Protein 3NO5 (pdb70)

Foldseek 3Di:
DAAFAEEAAQAAQPDDCVNPVQRQAALVSLLVQLLLQLVLQHQEYEDWHADPVSHGALDVVRVLSNQVSNCVSRPFAYEYELFDDPPDACRSQCCLSQGLYEAACQWFAFPPGIRDDDNVRSLVNLQNVVSNHQYEYEDLDQVCVSQLVCVVVSHPDAYEYEHECTPRSHDDLVVVVVSVVVNCVSGVLHAYEYAYAEQCRVCLLSQLVVVHHHYDYVNRYQAPHPPGGQNGSSSGSNSNCVSCVVSVHHRDHSVRVCVSPTD/DAAFAEEAAQAAQPDDCVNPVQRQAALVSLLVQLLLQLVLQHQEYEDWHADPVSHGALDVVRVLSNVVSNCVSRPFAYEYELFDDPPDACSSQCLLSQGLYEAACQWFAFPPGIRDDDNVRSLVNLQNVVSNHQYEYEDLDQVCVSQLVVVVVSGDDAYEYEHECTPRSHDDLVVVVVSLVVNCVSGVLHAYEYAYAEPCQVCLLSQLVVVHHHYDYVNRYQAPDPVGGQNGSSSRSNSNCVSCVVSPHHRAHSVRVCVSPD/DAAFAEEAAQAAAPDDCVNPVQRQAALVSLLVQLLLQLVLQHQEYEDWHADPVSHGALDVVRVLSNVVSNCVSRPFAYEYELFDDPPDACSSQCCLSLGLYEAALQWFAFPPGIRDDDNVRSLVNLQNVVSNHQYEYEDLDQVCVSQLVVVVVSGDDAYEYEHECTPRSHDDLVVVVVSVVVNCVSGVLHAYEYAYAEQCQVCLLSQLVVVHHHYDYVNRYQAPHPVGGQNGSSSRSNSNCVSCVVSVHHRDHSVRVCVSPRD/DAAFAEEAAQAAAPDDVVNPVQRQAALVSLLVQLLLQLVLQHQEYEDWHADPVSHGALDVVRVLSNQVSNCVSRPFAYEYELFDDPPDACRSQCCLSQGLYEAALQWFAFPPGIRDDDNVRSLVNLQNVVSNHQYEYEDLDQVCVSQLVVVVVSGDDAYEYEHECTPRSHDDLVVVVVSVVVNCVSGVLHAYEYAYAEQCRVCLLSCLVVVHHHYDYVNRYQAPHPPGGQNGSSSRSNSNCVSCVVSVHHRAHSVRVCVSPD/DLAAFAEEAAQAAQPDDCVNPVQRQAALVSLLVLLLLQLVLQHQEYEDWHADPVSHGALDVVRVLSNQVSNCVSRPFAYEYELFDDPPDACSSQCCLSLGLYEAACQWFAFPPGIRDDDNVRSLVNLQNVVSNHQYEYEDLDQVCVSQLVVVVVSGDDAYEYEHECTPRSHDDLVVVVVSLVVNCVSGVLHAYEYAYAEPCQVCLLSQLQSVHHHYDYVNRYQAPDPPGGQNGSSSRSNSNCVSSVVSSHHSDHSVSVCVSPHD/DAAFAEEAAQAAAPDDCVNPVQRQAALVSLLVQLLLQLVLQHQEYEDWHADPVSHGALDVVRVLSNLVSNCVSRPFAYEYELFDDPPDACRSQCCLSQGLYEAALQWFAFPPGIRDDDNVRSLVNLQNCVSNHQYEYEDLDQVCVSQLVVVVVSGDDAYEYEHECTPRSHDDLVVVVVSVVVNCVSGVLHAYEYAYAEQCRVCLLSQLVVVHHHYDYVNRYQAPHPPGGDNGSSSRSNSNCVSCVVSVHHRAHSVRVCVSPGD

Solvent-accessible surface area: 59565 Å² total

Organism: Cupriavidus pinatubonensis (strain JMP 134 / LMG 1197) (NCBI:txid264198)

Nearest PDB structures (foldseek):
  3no5-assembly2_C  TM=1.004E+00  e=1.027E-53  Cupriavidus pinatubonensis JMP134
  3chv-assembly1_A-2  TM=9.826E-01  e=7.396E-39  Ruegeria pomeroyi DSS-3
  3fa5-assembly1_B  TM=9.804E-01  e=6.164E-39  Paracoccus denitrificans PD1222
  2y7d-assembly1_D  TM=9.607E-01  e=1.458E-27  Candidatus Cloacimonas acidaminovorans
  2y7d-assembly1_C  TM=9.419E-01  e=6.661E-27  Candidatus Cloacimonas acidaminovorans

Structure (mmCIF, N/CA/C/O backbone):
data_3NO5
#
_entry.id   3NO5
#
_cell.length_a   83.181
_cell.length_b   81.221
_cell.length_c   140.429
_cell.angle_alpha   90.000
_cell.angle_beta   103.680
_cell.angle_gamma   90.000
#
_symmetry.space_group_name_H-M   'P 1 21 1'
#
loop_
_entity.id
_entity.type
_entity.pdbx_description
1 polymer 'Uncharacterized protein'
2 non-polymer 'ZINC ION'
3 non-polymer 1,2-ETHANEDIOL
4 non-polymer 'ACETATE ION'
5 water water
#
loop_
_atom_site.group_PDB
_atom_site.id
_atom_site.type_symbol
_atom_site.label_atom_id
_atom_site.label_alt_id
_atom_site.label_comp_id
_atom_site.label_asym_id
_atom_site.label_entity_id
_atom_site.label_seq_id
_atom_site.pdbx_PDB_ins_code
_atom_site.Cartn_x
_atom_site.Cartn_y
_atom_site.Cartn_z
_atom_site.occupancy
_atom_site.B_iso_or_equiv
_atom_site.auth_seq_id
_atom_site.auth_comp_id
_atom_site.auth_asym_id
_atom_site.auth_atom_id
_atom_site.pdbx_PDB_model_num
ATOM 1 N N . ASN A 1 3 ? 34.018 -12.557 46.001 1.00 37.46 2 ASN A N 1
ATOM 2 C CA . ASN A 1 3 ? 34.837 -11.880 44.999 1.00 38.11 2 ASN A CA 1
ATOM 3 C C . ASN A 1 3 ? 35.028 -10.399 45.330 1.00 40.66 2 ASN A C 1
ATOM 4 O O . ASN A 1 3 ? 36.070 -9.832 45.007 1.00 41.21 2 ASN A O 1
ATOM 6 N N . LYS A 1 4 ? 34.011 -9.766 45.961 1.00 34.96 3 LYS A N 1
ATOM 7 C CA . LYS A 1 4 ? 34.048 -8.347 46.329 1.00 33.40 3 LYS A CA 1
ATOM 8 C C . LYS A 1 4 ? 35.027 -8.115 47.510 1.00 35.18 3 LYS A C 1
ATOM 9 O O . LYS A 1 4 ? 34.967 -8.842 48.502 1.00 34.60 3 LYS A O 1
ATOM 15 N N . PRO A 1 5 ? 35.935 -7.099 47.427 1.00 30.22 4 PRO A N 1
ATOM 16 C CA . PRO A 1 5 ? 36.897 -6.886 48.533 1.00 29.47 4 PRO A CA 1
ATOM 17 C C . PRO A 1 5 ? 36.232 -6.555 49.873 1.00 30.87 4 PRO A C 1
ATOM 18 O O . PRO A 1 5 ? 35.151 -5.959 49.903 1.00 29.88 4 PRO A O 1
ATOM 22 N N . CYS A 1 6 ? 36.883 -6.944 50.986 1.00 26.31 5 CYS A N 1
ATOM 23 C CA . CYS A 1 6 ? 36.362 -6.691 52.331 1.00 24.78 5 CYS A CA 1
ATOM 24 C C . CYS A 1 6 ? 37.286 -5.770 53.117 1.00 28.51 5 CYS A C 1
ATOM 25 O O . CYS A 1 6 ? 38.484 -6.051 53.247 1.00 29.06 5 CYS A O 1
ATOM 28 N N . ILE A 1 7 ? 36.730 -4.678 53.661 1.00 24.22 6 ILE A N 1
ATOM 29 C CA . ILE A 1 7 ? 37.483 -3.732 54.483 1.00 23.49 6 ILE A CA 1
ATOM 30 C C . ILE A 1 7 ? 37.561 -4.247 55.913 1.00 27.42 6 ILE A C 1
ATOM 31 O O . ILE A 1 7 ? 36.534 -4.615 56.492 1.00 27.27 6 ILE A O 1
ATOM 36 N N . ILE A 1 8 ? 38.770 -4.267 56.493 1.00 23.47 7 ILE A N 1
ATOM 37 C CA . ILE A 1 8 ? 38.932 -4.656 57.887 1.00 22.75 7 ILE A CA 1
ATOM 38 C C . ILE A 1 8 ? 39.177 -3.423 58.747 1.00 25.74 7 ILE A C 1
ATOM 39 O O . ILE A 1 8 ? 40.204 -2.757 58.597 1.00 25.69 7 ILE A O 1
ATOM 44 N N . SER A 1 9 ? 38.219 -3.097 59.621 1.00 21.85 8 SER A N 1
ATOM 45 C CA . SER A 1 9 ? 38.370 -1.993 60.565 1.00 21.10 8 SER A CA 1
ATOM 46 C C . SER A 1 9 ? 38.974 -2.521 61.849 1.00 25.76 8 SER A C 1
ATOM 47 O O . SER A 1 9 ? 38.645 -3.634 62.269 1.00 25.37 8 SER A O 1
ATOM 50 N N . VAL A 1 10 ? 39.889 -1.758 62.458 1.00 23.32 9 VAL A N 1
ATOM 51 C CA . VAL A 1 10 ? 40.495 -2.166 63.719 1.00 23.62 9 VAL A CA 1
ATOM 52 C C . VAL A 1 10 ? 40.267 -1.122 64.832 1.00 26.64 9 VAL A C 1
ATOM 53 O O . VAL A 1 10 ? 40.736 0.012 64.727 1.00 25.60 9 VAL A O 1
ATOM 57 N N . ALA A 1 11 ? 39.466 -1.492 65.849 1.00 23.13 10 ALA A N 1
ATOM 58 C CA . ALA A 1 11 ? 39.217 -0.644 67.010 1.00 22.81 10 ALA A CA 1
ATOM 59 C C . ALA A 1 11 ? 40.252 -0.996 68.072 1.00 26.87 10 ALA A C 1
ATOM 60 O O . ALA A 1 11 ? 40.125 -2.017 68.754 1.00 25.84 10 ALA A O 1
ATOM 62 N N . ILE A 1 12 ? 41.348 -0.222 68.112 1.00 23.57 11 ILE A N 1
ATOM 63 C CA . ILE A 1 12 ? 42.553 -0.556 68.878 1.00 23.84 11 ILE A CA 1
ATOM 64 C C . ILE A 1 12 ? 42.454 -0.476 70.410 1.00 28.47 11 ILE A C 1
ATOM 65 O O . ILE A 1 12 ? 43.098 -1.277 71.094 1.00 28.31 11 ILE A O 1
ATOM 70 N N . THR A 1 13 ? 41.747 0.534 70.953 1.00 25.90 12 THR A N 1
ATOM 71 C CA . THR A 1 13 ? 41.791 0.786 72.399 1.00 27.16 12 THR A CA 1
ATOM 72 C C . THR A 1 13 ? 40.423 0.829 73.085 1.00 31.63 12 THR A C 1
ATOM 73 O O . THR A 1 13 ? 40.231 0.170 74.108 1.00 32.90 12 THR A O 1
ATOM 77 N N . GLY A 1 14 ? 39.539 1.691 72.600 1.00 27.27 13 GLY A N 1
ATOM 78 C CA . GLY A 1 14 ? 38.249 1.915 73.241 1.00 26.65 13 GLY A CA 1
ATOM 79 C C . GLY A 1 14 ? 38.369 2.769 74.489 1.00 31.04 13 GLY A C 1
ATOM 80 O O . GLY A 1 14 ? 39.416 3.380 74.730 1.00 30.30 13 GLY A O 1
ATOM 81 N N . SER A 1 15 ? 37.314 2.801 75.307 1.00 29.03 14 SER A N 1
ATOM 82 C CA . SER A 1 15 ? 37.322 3.596 76.540 1.00 30.52 14 SER A CA 1
ATOM 83 C C . SER A 1 15 ? 37.335 2.724 77.808 1.00 36.33 14 SER A C 1
ATOM 84 O O . SER A 1 15 ? 37.693 3.217 78.880 1.00 37.17 14 SER A O 1
ATOM 87 N N . LEU A 1 16 ? 36.957 1.423 77.682 1.00 33.53 15 LEU A N 1
ATOM 88 C CA A LEU A 1 16 ? 36.859 0.518 78.836 0.50 34.59 15 LEU A CA 1
ATOM 89 C CA B LEU A 1 16 ? 36.859 0.515 78.834 0.50 34.42 15 LEU A CA 1
ATOM 90 C C . LEU A 1 16 ? 38.097 -0.404 79.033 1.00 38.25 15 LEU A C 1
ATOM 91 O O . LEU A 1 16 ? 38.548 -0.569 80.168 1.00 38.74 15 LEU A O 1
ATOM 100 N N . PRO A 1 17 ? 38.632 -1.088 77.952 1.00 32.98 16 PRO A N 1
ATOM 101 C CA . PRO A 1 17 ? 39.761 -2.027 78.174 1.00 33.39 16 PRO A CA 1
ATOM 102 C C . PRO A 1 17 ? 40.976 -1.423 78.880 1.00 37.30 16 PRO A C 1
ATOM 103 O O . PRO A 1 17 ? 41.414 -0.326 78.540 1.00 36.60 16 PRO A O 1
ATOM 107 N N . ARG A 1 18 ? 41.518 -2.151 79.873 1.00 34.63 17 ARG A N 1
ATOM 108 C CA . ARG A 1 18 ? 42.694 -1.717 80.639 1.00 35.42 17 ARG A CA 1
ATOM 109 C C . ARG A 1 18 ? 43.850 -2.715 80.462 1.00 39.44 17 ARG A C 1
ATOM 110 O O . ARG A 1 18 ? 43.643 -3.805 79.921 1.00 38.81 17 ARG A O 1
ATOM 118 N N . LYS A 1 19 ? 45.063 -2.360 80.961 1.00 36.92 18 LYS A N 1
ATOM 119 C CA . LYS A 1 19 ? 46.231 -3.259 80.928 1.00 37.55 18 LYS A CA 1
ATOM 120 C C . LYS A 1 19 ? 45.974 -4.518 81.764 1.00 42.90 18 LYS A C 1
ATOM 121 O O . LYS A 1 19 ? 46.484 -5.588 81.431 1.00 42.83 18 LYS A O 1
ATOM 127 N N . LYS A 1 20 ? 45.173 -4.389 82.853 1.00 40.17 19 LYS A N 1
ATOM 128 C CA . LYS A 1 20 ? 44.820 -5.521 83.722 1.00 40.91 19 LYS A CA 1
ATOM 129 C C . LYS A 1 20 ? 43.936 -6.551 82.988 1.00 43.55 19 LYS A C 1
ATOM 130 O O . LYS A 1 20 ? 43.999 -7.741 83.297 1.00 44.38 19 LYS A O 1
ATOM 133 N N . ASP A 1 21 ? 43.137 -6.092 82.000 1.00 38.33 20 ASP A N 1
ATOM 134 C CA . ASP A 1 21 ? 42.301 -6.982 81.183 1.00 37.14 20 ASP A CA 1
ATOM 135 C C . ASP A 1 21 ? 43.174 -7.728 80.168 1.00 41.07 20 ASP A C 1
ATOM 136 O O . ASP A 1 21 ? 43.016 -8.936 79.984 1.00 40.66 20 ASP A O 1
ATOM 141 N N . ASN A 1 22 ? 44.120 -7.002 79.536 1.00 37.67 21 ASN A N 1
ATOM 142 C CA . ASN A 1 22 ? 45.059 -7.549 78.553 1.00 37.58 21 ASN A CA 1
ATOM 143 C C . ASN A 1 22 ? 46.216 -6.546 78.360 1.00 41.50 21 ASN A C 1
ATOM 144 O O . ASN A 1 22 ? 45.972 -5.394 77.991 1.00 39.69 21 ASN A O 1
ATOM 149 N N . PRO A 1 23 ? 47.489 -6.959 78.616 1.00 39.80 22 PRO A N 1
ATOM 150 C CA . PRO A 1 23 ? 48.612 -6.005 78.463 1.00 40.11 22 PRO A CA 1
ATOM 151 C C . PRO A 1 23 ? 48.846 -5.550 77.013 1.00 42.73 22 PRO A C 1
ATOM 152 O O . PRO A 1 23 ? 49.587 -4.592 76.784 1.00 42.58 22 PRO A O 1
ATOM 156 N N . ALA A 1 24 ? 48.190 -6.220 76.037 1.00 38.27 23 ALA A N 1
ATOM 157 C CA . ALA A 1 24 ? 48.298 -5.869 74.615 1.00 37.40 23 ALA A CA 1
ATOM 158 C C . ALA A 1 24 ? 47.551 -4.571 74.289 1.00 40.56 23 ALA A C 1
ATOM 159 O O . ALA A 1 24 ? 47.786 -3.981 73.229 1.00 40.19 23 ALA A O 1
ATOM 161 N N . VAL A 1 25 ? 46.615 -4.147 75.179 1.00 36.33 24 VAL A N 1
ATOM 162 C CA . VAL A 1 25 ? 45.823 -2.926 74.981 1.00 34.60 24 VAL A CA 1
ATOM 163 C C . VAL A 1 25 ? 46.735 -1.683 74.923 1.00 38.41 24 VAL A C 1
ATOM 164 O O . VAL A 1 25 ? 47.430 -1.378 75.897 1.00 39.42 24 VAL A O 1
ATOM 168 N N . PRO A 1 26 ? 46.782 -0.980 73.763 1.00 32.93 25 PRO A N 1
ATOM 169 C CA . PRO A 1 26 ? 47.669 0.188 73.661 1.00 32.82 25 PRO A CA 1
ATOM 170 C C . PRO A 1 26 ? 47.103 1.425 74.367 1.00 34.91 25 PRO A C 1
ATOM 171 O O . PRO A 1 26 ? 45.961 1.814 74.116 1.00 32.24 25 PRO A O 1
ATOM 175 N N . ILE A 1 27 ? 47.894 2.019 75.285 1.00 32.69 26 ILE A N 1
ATOM 176 C CA . ILE A 1 27 ? 47.467 3.185 76.074 1.00 32.65 26 ILE A CA 1
ATOM 177 C C . ILE A 1 27 ? 48.242 4.450 75.666 1.00 36.85 26 ILE A C 1
ATOM 178 O O . ILE A 1 27 ? 47.630 5.488 75.411 1.00 35.39 26 ILE A O 1
ATOM 183 N N . THR A 1 28 ? 49.588 4.366 75.630 1.00 34.76 27 THR A N 1
ATOM 184 C CA . THR A 1 28 ? 50.434 5.510 75.272 1.00 34.89 27 THR A CA 1
ATOM 185 C C . THR A 1 28 ? 50.373 5.798 73.766 1.00 37.61 27 THR A C 1
ATOM 186 O O . THR A 1 28 ? 49.890 4.961 72.993 1.00 36.83 27 THR A O 1
ATOM 190 N N . VAL A 1 29 ? 50.873 6.985 73.348 1.00 33.64 28 VAL A N 1
ATOM 191 C CA . VAL A 1 29 ? 50.919 7.384 71.935 1.00 32.27 28 VAL A CA 1
ATOM 192 C C . VAL A 1 29 ? 51.759 6.375 71.122 1.00 35.42 28 VAL A C 1
ATOM 193 O O . VAL A 1 29 ? 51.304 5.895 70.082 1.00 32.92 28 VAL A O 1
ATOM 197 N N . SER A 1 30 ? 52.968 6.024 71.632 1.00 33.83 29 SER A N 1
ATOM 198 C CA . SER A 1 30 ? 53.864 5.069 70.971 1.00 34.47 29 SER A CA 1
ATOM 199 C C . SER A 1 30 ? 53.217 3.686 70.840 1.00 37.24 29 SER A C 1
ATOM 200 O O . SER A 1 30 ? 53.336 3.056 69.790 1.00 36.25 29 SER A O 1
ATOM 203 N N . GLU A 1 31 ? 52.510 3.225 71.902 1.00 33.52 30 GLU A N 1
ATOM 204 C CA . GLU A 1 31 ? 51.824 1.924 71.888 1.00 32.67 30 GLU A CA 1
ATOM 205 C C . GLU A 1 31 ? 50.720 1.891 70.838 1.00 33.97 30 GLU A C 1
ATOM 206 O O . GLU A 1 31 ? 50.602 0.909 70.110 1.00 32.91 30 GLU A O 1
ATOM 212 N N . GLN A 1 32 ? 49.914 2.975 70.751 1.00 29.34 31 GLN A N 1
ATOM 213 C CA . GLN A 1 32 ? 48.800 3.061 69.794 1.00 27.60 31 GLN A CA 1
ATOM 214 C C . GLN A 1 32 ? 49.278 3.124 68.348 1.00 31.27 31 GLN A C 1
ATOM 215 O O . GLN A 1 32 ? 48.673 2.499 67.481 1.00 30.26 31 GLN A O 1
ATOM 221 N N . VAL A 1 33 ? 50.379 3.859 68.088 1.00 28.35 32 VAL A N 1
ATOM 222 C CA . VAL A 1 33 ? 50.956 3.967 66.743 1.00 27.97 32 VAL A CA 1
ATOM 223 C C . VAL A 1 33 ? 51.544 2.607 66.290 1.00 33.31 32 VAL A C 1
ATOM 224 O O . VAL A 1 33 ? 51.276 2.165 65.170 1.00 32.42 32 VAL A O 1
ATOM 228 N N . GLU A 1 34 ? 52.295 1.925 67.189 1.00 31.85 33 GLU A N 1
ATOM 229 C CA . GLU A 1 34 ? 52.900 0.617 66.897 1.00 32.63 33 GLU A CA 1
ATOM 230 C C . GLU A 1 34 ? 51.842 -0.478 66.721 1.00 35.72 33 GLU A C 1
ATOM 231 O O . GLU A 1 34 ? 51.973 -1.315 65.827 1.00 35.99 33 GLU A O 1
ATOM 233 N N . SER A 1 35 ? 50.783 -0.463 67.566 1.00 31.03 34 SER A N 1
ATOM 234 C CA . SER A 1 35 ? 49.690 -1.440 67.477 1.00 30.00 34 SER A CA 1
ATOM 235 C C . SER A 1 35 ? 48.895 -1.257 66.174 1.00 31.25 34 SER A C 1
ATOM 236 O O . SER A 1 35 ? 48.496 -2.244 65.555 1.00 29.45 34 SER A O 1
ATOM 239 N N . THR A 1 36 ? 48.684 0.013 65.752 1.00 27.37 35 THR A N 1
ATOM 240 C CA . THR A 1 36 ? 47.975 0.338 64.507 1.00 25.87 35 THR A CA 1
ATOM 241 C C . THR A 1 36 ? 48.792 -0.105 63.290 1.00 30.35 35 THR A C 1
ATOM 242 O O . THR A 1 36 ? 48.237 -0.702 62.367 1.00 28.83 35 THR A O 1
ATOM 246 N N . GLN A 1 37 ? 50.120 0.183 63.294 1.00 28.60 36 GLN A N 1
ATOM 247 C CA . GLN A 1 37 ? 51.020 -0.195 62.198 1.00 29.30 36 GLN A CA 1
ATOM 248 C C . GLN A 1 37 ? 51.027 -1.717 61.994 1.00 33.43 36 GLN A C 1
ATOM 249 O O . GLN A 1 37 ? 50.922 -2.182 60.858 1.00 32.19 36 GLN A O 1
ATOM 255 N N . ALA A 1 38 ? 51.116 -2.493 63.103 1.00 31.10 37 ALA A N 1
ATOM 256 C CA . ALA A 1 38 ? 51.097 -3.961 63.046 1.00 31.68 37 ALA A CA 1
ATOM 257 C C . ALA A 1 38 ? 49.760 -4.472 62.492 1.00 34.05 37 ALA A C 1
ATOM 258 O O . ALA A 1 38 ? 49.748 -5.378 61.659 1.00 33.39 37 ALA A O 1
ATOM 260 N N . ALA A 1 39 ? 48.635 -3.852 62.919 1.00 29.77 38 ALA A N 1
ATOM 261 C CA . ALA A 1 39 ? 47.301 -4.204 62.419 1.00 28.40 38 ALA A CA 1
ATOM 262 C C . ALA A 1 39 ? 47.170 -3.846 60.931 1.00 31.52 38 ALA A C 1
ATOM 263 O O . ALA A 1 39 ? 46.584 -4.612 60.164 1.00 30.32 38 ALA A O 1
ATOM 265 N N . PHE A 1 40 ? 47.767 -2.698 60.517 1.00 28.53 39 PHE A N 1
ATOM 266 C CA . PHE A 1 40 ? 47.776 -2.252 59.116 1.00 28.32 39 PHE A CA 1
ATOM 267 C C . PHE A 1 40 ? 48.545 -3.253 58.232 1.00 32.26 39 PHE A C 1
ATOM 268 O O . PHE A 1 40 ? 48.077 -3.602 57.146 1.00 30.68 39 PHE A O 1
ATOM 276 N N . GLU A 1 41 ? 49.687 -3.763 58.733 1.00 29.93 40 GLU A N 1
ATOM 277 C CA . GLU A 1 41 ? 50.493 -4.755 58.014 1.00 31.22 40 GLU A CA 1
ATOM 278 C C . GLU A 1 41 ? 49.782 -6.120 57.972 1.00 34.49 40 GLU A C 1
ATOM 279 O O . GLU A 1 41 ? 50.049 -6.927 57.080 1.00 35.10 40 GLU A O 1
ATOM 285 N N . ALA A 1 42 ? 48.841 -6.350 58.917 1.00 30.19 41 ALA A N 1
ATOM 286 C CA . ALA A 1 42 ? 48.066 -7.587 58.998 1.00 30.08 41 ALA A CA 1
ATOM 287 C C . ALA A 1 42 ? 46.840 -7.574 58.057 1.00 32.69 41 ALA A C 1
ATOM 288 O O . ALA A 1 42 ? 46.235 -8.620 57.831 1.00 31.86 41 ALA A O 1
ATOM 290 N N . GLY A 1 43 ? 46.490 -6.394 57.524 1.00 28.69 42 GLY A N 1
ATOM 291 C CA . GLY A 1 43 ? 45.392 -6.271 56.565 1.00 27.70 42 GLY A CA 1
ATOM 292 C C . GLY A 1 43 ? 44.340 -5.223 56.890 1.00 30.35 42 GLY A C 1
ATOM 293 O O . GLY A 1 43 ? 43.428 -4.999 56.088 1.00 29.37 42 GLY A O 1
ATOM 294 N N . ALA A 1 44 ? 44.441 -4.574 58.064 1.00 26.47 43 ALA A N 1
ATOM 295 C CA . ALA A 1 44 ? 43.468 -3.547 58.442 1.00 25.42 43 ALA A CA 1
ATOM 296 C C . ALA A 1 44 ? 43.706 -2.251 57.655 1.00 28.06 43 ALA A C 1
ATOM 297 O O . ALA A 1 44 ? 44.853 -1.833 57.494 1.00 28.54 43 ALA A O 1
ATOM 299 N N . THR A 1 45 ? 42.628 -1.650 57.110 1.00 23.26 44 THR A N 1
ATOM 300 C CA . THR A 1 45 ? 42.744 -0.417 56.312 1.00 22.53 44 THR A CA 1
ATOM 301 C C . THR A 1 45 ? 42.005 0.773 56.930 1.00 24.76 44 THR A C 1
ATOM 302 O O . THR A 1 45 ? 42.099 1.884 56.415 1.00 22.93 44 THR A O 1
ATOM 306 N N . LEU A 1 46 ? 41.291 0.544 58.045 1.00 21.65 45 LEU A N 1
ATOM 307 C CA . LEU A 1 46 ? 40.585 1.598 58.767 1.00 20.46 45 LEU A CA 1
ATOM 308 C C . LEU A 1 46 ? 40.852 1.451 60.258 1.00 24.93 45 LEU A C 1
ATOM 309 O O . LEU A 1 46 ? 40.640 0.372 60.820 1.00 24.52 45 LEU A O 1
ATOM 314 N N . VAL A 1 47 ? 41.315 2.526 60.904 1.00 21.43 46 VAL A N 1
ATOM 315 C CA . VAL A 1 47 ? 41.582 2.493 62.336 1.00 21.29 46 VAL A CA 1
ATOM 316 C C . VAL A 1 47 ? 40.548 3.305 63.111 1.00 24.61 46 VAL A C 1
ATOM 317 O O . VAL A 1 47 ? 40.380 4.498 62.855 1.00 24.49 46 VAL A O 1
ATOM 321 N N . HIS A 1 48 ? 39.801 2.636 64.004 1.00 20.88 47 HIS A N 1
ATOM 322 C CA . HIS A 1 48 ? 38.846 3.302 64.882 1.00 20.54 47 HIS A CA 1
ATOM 323 C C . HIS A 1 48 ? 39.591 3.703 66.149 1.00 25.61 47 HIS A C 1
ATOM 324 O O . HIS A 1 48 ? 40.071 2.833 66.886 1.00 26.09 47 HIS A O 1
ATOM 331 N N . LEU A 1 49 ? 39.785 5.014 66.347 1.00 21.99 48 LEU A N 1
ATOM 332 C CA . LEU A 1 49 ? 40.669 5.521 67.385 1.00 22.47 48 LEU A CA 1
ATOM 333 C C . LEU A 1 49 ? 39.983 6.174 68.579 1.00 25.86 48 LEU A C 1
ATOM 334 O O . LEU A 1 49 ? 39.300 7.191 68.434 1.00 24.41 48 LEU A O 1
ATOM 339 N N . HIS A 1 50 ? 40.264 5.633 69.780 1.00 23.54 49 HIS A N 1
ATOM 340 C CA . HIS A 1 50 ? 39.975 6.244 71.077 1.00 23.45 49 HIS A CA 1
ATOM 341 C C . HIS A 1 50 ? 41.332 6.573 71.689 1.00 27.79 49 HIS A C 1
ATOM 342 O O . HIS A 1 50 ? 42.270 5.793 71.518 1.00 27.84 49 HIS A O 1
ATOM 349 N N . VAL A 1 51 ? 41.447 7.689 72.425 1.00 24.83 50 VAL A N 1
ATOM 350 C CA . VAL A 1 51 ? 42.712 8.011 73.118 1.00 25.57 50 VAL A CA 1
ATOM 351 C C . VAL A 1 51 ? 42.547 7.922 74.632 1.00 29.95 50 VAL A C 1
ATOM 352 O O . VAL A 1 51 ? 41.424 7.997 75.136 1.00 29.38 50 VAL A O 1
ATOM 356 N N . ARG A 1 52 ? 43.662 7.745 75.358 1.00 27.42 51 ARG A N 1
ATOM 357 C CA . ARG A 1 52 ? 43.632 7.603 76.814 1.00 28.50 51 ARG A CA 1
ATOM 358 C C . ARG A 1 52 ? 44.638 8.512 77.473 1.00 34.03 51 ARG A C 1
ATOM 359 O O . ARG A 1 52 ? 45.648 8.861 76.862 1.00 33.38 51 ARG A O 1
ATOM 367 N N . ASN A 1 53 ? 44.423 8.813 78.762 1.00 32.36 52 ASN A N 1
ATOM 368 C CA . ASN A 1 53 ? 45.408 9.504 79.577 1.00 34.08 52 ASN A CA 1
ATOM 369 C C . ASN A 1 53 ? 46.464 8.481 80.008 1.00 39.88 52 ASN A C 1
ATOM 370 O O . ASN A 1 53 ? 46.252 7.274 79.837 1.00 38.53 52 ASN A O 1
ATOM 375 N N . ASP A 1 54 ? 47.598 8.950 80.564 1.00 38.79 53 ASP A N 1
ATOM 376 C CA . ASP A 1 54 ? 48.682 8.061 81.005 1.00 41.05 53 ASP A CA 1
ATOM 377 C C . ASP A 1 54 ? 48.220 7.048 82.069 1.00 46.36 53 ASP A C 1
ATOM 378 O O . ASP A 1 54 ? 48.699 5.910 82.079 1.00 47.43 53 ASP A O 1
ATOM 383 N N . ASP A 1 55 ? 47.242 7.443 82.924 1.00 42.38 54 ASP A N 1
ATOM 384 C CA . ASP A 1 55 ? 46.696 6.560 83.968 1.00 42.47 54 ASP A CA 1
ATOM 385 C C . ASP A 1 55 ? 45.600 5.610 83.412 1.00 43.37 54 ASP A C 1
ATOM 386 O O . ASP A 1 55 ? 44.871 4.990 84.190 1.00 43.18 54 ASP A O 1
ATOM 391 N N . GLU A 1 56 ? 45.483 5.524 82.055 1.00 37.93 55 GLU A N 1
ATOM 392 C CA . GLU A 1 56 ? 44.535 4.634 81.337 1.00 36.19 55 GLU A CA 1
ATOM 393 C C . GLU A 1 56 ? 43.073 5.131 81.314 1.00 39.44 55 GLU A C 1
ATOM 394 O O . GLU A 1 56 ? 42.217 4.480 80.699 1.00 38.96 55 GLU A O 1
ATOM 400 N N . THR A 1 57 ? 42.788 6.286 81.953 1.00 35.94 56 THR A N 1
ATOM 401 C CA . THR A 1 57 ? 41.428 6.850 81.960 1.00 34.68 56 THR A CA 1
ATOM 402 C C . THR A 1 57 ? 41.053 7.394 80.571 1.00 36.69 56 THR A C 1
ATOM 403 O O . THR A 1 57 ? 41.914 7.932 79.868 1.00 36.05 56 THR A O 1
ATOM 407 N N . PRO A 1 58 ? 39.770 7.252 80.139 1.00 32.26 57 PRO A N 1
ATOM 408 C CA . PRO A 1 58 ? 39.391 7.763 78.806 1.00 30.69 57 PRO A CA 1
ATOM 409 C C . PRO A 1 58 ? 39.443 9.292 78.716 1.00 34.67 57 PRO A C 1
ATOM 410 O O . PRO A 1 58 ? 39.248 9.984 79.721 1.00 34.65 57 PRO A O 1
ATOM 414 N N . THR A 1 59 ? 39.746 9.815 77.515 1.00 30.50 58 THR A N 1
ATOM 415 C CA . THR A 1 59 ? 39.813 11.260 77.265 1.00 30.03 58 THR A CA 1
ATOM 416 C C . THR A 1 59 ? 39.483 11.584 75.808 1.00 33.05 58 THR A C 1
ATOM 417 O O . THR A 1 59 ? 39.644 10.734 74.928 1.00 31.64 58 THR A O 1
ATOM 421 N N . SER A 1 60 ? 39.029 12.814 75.554 1.00 30.00 59 SER A N 1
ATOM 422 C CA . SER A 1 60 ? 38.754 13.288 74.204 1.00 29.51 59 SER A CA 1
ATOM 423 C C . SER A 1 60 ? 39.822 14.324 73.803 1.00 33.51 59 SER A C 1
ATOM 424 O O . SER A 1 60 ? 39.726 14.931 72.740 1.00 32.92 59 SER A O 1
ATOM 427 N N . ASN A 1 61 ? 40.882 14.461 74.650 1.00 30.21 60 ASN A N 1
ATOM 428 C CA . ASN A 1 61 ? 42.005 15.400 74.471 1.00 29.98 60 ASN A CA 1
ATOM 429 C C . ASN A 1 61 ? 42.473 15.497 73.004 1.00 31.07 60 ASN A C 1
ATOM 430 O O . ASN A 1 61 ? 43.025 14.535 72.458 1.00 30.49 60 ASN A O 1
ATOM 435 N N . PRO A 1 62 ? 42.264 16.677 72.353 1.00 26.10 61 PRO A N 1
ATOM 436 C CA . PRO A 1 62 ? 42.658 16.816 70.936 1.00 24.97 61 PRO A CA 1
ATOM 437 C C . PRO A 1 62 ? 44.169 16.747 70.718 1.00 29.98 61 PRO A C 1
ATOM 438 O O . PRO A 1 62 ? 44.610 16.293 69.662 1.00 29.85 61 PRO A O 1
ATOM 442 N N . ASP A 1 63 ? 44.970 17.192 71.719 1.00 26.53 62 ASP A N 1
ATOM 443 C CA . ASP A 1 63 ? 46.436 17.136 71.641 1.00 27.33 62 ASP A CA 1
ATOM 444 C C . ASP A 1 63 ? 46.927 15.685 71.602 1.00 32.45 62 ASP A C 1
ATOM 445 O O . ASP A 1 63 ? 47.843 15.365 70.843 1.00 32.70 62 ASP A O 1
ATOM 450 N N . ARG A 1 64 ? 46.290 14.801 72.396 1.00 28.84 63 ARG A N 1
ATOM 451 C CA . ARG A 1 64 ? 46.606 13.374 72.402 1.00 28.43 63 ARG A CA 1
ATOM 452 C C . ARG A 1 64 ? 46.213 12.753 71.052 1.00 30.70 63 ARG A C 1
ATOM 453 O O . ARG A 1 64 ? 46.992 11.995 70.477 1.00 31.18 63 ARG A O 1
ATOM 461 N N . PHE A 1 65 ? 45.020 13.125 70.525 1.00 25.63 64 PHE A N 1
ATOM 462 C CA . PHE A 1 65 ? 44.550 12.666 69.213 1.00 24.24 64 PHE A CA 1
ATOM 463 C C . PHE A 1 65 ? 45.511 13.095 68.096 1.00 28.28 64 PHE A C 1
ATOM 464 O O . PHE A 1 65 ? 45.830 12.290 67.222 1.00 27.25 64 PHE A O 1
ATOM 472 N N . ALA A 1 66 ? 45.988 14.366 68.140 1.00 25.86 65 ALA A N 1
ATOM 473 C CA . ALA A 1 66 ? 46.904 14.921 67.132 1.00 25.88 65 ALA A CA 1
ATOM 474 C C . ALA A 1 66 ? 48.205 14.110 67.028 1.00 30.32 65 ALA A C 1
ATOM 475 O O . ALA A 1 66 ? 48.659 13.821 65.921 1.00 29.27 65 ALA A O 1
ATOM 477 N N . LEU A 1 67 ? 48.796 13.737 68.187 1.00 29.29 66 LEU A N 1
ATOM 478 C CA . LEU A 1 67 ? 50.051 12.972 68.238 1.00 30.68 66 LEU A CA 1
ATOM 479 C C . LEU A 1 67 ? 49.888 11.570 67.641 1.00 34.67 66 LEU A C 1
ATOM 480 O O . LEU A 1 67 ? 50.754 11.119 66.888 1.00 34.82 66 LEU A O 1
ATOM 485 N N . VAL A 1 68 ? 48.778 10.883 67.975 1.00 30.95 67 VAL A N 1
ATOM 486 C CA . VAL A 1 68 ? 48.512 9.525 67.482 1.00 30.34 67 VAL A CA 1
ATOM 487 C C . VAL A 1 68 ? 48.197 9.539 65.978 1.00 33.51 67 VAL A C 1
ATOM 488 O O . VAL A 1 68 ? 48.759 8.733 65.231 1.00 33.41 67 VAL A O 1
ATOM 492 N N . LEU A 1 69 ? 47.344 10.499 65.524 1.00 29.16 68 LEU A N 1
ATOM 493 C CA . LEU A 1 69 ? 46.978 10.627 64.102 1.00 28.11 68 LEU A CA 1
ATOM 494 C C . LEU A 1 69 ? 48.203 10.904 63.227 1.00 33.28 68 LEU A C 1
ATOM 495 O O . LEU A 1 69 ? 48.294 10.373 62.116 1.00 32.30 68 LEU A O 1
ATOM 500 N N . GLU A 1 70 ? 49.163 11.726 63.741 1.00 31.77 69 GLU A N 1
ATOM 501 C CA A GLU A 1 70 ? 50.399 12.047 63.019 0.50 32.79 69 GLU A CA 1
ATOM 502 C CA B GLU A 1 70 ? 50.398 12.047 63.017 0.50 32.79 69 GLU A CA 1
ATOM 503 C C . GLU A 1 70 ? 51.263 10.788 62.843 1.00 37.46 69 GLU A C 1
ATOM 504 O O . GLU A 1 70 ? 51.804 10.555 61.759 1.00 37.74 69 GLU A O 1
ATOM 513 N N . GLY A 1 71 ? 51.366 9.986 63.909 1.00 34.27 70 GLY A N 1
ATOM 514 C CA . GLY A 1 71 ? 52.128 8.740 63.894 1.00 34.56 70 GLY A CA 1
ATOM 515 C C . GLY A 1 71 ? 51.531 7.701 62.965 1.00 37.20 70 GLY A C 1
ATOM 516 O O . GLY A 1 71 ? 52.265 6.986 62.274 1.00 37.52 70 GLY A O 1
ATOM 517 N N . ILE A 1 72 ? 50.180 7.632 62.915 1.00 31.88 71 ILE A N 1
ATOM 518 C CA . ILE A 1 72 ? 49.459 6.699 62.037 1.00 30.73 71 ILE A CA 1
ATOM 519 C C . ILE A 1 72 ? 49.667 7.066 60.555 1.00 34.12 71 ILE A C 1
ATOM 520 O O . ILE A 1 72 ? 49.927 6.185 59.742 1.00 33.77 71 ILE A O 1
ATOM 525 N N . ARG A 1 73 ? 49.598 8.373 60.220 1.00 30.90 72 ARG A N 1
ATOM 526 C CA . ARG A 1 73 ? 49.806 8.840 58.840 1.00 31.06 72 ARG A CA 1
ATOM 527 C C . ARG A 1 73 ? 51.221 8.520 58.336 1.00 35.82 72 ARG A C 1
ATOM 528 O O . ARG A 1 73 ? 51.396 8.206 57.159 1.00 35.52 72 ARG A O 1
ATOM 536 N N . LYS A 1 74 ? 52.224 8.570 59.236 1.00 33.57 73 LYS A N 1
ATOM 537 C CA . LYS A 1 74 ? 53.620 8.294 58.883 1.00 35.00 73 LYS A CA 1
ATOM 538 C C . LYS A 1 74 ? 53.917 6.779 58.814 1.00 39.14 73 LYS A C 1
ATOM 539 O O . LYS A 1 74 ? 54.575 6.329 57.874 1.00 39.45 73 LYS A O 1
ATOM 543 N N . HIS A 1 75 ? 53.460 6.005 59.825 1.00 35.02 74 HIS A N 1
ATOM 544 C CA . HIS A 1 75 ? 53.781 4.573 59.930 1.00 35.67 74 HIS A CA 1
ATOM 545 C C . HIS A 1 75 ? 52.792 3.651 59.203 1.00 38.67 74 HIS A C 1
ATOM 546 O O . HIS A 1 75 ? 53.145 2.518 58.874 1.00 39.03 74 HIS A O 1
ATOM 553 N N . ALA A 1 76 ? 51.569 4.137 58.937 1.00 34.04 75 ALA A N 1
ATOM 554 C CA . ALA A 1 76 ? 50.571 3.379 58.178 1.00 32.82 75 ALA A CA 1
ATOM 555 C C . ALA A 1 76 ? 50.006 4.272 57.043 1.00 35.80 75 ALA A C 1
ATOM 556 O O . ALA A 1 76 ? 48.881 4.774 57.146 1.00 34.10 75 ALA A O 1
ATOM 558 N N . PRO A 1 77 ? 50.819 4.555 55.981 1.00 33.18 76 PRO A N 1
ATOM 559 C CA . PRO A 1 77 ? 50.348 5.476 54.930 1.00 32.23 76 PRO A CA 1
ATOM 560 C C . PRO A 1 77 ? 49.179 4.926 54.123 1.00 33.50 76 PRO A C 1
ATOM 561 O O . PRO A 1 77 ? 49.184 3.756 53.734 1.00 33.36 76 PRO A O 1
ATOM 565 N N . GLY A 1 78 ? 48.169 5.770 53.911 1.00 27.22 77 GLY A N 1
ATOM 566 C CA . GLY A 1 78 ? 46.970 5.400 53.167 1.00 25.42 77 GLY A CA 1
ATOM 567 C C . GLY A 1 78 ? 45.849 4.866 54.039 1.00 26.18 77 GLY A C 1
ATOM 568 O O . GLY A 1 78 ? 44.700 4.792 53.595 1.00 24.91 77 GLY A O 1
ATOM 577 N N . ILE A 1 80 ? 42.846 4.608 56.574 1.00 20.91 79 ILE A N 1
ATOM 578 C CA . ILE A 1 80 ? 41.746 5.510 56.913 1.00 19.53 79 ILE A CA 1
ATOM 579 C C . ILE A 1 80 ? 41.704 5.753 58.418 1.00 22.61 79 ILE A C 1
ATOM 580 O O . ILE A 1 80 ? 41.659 4.800 59.197 1.00 22.58 79 ILE A O 1
ATOM 585 N N . THR A 1 81 ? 41.756 7.025 58.828 1.00 19.23 80 THR A N 1
ATOM 586 C CA . THR A 1 81 ? 41.690 7.379 60.240 1.00 18.80 80 THR A CA 1
ATOM 587 C C . THR A 1 81 ? 40.250 7.675 60.635 1.00 22.45 80 THR A C 1
ATOM 588 O O . THR A 1 81 ? 39.557 8.426 59.937 1.00 21.49 80 THR A O 1
ATOM 592 N N . GLN A 1 82 ? 39.778 7.048 61.725 1.00 18.34 81 GLN A N 1
ATOM 593 C CA . GLN A 1 82 ? 38.419 7.253 62.211 1.00 17.43 81 GLN A CA 1
ATOM 594 C C . GLN A 1 82 ? 38.423 7.542 63.712 1.00 22.37 81 GLN A C 1
ATOM 595 O O . GLN A 1 82 ? 38.628 6.630 64.513 1.00 22.69 81 GLN A O 1
ATOM 601 N N . VAL A 1 83 ? 38.211 8.812 64.094 1.00 19.61 82 VAL A N 1
ATOM 602 C CA . VAL A 1 83 ? 38.193 9.189 65.507 1.00 19.78 82 VAL A CA 1
ATOM 603 C C . VAL A 1 83 ? 36.851 8.847 66.145 1.00 23.14 82 VAL A C 1
ATOM 604 O O . VAL A 1 83 ? 35.815 8.856 65.469 1.00 21.50 82 VAL A O 1
ATOM 608 N N . SER A 1 84 ? 36.868 8.511 67.429 1.00 20.84 83 SER A N 1
ATOM 609 C CA . SER A 1 84 ? 35.645 8.237 68.158 1.00 20.31 83 SER A CA 1
ATOM 610 C C . SER A 1 84 ? 35.098 9.518 68.764 1.00 23.47 83 SER A C 1
ATOM 611 O O . SER A 1 84 ? 35.864 10.317 69.307 1.00 22.40 83 SER A O 1
ATOM 614 N N . THR A 1 85 ? 33.773 9.711 68.691 1.00 20.14 84 THR A N 1
ATOM 615 C CA . THR A 1 85 ? 33.117 10.855 69.319 1.00 20.35 84 THR A CA 1
ATOM 616 C C . THR A 1 85 ? 32.288 10.393 70.530 1.00 27.09 84 THR A C 1
ATOM 617 O O . THR A 1 85 ? 31.384 11.102 70.973 1.00 26.94 84 THR A O 1
ATOM 621 N N . GLY A 1 86 ? 32.619 9.213 71.053 1.00 26.26 85 GLY A N 1
ATOM 622 C CA . GLY A 1 86 ? 31.964 8.659 72.233 1.00 27.86 85 GLY A CA 1
ATOM 623 C C . GLY A 1 86 ? 32.328 9.402 73.500 1.00 35.77 85 GLY A C 1
ATOM 624 O O . GLY A 1 86 ? 33.294 10.174 73.521 1.00 36.26 85 GLY A O 1
ATOM 625 N N . GLY A 1 87 ? 31.545 9.192 74.549 1.00 34.37 86 GLY A N 1
ATOM 626 C CA . GLY A 1 87 ? 31.779 9.857 75.821 1.00 35.55 86 GLY A CA 1
ATOM 627 C C . GLY A 1 87 ? 30.775 9.515 76.895 1.00 41.44 86 GLY A C 1
ATOM 628 O O . GLY A 1 87 ? 29.774 8.841 76.634 1.00 40.35 86 GLY A O 1
ATOM 629 N N . ARG A 1 88 ? 31.032 10.003 78.115 1.00 40.73 87 ARG A N 1
ATOM 630 C CA . ARG A 1 88 ? 30.176 9.778 79.281 1.00 41.95 87 ARG A CA 1
ATOM 631 C C . ARG A 1 88 ? 28.862 10.570 79.174 1.00 46.20 87 ARG A C 1
ATOM 632 O O . ARG A 1 88 ? 28.768 11.512 78.381 1.00 44.61 87 ARG A O 1
ATOM 640 N N . SER A 1 89 ? 27.859 10.201 79.994 1.00 44.66 88 SER A N 1
ATOM 641 C CA . SER A 1 89 ? 26.580 10.909 80.040 1.00 45.14 88 SER A CA 1
ATOM 642 C C . SER A 1 89 ? 26.776 12.297 80.650 1.00 50.44 88 SER A C 1
ATOM 643 O O . SER A 1 89 ? 27.464 12.437 81.665 1.00 51.21 88 SER A O 1
ATOM 645 N N . GLY A 1 90 ? 26.224 13.312 79.995 1.00 46.63 89 GLY A N 1
ATOM 646 C CA . GLY A 1 90 ? 26.356 14.694 80.440 1.00 47.09 89 GLY A CA 1
ATOM 647 C C . GLY A 1 90 ? 27.374 15.480 79.642 1.00 49.71 89 GLY A C 1
ATOM 648 O O . GLY A 1 90 ? 27.310 16.713 79.596 1.00 49.41 89 GLY A O 1
ATOM 649 N N . ALA A 1 91 ? 28.340 14.768 79.003 1.00 44.95 90 ALA A N 1
ATOM 650 C CA . ALA A 1 91 ? 29.361 15.397 78.160 1.00 43.70 90 ALA A CA 1
ATOM 651 C C . ALA A 1 91 ? 28.730 15.927 76.874 1.00 45.59 90 ALA A C 1
ATOM 652 O O . ALA A 1 91 ? 27.933 15.232 76.242 1.00 44.44 90 ALA A O 1
ATOM 654 N N . GLY A 1 92 ? 29.039 17.172 76.538 1.00 41.42 91 GLY A N 1
ATOM 655 C CA . GLY A 1 92 ? 28.476 17.827 75.366 1.00 40.06 91 GLY A CA 1
ATOM 656 C C . GLY A 1 92 ? 29.442 17.929 74.209 1.00 41.52 91 GLY A C 1
ATOM 657 O O . GLY A 1 92 ? 29.951 16.912 73.727 1.00 39.65 91 GLY A O 1
ATOM 658 N N . ASN A 1 93 ? 29.742 19.182 73.791 1.00 37.61 92 ASN A N 1
ATOM 659 C CA . ASN A 1 93 ? 30.626 19.513 72.656 1.00 36.26 92 ASN A CA 1
ATOM 660 C C . ASN A 1 93 ? 32.047 18.955 72.800 1.00 37.76 92 ASN A C 1
ATOM 661 O O . ASN A 1 93 ? 32.746 18.798 71.791 1.00 36.67 92 ASN A O 1
ATOM 666 N N . GLU A 1 94 ? 32.475 18.666 74.067 1.00 33.86 93 GLU A N 1
ATOM 667 C CA A GLU A 1 94 ? 33.803 18.117 74.366 0.25 33.64 93 GLU A CA 1
ATOM 668 C CA B GLU A 1 94 ? 33.807 18.125 74.352 0.25 33.69 93 GLU A CA 1
ATOM 669 C CA C GLU A 1 94 ? 33.809 18.116 74.351 0.50 33.78 93 GLU A CA 1
ATOM 670 C C . GLU A 1 94 ? 34.048 16.831 73.563 1.00 35.63 93 GLU A C 1
ATOM 671 O O . GLU A 1 94 ? 35.190 16.519 73.224 1.00 35.38 93 GLU A O 1
ATOM 684 N N . ARG A 1 95 ? 32.967 16.083 73.267 1.00 29.12 94 ARG A N 1
ATOM 685 C CA . ARG A 1 95 ? 33.031 14.811 72.535 1.00 27.68 94 ARG A CA 1
ATOM 686 C C . ARG A 1 95 ? 33.478 14.968 71.067 1.00 30.10 94 ARG A C 1
ATOM 687 O O . ARG A 1 95 ? 33.883 13.986 70.440 1.00 29.19 94 ARG A O 1
ATOM 695 N N . GLY A 1 96 ? 33.399 16.190 70.543 1.00 25.98 95 GLY A N 1
ATOM 696 C CA . GLY A 1 96 ? 33.809 16.483 69.173 1.00 25.25 95 GLY A CA 1
ATOM 697 C C . GLY A 1 96 ? 34.890 17.542 69.079 1.00 28.75 95 GLY A C 1
ATOM 698 O O . GLY A 1 96 ? 35.016 18.212 68.052 1.00 28.08 95 GLY A O 1
ATOM 699 N N . ALA A 1 97 ? 35.702 17.684 70.146 1.00 25.61 96 ALA A N 1
ATOM 700 C CA . ALA A 1 97 ? 36.760 18.702 70.201 1.00 25.74 96 ALA A CA 1
ATOM 701 C C . ALA A 1 97 ? 37.975 18.351 69.317 1.00 26.21 96 ALA A C 1
ATOM 702 O O . ALA A 1 97 ? 38.790 19.230 69.025 1.00 27.00 96 ALA A O 1
ATOM 712 N N . LEU A 1 99 ? 37.676 16.958 66.174 1.00 19.00 98 LEU A N 1
ATOM 713 C CA . LEU A 1 99 ? 37.246 16.950 64.775 1.00 18.81 98 LEU A CA 1
ATOM 714 C C . LEU A 1 99 ? 37.995 17.957 63.877 1.00 23.55 98 LEU A C 1
ATOM 715 O O . LEU A 1 99 ? 38.219 17.666 62.701 1.00 23.04 98 LEU A O 1
ATOM 720 N N . SER A 1 100 ? 38.463 19.095 64.451 1.00 20.90 99 SER A N 1
ATOM 721 C CA . SER A 1 100 ? 39.201 20.111 63.680 1.00 21.04 99 SER A CA 1
ATOM 722 C C . SER A 1 100 ? 40.582 19.610 63.194 1.00 25.60 99 SER A C 1
ATOM 723 O O . SER A 1 100 ? 41.190 20.241 62.321 1.00 25.53 99 SER A O 1
ATOM 726 N N . LEU A 1 101 ? 41.033 18.429 63.700 1.00 21.77 100 LEU A N 1
ATOM 727 C CA . LEU A 1 101 ? 42.292 17.803 63.261 1.00 21.53 100 LEU A CA 1
ATOM 728 C C . LEU A 1 101 ? 42.129 17.199 61.865 1.00 24.81 100 LEU A C 1
ATOM 729 O O . LEU A 1 101 ? 43.108 16.748 61.259 1.00 24.62 100 LEU A O 1
ATOM 734 N N . ARG A 1 102 ? 40.881 17.194 61.359 1.00 20.01 101 ARG A N 1
ATOM 735 C CA . ARG A 1 102 ? 40.519 16.693 60.036 1.00 19.07 101 ARG A CA 1
ATOM 736 C C . ARG A 1 102 ? 40.939 15.222 59.770 1.00 23.12 101 ARG A C 1
ATOM 737 O O . ARG A 1 102 ? 41.610 14.942 58.773 1.00 23.41 101 ARG A O 1
ATOM 745 N N . PRO A 1 103 ? 40.465 14.249 60.593 1.00 18.90 102 PRO A N 1
ATOM 746 C CA . PRO A 1 103 ? 40.690 12.835 60.240 1.00 18.52 102 PRO A CA 1
ATOM 747 C C . PRO A 1 103 ? 39.821 12.456 59.031 1.00 21.82 102 PRO A C 1
ATOM 748 O O . PRO A 1 103 ? 38.958 13.245 58.628 1.00 21.61 102 PRO A O 1
ATOM 752 N N . ASP A 1 104 ? 40.043 11.271 58.448 1.00 18.36 103 ASP A N 1
ATOM 753 C CA . ASP A 1 104 ? 39.245 10.827 57.299 1.00 17.93 103 ASP A CA 1
ATOM 754 C C . ASP A 1 104 ? 37.791 10.647 57.694 1.00 18.26 103 ASP A C 1
ATOM 755 O O . ASP A 1 104 ? 36.893 11.062 56.957 1.00 17.24 103 ASP A O 1
ATOM 768 N N . ALA A 1 106 ? 34.812 9.864 61.321 1.00 14.73 105 ALA A N 1
ATOM 769 C CA . ALA A 1 106 ? 34.492 9.996 62.744 1.00 15.43 105 ALA A CA 1
ATOM 770 C C . ALA A 1 106 ? 33.221 9.226 63.055 1.00 20.32 105 ALA A C 1
ATOM 771 O O . ALA A 1 106 ? 32.263 9.277 62.271 1.00 19.87 105 ALA A O 1
ATOM 773 N N . SER A 1 107 ? 33.201 8.500 64.191 1.00 18.38 106 SER A N 1
ATOM 774 C CA A SER A 1 107 ? 32.019 7.743 64.601 0.50 18.26 106 SER A CA 1
ATOM 775 C CA B SER A 1 107 ? 32.022 7.738 64.595 0.50 18.00 106 SER A CA 1
ATOM 776 C C . SER A 1 107 ? 30.884 8.679 64.973 1.00 22.07 106 SER A C 1
ATOM 777 O O . SER A 1 107 ? 31.130 9.764 65.497 1.00 21.53 106 SER A O 1
ATOM 782 N N . LEU A 1 108 ? 29.646 8.281 64.678 1.00 19.32 107 LEU A N 1
ATOM 783 C CA . LEU A 1 108 ? 28.484 9.101 64.974 1.00 19.27 107 LEU A CA 1
ATOM 784 C C . LEU A 1 108 ? 27.303 8.238 65.416 1.00 23.90 107 LEU A C 1
ATOM 785 O O . LEU A 1 108 ? 26.639 7.617 64.581 1.00 22.60 107 LEU A O 1
ATOM 790 N N . ALA A 1 109 ? 27.047 8.187 66.735 1.00 20.88 108 ALA A N 1
ATOM 791 C CA . ALA A 1 109 ? 25.877 7.497 67.261 1.00 20.72 108 ALA A CA 1
ATOM 792 C C . ALA A 1 109 ? 24.664 8.405 67.047 1.00 24.09 108 ALA A C 1
ATOM 793 O O . ALA A 1 109 ? 24.671 9.552 67.501 1.00 23.88 108 ALA A O 1
ATOM 795 N N . THR A 1 110 ? 23.689 7.947 66.240 1.00 18.81 109 THR A N 1
ATOM 796 C CA . THR A 1 110 ? 22.532 8.779 65.862 1.00 18.49 109 THR A CA 1
ATOM 797 C C . THR A 1 110 ? 21.334 8.616 66.812 1.00 22.48 109 THR A C 1
ATOM 798 O O . THR A 1 110 ? 20.248 9.136 66.543 1.00 22.92 109 THR A O 1
ATOM 802 N N . GLY A 1 111 ? 21.550 7.922 67.916 1.00 18.06 110 GLY A N 1
ATOM 803 C CA . GLY A 1 111 ? 20.521 7.722 68.921 1.00 17.73 110 GLY A CA 1
ATOM 804 C C . GLY A 1 111 ? 21.081 7.320 70.261 1.00 20.91 110 GLY A C 1
ATOM 805 O O . GLY A 1 111 ? 22.295 7.136 70.404 1.00 20.24 110 GLY A O 1
ATOM 806 N N . SER A 1 112 ? 20.201 7.167 71.256 1.00 17.45 111 SER A N 1
ATOM 807 C CA . SER A 1 112 ? 20.605 6.717 72.580 1.00 17.45 111 SER A CA 1
ATOM 808 C C . SER A 1 112 ? 20.210 5.262 72.784 1.00 21.23 111 SER A C 1
ATOM 809 O O . SER A 1 112 ? 19.235 4.795 72.188 1.00 20.01 111 SER A O 1
ATOM 812 N N . VAL A 1 113 ? 20.991 4.534 73.584 1.00 19.42 112 VAL A N 1
ATOM 813 C CA . VAL A 1 113 ? 20.764 3.109 73.850 1.00 20.39 112 VAL A CA 1
ATOM 814 C C . VAL A 1 113 ? 21.297 2.755 75.241 1.00 25.71 112 VAL A C 1
ATOM 815 O O . VAL A 1 113 ? 22.200 3.430 75.739 1.00 25.53 112 VAL A O 1
ATOM 819 N N . ASN A 1 114 ? 20.744 1.707 75.869 1.00 23.43 113 ASN A N 1
ATOM 820 C CA . ASN A 1 114 ? 21.237 1.247 77.158 1.00 24.44 113 ASN A CA 1
ATOM 821 C C . ASN A 1 114 ? 22.512 0.442 76.995 1.00 28.67 113 ASN A C 1
ATOM 822 O O . ASN A 1 114 ? 22.627 -0.362 76.066 1.00 27.85 113 ASN A O 1
ATOM 827 N N . PHE A 1 115 ? 23.492 0.706 77.853 1.00 26.08 114 PHE A N 1
ATOM 828 C CA . PHE A 1 115 ? 24.761 -0.010 77.874 1.00 25.81 114 PHE A CA 1
ATOM 829 C C . PHE A 1 115 ? 24.790 -0.945 79.114 1.00 31.55 114 PHE A C 1
ATOM 830 O O . PHE A 1 115 ? 23.815 -0.969 79.872 1.00 31.59 114 PHE A O 1
ATOM 838 N N . PRO A 1 116 ? 25.861 -1.768 79.317 1.00 29.33 115 PRO A N 1
ATOM 839 C CA . PRO A 1 116 ? 25.834 -2.734 80.433 1.00 30.45 115 PRO A CA 1
ATOM 840 C C . PRO A 1 116 ? 25.577 -2.132 81.821 1.00 34.94 115 PRO A C 1
ATOM 841 O O . PRO A 1 116 ? 24.874 -2.749 82.624 1.00 34.53 115 PRO A O 1
ATOM 845 N N . THR A 1 117 ? 26.141 -0.936 82.112 1.00 32.09 116 THR A N 1
ATOM 846 C CA . THR A 1 117 ? 26.021 -0.334 83.457 1.00 33.73 116 THR A CA 1
ATOM 847 C C . THR A 1 117 ? 25.362 1.059 83.453 1.00 37.87 116 THR A C 1
ATOM 848 O O . THR A 1 117 ? 25.049 1.590 84.522 1.00 39.49 116 THR A O 1
ATOM 852 N N . ARG A 1 118 ? 25.179 1.661 82.268 1.00 32.49 117 ARG A N 1
ATOM 853 C CA . ARG A 1 118 ? 24.624 3.017 82.171 1.00 31.64 117 ARG A CA 1
ATOM 854 C C . ARG A 1 118 ? 23.859 3.216 80.862 1.00 32.68 117 ARG A C 1
ATOM 855 O O . ARG A 1 118 ? 23.770 2.298 80.056 1.00 29.89 117 ARG A O 1
ATOM 863 N N . VAL A 1 119 ? 23.346 4.438 80.637 1.00 29.56 118 VAL A N 1
ATOM 864 C CA . VAL A 1 119 ? 22.724 4.804 79.374 1.00 28.24 118 VAL A CA 1
ATOM 865 C C . VAL A 1 119 ? 23.786 5.437 78.488 1.00 32.43 118 VAL A C 1
ATOM 866 O O . VAL A 1 119 ? 24.486 6.352 78.934 1.00 32.80 118 VAL A O 1
ATOM 870 N N . TYR A 1 120 ? 23.910 4.974 77.236 1.00 27.83 119 TYR A N 1
ATOM 871 C CA . TYR A 1 120 ? 24.793 5.635 76.288 1.00 26.64 119 TYR A CA 1
ATOM 872 C C . TYR A 1 120 ? 24.045 6.823 75.689 1.00 29.00 119 TYR A C 1
ATOM 873 O O . TYR A 1 120 ? 23.296 6.669 74.716 1.00 26.64 119 TYR A O 1
ATOM 882 N N . ASP A 1 121 ? 24.146 7.978 76.358 1.00 26.06 120 ASP A N 1
ATOM 883 C CA . ASP A 1 121 ? 23.409 9.179 75.999 1.00 26.03 120 ASP A CA 1
ATOM 884 C C . ASP A 1 121 ? 23.960 9.875 74.784 1.00 28.76 120 ASP A C 1
ATOM 885 O O . ASP A 1 121 ? 25.151 10.198 74.731 1.00 28.32 120 ASP A O 1
ATOM 890 N N . ASN A 1 122 ? 23.086 10.140 73.810 1.00 23.68 121 ASN A N 1
ATOM 891 C CA . ASN A 1 122 ? 23.423 10.899 72.615 1.00 22.49 121 ASN A CA 1
ATOM 892 C C . ASN A 1 122 ? 22.278 11.859 72.302 1.00 25.99 121 ASN A C 1
ATOM 893 O O . ASN A 1 122 ? 21.418 11.553 71.462 1.00 24.87 121 ASN A O 1
ATOM 898 N N . PRO A 1 123 ? 22.173 12.985 73.066 1.00 23.35 122 PRO A N 1
ATOM 899 C CA . PRO A 1 123 ? 21.042 13.907 72.859 1.00 23.40 122 PRO A CA 1
ATOM 900 C C . PRO A 1 123 ? 20.892 14.349 71.405 1.00 23.93 122 PRO A C 1
ATOM 901 O O . PRO A 1 123 ? 21.893 14.477 70.695 1.00 21.47 122 PRO A O 1
ATOM 905 N N . PRO A 1 124 ? 19.636 14.563 70.923 1.00 21.14 123 PRO A N 1
ATOM 906 C CA . PRO A 1 124 ? 19.449 14.978 69.513 1.00 20.73 123 PRO A CA 1
ATOM 907 C C . PRO A 1 124 ? 20.270 16.216 69.137 1.00 24.43 123 PRO A C 1
ATOM 908 O O . PRO A 1 124 ? 20.806 16.276 68.027 1.00 23.46 123 PRO A O 1
ATOM 912 N N . GLU A 1 125 ? 20.397 17.194 70.083 1.00 22.05 124 GLU A N 1
ATOM 913 C CA A GLU A 1 125 ? 21.178 18.413 69.852 0.50 22.26 124 GLU A CA 1
ATOM 914 C CA B GLU A 1 125 ? 21.177 18.423 69.863 0.50 22.25 124 GLU A CA 1
ATOM 915 C C . GLU A 1 125 ? 22.662 18.094 69.649 1.00 26.05 124 GLU A C 1
ATOM 916 O O . GLU A 1 125 ? 23.319 18.723 68.814 1.00 24.83 124 GLU A O 1
ATOM 927 N N . LEU A 1 126 ? 23.182 17.080 70.381 1.00 23.92 125 LEU A N 1
ATOM 928 C CA . LEU A 1 126 ? 24.574 16.650 70.257 1.00 23.25 125 LEU A CA 1
ATOM 929 C C . LEU A 1 126 ? 24.802 15.917 68.926 1.00 24.52 125 LEU A C 1
ATOM 930 O O . LEU A 1 126 ? 25.806 16.168 68.255 1.00 22.36 125 LEU A O 1
ATOM 935 N N . VAL A 1 127 ? 23.855 15.025 68.534 1.00 20.34 126 VAL A N 1
ATOM 936 C CA . VAL A 1 127 ? 23.919 14.300 67.252 1.00 18.97 126 VAL A CA 1
ATOM 937 C C . VAL A 1 127 ? 23.992 15.308 66.080 1.00 22.05 126 VAL A C 1
ATOM 938 O O . VAL A 1 127 ? 24.855 15.174 65.206 1.00 20.87 126 VAL A O 1
ATOM 942 N N . ASP A 1 128 ? 23.107 16.339 66.096 1.00 19.07 127 ASP A N 1
ATOM 943 C CA . ASP A 1 128 ? 23.081 17.393 65.072 1.00 18.51 127 ASP A CA 1
ATOM 944 C C . ASP A 1 128 ? 24.402 18.165 65.032 1.00 22.32 127 ASP A C 1
ATOM 945 O O . ASP A 1 128 ? 24.939 18.410 63.949 1.00 21.86 127 ASP A O 1
ATOM 950 N N . TRP A 1 129 ? 24.918 18.566 66.217 1.00 19.63 128 TRP A N 1
ATOM 951 C CA . TRP A 1 129 ? 26.159 19.342 66.310 1.00 20.18 128 TRP A CA 1
ATOM 952 C C . TRP A 1 129 ? 27.363 18.556 65.793 1.00 21.32 128 TRP A C 1
ATOM 953 O O . TRP A 1 129 ? 28.136 19.083 65.000 1.00 20.50 128 TRP A O 1
ATOM 964 N N . LEU A 1 130 ? 27.512 17.282 66.231 1.00 17.60 129 LEU A N 1
ATOM 965 C CA . LEU A 1 130 ? 28.621 16.419 65.790 1.00 16.52 129 LEU A CA 1
ATOM 966 C C . LEU A 1 130 ? 28.612 16.224 64.272 1.00 20.53 129 LEU A C 1
ATOM 967 O O . LEU A 1 130 ? 29.664 16.324 63.636 1.00 19.84 129 LEU A O 1
ATOM 972 N N . ALA A 1 131 ? 27.416 15.976 63.686 1.00 17.75 130 ALA A N 1
ATOM 973 C CA . ALA A 1 131 ? 27.264 15.799 62.235 1.00 17.60 130 ALA A CA 1
ATOM 974 C C . ALA A 1 131 ? 27.645 17.073 61.478 1.00 19.91 130 ALA A C 1
ATOM 975 O O . ALA A 1 131 ? 28.318 16.996 60.448 1.00 19.06 130 ALA A O 1
ATOM 977 N N . ALA A 1 132 ? 27.224 18.252 61.996 1.00 16.66 131 ALA A N 1
ATOM 978 C CA . ALA A 1 132 ? 27.539 19.541 61.377 1.00 16.10 131 ALA A CA 1
ATOM 979 C C . ALA A 1 132 ? 29.049 19.831 61.426 1.00 19.11 131 ALA A C 1
ATOM 980 O O . ALA A 1 132 ? 29.614 20.316 60.440 1.00 18.99 131 ALA A O 1
ATOM 982 N N . GLU A 1 133 ? 29.714 19.471 62.551 1.00 15.61 132 GLU A N 1
ATOM 983 C CA . GLU A 1 133 ? 31.166 19.652 62.701 1.00 15.40 132 GLU A CA 1
ATOM 984 C C . GLU A 1 133 ? 31.936 18.784 61.713 1.00 17.62 132 GLU A C 1
ATOM 985 O O . GLU A 1 133 ? 32.901 19.257 61.102 1.00 17.24 132 GLU A O 1
ATOM 999 N N . LYS A 1 135 ? 30.844 17.650 58.798 1.00 16.17 134 LYS A N 1
ATOM 1000 C CA . LYS A 1 135 ? 30.626 18.268 57.484 1.00 16.38 134 LYS A CA 1
ATOM 1001 C C . LYS A 1 135 ? 31.557 19.441 57.292 1.00 20.37 134 LYS A C 1
ATOM 1002 O O . LYS A 1 135 ? 32.183 19.563 56.241 1.00 20.76 134 LYS A O 1
ATOM 1008 N N . THR A 1 136 ? 31.651 20.318 58.315 1.00 16.67 135 THR A N 1
ATOM 1009 C CA . THR A 1 136 ? 32.505 21.502 58.275 1.00 16.81 135 THR A CA 1
ATOM 1010 C C . THR A 1 136 ? 33.973 21.125 57.984 1.00 19.92 135 THR A C 1
ATOM 1011 O O . THR A 1 136 ? 34.607 21.746 57.130 1.00 19.37 135 THR A O 1
ATOM 1015 N N . TYR A 1 137 ? 34.487 20.064 58.648 1.00 16.16 136 TYR A N 1
ATOM 1016 C CA . TYR A 1 137 ? 35.887 19.669 58.489 1.00 16.11 136 TYR A CA 1
ATOM 1017 C C . TYR A 1 137 ? 36.125 18.564 57.436 1.00 20.07 136 TYR A C 1
ATOM 1018 O O . TYR A 1 137 ? 37.211 17.976 57.391 1.00 18.57 136 TYR A O 1
ATOM 1027 N N . GLY A 1 138 ? 35.141 18.360 56.555 1.00 17.65 137 GLY A N 1
ATOM 1028 C CA . GLY A 1 138 ? 35.225 17.387 55.470 1.00 17.29 137 GLY A CA 1
ATOM 1029 C C . GLY A 1 138 ? 35.415 15.958 55.936 1.00 20.15 137 GLY A C 1
ATOM 1030 O O . GLY A 1 138 ? 36.086 15.170 55.266 1.00 20.10 137 GLY A O 1
ATOM 1031 N N . ILE A 1 139 ? 34.821 15.615 57.093 1.00 15.24 138 ILE A N 1
ATOM 1032 C CA . ILE A 1 139 ? 34.914 14.279 57.692 1.00 13.89 138 ILE A CA 1
ATOM 1033 C C . ILE A 1 139 ? 33.705 13.427 57.282 1.00 18.08 138 ILE A C 1
ATOM 1034 O O . ILE A 1 139 ? 32.560 13.864 57.445 1.00 17.16 138 ILE A O 1
ATOM 1039 N N . LYS A 1 140 ? 33.953 12.193 56.820 1.00 15.61 139 LYS A N 1
ATOM 1040 C CA . LYS A 1 140 ? 32.872 11.269 56.485 1.00 15.60 139 LYS A CA 1
ATOM 1041 C C . LYS A 1 140 ? 32.408 10.555 57.755 1.00 20.75 139 LYS A C 1
ATOM 1042 O O . LYS A 1 140 ? 33.217 9.907 58.423 1.00 20.71 139 LYS A O 1
ATOM 1048 N N . PRO A 1 141 ? 31.117 10.663 58.138 1.00 17.79 140 PRO A N 1
ATOM 1049 C CA . PRO A 1 141 ? 30.685 9.993 59.373 1.00 17.43 140 PRO A CA 1
ATOM 1050 C C . PRO A 1 141 ? 30.523 8.488 59.203 1.00 21.38 140 PRO A C 1
ATOM 1051 O O . PRO A 1 141 ? 30.176 8.017 58.116 1.00 20.76 140 PRO A O 1
ATOM 1055 N N . GLU A 1 142 ? 30.802 7.730 60.269 1.00 17.62 141 GLU A N 1
ATOM 1056 C CA . GLU A 1 142 ? 30.434 6.334 60.336 1.00 17.59 141 GLU A CA 1
ATOM 1057 C C . GLU A 1 142 ? 29.326 6.228 61.346 1.00 21.00 141 GLU A C 1
ATOM 1058 O O . GLU A 1 142 ? 29.557 6.456 62.538 1.00 20.44 141 GLU A O 1
ATOM 1064 N N . VAL A 1 143 ? 28.096 6.019 60.874 1.00 17.22 142 VAL A N 1
ATOM 1065 C CA . VAL A 1 143 ? 26.952 5.928 61.763 1.00 17.00 142 VAL A CA 1
ATOM 1066 C C . VAL A 1 143 ? 27.047 4.673 62.615 1.00 21.21 142 VAL A C 1
ATOM 1067 O O . VAL A 1 143 ? 27.206 3.572 62.079 1.00 21.16 142 VAL A O 1
ATOM 1071 N N . GLU A 1 144 ? 27.020 4.840 63.941 1.00 18.07 143 GLU A N 1
ATOM 1072 C CA . GLU A 1 144 ? 27.033 3.711 64.855 1.00 18.08 143 GLU A CA 1
ATOM 1073 C C . GLU A 1 144 ? 25.601 3.347 65.204 1.00 21.68 143 GLU A C 1
ATOM 1074 O O . GLU A 1 144 ? 24.931 4.094 65.924 1.00 21.42 143 GLU A O 1
ATOM 1080 N N . ALA A 1 145 ? 25.088 2.270 64.601 1.00 17.78 144 ALA A N 1
ATOM 1081 C CA . ALA A 1 145 ? 23.714 1.845 64.826 1.00 17.29 144 ALA A CA 1
ATOM 1082 C C . ALA A 1 145 ? 23.646 0.776 65.907 1.00 20.24 144 ALA A C 1
ATOM 1083 O O . ALA A 1 145 ? 23.912 -0.402 65.642 1.00 19.25 144 ALA A O 1
ATOM 1085 N N . PHE A 1 146 ? 23.353 1.199 67.149 1.00 16.47 145 PHE A N 1
ATOM 1086 C CA . PHE A 1 146 ? 23.246 0.292 68.296 1.00 16.62 145 PHE A CA 1
ATOM 1087 C C . PHE A 1 146 ? 21.818 -0.252 68.432 1.00 19.45 145 PHE A C 1
ATOM 1088 O O . PHE A 1 146 ? 21.564 -1.131 69.261 1.00 18.69 145 PHE A O 1
ATOM 1096 N N . ASP A 1 147 ? 20.884 0.292 67.634 1.00 16.03 146 ASP A N 1
ATOM 1097 C CA . ASP A 1 147 ? 19.484 -0.117 67.635 1.00 15.47 146 ASP A CA 1
ATOM 1098 C C . ASP A 1 147 ? 18.843 0.254 66.295 1.00 18.66 146 ASP A C 1
ATOM 1099 O O . ASP A 1 147 ? 19.397 1.072 65.553 1.00 17.86 146 ASP A O 1
ATOM 1104 N N . LEU A 1 148 ? 17.678 -0.346 65.982 1.00 15.36 147 LEU A N 1
ATOM 1105 C CA . LEU A 1 148 ? 16.996 -0.172 64.690 1.00 14.75 147 LEU A CA 1
ATOM 1106 C C . LEU A 1 148 ? 16.694 1.297 64.313 1.00 17.98 147 LEU A C 1
ATOM 1107 O O . LEU A 1 148 ? 16.952 1.693 63.173 1.00 16.59 147 LEU A O 1
ATOM 1112 N N . SER A 1 149 ? 16.158 2.102 65.267 1.00 14.88 148 SER A N 1
ATOM 1113 C CA . SER A 1 149 ? 15.770 3.502 64.991 1.00 14.51 148 SER A CA 1
ATOM 1114 C C . SER A 1 149 ? 16.934 4.365 64.501 1.00 16.06 148 SER A C 1
ATOM 1115 O O . SER A 1 149 ? 16.712 5.344 63.790 1.00 14.86 148 SER A O 1
ATOM 1126 N N . ILE A 1 151 ? 19.165 3.585 62.305 1.00 14.79 150 ILE A N 1
ATOM 1127 C CA . ILE A 1 151 ? 19.263 3.454 60.849 1.00 14.89 150 ILE A CA 1
ATOM 1128 C C . ILE A 1 151 ? 18.309 4.455 60.202 1.00 19.19 150 ILE A C 1
ATOM 1129 O O . ILE A 1 151 ? 18.699 5.171 59.276 1.00 17.80 150 ILE A O 1
ATOM 1134 N N . PHE A 1 152 ? 17.067 4.543 60.730 1.00 15.83 151 PHE A N 1
ATOM 1135 C CA . PHE A 1 152 ? 16.067 5.503 60.243 1.00 15.84 151 PHE A CA 1
ATOM 1136 C C . PHE A 1 152 ? 16.527 6.935 60.445 1.00 18.99 151 PHE A C 1
ATOM 1137 O O . PHE A 1 152 ? 16.351 7.761 59.552 1.00 17.73 151 PHE A O 1
ATOM 1145 N N . GLN A 1 153 ? 17.164 7.225 61.602 1.00 16.30 152 GLN A N 1
ATOM 1146 C CA . GLN A 1 153 ? 17.681 8.563 61.895 1.00 15.89 152 GLN A CA 1
ATOM 1147 C C . GLN A 1 153 ? 18.797 8.932 60.915 1.00 20.14 152 GLN A C 1
ATOM 1148 O O . GLN A 1 153 ? 18.803 10.037 60.390 1.00 19.90 152 GLN A O 1
ATOM 1154 N N . ALA A 1 154 ? 19.725 7.982 60.644 1.00 16.89 153 ALA A N 1
ATOM 1155 C CA . ALA A 1 154 ? 20.829 8.197 59.699 1.00 16.06 153 ALA A CA 1
ATOM 1156 C C . ALA A 1 154 ? 20.300 8.523 58.301 1.00 19.08 153 ALA A C 1
ATOM 1157 O O . ALA A 1 154 ? 20.791 9.455 57.663 1.00 17.49 153 ALA A O 1
ATOM 1159 N N . ALA A 1 155 ? 19.279 7.761 57.834 1.00 15.78 154 ALA A N 1
ATOM 1160 C CA . ALA A 1 155 ? 18.666 7.961 56.519 1.00 15.89 154 ALA A CA 1
ATOM 1161 C C . ALA A 1 155 ? 17.939 9.302 56.434 1.00 18.83 154 ALA A C 1
ATOM 1162 O O . ALA A 1 155 ? 18.018 9.972 55.407 1.00 18.38 154 ALA A O 1
ATOM 1164 N N . ALA A 1 156 ? 17.237 9.702 57.523 1.00 15.53 155 ALA A N 1
ATOM 1165 C CA . ALA A 1 156 ? 16.519 10.986 57.573 1.00 15.12 155 ALA A CA 1
ATOM 1166 C C . ALA A 1 156 ? 17.506 12.165 57.557 1.00 16.12 155 ALA A C 1
ATOM 1167 O O . ALA A 1 156 ? 17.229 13.188 56.938 1.00 16.28 155 ALA A O 1
ATOM 1177 N N . GLN A 1 158 ? 20.629 12.017 56.166 1.00 13.58 157 GLN A N 1
ATOM 1178 C CA . GLN A 1 158 ? 21.206 12.030 54.816 1.00 13.88 157 GLN A CA 1
ATOM 1179 C C . GLN A 1 158 ? 20.243 12.711 53.834 1.00 19.52 157 GLN A C 1
ATOM 1180 O O . GLN A 1 158 ? 20.675 13.505 52.993 1.00 18.86 157 GLN A O 1
ATOM 1186 N N . ALA A 1 159 ? 18.930 12.427 53.971 1.00 17.95 158 ALA A N 1
ATOM 1187 C CA . ALA A 1 159 ? 17.891 13.008 53.116 1.00 18.80 158 ALA A CA 1
ATOM 1188 C C . ALA A 1 159 ? 17.791 14.526 53.294 1.00 23.72 158 ALA A C 1
ATOM 1189 O O . ALA A 1 159 ? 17.551 15.242 52.322 1.00 24.35 158 ALA A O 1
ATOM 1191 N N . ALA A 1 160 ? 17.998 15.015 54.532 1.00 21.22 159 ALA A N 1
ATOM 1192 C CA . ALA A 1 160 ? 17.928 16.445 54.846 1.00 21.96 159 ALA A CA 1
ATOM 1193 C C . ALA A 1 160 ? 19.235 17.184 54.484 1.00 24.88 159 ALA A C 1
ATOM 1194 O O . ALA A 1 160 ? 19.261 18.413 54.460 1.00 24.39 159 ALA A O 1
ATOM 1196 N N . GLY A 1 161 ? 20.291 16.427 54.199 1.00 20.29 160 GLY A N 1
ATOM 1197 C CA . GLY A 1 161 ? 21.593 16.994 53.860 1.00 20.08 160 GLY A CA 1
ATOM 1198 C C . GLY A 1 161 ? 22.516 17.153 55.054 1.00 22.95 160 GLY A C 1
ATOM 1199 O O . GLY A 1 161 ? 23.611 17.706 54.920 1.00 22.43 160 GLY A O 1
ATOM 1200 N N . ALA A 1 162 ? 22.088 16.651 56.236 1.00 18.63 161 ALA A N 1
ATOM 1201 C CA . ALA A 1 162 ? 22.897 16.701 57.465 1.00 18.45 161 ALA A CA 1
ATOM 1202 C C . ALA A 1 162 ? 24.122 15.764 57.358 1.00 21.95 161 ALA A C 1
ATOM 1203 O O . ALA A 1 162 ? 25.152 16.018 57.986 1.00 22.30 161 ALA A O 1
ATOM 1205 N N . ILE A 1 163 ? 23.984 14.663 56.594 1.00 16.83 162 ILE A N 1
ATOM 1206 C CA . ILE A 1 163 ? 25.091 13.759 56.265 1.00 15.80 162 ILE A CA 1
ATOM 1207 C C . ILE A 1 163 ? 25.276 13.782 54.739 1.00 20.32 162 ILE A C 1
ATOM 1208 O O . ILE A 1 163 ? 24.308 13.575 54.010 1.00 19.52 162 ILE A O 1
ATOM 1213 N N . VAL A 1 164 ? 26.492 14.076 54.259 1.00 18.74 163 VAL A N 1
ATOM 1214 C CA A VAL A 1 164 ? 26.759 14.208 52.820 0.50 19.42 163 VAL A CA 1
ATOM 1215 C CA B VAL A 1 164 ? 26.725 14.167 52.815 0.50 19.13 163 VAL A CA 1
ATOM 1216 C C . VAL A 1 164 ? 27.374 12.921 52.226 1.00 23.50 163 VAL A C 1
ATOM 1217 O O . VAL A 1 164 ? 28.182 12.262 52.885 1.00 23.16 163 VAL A O 1
ATOM 1224 N N . GLY A 1 165 ? 26.969 12.585 50.998 1.00 20.88 164 GLY A N 1
ATOM 1225 C CA . GLY A 1 165 ? 27.474 11.424 50.275 1.00 21.26 164 GLY A CA 1
ATOM 1226 C C . GLY A 1 165 ? 26.859 10.112 50.722 1.00 24.97 164 GLY A C 1
ATOM 1227 O O . GLY A 1 165 ? 25.961 10.100 51.568 1.00 23.23 164 GLY A O 1
ATOM 1228 N N . PRO A 1 166 ? 27.322 8.962 50.161 1.00 22.94 165 PRO A N 1
ATOM 1229 C CA . PRO A 1 166 ? 26.755 7.664 50.581 1.00 22.44 165 PRO A CA 1
ATOM 1230 C C . PRO A 1 166 ? 27.024 7.360 52.053 1.00 25.95 165 PRO A C 1
ATOM 1231 O O . PRO A 1 166 ? 28.099 7.681 52.566 1.00 25.45 165 PRO A O 1
ATOM 1235 N N . LEU A 1 167 ? 26.045 6.750 52.738 1.00 22.24 166 LEU A N 1
ATOM 1236 C CA . LEU A 1 167 ? 26.175 6.421 54.160 1.00 21.41 166 LEU A CA 1
ATOM 1237 C C . LEU A 1 167 ? 27.075 5.234 54.381 1.00 22.93 166 LEU A C 1
ATOM 1238 O O . LEU A 1 167 ? 26.966 4.238 53.665 1.00 22.46 166 LEU A O 1
ATOM 1243 N N . HIS A 1 168 ? 27.898 5.284 55.435 1.00 18.03 167 HIS A N 1
ATOM 1244 C CA . HIS A 1 168 ? 28.558 4.093 55.941 1.00 17.84 167 HIS A CA 1
ATOM 1245 C C . HIS A 1 168 ? 28.099 3.853 57.355 1.00 22.30 167 HIS A C 1
ATOM 1246 O O . HIS A 1 168 ? 28.299 4.703 58.227 1.00 21.17 167 HIS A O 1
ATOM 1253 N N . ILE A 1 169 ? 27.386 2.760 57.566 1.00 19.84 168 ILE A N 1
ATOM 1254 C CA . ILE A 1 169 ? 26.787 2.467 58.850 1.00 19.64 168 ILE A CA 1
ATOM 1255 C C . ILE A 1 169 ? 27.381 1.217 59.470 1.00 23.16 168 ILE A C 1
ATOM 1256 O O . ILE A 1 169 ? 27.699 0.253 58.762 1.00 22.18 168 ILE A O 1
ATOM 1261 N N . GLN A 1 170 ? 27.555 1.235 60.782 1.00 19.68 169 GLN A N 1
ATOM 1262 C CA . GLN A 1 170 ? 28.069 0.091 61.489 1.00 19.45 169 GLN A CA 1
ATOM 1263 C C . GLN A 1 170 ? 26.995 -0.496 62.393 1.00 23.56 169 GLN A C 1
ATOM 1264 O O . GLN A 1 170 ? 26.478 0.201 63.268 1.00 22.56 169 GLN A O 1
ATOM 1270 N N . PHE A 1 171 ? 26.617 -1.763 62.147 1.00 20.49 170 PHE A N 1
ATOM 1271 C CA . PHE A 1 171 ? 25.629 -2.453 62.971 1.00 20.13 170 PHE A CA 1
ATOM 1272 C C . PHE A 1 171 ? 26.325 -3.108 64.155 1.00 23.62 170 PHE A C 1
ATOM 1273 O O . PHE A 1 171 ? 27.116 -4.038 63.971 1.00 23.76 170 PHE A O 1
ATOM 1281 N N . VAL A 1 172 ? 26.095 -2.577 65.363 1.00 19.30 171 VAL A N 1
ATOM 1282 C CA . VAL A 1 172 ? 26.771 -3.050 66.575 1.00 19.11 171 VAL A CA 1
ATOM 1283 C C . VAL A 1 172 ? 25.908 -4.050 67.349 1.00 21.41 171 VAL A C 1
ATOM 1284 O O . VAL A 1 172 ? 24.777 -3.735 67.721 1.00 20.79 171 VAL A O 1
ATOM 1296 N N . GLY A 1 174 ? 25.956 -7.443 70.452 1.00 22.11 173 GLY A N 1
ATOM 1297 C CA . GLY A 1 174 ? 26.645 -8.169 71.517 1.00 23.06 173 GLY A CA 1
ATOM 1298 C C . GLY A 1 174 ? 26.834 -7.394 72.806 1.00 27.33 173 GLY A C 1
ATOM 1299 O O . GLY A 1 174 ? 27.397 -7.924 73.766 1.00 27.26 173 GLY A O 1
ATOM 1300 N N . ILE A 1 175 ? 26.378 -6.129 72.843 1.00 23.58 174 ILE A N 1
ATOM 1301 C CA . ILE A 1 175 ? 26.490 -5.310 74.054 1.00 24.20 174 ILE A CA 1
ATOM 1302 C C . ILE A 1 175 ? 25.311 -5.577 74.987 1.00 28.50 174 ILE A C 1
ATOM 1303 O O . ILE A 1 175 ? 24.154 -5.514 74.555 1.00 27.13 174 ILE A O 1
ATOM 1308 N N . LYS A 1 176 ? 25.603 -5.896 76.269 1.00 26.21 175 LYS A N 1
ATOM 1309 C CA . LYS A 1 176 ? 24.571 -6.159 77.277 1.00 26.80 175 LYS A CA 1
ATOM 1310 C C . LYS A 1 176 ? 23.642 -4.948 77.416 1.00 30.10 175 LYS A C 1
ATOM 1311 O O . LYS A 1 176 ? 24.119 -3.811 77.487 1.00 29.37 175 LYS A O 1
ATOM 1317 N N . A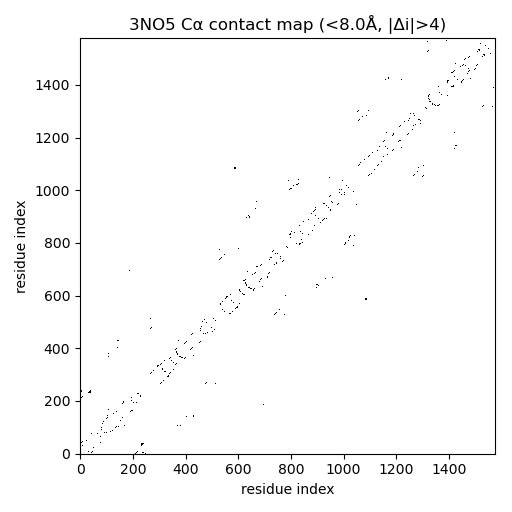SN A 1 177 ? 22.304 -5.197 77.390 1.00 26.57 176 ASN A N 1
ATOM 1318 C CA . ASN A 1 177 ? 21.247 -4.163 77.501 1.00 26.15 176 ASN A CA 1
ATOM 1319 C C . ASN A 1 177 ? 20.971 -3.418 76.191 1.00 28.31 176 ASN A C 1
ATOM 1320 O O . ASN A 1 177 ? 19.976 -2.692 76.098 1.00 27.98 176 ASN A O 1
ATOM 1325 N N . ALA A 1 178 ? 21.827 -3.617 75.170 1.00 23.36 177 ALA A N 1
ATOM 1326 C CA . ALA A 1 178 ? 21.621 -3.018 73.849 1.00 21.90 177 ALA A CA 1
ATOM 1327 C C . ALA A 1 178 ? 21.057 -4.088 72.890 1.00 22.83 177 ALA A C 1
ATOM 1328 O O . ALA A 1 178 ? 20.168 -4.849 73.286 1.00 21.59 177 ALA A O 1
ATOM 1338 N N . PRO A 1 180 ? 21.326 -7.606 71.109 1.00 20.48 179 PRO A N 1
ATOM 1339 C CA . PRO A 1 180 ? 22.106 -8.851 71.144 1.00 21.02 179 PRO A CA 1
ATOM 1340 C C . PRO A 1 180 ? 22.463 -9.324 69.736 1.00 25.03 179 PRO A C 1
ATOM 1341 O O . PRO A 1 180 ? 21.882 -8.845 68.754 1.00 23.93 179 PRO A O 1
ATOM 1345 N N . VAL A 1 181 ? 23.440 -10.229 69.626 1.00 22.26 180 VAL A N 1
ATOM 1346 C CA . VAL A 1 181 ? 23.820 -10.791 68.330 1.00 21.82 180 VAL A CA 1
ATOM 1347 C C . VAL A 1 181 ? 22.683 -11.689 67.816 1.00 24.79 180 VAL A C 1
ATOM 1348 O O . VAL A 1 181 ? 22.286 -12.636 68.499 1.00 25.32 180 VAL A O 1
ATOM 1352 N N . ASP A 1 182 ? 22.069 -11.298 66.688 1.00 19.59 181 ASP A N 1
ATOM 1353 C CA . ASP A 1 182 ? 20.926 -12.012 66.123 1.00 19.08 181 ASP A CA 1
ATOM 1354 C C . ASP A 1 182 ? 20.977 -11.948 64.597 1.00 22.56 181 ASP A C 1
ATOM 1355 O O . ASP A 1 182 ? 21.044 -10.855 64.032 1.00 21.47 181 ASP A O 1
ATOM 1360 N N . ARG A 1 183 ? 20.977 -13.122 63.930 1.00 19.18 182 ARG A N 1
ATOM 1361 C CA . ARG A 1 183 ? 21.080 -13.211 62.468 1.00 18.23 182 ARG A CA 1
ATOM 1362 C C . ARG A 1 183 ? 19.899 -12.539 61.753 1.00 21.94 182 ARG A C 1
ATOM 1363 O O . ARG A 1 183 ? 20.108 -11.788 60.800 1.00 21.19 182 ARG A O 1
ATOM 1371 N N . GLU A 1 184 ? 18.660 -12.821 62.206 1.00 18.54 183 GLU A N 1
ATOM 1372 C CA . GLU A 1 184 ? 17.445 -12.278 61.585 1.00 18.02 183 GLU A CA 1
ATOM 1373 C C . GLU A 1 184 ? 17.386 -10.749 61.682 1.00 18.78 183 GLU A C 1
ATOM 1374 O O . GLU A 1 184 ? 16.979 -10.094 60.725 1.00 17.88 183 GLU A O 1
ATOM 1380 N N . VAL A 1 185 ? 17.824 -10.182 62.820 1.00 15.43 184 VAL A N 1
ATOM 1381 C CA . VAL A 1 185 ? 17.863 -8.718 62.994 1.00 14.96 184 VAL A CA 1
ATOM 1382 C C . VAL A 1 185 ? 18.907 -8.088 62.060 1.00 19.62 184 VAL A C 1
ATOM 1383 O O . VAL A 1 185 ? 18.620 -7.075 61.420 1.00 19.74 184 VAL A O 1
ATOM 1387 N N . LEU A 1 186 ? 20.102 -8.718 61.942 1.00 17.02 185 LEU A N 1
ATOM 1388 C CA . LEU A 1 186 ? 21.146 -8.224 61.037 1.00 17.33 185 LEU A CA 1
ATOM 1389 C C . LEU A 1 186 ? 20.655 -8.232 59.595 1.00 21.14 185 LEU A C 1
ATOM 1390 O O . LEU A 1 186 ? 20.858 -7.259 58.879 1.00 20.41 185 LEU A O 1
ATOM 1395 N N . GLU A 1 187 ? 19.960 -9.314 59.184 1.00 18.19 186 GLU A N 1
ATOM 1396 C CA . GLU A 1 187 ? 19.380 -9.408 57.844 1.00 17.54 186 GLU A CA 1
ATOM 1397 C C . GLU A 1 187 ? 18.337 -8.313 57.630 1.00 20.74 186 GLU A C 1
ATOM 1398 O O . GLU A 1 187 ? 18.314 -7.688 56.568 1.00 19.76 186 GLU A O 1
ATOM 1404 N N . PHE A 1 188 ? 17.511 -8.032 58.666 1.00 16.06 187 PHE A N 1
ATOM 1405 C CA . PHE A 1 188 ? 16.513 -6.967 58.591 1.00 15.31 187 PHE A CA 1
ATOM 1406 C C . PHE A 1 188 ? 17.188 -5.592 58.540 1.00 18.34 187 PHE A C 1
ATOM 1407 O O . PHE A 1 188 ? 16.727 -4.719 57.819 1.00 17.76 187 PHE A O 1
ATOM 1415 N N . TYR A 1 189 ? 18.316 -5.424 59.281 1.00 14.60 188 TYR A N 1
ATOM 1416 C CA . TYR A 1 189 ? 19.129 -4.197 59.267 1.00 13.72 188 TYR A CA 1
ATOM 1417 C C . TYR A 1 189 ? 19.573 -3.888 57.821 1.00 18.33 188 TYR A C 1
ATOM 1418 O O . TYR A 1 189 ? 19.426 -2.756 57.354 1.00 17.89 188 TYR A O 1
ATOM 1427 N N . VAL A 1 190 ? 20.140 -4.905 57.128 1.00 15.02 189 VAL A N 1
ATOM 1428 C CA . VAL A 1 190 ? 20.643 -4.776 55.750 1.00 15.10 189 VAL A CA 1
ATOM 1429 C C . VAL A 1 190 ? 19.496 -4.468 54.771 1.00 19.81 189 VAL A C 1
ATOM 1430 O O . VAL A 1 190 ? 19.627 -3.572 53.935 1.00 18.26 189 VAL A O 1
ATOM 1434 N N . GLN A 1 191 ? 18.359 -5.192 54.903 1.00 17.35 190 GLN A N 1
ATOM 1435 C CA . GLN A 1 191 ? 17.167 -4.974 54.068 1.00 17.28 190 GLN A CA 1
ATOM 1436 C C . GLN A 1 191 ? 16.606 -3.558 54.273 1.00 20.08 190 GLN A C 1
ATOM 1437 O O . GLN A 1 191 ? 16.222 -2.904 53.306 1.00 19.22 190 GLN A O 1
ATOM 1443 N N . THR A 1 192 ? 16.574 -3.086 55.537 1.00 17.00 191 THR A N 1
ATOM 1444 C CA . THR A 1 192 ? 16.084 -1.745 55.875 1.00 16.56 191 THR A CA 1
ATOM 1445 C C . THR A 1 192 ? 17.018 -0.665 55.311 1.00 20.41 191 THR A C 1
ATOM 1446 O O . THR A 1 192 ? 16.544 0.310 54.723 1.00 18.63 191 THR A O 1
ATOM 1450 N N . LEU A 1 193 ? 18.347 -0.850 55.476 1.00 17.45 192 LEU A N 1
ATOM 1451 C CA . LEU A 1 193 ? 19.338 0.087 54.945 1.00 17.41 192 LEU A CA 1
ATOM 1452 C C . LEU A 1 193 ? 19.228 0.184 53.424 1.00 20.56 192 LEU A C 1
ATOM 1453 O O . LEU A 1 193 ? 19.282 1.281 52.880 1.00 20.52 192 LEU A O 1
ATOM 1458 N N . LYS A 1 194 ? 19.038 -0.965 52.744 1.00 16.89 193 LYS A N 1
ATOM 1459 C CA . LYS A 1 194 ? 18.893 -1.020 51.280 1.00 17.27 193 LYS A CA 1
ATOM 1460 C C . LYS A 1 194 ? 17.630 -0.265 50.823 1.00 20.06 193 LYS A C 1
ATOM 1461 O O . LYS A 1 194 ? 17.660 0.428 49.806 1.00 18.93 193 LYS A O 1
ATOM 1467 N N . ARG A 1 195 ? 16.542 -0.372 51.598 1.00 16.78 194 ARG A N 1
ATOM 1468 C CA . ARG A 1 195 ? 15.270 0.294 51.291 1.00 16.94 194 ARG A CA 1
ATOM 1469 C C . ARG A 1 195 ? 15.381 1.828 51.464 1.00 20.45 194 ARG A C 1
ATOM 1470 O O . ARG A 1 195 ? 14.898 2.580 50.617 1.00 19.54 194 ARG A O 1
ATOM 1478 N N . LEU A 1 196 ? 16.028 2.278 52.552 1.00 17.46 195 LEU A N 1
ATOM 1479 C CA . LEU A 1 196 ? 16.147 3.707 52.873 1.00 17.25 195 LEU A CA 1
ATOM 1480 C C . LEU A 1 196 ? 17.301 4.396 52.131 1.00 22.66 195 LEU A C 1
ATOM 1481 O O . LEU A 1 196 ? 17.172 5.556 51.747 1.00 23.40 195 LEU A O 1
ATOM 1486 N N . SER A 1 197 ? 18.458 3.715 52.019 1.00 19.60 196 SER A N 1
ATOM 1487 C CA . SER A 1 197 ? 19.675 4.289 51.423 1.00 19.18 196 SER A CA 1
ATOM 1488 C C . SER A 1 197 ? 20.349 3.230 50.509 1.00 22.44 196 SER A C 1
ATOM 1489 O O . SER A 1 197 ? 21.229 2.494 50.959 1.00 21.60 196 SER A O 1
ATOM 1492 N N . PRO A 1 198 ? 19.897 3.111 49.225 1.00 19.22 197 PRO A N 1
ATOM 1493 C CA . PRO A 1 198 ? 20.370 1.990 48.376 1.00 19.33 197 PRO A CA 1
ATOM 1494 C C . PRO A 1 198 ? 21.872 1.942 48.091 1.00 22.02 197 PRO A C 1
ATOM 1495 O O . PRO A 1 198 ? 22.398 0.861 47.828 1.00 21.18 197 PRO A O 1
ATOM 1499 N N . ASP A 1 199 ? 22.555 3.102 48.094 1.00 17.91 198 ASP A N 1
ATOM 1500 C CA . ASP A 1 199 ? 23.992 3.158 47.783 1.00 17.53 198 ASP A CA 1
ATOM 1501 C C . ASP A 1 199 ? 24.876 3.105 49.038 1.00 21.69 198 ASP A C 1
ATOM 1502 O O . ASP A 1 199 ? 26.099 3.261 48.938 1.00 21.23 198 ASP A O 1
ATOM 1507 N N . ALA A 1 200 ? 24.270 2.856 50.210 1.00 18.57 199 ALA A N 1
ATOM 1508 C CA . ALA A 1 200 ? 25.010 2.818 51.470 1.00 18.46 199 ALA A CA 1
ATOM 1509 C C . ALA A 1 200 ? 25.888 1.580 51.598 1.00 23.50 199 ALA A C 1
ATOM 1510 O O . ALA A 1 200 ? 25.554 0.521 51.058 1.00 23.37 199 ALA A O 1
ATOM 1512 N N . THR A 1 201 ? 27.020 1.715 52.312 1.00 20.14 200 THR A N 1
ATOM 1513 C CA . THR A 1 201 ? 27.897 0.587 52.646 1.00 19.29 200 THR A CA 1
ATOM 1514 C C . THR A 1 201 ? 27.766 0.322 54.140 1.00 21.64 200 THR A C 1
ATOM 1515 O O . THR A 1 201 ? 27.324 1.209 54.879 1.00 20.87 200 THR A O 1
ATOM 1519 N N . TRP A 1 202 ? 28.096 -0.900 54.596 1.00 17.35 201 TRP A N 1
ATOM 1520 C CA . TRP A 1 202 ? 27.936 -1.216 56.009 1.00 16.70 201 TRP A CA 1
ATOM 1521 C C . TRP A 1 202 ? 29.001 -2.158 56.571 1.00 20.30 201 TRP A C 1
ATOM 1522 O O . TRP A 1 202 ? 29.614 -2.934 55.829 1.00 19.64 201 TRP A O 1
ATOM 1533 N N . THR A 1 203 ? 29.202 -2.093 57.901 1.00 15.92 202 THR A N 1
ATOM 1534 C CA . THR A 1 203 ? 30.112 -2.957 58.640 1.00 15.98 202 THR A CA 1
ATOM 1535 C C . THR A 1 203 ? 29.354 -3.596 59.806 1.00 21.44 202 THR A C 1
ATOM 1536 O O . THR A 1 203 ? 28.594 -2.919 60.493 1.00 20.74 202 THR A O 1
ATOM 1540 N N . GLY A 1 204 ? 29.542 -4.894 59.993 1.00 20.00 203 GLY A N 1
ATOM 1541 C CA . GLY A 1 204 ? 28.988 -5.603 61.135 1.00 20.72 203 GLY A CA 1
ATOM 1542 C C . GLY A 1 204 ? 30.002 -5.683 62.252 1.00 26.87 203 GLY A C 1
ATOM 1543 O O . GLY A 1 204 ? 31.160 -6.023 62.009 1.00 28.70 203 GLY A O 1
ATOM 1544 N N . ALA A 1 205 ? 29.608 -5.288 63.467 1.00 22.78 204 ALA A N 1
ATOM 1545 C CA . ALA A 1 205 ? 30.532 -5.277 64.604 1.00 22.83 204 ALA A CA 1
ATOM 1546 C C . ALA A 1 205 ? 29.989 -6.084 65.778 1.00 25.93 204 ALA A C 1
ATOM 1547 O O . ALA A 1 205 ? 28.843 -5.880 66.198 1.00 24.64 204 ALA A O 1
ATOM 1549 N N . GLY A 1 206 ? 30.810 -7.010 66.282 1.00 22.95 205 GLY A N 1
ATOM 1550 C CA . GLY A 1 206 ? 30.455 -7.863 67.413 1.00 22.72 205 GLY A CA 1
ATOM 1551 C C . GLY A 1 206 ? 31.356 -7.670 68.613 1.00 27.35 205 GLY A C 1
ATOM 1552 O O . GLY A 1 206 ? 32.580 -7.594 68.470 1.00 26.63 205 GLY A O 1
ATOM 1553 N N . ILE A 1 207 ? 30.755 -7.582 69.811 1.00 25.64 206 ILE A N 1
ATOM 1554 C CA . ILE A 1 207 ? 31.496 -7.400 71.064 1.00 27.09 206 ILE A CA 1
ATOM 1555 C C . ILE A 1 207 ? 31.664 -8.736 71.812 1.00 33.49 206 ILE A C 1
ATOM 1556 O O . ILE A 1 207 ? 30.752 -9.573 71.811 1.00 33.14 206 ILE A O 1
ATOM 1561 N N . GLY A 1 208 ? 32.854 -8.941 72.381 1.00 31.54 207 GLY A N 1
ATOM 1562 C CA . GLY A 1 208 ? 33.169 -10.129 73.162 1.00 32.62 207 GLY A CA 1
ATOM 1563 C C . GLY A 1 208 ? 33.346 -11.381 72.332 1.00 36.87 207 GLY A C 1
ATOM 1564 O O . GLY A 1 208 ? 34.004 -11.354 71.289 1.00 36.15 207 GLY A O 1
ATOM 1565 N N . ARG A 1 209 ? 32.743 -12.494 72.792 1.00 33.92 208 ARG A N 1
ATOM 1566 C CA . ARG A 1 209 ? 32.846 -13.810 72.140 1.00 33.89 208 ARG A CA 1
ATOM 1567 C C . ARG A 1 209 ? 32.146 -13.862 70.762 1.00 36.34 208 ARG A C 1
ATOM 1568 O O . ARG A 1 209 ? 32.335 -14.828 70.017 1.00 36.13 208 ARG A O 1
ATOM 1573 N N . HIS A 1 210 ? 31.336 -12.834 70.435 1.00 31.32 209 HIS A N 1
ATOM 1574 C CA . HIS A 1 210 ? 30.602 -12.790 69.168 1.00 30.22 209 HIS A CA 1
ATOM 1575 C C . HIS A 1 210 ? 31.313 -11.940 68.111 1.00 30.87 209 HIS A C 1
ATOM 1576 O O . HIS A 1 210 ? 30.740 -11.674 67.049 1.00 29.43 209 HIS A O 1
ATOM 1583 N N . GLN A 1 211 ? 32.582 -11.553 68.381 1.00 26.08 210 GLN A N 1
ATOM 1584 C CA . GLN A 1 211 ? 33.387 -10.732 67.469 1.00 24.93 210 GLN A CA 1
ATOM 1585 C C . GLN A 1 211 ? 33.568 -11.411 66.093 1.00 27.63 210 GLN A C 1
ATOM 1586 O O . GLN A 1 211 ? 33.359 -10.773 65.061 1.00 26.55 210 GLN A O 1
ATOM 1592 N N . LEU A 1 212 ? 33.953 -12.694 66.087 1.00 24.37 211 LEU A N 1
ATOM 1593 C CA . LEU A 1 212 ? 34.160 -13.433 64.840 1.00 23.91 211 LEU A CA 1
ATOM 1594 C C . LEU A 1 212 ? 32.841 -13.827 64.183 1.00 26.85 211 LEU A C 1
ATOM 1595 O O . LEU A 1 212 ? 32.775 -13.908 62.958 1.00 26.29 211 LEU A O 1
ATOM 1600 N N . THR A 1 213 ? 31.776 -14.050 64.996 1.00 22.84 212 THR A N 1
ATOM 1601 C CA . THR A 1 213 ? 30.444 -14.392 64.478 1.00 21.57 212 THR A CA 1
ATOM 1602 C C . THR A 1 213 ? 29.925 -13.254 63.580 1.00 21.83 212 THR A C 1
ATOM 1603 O O . THR A 1 213 ? 29.489 -13.505 62.453 1.00 20.53 212 THR A O 1
ATOM 1615 N N . ALA A 1 215 ? 31.765 -10.973 62.110 1.00 18.46 214 ALA A N 1
ATOM 1616 C CA . ALA A 1 215 ? 32.672 -10.875 60.959 1.00 19.19 214 ALA A CA 1
ATOM 1617 C C . ALA A 1 215 ? 32.275 -11.883 59.872 1.00 22.90 214 ALA A C 1
ATOM 1618 O O . ALA A 1 215 ? 32.240 -11.529 58.690 1.00 21.70 214 ALA A O 1
ATOM 1620 N N . ARG A 1 216 ? 31.919 -13.131 60.284 1.00 20.28 215 ARG A N 1
ATOM 1621 C CA . ARG A 1 216 ? 31.469 -14.179 59.360 1.00 20.59 215 ARG A CA 1
ATOM 1622 C C . ARG A 1 216 ? 30.180 -13.761 58.654 1.00 24.96 215 ARG A C 1
ATOM 1623 O O . ARG A 1 216 ? 30.078 -13.898 57.436 1.00 25.21 215 ARG A O 1
ATOM 1631 N N . TRP A 1 217 ? 29.193 -13.240 59.423 1.00 21.26 216 TRP A N 1
ATOM 1632 C CA . TRP A 1 217 ? 27.900 -12.810 58.876 1.00 21.41 216 TRP A CA 1
ATOM 1633 C C . TRP A 1 217 ? 28.052 -11.625 57.921 1.00 24.47 216 TRP A C 1
ATOM 1634 O O . TRP A 1 217 ? 27.374 -11.580 56.891 1.00 23.98 216 TRP A O 1
ATOM 1645 N N . SER A 1 218 ? 28.957 -10.670 58.253 1.00 19.82 217 SER A N 1
ATOM 1646 C CA . SER A 1 218 ? 29.231 -9.507 57.405 1.00 19.08 217 SER A CA 1
ATOM 1647 C C . SER A 1 218 ? 29.791 -9.948 56.056 1.00 23.19 217 SER A C 1
ATOM 1648 O O . SER A 1 218 ? 29.352 -9.456 55.014 1.00 21.49 217 SER A O 1
ATOM 1651 N N . LEU A 1 219 ? 30.744 -10.903 56.073 1.00 21.78 218 LEU A N 1
ATOM 1652 C CA . LEU A 1 219 ? 31.334 -11.444 54.847 1.00 22.65 218 LEU A CA 1
ATOM 1653 C C . LEU A 1 219 ? 30.264 -12.104 53.966 1.00 27.03 218 LEU A C 1
ATOM 1654 O O . LEU A 1 219 ? 30.226 -11.850 52.763 1.00 26.49 218 LEU A O 1
ATOM 1659 N N . GLU A 1 220 ? 29.346 -12.894 54.589 1.00 25.02 219 GLU A N 1
ATOM 1660 C CA . GLU A 1 220 ? 28.263 -13.607 53.885 1.00 25.64 219 GLU A CA 1
ATOM 1661 C C . GLU A 1 220 ? 27.241 -12.653 53.273 1.00 29.66 219 GLU A C 1
ATOM 1662 O O . GLU A 1 220 ? 26.731 -12.922 52.186 1.00 29.99 219 GLU A O 1
ATOM 1668 N N . LEU A 1 221 ? 26.874 -11.585 54.012 1.00 25.84 220 LEU A N 1
ATOM 1669 C CA . LEU A 1 221 ? 25.805 -10.667 53.603 1.00 25.28 220 LEU A CA 1
ATOM 1670 C C . LEU A 1 221 ? 26.280 -9.489 52.720 1.00 28.85 220 LEU A C 1
ATOM 1671 O O . LEU A 1 221 ? 25.463 -8.652 52.319 1.00 28.44 220 LEU A O 1
ATOM 1676 N N . GLY A 1 222 ? 27.573 -9.469 52.389 1.00 25.13 221 GLY A N 1
ATOM 1677 C CA . GLY A 1 222 ? 28.147 -8.447 51.516 1.00 24.81 221 GLY A CA 1
ATOM 1678 C C . GLY A 1 222 ? 28.546 -7.166 52.229 1.00 27.63 221 GLY A C 1
ATOM 1679 O O . GLY A 1 222 ? 28.615 -6.098 51.609 1.00 27.66 221 GLY A O 1
ATOM 1680 N N . GLY A 1 223 ? 28.821 -7.277 53.522 1.00 22.33 222 GLY A N 1
ATOM 1681 C CA . GLY A 1 223 ? 29.260 -6.150 54.329 1.00 21.23 222 GLY A CA 1
ATOM 1682 C C . GLY A 1 223 ? 30.745 -6.178 54.616 1.00 24.27 222 GLY A C 1
ATOM 1683 O O . GLY A 1 223 ? 31.482 -6.998 54.049 1.00 23.73 222 GLY A O 1
ATOM 1684 N N . HIS A 1 224 ? 31.199 -5.286 55.500 1.00 19.65 223 HIS A N 1
ATOM 1685 C CA . HIS A 1 224 ? 32.610 -5.200 55.868 1.00 19.61 223 HIS A CA 1
ATOM 1686 C C . HIS A 1 224 ? 32.822 -5.565 57.343 1.00 23.19 223 HIS A C 1
ATOM 1687 O O . HIS A 1 224 ? 31.848 -5.726 58.078 1.00 20.85 223 HIS A O 1
ATOM 1694 N N . CYS A 1 225 ? 34.084 -5.800 57.748 1.00 20.38 224 CYS A N 1
ATOM 1695 C CA . CYS A 1 225 ? 34.370 -6.333 59.078 1.00 20.56 224 CYS A CA 1
ATOM 1696 C C . CYS A 1 225 ? 35.024 -5.353 60.019 1.00 22.84 224 CYS A C 1
ATOM 1697 O O . CYS A 1 225 ? 35.753 -4.461 59.587 1.00 22.36 224 CYS A O 1
ATOM 1700 N N . ARG A 1 226 ? 34.825 -5.576 61.335 1.00 19.03 225 ARG A N 1
ATOM 1701 C CA . ARG A 1 226 ? 35.486 -4.829 62.391 1.00 18.42 225 ARG A CA 1
ATOM 1702 C C . ARG A 1 226 ? 35.984 -5.778 63.483 1.00 23.13 225 ARG A C 1
ATOM 1703 O O . ARG A 1 226 ? 35.263 -6.694 63.892 1.00 22.97 225 ARG A O 1
ATOM 1711 N N . THR A 1 227 ? 37.211 -5.558 63.953 1.00 19.80 226 THR A N 1
ATOM 1712 C CA . THR A 1 227 ? 37.788 -6.308 65.065 1.00 20.54 226 THR A CA 1
ATOM 1713 C C . THR A 1 227 ? 38.643 -5.361 65.924 1.00 26.03 226 THR A C 1
ATOM 1714 O O . THR A 1 227 ? 38.641 -4.150 65.688 1.00 25.65 226 THR A O 1
ATOM 1718 N N . GLY A 1 228 ? 39.321 -5.907 66.930 1.00 23.78 227 GLY A N 1
ATOM 1719 C CA . GLY A 1 228 ? 40.178 -5.117 67.802 1.00 24.54 227 GLY A CA 1
ATOM 1720 C C . GLY A 1 228 ? 39.905 -5.304 69.277 1.00 28.13 227 GLY A C 1
ATOM 1721 O O . GLY A 1 228 ? 38.819 -5.749 69.664 1.00 27.15 227 GLY A O 1
ATOM 1722 N N . LEU A 1 229 ? 40.891 -4.924 70.119 1.00 25.78 228 LEU A N 1
ATOM 1723 C CA . LEU A 1 229 ? 40.835 -5.081 71.579 1.00 26.68 228 LEU A CA 1
ATOM 1724 C C . LEU A 1 229 ? 39.737 -4.241 72.244 1.00 30.69 228 LEU A C 1
ATOM 1725 O O . LEU A 1 229 ? 39.289 -4.582 73.340 1.00 31.41 228 LEU A O 1
ATOM 1730 N N . GLU A 1 230 ? 39.287 -3.155 71.573 1.00 26.50 229 GLU A N 1
ATOM 1731 C CA . GLU A 1 230 ? 38.190 -2.310 72.063 1.00 25.35 229 GLU A CA 1
ATOM 1732 C C . GLU A 1 230 ? 36.912 -3.138 72.269 1.00 29.11 229 GLU A C 1
ATOM 1733 O O . GLU A 1 230 ? 36.194 -2.935 73.251 1.00 29.30 229 GLU A O 1
ATOM 1739 N N . ASP A 1 231 ? 36.641 -4.075 71.343 1.00 25.16 230 ASP A N 1
ATOM 1740 C CA . ASP A 1 231 ? 35.432 -4.898 71.371 1.00 24.18 230 ASP A CA 1
ATOM 1741 C C . ASP A 1 231 ? 35.643 -6.237 72.065 1.00 27.54 230 ASP A C 1
ATOM 1742 O O . ASP A 1 231 ? 34.687 -6.799 72.603 1.00 26.63 230 ASP A O 1
ATOM 1747 N N . ASN A 1 232 ? 36.880 -6.786 72.002 1.00 24.67 231 ASN A N 1
ATOM 1748 C CA . ASN A 1 232 ? 37.182 -8.110 72.560 1.00 25.39 231 ASN A CA 1
ATOM 1749 C C . ASN A 1 232 ? 38.683 -8.282 72.823 1.00 30.55 231 ASN A C 1
ATOM 1750 O O . ASN A 1 232 ? 39.492 -8.107 71.911 1.00 30.62 231 ASN A O 1
ATOM 1755 N N . VAL A 1 233 ? 39.048 -8.674 74.055 1.00 28.30 232 VAL A N 1
ATOM 1756 C CA . VAL A 1 233 ? 40.461 -8.854 74.440 1.00 29.73 232 VAL A CA 1
ATOM 1757 C C . VAL A 1 233 ? 40.942 -10.304 74.258 1.00 35.60 232 VAL A C 1
ATOM 1758 O O . VAL A 1 233 ? 42.143 -10.571 74.366 1.00 36.41 232 VAL A O 1
ATOM 1762 N N . ARG A 1 234 ? 40.008 -11.237 73.990 1.00 32.41 233 ARG A N 1
ATOM 1763 C CA . ARG A 1 234 ? 40.326 -12.663 73.869 1.00 33.36 233 ARG A CA 1
ATOM 1764 C C . ARG A 1 234 ? 40.465 -13.112 72.408 1.00 36.93 233 ARG A C 1
ATOM 1765 O O . ARG A 1 234 ? 39.619 -12.779 71.571 1.00 35.17 233 ARG A O 1
ATOM 1773 N N . LEU A 1 235 ? 41.514 -13.906 72.114 1.00 34.48 234 LEU A N 1
ATOM 1774 C CA . LEU A 1 235 ? 41.711 -14.511 70.789 1.00 34.26 234 LEU A CA 1
ATOM 1775 C C . LEU A 1 235 ? 40.754 -15.704 70.657 1.00 37.45 234 LEU A C 1
ATOM 1776 O O . LEU A 1 235 ? 40.246 -15.984 69.572 1.00 36.18 234 LEU A O 1
ATOM 1781 N N . ASP A 1 236 ? 40.510 -16.391 71.783 1.00 35.04 235 ASP A N 1
ATOM 1782 C CA . ASP A 1 236 ? 39.544 -17.485 71.923 1.00 35.02 235 ASP A CA 1
ATOM 1783 C C . ASP A 1 236 ? 39.110 -17.552 73.402 1.00 39.65 235 ASP A C 1
ATOM 1784 O O . ASP A 1 236 ? 39.556 -16.728 74.201 1.00 39.32 235 ASP A O 1
ATOM 1789 N N . LYS A 1 237 ? 38.265 -18.531 73.770 1.00 37.04 236 LYS A N 1
ATOM 1790 C CA . LYS A 1 237 ? 37.769 -18.653 75.148 1.00 37.32 236 LYS A CA 1
ATOM 1791 C C . LYS A 1 237 ? 38.911 -18.781 76.195 1.00 41.81 236 LYS A C 1
ATOM 1792 O O . LYS A 1 237 ? 38.812 -18.203 77.279 1.00 41.21 236 LYS A O 1
ATOM 1798 N N . ASN A 1 238 ? 39.993 -19.513 75.852 1.00 39.04 237 ASN A N 1
ATOM 1799 C CA . ASN A 1 238 ? 41.094 -19.787 76.789 1.00 40.35 237 ASN A CA 1
ATOM 1800 C C . ASN A 1 238 ? 42.317 -18.853 76.626 1.00 44.29 237 ASN A C 1
ATOM 1801 O O . ASN A 1 238 ? 43.194 -18.843 77.502 1.00 44.63 237 ASN A O 1
ATOM 1806 N N . THR A 1 239 ? 42.404 -18.108 75.502 1.00 39.72 238 THR A N 1
ATOM 1807 C CA . THR A 1 239 ? 43.597 -17.299 75.216 1.00 39.67 238 THR A CA 1
ATOM 1808 C C . THR A 1 239 ? 43.299 -15.809 75.029 1.00 41.50 238 THR A C 1
ATOM 1809 O O . THR A 1 239 ? 42.381 -15.446 74.291 1.00 39.77 238 THR A O 1
ATOM 1813 N N . LEU A 1 240 ? 44.124 -14.944 75.656 1.00 37.77 239 LEU A N 1
ATOM 1814 C CA . LEU A 1 240 ? 44.054 -13.498 75.450 1.00 36.34 239 LEU A CA 1
ATOM 1815 C C . LEU A 1 240 ? 44.746 -13.153 74.139 1.00 40.00 239 LEU A C 1
ATOM 1816 O O . LEU A 1 240 ? 45.722 -13.815 73.768 1.00 40.39 239 LEU A O 1
ATOM 1821 N N . ALA A 1 241 ? 44.264 -12.112 73.437 1.00 35.41 240 ALA A N 1
ATOM 1822 C CA . ALA A 1 241 ? 44.878 -11.685 72.180 1.00 34.43 240 ALA A CA 1
ATOM 1823 C C . ALA A 1 241 ? 46.236 -11.013 72.453 1.00 38.73 240 ALA A C 1
ATOM 1824 O O . ALA A 1 241 ? 46.318 -10.101 73.283 1.00 38.93 240 ALA A O 1
ATOM 1826 N N . PRO A 1 242 ? 47.336 -11.489 71.808 1.00 35.42 241 PRO A N 1
ATOM 1827 C CA . PRO A 1 242 ? 48.658 -10.883 72.077 1.00 35.94 241 PRO A CA 1
ATOM 1828 C C . PRO A 1 242 ? 48.816 -9.487 71.465 1.00 37.26 241 PRO A C 1
ATOM 1829 O O . PRO A 1 242 ? 49.735 -8.755 71.840 1.00 36.49 241 PRO A O 1
ATOM 1833 N N . SER A 1 243 ? 47.927 -9.122 70.512 1.00 32.21 242 SER A N 1
ATOM 1834 C CA . SER A 1 243 ? 47.963 -7.819 69.836 1.00 30.97 242 SER A CA 1
ATOM 1835 C C . SER A 1 243 ? 46.686 -7.593 69.033 1.00 33.16 242 SER A C 1
ATOM 1836 O O . SER A 1 243 ? 45.914 -8.532 68.821 1.00 31.74 242 SER A O 1
ATOM 1839 N N . ASN A 1 244 ? 46.492 -6.355 68.526 1.00 29.29 243 A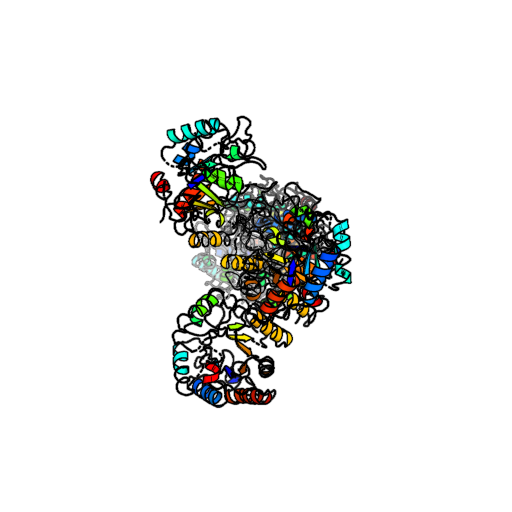SN A N 1
ATOM 1840 C CA . ASN A 1 244 ? 45.381 -6.042 67.630 1.00 27.68 243 ASN A CA 1
ATOM 1841 C C . ASN A 1 244 ? 45.600 -6.720 66.273 1.00 32.30 243 ASN A C 1
ATOM 1842 O O . ASN A 1 244 ? 44.635 -7.160 65.641 1.00 31.13 243 ASN A O 1
ATOM 1847 N N . ALA A 1 245 ? 46.887 -6.846 65.846 1.00 29.87 244 ALA A N 1
ATOM 1848 C CA . ALA A 1 245 ? 47.261 -7.502 64.585 1.00 30.09 244 ALA A CA 1
ATOM 1849 C C . ALA A 1 245 ? 46.824 -8.971 64.563 1.00 34.84 244 ALA A C 1
ATOM 1850 O O . ALA A 1 245 ? 46.417 -9.471 63.513 1.00 34.24 244 ALA A O 1
ATOM 1852 N N . ALA A 1 246 ? 46.894 -9.662 65.735 1.00 32.69 245 ALA A N 1
ATOM 1853 C CA . ALA A 1 246 ? 46.473 -11.068 65.858 1.00 33.09 245 ALA A CA 1
ATOM 1854 C C . ALA A 1 246 ? 44.967 -11.212 65.605 1.00 35.87 245 ALA A C 1
ATOM 1855 O O . ALA A 1 246 ? 44.537 -12.187 64.983 1.00 35.60 245 ALA A O 1
ATOM 1857 N N . LEU A 1 247 ? 44.168 -10.225 66.065 1.00 31.36 246 LEU A N 1
ATOM 1858 C CA . LEU A 1 247 ? 42.721 -10.220 65.844 1.00 30.11 246 LEU A CA 1
ATOM 1859 C C . LEU A 1 247 ? 42.394 -9.900 64.376 1.00 31.65 246 LEU A C 1
ATOM 1860 O O . LEU A 1 247 ? 41.474 -10.493 63.808 1.00 30.61 246 LEU A O 1
ATOM 1865 N N . VAL A 1 248 ? 43.188 -9.000 63.747 1.00 27.20 247 VAL A N 1
ATOM 1866 C CA . VAL A 1 248 ? 43.033 -8.660 62.325 1.00 26.04 247 VAL A CA 1
ATOM 1867 C C . VAL A 1 248 ? 43.323 -9.894 61.458 1.00 29.61 247 VAL A C 1
ATOM 1868 O O . VAL A 1 248 ? 42.591 -10.156 60.498 1.00 28.59 247 VAL A O 1
ATOM 1872 N N . ARG A 1 249 ? 44.350 -10.694 61.846 1.00 26.39 248 ARG A N 1
ATOM 1873 C CA . ARG A 1 249 ? 44.709 -11.927 61.137 1.00 26.87 248 ARG A CA 1
ATOM 1874 C C . ARG A 1 249 ? 43.535 -12.920 61.124 1.00 30.71 248 ARG A C 1
ATOM 1875 O O . ARG A 1 249 ? 43.298 -13.569 60.105 1.00 30.63 248 ARG A O 1
ATOM 1883 N N . GLN A 1 250 ? 42.797 -13.032 62.263 1.00 27.18 249 GLN A N 1
ATOM 1884 C CA . GLN A 1 250 ? 41.624 -13.911 62.360 1.00 26.46 249 GLN A CA 1
ATOM 1885 C C . GLN A 1 250 ? 40.594 -13.539 61.288 1.00 28.63 249 GLN A C 1
ATOM 1886 O O . GLN A 1 250 ? 40.091 -14.417 60.584 1.00 27.86 249 GLN A O 1
ATOM 1892 N N . VAL A 1 251 ? 40.309 -12.225 61.147 1.00 24.97 250 VAL A N 1
ATOM 1893 C CA . VAL A 1 251 ? 39.354 -11.711 60.159 1.00 23.54 250 VAL A CA 1
ATOM 1894 C C . VAL A 1 251 ? 39.897 -11.890 58.730 1.00 26.71 250 VAL A C 1
ATOM 1895 O O . VAL A 1 251 ? 39.149 -12.286 57.834 1.00 25.04 250 VAL A O 1
ATOM 1899 N N . ALA A 1 252 ? 41.214 -11.650 58.535 1.00 24.78 251 ALA A N 1
ATOM 1900 C CA . ALA A 1 252 ? 41.867 -11.827 57.235 1.00 26.02 251 ALA A CA 1
ATOM 1901 C C . ALA A 1 252 ? 41.784 -13.290 56.779 1.00 30.73 251 ALA A C 1
ATOM 1902 O O . ALA A 1 252 ? 41.606 -13.551 55.589 1.00 30.58 251 ALA A O 1
ATOM 1904 N N . GLU A 1 253 ? 41.873 -14.248 57.744 1.00 27.62 252 GLU A N 1
ATOM 1905 C CA . GLU A 1 253 ? 41.735 -15.686 57.465 1.00 28.04 252 GLU A CA 1
ATOM 1906 C C . GLU A 1 253 ? 40.303 -16.013 57.049 1.00 30.99 252 GLU A C 1
ATOM 1907 O O . GLU A 1 253 ? 40.099 -16.791 56.119 1.00 31.01 252 GLU A O 1
ATOM 1913 N N . LEU A 1 254 ? 39.305 -15.381 57.716 1.00 27.40 253 LEU A N 1
ATOM 1914 C CA . LEU A 1 254 ? 37.888 -15.548 57.368 1.00 26.81 253 LEU A CA 1
ATOM 1915 C C . LEU A 1 254 ? 37.600 -15.001 55.965 1.00 31.33 253 LEU A C 1
ATOM 1916 O O . LEU A 1 254 ? 36.754 -15.547 55.260 1.00 31.81 253 LEU A O 1
ATOM 1921 N N . CYS A 1 255 ? 38.323 -13.927 55.553 1.00 27.20 254 CYS A N 1
ATOM 1922 C CA . CYS A 1 255 ? 38.172 -13.335 54.217 1.00 26.99 254 CYS A CA 1
ATOM 1923 C C . CYS A 1 255 ? 38.502 -14.356 53.113 1.00 32.06 254 CYS A C 1
ATOM 1924 O O . CYS A 1 255 ? 37.720 -14.517 52.173 1.00 31.03 254 CYS A O 1
ATOM 1927 N N . GLU A 1 256 ? 39.648 -15.075 53.254 1.00 30.39 255 GLU A N 1
ATOM 1928 C CA . GLU A 1 256 ? 40.068 -16.112 52.299 1.00 31.93 255 GLU A CA 1
ATOM 1929 C C . GLU A 1 256 ? 39.073 -17.284 52.285 1.00 36.29 255 GLU A C 1
ATOM 1930 O O . GLU A 1 256 ? 38.817 -17.864 51.223 1.00 37.44 255 GLU A O 1
ATOM 1932 N N . GLU A 1 257 ? 38.505 -17.619 53.476 1.00 31.68 256 GLU A N 1
ATOM 1933 C CA A GLU A 1 257 ? 37.529 -18.704 53.614 0.33 31.69 256 GLU A CA 1
ATOM 1934 C CA B GLU A 1 257 ? 37.532 -18.702 53.630 0.67 31.63 256 GLU A CA 1
ATOM 1935 C C . GLU A 1 257 ? 36.248 -18.402 52.840 1.00 35.53 256 GLU A C 1
ATOM 1936 O O . GLU A 1 257 ? 35.679 -19.302 52.221 1.00 34.73 256 GLU A O 1
ATOM 1947 N N . TYR A 1 258 ? 35.797 -17.131 52.856 1.00 33.41 257 TYR A N 1
ATOM 1948 C CA . TYR A 1 258 ? 34.574 -16.730 52.146 1.00 33.68 257 TYR A CA 1
ATOM 1949 C C . TYR A 1 258 ? 34.846 -16.233 50.703 1.00 38.53 257 TYR A C 1
ATOM 1950 O O . TYR A 1 258 ? 33.921 -15.794 50.014 1.00 38.34 257 TYR A O 1
ATOM 1959 N N . GLY A 1 259 ? 36.099 -16.362 50.256 1.00 35.48 258 GLY A N 1
ATOM 1960 C CA . GLY A 1 259 ? 36.505 -16.005 48.898 1.00 35.63 258 GLY A CA 1
ATOM 1961 C C . GLY A 1 259 ? 36.592 -14.514 48.629 1.00 38.11 258 GLY A C 1
ATOM 1962 O O . GLY A 1 259 ? 36.770 -14.102 47.478 1.00 38.27 258 GLY A O 1
ATOM 1963 N N . ARG A 1 260 ? 36.483 -13.689 49.685 1.00 32.61 259 ARG A N 1
ATOM 1964 C CA . ARG A 1 260 ? 36.551 -12.237 49.541 1.00 31.06 259 ARG A CA 1
ATOM 1965 C C . ARG A 1 260 ? 37.953 -11.720 49.859 1.00 35.09 259 ARG A C 1
ATOM 1966 O O . ARG A 1 260 ? 38.472 -11.977 50.943 1.00 34.79 259 ARG A O 1
ATOM 1974 N N . PRO A 1 261 ? 38.611 -11.006 48.916 1.00 31.85 260 PRO A N 1
ATOM 1975 C CA . PRO A 1 261 ? 39.975 -10.530 49.195 1.00 31.98 260 PRO A CA 1
ATOM 1976 C C . PRO A 1 261 ? 40.002 -9.402 50.216 1.00 33.85 260 PRO A C 1
ATOM 1977 O O . PRO A 1 261 ? 39.054 -8.623 50.300 1.00 33.01 260 PRO A O 1
ATOM 1981 N N . VAL A 1 262 ? 41.077 -9.329 51.015 1.00 29.78 261 VAL A N 1
ATOM 1982 C CA . VAL A 1 262 ? 41.248 -8.248 51.982 1.00 28.63 261 VAL A CA 1
ATOM 1983 C C . VAL A 1 262 ? 41.535 -6.954 51.216 1.00 31.09 261 VAL A C 1
ATOM 1984 O O . VAL A 1 262 ? 42.481 -6.905 50.429 1.00 31.15 261 VAL A O 1
ATOM 1988 N N . ALA A 1 263 ? 40.664 -5.941 51.372 1.00 26.58 262 ALA A N 1
ATOM 1989 C CA . ALA A 1 263 ? 40.792 -4.678 50.644 1.00 25.88 262 ALA A CA 1
ATOM 1990 C C . ALA A 1 263 ? 42.076 -3.946 50.991 1.00 29.81 262 ALA A C 1
ATOM 1991 O O . ALA A 1 263 ? 42.488 -3.937 52.154 1.00 29.01 262 ALA A O 1
ATOM 1993 N N . THR A 1 264 ? 42.722 -3.338 49.979 1.00 27.31 263 THR A N 1
ATOM 1994 C CA . THR A 1 264 ? 43.911 -2.506 50.193 1.00 27.69 263 THR A CA 1
ATOM 1995 C C . THR A 1 264 ? 43.463 -1.122 50.675 1.00 30.36 263 THR A C 1
ATOM 1996 O O . THR A 1 264 ? 42.258 -0.845 50.704 1.00 29.15 263 THR A O 1
ATOM 2000 N N . ALA A 1 265 ? 44.421 -0.251 51.055 1.00 27.10 264 ALA A N 1
ATOM 2001 C CA . ALA A 1 265 ? 44.099 1.104 51.509 1.00 25.93 264 ALA A CA 1
ATOM 2002 C C . ALA A 1 265 ? 43.382 1.906 50.400 1.00 28.53 264 ALA A C 1
ATOM 2003 O O . ALA A 1 265 ? 42.379 2.564 50.675 1.00 27.11 264 ALA A O 1
ATOM 2005 N N . ALA A 1 266 ? 43.857 1.779 49.130 1.00 25.52 265 ALA A N 1
ATOM 2006 C CA . ALA A 1 266 ? 43.263 2.464 47.969 1.00 25.05 265 ALA A CA 1
ATOM 2007 C C . ALA A 1 266 ? 41.855 1.932 47.645 1.00 27.45 265 ALA A C 1
ATOM 2008 O O . ALA A 1 266 ? 40.971 2.712 47.276 1.00 25.96 265 ALA A O 1
ATOM 2010 N N . GLN A 1 267 ? 41.647 0.605 47.783 1.00 23.84 266 GLN A N 1
ATOM 2011 C CA . GLN A 1 267 ? 40.342 -0.008 47.541 1.00 23.33 266 GLN A CA 1
ATOM 2012 C C . GLN A 1 267 ? 39.341 0.399 48.618 1.00 26.77 266 GLN A C 1
ATOM 2013 O O . GLN A 1 267 ? 38.192 0.714 48.300 1.00 25.93 266 GLN A O 1
ATOM 2019 N N . ALA A 1 268 ? 39.786 0.431 49.895 1.00 22.91 267 ALA A N 1
ATOM 2020 C CA . ALA A 1 268 ? 38.931 0.808 51.032 1.00 21.46 267 ALA A CA 1
ATOM 2021 C C . ALA A 1 268 ? 38.402 2.248 50.894 1.00 24.90 267 ALA A C 1
ATOM 2022 O O . ALA A 1 268 ? 37.222 2.500 51.162 1.00 23.57 267 ALA A O 1
ATOM 2024 N N . ARG A 1 269 ? 39.267 3.182 50.439 1.00 21.87 268 ARG A N 1
ATOM 2025 C CA . ARG A 1 269 ? 38.877 4.583 50.216 1.00 21.46 268 ARG A CA 1
ATOM 2026 C C . ARG A 1 269 ? 37.891 4.702 49.052 1.00 24.73 268 ARG A C 1
ATOM 2027 O O . ARG A 1 269 ? 36.968 5.510 49.111 1.00 23.29 268 ARG A O 1
ATOM 2035 N N . GLU A 1 270 ? 38.053 3.848 48.022 1.00 23.11 269 GLU A N 1
ATOM 2036 C CA . GLU A 1 270 ? 37.154 3.807 46.863 1.00 23.40 269 GLU A CA 1
ATOM 2037 C C . GLU A 1 270 ? 35.750 3.293 47.271 1.00 26.30 269 GLU A C 1
ATOM 2038 O O . GLU A 1 270 ? 34.744 3.901 46.905 1.00 25.81 269 GLU A O 1
ATOM 2044 N N . ILE A 1 271 ? 35.698 2.180 48.041 1.00 22.28 270 ILE A N 1
ATOM 2045 C CA . ILE A 1 271 ? 34.437 1.580 48.501 1.00 21.02 270 ILE A CA 1
ATOM 2046 C C . ILE A 1 271 ? 33.603 2.576 49.329 1.00 23.88 270 ILE A C 1
ATOM 2047 O O . ILE A 1 271 ? 32.388 2.680 49.127 1.00 22.89 270 ILE A O 1
ATOM 2065 N N . SER A 1 273 ? 33.847 5.833 49.207 1.00 23.10 272 SER A N 1
ATOM 2066 C CA . SER A 1 273 ? 33.806 7.122 48.479 1.00 23.49 272 SER A CA 1
ATOM 2067 C C . SER A 1 273 ? 34.601 8.246 49.196 1.00 28.91 272 SER A C 1
ATOM 2068 O O . SER A 1 273 ? 34.095 9.362 49.355 1.00 26.82 272 SER A O 1
ATOM 2071 N N . LEU A 1 274 ? 35.847 7.949 49.603 1.00 28.00 273 LEU A N 1
ATOM 2072 C CA . LEU A 1 274 ? 36.711 8.927 50.276 1.00 28.75 273 LEU A CA 1
ATOM 2073 C C . LEU A 1 274 ? 37.745 9.512 49.309 1.00 36.01 273 LEU A C 1
ATOM 2074 O O . LEU A 1 274 ? 37.972 8.957 48.232 1.00 37.01 273 LEU A O 1
ATOM 2079 N N . GLY A 1 275 ? 38.374 10.616 49.715 1.00 33.91 274 GLY A N 1
ATOM 2080 C CA . GLY A 1 275 ? 39.419 11.263 48.929 1.00 38.16 274 GLY A CA 1
ATOM 2081 C C . GLY A 1 275 ? 40.711 10.466 48.892 1.00 51.83 274 GLY A C 1
ATOM 2082 O O . GLY A 1 275 ? 40.974 9.704 49.851 1.00 48.05 274 GLY A O 1
ATOM 2084 N N . ASN B 1 3 ? -12.465 -13.629 63.733 1.00 40.16 2 ASN B N 1
ATOM 2085 C CA . ASN B 1 3 ? -13.251 -12.656 64.492 1.00 39.83 2 ASN B CA 1
ATOM 2086 C C . ASN B 1 3 ? -12.771 -12.576 65.956 1.00 41.82 2 ASN B C 1
ATOM 2087 O O . ASN B 1 3 ? -13.588 -12.614 66.883 1.00 42.78 2 ASN B O 1
ATOM 2089 N N . LYS B 1 4 ? -11.438 -12.469 66.157 1.00 35.42 3 LYS B N 1
ATOM 2090 C CA . LYS B 1 4 ? -10.844 -12.381 67.498 1.00 33.91 3 LYS B CA 1
ATOM 2091 C C . LYS B 1 4 ? -11.137 -11.013 68.137 1.00 35.98 3 LYS B C 1
ATOM 2092 O O . LYS B 1 4 ? -10.982 -9.987 67.476 1.00 33.46 3 LYS B O 1
ATOM 2095 N N . PRO B 1 5 ? -11.557 -10.973 69.434 1.00 33.55 4 PRO B N 1
ATOM 2096 C CA . PRO B 1 5 ? -11.871 -9.669 70.063 1.00 33.12 4 PRO B CA 1
ATOM 2097 C C . PRO B 1 5 ? -10.677 -8.720 70.135 1.00 36.08 4 PRO B C 1
ATOM 2098 O O . PRO B 1 5 ? -9.528 -9.165 70.234 1.00 35.07 4 PRO B O 1
ATOM 2102 N N . CYS B 1 6 ? -10.949 -7.403 70.092 1.00 32.19 5 CYS B N 1
ATOM 2103 C CA . CYS B 1 6 ? -9.906 -6.387 70.150 1.00 30.62 5 CYS B CA 1
ATOM 2104 C C . CYS B 1 6 ? -10.037 -5.509 71.395 1.00 32.37 5 CYS B C 1
ATOM 2105 O O . CYS B 1 6 ? -11.098 -4.923 71.634 1.00 32.86 5 CYS B O 1
ATOM 2108 N N . ILE B 1 7 ? -8.951 -5.406 72.181 1.00 26.13 6 ILE B N 1
ATOM 2109 C CA . ILE B 1 7 ? -8.915 -4.573 73.380 1.00 25.33 6 ILE B CA 1
ATOM 2110 C C . ILE B 1 7 ? -8.619 -3.129 72.994 1.00 28.00 6 ILE B C 1
ATOM 2111 O O . ILE B 1 7 ? -7.663 -2.868 72.253 1.00 26.49 6 ILE B O 1
ATOM 2116 N N . ILE B 1 8 ? -9.419 -2.189 73.497 1.00 25.24 7 ILE B N 1
ATOM 2117 C CA . ILE B 1 8 ? -9.161 -0.773 73.264 1.00 24.05 7 ILE B CA 1
ATOM 2118 C C . ILE B 1 8 ? -8.571 -0.134 74.522 1.00 29.20 7 ILE B C 1
ATOM 2119 O O . ILE B 1 8 ? -9.246 -0.056 75.558 1.00 29.84 7 ILE B O 1
ATOM 2124 N N . SER B 1 9 ? -7.295 0.269 74.453 1.00 24.87 8 SER B N 1
ATOM 2125 C CA . SER B 1 9 ? -6.646 0.979 75.549 1.00 24.47 8 SER B CA 1
ATOM 2126 C C . SER B 1 9 ? -6.860 2.469 75.364 1.00 28.13 8 SER B C 1
ATOM 2127 O O . SER B 1 9 ? -6.837 2.955 74.231 1.00 26.57 8 SER B O 1
ATOM 2130 N N . VAL B 1 10 ? -7.099 3.196 76.459 1.00 25.78 9 VAL B N 1
ATOM 2131 C CA . VAL B 1 10 ? -7.279 4.641 76.386 1.00 25.82 9 VAL B CA 1
ATOM 2132 C C . VAL B 1 10 ? -6.264 5.394 77.270 1.00 30.53 9 VAL B C 1
ATOM 2133 O O . VAL B 1 10 ? -6.267 5.240 78.495 1.00 31.12 9 VAL B O 1
ATOM 2137 N N . ALA B 1 11 ? -5.338 6.129 76.628 1.00 25.97 10 ALA B N 1
ATOM 2138 C CA . ALA B 1 11 ? -4.358 6.952 77.325 1.00 25.14 10 ALA B CA 1
ATOM 2139 C C . ALA B 1 11 ? -4.958 8.352 77.476 1.00 29.32 10 ALA B C 1
ATOM 2140 O O . ALA B 1 11 ? -4.984 9.127 76.517 1.00 28.28 10 ALA B O 1
ATOM 2142 N N . ILE B 1 12 ? -5.571 8.611 78.634 1.00 25.53 11 ILE B N 1
ATOM 2143 C CA . ILE B 1 12 ? -6.420 9.784 78.858 1.00 26.06 11 ILE B CA 1
ATOM 2144 C C . ILE B 1 12 ? -5.723 11.148 78.928 1.00 30.30 11 ILE B C 1
ATOM 2145 O O . ILE B 1 12 ? -6.308 12.140 78.488 1.00 30.22 11 ILE B O 1
ATOM 2150 N N . THR B 1 13 ? -4.532 11.228 79.555 1.00 27.64 12 THR B N 1
ATOM 2151 C CA . THR B 1 13 ? -3.921 12.536 79.842 1.00 28.24 12 THR B CA 1
ATOM 2152 C C . THR B 1 13 ? -2.489 12.705 79.320 1.00 31.88 12 THR B C 1
ATOM 2153 O O . THR B 1 13 ? -2.187 13.712 78.682 1.00 30.36 12 THR B O 1
ATOM 2157 N N . GLY B 1 14 ? -1.601 11.803 79.715 1.00 29.67 13 GLY B N 1
ATOM 2158 C CA . GLY B 1 14 ? -0.184 11.920 79.395 1.00 29.45 13 GLY B CA 1
ATOM 2159 C C . GLY B 1 14 ? 0.516 12.954 80.255 1.00 34.58 13 GLY B C 1
ATOM 2160 O O . GLY B 1 14 ? -0.042 13.416 81.254 1.00 34.65 13 GLY B O 1
ATOM 2161 N N . SER B 1 15 ? 1.734 13.348 79.864 1.00 31.85 14 SER B N 1
ATOM 2162 C CA . SER B 1 15 ? 2.506 14.337 80.623 1.00 32.89 14 SER B CA 1
ATOM 2163 C C . SER B 1 15 ? 2.637 15.677 79.875 1.00 37.57 14 SER B C 1
ATOM 2164 O O . SER B 1 15 ? 2.930 16.698 80.501 1.00 38.27 14 SER B O 1
ATOM 2167 N N . LEU B 1 16 ? 2.404 15.674 78.541 1.00 34.26 15 LEU B N 1
ATOM 2168 C CA . LEU B 1 16 ? 2.566 16.876 77.708 1.00 34.29 15 LEU B CA 1
ATOM 2169 C C . LEU B 1 16 ? 1.245 17.642 77.403 1.00 36.42 15 LEU B C 1
ATOM 2170 O O . LEU B 1 16 ? 1.241 18.872 77.476 1.00 35.84 15 LEU B O 1
ATOM 2175 N N . PRO B 1 17 ? 0.131 16.953 76.982 1.00 31.61 16 PRO B N 1
ATOM 2176 C CA . PRO B 1 17 ? -1.088 17.703 76.595 1.00 31.68 16 PRO B CA 1
ATOM 2177 C C . PRO B 1 17 ? -1.625 18.647 77.677 1.00 36.77 16 PRO B C 1
ATOM 2178 O O . PRO B 1 17 ? -1.695 18.282 78.849 1.00 37.22 16 PRO B O 1
ATOM 2182 N N . ARG B 1 18 ? -2.004 19.870 77.271 1.00 33.42 17 ARG B N 1
ATOM 2183 C CA . ARG B 1 18 ? -2.526 20.888 78.185 1.00 33.92 17 ARG B CA 1
ATOM 2184 C C . ARG B 1 18 ? -3.923 21.350 77.746 1.00 38.24 17 ARG B C 1
ATOM 2185 O O . ARG B 1 18 ? -4.347 21.049 76.628 1.00 36.95 17 ARG B O 1
ATOM 2193 N N . LYS B 1 19 ? -4.628 22.107 78.619 1.00 36.60 18 LYS B N 1
ATOM 2194 C CA . LYS B 1 19 ? -5.959 22.652 78.305 1.00 37.09 18 LYS B CA 1
ATOM 2195 C C . LYS B 1 19 ? -5.907 23.576 77.082 1.00 40.89 18 LYS B C 1
ATOM 2196 O O . LYS B 1 19 ? -6.876 23.640 76.322 1.00 40.84 18 LYS B O 1
ATOM 2202 N N . LYS B 1 20 ? -4.753 24.271 76.878 1.00 37.01 19 LYS B N 1
ATOM 2203 C CA . LYS B 1 20 ? -4.537 25.171 75.730 1.00 36.86 19 LYS B CA 1
ATOM 2204 C C . LYS B 1 20 ? -4.507 24.379 74.405 1.00 39.11 19 LYS B C 1
ATOM 2205 O O . LYS B 1 20 ? -4.911 24.905 73.370 1.00 39.01 19 LYS B O 1
ATOM 2211 N N . ASP B 1 21 ? -4.028 23.113 74.448 1.00 33.90 20 ASP B N 1
ATOM 2212 C CA . ASP B 1 21 ? -3.997 22.234 73.272 1.00 31.99 20 ASP B CA 1
ATOM 2213 C C . ASP B 1 21 ? -5.407 21.734 72.951 1.00 34.34 20 ASP B C 1
ATOM 2214 O O . ASP B 1 21 ? -5.806 21.718 71.787 1.00 34.31 20 ASP B O 1
ATOM 2219 N N . ASN B 1 22 ? -6.162 21.339 73.993 1.00 29.84 21 ASN B N 1
ATOM 2220 C CA . ASN B 1 22 ? -7.538 20.854 73.873 1.00 29.43 21 ASN B CA 1
ATOM 2221 C C . ASN B 1 22 ? -8.194 20.879 75.269 1.00 34.19 21 ASN B C 1
ATOM 2222 O O . ASN B 1 22 ? -7.687 20.235 76.194 1.00 33.95 21 ASN B O 1
ATOM 2227 N N . PRO B 1 23 ? -9.327 21.615 75.451 1.00 32.21 22 PRO B N 1
ATOM 2228 C CA . PRO B 1 23 ? -9.957 21.674 76.791 1.00 33.08 22 PRO B CA 1
ATOM 2229 C C . PRO B 1 23 ? -10.534 20.328 77.263 1.00 37.23 22 PRO B C 1
ATOM 2230 O O . PRO B 1 23 ? -10.875 20.186 78.440 1.00 37.15 22 PRO B O 1
ATOM 2234 N N . ALA B 1 24 ? -10.621 19.336 76.348 1.00 33.38 23 ALA B N 1
ATOM 2235 C CA . ALA B 1 24 ? -11.115 17.992 76.666 1.00 33.13 23 ALA B CA 1
ATOM 2236 C C . ALA B 1 24 ? -10.103 17.192 77.498 1.00 35.90 23 ALA B C 1
ATOM 2237 O O . ALA B 1 24 ? -10.470 16.179 78.089 1.00 35.50 23 ALA B O 1
ATOM 2239 N N . VAL B 1 25 ? -8.821 17.632 77.517 1.00 32.39 24 VAL B N 1
ATOM 2240 C CA . VAL B 1 25 ? -7.758 16.954 78.272 1.00 32.08 24 VAL B CA 1
ATOM 2241 C C . VAL B 1 25 ? -8.067 16.972 79.783 1.00 36.40 24 VAL B C 1
ATOM 2242 O O . VAL B 1 25 ? -8.160 18.045 80.384 1.00 37.01 24 VAL B O 1
ATOM 2246 N N . PRO B 1 26 ? -8.277 15.787 80.404 1.00 32.35 25 PRO B N 1
ATOM 2247 C CA . PRO B 1 26 ? -8.613 15.771 81.838 1.00 33.09 25 PRO B CA 1
ATOM 2248 C C . PRO B 1 26 ? -7.395 16.000 82.736 1.00 37.37 25 PRO B C 1
ATOM 2249 O O . PRO B 1 26 ? -6.384 15.313 82.594 1.00 35.50 25 PRO B O 1
ATOM 2253 N N . ILE B 1 27 ? -7.479 17.002 83.637 1.00 35.75 26 ILE B N 1
ATOM 2254 C CA . ILE B 1 27 ? -6.371 17.369 84.532 1.00 36.52 26 ILE B CA 1
ATOM 2255 C C . ILE B 1 27 ? -6.696 17.019 85.995 1.00 42.31 26 ILE B C 1
ATOM 2256 O O . ILE B 1 27 ? -5.882 16.384 86.670 1.00 41.46 26 ILE B O 1
ATOM 2261 N N . THR B 1 28 ? -7.875 17.452 86.487 1.00 40.81 27 THR B N 1
ATOM 2262 C CA . THR B 1 28 ? -8.284 17.192 87.873 1.00 41.93 27 THR B CA 1
ATOM 2263 C C . THR B 1 28 ? -8.704 15.730 88.064 1.00 45.17 27 THR B C 1
ATOM 2264 O O . THR B 1 28 ? -8.913 15.011 87.079 1.00 43.24 27 THR B O 1
ATOM 2268 N N . VAL B 1 29 ? -8.830 15.291 89.338 1.00 42.45 28 VAL B N 1
ATOM 2269 C CA . VAL B 1 29 ? -9.262 13.928 89.677 1.00 42.07 28 VAL B CA 1
ATOM 2270 C C . VAL B 1 29 ? -10.669 13.655 89.099 1.00 45.07 28 VAL B C 1
ATOM 2271 O O . VAL B 1 29 ? -10.875 12.628 88.444 1.00 43.23 28 VAL B O 1
ATOM 2275 N N A SER B 1 30 ? -11.619 14.599 89.314 0.50 42.66 29 SER B N 1
ATOM 2276 N N B SER B 1 30 ? -11.619 14.602 89.310 0.50 42.70 29 SER B N 1
ATOM 2277 C CA A SER B 1 30 ? -12.995 14.483 88.819 0.50 42.60 29 SER B CA 1
ATOM 2278 C CA B SER B 1 30 ? -12.998 14.485 88.814 0.50 42.66 29 SER B CA 1
ATOM 2279 C C A SER B 1 30 ? -13.043 14.404 87.290 0.50 44.51 29 SER B C 1
ATOM 2280 C C B SER B 1 30 ? -13.054 14.418 87.285 0.50 44.55 29 SER B C 1
ATOM 2281 O O A SER B 1 30 ? -13.815 13.615 86.746 0.50 43.93 29 SER B O 1
ATOM 2282 O O B SER B 1 30 ? -13.849 13.654 86.735 0.50 44.00 29 SER B O 1
ATOM 2287 N N . GLU B 1 31 ? -12.200 15.210 86.597 1.00 39.42 30 GLU B N 1
ATOM 2288 C CA . GLU B 1 31 ? -12.129 15.214 85.124 1.00 37.34 30 GLU B CA 1
ATOM 2289 C C . GLU B 1 31 ? -11.615 13.878 84.590 1.00 38.79 30 GLU B C 1
ATOM 2290 O O . GLU B 1 31 ? -12.167 13.354 83.623 1.00 37.91 30 GLU B O 1
ATOM 2296 N N . GLN B 1 32 ? -10.552 13.324 85.223 1.00 34.09 31 GLN B N 1
ATOM 2297 C CA . GLN B 1 32 ? -9.952 12.052 84.800 1.00 32.40 31 GLN B CA 1
ATOM 2298 C C . GLN B 1 32 ? -10.888 10.871 85.018 1.00 36.94 31 GLN B C 1
ATOM 2299 O O . GLN B 1 32 ? -10.954 9.984 84.170 1.00 35.64 31 GLN B O 1
ATOM 2305 N N . VAL B 1 33 ? -11.638 10.870 86.142 1.00 34.69 32 VAL B N 1
ATOM 2306 C CA . VAL B 1 33 ? -12.597 9.802 86.444 1.00 35.03 32 VAL B CA 1
ATOM 2307 C C . VAL B 1 33 ? -13.778 9.828 85.445 1.00 38.39 32 VAL B C 1
ATOM 2308 O O . VAL B 1 33 ? -14.150 8.775 84.913 1.00 37.15 32 VAL B O 1
ATOM 2312 N N . GLU B 1 34 ? -14.341 11.045 85.165 1.00 35.21 33 GLU B N 1
ATOM 2313 C CA A GLU B 1 34 ? -15.464 11.158 84.232 0.50 35.32 33 GLU B CA 1
ATOM 2314 C CA B GLU B 1 34 ? -15.465 11.206 84.225 0.50 35.15 33 GLU B CA 1
ATOM 2315 C C . GLU B 1 34 ? -15.049 10.897 82.781 1.00 37.61 33 GLU B C 1
ATOM 2316 O O . GLU B 1 34 ? -15.813 10.281 82.039 1.00 36.77 33 GLU B O 1
ATOM 2327 N N . SER B 1 35 ? -13.816 11.313 82.387 1.00 32.96 34 SER B N 1
ATOM 2328 C CA . SER B 1 35 ? -13.301 11.055 81.033 1.00 30.97 34 SER B CA 1
ATOM 2329 C C . SER B 1 35 ? -13.061 9.546 80.827 1.00 34.68 34 SER B C 1
ATOM 2330 O O . SER B 1 35 ? -13.329 9.021 79.742 1.00 33.35 34 SER B O 1
ATOM 2333 N N . THR B 1 36 ? -12.574 8.850 81.882 1.00 32.17 35 THR B N 1
ATOM 2334 C CA . THR B 1 36 ? -12.331 7.402 81.838 1.00 31.69 35 THR B CA 1
ATOM 2335 C C . THR B 1 36 ? -13.654 6.637 81.741 1.00 36.81 35 THR B C 1
ATOM 2336 O O . THR B 1 36 ? -13.770 5.716 80.931 1.00 36.35 35 THR B O 1
ATOM 2340 N N . GLN B 1 37 ? -14.659 7.033 82.559 1.00 34.50 36 GLN B N 1
ATOM 2341 C CA . GLN B 1 37 ? -15.984 6.401 82.559 1.00 35.20 36 GLN B CA 1
ATOM 2342 C C . GLN B 1 37 ? -16.641 6.504 81.174 1.00 38.83 36 GLN B C 1
ATOM 2343 O O . GLN B 1 37 ? -17.170 5.509 80.673 1.00 37.83 36 GLN B O 1
ATOM 2349 N N . ALA B 1 38 ? -16.579 7.703 80.544 1.00 35.61 37 ALA B N 1
ATOM 2350 C CA . ALA B 1 38 ? -17.140 7.925 79.204 1.00 35.61 37 ALA B CA 1
ATOM 2351 C C . ALA B 1 38 ? -16.427 7.060 78.162 1.00 38.68 37 ALA B C 1
ATOM 2352 O O . ALA B 1 38 ? -17.085 6.468 77.304 1.00 38.77 37 ALA B O 1
ATOM 2354 N N . ALA B 1 39 ? -15.079 6.951 78.263 1.00 34.17 38 ALA B N 1
ATOM 2355 C CA . ALA B 1 39 ? -14.286 6.109 77.364 1.00 32.87 38 ALA B CA 1
ATOM 2356 C C . ALA B 1 39 ? -14.617 4.628 77.581 1.00 37.08 38 ALA B C 1
ATOM 2357 O O . ALA B 1 39 ? -14.709 3.870 76.615 1.00 36.22 38 ALA B O 1
ATOM 2359 N N . PHE B 1 40 ? -14.846 4.229 78.857 1.00 34.70 39 PHE B N 1
ATOM 2360 C CA . PHE B 1 40 ? -15.228 2.856 79.218 1.00 34.91 39 PHE B CA 1
ATOM 2361 C C . PHE B 1 40 ? -16.591 2.492 78.605 1.00 39.80 39 PHE B C 1
ATOM 2362 O O . PHE B 1 40 ? -16.747 1.400 78.052 1.00 39.39 39 PHE B O 1
ATOM 2370 N N . GLU B 1 41 ? -17.554 3.436 78.647 1.00 36.86 40 GLU B N 1
ATOM 2371 C CA . GLU B 1 41 ? -18.884 3.238 78.061 1.00 37.53 40 GLU B CA 1
ATOM 2372 C C . GLU B 1 41 ? -18.813 3.222 76.523 1.00 40.28 40 GLU B C 1
ATOM 2373 O O . GLU B 1 41 ? -19.689 2.650 75.873 1.00 41.02 40 GLU B O 1
ATOM 2379 N N . ALA B 1 42 ? -17.738 3.815 75.950 1.00 34.36 41 ALA B N 1
ATOM 2380 C CA . ALA B 1 42 ? -17.528 3.868 74.501 1.00 32.73 41 ALA B CA 1
ATOM 2381 C C . ALA B 1 42 ? -16.859 2.583 73.956 1.00 35.12 41 ALA B C 1
ATOM 2382 O O . ALA B 1 42 ? -16.839 2.369 72.741 1.00 33.37 41 ALA B O 1
ATOM 2384 N N . GLY B 1 43 ? -16.321 1.750 74.856 1.00 31.86 42 GLY B N 1
ATOM 2385 C CA . GLY B 1 43 ? -15.723 0.472 74.469 1.00 30.59 42 GLY B CA 1
ATOM 2386 C C . GLY B 1 43 ? -14.315 0.220 74.979 1.00 32.29 42 GLY B C 1
ATOM 2387 O O . GLY B 1 43 ? -13.767 -0.865 74.755 1.00 31.48 42 GLY B O 1
ATOM 2388 N N . ALA B 1 44 ? -13.704 1.212 75.657 1.00 27.50 43 ALA B N 1
ATOM 2389 C CA . ALA B 1 44 ? -12.350 1.040 76.199 1.00 26.73 43 ALA B CA 1
ATOM 2390 C C . ALA B 1 44 ? -12.371 0.149 77.450 1.00 30.75 43 ALA B C 1
ATOM 2391 O O . ALA B 1 44 ? -13.245 0.307 78.304 1.00 31.29 43 ALA B O 1
ATOM 2393 N N . THR B 1 45 ? -11.452 -0.824 77.526 1.00 26.85 44 THR B N 1
ATOM 2394 C CA . THR B 1 45 ? -11.405 -1.761 78.661 1.00 27.78 44 THR B CA 1
ATOM 2395 C C . THR B 1 45 ? -10.096 -1.665 79.436 1.00 31.64 44 THR B C 1
ATOM 2396 O O . THR B 1 45 ? -9.932 -2.336 80.455 1.00 32.28 44 THR B O 1
ATOM 2400 N N . LEU B 1 46 ? -9.182 -0.808 78.976 1.00 27.29 45 LEU B N 1
ATOM 2401 C CA . LEU B 1 46 ? -7.907 -0.573 79.641 1.00 26.29 45 LEU B CA 1
ATOM 2402 C C . LEU B 1 46 ? -7.645 0.924 79.697 1.00 29.14 45 LEU B C 1
ATOM 2403 O O . LEU B 1 46 ? -7.780 1.613 78.685 1.00 27.40 45 LEU B O 1
ATOM 2408 N N . VAL B 1 47 ? -7.283 1.433 80.873 1.00 26.53 46 VAL B N 1
ATOM 2409 C CA . VAL B 1 47 ? -6.965 2.846 81.018 1.00 26.01 46 VAL B CA 1
ATOM 2410 C C . VAL B 1 47 ? -5.482 3.057 81.347 1.00 29.71 46 VAL B C 1
ATOM 2411 O O . VAL B 1 47 ? -4.990 2.537 82.348 1.00 30.28 46 VAL B O 1
ATOM 2415 N N . HIS B 1 48 ? -4.755 3.745 80.448 1.00 25.37 47 HIS B N 1
ATOM 2416 C CA . HIS B 1 48 ? -3.362 4.113 80.674 1.00 24.64 47 HIS B CA 1
ATOM 2417 C C . HIS B 1 48 ? -3.353 5.462 81.382 1.00 29.44 47 HIS B C 1
ATOM 2418 O O . HIS B 1 48 ? -3.807 6.459 80.815 1.00 28.65 47 HIS B O 1
ATOM 2425 N N . LEU B 1 49 ? -2.939 5.474 82.655 1.00 27.93 48 LEU B N 1
ATOM 2426 C CA . LEU B 1 49 ? -3.093 6.638 83.509 1.00 28.55 48 LEU B CA 1
ATOM 2427 C C . LEU B 1 49 ? -1.808 7.394 83.843 1.00 31.54 48 LEU B C 1
ATOM 2428 O O . LEU B 1 49 ? -0.897 6.846 84.474 1.00 30.66 48 LEU B O 1
ATOM 2433 N N . HIS B 1 50 ? -1.791 8.694 83.498 1.00 28.08 49 HIS B N 1
ATOM 2434 C CA . HIS B 1 50 ? -0.819 9.676 83.968 1.00 28.73 49 HIS B CA 1
ATOM 2435 C C . HIS B 1 50 ? -1.600 10.632 84.863 1.00 33.57 49 HIS B C 1
ATOM 2436 O O . HIS B 1 50 ? -2.751 10.946 84.548 1.00 33.74 49 HIS B O 1
ATOM 2443 N N . VAL B 1 51 ? -0.985 11.136 85.943 1.00 30.64 50 VAL B N 1
ATOM 2444 C CA . VAL B 1 51 ? -1.654 12.140 86.789 1.00 31.20 50 VAL B CA 1
ATOM 2445 C C . VAL B 1 51 ? -0.967 13.496 86.682 1.00 35.15 50 VAL B C 1
ATOM 2446 O O . VAL B 1 51 ? 0.201 13.569 86.285 1.00 33.56 50 VAL B O 1
ATOM 2450 N N . ARG B 1 52 ? -1.695 14.576 87.013 1.00 33.25 51 ARG B N 1
ATOM 2451 C CA . ARG B 1 52 ? -1.164 15.935 86.919 1.00 33.70 51 ARG B CA 1
ATOM 2452 C C . ARG B 1 52 ? -1.408 16.706 88.191 1.00 39.87 51 ARG B C 1
ATOM 2453 O O . ARG B 1 52 ? -2.356 16.411 88.920 1.00 40.32 51 ARG B O 1
ATOM 2461 N N . ASN B 1 53 ? -0.622 17.766 88.411 1.00 37.29 52 ASN B N 1
ATOM 2462 C CA . ASN B 1 53 ? -0.881 18.716 89.481 1.00 39.13 52 ASN B CA 1
ATOM 2463 C C . ASN B 1 53 ? -1.995 19.662 89.009 1.00 42.68 52 ASN B C 1
ATOM 2464 O O . ASN B 1 53 ? -2.341 19.655 87.820 1.00 40.36 52 ASN B O 1
ATOM 2469 N N . ASP B 1 54 ? -2.564 20.467 89.929 1.00 40.84 53 ASP B N 1
ATOM 2470 C CA . ASP B 1 54 ? -3.649 21.400 89.590 1.00 41.42 53 ASP B CA 1
ATOM 2471 C C . ASP B 1 54 ? -3.237 22.416 88.511 1.00 45.79 53 ASP B C 1
ATOM 2472 O O . ASP B 1 54 ? -4.066 22.793 87.680 1.00 45.06 53 ASP B O 1
ATOM 2477 N N . ASP B 1 55 ? -1.937 22.812 88.489 1.00 42.90 54 ASP B N 1
ATOM 2478 C CA . ASP B 1 55 ? -1.410 23.758 87.493 1.00 42.14 54 ASP B CA 1
ATOM 2479 C C . ASP B 1 55 ? -1.059 23.057 86.149 1.00 44.34 54 ASP B C 1
ATOM 2480 O O . ASP B 1 55 ? -0.385 23.649 85.302 1.00 43.24 54 ASP B O 1
ATOM 2485 N N . GLU B 1 56 ? -1.512 21.782 85.978 1.00 40.78 55 GLU B N 1
ATOM 2486 C CA . GLU B 1 56 ? -1.326 20.971 84.752 1.00 39.12 55 GLU B CA 1
ATOM 2487 C C . GLU B 1 56 ? 0.091 20.367 84.588 1.00 42.20 55 GLU B C 1
ATOM 2488 O O . GLU B 1 56 ? 0.332 19.637 83.619 1.00 40.59 55 GLU B O 1
ATOM 2494 N N . THR B 1 57 ? 1.012 20.643 85.537 1.00 39.57 56 THR B N 1
ATOM 2495 C CA . THR B 1 57 ? 2.376 20.089 85.472 1.00 38.74 56 THR B CA 1
ATOM 2496 C C . THR B 1 57 ? 2.369 18.569 85.762 1.00 41.03 56 THR B C 1
ATOM 2497 O O . THR B 1 57 ? 1.578 18.104 86.585 1.00 40.54 56 THR B O 1
ATOM 2501 N N . PRO B 1 58 ? 3.236 17.772 85.085 1.00 37.02 57 PRO B N 1
ATOM 2502 C CA . PRO B 1 58 ? 3.232 16.319 85.338 1.00 36.01 57 PRO B CA 1
ATOM 2503 C C . PRO B 1 58 ? 3.737 15.956 86.736 1.00 39.94 57 PRO B C 1
ATOM 2504 O O . PRO B 1 58 ? 4.554 16.679 87.310 1.00 40.47 57 PRO B O 1
ATOM 2508 N N . THR B 1 59 ? 3.222 14.845 87.296 1.00 35.05 58 THR B N 1
ATOM 2509 C CA . THR B 1 59 ? 3.617 14.363 88.624 1.00 35.07 58 THR B CA 1
ATOM 2510 C C . THR B 1 59 ? 3.457 12.844 88.730 1.00 37.39 58 THR B C 1
ATOM 2511 O O . THR B 1 59 ? 2.652 12.255 88.010 1.00 35.47 58 THR B O 1
ATOM 2515 N N . SER B 1 60 ? 4.219 12.219 89.632 1.00 35.55 59 SER B N 1
ATOM 2516 C CA . SER B 1 60 ? 4.113 10.787 89.904 1.00 34.72 59 SER B CA 1
ATOM 2517 C C . SER B 1 60 ? 3.446 10.573 91.275 1.00 39.86 59 SER B C 1
ATOM 2518 O O . SER B 1 60 ? 3.362 9.438 91.757 1.00 39.88 59 SER B O 1
ATOM 2521 N N . ASN B 1 61 ? 2.934 11.684 91.880 1.00 37.64 60 ASN B N 1
ATOM 2522 C CA . ASN B 1 61 ? 2.281 11.716 93.201 1.00 39.12 60 ASN B CA 1
ATOM 2523 C C . ASN B 1 61 ? 1.357 10.499 93.444 1.00 42.81 60 ASN B C 1
ATOM 2524 O O . ASN B 1 61 ? 0.313 10.372 92.796 1.00 41.43 60 ASN B O 1
ATOM 2529 N N . PRO B 1 62 ? 1.728 9.596 94.396 1.00 41.01 61 PRO B N 1
ATOM 2530 C CA . PRO B 1 62 ? 0.892 8.399 94.641 1.00 40.83 61 PRO B CA 1
ATOM 2531 C C . PRO B 1 62 ? -0.486 8.727 95.221 1.00 45.14 61 PRO B C 1
ATOM 2532 O O . PRO B 1 62 ? -1.440 7.990 94.978 1.00 43.92 61 PRO B O 1
ATOM 2536 N N . ASP B 1 63 ? -0.595 9.839 95.982 1.00 43.85 62 ASP B N 1
ATOM 2537 C CA . ASP B 1 63 ? -1.874 10.275 96.562 1.00 45.00 62 ASP B CA 1
ATOM 2538 C C . ASP B 1 63 ? -2.855 10.684 95.464 1.00 47.60 62 ASP B C 1
ATOM 2539 O O . ASP B 1 63 ? -4.039 10.354 95.544 1.00 47.46 62 ASP B O 1
ATOM 2544 N N . ARG B 1 64 ? -2.351 11.374 94.416 1.00 42.57 63 ARG B N 1
ATOM 2545 C CA . ARG B 1 64 ? -3.159 11.763 93.262 1.00 41.05 63 ARG B CA 1
ATOM 2546 C C . ARG B 1 64 ? -3.593 10.508 92.487 1.00 42.69 63 ARG B C 1
ATOM 2547 O O . ARG B 1 64 ? -4.760 10.391 92.113 1.00 42.41 63 ARG B O 1
ATOM 2555 N N . PHE B 1 65 ? -2.656 9.546 92.298 1.00 37.62 64 PHE B N 1
ATOM 2556 C CA . PHE B 1 65 ? -2.944 8.266 91.641 1.00 35.86 64 PHE B CA 1
ATOM 2557 C C . PHE B 1 65 ? -4.020 7.481 92.399 1.00 41.28 64 PHE B C 1
ATOM 2558 O O . PHE B 1 65 ? -4.932 6.943 91.779 1.00 40.50 64 PHE B O 1
ATOM 2566 N N . ALA B 1 66 ? -3.919 7.437 93.752 1.00 39.64 65 ALA B N 1
ATOM 2567 C CA . ALA B 1 66 ? -4.867 6.711 94.607 1.00 40.65 65 ALA B CA 1
ATOM 2568 C C . ALA B 1 66 ? -6.305 7.213 94.431 1.00 44.81 65 ALA B C 1
ATOM 2569 O O . ALA B 1 66 ? -7.226 6.402 94.325 1.00 44.99 65 ALA B O 1
ATOM 2571 N N . LEU B 1 67 ? -6.495 8.554 94.392 1.00 41.24 66 LEU B N 1
ATOM 2572 C CA . LEU B 1 67 ? -7.821 9.174 94.233 1.00 41.51 66 LEU B CA 1
ATOM 2573 C C . LEU B 1 67 ? -8.454 8.839 92.879 1.00 43.65 66 LEU B C 1
ATOM 2574 O O . LEU B 1 67 ? -9.645 8.526 92.818 1.00 43.32 66 LEU B O 1
ATOM 2579 N N . VAL B 1 68 ? -7.658 8.903 91.794 1.00 38.85 67 VAL B N 1
ATOM 2580 C CA . VAL B 1 68 ? -8.145 8.615 90.441 1.00 37.44 67 VAL B CA 1
ATOM 2581 C C . VAL B 1 68 ? -8.458 7.118 90.273 1.00 40.65 67 VAL B C 1
ATOM 2582 O O . VAL B 1 68 ? -9.528 6.773 89.769 1.00 40.44 67 VAL B O 1
ATOM 2586 N N . LEU B 1 69 ? -7.549 6.232 90.754 1.00 36.89 68 LEU B N 1
ATOM 2587 C CA . LEU B 1 69 ? -7.749 4.774 90.675 1.00 36.54 68 LEU B CA 1
ATOM 2588 C C . LEU B 1 69 ? -9.004 4.330 91.429 1.00 42.13 68 LEU B C 1
ATOM 2589 O O . LEU B 1 69 ? -9.719 3.448 90.954 1.00 41.73 68 LEU B O 1
ATOM 2594 N N . GLU B 1 70 ? -9.290 4.968 92.600 1.00 40.78 69 GLU B N 1
ATOM 2595 C CA . GLU B 1 70 ? -10.493 4.680 93.397 1.00 42.08 69 GLU B CA 1
ATOM 2596 C C . GLU B 1 70 ? -11.768 5.040 92.618 1.00 45.35 69 GLU B C 1
ATOM 2597 O O . GLU B 1 70 ? -12.726 4.262 92.604 1.00 45.77 69 GLU B O 1
ATOM 2603 N N . GLY B 1 71 ? -11.755 6.204 91.967 1.00 40.88 70 GLY B N 1
ATOM 2604 C CA . GLY B 1 71 ? -12.874 6.671 91.158 1.00 40.70 70 GLY B CA 1
ATOM 2605 C C . GLY B 1 71 ? -13.123 5.805 89.937 1.00 42.93 70 GLY B C 1
ATOM 2606 O O . GLY B 1 71 ? -14.277 5.549 89.578 1.00 43.09 70 GLY B O 1
ATOM 2607 N N . ILE B 1 72 ? -12.034 5.318 89.302 1.00 37.69 71 ILE B N 1
ATOM 2608 C CA . ILE B 1 72 ? -12.122 4.435 88.131 1.00 36.46 71 ILE B CA 1
ATOM 2609 C C . ILE B 1 72 ? -12.728 3.071 88.513 1.00 42.85 71 ILE B C 1
ATOM 2610 O O . ILE B 1 72 ? -13.595 2.569 87.801 1.00 42.79 71 ILE B O 1
ATOM 2615 N N . ARG B 1 73 ? -12.299 2.497 89.659 1.00 41.37 72 ARG B N 1
ATOM 2616 C CA . ARG B 1 73 ? -12.821 1.206 90.131 1.00 42.78 72 ARG B CA 1
ATOM 2617 C C . ARG B 1 73 ? -14.327 1.272 90.425 1.00 49.42 72 ARG B C 1
ATOM 2618 O O . ARG B 1 73 ? -15.044 0.299 90.180 1.00 49.78 72 ARG B O 1
ATOM 2623 N N . LYS B 1 74 ? -14.809 2.433 90.916 1.00 47.62 73 LYS B N 1
ATOM 2624 C CA . LYS B 1 74 ? -16.222 2.627 91.244 1.00 49.09 73 LYS B CA 1
ATOM 2625 C C . LYS B 1 74 ? -17.077 2.950 90.005 1.00 52.43 73 LYS B C 1
ATOM 2626 O O . LYS B 1 74 ? -18.165 2.390 89.852 1.00 53.17 73 LYS B O 1
ATOM 2628 N N . HIS B 1 75 ? -16.601 3.874 89.140 1.00 47.07 74 HIS B N 1
ATOM 2629 C CA . HIS B 1 75 ? -17.377 4.345 87.983 1.00 46.13 74 HIS B CA 1
ATOM 2630 C C . HIS B 1 75 ? -17.177 3.511 86.708 1.00 47.68 74 HIS B C 1
ATOM 2631 O O . HIS B 1 75 ? -18.031 3.541 85.820 1.00 47.36 74 HIS B O 1
ATOM 2638 N N . ALA B 1 76 ? -16.067 2.763 86.621 1.00 42.48 75 ALA B N 1
ATOM 2639 C CA . ALA B 1 76 ? -15.807 1.870 85.487 1.00 40.78 75 ALA B CA 1
ATOM 2640 C C . ALA B 1 76 ? -15.427 0.465 86.016 1.00 43.96 75 ALA B C 1
ATOM 2641 O O . ALA B 1 76 ? -14.249 0.087 85.991 1.00 42.55 75 ALA B O 1
ATOM 2643 N N . PRO B 1 77 ? -16.407 -0.293 86.590 1.00 41.29 76 PRO B N 1
ATOM 2644 C CA . PRO B 1 77 ? -16.060 -1.597 87.187 1.00 41.32 76 PRO B CA 1
ATOM 2645 C C . PRO B 1 77 ? -15.620 -2.632 86.155 1.00 42.69 76 PRO B C 1
ATOM 2646 O O . PRO B 1 77 ? -16.231 -2.754 85.090 1.00 42.08 76 PRO B O 1
ATOM 2650 N N . GLY B 1 78 ? -14.539 -3.345 86.469 1.00 37.22 77 GLY B N 1
ATOM 2651 C CA . GLY B 1 78 ? -13.982 -4.366 85.588 1.00 35.29 77 GLY B CA 1
ATOM 2652 C C . GLY B 1 78 ? -12.910 -3.845 84.648 1.00 35.40 77 GLY B C 1
ATOM 2653 O O . GLY B 1 78 ? -12.153 -4.633 84.073 1.00 34.35 77 GLY B O 1
ATOM 2662 N N . ILE B 1 80 ? -9.520 -2.496 83.206 1.00 28.05 79 ILE B N 1
ATOM 2663 C CA . ILE B 1 80 ? -8.121 -2.735 83.556 1.00 27.25 79 ILE B CA 1
ATOM 2664 C C . ILE B 1 80 ? -7.422 -1.404 83.816 1.00 30.41 79 ILE B C 1
ATOM 2665 O O . ILE B 1 80 ? -7.473 -0.501 82.971 1.00 29.39 79 ILE B O 1
ATOM 2670 N N . THR B 1 81 ? -6.789 -1.273 84.982 1.00 27.14 80 THR B N 1
ATOM 2671 C CA A THR B 1 81 ? -6.067 -0.057 85.323 0.50 27.11 80 THR B CA 1
ATOM 2672 C CA B THR B 1 81 ? -6.069 -0.050 85.334 0.50 26.71 80 THR B CA 1
ATOM 2673 C C . THR B 1 81 ? -4.577 -0.205 85.058 1.00 30.22 80 THR B C 1
ATOM 2674 O O . THR B 1 81 ? -3.980 -1.220 85.424 1.00 29.88 80 THR B O 1
ATOM 2681 N N . GLN B 1 82 ? -3.986 0.782 84.392 1.00 26.95 81 GLN B N 1
ATOM 2682 C CA . GLN B 1 82 ? -2.574 0.770 84.054 1.00 26.14 81 GLN B CA 1
ATOM 2683 C C . GLN B 1 82 ? -1.961 2.120 84.388 1.00 31.01 81 GLN B C 1
ATOM 2684 O O . GLN B 1 82 ? -2.376 3.134 83.834 1.00 30.71 81 GLN B O 1
ATOM 2690 N N . VAL B 1 83 ? -1.008 2.143 85.331 1.00 28.78 82 VAL B N 1
ATOM 2691 C CA . VAL B 1 83 ? -0.328 3.389 85.715 1.00 29.34 82 VAL B CA 1
ATOM 2692 C C . VAL B 1 83 ? 0.930 3.604 84.869 1.00 32.21 82 VAL B C 1
ATOM 2693 O O . VAL B 1 83 ? 1.557 2.636 84.434 1.00 29.50 82 VAL B O 1
ATOM 2697 N N . SER B 1 84 ? 1.288 4.863 84.620 1.00 29.09 83 SER B N 1
ATOM 2698 C CA . SER B 1 84 ? 2.499 5.175 83.881 1.00 28.06 83 SER B CA 1
ATOM 2699 C C . SER B 1 84 ? 3.686 5.303 84.833 1.00 34.27 83 SER B C 1
ATOM 2700 O O . SER B 1 84 ? 3.552 5.889 85.906 1.00 35.97 83 SER B O 1
ATOM 2703 N N . THR B 1 85 ? 4.844 4.759 84.442 1.00 30.92 84 THR B N 1
ATOM 2704 C CA . THR B 1 85 ? 6.071 4.892 85.233 1.00 32.06 84 THR B CA 1
ATOM 2705 C C . THR B 1 85 ? 7.078 5.802 84.505 1.00 36.46 84 THR B C 1
ATOM 2706 O O . THR B 1 85 ? 8.277 5.758 84.789 1.00 35.39 84 THR B O 1
ATOM 2710 N N . GLY B 1 86 ? 6.570 6.626 83.584 1.00 34.19 85 GLY B N 1
ATOM 2711 C CA . GLY B 1 86 ? 7.384 7.580 82.838 1.00 34.50 85 GLY B CA 1
ATOM 2712 C C . GLY B 1 86 ? 7.877 8.720 83.705 1.00 40.97 85 GLY B C 1
ATOM 2713 O O . GLY B 1 86 ? 7.361 8.936 84.807 1.00 41.24 85 GLY B O 1
ATOM 2714 N N . GLY B 1 87 ? 8.889 9.439 83.221 1.00 39.09 86 GLY B N 1
ATOM 2715 C CA . GLY B 1 87 ? 9.464 10.558 83.961 1.00 40.63 86 GLY B CA 1
ATOM 2716 C C . GLY B 1 87 ? 10.619 11.243 83.260 1.00 46.18 86 GLY B C 1
ATOM 2717 O O . GLY B 1 87 ? 11.081 10.780 82.214 1.00 45.40 86 GLY B O 1
ATOM 2718 N N . ARG B 1 88 ? 11.120 12.346 83.855 1.00 44.32 87 ARG B N 1
ATOM 2719 C CA . ARG B 1 88 ? 12.221 13.126 83.283 1.00 44.65 87 ARG B CA 1
ATOM 2720 C C . ARG B 1 88 ? 13.589 12.463 83.519 1.00 49.22 87 ARG B C 1
ATOM 2721 O O . ARG B 1 88 ? 13.701 11.541 84.333 1.00 48.57 87 ARG B O 1
ATOM 2723 N N . SER B 1 89 ? 14.632 12.935 82.794 1.00 46.65 88 SER B N 1
ATOM 2724 C CA . SER B 1 89 ? 15.996 12.404 82.910 1.00 46.94 88 SER B CA 1
ATOM 2725 C C . SER B 1 89 ? 16.606 12.750 84.266 1.00 52.26 88 SER B C 1
ATOM 2726 O O . SER B 1 89 ? 16.614 13.917 84.665 1.00 52.94 88 SER B O 1
ATOM 2729 N N . GLY B 1 90 ? 17.096 11.732 84.967 1.00 48.90 89 GLY B N 1
ATOM 2730 C CA . GLY B 1 90 ? 17.675 11.901 86.295 1.00 50.19 89 GLY B CA 1
ATOM 2731 C C . GLY B 1 90 ? 16.764 11.410 87.402 1.00 53.89 89 GLY B C 1
ATOM 2732 O O . GLY B 1 90 ? 17.228 11.142 88.517 1.00 55.00 89 GLY B O 1
ATOM 2733 N N . ALA B 1 91 ? 15.441 11.293 87.105 1.00 48.53 90 ALA B N 1
ATOM 2734 C CA . ALA B 1 91 ? 14.463 10.776 88.066 1.00 48.15 90 ALA B CA 1
ATOM 2735 C C . ALA B 1 91 ? 14.666 9.273 88.257 1.00 50.43 90 ALA B C 1
ATOM 2736 O O . ALA B 1 91 ? 14.834 8.541 87.277 1.00 48.34 90 ALA B O 1
ATOM 2738 N N . GLY B 1 92 ? 14.715 8.840 89.514 1.00 47.53 91 GLY B N 1
ATOM 2739 C CA . GLY B 1 92 ? 14.975 7.447 89.852 1.00 46.91 91 GLY B CA 1
ATOM 2740 C C . GLY B 1 92 ? 13.747 6.671 90.270 1.00 49.55 91 GLY B C 1
ATOM 2741 O O . GLY B 1 92 ? 12.769 6.595 89.521 1.00 47.51 91 GLY B O 1
ATOM 2742 N N . ASN B 1 93 ? 13.792 6.089 91.489 1.00 46.54 92 ASN B N 1
ATOM 2743 C CA . ASN B 1 93 ? 12.729 5.233 92.035 1.00 46.05 92 ASN B CA 1
ATOM 2744 C C . ASN B 1 93 ? 11.373 5.948 92.217 1.00 47.89 92 ASN B C 1
ATOM 2745 O O . ASN B 1 93 ? 10.339 5.278 92.262 1.00 46.55 92 ASN B O 1
ATOM 2750 N N . GLU B 1 94 ? 11.371 7.305 92.292 1.00 44.06 93 GLU B N 1
ATOM 2751 C CA . GLU B 1 94 ? 10.120 8.080 92.423 1.00 43.61 93 GLU B CA 1
ATOM 2752 C C . GLU B 1 94 ? 9.166 7.866 91.223 1.00 44.12 93 GLU B C 1
ATOM 2753 O O . GLU B 1 94 ? 7.960 8.082 91.354 1.00 43.66 93 GLU B O 1
ATOM 2759 N N . ARG B 1 95 ? 9.707 7.379 90.075 1.00 38.20 94 ARG B N 1
ATOM 2760 C CA . ARG B 1 95 ? 8.901 7.046 88.896 1.00 35.83 94 ARG B CA 1
ATOM 2761 C C . ARG B 1 95 ? 7.996 5.818 89.159 1.00 39.25 94 ARG B C 1
ATOM 2762 O O . ARG B 1 95 ? 7.035 5.596 88.426 1.00 38.49 94 ARG B O 1
ATOM 2770 N N . GLY B 1 96 ? 8.330 5.036 90.184 1.00 35.75 95 GLY B N 1
ATOM 2771 C CA . GLY B 1 96 ? 7.548 3.866 90.568 1.00 34.94 95 GLY B CA 1
ATOM 2772 C C . GLY B 1 96 ? 7.057 3.915 92.001 1.00 38.20 95 GLY B C 1
ATOM 2773 O O . GLY B 1 96 ? 6.933 2.876 92.649 1.00 37.94 95 GLY B O 1
ATOM 2774 N N . ALA B 1 97 ? 6.750 5.127 92.505 1.00 34.94 96 ALA B N 1
ATOM 2775 C CA . ALA B 1 97 ? 6.281 5.312 93.888 1.00 35.99 96 ALA B CA 1
ATOM 2776 C C . ALA B 1 97 ? 4.787 4.971 94.049 1.00 37.97 96 ALA B C 1
ATOM 2777 O O . ALA B 1 97 ? 4.314 4.809 95.177 1.00 39.88 96 ALA B O 1
ATOM 2787 N N . LEU B 1 99 ? 3.370 2.202 92.560 1.00 33.50 98 LEU B N 1
ATOM 2788 C CA . LEU B 1 99 ? 3.190 0.757 92.329 1.00 33.75 98 LEU B CA 1
ATOM 2789 C C . LEU B 1 99 ? 2.578 -0.003 93.527 1.00 40.19 98 LEU B C 1
ATOM 2790 O O . LEU B 1 99 ? 1.924 -1.028 93.323 1.00 40.25 98 LEU B O 1
ATOM 2795 N N . SER B 1 100 ? 2.754 0.532 94.768 1.00 38.81 99 SER B N 1
ATOM 2796 C CA A SER B 1 100 ? 2.194 -0.058 95.994 0.50 40.18 99 SER B CA 1
ATOM 2797 C CA B SER B 1 100 ? 2.195 -0.077 95.980 0.50 40.10 99 SER B CA 1
ATOM 2798 C C . SER B 1 100 ? 0.652 -0.025 95.988 1.00 44.26 99 SER B C 1
ATOM 2799 O O . SER B 1 100 ? 0.015 -0.768 96.739 1.00 45.04 99 SER B O 1
ATOM 2804 N N . LEU B 1 101 ? 0.052 0.852 95.146 1.00 40.25 100 LEU B N 1
ATOM 2805 C CA . LEU B 1 101 ? -1.412 0.984 95.040 1.00 40.44 100 LEU B CA 1
ATOM 2806 C C . LEU B 1 101 ? -2.034 -0.239 94.352 1.00 43.33 100 LEU B C 1
ATOM 2807 O O . LEU B 1 101 ? -3.263 -0.379 94.325 1.00 43.82 100 LEU B O 1
ATOM 2812 N N . ARG B 1 102 ? -1.175 -1.133 93.811 1.00 37.05 101 ARG B N 1
ATOM 2813 C CA . ARG B 1 102 ? -1.574 -2.380 93.159 1.00 36.01 101 ARG B CA 1
ATOM 2814 C C . ARG B 1 102 ? -2.592 -2.191 92.015 1.00 39.39 101 ARG B C 1
ATOM 2815 O O . ARG B 1 102 ? -3.661 -2.812 92.029 1.00 39.74 101 ARG B O 1
ATOM 2823 N N . PRO B 1 103 ? -2.252 -1.410 90.959 1.00 34.56 102 PRO B N 1
ATOM 2824 C CA . PRO B 1 103 ? -3.121 -1.396 89.779 1.00 32.98 102 PRO B CA 1
ATOM 2825 C C . PRO B 1 103 ? -3.005 -2.742 89.048 1.00 34.25 102 PRO B C 1
ATOM 2826 O O . PRO B 1 103 ? -2.092 -3.523 89.346 1.00 32.67 102 PRO B O 1
ATOM 2830 N N . ASP B 1 104 ? -3.922 -3.024 88.108 1.00 29.73 103 ASP B N 1
ATOM 2831 C CA . ASP B 1 104 ? -3.867 -4.260 87.331 1.00 27.96 103 ASP B CA 1
ATOM 2832 C C . ASP B 1 104 ? -2.568 -4.320 86.562 1.00 28.53 103 ASP B C 1
ATOM 2833 O O . ASP B 1 104 ? -1.919 -5.369 86.514 1.00 28.28 103 ASP B O 1
ATOM 2846 N N . ALA B 1 106 ? 0.997 -1.752 84.684 1.00 25.45 105 ALA B N 1
ATOM 2847 C CA . ALA B 1 106 ? 1.877 -0.582 84.732 1.00 25.84 105 ALA B CA 1
ATOM 2848 C C . ALA B 1 106 ? 2.788 -0.563 83.512 1.00 28.91 105 ALA B C 1
ATOM 2849 O O . ALA B 1 106 ? 3.218 -1.618 83.048 1.00 27.83 105 ALA B O 1
ATOM 2851 N N . SER B 1 107 ? 3.091 0.632 82.998 1.00 26.04 106 SER B N 1
ATOM 2852 C CA . SER B 1 107 ? 3.962 0.785 81.840 1.00 25.63 106 SER B CA 1
ATOM 2853 C C . SER B 1 107 ? 5.407 0.538 82.219 1.00 29.34 106 SER B C 1
ATOM 2854 O O . SER B 1 107 ? 5.815 0.877 83.324 1.00 30.17 106 SER B O 1
ATOM 2857 N N . LEU B 1 108 ? 6.178 -0.075 81.322 1.00 25.38 107 LEU B N 1
ATOM 2858 C CA . LEU B 1 108 ? 7.576 -0.372 81.593 1.00 25.10 107 LEU B CA 1
ATOM 2859 C C . LEU B 1 108 ? 8.434 -0.213 80.336 1.00 28.64 107 LEU B C 1
ATOM 2860 O O . LEU B 1 108 ? 8.429 -1.087 79.470 1.00 28.42 107 LEU B O 1
ATOM 2865 N N . ALA B 1 109 ? 9.152 0.915 80.225 1.00 25.05 108 ALA B N 1
ATOM 2866 C CA . ALA B 1 109 ? 10.097 1.115 79.126 1.00 24.42 108 ALA B CA 1
ATOM 2867 C C . ALA B 1 109 ? 11.364 0.318 79.449 1.00 28.50 108 ALA B C 1
ATOM 2868 O O . ALA B 1 109 ? 11.963 0.520 80.511 1.00 29.13 108 ALA B O 1
ATOM 2870 N N . THR B 1 110 ? 11.692 -0.674 78.611 1.00 23.79 109 THR B N 1
ATOM 2871 C CA . THR B 1 110 ? 12.813 -1.590 78.882 1.00 23.68 109 THR B CA 1
ATOM 2872 C C . THR B 1 110 ? 14.136 -1.123 78.257 1.00 27.18 109 THR B C 1
ATOM 2873 O O . THR B 1 110 ? 15.125 -1.864 78.268 1.00 27.97 109 THR B O 1
ATOM 2877 N N . GLY B 1 111 ? 14.153 0.104 77.755 1.00 21.54 110 GLY B N 1
ATOM 2878 C CA . GLY B 1 111 ? 15.350 0.687 77.176 1.00 20.87 110 GLY B CA 1
ATOM 2879 C C . GLY B 1 111 ? 15.284 2.192 77.083 1.00 24.39 110 GLY B C 1
ATOM 2880 O O . GLY B 1 111 ? 14.257 2.796 77.412 1.00 23.75 110 GLY B O 1
ATOM 2881 N N . SER B 1 112 ? 16.370 2.812 76.615 1.00 20.97 111 SER B N 1
ATOM 2882 C CA . SER B 1 112 ? 16.405 4.259 76.401 1.00 20.46 111 SER B CA 1
ATOM 2883 C C . SER B 1 112 ? 16.290 4.579 74.917 1.00 23.64 111 SER B C 1
ATOM 2884 O O . SER B 1 112 ? 16.700 3.776 74.075 1.00 22.36 111 SER B O 1
ATOM 2887 N N . VAL B 1 113 ? 15.678 5.722 74.595 1.00 20.53 112 VAL B N 1
ATOM 2888 C CA . VAL B 1 113 ? 15.454 6.146 73.213 1.00 19.67 112 VAL B CA 1
ATOM 2889 C C . VAL B 1 113 ? 15.439 7.680 73.151 1.00 24.17 112 VA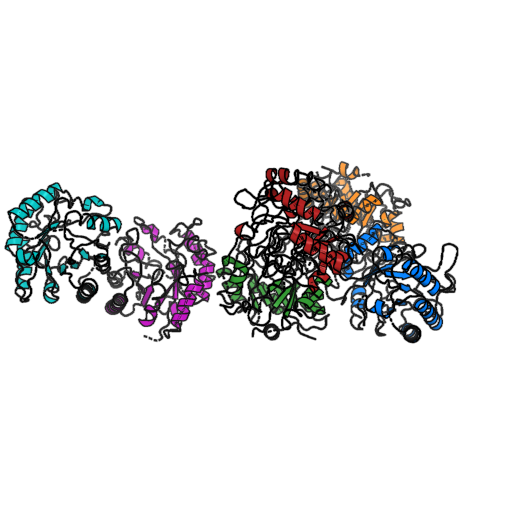L B C 1
ATOM 2890 O O . VAL B 1 113 ? 15.129 8.333 74.151 1.00 23.92 112 VAL B O 1
ATOM 2894 N N . ASN B 1 114 ? 15.785 8.254 71.992 1.00 21.27 113 ASN B N 1
ATOM 2895 C CA . ASN B 1 114 ? 15.720 9.699 71.815 1.00 21.31 113 ASN B CA 1
ATOM 2896 C C . ASN B 1 114 ? 14.290 10.152 71.595 1.00 24.92 113 ASN B C 1
ATOM 2897 O O . ASN B 1 114 ? 13.529 9.485 70.894 1.00 24.04 113 ASN B O 1
ATOM 2902 N N . PHE B 1 115 ? 13.904 11.245 72.252 1.00 22.61 114 PHE B N 1
ATOM 2903 C CA . PHE B 1 115 ? 12.584 11.852 72.109 1.00 22.27 114 PHE B CA 1
ATOM 2904 C C . PHE B 1 115 ? 12.720 13.172 71.298 1.00 26.78 114 PHE B C 1
ATOM 2905 O O . PHE B 1 115 ? 13.835 13.517 70.896 1.00 25.79 114 PHE B O 1
ATOM 2913 N N . PRO B 1 116 ? 11.607 13.891 70.978 1.00 24.66 115 PRO B N 1
ATOM 2914 C CA . PRO B 1 116 ? 11.736 15.081 70.108 1.00 25.57 115 PRO B CA 1
ATOM 2915 C C . PRO B 1 116 ? 12.723 16.148 70.597 1.00 31.07 115 PRO B C 1
ATOM 2916 O O . PRO B 1 116 ? 13.405 16.756 69.772 1.00 31.15 115 PRO B O 1
ATOM 2920 N N . THR B 1 117 ? 12.797 16.386 71.935 1.00 28.59 116 THR B N 1
ATOM 2921 C CA . THR B 1 117 ? 13.642 17.462 72.489 1.00 29.50 116 THR B CA 1
ATOM 2922 C C . THR B 1 117 ? 14.694 16.962 73.498 1.00 33.13 116 THR B C 1
ATOM 2923 O O . THR B 1 117 ? 15.570 17.735 73.902 1.00 33.65 116 THR B O 1
ATOM 2927 N N . ARG B 1 118 ? 14.585 15.701 73.941 1.00 28.13 117 ARG B N 1
ATOM 2928 C CA . ARG B 1 118 ? 15.505 15.158 74.951 1.00 28.48 117 ARG B CA 1
ATOM 2929 C C . ARG B 1 118 ? 15.701 13.650 74.781 1.00 30.47 117 ARG B C 1
ATOM 2930 O O . ARG B 1 118 ? 15.123 13.052 73.880 1.00 29.10 117 ARG B O 1
ATOM 2938 N N . VAL B 1 119 ? 16.484 13.034 75.680 1.00 26.91 118 VAL B N 1
ATOM 2939 C CA . VAL B 1 119 ? 16.638 11.587 75.726 1.00 25.45 118 VAL B CA 1
ATOM 2940 C C . VAL B 1 119 ? 15.620 11.032 76.708 1.00 30.15 118 VAL B C 1
ATOM 2941 O O . VAL B 1 119 ? 15.543 11.513 77.841 1.00 31.00 118 VAL B O 1
ATOM 2945 N N . TYR B 1 120 ? 14.845 10.016 76.297 1.00 25.89 119 TYR B N 1
ATOM 2946 C CA . TYR B 1 120 ? 13.965 9.338 77.235 1.00 25.95 119 TYR B CA 1
ATOM 2947 C C . TYR B 1 120 ? 14.789 8.301 77.996 1.00 29.07 119 TYR B C 1
ATOM 2948 O O . TYR B 1 120 ? 14.977 7.178 77.520 1.00 27.00 119 TYR B O 1
ATOM 2957 N N . ASP B 1 121 ? 15.392 8.734 79.113 1.00 27.31 120 ASP B N 1
ATOM 2958 C CA . ASP B 1 121 ? 16.307 7.916 79.899 1.00 27.74 120 ASP B CA 1
ATOM 2959 C C . ASP B 1 121 ? 15.611 6.864 80.722 1.00 30.20 120 ASP B C 1
ATOM 2960 O O . ASP B 1 121 ? 14.705 7.172 81.498 1.00 29.99 120 ASP B O 1
ATOM 2965 N N . ASN B 1 122 ? 16.057 5.616 80.579 1.00 25.77 121 ASN B N 1
ATOM 2966 C CA . ASN B 1 122 ? 15.572 4.495 81.369 1.00 25.31 121 ASN B CA 1
ATOM 2967 C C . ASN B 1 122 ? 16.765 3.618 81.765 1.00 28.88 121 ASN B C 1
ATOM 2968 O O . ASN B 1 122 ? 17.037 2.602 81.112 1.00 27.88 121 ASN B O 1
ATOM 2973 N N . PRO B 1 123 ? 17.571 4.067 82.768 1.00 26.87 122 PRO B N 1
ATOM 2974 C CA . PRO B 1 123 ? 18.775 3.299 83.142 1.00 27.72 122 PRO B CA 1
ATOM 2975 C C . PRO B 1 123 ? 18.482 1.829 83.433 1.00 31.89 122 PRO B C 1
ATOM 2976 O O . PRO B 1 123 ? 17.408 1.506 83.944 1.00 31.77 122 PRO B O 1
ATOM 2980 N N . PRO B 1 124 ? 19.421 0.905 83.083 1.00 28.79 123 PRO B N 1
ATOM 2981 C CA . PRO B 1 124 ? 19.163 -0.533 83.324 1.00 28.03 123 PRO B CA 1
ATOM 2982 C C . PRO B 1 124 ? 18.779 -0.842 84.776 1.00 32.09 123 PRO B C 1
ATOM 2983 O O . PRO B 1 124 ? 17.901 -1.672 85.013 1.00 30.84 123 PRO B O 1
ATOM 2987 N N . GLU B 1 125 ? 19.416 -0.147 85.746 1.00 30.33 124 GLU B N 1
ATOM 2988 C CA . GLU B 1 125 ? 19.125 -0.318 87.177 1.00 31.50 124 GLU B CA 1
ATOM 2989 C C . GLU B 1 125 ? 17.673 0.094 87.499 1.00 34.76 124 GLU B C 1
ATOM 2990 O O . GLU B 1 125 ? 17.021 -0.548 88.324 1.00 34.45 124 GLU B O 1
ATOM 2996 N N . LEU B 1 126 ? 17.164 1.151 86.824 1.00 30.91 125 LEU B N 1
ATOM 2997 C CA . LEU B 1 126 ? 15.785 1.610 87.009 1.00 30.86 125 LEU B CA 1
ATOM 2998 C C . LEU B 1 126 ? 14.788 0.613 86.398 1.00 33.57 125 LEU B C 1
ATOM 2999 O O . LEU B 1 126 ? 13.772 0.303 87.022 1.00 33.67 125 LEU B O 1
ATOM 3004 N N . VAL B 1 127 ? 15.092 0.099 85.183 1.00 28.52 126 VAL B N 1
ATOM 3005 C CA . VAL B 1 127 ? 14.257 -0.907 84.510 1.00 26.84 126 VAL B CA 1
ATOM 3006 C C . VAL B 1 127 ? 14.099 -2.151 85.413 1.00 29.45 126 VAL B C 1
ATOM 3007 O O . VAL B 1 127 ? 12.977 -2.614 85.628 1.00 27.48 126 VAL B O 1
ATOM 3011 N N . ASP B 1 128 ? 15.229 -2.646 85.986 1.00 26.93 127 ASP B N 1
ATOM 3012 C CA . ASP B 1 128 ? 15.236 -3.804 86.891 1.00 27.84 127 ASP B CA 1
ATOM 3013 C C . ASP B 1 128 ? 14.416 -3.534 88.152 1.00 33.58 127 ASP B C 1
ATOM 3014 O O . ASP B 1 128 ? 13.638 -4.394 88.570 1.00 32.96 127 ASP B O 1
ATOM 3019 N N . TRP B 1 129 ? 14.599 -2.342 88.771 1.00 31.38 128 TRP B N 1
ATOM 3020 C CA . TRP B 1 129 ? 13.881 -1.975 89.995 1.00 32.40 128 TRP B CA 1
ATOM 3021 C C . TRP B 1 129 ? 12.368 -1.878 89.761 1.00 34.22 128 TRP B C 1
ATOM 3022 O O . TRP B 1 129 ? 11.598 -2.442 90.536 1.00 33.96 128 TRP B O 1
ATOM 3033 N N . LEU B 1 130 ? 11.944 -1.178 88.679 1.00 28.59 129 LEU B N 1
ATOM 3034 C CA . LEU B 1 130 ? 10.519 -1.036 88.340 1.00 27.15 129 LEU B CA 1
ATOM 3035 C C . LEU B 1 130 ? 9.861 -2.403 88.110 1.00 31.03 129 LEU B C 1
ATOM 3036 O O . LEU B 1 130 ? 8.773 -2.656 88.629 1.00 30.49 129 LEU B O 1
ATOM 3041 N N . ALA B 1 131 ? 10.544 -3.297 87.373 1.00 27.51 130 ALA B N 1
ATOM 3042 C CA . ALA B 1 131 ? 10.034 -4.643 87.098 1.00 27.84 130 ALA B CA 1
ATOM 3043 C C . ALA B 1 131 ? 9.906 -5.469 88.374 1.00 32.43 130 ALA B C 1
ATOM 3044 O O . ALA B 1 131 ? 8.908 -6.170 88.547 1.00 32.14 130 ALA B O 1
ATOM 3046 N N . ALA B 1 132 ? 10.911 -5.371 89.287 1.00 30.41 131 ALA B N 1
ATOM 3047 C CA . ALA B 1 132 ? 10.894 -6.088 90.565 1.00 31.41 131 ALA B CA 1
ATOM 3048 C C . ALA B 1 132 ? 9.758 -5.597 91.459 1.00 35.48 131 ALA B C 1
ATOM 3049 O O . ALA B 1 132 ? 9.114 -6.406 92.124 1.00 35.34 131 ALA B O 1
ATOM 3051 N N . GLU B 1 133 ? 9.479 -4.271 91.440 1.00 31.90 132 GLU B N 1
ATOM 3052 C CA . GLU B 1 133 ? 8.374 -3.685 92.208 1.00 32.21 132 GLU B CA 1
ATOM 3053 C C . GLU B 1 133 ? 7.025 -4.187 91.690 1.00 34.08 132 GLU B C 1
ATOM 3054 O O . GLU B 1 133 ? 6.161 -4.543 92.487 1.00 34.38 132 GLU B O 1
ATOM 3068 N N . LYS B 1 135 ? 6.509 -7.045 90.052 1.00 28.77 134 LYS B N 1
ATOM 3069 C CA . LYS B 1 135 ? 6.461 -8.470 90.411 1.00 29.31 134 LYS B CA 1
ATOM 3070 C C . LYS B 1 135 ? 6.066 -8.637 91.892 1.00 35.76 134 LYS B C 1
ATOM 3071 O O . LYS B 1 135 ? 5.296 -9.542 92.227 1.00 36.25 134 LYS B O 1
ATOM 3077 N N . THR B 1 136 ? 6.565 -7.733 92.768 1.00 33.48 135 THR B N 1
ATOM 3078 C CA . THR B 1 136 ? 6.251 -7.737 94.198 1.00 34.99 135 THR B CA 1
ATOM 3079 C C . THR B 1 136 ? 4.755 -7.452 94.449 1.00 39.39 135 THR B C 1
ATOM 3080 O O . THR B 1 136 ? 4.129 -8.140 95.261 1.00 40.40 135 THR B O 1
ATOM 3084 N N . TYR B 1 137 ? 4.182 -6.463 93.733 1.00 34.53 136 TYR B N 1
ATOM 3085 C CA . TYR B 1 137 ? 2.791 -6.050 93.945 1.00 34.96 136 TYR B CA 1
ATOM 3086 C C . TYR B 1 137 ? 1.776 -6.729 92.997 1.00 38.48 136 TYR B C 1
ATOM 3087 O O . TYR B 1 137 ? 0.625 -6.288 92.909 1.00 37.71 136 TYR B O 1
ATOM 3096 N N . GLY B 1 138 ? 2.193 -7.833 92.363 1.00 35.60 137 GLY B N 1
ATOM 3097 C CA . GLY B 1 138 ? 1.343 -8.613 91.459 1.00 34.66 137 GLY B CA 1
ATOM 3098 C C . GLY B 1 138 ? 0.844 -7.835 90.259 1.00 36.89 137 GLY B C 1
ATOM 3099 O O . GLY B 1 138 ? -0.256 -8.093 89.761 1.00 36.70 137 GLY B O 1
ATOM 3100 N N . ILE B 1 139 ? 1.646 -6.862 89.794 1.00 31.85 138 ILE B N 1
ATOM 3101 C CA . ILE B 1 139 ? 1.291 -5.994 88.674 1.00 29.76 138 ILE B CA 1
ATOM 3102 C C . ILE B 1 139 ? 1.794 -6.581 87.354 1.00 30.87 138 ILE B C 1
ATOM 3103 O O . ILE B 1 139 ? 2.983 -6.886 87.229 1.00 30.04 138 ILE B O 1
ATOM 3108 N N . LYS B 1 140 ? 0.904 -6.703 86.358 1.00 25.89 139 LYS B N 1
ATOM 3109 C CA . LYS B 1 140 ? 1.313 -7.159 85.038 1.00 24.72 139 LYS B CA 1
ATOM 3110 C C . LYS B 1 140 ? 1.907 -5.977 84.254 1.00 28.81 139 LYS B C 1
ATOM 3111 O O . LYS B 1 140 ? 1.226 -4.985 84.028 1.00 28.13 139 LYS B O 1
ATOM 3117 N N . PRO B 1 141 ? 3.185 -6.049 83.849 1.00 26.00 140 PRO B N 1
ATOM 3118 C CA . PRO B 1 141 ? 3.775 -4.916 83.131 1.00 25.26 140 PRO B CA 1
ATOM 3119 C C . PRO B 1 141 ? 3.308 -4.829 81.693 1.00 28.26 140 PRO B C 1
ATOM 3120 O O . PRO B 1 141 ? 2.983 -5.846 81.083 1.00 27.23 140 PRO B O 1
ATOM 3124 N N . GLU B 1 142 ? 3.235 -3.608 81.159 1.00 25.79 141 GLU B N 1
ATOM 3125 C CA . GLU B 1 142 ? 3.063 -3.399 79.737 1.00 24.89 141 GLU B CA 1
ATOM 3126 C C . GLU B 1 142 ? 4.359 -2.840 79.216 1.00 28.88 141 GLU B C 1
ATOM 3127 O O . GLU B 1 142 ? 4.719 -1.710 79.549 1.00 28.53 141 GLU B O 1
ATOM 3133 N N . VAL B 1 143 ? 5.126 -3.662 78.505 1.00 25.27 142 VAL B N 1
ATOM 3134 C CA . VAL B 1 143 ? 6.410 -3.229 77.979 1.00 24.49 142 VAL B CA 1
ATOM 3135 C C . VAL B 1 143 ? 6.214 -2.176 76.897 1.00 26.56 142 VAL B C 1
ATOM 3136 O O . VAL B 1 143 ? 5.467 -2.403 75.942 1.00 24.94 142 VAL B O 1
ATOM 3140 N N . GLU B 1 144 ? 6.829 -0.996 77.079 1.00 22.17 143 GLU B N 1
ATOM 3141 C CA . GLU B 1 144 ? 6.765 0.061 76.087 1.00 21.54 143 GLU B CA 1
ATOM 3142 C C . GLU B 1 144 ? 7.968 -0.050 75.171 1.00 25.86 143 GLU B C 1
ATOM 3143 O O . GLU B 1 144 ? 9.098 0.231 75.594 1.00 25.85 143 GLU B O 1
ATOM 3149 N N . ALA B 1 145 ? 7.756 -0.583 73.961 1.00 21.68 144 ALA B N 1
ATOM 3150 C CA . ALA B 1 145 ? 8.839 -0.787 73.009 1.00 21.10 144 ALA B CA 1
ATOM 3151 C C . ALA B 1 145 ? 8.929 0.379 72.038 1.00 22.99 144 ALA B C 1
ATOM 3152 O O . ALA B 1 145 ? 8.165 0.445 71.067 1.00 22.21 144 ALA B O 1
ATOM 3154 N N . PHE B 1 146 ? 9.830 1.335 72.331 1.00 18.86 145 PHE B N 1
ATOM 3155 C CA . PHE B 1 146 ? 10.052 2.510 71.485 1.00 18.22 145 PHE B CA 1
ATOM 3156 C C . PHE B 1 146 ? 11.112 2.217 70.421 1.00 21.82 145 PHE B C 1
ATOM 3157 O O . PHE B 1 146 ? 11.344 3.042 69.541 1.00 22.41 145 PHE B O 1
ATOM 3165 N N . ASP B 1 147 ? 11.780 1.052 70.529 1.00 18.12 146 ASP B N 1
ATOM 3166 C CA . ASP B 1 147 ? 12.810 0.626 69.586 1.00 17.28 146 ASP B CA 1
ATOM 3167 C C . ASP B 1 147 ? 12.938 -0.904 69.627 1.00 20.43 146 ASP B C 1
ATOM 3168 O O . ASP B 1 147 ? 12.473 -1.531 70.578 1.00 20.13 146 ASP B O 1
ATOM 3173 N N . LEU B 1 148 ? 13.561 -1.498 68.594 1.00 17.46 147 LEU B N 1
ATOM 3174 C CA . LEU B 1 148 ? 13.674 -2.954 68.441 1.00 16.90 147 LEU B CA 1
ATOM 3175 C C . LEU B 1 148 ? 14.315 -3.687 69.643 1.00 19.99 147 LEU B C 1
ATOM 3176 O O . LEU B 1 148 ? 13.791 -4.722 70.071 1.00 19.00 147 LEU B O 1
ATOM 3181 N N . SER B 1 149 ? 15.448 -3.164 70.179 1.00 16.19 148 SER B N 1
ATOM 3182 C CA . SER B 1 149 ? 16.172 -3.831 71.289 1.00 16.27 148 SER B CA 1
ATOM 3183 C C . SER B 1 149 ? 15.306 -4.018 72.540 1.00 20.22 148 SER B C 1
ATOM 3184 O O . SER B 1 149 ? 15.565 -4.924 73.333 1.00 21.35 148 SER B O 1
ATOM 3195 N N . ILE B 1 151 ? 12.276 -5.070 72.675 1.00 16.84 150 ILE B N 1
ATOM 3196 C CA . ILE B 1 151 ? 11.558 -6.344 72.561 1.00 16.73 150 ILE B CA 1
ATOM 3197 C C . ILE B 1 151 ? 12.463 -7.470 73.072 1.00 22.28 150 ILE B C 1
ATOM 3198 O O . ILE B 1 151 ? 12.021 -8.308 73.862 1.00 21.91 150 ILE B O 1
ATOM 3203 N N . PHE B 1 152 ? 13.756 -7.446 72.669 1.00 19.36 151 PHE B N 1
ATOM 3204 C CA . PHE B 1 152 ? 14.741 -8.432 73.115 1.00 19.59 151 PHE B CA 1
ATOM 3205 C C . PHE B 1 152 ? 14.963 -8.351 74.613 1.00 24.99 151 PHE B C 1
ATOM 3206 O O . PHE B 1 152 ? 15.060 -9.386 75.273 1.00 25.54 151 PHE B O 1
ATOM 3214 N N . GLN B 1 153 ? 15.003 -7.116 75.167 1.00 22.29 152 GLN B N 1
ATOM 3215 C CA . GLN B 1 153 ? 15.173 -6.904 76.610 1.00 22.87 152 GLN B CA 1
ATOM 3216 C C . GLN B 1 153 ? 13.976 -7.479 77.379 1.00 26.92 152 GLN B C 1
ATOM 3217 O O . GLN B 1 153 ? 14.164 -8.170 78.373 1.00 26.78 152 GLN B O 1
ATOM 3223 N N . ALA B 1 154 ? 12.743 -7.225 76.882 1.00 24.12 153 ALA B N 1
ATOM 3224 C CA . ALA B 1 154 ? 11.512 -7.739 77.502 1.00 24.37 153 ALA B CA 1
ATOM 3225 C C . ALA B 1 154 ? 11.504 -9.275 77.537 1.00 27.34 153 ALA B C 1
ATOM 3226 O O . ALA B 1 154 ? 11.161 -9.866 78.565 1.00 27.71 153 ALA B O 1
ATOM 3228 N N . ALA B 1 155 ? 11.902 -9.918 76.417 1.00 23.19 154 ALA B N 1
ATOM 3229 C CA . ALA B 1 155 ? 11.954 -11.376 76.308 1.00 23.19 154 ALA B CA 1
ATOM 3230 C C . ALA B 1 155 ? 13.023 -11.970 77.235 1.00 28.14 154 ALA B C 1
ATOM 3231 O O . ALA B 1 155 ? 12.790 -13.012 77.848 1.00 28.32 154 ALA B O 1
ATOM 3233 N N . ALA B 1 156 ? 14.193 -11.293 77.351 1.00 24.32 155 ALA B N 1
ATOM 3234 C CA . ALA B 1 156 ? 15.280 -11.741 78.230 1.00 24.83 155 ALA B CA 1
ATOM 3235 C C . ALA B 1 156 ? 14.869 -11.630 79.706 1.00 27.88 155 ALA B C 1
ATOM 3236 O O . ALA B 1 156 ? 15.240 -12.484 80.516 1.00 28.39 155 ALA B O 1
ATOM 3246 N N . GLN B 1 158 ? 11.632 -11.792 80.807 1.00 29.49 157 GLN B N 1
ATOM 3247 C CA . GLN B 1 158 ? 10.620 -12.831 81.014 1.00 30.84 157 GLN B CA 1
ATOM 3248 C C . GLN B 1 158 ? 11.293 -14.198 81.217 1.00 37.31 157 GLN B C 1
ATOM 3249 O O . GLN B 1 158 ? 10.886 -14.961 82.095 1.00 38.42 157 GLN B O 1
ATOM 3255 N N . ALA B 1 159 ? 12.348 -14.483 80.425 1.00 34.25 158 ALA B N 1
ATOM 3256 C CA . ALA B 1 159 ? 13.098 -15.738 80.507 1.00 34.81 158 ALA B CA 1
ATOM 3257 C C . ALA B 1 159 ? 13.814 -15.883 81.857 1.00 40.20 158 ALA B C 1
ATOM 3258 O O . ALA B 1 159 ? 13.907 -16.991 82.384 1.00 41.11 158 ALA B O 1
ATOM 3260 N N . ALA B 1 160 ? 14.305 -14.758 82.423 1.00 36.42 159 ALA B N 1
ATOM 3261 C CA . ALA B 1 160 ? 15.017 -14.755 83.705 1.00 37.12 159 ALA B CA 1
ATOM 3262 C C . ALA B 1 160 ? 14.048 -14.763 84.908 1.00 41.81 159 ALA B C 1
ATOM 3263 O O . ALA B 1 160 ? 14.478 -14.953 86.047 1.00 42.24 159 ALA B O 1
ATOM 3265 N N . GLY B 1 161 ? 12.759 -14.552 84.638 1.00 37.81 160 GLY B N 1
ATOM 3266 C CA . GLY B 1 161 ? 11.732 -14.522 85.674 1.00 38.09 160 GLY B CA 1
ATOM 3267 C C . GLY B 1 161 ? 11.466 -13.133 86.227 1.00 41.16 160 GLY B C 1
ATOM 3268 O O . GLY B 1 161 ? 10.694 -12.983 87.183 1.00 41.52 160 GLY B O 1
ATOM 3269 N N . ALA B 1 162 ? 12.120 -12.094 85.635 1.00 35.67 161 ALA B N 1
ATOM 3270 C CA . ALA B 1 162 ? 11.938 -10.693 86.043 1.00 35.16 161 ALA B CA 1
ATOM 3271 C C . ALA B 1 162 ? 10.531 -10.201 85.691 1.00 37.07 161 ALA B C 1
ATOM 3272 O O . ALA B 1 162 ? 9.991 -9.337 86.378 1.00 36.48 161 ALA B O 1
ATOM 3274 N N . ILE B 1 163 ? 9.948 -10.745 84.604 1.00 32.59 162 ILE B N 1
ATOM 3275 C CA . ILE B 1 163 ? 8.561 -10.473 84.215 1.00 31.70 162 ILE B CA 1
ATOM 3276 C C . ILE B 1 163 ? 7.779 -11.788 84.273 1.00 35.92 162 ILE B C 1
ATOM 3277 O O . ILE B 1 163 ? 8.215 -12.793 83.699 1.00 35.29 162 ILE B O 1
ATOM 3282 N N . VAL B 1 164 ? 6.658 -11.796 85.019 1.00 32.82 163 VAL B N 1
ATOM 3283 C CA . VAL B 1 164 ? 5.849 -12.996 85.256 1.00 33.19 163 VAL B CA 1
ATOM 3284 C C . VAL B 1 164 ? 4.678 -13.099 84.263 1.00 35.60 163 VAL B C 1
ATOM 3285 O O . VAL B 1 164 ? 4.020 -12.097 83.970 1.00 33.87 163 VAL B O 1
ATOM 3289 N N . GLY B 1 165 ? 4.414 -14.319 83.793 1.00 32.40 164 GLY B N 1
ATOM 3290 C CA . GLY B 1 165 ? 3.291 -14.609 82.911 1.00 31.97 164 GLY B CA 1
ATOM 3291 C C . GLY B 1 165 ? 3.500 -14.177 81.474 1.00 34.83 164 GLY B C 1
ATOM 3292 O O . GLY B 1 165 ? 4.583 -13.703 81.107 1.00 33.77 164 GLY B O 1
ATOM 3293 N N . PRO B 1 166 ? 2.461 -14.328 80.617 1.00 30.87 165 PRO B N 1
ATOM 3294 C CA . PRO B 1 166 ? 2.609 -13.918 79.211 1.00 29.68 165 PRO B CA 1
ATOM 3295 C C . PRO B 1 166 ? 2.893 -12.422 79.072 1.00 32.89 165 PRO B C 1
ATOM 3296 O O . PRO B 1 166 ? 2.294 -11.612 79.777 1.00 32.44 165 PRO B O 1
ATOM 3300 N N . LEU B 1 167 ? 3.843 -12.062 78.205 1.00 29.05 166 LEU B N 1
ATOM 3301 C CA . LEU B 1 167 ? 4.223 -10.661 77.986 1.00 28.28 166 LEU B CA 1
ATOM 3302 C C . LEU B 1 167 ? 3.148 -9.901 77.266 1.00 30.80 166 LEU B C 1
ATOM 3303 O O . LEU B 1 167 ? 2.520 -10.437 76.352 1.00 30.15 166 LEU B O 1
ATOM 3308 N N . HIS B 1 168 ? 2.969 -8.622 77.624 1.00 26.69 167 HIS B N 1
ATOM 3309 C CA . HIS B 1 168 ? 2.187 -7.703 76.830 1.00 25.85 167 HIS B CA 1
ATOM 3310 C C . HIS B 1 168 ? 3.055 -6.539 76.454 1.00 28.93 167 HIS B C 1
ATOM 3311 O O . HIS B 1 168 ? 3.588 -5.855 77.330 1.00 29.16 167 HIS B O 1
ATOM 3318 N N . ILE B 1 169 ? 3.270 -6.352 75.162 1.00 23.87 168 ILE B N 1
ATOM 3319 C CA . ILE B 1 169 ? 4.172 -5.327 74.678 1.00 23.19 168 ILE B CA 1
ATOM 3320 C C . ILE B 1 169 ? 3.450 -4.310 73.791 1.00 24.56 168 ILE B C 1
ATOM 3321 O O . ILE B 1 169 ? 2.565 -4.674 73.019 1.00 22.38 168 ILE B O 1
ATOM 3326 N N . GLN B 1 170 ? 3.795 -3.031 73.942 1.00 20.27 169 GLN B N 1
ATOM 3327 C CA . GLN B 1 170 ? 3.212 -1.988 73.134 1.00 19.45 169 GLN B CA 1
ATOM 3328 C C . GLN B 1 170 ? 4.247 -1.423 72.173 1.00 22.08 169 GLN B C 1
ATOM 3329 O O . GLN B 1 170 ? 5.284 -0.912 72.609 1.00 22.58 169 GLN B O 1
ATOM 3335 N N . PHE B 1 171 ? 3.990 -1.550 70.863 1.00 18.01 170 PHE B N 1
ATOM 3336 C CA . PHE B 1 171 ? 4.889 -1.019 69.842 1.00 16.58 170 PHE B CA 1
ATOM 3337 C C . PHE B 1 171 ? 4.533 0.428 69.551 1.00 18.20 170 PHE B C 1
ATOM 3338 O O . PHE B 1 171 ? 3.446 0.709 69.028 1.00 17.72 170 PHE B O 1
ATOM 3346 N N . VAL B 1 172 ? 5.412 1.358 69.954 1.00 14.47 171 VAL B N 1
ATOM 3347 C CA . VAL B 1 172 ? 5.155 2.801 69.831 1.00 14.39 171 VAL B CA 1
ATOM 3348 C C . VAL B 1 172 ? 5.813 3.390 68.561 1.00 17.03 171 VAL B C 1
ATOM 3349 O O . VAL B 1 172 ? 7.029 3.263 68.384 1.00 17.79 171 VAL B O 1
ATOM 3361 N N . GLY B 1 174 ? 5.822 6.933 65.565 1.00 18.53 173 GLY B N 1
ATOM 3362 C CA . GLY B 1 174 ? 5.444 8.301 65.221 1.00 19.33 173 GLY B CA 1
ATOM 3363 C C . GLY B 1 174 ? 6.105 9.384 66.049 1.00 24.10 173 GLY B C 1
ATOM 3364 O O . GLY B 1 174 ? 5.868 10.569 65.809 1.00 24.94 173 GLY B O 1
ATOM 3365 N N . ILE B 1 175 ? 6.943 8.999 67.030 1.00 21.34 174 ILE B N 1
ATOM 3366 C CA . ILE B 1 175 ? 7.649 9.988 67.859 1.00 21.23 174 ILE B CA 1
ATOM 3367 C C . ILE B 1 175 ? 8.924 10.459 67.159 1.00 22.60 174 ILE B C 1
ATOM 3368 O O . ILE B 1 175 ? 9.743 9.636 66.757 1.00 21.32 174 ILE B O 1
ATOM 3373 N N . LYS B 1 176 ? 9.093 11.793 67.020 1.00 19.70 175 LYS B N 1
ATOM 3374 C CA . LYS B 1 176 ? 10.282 12.377 66.398 1.00 18.81 175 LYS B CA 1
ATOM 3375 C C . LYS B 1 176 ? 11.554 11.938 67.140 1.00 21.10 175 LYS B C 1
ATOM 3376 O O . LYS B 1 176 ? 11.588 11.970 68.374 1.00 19.42 175 LYS B O 1
ATOM 3382 N N . ASN B 1 177 ? 12.580 11.472 66.377 1.00 17.85 176 ASN B N 1
ATOM 3383 C CA . ASN B 1 177 ? 13.877 10.998 66.901 1.00 17.70 176 ASN B CA 1
ATOM 3384 C C . ASN B 1 177 ? 13.839 9.570 67.443 1.00 22.92 176 ASN B C 1
ATOM 3385 O O . ASN B 1 177 ? 14.898 8.990 67.708 1.00 23.60 176 ASN B O 1
ATOM 3390 N N . ALA B 1 178 ? 12.626 8.987 67.584 1.00 18.22 177 ALA B N 1
ATOM 3391 C CA . ALA B 1 178 ? 12.469 7.595 68.004 1.00 17.29 177 ALA B CA 1
ATOM 3392 C C . ALA B 1 178 ? 12.160 6.718 66.770 1.00 18.55 1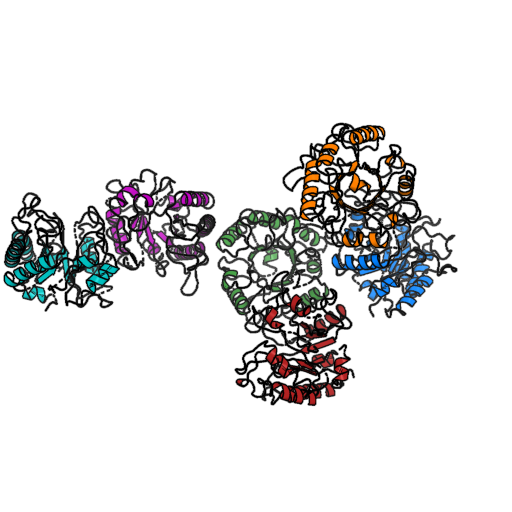77 ALA B C 1
ATOM 3393 O O . ALA B 1 178 ? 12.807 6.879 65.738 1.00 19.46 177 ALA B O 1
ATOM 3403 N N . PRO B 1 180 ? 9.953 5.882 63.597 1.00 16.36 179 PRO B N 1
ATOM 3404 C CA . PRO B 1 180 ? 8.882 6.453 62.769 1.00 16.84 179 PRO B CA 1
ATOM 3405 C C . PRO B 1 180 ? 7.831 5.413 62.408 1.00 20.49 179 PRO B C 1
ATOM 3406 O O . PRO B 1 180 ? 8.064 4.209 62.569 1.00 19.59 179 PRO B O 1
ATOM 3410 N N . VAL B 1 181 ? 6.667 5.871 61.929 1.00 18.44 180 VAL B N 1
ATOM 3411 C CA . VAL B 1 181 ? 5.614 4.962 61.487 1.00 18.15 180 VAL B CA 1
ATOM 3412 C C . VAL B 1 181 ? 6.091 4.189 60.252 1.00 21.91 180 VAL B C 1
ATOM 3413 O O . VAL B 1 181 ? 6.539 4.798 59.276 1.00 21.36 180 VAL B O 1
ATOM 3417 N N . ASP B 1 182 ? 6.154 2.853 60.364 1.00 18.90 181 ASP B N 1
ATOM 3418 C CA . ASP B 1 182 ? 6.617 2.009 59.268 1.00 18.82 181 ASP B CA 1
ATOM 3419 C C . ASP B 1 182 ? 5.975 0.627 59.352 1.00 22.11 181 ASP B C 1
ATOM 3420 O O . ASP B 1 182 ? 6.094 -0.056 60.372 1.00 20.77 181 ASP B O 1
ATOM 3425 N N . ARG B 1 183 ? 5.255 0.240 58.295 1.00 19.23 182 ARG B N 1
ATOM 3426 C CA . ARG B 1 183 ? 4.548 -1.039 58.218 1.00 18.98 182 ARG B CA 1
ATOM 3427 C C . ARG B 1 183 ? 5.498 -2.244 58.313 1.00 21.57 182 ARG B C 1
ATOM 3428 O O . ARG B 1 183 ? 5.214 -3.187 59.056 1.00 21.59 182 ARG B O 1
ATOM 3436 N N . GLU B 1 184 ? 6.619 -2.213 57.556 1.00 16.19 183 GLU B N 1
ATOM 3437 C CA A GLU B 1 184 ? 7.575 -3.320 57.527 0.50 15.66 183 GLU B CA 1
ATOM 3438 C CA B GLU B 1 184 ? 7.590 -3.315 57.524 0.50 15.92 183 GLU B CA 1
ATOM 3439 C C . GLU B 1 184 ? 8.241 -3.551 58.881 1.00 18.20 183 GLU B C 1
ATOM 3440 O O . GLU B 1 184 ? 8.440 -4.704 59.272 1.00 16.16 183 GLU B O 1
ATOM 3451 N N . VAL B 1 185 ? 8.554 -2.456 59.631 1.00 14.82 184 VAL B N 1
ATOM 3452 C CA A VAL B 1 185 ? 9.134 -2.558 60.984 0.50 13.80 184 VAL B CA 1
ATOM 3453 C CA B VAL B 1 185 ? 9.138 -2.638 60.955 0.50 14.14 184 VAL B CA 1
ATOM 3454 C C . VAL B 1 185 ? 8.116 -3.189 61.946 1.00 17.87 184 VAL B C 1
ATOM 3455 O O . VAL B 1 185 ? 8.463 -4.066 62.733 1.00 16.64 184 VAL B O 1
ATOM 3462 N N . LEU B 1 186 ? 6.828 -2.747 61.855 1.00 14.86 185 LEU B N 1
ATOM 3463 C CA . LEU B 1 186 ? 5.772 -3.295 62.719 1.00 15.36 185 LEU B CA 1
ATOM 3464 C C . LEU B 1 186 ? 5.598 -4.785 62.458 1.00 19.87 185 LEU B C 1
ATOM 3465 O O . LEU B 1 186 ? 5.500 -5.560 63.401 1.00 19.61 185 LEU B O 1
ATOM 3470 N N . GLU B 1 187 ? 5.619 -5.194 61.169 1.00 16.92 186 GLU B N 1
ATOM 3471 C CA . GLU B 1 187 ? 5.531 -6.611 60.797 1.00 16.74 186 GLU B CA 1
ATOM 3472 C C . GLU B 1 187 ? 6.718 -7.392 61.358 1.00 20.19 186 GLU B C 1
ATOM 3473 O O . GLU B 1 187 ? 6.532 -8.488 61.893 1.00 18.72 186 GLU B O 1
ATOM 3479 N N . PHE B 1 188 ? 7.935 -6.791 61.310 1.00 16.63 187 PHE B N 1
ATOM 3480 C CA . PHE B 1 188 ? 9.130 -7.425 61.867 1.00 16.50 187 PHE B CA 1
ATOM 3481 C C . PHE B 1 188 ? 9.049 -7.494 63.398 1.00 20.26 187 PHE B C 1
ATOM 3482 O O . PHE B 1 188 ? 9.467 -8.490 63.986 1.00 19.81 187 PHE B O 1
ATOM 3490 N N . TYR B 1 189 ? 8.470 -6.441 64.038 1.00 17.11 188 TYR B N 1
ATOM 3491 C CA . TYR B 1 189 ? 8.225 -6.404 65.491 1.00 16.56 188 TYR B CA 1
ATOM 3492 C C . TYR B 1 189 ? 7.388 -7.627 65.909 1.00 19.86 188 TYR B C 1
ATOM 3493 O O . TYR B 1 189 ? 7.739 -8.322 66.864 1.00 19.31 188 TYR B O 1
ATOM 3502 N N . VAL B 1 190 ? 6.256 -7.863 65.197 1.00 15.90 189 VAL B N 1
ATOM 3503 C CA . VAL B 1 190 ? 5.329 -8.972 65.476 1.00 15.88 189 VAL B CA 1
ATOM 3504 C C . VAL B 1 190 ? 6.010 -10.335 65.256 1.00 20.11 189 VAL B C 1
ATOM 3505 O O . VAL B 1 190 ? 5.877 -11.228 66.095 1.00 20.92 189 VAL B O 1
ATOM 3509 N N . GLN B 1 191 ? 6.759 -10.475 64.133 1.00 15.69 190 GLN B N 1
ATOM 3510 C CA A GLN B 1 191 ? 7.499 -11.697 63.805 0.50 15.63 190 GLN B CA 1
ATOM 3511 C CA B GLN B 1 191 ? 7.506 -11.698 63.811 0.50 15.60 190 GLN B CA 1
ATOM 3512 C C . GLN B 1 191 ? 8.551 -11.991 64.885 1.00 19.22 190 GLN B C 1
ATOM 3513 O O . GLN B 1 191 ? 8.726 -13.150 65.278 1.00 19.14 190 GLN B O 1
ATOM 3524 N N . THR B 1 192 ? 9.265 -10.939 65.349 1.00 15.51 191 THR B N 1
ATOM 3525 C CA . THR B 1 192 ? 10.299 -11.064 66.379 1.00 15.87 191 THR B CA 1
ATOM 3526 C C . THR B 1 192 ? 9.681 -11.454 67.721 1.00 19.69 191 THR B C 1
ATOM 3527 O O . THR B 1 192 ? 10.186 -12.360 68.388 1.00 19.40 191 THR B O 1
ATOM 3531 N N . LEU B 1 193 ? 8.568 -10.797 68.102 1.00 16.40 192 LEU B N 1
ATOM 3532 C CA . LEU B 1 193 ? 7.864 -11.112 69.347 1.00 16.54 192 LEU B CA 1
ATOM 3533 C C . LEU B 1 193 ? 7.370 -12.570 69.344 1.00 20.22 192 LEU B C 1
ATOM 3534 O O . LEU B 1 193 ? 7.505 -13.263 70.347 1.00 18.41 192 LEU B O 1
ATOM 3539 N N . LYS B 1 194 ? 6.834 -13.036 68.196 1.00 17.23 193 LYS B N 1
ATOM 3540 C CA . LYS B 1 194 ? 6.338 -14.405 68.051 1.00 17.39 193 LYS B CA 1
ATOM 3541 C C . LYS B 1 194 ? 7.487 -15.420 68.202 1.00 22.24 193 LYS B C 1
ATOM 3542 O O . LYS B 1 194 ? 7.302 -16.472 68.810 1.00 21.92 193 LYS B O 1
ATOM 3548 N N . ARG B 1 195 ? 8.680 -15.078 67.677 1.00 19.79 194 ARG B N 1
ATOM 3549 C CA . ARG B 1 195 ? 9.867 -15.937 67.758 1.00 20.54 194 ARG B CA 1
ATOM 3550 C C . ARG B 1 195 ? 10.403 -16.026 69.207 1.00 23.37 194 ARG B C 1
ATOM 3551 O O . ARG B 1 195 ? 10.737 -17.113 69.669 1.00 22.47 194 ARG B O 1
ATOM 3559 N N . LEU B 1 196 ? 10.469 -14.886 69.911 1.00 19.60 195 LEU B N 1
ATOM 3560 C CA . LEU B 1 196 ? 11.025 -14.818 71.274 1.00 19.72 195 LEU B CA 1
ATOM 3561 C C . LEU B 1 196 ? 10.014 -15.220 72.357 1.00 23.76 195 LEU B C 1
ATOM 3562 O O . LEU B 1 196 ? 10.400 -15.819 73.357 1.00 23.76 195 LEU B O 1
ATOM 3567 N N . SER B 1 197 ? 8.746 -14.797 72.206 1.00 21.19 196 SER B N 1
ATOM 3568 C CA . SER B 1 197 ? 7.699 -15.024 73.213 1.00 22.00 196 SER B CA 1
ATOM 3569 C C . SER B 1 197 ? 6.378 -15.418 72.507 1.00 26.10 196 SER B C 1
ATOM 3570 O O . SER B 1 197 ? 5.550 -14.552 72.209 1.00 25.91 196 SER B O 1
ATOM 3573 N N . PRO B 1 198 ? 6.197 -16.729 72.176 1.00 23.52 197 PRO B N 1
ATOM 3574 C CA . PRO B 1 198 ? 5.040 -17.129 71.339 1.00 23.55 197 PRO B CA 1
ATOM 3575 C C . PRO B 1 198 ? 3.647 -16.844 71.915 1.00 27.59 197 PRO B C 1
ATOM 3576 O O . PRO B 1 198 ? 2.692 -16.711 71.147 1.00 27.10 197 PRO B O 1
ATOM 3580 N N . ASP B 1 199 ? 3.512 -16.811 73.249 1.00 24.60 198 ASP B N 1
ATOM 3581 C CA . ASP B 1 199 ? 2.206 -16.586 73.885 1.00 25.00 198 ASP B CA 1
ATOM 3582 C C . ASP B 1 199 ? 1.971 -15.108 74.249 1.00 28.51 198 ASP B C 1
ATOM 3583 O O . ASP B 1 199 ? 0.973 -14.785 74.897 1.00 28.03 198 ASP B O 1
ATOM 3588 N N . ALA B 1 200 ? 2.868 -14.215 73.807 1.00 24.67 199 ALA B N 1
ATOM 3589 C CA . ALA B 1 200 ? 2.752 -12.787 74.108 1.00 24.09 199 ALA B CA 1
ATOM 3590 C C . ALA B 1 200 ? 1.617 -12.117 73.355 1.00 27.61 199 ALA B C 1
ATOM 3591 O O . ALA B 1 200 ? 1.275 -12.530 72.248 1.00 28.03 199 ALA B O 1
ATOM 3593 N N . THR B 1 201 ? 1.022 -11.085 73.966 1.00 23.58 200 THR B N 1
ATOM 3594 C CA . THR B 1 201 ? 0.005 -10.253 73.326 1.00 22.66 200 THR B CA 1
ATOM 3595 C C . THR B 1 201 ? 0.632 -8.888 73.048 1.00 24.65 200 THR B C 1
ATOM 3596 O O . THR B 1 201 ? 1.635 -8.539 73.679 1.00 22.06 200 THR B O 1
ATOM 3600 N N . TRP B 1 202 ? 0.084 -8.129 72.086 1.00 22.00 201 TRP B N 1
ATOM 3601 C CA . TRP B 1 202 ? 0.664 -6.831 71.763 1.00 21.62 201 TRP B CA 1
ATOM 3602 C C . TRP B 1 202 ? -0.355 -5.777 71.365 1.00 22.73 201 TRP B C 1
ATOM 3603 O O . TRP B 1 202 ? -1.453 -6.104 70.901 1.00 22.47 201 TRP B O 1
ATOM 3614 N N . THR B 1 203 ? 0.023 -4.497 71.542 1.00 18.00 202 THR B N 1
ATOM 3615 C CA . THR B 1 203 ? -0.775 -3.343 71.159 1.00 17.29 202 THR B CA 1
ATOM 3616 C C . THR B 1 203 ? 0.079 -2.412 70.298 1.00 21.66 202 THR B C 1
ATOM 3617 O O . THR B 1 203 ? 1.243 -2.160 70.621 1.00 19.96 202 THR B O 1
ATOM 3621 N N . GLY B 1 204 ? -0.494 -1.932 69.204 1.00 19.78 203 GLY B N 1
ATOM 3622 C CA . GLY B 1 204 ? 0.150 -0.938 68.360 1.00 19.79 203 GLY B CA 1
ATOM 3623 C C . GLY B 1 204 ? -0.302 0.454 68.744 1.00 26.01 203 GLY B C 1
ATOM 3624 O O . GLY B 1 204 ? -1.503 0.688 68.918 1.00 27.27 203 GLY B O 1
ATOM 3625 N N . ALA B 1 205 ? 0.652 1.372 68.965 1.00 22.61 204 ALA B N 1
ATOM 3626 C CA . ALA B 1 205 ? 0.312 2.742 69.361 1.00 22.62 204 ALA B CA 1
ATOM 3627 C C . ALA B 1 205 ? 0.932 3.779 68.426 1.00 25.65 204 ALA B C 1
ATOM 3628 O O . ALA B 1 205 ? 2.138 3.745 68.166 1.00 25.08 204 ALA B O 1
ATOM 3630 N N . GLY B 1 206 ? 0.097 4.701 67.943 1.00 21.93 205 GLY B N 1
ATOM 3631 C CA . GLY B 1 206 ? 0.525 5.783 67.060 1.00 21.45 205 GLY B CA 1
ATOM 3632 C C . GLY B 1 206 ? 0.329 7.150 67.675 1.00 25.02 205 GLY B C 1
ATOM 3633 O O . GLY B 1 206 ? -0.641 7.374 68.404 1.00 23.80 205 GLY B O 1
ATOM 3634 N N . ILE B 1 207 ? 1.261 8.066 67.410 1.00 22.75 206 ILE B N 1
ATOM 3635 C CA . ILE B 1 207 ? 1.190 9.435 67.928 1.00 23.13 206 ILE B CA 1
ATOM 3636 C C . ILE B 1 207 ? 0.653 10.386 66.858 1.00 28.22 206 ILE B C 1
ATOM 3637 O O . ILE B 1 207 ? 0.991 10.243 65.681 1.00 28.02 206 ILE B O 1
ATOM 3642 N N . GLY B 1 208 ? -0.210 11.321 67.276 1.00 25.36 207 GLY B N 1
ATOM 3643 C CA . GLY B 1 208 ? -0.788 12.333 66.399 1.00 25.53 207 GLY B CA 1
ATOM 3644 C C . GLY B 1 208 ? -1.634 11.769 65.282 1.00 29.08 207 GLY B C 1
ATOM 3645 O O . GLY B 1 208 ? -2.570 11.007 65.529 1.00 29.25 207 GLY B O 1
ATOM 3646 N N . ARG B 1 209 ? -1.288 12.125 64.034 1.00 25.65 208 ARG B N 1
ATOM 3647 C CA . ARG B 1 209 ? -1.980 11.668 62.824 1.00 25.74 208 ARG B CA 1
ATOM 3648 C C . ARG B 1 209 ? -1.882 10.134 62.679 1.00 28.45 208 ARG B C 1
ATOM 3649 O O . ARG B 1 209 ? -2.784 9.506 62.120 1.00 28.57 208 ARG B O 1
ATOM 3657 N N . HIS B 1 210 ? -0.815 9.538 63.237 1.00 23.46 209 HIS B N 1
ATOM 3658 C CA . HIS B 1 210 ? -0.537 8.110 63.106 1.00 23.24 209 HIS B CA 1
ATOM 3659 C C . HIS B 1 210 ? -1.309 7.246 64.107 1.00 26.27 209 HIS B C 1
ATOM 3660 O O . HIS B 1 210 ? -1.161 6.020 64.096 1.00 25.41 209 HIS B O 1
ATOM 3667 N N . GLN B 1 211 ? -2.163 7.878 64.949 1.00 22.73 210 GLN B N 1
ATOM 3668 C CA . GLN B 1 211 ? -2.969 7.166 65.952 1.00 22.46 210 GLN B CA 1
ATOM 3669 C C . GLN B 1 211 ? -3.918 6.152 65.286 1.00 26.87 210 GLN B C 1
ATOM 3670 O O . GLN B 1 211 ? -3.899 4.972 65.639 1.00 25.44 210 GLN B O 1
ATOM 3676 N N . LEU B 1 212 ? -4.696 6.600 64.283 1.00 25.17 211 LEU B N 1
ATOM 3677 C CA . LEU B 1 212 ? -5.623 5.714 63.579 1.00 25.53 211 LEU B CA 1
ATOM 3678 C C . LEU B 1 212 ? -4.904 4.751 62.626 1.00 28.26 211 LEU B C 1
ATOM 3679 O O . LEU B 1 212 ? -5.362 3.624 62.448 1.00 27.61 211 LEU B O 1
ATOM 3684 N N . THR B 1 213 ? -3.746 5.178 62.051 1.00 24.45 212 THR B N 1
ATOM 3685 C CA . THR B 1 213 ? -2.934 4.317 61.165 1.00 23.50 212 THR B CA 1
ATOM 3686 C C . THR B 1 213 ? -2.470 3.071 61.925 1.00 25.18 212 THR B C 1
ATOM 3687 O O . THR B 1 213 ? -2.649 1.951 61.442 1.00 25.08 212 THR B O 1
ATOM 3699 N N . ALA B 1 215 ? -3.803 1.917 64.668 1.00 20.88 214 ALA B N 1
ATOM 3700 C CA . ALA B 1 215 ? -5.003 1.170 65.064 1.00 21.41 214 ALA B CA 1
ATOM 3701 C C . ALA B 1 215 ? -5.433 0.220 63.946 1.00 25.06 214 ALA B C 1
ATOM 3702 O O . ALA B 1 215 ? -5.744 -0.944 64.219 1.00 24.89 214 ALA B O 1
ATOM 3704 N N . ARG B 1 216 ? -5.412 0.715 62.665 1.00 21.46 215 ARG B N 1
ATOM 3705 C CA A ARG B 1 216 ? -5.764 -0.094 61.490 0.67 21.80 215 ARG B CA 1
ATOM 3706 C CA B ARG B 1 216 ? -5.764 -0.094 61.492 0.33 21.59 215 ARG B CA 1
ATOM 3707 C C . ARG B 1 216 ? -4.792 -1.262 61.325 1.00 25.01 215 ARG B C 1
ATOM 3708 O O . ARG B 1 216 ? -5.224 -2.388 61.094 1.00 23.94 215 ARG B O 1
ATOM 3723 N N . TRP B 1 217 ? -3.470 -0.990 61.449 1.00 21.05 216 TRP B N 1
ATOM 3724 C CA . TRP B 1 217 ? -2.441 -2.020 61.305 1.00 20.99 216 TRP B CA 1
ATOM 3725 C C . TRP B 1 217 ? -2.525 -3.074 62.402 1.00 23.63 216 TRP B C 1
ATOM 3726 O O . TRP B 1 217 ? -2.342 -4.258 62.118 1.00 22.40 216 TRP B O 1
ATOM 3737 N N . SER B 1 218 ? -2.816 -2.647 63.666 1.00 20.73 217 SER B N 1
ATOM 3738 C CA A SER B 1 218 ? -2.947 -3.576 64.795 0.50 20.06 217 SER B CA 1
ATOM 3739 C CA B SER B 1 218 ? -2.931 -3.588 64.779 0.50 21.16 217 SER B CA 1
ATOM 3740 C C . SER B 1 218 ? -4.118 -4.531 64.576 1.00 26.14 217 SER B C 1
ATOM 3741 O O . SER B 1 218 ? -3.993 -5.729 64.827 1.00 26.30 217 SER B O 1
ATOM 3746 N N . LEU B 1 219 ? -5.255 -4.002 64.054 1.00 23.95 218 LEU B N 1
ATOM 3747 C CA . LEU B 1 219 ? -6.448 -4.811 63.768 1.00 25.14 218 LEU B CA 1
ATOM 3748 C C . LEU B 1 219 ? -6.175 -5.844 62.671 1.00 30.85 218 LEU B C 1
ATOM 3749 O O . LEU B 1 219 ? -6.678 -6.967 62.742 1.00 31.61 218 LEU B O 1
ATOM 3754 N N . GLU B 1 220 ? -5.377 -5.461 61.659 1.00 27.28 219 GLU B N 1
ATOM 3755 C CA . GLU B 1 220 ? -5.017 -6.337 60.545 1.00 27.54 219 GLU B CA 1
ATOM 3756 C C . GLU B 1 220 ? -4.051 -7.438 60.981 1.00 30.85 219 GLU B C 1
ATOM 3757 O O . GLU B 1 220 ? -4.172 -8.574 60.526 1.00 31.58 219 GLU B O 1
ATOM 3763 N N . LEU B 1 221 ? -3.058 -7.089 61.820 1.00 26.26 220 LEU B N 1
ATOM 3764 C CA . LEU B 1 221 ? -1.984 -8.010 62.206 1.00 25.88 220 LEU B CA 1
ATOM 3765 C C . LEU B 1 221 ? -2.297 -8.880 63.444 1.00 29.58 220 LEU B C 1
ATOM 3766 O O . LEU B 1 221 ? -1.458 -9.683 63.858 1.00 28.26 220 LEU B O 1
ATOM 3771 N N . GLY B 1 222 ? -3.511 -8.752 63.979 1.00 27.37 221 GLY B N 1
ATOM 3772 C CA . GLY B 1 222 ? -3.957 -9.549 65.122 1.00 27.50 221 GLY B CA 1
ATOM 3773 C C . GLY B 1 222 ? -3.540 -8.996 66.472 1.00 31.33 221 GLY B C 1
ATOM 3774 O O . GLY B 1 222 ? -3.446 -9.741 67.452 1.00 31.29 221 GLY B O 1
ATOM 3775 N N . GLY B 1 223 ? -3.310 -7.687 66.529 1.00 27.45 222 GLY B N 1
ATOM 3776 C CA . GLY B 1 223 ? -2.940 -7.009 67.763 1.00 26.69 222 GLY B CA 1
ATOM 3777 C C . GLY B 1 223 ? -4.085 -6.243 68.380 1.00 29.85 222 GLY B C 1
ATOM 3778 O O . GLY B 1 223 ? -5.232 -6.356 67.929 1.00 30.57 222 GLY B O 1
ATOM 3779 N N . HIS B 1 224 ? -3.786 -5.448 69.408 1.00 24.74 223 HIS B N 1
ATOM 3780 C CA . HIS B 1 224 ? -4.799 -4.648 70.090 1.00 24.14 223 HIS B CA 1
ATOM 3781 C C . HIS B 1 224 ? -4.548 -3.152 69.897 1.00 27.24 223 HIS B C 1
ATOM 3782 O O . HIS B 1 224 ? -3.499 -2.771 69.374 1.00 26.13 223 HIS B O 1
ATOM 3789 N N . CYS B 1 225 ? -5.550 -2.315 70.200 1.00 24.19 224 CYS B N 1
ATOM 3790 C CA . CYS B 1 225 ? -5.476 -0.894 69.878 1.00 24.42 224 CYS B CA 1
ATOM 3791 C C . CYS B 1 225 ? -5.296 0.014 71.075 1.00 27.81 224 CYS B C 1
ATOM 3792 O O . CYS B 1 225 ? -5.742 -0.304 72.180 1.00 28.10 224 CYS B O 1
ATOM 3795 N N . ARG B 1 226 ? -4.703 1.195 70.833 1.00 23.58 225 ARG B N 1
ATOM 3796 C CA . ARG B 1 226 ? -4.571 2.248 71.827 1.00 22.81 225 ARG B CA 1
ATOM 3797 C C . ARG B 1 226 ? -4.929 3.600 71.210 1.00 25.48 225 ARG B C 1
ATOM 3798 O O . ARG B 1 226 ? -4.501 3.911 70.088 1.00 24.38 225 ARG B O 1
ATOM 3806 N N . THR B 1 227 ? -5.711 4.399 71.935 1.00 21.43 226 THR B N 1
ATOM 3807 C CA . THR B 1 227 ? -6.048 5.761 71.538 1.00 21.64 226 THR B CA 1
ATOM 3808 C C . THR B 1 227 ? -6.086 6.654 72.780 1.00 25.09 226 THR B C 1
ATOM 3809 O O . THR B 1 227 ? -5.720 6.208 73.868 1.00 24.90 226 THR B O 1
ATOM 3813 N N . GLY B 1 228 ? -6.509 7.895 72.614 1.00 20.93 227 GLY B N 1
ATOM 3814 C CA . GLY B 1 228 ? -6.598 8.823 73.728 1.00 20.87 227 GLY B CA 1
ATOM 3815 C C . GLY B 1 228 ? -5.877 10.127 73.498 1.00 24.29 227 GLY B C 1
ATOM 3816 O O . GLY B 1 228 ? -5.000 10.219 72.633 1.00 22.91 227 GLY B O 1
ATOM 3817 N N . LEU B 1 229 ? -6.229 11.146 74.304 1.00 21.93 228 LEU B N 1
ATOM 3818 C CA . LEU B 1 229 ? -5.706 12.515 74.191 1.00 21.95 228 LEU B CA 1
ATOM 3819 C C . LEU B 1 229 ? -4.201 12.632 74.505 1.00 26.09 228 LEU B C 1
ATOM 3820 O O . LEU B 1 229 ? -3.568 13.608 74.109 1.00 25.01 228 LEU B O 1
ATOM 3825 N N . GLU B 1 230 ? -3.635 11.631 75.205 1.00 24.00 229 GLU B N 1
ATOM 3826 C CA . GLU B 1 230 ? -2.204 11.581 75.518 1.00 23.27 229 GLU B CA 1
ATOM 3827 C C . GLU B 1 230 ? -1.362 11.508 74.226 1.00 26.82 229 GLU B C 1
ATOM 3828 O O . GLU B 1 230 ? -0.293 12.120 74.148 1.00 26.46 229 GLU B O 1
ATOM 3834 N N . ASP B 1 231 ? -1.872 10.798 73.208 1.00 23.20 230 ASP B N 1
ATOM 3835 C CA . ASP B 1 231 ? -1.157 10.586 71.948 1.00 22.58 230 ASP B CA 1
ATOM 3836 C C . ASP B 1 231 ? -1.624 11.523 70.833 1.00 28.00 230 ASP B C 1
ATOM 3837 O O . ASP B 1 231 ? -0.862 11.782 69.898 1.00 28.15 230 ASP B O 1
ATOM 3842 N N . ASN B 1 232 ? -2.896 11.980 70.889 1.00 25.38 231 ASN B N 1
ATOM 3843 C CA . ASN B 1 232 ? -3.474 12.828 69.835 1.00 25.12 231 ASN B CA 1
ATOM 3844 C C . ASN B 1 232 ? -4.683 13.612 70.352 1.00 30.28 231 ASN B C 1
ATOM 3845 O O . ASN B 1 232 ? -5.602 13.021 70.908 1.00 29.96 231 ASN B O 1
ATOM 3850 N N . VAL B 1 233 ? -4.702 14.938 70.121 1.00 28.84 232 VAL B N 1
ATOM 3851 C CA . VAL B 1 233 ? -5.805 15.802 70.582 1.00 29.95 232 VAL B CA 1
ATOM 3852 C C . VAL B 1 233 ? -6.842 16.102 69.474 1.00 35.52 232 VAL B C 1
ATOM 3853 O O . VAL B 1 233 ? -7.865 16.726 69.753 1.00 35.47 232 VAL B O 1
ATOM 3857 N N . ARG B 1 234 ? -6.562 15.691 68.221 1.00 33.62 233 ARG B N 1
ATOM 3858 C CA . ARG B 1 234 ? -7.443 16.011 67.091 1.00 34.51 233 ARG B CA 1
ATOM 3859 C C . ARG B 1 234 ? -8.245 14.807 66.587 1.00 39.56 233 ARG B C 1
ATOM 3860 O O . ARG B 1 234 ? -7.688 13.724 66.398 1.00 37.75 233 ARG B O 1
ATOM 3862 N N . LEU B 1 235 ? -9.557 15.014 66.332 1.00 38.65 234 LEU B N 1
ATOM 3863 C CA . LEU B 1 235 ? -10.442 13.989 65.764 1.00 39.11 234 LEU B CA 1
ATOM 3864 C C . LEU B 1 235 ? -10.104 13.823 64.280 1.00 43.48 234 LEU B C 1
ATOM 3865 O O . LEU B 1 235 ? -10.059 12.702 63.771 1.00 42.89 234 LEU B O 1
ATOM 3870 N N . ASP B 1 236 ? -9.832 14.953 63.600 1.00 40.96 235 ASP B N 1
ATOM 3871 C CA . ASP B 1 236 ? -9.385 14.999 62.208 1.00 41.06 235 ASP B CA 1
ATOM 3872 C C . ASP B 1 236 ? -8.485 16.241 62.006 1.00 46.05 235 ASP B C 1
ATOM 3873 O O . ASP B 1 236 ? -8.217 16.963 62.971 1.00 45.47 235 ASP B O 1
ATOM 3878 N N . LYS B 1 237 ? -8.037 16.494 60.763 1.00 43.51 236 LYS B N 1
ATOM 3879 C CA . LYS B 1 237 ? -7.147 17.627 60.461 1.00 43.92 236 LYS B CA 1
ATOM 3880 C C . LYS B 1 237 ? -7.752 19.004 60.833 1.00 49.16 236 LYS B C 1
ATOM 3881 O O . LYS B 1 237 ? -7.006 19.930 61.155 1.00 49.30 236 LYS B O 1
ATOM 3883 N N . ASN B 1 238 ? -9.100 19.126 60.810 1.00 46.19 237 ASN B N 1
ATOM 3884 C CA . ASN B 1 238 ? -9.781 20.404 61.075 1.00 46.59 237 ASN B CA 1
ATOM 3885 C C . ASN B 1 238 ? -10.446 20.483 62.464 1.00 48.67 237 ASN B C 1
ATOM 3886 O O . ASN B 1 238 ? -10.824 21.576 62.892 1.00 48.97 237 ASN B O 1
ATOM 3891 N N . THR B 1 239 ? -10.647 19.333 63.135 1.00 42.91 238 THR B N 1
ATOM 3892 C CA . THR B 1 239 ? -11.427 19.298 64.375 1.00 42.17 238 THR B CA 1
ATOM 3893 C C . THR B 1 239 ? -10.654 18.719 65.569 1.00 42.94 238 THR B C 1
ATOM 3894 O O . THR B 1 239 ? -10.018 17.673 65.449 1.00 41.97 238 THR B O 1
ATOM 3898 N N . LEU B 1 240 ? -10.796 19.353 66.743 1.00 37.72 239 LEU B N 1
ATOM 3899 C CA . LEU B 1 240 ? -10.229 18.839 67.990 1.00 35.87 239 LEU B CA 1
ATOM 3900 C C . LEU B 1 240 ? -11.159 17.770 68.554 1.00 35.84 239 LEU B C 1
ATOM 3901 O O . LEU B 1 240 ? -12.375 17.863 68.375 1.00 34.80 239 LEU B O 1
ATOM 3906 N N . ALA B 1 241 ? -10.602 16.764 69.245 1.00 30.89 240 ALA B N 1
ATOM 3907 C CA . ALA B 1 241 ? -11.419 15.710 69.861 1.00 30.52 240 ALA B CA 1
ATOM 3908 C C . ALA B 1 241 ? -12.193 16.274 71.066 1.00 35.22 240 ALA B C 1
ATOM 3909 O O . ALA B 1 241 ? -11.594 16.904 71.941 1.00 35.28 240 ALA B O 1
ATOM 3911 N N . PRO B 1 242 ? -13.544 16.127 71.093 1.00 32.61 241 PRO B N 1
ATOM 3912 C CA . PRO B 1 242 ? -14.319 16.705 72.212 1.00 33.19 241 PRO B CA 1
ATOM 3913 C C . PRO B 1 242 ? -14.146 15.938 73.523 1.00 35.83 241 PRO B C 1
ATOM 3914 O O . PRO B 1 242 ? -14.500 16.452 74.585 1.00 36.05 241 PRO B O 1
ATOM 3918 N N . SER B 1 243 ? -13.610 14.697 73.448 1.00 31.52 242 SER B N 1
ATOM 3919 C CA . SER B 1 243 ? -13.391 13.838 74.618 1.00 30.66 242 SER B CA 1
ATOM 3920 C C . SER B 1 243 ? -12.528 12.637 74.253 1.00 32.62 242 SER B C 1
ATOM 3921 O O . SER B 1 243 ? -12.313 12.367 73.070 1.00 31.50 242 SER B O 1
ATOM 3924 N N . ASN B 1 244 ? -12.086 11.871 75.269 1.00 28.90 243 ASN B N 1
ATOM 3925 C CA . ASN B 1 244 ? -11.369 10.611 75.049 1.00 27.51 243 ASN B CA 1
ATOM 3926 C C . ASN B 1 244 ? -12.327 9.559 74.487 1.00 30.85 243 ASN B C 1
ATOM 3927 O O . ASN B 1 244 ? -11.923 8.742 73.660 1.00 30.22 243 ASN B O 1
ATOM 3932 N N . ALA B 1 245 ? -13.621 9.618 74.901 1.00 27.79 244 ALA B N 1
ATOM 3933 C CA . ALA B 1 245 ? -14.669 8.705 74.420 1.00 28.35 244 ALA B CA 1
ATOM 3934 C C . ALA B 1 245 ? -14.864 8.818 72.899 1.00 31.91 244 ALA B C 1
ATOM 3935 O O . ALA B 1 245 ? -15.108 7.807 72.235 1.00 30.96 244 ALA B O 1
ATOM 3937 N N . ALA B 1 246 ? -14.735 10.049 72.346 1.00 28.76 245 ALA B N 1
ATOM 3938 C CA . ALA B 1 246 ? -14.865 10.287 70.904 1.00 28.09 245 ALA B CA 1
ATOM 3939 C C . ALA B 1 246 ? -13.738 9.591 70.124 1.00 29.27 245 ALA B C 1
ATOM 3940 O O . ALA B 1 246 ? -13.976 9.062 69.034 1.00 27.89 245 ALA B O 1
ATOM 3942 N N . LEU B 1 247 ? -12.519 9.563 70.701 1.00 24.47 246 LEU B N 1
ATOM 3943 C CA . LEU B 1 247 ? -11.379 8.881 70.091 1.00 23.04 246 LEU B CA 1
ATOM 3944 C C . LEU B 1 247 ? -11.539 7.354 70.190 1.00 26.40 246 LEU B C 1
ATOM 3945 O O . LEU B 1 247 ? -11.211 6.641 69.242 1.00 24.97 246 LEU B O 1
ATOM 3950 N N . VAL B 1 248 ? -12.110 6.864 71.316 1.00 23.73 247 VAL B N 1
ATOM 3951 C CA . VAL B 1 248 ? -12.402 5.435 71.506 1.00 23.81 247 VAL B CA 1
ATOM 3952 C C . VAL B 1 248 ? -13.453 4.978 70.474 1.00 28.54 247 VAL B C 1
ATOM 3953 O O . VAL B 1 248 ? -13.314 3.899 69.890 1.00 27.67 247 VAL B O 1
ATOM 3957 N N . ARG B 1 249 ? -14.461 5.844 70.198 1.00 26.00 248 ARG B N 1
ATOM 3958 C CA . ARG B 1 249 ? -15.500 5.563 69.197 1.00 26.78 248 ARG B CA 1
ATOM 3959 C C . ARG B 1 249 ? -14.903 5.351 67.803 1.00 29.95 248 ARG B C 1
ATOM 3960 O O . ARG B 1 249 ? -15.335 4.446 67.090 1.00 29.81 248 ARG B O 1
ATOM 3968 N N . GLN B 1 250 ? -13.877 6.164 67.427 1.00 25.38 249 GLN B N 1
ATOM 3969 C CA . GLN B 1 250 ? -13.171 6.014 66.143 1.00 24.57 249 GLN B CA 1
ATOM 3970 C C . GLN B 1 250 ? -12.579 4.609 66.020 1.00 28.10 249 GLN B C 1
ATOM 3971 O O . GLN B 1 250 ? -12.746 3.959 64.989 1.00 27.74 249 GLN B O 1
ATOM 3977 N N . VAL B 1 251 ? -11.898 4.136 67.088 1.00 24.04 250 VAL B N 1
ATOM 3978 C CA . VAL B 1 251 ? -11.278 2.808 67.122 1.00 23.75 250 VAL B CA 1
ATOM 3979 C C . VAL B 1 251 ? -12.345 1.701 67.127 1.00 28.91 250 VAL B C 1
ATOM 3980 O O . VAL B 1 251 ? -12.202 0.706 66.407 1.00 28.12 250 VAL B O 1
ATOM 3984 N N . ALA B 1 252 ? -13.445 1.908 67.891 1.00 26.70 251 ALA B N 1
ATOM 3985 C CA . ALA B 1 252 ? -14.564 0.959 67.949 1.00 27.57 251 ALA B CA 1
ATOM 3986 C C . ALA B 1 252 ? -15.202 0.783 66.561 1.00 33.15 251 ALA B C 1
ATOM 3987 O O . ALA B 1 252 ? -15.582 -0.332 66.199 1.00 33.31 251 ALA B O 1
ATOM 3989 N N . GLU B 1 253 ? -15.274 1.887 65.764 1.00 29.82 252 GLU B N 1
ATOM 3990 C CA . GLU B 1 253 ? -15.788 1.846 64.386 1.00 30.47 252 GLU B CA 1
ATOM 3991 C C . GLU B 1 253 ? -14.854 1.038 63.486 1.00 33.94 252 GLU B C 1
ATOM 3992 O O . GLU B 1 253 ? -15.324 0.267 62.649 1.00 34.18 252 GLU B O 1
ATOM 3998 N N . LEU B 1 254 ? -13.522 1.196 63.677 1.00 29.77 253 LEU B N 1
ATOM 3999 C CA . LEU B 1 254 ? -12.516 0.444 62.917 1.00 29.19 253 LEU B CA 1
ATOM 4000 C C . LEU B 1 254 ? -12.590 -1.049 63.238 1.00 32.56 253 LEU B C 1
ATOM 4001 O O . LEU B 1 254 ? -12.401 -1.870 62.349 1.00 32.60 253 LEU B O 1
ATOM 4006 N N . CYS B 1 255 ? -12.868 -1.400 64.519 1.00 29.06 254 CYS B N 1
ATOM 4007 C CA . CYS B 1 255 ? -13.000 -2.801 64.943 1.00 29.13 254 CYS B CA 1
ATOM 4008 C C . CYS B 1 255 ? -14.100 -3.525 64.137 1.00 34.93 254 CYS B C 1
ATOM 4009 O O . CYS B 1 255 ? -13.867 -4.630 63.637 1.00 34.38 254 CYS B O 1
ATOM 4012 N N . GLU B 1 256 ? -15.282 -2.874 63.970 1.00 32.88 255 GLU B N 1
ATOM 4013 C CA . GLU B 1 256 ? -16.398 -3.439 63.191 1.00 34.37 255 GLU B CA 1
ATOM 4014 C C . GLU B 1 256 ? -16.045 -3.519 61.700 1.00 39.02 255 GLU B C 1
ATOM 4015 O O . GLU B 1 256 ? -16.439 -4.471 61.022 1.00 39.71 255 GLU B O 1
ATOM 4017 N N . GLU B 1 257 ? -15.285 -2.526 61.201 1.00 35.03 256 GLU B N 1
ATOM 4018 C CA . GLU B 1 257 ? -14.835 -2.469 59.808 1.00 35.24 256 GLU B CA 1
ATOM 4019 C C . GLU B 1 257 ? -13.904 -3.660 59.476 1.00 39.84 256 GLU B C 1
ATOM 4020 O O . GLU B 1 257 ? -13.994 -4.226 58.383 1.00 40.30 256 GLU B O 1
ATOM 4026 N N . TYR B 1 258 ? -13.035 -4.051 60.436 1.00 35.86 257 TYR B N 1
ATOM 4027 C CA . TYR B 1 258 ? -12.100 -5.165 60.249 1.00 35.75 257 TYR B CA 1
ATOM 4028 C C . TYR B 1 258 ? -12.666 -6.518 60.744 1.00 39.70 257 TYR B C 1
ATOM 4029 O O . TYR B 1 258 ? -11.954 -7.526 60.735 1.00 39.38 257 TYR B O 1
ATOM 4038 N N . GLY B 1 259 ? -13.947 -6.527 61.120 1.00 36.38 258 GLY B N 1
ATOM 4039 C CA . GLY B 1 259 ? -14.650 -7.739 61.536 1.00 37.12 258 GLY B CA 1
ATOM 4040 C C . GLY B 1 259 ? -14.210 -8.304 62.873 1.00 39.75 258 GLY B C 1
ATOM 4041 O O . GLY B 1 259 ? -14.418 -9.491 63.145 1.00 40.40 258 GLY B O 1
ATOM 4042 N N . ARG B 1 260 ? -13.623 -7.456 63.734 1.00 34.14 259 ARG B N 1
ATOM 4043 C CA . ARG B 1 260 ? -13.186 -7.876 65.067 1.00 32.77 259 ARG B CA 1
ATOM 4044 C C . ARG B 1 260 ? -14.030 -7.194 66.150 1.00 36.26 259 ARG B C 1
ATOM 4045 O O . ARG B 1 260 ? -14.148 -5.972 66.159 1.00 35.25 259 ARG B O 1
ATOM 4053 N N . PRO B 1 261 ? -14.702 -7.971 67.029 1.00 33.70 260 PRO B N 1
ATOM 4054 C CA . PRO B 1 261 ? -15.570 -7.339 68.039 1.00 33.65 260 PRO B CA 1
ATOM 4055 C C . PRO B 1 261 ? -14.780 -6.599 69.112 1.00 35.54 260 PRO B C 1
ATOM 4056 O O . PRO B 1 261 ? -13.655 -6.988 69.430 1.00 34.07 260 PRO B O 1
ATOM 4060 N N . VAL B 1 262 ? -15.357 -5.516 69.658 1.00 31.59 261 VAL B N 1
ATOM 4061 C CA . VAL B 1 262 ? -14.727 -4.771 70.746 1.00 30.34 261 VAL B CA 1
ATOM 4062 C C . VAL B 1 262 ? -14.787 -5.623 72.015 1.00 33.99 261 VAL B C 1
ATOM 4063 O O . VAL B 1 262 ? -15.872 -6.042 72.420 1.00 34.80 261 VAL B O 1
ATOM 4067 N N . ALA B 1 263 ? -13.619 -5.961 72.582 1.00 29.22 262 ALA B N 1
ATOM 4068 C CA . ALA B 1 263 ? -13.540 -6.831 73.756 1.00 29.55 262 ALA B CA 1
ATOM 4069 C C . ALA B 1 263 ? -14.214 -6.211 74.969 1.00 34.70 262 ALA B C 1
ATOM 4070 O O . ALA B 1 263 ? -14.094 -5.006 75.194 1.00 34.28 262 ALA B O 1
ATOM 4072 N N . THR B 1 264 ? -14.941 -7.032 75.748 1.00 32.60 263 THR B N 1
ATOM 4073 C CA . THR B 1 264 ? -15.560 -6.587 76.999 1.00 33.28 263 THR B CA 1
ATOM 4074 C C . THR B 1 264 ? -14.487 -6.561 78.093 1.00 36.60 263 THR B C 1
ATOM 4075 O O . THR B 1 264 ? -13.359 -7.005 77.852 1.00 34.60 263 THR B O 1
ATOM 4079 N N . ALA B 1 265 ? -14.829 -6.048 79.294 1.00 34.00 264 ALA B N 1
ATOM 4080 C CA . ALA B 1 265 ? -13.880 -6.002 80.411 1.00 33.69 264 ALA B CA 1
ATOM 4081 C C . ALA B 1 265 ? -13.422 -7.417 80.798 1.00 38.31 264 ALA B C 1
ATOM 4082 O O . ALA B 1 265 ? -12.227 -7.641 80.989 1.00 37.02 264 ALA B O 1
ATOM 4084 N N . ALA B 1 266 ? -14.371 -8.387 80.833 1.00 36.41 265 ALA B N 1
ATOM 4085 C CA . ALA B 1 266 ? -14.075 -9.787 81.166 1.00 37.08 265 ALA B CA 1
ATOM 4086 C C . ALA B 1 266 ? -13.184 -10.441 80.107 1.00 39.70 265 ALA B C 1
ATOM 4087 O O . ALA B 1 266 ? -12.238 -11.149 80.456 1.00 38.50 265 ALA B O 1
ATOM 4089 N N . GLN B 1 267 ? -13.471 -10.184 78.807 1.00 35.83 266 GLN B N 1
ATOM 4090 C CA . GLN B 1 267 ? -12.675 -10.730 77.700 1.00 34.49 266 GLN B CA 1
ATOM 4091 C C . GLN B 1 267 ? -11.266 -10.149 77.701 1.00 36.38 266 GLN B C 1
ATOM 4092 O O . GLN B 1 267 ? -10.300 -10.887 77.506 1.00 35.44 266 GLN B O 1
ATOM 4098 N N . ALA B 1 268 ? -11.142 -8.821 77.948 1.00 31.54 267 ALA B N 1
ATOM 4099 C CA . ALA B 1 268 ? -9.842 -8.148 78.000 1.00 29.75 267 ALA B CA 1
ATOM 4100 C C . ALA B 1 268 ? -8.955 -8.740 79.100 1.00 33.39 267 ALA B C 1
ATOM 4101 O O . ALA B 1 268 ? -7.782 -9.005 78.860 1.00 32.16 267 ALA B O 1
ATOM 4103 N N . ARG B 1 269 ? -9.541 -9.025 80.279 1.00 31.27 268 ARG B N 1
ATOM 4104 C CA . ARG B 1 269 ? -8.808 -9.627 81.401 1.00 31.27 268 ARG B CA 1
ATOM 4105 C C . ARG B 1 269 ? -8.357 -11.055 81.087 1.00 35.89 268 ARG B C 1
ATOM 4106 O O . ARG B 1 269 ? -7.237 -11.432 81.434 1.00 35.53 268 ARG B O 1
ATOM 4114 N N . GLU B 1 270 ? -9.203 -11.826 80.365 1.00 33.41 269 GLU B N 1
ATOM 4115 C CA . GLU B 1 270 ? -8.879 -13.200 79.944 1.00 33.49 269 GLU B CA 1
ATOM 4116 C C . GLU B 1 270 ? -7.731 -13.205 78.906 1.00 35.94 269 GLU B C 1
ATOM 4117 O O . GLU B 1 270 ? -6.822 -14.029 79.001 1.00 35.88 269 GLU B O 1
ATOM 4120 N N . ILE B 1 271 ? -7.775 -12.273 77.930 1.00 31.26 270 ILE B N 1
ATOM 4121 C CA . ILE B 1 271 ? -6.730 -12.142 76.893 1.00 29.49 270 ILE B CA 1
ATOM 4122 C C . ILE B 1 271 ? -5.377 -11.738 77.525 1.00 31.95 270 ILE B C 1
ATOM 4123 O O . ILE B 1 271 ? -4.323 -12.236 77.105 1.00 31.43 270 ILE B O 1
ATOM 4141 N N . SER B 1 273 ? -4.526 -12.451 80.540 1.00 29.26 272 SER B N 1
ATOM 4142 C CA . SER B 1 273 ? -4.218 -13.464 81.561 1.00 30.53 272 SER B CA 1
ATOM 4143 C C . SER B 1 273 ? -4.227 -12.833 82.978 1.00 35.16 272 SER B C 1
ATOM 4144 O O . SER B 1 273 ? -3.393 -13.177 83.820 1.00 35.41 272 SER B O 1
ATOM 4147 N N . LEU B 1 274 ? -5.168 -11.891 83.217 1.00 31.53 273 LEU B N 1
ATOM 4148 C CA . LEU B 1 274 ? -5.315 -11.212 84.509 1.00 53.25 273 LEU B CA 1
ATOM 4149 C C . LEU B 1 274 ? -6.358 -11.915 85.371 1.00 78.67 273 LEU B C 1
ATOM 4150 O O . LEU B 1 274 ? -7.341 -12.437 84.849 1.00 40.27 273 LEU B O 1
ATOM 4155 N N . ASN C 1 3 ? 31.114 24.366 41.447 1.00 44.47 2 ASN C N 1
ATOM 4156 C CA . ASN C 1 3 ? 29.971 25.085 42.011 1.00 43.49 2 ASN C CA 1
ATOM 4157 C C . ASN C 1 3 ? 28.952 25.461 40.914 1.00 44.26 2 ASN C C 1
ATOM 4158 O O . ASN C 1 3 ? 28.507 26.613 40.843 1.00 44.64 2 ASN C O 1
ATOM 4160 N N . LYS C 1 4 ? 28.582 24.480 40.063 1.00 37.63 3 LYS C N 1
ATOM 4161 C CA . LYS C 1 4 ? 27.620 24.696 38.981 1.00 35.54 3 LYS C CA 1
ATOM 4162 C C . LYS C 1 4 ? 26.194 24.841 39.537 1.00 35.58 3 LYS C C 1
ATOM 4163 O O . LYS C 1 4 ? 25.789 24.071 40.408 1.00 33.28 3 LYS C O 1
ATOM 4165 N N . PRO C 1 5 ? 25.411 25.835 39.044 1.00 31.67 4 PRO C N 1
ATOM 4166 C CA . PRO C 1 5 ? 24.048 26.031 39.581 1.00 30.13 4 PRO C CA 1
ATOM 4167 C C . PRO C 1 5 ? 23.117 24.834 39.357 1.00 30.45 4 PRO C C 1
ATOM 4168 O O . PRO C 1 5 ? 23.279 24.092 38.387 1.00 28.50 4 PRO C O 1
ATOM 4172 N N . CYS C 1 6 ? 22.138 24.650 40.262 1.00 25.86 5 CYS C N 1
ATOM 4173 C CA . CYS C 1 6 ? 21.176 23.555 40.159 1.00 24.00 5 CYS C CA 1
ATOM 4174 C C . CYS C 1 6 ? 19.757 24.080 39.982 1.00 27.00 5 CYS C C 1
ATOM 4175 O O . CYS C 1 6 ? 19.288 24.884 40.791 1.00 27.44 5 CYS C O 1
ATOM 4178 N N . ILE C 1 7 ? 19.062 23.607 38.935 1.00 21.98 6 ILE C N 1
ATOM 4179 C CA . ILE C 1 7 ? 17.678 23.978 38.676 1.00 20.98 6 ILE C CA 1
ATOM 4180 C C . ILE C 1 7 ? 16.748 23.127 39.524 1.00 23.08 6 ILE C C 1
ATOM 4181 O O . ILE C 1 7 ? 16.884 21.900 39.547 1.00 21.33 6 ILE C O 1
ATOM 4186 N N . ILE C 1 8 ? 15.796 23.765 40.216 1.00 19.90 7 ILE C N 1
ATOM 4187 C CA . ILE C 1 8 ? 14.794 23.027 40.978 1.00 18.89 7 ILE C CA 1
ATOM 4188 C C . ILE C 1 8 ? 13.458 23.046 40.238 1.00 21.77 7 ILE C C 1
ATOM 4189 O O . ILE C 1 8 ? 12.852 24.111 40.071 1.00 20.67 7 ILE C O 1
ATOM 4194 N N . SER C 1 9 ? 13.023 21.880 39.758 1.00 18.46 8 SER C N 1
ATOM 4195 C CA . SER C 1 9 ? 11.723 21.744 39.119 1.00 18.33 8 SER C CA 1
ATOM 4196 C C . SER C 1 9 ? 10.693 21.391 40.177 1.00 21.75 8 SER C C 1
ATOM 4197 O O . SER C 1 9 ? 10.996 20.626 41.095 1.00 21.64 8 SER C O 1
ATOM 4200 N N . VAL C 1 10 ? 9.490 21.970 40.084 1.00 17.54 9 VAL C N 1
ATOM 4201 C CA . VAL C 1 10 ? 8.425 21.654 41.028 1.00 16.38 9 VAL C CA 1
ATOM 4202 C C . VAL C 1 10 ? 7.173 21.106 40.318 1.00 18.93 9 VAL C C 1
ATOM 4203 O O . VAL C 1 10 ? 6.554 21.806 39.511 1.00 16.69 9 VAL C O 1
ATOM 4207 N N . ALA C 1 11 ? 6.873 19.819 40.547 1.00 15.51 10 ALA C N 1
ATOM 4208 C CA . ALA C 1 11 ? 5.684 19.182 40.002 1.00 14.67 10 ALA C CA 1
ATOM 4209 C C . ALA C 1 11 ? 4.570 19.332 41.041 1.00 18.92 10 ALA C C 1
ATOM 4210 O O . ALA C 1 11 ? 4.551 18.613 42.044 1.00 18.07 10 ALA C O 1
ATOM 4212 N N . ILE C 1 12 ? 3.736 20.364 40.870 1.00 15.58 11 ILE C N 1
ATOM 4213 C CA . ILE C 1 12 ? 2.785 20.816 41.887 1.00 16.21 11 ILE C CA 1
ATOM 4214 C C . ILE C 1 12 ? 1.589 19.899 42.186 1.00 19.60 11 ILE C C 1
ATOM 4215 O O . ILE C 1 12 ? 1.144 19.857 43.333 1.00 19.03 11 ILE C O 1
ATOM 4220 N N . THR C 1 13 ? 1.001 19.259 41.158 1.00 15.83 12 THR C N 1
ATOM 4221 C CA . THR C 1 13 ? -0.264 18.545 41.337 1.00 15.84 12 THR C CA 1
ATOM 4222 C C . THR C 1 13 ? -0.242 17.081 40.871 1.00 19.26 12 THR C C 1
ATOM 4223 O O . THR C 1 13 ? -0.667 16.203 41.614 1.00 18.66 12 THR C O 1
ATOM 4227 N N . GLY C 1 14 ? 0.113 16.857 39.612 1.00 16.93 13 GLY C N 1
ATOM 4228 C CA . GLY C 1 14 ? 0.057 15.527 39.019 1.00 16.70 13 GLY C CA 1
ATOM 4229 C C . GLY C 1 14 ? -1.357 15.114 38.673 1.00 22.63 13 GLY C C 1
ATOM 4230 O O . GLY C 1 14 ? -2.265 15.951 38.662 1.00 22.46 13 GLY C O 1
ATOM 4231 N N . SER C 1 15 ? -1.566 13.817 38.417 1.00 20.40 14 SER C N 1
ATOM 4232 C CA . SER C 1 15 ? -2.891 13.313 38.065 1.00 21.42 14 SER C CA 1
ATOM 4233 C C . SER C 1 15 ? -3.499 12.418 39.162 1.00 26.12 14 SER C C 1
ATOM 4234 O O . SER C 1 15 ? -4.717 12.226 39.181 1.00 26.07 14 SER C O 1
ATOM 4237 N N . LEU C 1 16 ? -2.654 11.886 40.085 1.00 23.85 15 LEU C N 1
ATOM 4238 C CA A LEU C 1 16 ? -3.123 10.967 41.129 0.50 24.26 15 LEU C CA 1
ATOM 4239 C CA B LEU C 1 16 ? -3.116 10.960 41.136 0.50 24.34 15 LEU C CA 1
ATOM 4240 C C . LEU C 1 16 ? -3.359 11.624 42.515 1.00 27.76 15 LEU C C 1
ATOM 4241 O O . LEU C 1 16 ? -4.360 11.314 43.162 1.00 27.86 15 LEU C O 1
ATOM 4250 N N . PRO C 1 17 ? -2.419 12.491 43.042 1.00 23.18 16 PRO C N 1
ATOM 4251 C CA . PRO C 1 17 ? -2.628 13.043 44.406 1.00 23.45 16 PRO C CA 1
ATOM 4252 C C . PRO C 1 17 ? -3.965 13.762 44.611 1.00 27.01 16 PRO C C 1
ATOM 4253 O O . PRO C 1 17 ? -4.386 14.550 43.769 1.00 26.17 16 PRO C O 1
ATOM 4257 N N . ARG C 1 18 ? -4.626 13.484 45.743 1.00 23.84 17 ARG C N 1
ATOM 4258 C CA . ARG C 1 18 ? -5.918 14.087 46.081 1.00 24.35 17 ARG C CA 1
ATOM 4259 C C . ARG C 1 18 ? -5.820 14.851 47.406 1.00 27.88 17 ARG C C 1
ATOM 4260 O O . ARG C 1 18 ? -4.809 14.741 48.107 1.00 26.57 17 ARG C O 1
ATOM 4268 N N . LYS C 1 19 ? -6.891 15.602 47.768 1.00 25.11 18 LYS C N 1
ATOM 4269 C CA . LYS C 1 19 ? -6.957 16.337 49.042 1.00 25.81 18 LYS C CA 1
ATOM 4270 C C . LYS C 1 19 ? -6.925 15.373 50.240 1.00 30.17 18 LYS C C 1
ATOM 4271 O O . LYS C 1 19 ? -6.388 15.723 51.293 1.00 29.91 18 LYS C O 1
ATOM 4277 N N . LYS C 1 20 ? -7.479 14.145 50.066 1.00 27.00 19 LYS C N 1
ATOM 4278 C CA . LYS C 1 20 ? -7.473 13.110 51.114 1.00 27.53 19 LYS C CA 1
ATOM 4279 C C . LYS C 1 20 ? -6.050 12.605 51.405 1.00 29.36 19 LYS C C 1
ATOM 4280 O O . LYS C 1 20 ? -5.767 12.191 52.528 1.00 29.82 19 LYS C O 1
ATOM 4283 N N . ASP C 1 21 ? -5.156 12.640 50.391 1.00 23.47 20 ASP C N 1
ATOM 4284 C CA . ASP C 1 21 ? -3.754 12.242 50.567 1.00 22.09 20 ASP C CA 1
ATOM 4285 C C . ASP C 1 21 ? -2.994 13.336 51.318 1.00 27.08 20 ASP C C 1
ATOM 4286 O O . ASP C 1 21 ? -2.217 13.040 52.231 1.00 26.66 20 ASP C O 1
ATOM 4291 N N . ASN C 1 22 ? -3.242 14.607 50.942 1.00 24.03 21 ASN C N 1
ATOM 4292 C CA . ASN C 1 22 ? -2.630 15.781 51.565 1.00 24.25 21 ASN C CA 1
ATOM 4293 C C . ASN C 1 22 ? -3.433 17.036 51.154 1.00 27.98 21 ASN C C 1
ATOM 4294 O O . ASN C 1 22 ? -3.566 17.312 49.958 1.00 26.60 21 ASN C O 1
ATOM 4299 N N . PRO C 1 23 ? -3.992 17.806 52.133 1.00 25.17 22 PRO C N 1
ATOM 4300 C CA . PRO C 1 23 ? -4.790 18.998 51.763 1.00 25.61 22 PRO C CA 1
ATOM 4301 C C . PRO C 1 23 ? -3.970 20.107 51.089 1.00 29.14 22 PRO C C 1
ATOM 4302 O O . PRO C 1 23 ? -4.548 21.037 50.519 1.00 28.76 22 PRO C O 1
ATOM 4306 N N . ALA C 1 24 ? -2.626 19.998 51.131 1.00 24.97 23 ALA C N 1
ATOM 4307 C CA . ALA C 1 24 ? -1.729 20.969 50.499 1.00 24.59 23 ALA C CA 1
ATOM 4308 C C . ALA C 1 24 ? -1.735 20.847 48.961 1.00 26.24 23 ALA C C 1
ATOM 4309 O O . ALA C 1 24 ? -1.276 21.766 48.270 1.00 24.96 23 ALA C O 1
ATOM 4311 N N . VAL C 1 25 ? -2.228 19.696 48.426 1.00 21.35 24 VAL C N 1
ATOM 4312 C CA . VAL C 1 25 ? -2.281 19.455 46.977 1.00 20.15 24 VAL C CA 1
ATOM 4313 C C . VAL C 1 25 ? -3.191 20.497 46.287 1.00 25.27 24 VAL C C 1
ATOM 4314 O O . VAL C 1 25 ? -4.388 20.570 46.584 1.00 26.01 24 VAL C O 1
ATOM 4318 N N . PRO C 1 26 ? -2.623 21.348 45.396 1.00 21.53 25 PRO C N 1
ATOM 4319 C CA . PRO C 1 26 ? -3.451 22.380 44.748 1.00 21.94 25 PRO C CA 1
ATOM 4320 C C . PRO C 1 26 ? -4.324 21.815 43.628 1.00 24.56 25 PRO C C 1
ATOM 4321 O O . PRO C 1 26 ? -3.822 21.134 42.736 1.00 23.55 25 PRO C O 1
ATOM 4325 N N . ILE C 1 27 ? -5.647 22.069 43.700 1.00 21.21 26 ILE C N 1
ATOM 4326 C CA . ILE C 1 27 ? -6.618 21.552 42.728 1.00 20.59 26 ILE C CA 1
ATOM 4327 C C . ILE C 1 27 ? -7.203 22.686 41.874 1.00 25.72 26 ILE C C 1
ATOM 4328 O O . ILE C 1 27 ? -7.213 22.586 40.645 1.00 25.05 26 ILE C O 1
ATOM 4333 N N . THR C 1 28 ? -7.696 23.759 42.523 1.00 23.47 27 THR C N 1
ATOM 4334 C CA . THR C 1 28 ? -8.291 24.898 41.813 1.00 23.88 27 THR C CA 1
ATOM 4335 C C . THR C 1 28 ? -7.216 25.763 41.138 1.00 26.27 27 THR C C 1
ATOM 4336 O O . THR C 1 28 ? -6.027 25.620 41.440 1.00 23.93 27 THR C O 1
ATOM 4340 N N . VAL C 1 29 ? -7.642 26.665 40.225 1.00 23.49 28 VAL C N 1
ATOM 4341 C CA . VAL C 1 29 ? -6.737 27.594 39.529 1.00 23.23 28 VAL C CA 1
ATOM 4342 C C . VAL C 1 29 ? -5.997 28.486 40.548 1.00 26.91 28 VAL C C 1
ATOM 4343 O O . VAL C 1 29 ? -4.766 28.609 40.478 1.00 25.53 28 VAL C O 1
ATOM 4347 N N . SER C 1 30 ? -6.753 29.076 41.519 1.00 24.40 29 SER C N 1
ATOM 4348 C CA A SER C 1 30 ? -6.180 29.940 42.554 0.50 25.34 29 SER C CA 1
ATOM 4349 C CA B SER C 1 30 ? -6.177 29.940 42.553 0.50 25.20 29 SER C CA 1
ATOM 4350 C C . SER C 1 30 ? -5.167 29.180 43.421 1.00 28.29 29 SER C C 1
ATOM 4351 O O . SER C 1 30 ? -4.104 29.714 43.734 1.00 27.77 29 SER C O 1
ATOM 4356 N N . GLU C 1 31 ? -5.490 27.917 43.790 1.00 24.72 30 GLU C N 1
ATOM 4357 C CA . GLU C 1 31 ? -4.597 27.082 44.604 1.00 23.89 30 GLU C CA 1
ATOM 4358 C C . GLU C 1 31 ? -3.294 26.791 43.870 1.00 26.23 30 GLU C C 1
ATOM 4359 O O . GLU C 1 31 ? -2.225 26.882 44.469 1.00 25.66 30 GLU C O 1
ATOM 4365 N N . GLN C 1 32 ? -3.381 26.444 42.566 1.00 22.00 31 GLN C N 1
ATOM 4366 C CA . GLN C 1 32 ? -2.201 26.117 41.754 1.00 20.71 31 GLN C CA 1
ATOM 4367 C C . GLN C 1 32 ? -1.294 27.324 41.532 1.00 25.06 31 GLN C C 1
ATOM 4368 O O . GLN C 1 32 ? -0.074 27.183 41.585 1.00 24.27 31 GLN C O 1
ATOM 4374 N N . VAL C 1 33 ? -1.888 28.519 41.310 1.00 21.97 32 VAL C N 1
ATOM 4375 C CA . VAL C 1 33 ? -1.121 29.760 41.116 1.00 22.51 32 VAL C CA 1
ATOM 4376 C C . VAL C 1 33 ? -0.391 30.161 42.421 1.00 26.46 32 VAL C C 1
ATOM 4377 O O . VAL C 1 33 ? 0.803 30.471 42.388 1.00 25.62 32 VAL C O 1
ATOM 4381 N N . GLU C 1 34 ? -1.104 30.100 43.571 1.00 23.30 33 GLU C N 1
ATOM 4382 C CA . GLU C 1 34 ? -0.535 30.438 44.881 1.00 24.16 33 GLU C CA 1
ATOM 4383 C C . GLU C 1 34 ? 0.540 29.434 45.318 1.00 26.66 33 GLU C C 1
ATOM 4384 O O . GLU C 1 34 ? 1.566 29.838 45.864 1.00 27.22 33 GLU C O 1
ATOM 4390 N N . SER C 1 35 ? 0.312 28.122 45.059 1.00 21.42 34 SER C N 1
ATOM 4391 C CA . SER C 1 35 ? 1.282 27.073 45.400 1.00 20.31 34 SER C CA 1
ATOM 4392 C C . SER C 1 35 ? 2.555 27.208 44.555 1.00 23.97 34 SER C C 1
ATOM 4393 O O . SER C 1 35 ? 3.659 27.008 45.070 1.00 23.19 34 SER C O 1
ATOM 4396 N N . THR C 1 36 ? 2.401 27.575 43.258 1.00 20.04 35 THR C N 1
ATOM 4397 C CA . THR C 1 36 ? 3.533 27.778 42.346 1.00 19.15 35 THR C CA 1
ATOM 4398 C C . THR C 1 36 ? 4.354 29.001 42.766 1.00 22.92 35 THR C C 1
ATOM 4399 O O . THR C 1 36 ? 5.584 28.931 42.796 1.00 21.63 35 THR C O 1
ATOM 4403 N N . GLN C 1 37 ? 3.667 30.125 43.095 1.00 20.86 36 GLN C N 1
ATOM 4404 C CA . GLN C 1 37 ? 4.326 31.359 43.535 1.00 22.03 36 GLN C CA 1
ATOM 4405 C C . GLN C 1 37 ? 5.170 31.113 44.789 1.00 27.16 36 GLN C C 1
ATOM 4406 O O . GLN C 1 37 ? 6.322 31.549 44.846 1.00 27.42 36 GLN C O 1
ATOM 4412 N N . ALA C 1 38 ? 4.603 30.386 45.788 1.00 24.27 37 ALA C N 1
ATOM 4413 C CA . ALA C 1 38 ? 5.316 30.053 47.028 1.00 24.52 37 ALA C CA 1
ATOM 4414 C C . ALA C 1 38 ? 6.542 29.168 46.738 1.00 26.26 37 ALA C C 1
ATOM 4415 O O . ALA C 1 38 ? 7.611 29.401 47.297 1.00 25.78 37 ALA C O 1
ATOM 4417 N N . ALA C 1 39 ? 6.395 28.187 45.819 1.00 22.12 38 ALA C N 1
ATOM 4418 C CA . ALA C 1 39 ? 7.506 27.313 45.414 1.00 20.84 38 ALA C CA 1
ATOM 4419 C C . ALA C 1 39 ? 8.580 28.116 44.668 1.00 24.50 38 ALA C C 1
ATOM 4420 O O . ALA C 1 39 ? 9.775 27.891 44.876 1.00 23.23 38 ALA C O 1
ATOM 4422 N N . PHE C 1 40 ? 8.148 29.100 43.843 1.00 22.15 39 PHE C N 1
ATOM 4423 C CA . PHE C 1 40 ? 9.053 29.990 43.107 1.00 22.56 39 PHE C CA 1
ATOM 4424 C C . PHE C 1 40 ? 9.878 30.852 44.082 1.00 26.71 39 PHE C C 1
ATOM 4425 O O . PHE C 1 40 ? 11.093 31.002 43.901 1.00 26.02 39 PHE C O 1
ATOM 4433 N N . GLU C 1 41 ? 9.228 31.360 45.150 1.00 23.78 40 GLU C N 1
ATOM 4434 C CA . GLU C 1 41 ? 9.902 32.164 46.177 1.00 25.54 40 GLU C CA 1
ATOM 4435 C C . GLU C 1 41 ? 10.837 31.291 47.033 1.00 29.93 40 GLU C C 1
ATOM 4436 O O . GLU C 1 41 ? 11.785 31.802 47.624 1.00 29.64 40 GLU C O 1
ATOM 4442 N N . ALA C 1 42 ? 10.595 29.963 47.046 1.00 27.00 41 ALA C N 1
ATOM 4443 C CA . ALA C 1 42 ? 11.414 29.006 47.790 1.00 26.78 41 ALA C CA 1
ATOM 4444 C C . ALA C 1 42 ? 12.668 28.555 46.996 1.00 30.31 41 ALA C C 1
ATOM 4445 O O . ALA C 1 42 ? 13.575 27.954 47.573 1.00 29.90 41 ALA C O 1
ATOM 4447 N N . GLY C 1 43 ? 12.704 28.854 45.691 1.00 26.33 42 GLY C N 1
ATOM 4448 C CA . GLY C 1 43 ? 13.866 28.544 44.857 1.00 25.75 42 GLY C CA 1
ATOM 4449 C C . GLY C 1 43 ? 13.579 27.758 43.586 1.00 27.30 42 GLY C C 1
ATOM 4450 O O . GLY C 1 43 ? 14.493 27.513 42.794 1.00 26.69 42 GLY C O 1
ATOM 4451 N N . ALA C 1 44 ? 12.318 27.355 43.370 1.00 22.40 43 ALA C N 1
ATOM 4452 C CA . ALA C 1 44 ? 11.960 26.606 42.155 1.00 21.29 43 ALA C CA 1
ATOM 4453 C C . ALA C 1 44 ? 11.894 27.544 40.948 1.00 24.74 43 ALA C C 1
ATOM 4454 O O . ALA C 1 44 ? 11.353 28.645 41.053 1.00 23.83 43 ALA C O 1
ATOM 4456 N N . THR C 1 45 ? 12.501 27.135 39.816 1.00 21.44 44 THR C N 1
ATOM 4457 C CA . THR C 1 45 ? 12.541 27.972 38.605 1.00 21.71 44 THR C CA 1
ATOM 4458 C C . THR C 1 45 ? 11.829 27.320 37.427 1.00 24.13 44 THR C C 1
ATOM 4459 O O . THR C 1 45 ? 11.704 27.931 36.363 1.00 23.21 44 THR C O 1
ATOM 4463 N N . LEU C 1 46 ? 11.329 26.097 37.626 1.00 19.89 45 LEU C N 1
ATOM 4464 C CA . LEU C 1 46 ? 10.581 25.372 36.608 1.00 18.88 45 LEU C CA 1
ATOM 4465 C C . LEU C 1 46 ? 9.346 24.761 37.243 1.00 21.04 45 LEU C C 1
ATOM 4466 O O . LEU C 1 46 ? 9.443 24.122 38.286 1.00 20.13 45 LEU C O 1
ATOM 4471 N N . VAL C 1 47 ? 8.182 24.974 36.635 1.00 17.74 46 VAL C N 1
ATOM 4472 C CA . VAL C 1 47 ? 6.949 24.396 37.144 1.00 16.87 46 VAL C CA 1
ATOM 4473 C C . VAL C 1 47 ? 6.398 23.344 36.186 1.00 20.35 46 VAL C C 1
ATOM 4474 O O . VAL C 1 47 ? 6.129 23.646 35.019 1.00 20.90 46 VAL C O 1
ATOM 4478 N N . HIS C 1 48 ? 6.318 22.090 36.653 1.00 15.20 47 HIS C N 1
ATOM 4479 C CA . HIS C 1 48 ? 5.729 21.003 35.890 1.00 13.89 47 HIS C CA 1
ATOM 4480 C C . HIS C 1 48 ? 4.245 20.976 36.207 1.00 17.32 47 HIS C C 1
ATOM 4481 O O . HIS C 1 48 ? 3.859 20.736 37.359 1.00 17.53 47 HIS C O 1
ATOM 4488 N N . LEU C 1 49 ? 3.414 21.321 35.220 1.00 13.22 48 LEU C N 1
ATOM 4489 C CA . LEU C 1 49 ? 1.998 21.556 35.447 1.00 13.27 48 LEU C CA 1
ATOM 4490 C C . LEU C 1 49 ? 1.052 20.499 34.891 1.00 18.24 48 LEU C C 1
ATOM 4491 O O . LEU C 1 49 ? 0.984 20.289 33.677 1.00 17.22 48 LEU C O 1
ATOM 4496 N N . HIS C 1 50 ? 0.244 19.911 35.792 1.00 16.17 49 HIS C N 1
ATOM 4497 C CA . HIS C 1 50 ? -0.927 19.108 35.481 1.00 16.33 49 HIS C CA 1
ATOM 4498 C C . HIS C 1 50 ? -2.126 19.924 35.963 1.00 21.39 49 HIS C C 1
ATOM 4499 O O . HIS C 1 50 ? -2.030 20.576 37.006 1.00 21.97 49 HIS C O 1
ATOM 4506 N N . VAL C 1 51 ? -3.257 19.865 35.255 1.00 19.24 50 VAL C N 1
ATOM 4507 C CA . VAL C 1 51 ? -4.474 20.554 35.718 1.00 19.79 50 VAL C CA 1
ATOM 4508 C C . VAL C 1 51 ? -5.554 19.552 36.121 1.00 22.56 50 VAL C C 1
ATOM 4509 O O . VAL C 1 51 ? -5.508 18.394 35.702 1.00 20.68 50 VAL C O 1
ATOM 4513 N N . ARG C 1 52 ? -6.510 19.986 36.963 1.00 20.08 51 ARG C N 1
ATOM 4514 C CA . ARG C 1 52 ? -7.576 19.105 37.456 1.00 20.29 51 ARG C CA 1
ATOM 4515 C C . ARG C 1 52 ? -8.929 19.736 37.289 1.00 25.82 51 ARG C C 1
ATOM 4516 O O . ARG C 1 52 ? -9.040 20.960 37.264 1.00 25.58 51 ARG C O 1
ATOM 4524 N N . ASN C 1 53 ? -9.983 18.907 37.287 1.00 24.17 52 ASN C N 1
ATOM 4525 C CA . ASN C 1 53 ? -11.355 19.387 37.344 1.00 25.91 52 ASN C CA 1
ATOM 4526 C C . ASN C 1 53 ? -11.672 19.736 38.806 1.00 32.76 52 ASN C C 1
ATOM 4527 O O . ASN C 1 53 ? -10.898 19.381 39.700 1.00 31.81 52 ASN C O 1
ATOM 4532 N N . ASP C 1 54 ? -12.798 20.429 39.052 1.00 32.65 53 ASP C N 1
ATOM 4533 C CA . ASP C 1 54 ? -13.198 20.826 40.410 1.00 34.03 53 ASP C CA 1
ATOM 4534 C C . ASP C 1 54 ? -13.381 19.616 41.352 1.00 38.69 53 ASP C C 1
ATOM 4535 O O . ASP C 1 54 ? -13.093 19.723 42.545 1.00 39.10 53 ASP C O 1
ATOM 4540 N N . ASP C 1 55 ? -13.808 18.453 40.803 1.00 34.74 54 ASP C N 1
ATOM 4541 C CA . ASP C 1 55 ? -13.990 17.227 41.592 1.00 34.48 54 ASP C CA 1
ATOM 4542 C C . ASP C 1 55 ? -12.658 16.455 41.779 1.00 35.92 54 ASP C C 1
ATOM 4543 O O . ASP C 1 55 ? -12.671 15.293 42.201 1.00 35.62 54 ASP C O 1
ATOM 4548 N N . GLU C 1 56 ? -11.508 17.113 41.445 1.00 30.39 55 GLU C N 1
ATOM 4549 C CA . GLU C 1 56 ? -10.140 16.565 41.600 1.00 28.53 55 GLU C CA 1
ATOM 4550 C C . GLU C 1 56 ? -9.729 15.538 40.518 1.00 30.42 55 GLU C C 1
ATOM 4551 O O . GLU C 1 56 ? -8.588 15.073 40.527 1.00 29.11 55 GLU C O 1
ATOM 4557 N N . THR C 1 57 ? -10.636 15.215 39.574 1.00 27.07 56 THR C N 1
ATOM 4558 C CA . THR C 1 57 ? -10.320 14.268 38.489 1.00 26.12 56 THR C CA 1
ATOM 4559 C C . THR C 1 57 ? -9.325 14.894 37.482 1.00 27.76 56 THR C C 1
ATOM 4560 O O . THR C 1 57 ? -9.392 16.098 37.218 1.00 26.36 56 THR C O 1
ATOM 4564 N N . PRO C 1 58 ? -8.385 14.093 36.921 1.00 23.67 57 PRO C N 1
ATOM 4565 C CA . PRO C 1 58 ? -7.414 14.667 35.966 1.00 22.95 57 PRO C CA 1
ATOM 4566 C C . PRO C 1 58 ? -8.056 15.122 34.652 1.00 26.54 57 PRO C C 1
ATOM 4567 O O . PRO C 1 58 ? -9.069 14.562 34.229 1.00 27.06 57 PRO C O 1
ATOM 4571 N N . THR C 1 59 ? -7.471 16.157 34.016 1.00 21.67 58 THR C N 1
ATOM 4572 C CA . THR C 1 59 ? -7.961 16.695 32.739 1.00 21.22 58 THR C CA 1
ATOM 4573 C C . THR C 1 59 ? -6.826 17.331 31.926 1.00 22.94 58 THR C C 1
ATOM 4574 O O . THR C 1 59 ? -5.820 17.751 32.495 1.00 21.68 58 THR C O 1
ATOM 4578 N N . SER C 1 60 ? -6.996 17.403 30.596 1.00 19.35 59 SER C N 1
ATOM 4579 C CA . SER C 1 60 ? -6.040 18.066 29.706 1.00 18.79 59 SER C CA 1
ATOM 4580 C C . SER C 1 60 ? -6.636 19.394 29.195 1.00 21.71 59 SER C C 1
ATOM 4581 O O . SER C 1 60 ? -6.042 20.056 28.334 1.00 20.27 59 SER C O 1
ATOM 4584 N N . ASN C 1 61 ? -7.806 19.789 29.768 1.00 19.05 60 ASN C N 1
ATOM 4585 C CA . ASN C 1 61 ? -8.567 20.998 29.412 1.00 19.60 60 ASN C CA 1
ATOM 4586 C C . ASN C 1 61 ? -7.654 22.222 29.153 1.00 22.00 60 ASN C C 1
ATOM 4587 O O . ASN C 1 61 ? -7.013 22.728 30.083 1.00 20.85 60 ASN C O 1
ATOM 4592 N N . PRO C 1 62 ? -7.594 22.714 27.879 1.00 18.75 61 PRO C N 1
ATOM 4593 C CA . PRO C 1 62 ? -6.713 23.863 27.572 1.00 18.55 61 PRO C CA 1
ATOM 4594 C C . PRO C 1 62 ? -7.142 25.159 28.256 1.00 21.39 61 PRO C C 1
ATOM 4595 O O . PRO C 1 62 ? -6.292 25.999 28.542 1.00 20.27 61 PRO C O 1
ATOM 4599 N N . ASP C 1 63 ? -8.466 25.329 28.511 1.00 18.68 62 ASP C N 1
ATOM 4600 C CA . ASP C 1 63 ? -8.991 26.520 29.199 1.00 19.42 62 ASP C CA 1
ATOM 4601 C C . ASP C 1 63 ? -8.497 26.578 30.634 1.00 22.84 62 ASP C C 1
ATOM 4602 O O . ASP C 1 63 ? -8.125 27.648 31.111 1.00 22.21 62 ASP C O 1
ATOM 4607 N N . ARG C 1 64 ? -8.461 25.415 31.316 1.00 19.28 63 ARG C N 1
ATOM 4608 C CA . ARG C 1 64 ? -7.949 25.314 32.673 1.00 18.92 63 ARG C CA 1
ATOM 4609 C C . ARG C 1 64 ? -6.441 25.609 32.679 1.00 21.70 63 ARG C C 1
ATOM 4610 O O . ARG C 1 64 ? -5.969 26.366 33.524 1.00 21.54 63 ARG C O 1
ATOM 4618 N N . PHE C 1 65 ? -5.699 25.055 31.688 1.00 17.23 64 PHE C N 1
ATOM 4619 C CA . PHE C 1 65 ? -4.256 25.310 31.525 1.00 16.04 64 PHE C CA 1
ATOM 4620 C C . PHE C 1 65 ? -3.976 26.799 31.292 1.00 20.52 64 PHE C C 1
ATOM 4621 O O . PHE C 1 65 ? -3.055 27.348 31.894 1.00 19.67 64 PHE C O 1
ATOM 4629 N N . ALA C 1 66 ? -4.783 27.453 30.425 1.00 17.47 65 ALA C N 1
ATOM 4630 C CA . ALA C 1 66 ? -4.620 28.871 30.084 1.00 18.17 65 ALA C CA 1
ATOM 4631 C C . ALA C 1 66 ? -4.718 29.776 31.310 1.00 22.69 65 ALA C C 1
ATOM 4632 O O . ALA C 1 66 ? -3.913 30.699 31.456 1.00 21.57 65 ALA C O 1
ATOM 4634 N N . LEU C 1 67 ? -5.704 29.514 32.198 1.00 20.00 66 LEU C N 1
ATOM 4635 C CA . LEU C 1 67 ? -5.925 30.333 33.395 1.00 20.96 66 LEU C CA 1
ATOM 4636 C C . LEU C 1 67 ? -4.775 30.203 34.388 1.00 23.89 66 LEU C C 1
ATOM 4637 O O . LEU C 1 67 ? -4.316 31.208 34.928 1.00 23.40 66 LEU C O 1
ATOM 4642 N N . VAL C 1 68 ? -4.273 28.970 34.589 1.00 20.38 67 VAL C N 1
ATOM 4643 C CA . VAL C 1 68 ? -3.160 28.709 35.509 1.00 19.88 67 VAL C CA 1
ATOM 4644 C C . VAL C 1 68 ? -1.849 29.301 34.962 1.00 23.58 67 VAL C C 1
ATOM 4645 O O . VAL C 1 68 ? -1.142 29.984 35.696 1.00 22.81 67 VAL C O 1
ATOM 4649 N N . LEU C 1 69 ? -1.562 29.090 33.646 1.00 21.31 68 LEU C N 1
ATOM 4650 C CA . LEU C 1 69 ? -0.345 29.625 33.008 1.00 20.81 68 LEU C CA 1
ATOM 4651 C C . LEU C 1 69 ? -0.303 31.155 33.065 1.00 24.55 68 LEU C C 1
ATOM 4652 O O . LEU C 1 69 ? 0.765 31.726 33.275 1.00 23.10 68 LEU C O 1
ATOM 4657 N N . GLU C 1 70 ? -1.472 31.817 32.898 1.00 22.85 69 GLU C N 1
ATOM 4658 C CA . GLU C 1 70 ? -1.569 33.281 32.969 1.00 24.31 69 GLU C CA 1
ATOM 4659 C C . GLU C 1 70 ? -1.237 33.788 34.390 1.00 29.44 69 GLU C C 1
ATOM 4660 O O . GLU C 1 70 ? -0.499 34.768 34.541 1.00 29.40 69 GLU C O 1
ATOM 4666 N N . GLY C 1 71 ? -1.758 33.092 35.405 1.00 26.60 70 GLY C N 1
ATOM 4667 C CA . GLY C 1 71 ? -1.501 33.418 36.805 1.00 26.63 70 GLY C CA 1
ATOM 4668 C C . GLY C 1 71 ? -0.050 33.216 37.198 1.00 29.32 70 GLY C C 1
ATOM 4669 O O . GLY C 1 71 ? 0.510 34.022 37.946 1.00 29.33 70 GLY C O 1
ATOM 4670 N N . ILE C 1 72 ? 0.585 32.151 36.659 1.00 24.98 71 ILE C N 1
ATOM 4671 C CA . ILE C 1 72 ? 2.003 31.848 36.913 1.00 24.18 71 ILE C CA 1
ATOM 4672 C C . ILE C 1 72 ? 2.913 32.926 36.297 1.00 28.98 71 ILE C C 1
ATOM 4673 O O . ILE C 1 72 ? 3.852 33.373 36.949 1.00 28.29 71 ILE C O 1
ATOM 4678 N N . ARG C 1 73 ? 2.611 33.360 35.040 1.00 26.84 72 ARG C N 1
ATOM 4679 C CA A ARG C 1 73 ? 3.391 34.392 34.346 0.50 27.85 72 ARG C CA 1
ATOM 4680 C CA B ARG C 1 73 ? 3.406 34.395 34.364 0.50 27.70 72 ARG C CA 1
ATOM 4681 C C . ARG C 1 73 ? 3.368 35.722 35.124 1.00 33.13 72 ARG C C 1
ATOM 4682 O O . ARG C 1 73 ? 4.373 36.435 35.160 1.00 34.10 72 ARG C O 1
ATOM 4697 N N . LYS C 1 74 ? 2.220 36.043 35.753 1.00 29.78 73 LYS C N 1
ATOM 4698 C CA . LYS C 1 74 ? 2.049 37.285 36.514 1.00 31.18 73 LYS C CA 1
ATOM 4699 C C . LYS C 1 74 ? 2.656 37.208 37.930 1.00 35.75 73 LYS C C 1
ATOM 4700 O O . LYS C 1 74 ? 3.324 38.150 38.359 1.00 35.19 73 LYS C O 1
ATOM 4703 N N . HIS C 1 75 ? 2.397 36.099 38.664 1.00 32.76 74 HIS C N 1
ATOM 4704 C CA . HIS C 1 75 ? 2.825 35.958 40.065 1.00 33.48 74 HIS C CA 1
ATOM 4705 C C . HIS C 1 75 ? 4.227 35.347 40.239 1.00 37.16 74 HIS C C 1
ATOM 4706 O O . HIS C 1 75 ? 4.849 35.531 41.288 1.00 37.73 74 HIS C O 1
ATOM 4713 N N . ALA C 1 76 ? 4.727 34.637 39.218 1.00 32.27 75 ALA C N 1
ATOM 4714 C CA . ALA C 1 76 ? 6.087 34.080 39.239 1.00 31.29 75 ALA C CA 1
ATOM 4715 C C . ALA C 1 76 ? 6.816 34.463 37.931 1.00 34.40 75 ALA C C 1
ATOM 4716 O O . ALA C 1 76 ? 6.979 33.623 37.039 1.00 32.80 75 ALA C O 1
ATOM 4718 N N . PRO C 1 77 ? 7.186 35.768 37.760 1.00 31.49 76 PRO C N 1
ATOM 4719 C CA . PRO C 1 77 ? 7.796 36.192 36.482 1.00 30.95 76 PRO C CA 1
ATOM 4720 C C . PRO C 1 77 ? 9.174 35.581 36.244 1.00 32.68 76 PRO C C 1
ATOM 4721 O O . PRO C 1 77 ? 9.996 35.522 37.160 1.00 32.11 76 PRO C O 1
ATOM 4725 N N . GLY C 1 78 ? 9.392 35.088 35.024 1.00 26.99 77 GLY C N 1
ATOM 4726 C CA . GLY C 1 78 ? 10.654 34.462 34.640 1.00 25.96 77 GLY C CA 1
ATOM 4727 C C . GLY C 1 78 ? 10.682 32.960 34.843 1.00 26.44 77 GLY C C 1
ATOM 4728 O O . GLY C 1 78 ? 11.557 32.277 34.299 1.00 26.06 77 GLY C O 1
ATOM 4737 N N . ILE C 1 80 ? 10.089 29.104 34.415 1.00 19.75 79 ILE C N 1
ATOM 4738 C CA . ILE C 1 80 ? 9.881 28.244 33.247 1.00 19.22 79 ILE C CA 1
ATOM 4739 C C . ILE C 1 80 ? 8.587 27.446 33.414 1.00 21.67 79 ILE C C 1
ATOM 4740 O O . ILE C 1 80 ? 8.401 26.783 34.435 1.00 20.15 79 ILE C O 1
ATOM 4745 N N . THR C 1 81 ? 7.676 27.544 32.430 1.00 17.93 80 THR C N 1
ATOM 4746 C CA . THR C 1 81 ? 6.407 26.806 32.460 1.00 17.18 80 THR C CA 1
ATOM 4747 C C . THR C 1 81 ? 6.531 25.519 31.659 1.00 19.61 80 THR C C 1
ATOM 4748 O O . THR C 1 81 ? 7.016 25.541 30.525 1.00 18.56 80 THR C O 1
ATOM 4752 N N . GLN C 1 82 ? 6.117 24.397 32.242 1.00 16.53 81 GLN C N 1
ATOM 4753 C CA . GLN C 1 82 ? 6.199 23.106 31.574 1.00 15.36 81 GLN C CA 1
ATOM 4754 C C . GLN C 1 82 ? 4.893 22.346 31.732 1.00 18.79 81 GLN C C 1
ATOM 4755 O O . GLN C 1 82 ? 4.570 21.891 32.829 1.00 18.45 81 GLN C O 1
ATOM 4761 N N . VAL C 1 83 ? 4.116 22.247 30.651 1.00 15.06 82 VAL C N 1
ATOM 4762 C CA . VAL C 1 83 ? 2.846 21.537 30.696 1.00 13.90 82 VAL C CA 1
ATOM 4763 C C . VAL C 1 83 ? 3.064 20.032 30.567 1.00 17.71 82 VAL C C 1
ATOM 4764 O O . VAL C 1 83 ? 4.022 19.592 29.921 1.00 15.76 82 VAL C O 1
ATOM 4768 N N . SER C 1 84 ? 2.205 19.246 31.206 1.00 14.73 83 SER C N 1
ATOM 4769 C CA . SER C 1 84 ? 2.262 17.803 31.079 1.00 14.34 83 SER C CA 1
ATOM 4770 C C . SER C 1 84 ? 1.429 17.351 29.879 1.00 18.08 83 SER C C 1
ATOM 4771 O O . SER C 1 84 ? 0.325 17.857 29.669 1.00 17.37 83 SER C O 1
ATOM 4774 N N . THR C 1 85 ? 1.956 16.401 29.095 1.00 16.07 84 THR C N 1
ATOM 4775 C CA . THR C 1 85 ? 1.213 15.812 27.977 1.00 16.69 84 THR C CA 1
ATOM 4776 C C . THR C 1 85 ? 0.811 14.369 28.314 1.00 22.21 84 THR C C 1
ATOM 4777 O O . THR C 1 85 ? 0.498 13.583 27.421 1.00 21.69 84 THR C O 1
ATOM 4781 N N . GLY C 1 86 ? 0.801 14.050 29.611 1.00 20.16 85 GLY C N 1
ATOM 4782 C CA . GLY C 1 86 ? 0.392 12.737 30.099 1.00 20.33 85 GLY C CA 1
ATOM 4783 C C . GLY C 1 86 ? -1.095 12.501 29.939 1.00 25.69 85 GLY C C 1
ATOM 4784 O O . GLY C 1 86 ? -1.858 13.442 29.696 1.00 24.57 85 GLY C O 1
ATOM 4785 N N . GLY C 1 87 ? -1.504 11.249 30.044 1.00 23.76 86 GLY C N 1
ATOM 4786 C CA . GLY C 1 87 ? -2.903 10.892 29.902 1.00 24.87 86 GLY C CA 1
ATOM 4787 C C . GLY C 1 87 ? -3.184 9.417 30.036 1.00 30.62 86 GLY C C 1
ATOM 4788 O O . GLY C 1 87 ? -2.260 8.600 30.106 1.00 29.89 86 GLY C O 1
ATOM 4789 N N . ARG C 1 88 ? -4.477 9.065 30.054 1.00 29.31 87 ARG C N 1
ATOM 4790 C CA . ARG C 1 88 ? -4.944 7.686 30.168 1.00 30.12 87 ARG C CA 1
ATOM 4791 C C . ARG C 1 88 ? -4.673 6.894 28.878 1.00 35.48 87 ARG C C 1
ATOM 4792 O O . ARG C 1 88 ? -4.430 7.490 27.823 1.00 34.26 87 ARG C O 1
ATOM 4796 N N . SER C 1 89 ? -4.732 5.548 28.961 1.00 34.24 88 SER C N 1
ATOM 4797 C CA . SER C 1 89 ? -4.564 4.681 27.797 1.00 34.87 88 SER C CA 1
ATOM 4798 C C . SER C 1 89 ? -5.763 4.838 26.863 1.00 40.54 88 SER C C 1
ATOM 4799 O O . SER C 1 89 ? -6.906 4.855 27.323 1.00 41.10 88 SER C O 1
ATOM 4802 N N . GLY C 1 90 ? -5.490 5.015 25.576 1.00 37.44 89 GLY C N 1
ATOM 4803 C CA . GLY C 1 90 ? -6.535 5.216 24.576 1.00 38.04 89 GLY C CA 1
ATOM 4804 C C . GLY C 1 90 ? -6.683 6.663 24.156 1.00 40.97 89 GLY C C 1
ATOM 4805 O O . GLY C 1 90 ? -7.219 6.948 23.080 1.00 41.35 89 GLY C O 1
ATOM 4806 N N . ALA C 1 91 ? -6.213 7.602 25.011 1.00 35.96 90 ALA C N 1
ATOM 4807 C CA . ALA C 1 91 ? -6.257 9.032 24.700 1.00 35.45 90 ALA C CA 1
ATOM 4808 C C . ALA C 1 91 ? -5.223 9.365 23.627 1.00 38.56 90 ALA C C 1
ATOM 4809 O O . ALA C 1 91 ? -4.084 8.896 23.695 1.00 38.14 90 ALA C O 1
ATOM 4811 N N . GLY C 1 92 ? -5.647 10.109 22.613 1.00 34.36 91 GLY C N 1
ATOM 4812 C CA . GLY C 1 92 ? -4.790 10.451 21.488 1.00 33.20 91 GLY C CA 1
ATOM 4813 C C . GLY C 1 92 ? -4.280 11.872 21.522 1.00 34.71 91 GLY C C 1
ATOM 4814 O O . GLY C 1 92 ? -3.655 12.292 22.504 1.00 33.04 91 GLY C O 1
ATOM 4815 N N . ASN C 1 93 ? -4.558 12.633 20.442 1.00 30.61 92 ASN C N 1
ATOM 4816 C CA . ASN C 1 93 ? -4.094 14.010 20.262 1.00 29.85 92 ASN C CA 1
ATOM 4817 C C . ASN C 1 93 ? -4.612 14.984 21.342 1.00 32.47 92 ASN C C 1
ATOM 4818 O O . ASN C 1 93 ? -4.018 16.050 21.535 1.00 31.10 92 ASN C O 1
ATOM 4823 N N . GLU C 1 94 ? -5.685 14.595 22.081 1.00 28.77 93 GLU C N 1
ATOM 4824 C CA . GLU C 1 94 ? -6.241 15.419 23.169 1.00 28.44 93 GLU C CA 1
ATOM 4825 C C . GLU C 1 94 ? -5.202 15.671 24.278 1.00 28.73 93 GLU C C 1
ATOM 4826 O O . GLU C 1 94 ? -5.307 16.662 25.004 1.00 28.78 93 GLU C O 1
ATOM 4832 N N . ARG C 1 95 ? -4.168 14.796 24.368 1.00 22.14 94 ARG C N 1
ATOM 4833 C CA . ARG C 1 95 ? -3.080 14.932 25.342 1.00 20.25 94 ARG C CA 1
ATOM 4834 C C . ARG C 1 95 ? -2.171 16.150 25.034 1.00 22.61 94 ARG C C 1
ATOM 4835 O O . ARG C 1 95 ? -1.401 16.573 25.894 1.00 20.89 94 ARG C O 1
ATOM 4843 N N . GLY C 1 96 ? -2.284 16.697 23.818 1.00 19.48 95 GLY C N 1
ATOM 4844 C CA . GLY C 1 96 ? -1.499 17.859 23.403 1.00 18.90 95 GLY C CA 1
ATOM 4845 C C . GLY C 1 96 ? -2.336 19.050 22.971 1.00 21.81 95 GLY C C 1
ATOM 4846 O O . GLY C 1 96 ? -1.827 19.959 22.311 1.00 21.00 95 GLY C O 1
ATOM 4847 N N . ALA C 1 97 ? -3.616 19.088 23.396 1.00 18.16 96 ALA C N 1
ATOM 4848 C CA . ALA C 1 97 ? -4.554 20.156 23.018 1.00 17.94 96 ALA C CA 1
ATOM 4849 C C . ALA C 1 97 ? -4.201 21.526 23.646 1.00 18.72 96 ALA C C 1
ATOM 4850 O O . ALA C 1 97 ? -4.693 22.563 23.177 1.00 17.51 96 ALA C O 1
ATOM 4860 N N . LEU C 1 99 ? -0.991 22.668 23.882 1.00 16.24 98 LEU C N 1
ATOM 4861 C CA . LEU C 1 99 ? 0.301 23.102 23.341 1.00 15.73 98 LEU C CA 1
ATOM 4862 C C . LEU C 1 99 ? 0.271 24.447 22.605 1.00 19.66 98 LEU C C 1
ATOM 4863 O O . LEU C 1 99 ? 1.257 25.177 22.655 1.00 19.15 98 LEU C O 1
ATOM 4868 N N . SER C 1 100 ? -0.881 24.815 21.983 1.00 17.22 99 SER C N 1
ATOM 4869 C CA . SER C 1 100 ? -0.988 26.103 21.271 1.00 17.77 99 SER C CA 1
ATOM 4870 C C . SER C 1 100 ? -0.914 27.311 22.228 1.00 22.67 99 SER C C 1
ATOM 4871 O O . SER C 1 100 ? -0.714 28.439 21.772 1.00 23.06 99 SER C O 1
ATOM 4874 N N . LEU C 1 101 ? -1.006 27.063 23.567 1.00 19.01 100 LEU C N 1
ATOM 4875 C CA . LEU C 1 101 ? -0.864 28.120 24.587 1.00 19.51 100 LEU C CA 1
ATOM 4876 C C . LEU C 1 101 ? 0.595 28.586 24.681 1.00 24.50 100 LEU C C 1
ATOM 4877 O O . LEU C 1 101 ? 0.888 29.578 25.357 1.00 25.05 100 LEU C O 1
ATOM 4882 N N . ARG C 1 102 ? 1.506 27.874 23.972 1.00 20.27 101 ARG C N 1
ATOM 4883 C CA . ARG C 1 102 ? 2.936 28.187 23.880 1.00 20.01 101 ARG C CA 1
ATOM 4884 C C . ARG C 1 102 ? 3.635 28.303 25.246 1.00 23.28 101 ARG C C 1
ATOM 4885 O O . ARG C 1 102 ? 4.256 29.339 25.543 1.00 23.53 101 ARG C O 1
ATOM 4893 N N . PRO C 1 103 ? 3.620 27.229 26.075 1.00 18.03 102 PRO C N 1
ATOM 4894 C CA . PRO C 1 103 ? 4.420 27.267 27.309 1.00 17.47 102 PRO C CA 1
ATOM 4895 C C . PRO C 1 103 ? 5.908 27.156 26.958 1.00 19.69 102 PRO C C 1
ATOM 4896 O O . PRO C 1 103 ? 6.240 26.879 25.803 1.00 19.59 102 PRO C O 1
ATOM 4900 N N . ASP C 1 104 ? 6.800 27.386 27.926 1.00 15.52 103 ASP C N 1
ATOM 4901 C CA . ASP C 1 104 ? 8.242 27.279 27.667 1.00 15.53 103 ASP C CA 1
ATOM 4902 C C . ASP C 1 104 ? 8.599 25.855 27.284 1.00 17.43 103 ASP C C 1
ATOM 4903 O O . ASP C 1 104 ? 9.360 25.634 26.335 1.00 16.62 103 ASP C O 1
ATOM 4916 N N . ALA C 1 106 ? 7.241 21.336 27.534 1.00 11.68 105 ALA C N 1
ATOM 4917 C CA . ALA C 1 106 ? 6.198 20.333 27.669 1.00 11.72 105 ALA C CA 1
ATOM 4918 C C . ALA C 1 106 ? 6.835 18.974 27.838 1.00 15.32 105 ALA C C 1
ATOM 4919 O O . ALA C 1 106 ? 7.821 18.667 27.153 1.00 15.65 105 ALA C O 1
ATOM 4921 N N . SER C 1 107 ? 6.284 18.149 28.739 1.00 11.00 106 SER C N 1
ATOM 4922 C CA A SER C 1 107 ? 6.795 16.799 28.965 0.50 10.58 106 SER C CA 1
ATOM 4923 C CA B SER C 1 107 ? 6.801 16.804 28.969 0.50 10.32 106 SER C CA 1
ATOM 4924 C C . SER C 1 107 ? 6.554 15.925 27.749 1.00 14.69 106 SER C C 1
ATOM 4925 O O . SER C 1 107 ? 5.546 16.092 27.063 1.00 14.86 106 SER C O 1
ATOM 4930 N N . LEU C 1 108 ? 7.485 15.015 27.459 1.00 10.76 107 LEU C N 1
ATOM 4931 C CA . LEU C 1 108 ? 7.366 14.126 26.314 1.00 10.52 107 LEU C CA 1
ATOM 4932 C C . LEU C 1 108 ? 7.895 12.728 26.638 1.00 15.26 107 LEU C C 1
ATOM 4933 O O . LEU C 1 108 ? 9.110 12.515 26.669 1.00 15.02 107 LEU C O 1
ATOM 4938 N N . ALA C 1 109 ? 6.988 11.783 26.912 1.00 12.52 108 ALA C N 1
ATOM 4939 C CA . ALA C 1 109 ? 7.373 10.387 27.114 1.00 12.06 108 ALA C CA 1
ATOM 4940 C C . ALA C 1 109 ? 7.643 9.770 25.735 1.00 14.63 108 ALA C C 1
ATOM 4941 O O . ALA C 1 109 ? 6.772 9.812 24.869 1.00 14.17 108 ALA C O 1
ATOM 4943 N N . THR C 1 110 ? 8.891 9.332 25.490 1.00 11.75 109 THR C N 1
ATOM 4944 C CA . THR C 1 110 ? 9.306 8.835 24.166 1.00 12.51 109 THR C CA 1
ATOM 4945 C C . THR C 1 110 ? 9.133 7.315 24.016 1.00 17.80 109 THR C C 1
ATOM 4946 O O . THR C 1 110 ? 9.565 6.732 23.015 1.00 18.57 109 THR C O 1
ATOM 4950 N N . GLY C 1 111 ? 8.469 6.702 24.984 1.00 13.19 110 GLY C N 1
ATOM 4951 C CA . GLY C 1 111 ? 8.192 5.276 24.956 1.00 12.12 110 GLY C CA 1
ATOM 4952 C C . GLY C 1 111 ? 7.078 4.880 25.894 1.00 15.30 110 GLY C C 1
ATOM 4953 O O . GLY C 1 111 ? 6.540 5.722 26.620 1.00 14.88 110 GLY C O 1
ATOM 4954 N N . SER C 1 112 ? 6.736 3.593 25.906 1.00 11.75 111 SER C N 1
ATOM 4955 C CA . SER C 1 112 ? 5.730 3.068 26.821 1.00 10.90 111 SER C CA 1
ATOM 4956 C C . SER C 1 112 ? 6.388 2.292 27.949 1.00 15.02 111 SER C C 1
ATOM 4957 O O . SER C 1 112 ? 7.485 1.751 27.775 1.00 14.76 111 SER C O 1
ATOM 4960 N N . VAL C 1 113 ? 5.739 2.261 29.122 1.00 11.95 112 VAL C N 1
ATOM 4961 C CA . VAL C 1 113 ? 6.272 1.586 30.307 1.00 12.19 112 VAL C CA 1
ATOM 4962 C C . VAL C 1 113 ? 5.111 1.156 31.209 1.00 16.67 112 VAL C C 1
ATOM 4963 O O . VAL C 1 113 ? 4.033 1.758 31.155 1.00 16.09 112 VAL C O 1
ATOM 4967 N N . ASN C 1 114 ? 5.317 0.112 32.017 1.00 13.60 113 ASN C N 1
ATOM 4968 C CA . ASN C 1 114 ? 4.301 -0.330 32.960 1.00 13.69 113 ASN C CA 1
ATOM 4969 C C . ASN C 1 114 ? 4.259 0.570 34.172 1.00 18.54 113 ASN C C 1
ATOM 4970 O O . ASN C 1 114 ? 5.305 0.981 34.679 1.00 17.74 113 ASN C O 1
ATOM 4975 N N . PHE C 1 115 ? 3.047 0.931 34.601 1.00 15.81 114 PHE C N 1
ATOM 4976 C CA . PHE C 1 115 ? 2.818 1.746 35.786 1.00 15.16 114 PHE C CA 1
ATOM 4977 C C . PHE C 1 115 ? 2.242 0.844 36.911 1.00 18.55 114 PHE C C 1
ATOM 4978 O O . PHE C 1 115 ? 2.068 -0.354 36.686 1.00 17.21 114 PHE C O 1
ATOM 4986 N N . PRO C 1 116 ? 2.002 1.368 38.143 1.00 17.06 115 PRO C N 1
ATOM 4987 C CA . PRO C 1 116 ? 1.563 0.478 39.239 1.00 17.72 115 PRO C CA 1
ATOM 4988 C C . PRO C 1 116 ? 0.302 -0.349 38.950 1.00 21.81 115 PRO C C 1
ATOM 4989 O O . PRO C 1 116 ? 0.235 -1.512 39.354 1.00 21.39 115 PRO C O 1
ATOM 4993 N N . THR C 1 117 ? -0.699 0.240 38.261 1.00 19.15 116 THR C N 1
ATOM 4994 C CA . THR C 1 117 ? -1.986 -0.450 38.030 1.00 20.01 116 THR C CA 1
ATOM 4995 C C . THR C 1 117 ? -2.340 -0.619 36.541 1.00 24.42 116 THR C C 1
ATOM 4996 O O . THR C 1 117 ? -3.326 -1.290 36.222 1.00 25.59 116 THR C O 1
ATOM 5000 N N . ARG C 1 118 ? -1.582 0.026 35.641 1.00 19.29 117 ARG C N 1
ATOM 5001 C CA . ARG C 1 118 ? -1.883 -0.016 34.209 1.00 18.48 117 ARG C CA 1
ATOM 5002 C C . ARG C 1 118 ? -0.616 0.156 33.368 1.00 20.32 117 ARG C C 1
ATOM 5003 O O . ARG C 1 118 ? 0.476 0.303 33.913 1.00 20.16 117 ARG C O 1
ATOM 5011 N N . VAL C 1 119 ? -0.771 0.175 32.043 1.00 15.63 118 VAL C N 1
ATOM 5012 C CA . VAL C 1 119 ? 0.325 0.480 31.133 1.00 13.56 118 VAL C CA 1
ATOM 5013 C C . VAL C 1 119 ? 0.295 1.974 30.840 1.00 16.21 118 VAL C C 1
ATOM 5014 O O . VAL C 1 119 ? -0.764 2.506 30.484 1.00 15.30 118 VAL C O 1
ATOM 5018 N N . TYR C 1 120 ? 1.444 2.657 30.970 1.00 11.87 119 TYR C N 1
ATOM 5019 C CA . TYR C 1 120 ? 1.529 4.046 30.546 1.00 11.46 119 TYR C CA 1
ATOM 5020 C C . TYR C 1 120 ? 1.773 4.075 29.033 1.00 15.21 119 TYR C C 1
ATOM 5021 O O . TYR C 1 120 ? 2.917 3.979 28.578 1.00 15.06 119 TYR C O 1
ATOM 5030 N N . ASP C 1 121 ? 0.679 4.073 28.263 1.00 11.58 120 ASP C N 1
ATOM 5031 C CA . ASP C 1 121 ? 0.722 3.977 26.812 1.00 11.84 120 ASP C CA 1
ATOM 5032 C C . ASP C 1 121 ? 1.139 5.261 26.141 1.00 15.97 120 ASP C C 1
ATOM 5033 O O . ASP C 1 121 ? 0.537 6.310 26.371 1.00 15.40 120 ASP C O 1
ATOM 5038 N N . ASN C 1 122 ? 2.155 5.174 25.283 1.00 13.24 121 ASN C N 1
ATOM 5039 C CA . ASN C 1 122 ? 2.618 6.285 24.470 1.00 13.22 121 ASN C CA 1
ATOM 5040 C C . ASN C 1 122 ? 2.907 5.771 23.055 1.00 18.73 121 ASN C C 1
ATOM 5041 O O . ASN C 1 122 ? 4.061 5.479 22.719 1.00 19.72 121 ASN C O 1
ATOM 5046 N N . PRO C 1 123 ? 1.842 5.544 22.238 1.00 14.93 122 PRO C N 1
ATOM 5047 C CA . PRO C 1 123 ? 2.057 4.992 20.889 1.00 15.04 122 PRO C CA 1
ATOM 5048 C C . PRO C 1 123 ? 3.066 5.789 20.069 1.00 17.62 122 PRO C C 1
ATOM 5049 O O . PRO C 1 123 ? 3.152 7.011 20.215 1.00 16.10 122 PRO C O 1
ATOM 5053 N N . PRO C 1 124 ? 3.867 5.111 19.203 1.00 14.93 123 PRO C N 1
ATOM 5054 C CA . PRO C 1 124 ? 4.879 5.846 18.413 1.00 15.03 123 PRO C CA 1
ATOM 5055 C C . PRO C 1 124 ? 4.290 7.008 17.614 1.00 18.15 123 PRO C C 1
ATOM 5056 O O . PRO C 1 124 ? 4.913 8.065 17.525 1.00 17.30 123 PRO C O 1
ATOM 5060 N N . GLU C 1 125 ? 3.065 6.821 17.059 1.00 15.12 124 GLU C N 1
ATOM 5061 C CA . GLU C 1 125 ? 2.353 7.861 16.302 1.00 15.37 124 GLU C CA 1
ATOM 5062 C C . GLU C 1 125 ? 2.039 9.087 17.191 1.00 18.37 124 GLU C C 1
ATOM 5063 O O . GLU C 1 125 ? 2.142 10.229 16.733 1.00 17.90 124 GLU C O 1
ATOM 5069 N N . LEU C 1 126 ? 1.706 8.845 18.477 1.00 14.18 125 LEU C N 1
ATOM 5070 C CA . LEU C 1 126 ? 1.414 9.912 19.426 1.00 12.60 125 LEU C CA 1
ATOM 5071 C C . LEU C 1 126 ? 2.693 10.656 19.815 1.00 14.86 125 LEU C C 1
ATOM 5072 O O . LEU C 1 126 ? 2.690 11.886 19.877 1.00 12.90 125 LEU C O 1
ATOM 5077 N N . VAL C 1 127 ? 3.796 9.904 20.071 1.00 12.47 126 VAL C N 1
ATOM 5078 C CA . VAL C 1 127 ? 5.107 10.495 20.404 1.00 12.57 126 VAL C CA 1
ATOM 5079 C C . VAL C 1 127 ? 5.552 11.454 19.271 1.00 17.36 126 VAL C C 1
ATOM 5080 O O . VAL C 1 127 ? 5.936 12.593 19.545 1.00 17.53 126 VAL C O 1
ATOM 5084 N N . ASP C 1 128 ? 5.445 10.994 17.996 1.00 15.58 127 ASP C N 1
ATOM 5085 C CA . ASP C 1 128 ? 5.794 11.803 16.817 1.00 16.27 127 ASP C CA 1
ATOM 5086 C C . ASP C 1 128 ? 4.926 13.059 16.720 1.00 20.55 127 ASP C C 1
ATOM 5087 O O . ASP C 1 128 ? 5.449 14.147 16.472 1.00 19.27 127 ASP C O 1
ATOM 5092 N N . TRP C 1 129 ? 3.586 12.906 16.902 1.00 18.19 128 TRP C N 1
ATOM 5093 C CA . TRP C 1 129 ? 2.650 14.028 16.799 1.00 18.34 128 TRP C CA 1
ATOM 5094 C C . TRP C 1 129 ? 2.910 15.085 17.876 1.00 20.00 128 TRP C C 1
ATOM 5095 O O . TRP C 1 129 ? 2.977 16.277 17.557 1.00 18.71 128 TRP C O 1
ATOM 5106 N N . LEU C 1 130 ? 3.081 14.649 19.152 1.00 15.55 129 LEU C N 1
ATOM 5107 C CA . LEU C 1 130 ? 3.351 15.568 20.267 1.00 14.49 129 LEU C CA 1
ATOM 5108 C C . LEU C 1 130 ? 4.634 16.357 20.035 1.00 18.91 129 LEU C C 1
ATOM 5109 O O . LEU C 1 130 ? 4.650 17.573 20.239 1.00 17.60 129 LEU C O 1
ATOM 5114 N N . ALA C 1 131 ? 5.708 15.670 19.576 1.00 16.82 130 ALA C N 1
ATOM 5115 C CA . ALA C 1 131 ? 6.995 16.314 19.291 1.00 16.99 130 ALA C CA 1
ATOM 5116 C C . ALA C 1 131 ? 6.869 17.342 18.158 1.00 19.51 130 ALA C C 1
ATOM 5117 O O . ALA C 1 131 ? 7.440 18.426 18.253 1.00 18.92 130 ALA C O 1
ATOM 5119 N N . ALA C 1 132 ? 6.096 17.003 17.091 1.00 15.69 131 ALA C N 1
ATOM 5120 C CA . ALA C 1 132 ? 5.878 17.903 15.955 1.00 15.89 131 ALA C CA 1
ATOM 5121 C C . ALA C 1 132 ? 5.096 19.150 16.380 1.00 20.17 131 ALA C C 1
ATOM 5122 O O . ALA C 1 132 ? 5.413 20.256 15.933 1.00 20.58 131 ALA C O 1
ATOM 5124 N N . GLU C 1 133 ? 4.100 18.980 17.285 1.00 16.12 132 GLU C N 1
ATOM 5125 C CA . GLU C 1 133 ? 3.314 20.103 17.816 1.00 15.83 132 GLU C CA 1
ATOM 5126 C C . GLU C 1 133 ? 4.190 21.045 18.646 1.00 18.50 132 GLU C C 1
ATOM 5127 O O . GLU C 1 133 ? 4.071 22.267 18.523 1.00 19.11 132 GLU C O 1
ATOM 5141 N N . LYS C 1 135 ? 7.509 21.418 18.301 1.00 15.97 134 LYS C N 1
ATOM 5142 C CA . LYS C 1 135 ? 8.386 22.079 17.330 1.00 16.76 134 LYS C CA 1
ATOM 5143 C C . LYS C 1 135 ? 7.642 23.236 16.640 1.00 21.46 134 LYS C C 1
ATOM 5144 O O . LYS C 1 135 ? 8.210 24.320 16.480 1.00 21.24 134 LYS C O 1
ATOM 5150 N N . THR C 1 136 ? 6.334 23.023 16.313 1.00 18.67 135 THR C N 1
ATOM 5151 C CA . THR C 1 136 ? 5.480 24.033 15.671 1.00 19.50 135 THR C CA 1
ATOM 5152 C C . THR C 1 136 ? 5.286 25.274 16.564 1.00 23.91 135 THR C C 1
ATOM 5153 O O . THR C 1 136 ? 5.390 26.396 16.073 1.00 23.92 135 THR C O 1
ATOM 5157 N N . TYR C 1 137 ? 5.032 25.067 17.878 1.00 20.72 136 TYR C N 1
ATOM 5158 C CA . TYR C 1 137 ? 4.753 26.176 18.802 1.00 21.48 136 TYR C CA 1
ATOM 5159 C C . TYR C 1 137 ? 5.990 26.677 19.576 1.00 26.35 136 TYR C C 1
ATOM 5160 O O . TYR C 1 137 ? 5.847 27.442 20.538 1.00 26.76 136 TYR C O 1
ATOM 5169 N N . GLY C 1 138 ? 7.188 26.298 19.104 1.00 22.76 137 GLY C N 1
ATOM 5170 C CA . GLY C 1 138 ? 8.457 26.719 19.708 1.00 22.39 137 GLY C CA 1
ATOM 5171 C C . GLY C 1 138 ? 8.636 26.258 21.146 1.00 23.72 137 GLY C C 1
ATOM 5172 O O . GLY C 1 138 ? 9.285 26.938 21.943 1.00 23.46 137 GLY C O 1
ATOM 5173 N N . ILE C 1 139 ? 8.065 25.087 21.482 1.00 18.70 138 ILE C N 1
ATOM 5174 C CA . ILE C 1 139 ? 8.128 24.516 22.828 1.00 17.46 138 ILE C CA 1
ATOM 5175 C C . ILE C 1 139 ? 9.330 23.577 22.944 1.00 21.21 138 ILE C C 1
ATOM 5176 O O . ILE C 1 139 ? 9.497 22.688 22.106 1.00 21.52 138 ILE C O 1
ATOM 5181 N N . LYS C 1 140 ? 10.154 23.753 23.986 1.00 17.60 139 LYS C N 1
ATOM 5182 C CA . LYS C 1 140 ? 11.276 22.854 24.226 1.00 16.68 139 LYS C CA 1
ATOM 5183 C C . LYS C 1 140 ? 10.777 21.607 24.970 1.00 20.36 139 LYS C C 1
ATOM 5184 O O . LYS C 1 140 ? 10.228 21.722 26.056 1.00 19.48 139 LYS C O 1
ATOM 5190 N N . PRO C 1 141 ? 10.928 20.404 24.401 1.00 16.77 140 PRO C N 1
ATOM 5191 C CA . PRO C 1 141 ? 10.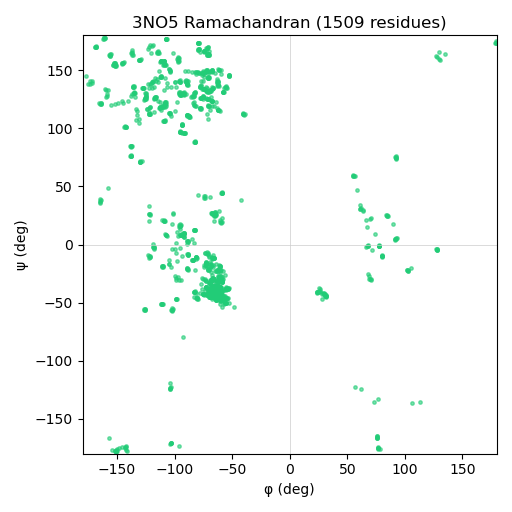441 19.214 25.107 1.00 15.94 140 PRO C CA 1
ATOM 5192 C C . PRO C 1 141 ? 11.325 18.815 26.286 1.00 18.89 140 PRO C C 1
ATOM 5193 O O . PRO C 1 141 ? 12.538 19.032 26.260 1.00 17.98 140 PRO C O 1
ATOM 5197 N N . GLU C 1 142 ? 10.713 18.268 27.336 1.00 15.59 141 GLU C N 1
ATOM 5198 C CA . GLU C 1 142 ? 11.449 17.594 28.389 1.00 14.87 141 GLU C CA 1
ATOM 5199 C C . GLU C 1 142 ? 11.164 16.121 28.239 1.00 17.87 141 GLU C C 1
ATOM 5200 O O . GLU C 1 142 ? 10.024 15.688 28.448 1.00 18.37 141 GLU C O 1
ATOM 5206 N N . VAL C 1 143 ? 12.145 15.365 27.754 1.00 13.92 142 VAL C N 1
ATOM 5207 C CA . VAL C 1 143 ? 11.961 13.934 27.544 1.00 12.60 142 VAL C CA 1
ATOM 5208 C C . VAL C 1 143 ? 11.815 13.221 28.880 1.00 14.96 142 VAL C C 1
ATOM 5209 O O . VAL C 1 143 ? 12.664 13.377 29.762 1.00 14.21 142 VAL C O 1
ATOM 5213 N N . GLU C 1 144 ? 10.708 12.495 29.057 1.00 10.32 143 GLU C N 1
ATOM 5214 C CA . GLU C 1 144 ? 10.489 11.717 30.264 1.00 10.24 143 GLU C CA 1
ATOM 5215 C C . GLU C 1 144 ? 10.977 10.297 30.030 1.00 12.57 143 GLU C C 1
ATOM 5216 O O . GLU C 1 144 ? 10.358 9.551 29.274 1.00 11.74 143 GLU C O 1
ATOM 5222 N N . ALA C 1 145 ? 12.160 9.969 30.565 1.00 9.66 144 ALA C N 1
ATOM 5223 C CA . ALA C 1 145 ? 12.748 8.655 30.376 1.00 10.16 144 ALA C CA 1
ATOM 5224 C C . ALA C 1 145 ? 12.406 7.738 31.535 1.00 12.73 144 ALA C C 1
ATOM 5225 O O . ALA C 1 145 ? 13.056 7.793 32.579 1.00 11.63 144 ALA C O 1
ATOM 5227 N N . PHE C 1 146 ? 11.358 6.901 31.360 1.00 9.83 145 PHE C N 1
ATOM 5228 C CA . PHE C 1 146 ? 10.914 5.946 32.382 1.00 9.94 145 PHE C CA 1
ATOM 5229 C C . PHE C 1 146 ? 11.659 4.612 32.257 1.00 14.70 145 PHE C C 1
ATOM 5230 O O . PHE C 1 146 ? 11.513 3.731 33.114 1.00 14.21 145 PHE C O 1
ATOM 5238 N N . ASP C 1 147 ? 12.426 4.451 31.165 1.00 11.46 146 ASP C N 1
ATOM 5239 C CA . ASP C 1 147 ? 13.203 3.247 30.900 1.00 11.31 146 ASP C CA 1
ATOM 5240 C C . ASP C 1 147 ? 14.367 3.589 29.952 1.00 15.46 146 ASP C C 1
ATOM 5241 O O . ASP C 1 147 ? 14.346 4.639 29.307 1.00 14.93 146 ASP C O 1
ATOM 5246 N N . LEU C 1 148 ? 15.377 2.708 29.880 1.00 12.00 147 LEU C N 1
ATOM 5247 C CA . LEU C 1 148 ? 16.601 2.938 29.099 1.00 12.00 147 LEU C CA 1
ATOM 5248 C C . LEU C 1 148 ? 16.367 3.270 27.606 1.00 15.52 147 LEU C C 1
ATOM 5249 O O . LEU C 1 148 ? 16.984 4.206 27.092 1.00 15.38 147 LEU C O 1
ATOM 5254 N N . SER C 1 149 ? 15.487 2.508 26.916 1.00 11.87 148 SER C N 1
ATOM 5255 C CA . SER C 1 149 ? 15.253 2.688 25.464 1.00 11.41 148 SER C CA 1
ATOM 5256 C C . SER C 1 149 ? 14.758 4.101 25.112 1.00 13.40 148 SER C C 1
ATOM 5257 O O . SER C 1 149 ? 14.966 4.566 23.984 1.00 12.69 148 SER C O 1
ATOM 5268 N N . ILE C 1 151 ? 15.880 6.902 26.216 1.00 11.37 150 ILE C N 1
ATOM 5269 C CA . ILE C 1 151 ? 17.045 7.771 26.000 1.00 11.55 150 ILE C CA 1
ATOM 5270 C C . ILE C 1 151 ? 17.509 7.628 24.545 1.00 14.19 150 ILE C C 1
ATOM 5271 O O . ILE C 1 151 ? 17.751 8.633 23.868 1.00 13.25 150 ILE C O 1
ATOM 5276 N N . PHE C 1 152 ? 17.569 6.371 24.045 1.00 10.90 151 PHE C N 1
ATOM 5277 C CA . PHE C 1 152 ? 17.938 6.091 22.657 1.00 11.23 151 PHE C CA 1
ATOM 5278 C C . PHE C 1 152 ? 16.936 6.700 21.680 1.00 16.54 151 PHE C C 1
ATOM 5279 O O . PHE C 1 152 ? 17.339 7.255 20.652 1.00 16.91 151 PHE C O 1
ATOM 5287 N N . GLN C 1 153 ? 15.624 6.623 22.017 1.00 13.21 152 GLN C N 1
ATOM 5288 C CA A GLN C 1 153 ? 14.567 7.194 21.182 0.50 13.50 152 GLN C CA 1
ATOM 5289 C CA B GLN C 1 153 ? 14.570 7.186 21.181 0.50 13.24 152 GLN C CA 1
ATOM 5290 C C . GLN C 1 153 ? 14.697 8.708 21.108 1.00 18.31 152 GLN C C 1
ATOM 5291 O O . GLN C 1 153 ? 14.589 9.281 20.023 1.00 18.96 152 GLN C O 1
ATOM 5302 N N . ALA C 1 154 ? 14.966 9.362 22.263 1.00 15.17 153 ALA C N 1
ATOM 5303 C CA . ALA C 1 154 ? 15.141 10.820 22.325 1.00 14.83 153 ALA C CA 1
ATOM 5304 C C . ALA C 1 154 ? 16.309 11.269 21.440 1.00 19.18 153 ALA C C 1
ATOM 5305 O O . ALA C 1 154 ? 16.183 12.254 20.710 1.00 18.60 153 ALA C O 1
ATOM 5307 N N . ALA C 1 155 ? 17.452 10.536 21.504 1.00 16.58 154 ALA C N 1
ATOM 5308 C CA . ALA C 1 155 ? 18.647 10.845 20.717 1.00 17.67 154 ALA C CA 1
ATOM 5309 C C . ALA C 1 155 ? 18.392 10.651 19.220 1.00 20.52 154 ALA C C 1
ATOM 5310 O O . ALA C 1 155 ? 18.843 11.467 18.410 1.00 21.08 154 ALA C O 1
ATOM 5312 N N . ALA C 1 156 ? 17.642 9.589 18.852 1.00 15.60 155 ALA C N 1
ATOM 5313 C CA . ALA C 1 156 ? 17.300 9.314 17.448 1.00 15.54 155 ALA C CA 1
ATOM 5314 C C . ALA C 1 156 ? 16.354 10.394 16.892 1.00 17.99 155 ALA C C 1
ATOM 5315 O O . ALA C 1 156 ? 16.461 10.763 15.722 1.00 18.48 155 ALA C O 1
ATOM 5325 N N . GLN C 1 158 ? 16.242 13.615 18.049 1.00 18.29 157 GLN C N 1
ATOM 5326 C CA . GLN C 1 158 ? 17.059 14.825 17.937 1.00 19.77 157 GLN C CA 1
ATOM 5327 C C . GLN C 1 158 ? 17.907 14.777 16.655 1.00 26.35 157 GLN C C 1
ATOM 5328 O O . GLN C 1 158 ? 18.014 15.781 15.947 1.00 26.40 157 GLN C O 1
ATOM 5334 N N . ALA C 1 159 ? 18.470 13.592 16.340 1.00 24.29 158 ALA C N 1
ATOM 5335 C CA . ALA C 1 159 ? 19.286 13.383 15.139 1.00 26.07 158 ALA C CA 1
ATOM 5336 C C . ALA C 1 159 ? 18.467 13.569 13.853 1.00 30.86 158 ALA C C 1
ATOM 5337 O O . ALA C 1 159 ? 18.989 14.084 12.863 1.00 32.27 158 ALA C O 1
ATOM 5339 N N . ALA C 1 160 ? 17.182 13.153 13.873 1.00 25.92 159 ALA C N 1
ATOM 5340 C CA . ALA C 1 160 ? 16.288 13.265 12.715 1.00 26.22 159 ALA C CA 1
ATOM 5341 C C . ALA C 1 160 ? 15.687 14.677 12.574 1.00 30.45 159 ALA C C 1
ATOM 5342 O O . ALA C 1 160 ? 15.058 14.978 11.559 1.00 30.89 159 ALA C O 1
ATOM 5344 N N . GLY C 1 161 ? 15.871 15.513 13.599 1.00 26.84 160 GLY C N 1
ATOM 5345 C CA . GLY C 1 161 ? 15.351 16.878 13.609 1.00 26.59 160 GLY C CA 1
ATOM 5346 C C . GLY C 1 161 ? 13.973 17.004 14.230 1.00 28.43 160 GLY C C 1
ATOM 5347 O O . GLY C 1 161 ? 13.386 18.091 14.222 1.00 27.91 160 GLY C O 1
ATOM 5348 N N . ALA C 1 162 ? 13.434 15.876 14.775 1.00 23.03 161 ALA C N 1
ATOM 5349 C CA . ALA C 1 162 ? 12.121 15.850 15.434 1.00 21.86 161 ALA C CA 1
ATOM 5350 C C . ALA C 1 162 ? 12.145 16.653 16.740 1.00 23.24 161 ALA C C 1
ATOM 5351 O O . ALA C 1 162 ? 11.123 17.221 17.134 1.00 22.18 161 ALA C O 1
ATOM 5353 N N . ILE C 1 163 ? 13.317 16.695 17.409 1.00 18.82 162 ILE C N 1
ATOM 5354 C CA . ILE C 1 163 ? 13.534 17.516 18.600 1.00 18.05 162 ILE C CA 1
ATOM 5355 C C . ILE C 1 163 ? 14.630 18.541 18.290 1.00 24.42 162 ILE C C 1
ATOM 5356 O O . ILE C 1 163 ? 15.705 18.169 17.814 1.00 24.86 162 ILE C O 1
ATOM 5361 N N . VAL C 1 164 ? 14.331 19.834 18.507 1.00 22.13 163 VAL C N 1
ATOM 5362 C CA . VAL C 1 164 ? 15.237 20.944 18.184 1.00 23.84 163 VAL C CA 1
ATOM 5363 C C . VAL C 1 164 ? 16.057 21.381 19.407 1.00 28.36 163 VAL C C 1
ATOM 5364 O O . VAL C 1 164 ? 15.526 21.454 20.519 1.00 26.44 163 VAL C O 1
ATOM 5368 N N . GLY C 1 165 ? 17.331 21.704 19.172 1.00 26.97 164 GLY C N 1
ATOM 5369 C CA . GLY C 1 165 ? 18.227 22.223 20.198 1.00 27.47 164 GLY C CA 1
ATOM 5370 C C . GLY C 1 165 ? 18.745 21.174 21.158 1.00 31.19 164 GLY C C 1
ATOM 5371 O O . GLY C 1 165 ? 18.472 19.976 20.994 1.00 30.70 164 GLY C O 1
ATOM 5372 N N . PRO C 1 166 ? 19.515 21.601 22.199 1.00 27.66 165 PRO C N 1
ATOM 5373 C CA . PRO C 1 166 ? 20.040 20.622 23.162 1.00 26.49 165 PRO C CA 1
ATOM 5374 C C . PRO C 1 166 ? 18.923 19.909 23.907 1.00 27.77 165 PRO C C 1
ATOM 5375 O O . PRO C 1 166 ? 17.935 20.537 24.299 1.00 26.85 165 PRO C O 1
ATOM 5379 N N . LEU C 1 167 ? 19.064 18.590 24.067 1.00 22.73 166 LEU C N 1
ATOM 5380 C CA A LEU C 1 167 ? 18.061 17.768 24.724 0.67 21.24 166 LEU C CA 1
ATOM 5381 C CA B LEU C 1 167 ? 18.065 17.760 24.736 0.33 21.18 166 LEU C CA 1
ATOM 5382 C C . LEU C 1 167 ? 18.035 18.008 26.231 1.00 23.75 166 LEU C C 1
ATOM 5383 O O . LEU C 1 167 ? 19.082 18.185 26.846 1.00 23.30 166 LEU C O 1
ATOM 5392 N N . HIS C 1 168 ? 16.844 17.967 26.828 1.00 19.21 167 HIS C N 1
ATOM 5393 C CA . HIS C 1 168 ? 16.700 17.948 28.274 1.00 18.24 167 HIS C CA 1
ATOM 5394 C C . HIS C 1 168 ? 15.900 16.734 28.629 1.00 19.56 167 HIS C C 1
ATOM 5395 O O . HIS C 1 168 ? 14.767 16.576 28.159 1.00 18.76 167 HIS C O 1
ATOM 5402 N N . ILE C 1 169 ? 16.510 15.819 29.361 1.00 15.06 168 ILE C N 1
ATOM 5403 C CA . ILE C 1 169 ? 15.888 14.549 29.674 1.00 14.02 168 ILE C CA 1
ATOM 5404 C C . ILE C 1 169 ? 15.717 14.362 31.181 1.00 17.59 168 ILE C C 1
ATOM 5405 O O . ILE C 1 169 ? 16.583 14.756 31.960 1.00 17.06 168 ILE C O 1
ATOM 5410 N N . GLN C 1 170 ? 14.585 13.814 31.587 1.00 13.95 169 GLN C N 1
ATOM 5411 C CA . GLN C 1 170 ? 14.329 13.544 32.987 1.00 13.64 169 GLN C CA 1
ATOM 5412 C C . GLN C 1 170 ? 14.337 12.043 33.246 1.00 15.28 169 GLN C C 1
ATOM 5413 O O . GLN C 1 170 ? 13.549 11.307 32.645 1.00 13.69 169 GLN C O 1
ATOM 5419 N N . PHE C 1 171 ? 15.263 11.579 34.103 1.00 12.03 170 PHE C N 1
ATOM 5420 C CA . PHE C 1 171 ? 15.349 10.164 34.458 1.00 11.55 170 PHE C CA 1
ATOM 5421 C C . PHE C 1 171 ? 14.425 9.878 35.629 1.00 15.37 170 PHE C C 1
ATOM 5422 O O . PHE C 1 171 ? 14.650 10.384 36.732 1.00 16.43 170 PHE C O 1
ATOM 5430 N N . VAL C 1 172 ? 13.347 9.124 35.378 1.00 10.70 171 VAL C N 1
ATOM 5431 C CA . VAL C 1 172 ? 12.325 8.861 36.382 1.00 10.85 171 VAL C CA 1
ATOM 5432 C C . VAL C 1 172 ? 12.539 7.500 37.052 1.00 13.55 171 VAL C C 1
ATOM 5433 O O . VAL C 1 172 ? 12.612 6.483 36.371 1.00 14.20 171 VAL C O 1
ATOM 5445 N N . GLY C 1 174 ? 11.536 4.965 40.792 1.00 9.31 173 GLY C N 1
ATOM 5446 C CA . GLY C 1 174 ? 10.721 4.745 41.989 1.00 9.76 173 GLY C CA 1
ATOM 5447 C C . GLY C 1 174 ? 9.273 4.381 41.725 1.00 13.78 173 GLY C C 1
ATOM 5448 O O . GLY C 1 174 ? 8.510 4.157 42.667 1.00 13.40 173 GLY C O 1
ATOM 5449 N N . ILE C 1 175 ? 8.872 4.326 40.453 1.00 11.84 174 ILE C N 1
ATOM 5450 C CA . ILE C 1 175 ? 7.498 3.941 40.107 1.00 11.35 174 ILE C CA 1
ATOM 5451 C C . ILE C 1 175 ? 7.372 2.428 40.054 1.00 16.92 174 ILE C C 1
ATOM 5452 O O . ILE C 1 175 ? 8.169 1.767 39.367 1.00 17.10 174 ILE C O 1
ATOM 5457 N N . LYS C 1 176 ? 6.377 1.865 40.794 1.00 13.88 175 LYS C N 1
ATOM 5458 C CA A LYS C 1 176 ? 6.134 0.421 40.823 0.50 13.56 175 LYS C CA 1
ATOM 5459 C CA B LYS C 1 176 ? 6.148 0.422 40.819 0.50 13.61 175 LYS C CA 1
ATOM 5460 C C . LYS C 1 176 ? 5.870 -0.100 39.407 1.00 17.44 175 LYS C C 1
ATOM 5461 O O . LYS C 1 176 ? 5.090 0.508 38.663 1.00 17.06 175 LYS C O 1
ATOM 5472 N N . ASN C 1 177 ? 6.556 -1.203 39.020 1.00 14.43 176 ASN C N 1
ATOM 5473 C CA . ASN C 1 177 ? 6.441 -1.846 37.692 1.00 14.49 176 ASN C CA 1
ATOM 5474 C C . ASN C 1 177 ? 7.259 -1.154 36.595 1.00 17.62 176 ASN C C 1
ATOM 5475 O O . ASN C 1 177 ? 7.430 -1.717 35.515 1.00 17.96 176 ASN C O 1
ATOM 5480 N N . ALA C 1 178 ? 7.813 0.043 36.891 1.00 13.52 177 ALA C N 1
ATOM 5481 C CA . ALA C 1 178 ? 8.688 0.758 35.954 1.00 12.34 177 ALA C CA 1
ATOM 5482 C C . ALA C 1 178 ? 10.161 0.582 36.393 1.00 15.18 177 ALA C C 1
ATOM 5483 O O . ALA C 1 178 ? 10.547 -0.520 36.777 1.00 15.17 177 ALA C O 1
ATOM 5493 N N . PRO C 1 180 ? 13.062 0.913 39.079 1.00 12.65 179 PRO C N 1
ATOM 5494 C CA . PRO C 1 180 ? 13.265 1.199 40.511 1.00 12.96 179 PRO C CA 1
ATOM 5495 C C . PRO C 1 180 ? 14.452 2.142 40.739 1.00 17.30 179 PRO C C 1
ATOM 5496 O O . PRO C 1 180 ? 15.266 2.347 39.828 1.00 16.10 179 PRO C O 1
ATOM 5500 N N . VAL C 1 181 ? 14.562 2.703 41.958 1.00 14.65 180 VAL C N 1
ATOM 5501 C CA . VAL C 1 181 ? 15.651 3.616 42.322 1.00 14.93 180 VAL C CA 1
ATOM 5502 C C . VAL C 1 181 ? 16.978 2.834 42.449 1.00 19.63 180 VAL C C 1
ATOM 5503 O O . VAL C 1 181 ? 17.126 2.013 43.356 1.00 21.22 180 VAL C O 1
ATOM 5507 N N . ASP C 1 182 ? 17.899 3.031 41.480 1.00 14.89 181 ASP C N 1
ATOM 5508 C CA . ASP C 1 182 ? 19.170 2.305 41.434 1.00 14.73 181 ASP C CA 1
ATOM 5509 C C . ASP C 1 182 ? 20.300 3.234 40.998 1.00 18.29 181 ASP C C 1
ATOM 5510 O O . ASP C 1 182 ? 20.210 3.863 39.939 1.00 18.92 181 ASP C O 1
ATOM 5515 N N . ARG C 1 183 ? 21.357 3.340 41.828 1.00 14.77 182 ARG C N 1
ATOM 5516 C CA . ARG C 1 183 ? 22.495 4.235 41.575 1.00 14.75 182 ARG C CA 1
ATOM 5517 C C . ARG C 1 183 ? 23.252 3.872 40.288 1.00 18.02 182 ARG C C 1
ATOM 5518 O O . ARG C 1 183 ? 23.551 4.755 39.488 1.00 17.43 182 ARG C O 1
ATOM 5526 N N . GLU C 1 184 ? 23.558 2.576 40.095 1.00 15.01 183 GLU C N 1
ATOM 5527 C CA . GLU C 1 184 ? 24.309 2.098 38.925 1.00 14.85 183 GLU C CA 1
ATOM 5528 C C . GLU C 1 184 ? 23.569 2.348 37.616 1.00 19.05 183 GLU C C 1
ATOM 5529 O O . GLU C 1 184 ? 24.197 2.721 36.624 1.00 18.50 183 GLU C O 1
ATOM 5535 N N . VAL C 1 185 ? 22.224 2.177 37.612 1.00 15.21 184 VAL C N 1
ATOM 5536 C CA . VAL C 1 185 ? 21.408 2.457 36.422 1.00 13.70 184 VAL C CA 1
ATOM 5537 C C . VAL C 1 185 ? 21.419 3.967 36.101 1.00 17.15 184 VAL C C 1
ATOM 5538 O O . VAL C 1 185 ? 21.589 4.344 34.941 1.00 16.91 184 VAL C O 1
ATOM 5542 N N . LEU C 1 186 ? 21.286 4.824 37.138 1.00 14.21 185 LEU C N 1
ATOM 5543 C CA . LEU C 1 186 ? 21.333 6.280 36.946 1.00 14.30 185 LEU C CA 1
ATOM 5544 C C . LEU C 1 186 ? 22.682 6.704 36.370 1.00 19.61 185 LEU C C 1
ATOM 5545 O O . LEU C 1 186 ? 22.723 7.505 35.441 1.00 19.10 185 LEU C O 1
ATOM 5550 N N . GLU C 1 187 ? 23.786 6.123 36.886 1.00 16.84 186 GLU C N 1
ATOM 5551 C CA . GLU C 1 187 ? 25.126 6.396 36.371 1.00 17.00 186 GLU C CA 1
ATOM 5552 C C . GLU C 1 187 ? 25.246 5.952 34.912 1.00 19.19 186 GLU C C 1
ATOM 5553 O O . GLU C 1 187 ? 25.806 6.678 34.100 1.00 19.16 186 GLU C O 1
ATOM 5559 N N . PHE C 1 188 ? 24.652 4.789 34.566 1.00 15.40 187 PHE C N 1
ATOM 5560 C CA . PHE C 1 188 ? 24.649 4.299 33.187 1.00 14.50 187 PHE C CA 1
ATOM 5561 C C . PHE C 1 188 ? 23.783 5.194 32.293 1.00 17.52 187 PHE C C 1
ATOM 5562 O O . PHE C 1 188 ? 24.156 5.457 31.152 1.00 17.11 187 PHE C O 1
ATOM 5570 N N . TYR C 1 189 ? 22.649 5.704 32.838 1.00 13.63 188 TYR C N 1
ATOM 5571 C CA . TYR C 1 189 ? 21.770 6.668 32.143 1.00 13.02 188 TYR C CA 1
ATOM 5572 C C . TYR C 1 189 ? 22.582 7.900 31.711 1.00 16.95 188 TYR C C 1
ATOM 5573 O O . TYR C 1 189 ? 22.495 8.327 30.558 1.00 17.11 188 TYR C O 1
ATOM 5582 N N . VAL C 1 190 ? 23.348 8.489 32.663 1.00 13.90 189 VAL C N 1
ATOM 5583 C CA . VAL C 1 190 ? 24.161 9.699 32.428 1.00 13.93 189 VAL C CA 1
ATOM 5584 C C . VAL C 1 190 ? 25.273 9.422 31.406 1.00 18.78 189 VAL C C 1
ATOM 5585 O O . VAL C 1 190 ? 25.476 10.219 30.489 1.00 18.81 189 VAL C O 1
ATOM 5589 N N . GLN C 1 191 ? 25.972 8.275 31.553 1.00 15.83 190 GLN C N 1
ATOM 5590 C CA . GLN C 1 191 ? 27.034 7.861 30.625 1.00 16.67 190 GLN C CA 1
ATOM 5591 C C . GLN C 1 191 ? 26.468 7.649 29.207 1.00 19.55 190 GLN C C 1
ATOM 5592 O O . GLN C 1 191 ? 27.100 8.046 28.223 1.00 19.23 190 GLN C O 1
ATOM 5598 N N . THR C 1 192 ? 25.268 7.035 29.111 1.00 15.52 191 THR C N 1
ATOM 5599 C CA . THR C 1 192 ? 24.605 6.784 27.826 1.00 15.35 191 THR C CA 1
ATOM 5600 C C . THR C 1 192 ? 24.174 8.096 27.175 1.00 19.09 191 THR C C 1
ATOM 5601 O O . THR C 1 192 ? 24.411 8.292 25.983 1.00 19.50 191 THR C O 1
ATOM 5605 N N . LEU C 1 193 ? 23.577 9.010 27.966 1.00 15.90 192 LEU C N 1
ATOM 5606 C CA . LEU C 1 193 ? 23.165 10.330 27.470 1.00 16.72 192 LEU C CA 1
ATOM 5607 C C . LEU C 1 193 ? 24.367 11.118 26.942 1.00 21.45 192 LEU C C 1
ATOM 5608 O O . LEU C 1 193 ? 24.272 11.744 25.888 1.00 21.60 192 LEU C O 1
ATOM 5613 N N . LYS C 1 194 ? 25.508 11.067 27.675 1.00 18.17 193 LYS C N 1
ATOM 5614 C CA A LYS C 1 194 ? 26.736 11.761 27.282 0.50 19.03 193 LYS C CA 1
ATOM 5615 C CA B LYS C 1 194 ? 26.731 11.763 27.279 0.50 18.93 193 LYS C CA 1
ATOM 5616 C C . LYS C 1 194 ? 27.269 11.212 25.952 1.00 22.89 193 LYS C C 1
ATOM 5617 O O . LYS C 1 194 ? 27.750 11.977 25.117 1.00 22.43 193 LYS C O 1
ATOM 5628 N N . ARG C 1 195 ? 27.170 9.884 25.757 1.00 19.58 194 ARG C N 1
ATOM 5629 C CA . ARG C 1 195 ? 27.631 9.214 24.541 1.00 19.91 194 ARG C CA 1
ATOM 5630 C C . ARG C 1 195 ? 26.753 9.588 23.320 1.00 23.38 194 ARG C C 1
ATOM 5631 O O . ARG C 1 195 ? 27.286 9.888 22.244 1.00 23.58 194 ARG C O 1
ATOM 5639 N N . LEU C 1 196 ? 25.419 9.590 23.502 1.00 18.65 195 LEU C N 1
ATOM 5640 C CA . LEU C 1 196 ? 24.463 9.852 22.417 1.00 18.42 195 LEU C CA 1
ATOM 5641 C C . LEU C 1 196 ? 24.244 11.347 22.149 1.00 23.81 195 LEU C C 1
ATOM 5642 O O . LEU C 1 196 ? 24.079 11.740 20.996 1.00 24.01 195 LEU C O 1
ATOM 5647 N N . SER C 1 197 ? 24.157 12.164 23.217 1.00 20.86 196 SER C N 1
ATOM 5648 C CA . SER C 1 197 ? 23.870 13.599 23.105 1.00 21.36 196 SER C CA 1
ATOM 5649 C C . SER C 1 197 ? 24.791 14.392 24.074 1.00 26.94 196 SER C C 1
ATOM 5650 O O . SER C 1 197 ? 24.415 14.650 25.219 1.00 25.76 196 SER C O 1
ATOM 5653 N N . PRO C 1 198 ? 26.037 14.726 23.640 1.00 25.96 197 PRO C N 1
ATOM 5654 C CA . PRO C 1 198 ? 27.015 15.316 24.587 1.00 27.16 197 PRO C CA 1
ATOM 5655 C C . PRO C 1 198 ? 26.627 16.660 25.214 1.00 32.19 197 PRO C C 1
ATOM 5656 O O . PRO C 1 198 ? 27.110 16.979 26.303 1.00 33.03 197 PRO C O 1
ATOM 5660 N N . ASP C 1 199 ? 25.810 17.470 24.518 1.00 27.85 198 ASP C N 1
ATOM 5661 C CA . ASP C 1 199 ? 25.427 18.799 25.023 1.00 27.73 198 ASP C CA 1
ATOM 5662 C C . ASP C 1 199 ? 24.080 18.781 25.776 1.00 28.26 198 ASP C C 1
ATOM 5663 O O . ASP C 1 199 ? 23.566 19.838 26.146 1.00 27.64 198 ASP C O 1
ATOM 5668 N N . ALA C 1 200 ? 23.530 17.584 26.020 1.00 22.67 199 ALA C N 1
ATOM 5669 C CA . ALA C 1 200 ? 22.247 17.443 26.708 1.00 20.93 199 ALA C CA 1
ATOM 5670 C C . ALA C 1 200 ? 22.343 17.772 28.197 1.00 24.71 199 ALA C C 1
ATOM 5671 O O . ALA C 1 200 ? 23.388 17.564 28.815 1.00 24.93 199 ALA C O 1
ATOM 5673 N N . THR C 1 201 ? 21.242 18.284 28.770 1.00 20.20 200 THR C N 1
ATOM 5674 C CA . THR C 1 201 ? 21.112 18.511 30.211 1.00 19.83 200 THR C CA 1
ATOM 5675 C C . THR C 1 201 ? 20.126 17.485 30.765 1.00 22.77 200 THR C C 1
ATOM 5676 O O . THR C 1 201 ? 19.337 16.927 29.995 1.00 21.33 200 THR C O 1
ATOM 5680 N N . TRP C 1 202 ? 20.179 17.199 32.080 1.00 19.51 201 TRP C N 1
ATOM 5681 C CA . TRP C 1 202 ? 19.282 16.198 32.649 1.00 18.37 201 TRP C CA 1
ATOM 5682 C C . TRP C 1 202 ? 18.820 16.499 34.070 1.00 22.82 201 TRP C C 1
ATOM 5683 O O . TRP C 1 202 ? 19.500 17.210 34.818 1.00 23.61 201 TRP C O 1
ATOM 5694 N N . THR C 1 203 ? 17.657 15.937 34.441 1.00 18.27 202 THR C N 1
ATOM 5695 C CA . THR C 1 203 ? 17.086 16.027 35.782 1.00 17.84 202 THR C CA 1
ATOM 5696 C C . THR C 1 203 ? 16.774 14.615 36.291 1.00 20.12 202 THR C C 1
ATOM 5697 O O . THR C 1 203 ? 16.236 13.796 35.549 1.00 18.51 202 THR C O 1
ATOM 5701 N N . GLY C 1 204 ? 17.133 14.343 37.537 1.00 16.55 203 GLY C N 1
ATOM 5702 C CA . GLY C 1 204 ? 16.785 13.093 38.197 1.00 16.09 203 GLY C CA 1
ATOM 5703 C C . GLY C 1 204 ? 15.519 13.254 39.011 1.00 20.72 203 GLY C C 1
ATOM 5704 O O . GLY C 1 204 ? 15.380 14.231 39.750 1.00 22.07 203 GLY C O 1
ATOM 5705 N N . ALA C 1 205 ? 14.543 12.365 38.808 1.00 16.72 204 ALA C N 1
ATOM 5706 C CA . ALA C 1 205 ? 13.271 12.462 39.524 1.00 16.06 204 ALA C CA 1
ATOM 5707 C C . ALA C 1 205 ? 12.938 11.177 40.268 1.00 19.20 204 ALA C C 1
ATOM 5708 O O . ALA C 1 205 ? 12.930 10.096 39.674 1.00 17.62 204 ALA C O 1
ATOM 5710 N N . GLY C 1 206 ? 12.703 11.306 41.573 1.00 16.10 205 GLY C N 1
ATOM 5711 C CA . GLY C 1 206 ? 12.314 10.195 42.425 1.00 15.95 205 GLY C CA 1
ATOM 5712 C C . GLY C 1 206 ? 10.866 10.283 42.814 1.00 21.35 205 GLY C C 1
ATOM 5713 O O . GLY C 1 206 ? 10.439 11.281 43.409 1.00 21.10 205 GLY C O 1
ATOM 5714 N N . ILE C 1 207 ? 10.079 9.264 42.438 1.00 18.42 206 ILE C N 1
ATOM 5715 C CA A ILE C 1 207 ? 8.645 9.241 42.722 0.50 18.14 206 ILE C CA 1
ATOM 5716 C CA B ILE C 1 207 ? 8.653 9.254 42.736 0.50 19.08 206 ILE C CA 1
ATOM 5717 C C . ILE C 1 207 ? 8.371 8.345 43.918 1.00 24.04 206 ILE C C 1
ATOM 5718 O O . ILE C 1 207 ? 8.623 7.136 43.856 1.00 25.22 206 ILE C O 1
ATOM 5727 N N . GLY C 1 208 ? 7.924 8.944 45.009 1.00 22.14 207 GLY C N 1
ATOM 5728 C CA . GLY C 1 208 ? 7.629 8.217 46.232 1.00 22.11 207 GLY C CA 1
ATOM 5729 C C . GLY C 1 208 ? 8.559 8.560 47.372 1.00 25.74 207 GLY C C 1
ATOM 5730 O O . GLY C 1 208 ? 8.862 9.737 47.603 1.00 26.20 207 GLY C O 1
ATOM 5731 N N . ARG C 1 209 ? 9.039 7.520 48.086 1.00 21.78 208 ARG C N 1
ATOM 5732 C CA A ARG C 1 209 ? 9.911 7.668 49.261 0.50 21.59 208 ARG C CA 1
ATOM 5733 C CA B ARG C 1 209 ? 9.903 7.708 49.253 0.50 21.69 208 ARG C CA 1
ATOM 5734 C C . ARG C 1 209 ? 11.344 8.084 48.877 1.00 23.97 208 ARG C C 1
ATOM 5735 O O . ARG C 1 209 ? 12.104 8.540 49.736 1.00 24.02 208 ARG C O 1
ATOM 5750 N N . HIS C 1 210 ? 11.728 7.895 47.599 1.00 17.42 209 HIS C N 1
ATOM 5751 C CA . HIS C 1 210 ? 13.089 8.232 47.167 1.00 16.60 209 HIS C CA 1
ATOM 5752 C C . HIS C 1 210 ? 13.184 9.573 46.418 1.00 19.45 209 HIS C C 1
ATOM 5753 O O . HIS C 1 210 ? 14.121 9.779 45.634 1.00 19.45 209 HIS C O 1
ATOM 5760 N N . GLN C 1 211 ? 12.252 10.503 46.701 1.00 14.87 210 GLN C N 1
ATOM 5761 C CA . GLN C 1 211 ? 12.270 11.843 46.104 1.00 14.61 210 GLN C CA 1
ATOM 5762 C C . GLN C 1 211 ? 13.576 12.575 46.448 1.00 17.88 210 GLN C C 1
ATOM 5763 O O . GLN C 1 211 ? 14.203 13.159 45.565 1.00 17.17 210 GLN C O 1
ATOM 5769 N N . LEU C 1 212 ? 14.008 12.502 47.717 1.00 14.55 211 LEU C N 1
ATOM 5770 C CA . LEU C 1 212 ? 15.238 13.179 48.134 1.00 14.84 211 LEU C CA 1
ATOM 5771 C C . LEU C 1 212 ? 16.502 12.369 47.811 1.00 17.56 211 LEU C C 1
ATOM 5772 O O . LEU C 1 212 ? 17.577 12.948 47.685 1.00 18.02 211 LEU C O 1
ATOM 5777 N N . THR C 1 213 ? 16.365 11.036 47.635 1.00 13.51 212 THR C N 1
ATOM 5778 C CA . THR C 1 213 ? 17.485 10.176 47.211 1.00 12.45 212 THR C CA 1
ATOM 5779 C C . THR C 1 213 ? 17.912 10.562 45.775 1.00 13.62 212 THR C C 1
ATOM 5780 O O . THR C 1 213 ? 19.103 10.720 45.503 1.00 13.43 212 THR C O 1
ATOM 5792 N N . ALA C 1 215 ? 17.265 13.440 44.293 1.00 14.25 214 ALA C N 1
ATOM 5793 C CA . ALA C 1 215 ? 17.764 14.826 44.337 1.00 15.73 214 ALA C CA 1
ATOM 5794 C C . ALA C 1 215 ? 19.239 14.841 44.753 1.00 21.32 214 ALA C C 1
ATOM 5795 O O . ALA C 1 215 ? 20.043 15.545 44.142 1.00 21.80 214 ALA C O 1
ATOM 5797 N N . ARG C 1 216 ? 19.596 14.014 45.768 1.00 17.95 215 ARG C N 1
ATOM 5798 C CA . ARG C 1 216 ? 20.967 13.857 46.272 1.00 18.54 215 ARG C CA 1
ATOM 5799 C C . ARG C 1 216 ? 21.903 13.346 45.151 1.00 20.60 215 ARG C C 1
ATOM 5800 O O . ARG C 1 216 ? 22.969 13.919 44.922 1.00 20.16 215 ARG C O 1
ATOM 5808 N N . TRP C 1 217 ? 21.471 12.294 44.434 1.00 17.02 216 TRP C N 1
ATOM 5809 C CA . TRP C 1 217 ? 22.249 11.695 43.344 1.00 16.61 216 TRP C CA 1
ATOM 5810 C C . TRP C 1 217 ? 22.409 12.645 42.156 1.00 20.10 216 TRP C C 1
ATOM 5811 O O . TRP C 1 217 ? 23.488 12.704 41.564 1.00 20.32 216 TRP C O 1
ATOM 5822 N N . SER C 1 218 ? 21.340 13.407 41.817 1.00 16.27 217 SER C N 1
ATOM 5823 C CA . SER C 1 218 ? 21.380 14.392 40.725 1.00 15.33 217 SER C CA 1
ATOM 5824 C C . SER C 1 218 ? 22.415 15.484 41.013 1.00 21.53 217 SER C C 1
ATOM 5825 O O . SER C 1 218 ? 23.188 15.847 40.126 1.00 21.46 217 SER C O 1
ATOM 5828 N N . LEU C 1 219 ? 22.441 15.992 42.261 1.00 19.22 218 LEU C N 1
ATOM 5829 C CA . LEU C 1 219 ? 23.407 17.009 42.689 1.00 20.11 218 LEU C CA 1
ATOM 5830 C C . LEU C 1 219 ? 24.837 16.488 42.552 1.00 24.89 218 LEU C C 1
ATOM 5831 O O . LEU C 1 219 ? 25.701 17.191 42.025 1.00 25.01 218 LEU C O 1
ATOM 5836 N N . GLU C 1 220 ? 25.075 15.237 43.001 1.00 21.48 219 GLU C N 1
ATOM 5837 C CA . GLU C 1 220 ? 26.393 14.598 42.952 1.00 22.22 219 GLU C CA 1
ATOM 5838 C C . GLU C 1 220 ? 26.879 14.364 41.514 1.00 26.77 219 GLU C C 1
ATOM 5839 O O . GLU C 1 220 ? 28.069 14.521 41.238 1.00 27.76 219 GLU C O 1
ATOM 5845 N N . LEU C 1 221 ? 25.971 13.934 40.618 1.00 22.26 220 LEU C N 1
ATOM 5846 C CA . LEU C 1 221 ? 26.331 13.542 39.247 1.00 22.19 220 LEU C CA 1
ATOM 5847 C C . LEU C 1 221 ? 26.299 14.691 38.222 1.00 26.39 220 LEU C C 1
ATOM 5848 O O . LEU C 1 221 ? 26.570 14.467 37.038 1.00 25.72 220 LEU C O 1
ATOM 5853 N N . GLY C 1 222 ? 26.016 15.905 38.690 1.00 23.73 221 GLY C N 1
ATOM 5854 C CA . GLY C 1 222 ? 26.006 17.093 37.837 1.00 24.22 221 GLY C CA 1
ATOM 5855 C C . GLY C 1 222 ? 24.701 17.320 37.098 1.00 26.19 221 GLY C C 1
ATOM 5856 O O . GLY C 1 222 ? 24.681 17.965 36.047 1.00 26.57 221 GLY C O 1
ATOM 5857 N N . GLY C 1 223 ? 23.615 16.798 37.651 1.00 20.97 222 GLY C N 1
ATOM 5858 C CA . GLY C 1 223 ? 22.285 16.959 37.076 1.00 19.47 222 GLY C CA 1
ATOM 5859 C C . GLY C 1 223 ? 21.449 17.974 37.818 1.00 21.64 222 GLY C C 1
ATOM 5860 O O . GLY C 1 223 ? 21.951 18.670 38.706 1.00 22.03 222 GLY C O 1
ATOM 5861 N N . HIS C 1 224 ? 20.169 18.061 37.471 1.00 16.65 223 HIS C N 1
ATOM 5862 C CA . HIS C 1 224 ? 19.252 18.996 38.111 1.00 16.42 223 HIS C CA 1
ATOM 5863 C C . HIS C 1 224 ? 18.166 18.256 38.899 1.00 18.99 223 HIS C C 1
ATOM 5864 O O . HIS C 1 224 ? 18.068 17.035 38.799 1.00 17.62 223 HIS C O 1
ATOM 5871 N N . CYS C 1 225 ? 17.441 18.971 39.774 1.00 16.86 224 CYS C N 1
ATOM 5872 C CA . CYS C 1 225 ? 16.512 18.332 40.706 1.00 16.53 224 CYS C CA 1
ATOM 5873 C C . CYS C 1 225 ? 15.053 18.566 40.396 1.00 19.81 224 CYS C C 1
ATOM 5874 O O . CYS C 1 225 ? 14.686 19.596 39.831 1.00 19.02 224 CYS C O 1
ATOM 5877 N N . ARG C 1 226 ? 14.201 17.631 40.854 1.00 15.66 225 ARG C N 1
ATOM 5878 C CA . ARG C 1 226 ? 12.757 17.757 40.775 1.00 14.98 225 ARG C CA 1
ATOM 5879 C C . ARG C 1 226 ? 12.113 17.322 42.100 1.00 17.53 225 ARG C C 1
ATOM 5880 O O . ARG C 1 226 ? 12.507 16.309 42.682 1.00 16.88 225 ARG C O 1
ATOM 5888 N N . THR C 1 227 ? 11.127 18.090 42.566 1.00 14.23 226 THR C N 1
ATOM 5889 C CA . THR C 1 227 ? 10.335 17.753 43.748 1.00 14.19 226 THR C CA 1
ATOM 5890 C C . THR C 1 227 ? 8.882 18.172 43.523 1.00 18.50 226 THR C C 1
ATOM 5891 O O . THR C 1 227 ? 8.533 18.585 42.418 1.00 18.14 226 THR C O 1
ATOM 5895 N N . GLY C 1 228 ? 8.042 18.036 44.551 1.00 15.80 227 GLY C N 1
ATOM 5896 C CA . GLY C 1 228 ? 6.643 18.434 44.454 1.00 15.82 227 GLY C CA 1
ATOM 5897 C C . GLY C 1 228 ? 5.660 17.378 44.900 1.00 19.21 227 GLY C C 1
ATOM 5898 O O . GLY C 1 228 ? 5.982 16.185 44.917 1.00 18.72 227 GLY C O 1
ATOM 5899 N N . LEU C 1 229 ? 4.425 17.813 45.234 1.00 16.11 228 LEU C N 1
ATOM 5900 C CA . LEU C 1 229 ? 3.347 16.939 45.723 1.00 15.56 228 LEU C CA 1
ATOM 5901 C C . LEU C 1 229 ? 2.890 15.903 44.686 1.00 18.89 228 LEU C C 1
ATOM 5902 O O . LEU C 1 229 ? 2.266 14.912 45.054 1.00 18.70 228 LEU C O 1
ATOM 5907 N N . GLU C 1 230 ? 3.231 16.116 43.395 1.00 15.47 229 GLU C N 1
ATOM 5908 C CA . GLU C 1 230 ? 2.919 15.163 42.325 1.00 14.98 229 GLU C CA 1
ATOM 5909 C C . GLU C 1 230 ? 3.670 13.836 42.543 1.00 18.17 229 GLU C C 1
ATOM 5910 O O . GLU C 1 230 ? 3.119 12.764 42.289 1.00 17.14 229 GLU C O 1
ATOM 5916 N N . ASP C 1 231 ? 4.912 13.917 43.055 1.00 15.74 230 ASP C N 1
ATOM 5917 C CA . ASP C 1 231 ? 5.780 12.755 43.233 1.00 15.72 230 ASP C CA 1
ATOM 5918 C C . ASP C 1 231 ? 5.774 12.223 44.654 1.00 19.84 230 ASP C C 1
ATOM 5919 O O . ASP C 1 231 ? 6.040 11.038 44.862 1.00 19.40 230 ASP C O 1
ATOM 5924 N N . ASN C 1 232 ? 5.538 13.106 45.648 1.00 16.93 231 ASN C N 1
ATOM 5925 C CA . ASN C 1 232 ? 5.581 12.727 47.069 1.00 17.06 231 ASN C CA 1
ATOM 5926 C C . ASN C 1 232 ? 4.813 13.736 47.919 1.00 20.31 231 ASN C C 1
ATOM 5927 O O . ASN C 1 232 ? 5.028 14.937 47.783 1.00 19.82 231 ASN C O 1
ATOM 5932 N N . VAL C 1 233 ? 3.945 13.251 48.825 1.00 17.11 232 VAL C N 1
ATOM 5933 C CA . VAL C 1 233 ? 3.135 14.142 49.676 1.00 17.90 232 VAL C CA 1
ATOM 5934 C C . VAL C 1 233 ? 3.726 14.340 51.089 1.00 22.55 232 VAL C C 1
ATOM 5935 O O . VAL C 1 233 ? 3.157 15.091 51.889 1.00 20.85 232 VAL C O 1
ATOM 5939 N N . ARG C 1 234 ? 4.897 13.713 51.376 1.00 20.58 233 ARG C N 1
ATOM 5940 C CA . ARG C 1 234 ? 5.504 13.762 52.721 1.00 21.35 233 ARG C CA 1
ATOM 5941 C C . ARG C 1 234 ? 6.835 14.529 52.774 1.00 25.39 233 ARG C C 1
ATOM 5942 O O . ARG C 1 234 ? 7.631 14.455 51.835 1.00 25.42 233 ARG C O 1
ATOM 5950 N N . LEU C 1 235 ? 7.128 15.157 53.935 1.00 22.08 234 LEU C N 1
ATOM 5951 C CA . LEU C 1 235 ? 8.443 15.756 54.208 1.00 22.08 234 LEU C CA 1
ATOM 5952 C C . LEU C 1 235 ? 9.358 14.654 54.690 1.00 24.73 234 LEU C C 1
ATOM 5953 O O . LEU C 1 235 ? 10.506 14.558 54.260 1.00 24.69 234 LEU C O 1
ATOM 5958 N N . ASP C 1 236 ? 8.841 13.815 55.604 1.00 20.53 235 ASP C N 1
ATOM 5959 C CA . ASP C 1 236 ? 9.547 12.667 56.148 1.00 19.41 235 ASP C CA 1
ATOM 5960 C C . ASP C 1 236 ? 8.546 11.530 56.423 1.00 22.37 235 ASP C C 1
ATOM 5961 O O . ASP C 1 236 ? 7.369 11.651 56.069 1.00 21.85 235 ASP C O 1
ATOM 5966 N N . LYS C 1 237 ? 9.008 10.430 57.043 1.00 18.56 236 LYS C N 1
ATOM 5967 C CA . LYS C 1 237 ? 8.151 9.266 57.320 1.00 17.74 236 LYS C CA 1
ATOM 5968 C C . LYS C 1 237 ? 6.935 9.601 58.221 1.00 21.67 236 LYS C C 1
ATOM 5969 O O . LYS C 1 237 ? 5.904 8.937 58.122 1.00 21.94 236 LYS C O 1
ATOM 5975 N N . ASN C 1 238 ? 7.050 10.633 59.068 1.00 17.81 237 ASN C N 1
ATOM 5976 C CA . ASN C 1 238 ? 5.982 10.982 60.021 1.00 18.83 237 ASN C CA 1
ATOM 5977 C C . ASN C 1 238 ? 5.181 12.218 59.625 1.00 23.65 237 ASN C C 1
ATOM 5978 O O . ASN C 1 238 ? 4.157 12.507 60.259 1.00 23.53 237 ASN C O 1
ATOM 5983 N N . THR C 1 239 ? 5.674 13.002 58.648 1.00 20.10 238 THR C N 1
ATOM 5984 C CA . THR C 1 239 ? 5.086 14.317 58.376 1.00 20.26 238 THR C CA 1
ATOM 5985 C C . THR C 1 239 ? 4.642 14.518 56.940 1.00 23.61 238 THR C C 1
ATOM 5986 O O . THR C 1 239 ? 5.444 14.364 56.013 1.00 21.50 238 THR C O 1
ATOM 5990 N N . LEU C 1 240 ? 3.394 14.990 56.760 1.00 21.93 239 LEU C N 1
ATOM 5991 C CA . LEU C 1 240 ? 2.895 15.401 55.455 1.00 21.90 239 LEU C CA 1
ATOM 5992 C C . LEU C 1 240 ? 3.480 16.759 55.110 1.00 25.54 239 LEU C C 1
ATOM 5993 O O . LEU C 1 240 ? 3.686 17.584 56.004 1.00 26.18 239 LEU C O 1
ATOM 5998 N N . ALA C 1 241 ? 3.749 17.002 53.823 1.00 21.70 240 ALA C N 1
ATOM 5999 C CA . ALA C 1 241 ? 4.268 18.293 53.380 1.00 21.72 240 ALA C CA 1
ATOM 6000 C C . ALA C 1 241 ? 3.172 19.374 53.470 1.00 25.17 240 ALA C C 1
ATOM 6001 O O . ALA C 1 241 ? 2.073 19.176 52.955 1.00 24.73 240 ALA C O 1
ATOM 6003 N N . PRO C 1 242 ? 3.428 20.505 54.182 1.00 22.93 241 PRO C N 1
ATOM 6004 C CA . PRO C 1 242 ? 2.382 21.541 54.307 1.00 23.60 241 PRO C CA 1
ATOM 6005 C C . PRO C 1 242 ? 2.152 22.327 53.013 1.00 26.99 241 PRO C C 1
ATOM 6006 O O . PRO C 1 242 ? 1.138 23.018 52.887 1.00 27.47 241 PRO C O 1
ATOM 6010 N N . SER C 1 243 ? 3.102 22.231 52.052 1.00 22.21 242 SER C N 1
ATOM 6011 C CA . SER C 1 243 ? 3.025 22.934 50.760 1.00 21.57 242 SER C CA 1
ATOM 6012 C C . SER C 1 243 ? 4.087 22.403 49.797 1.00 24.34 242 SER C C 1
ATOM 6013 O O . SER C 1 243 ? 5.003 21.691 50.219 1.00 23.95 242 SER C O 1
ATOM 6016 N N . ASN C 1 244 ? 4.006 22.804 48.518 1.00 21.06 243 ASN C N 1
ATOM 6017 C CA . ASN C 1 244 ? 5.037 22.482 47.528 1.00 19.34 243 ASN C CA 1
ATOM 6018 C C . ASN C 1 244 ? 6.323 23.246 47.848 1.00 23.89 243 ASN C C 1
ATOM 6019 O O . ASN C 1 244 ? 7.416 22.720 47.644 1.00 22.53 243 ASN C O 1
ATOM 6024 N N . ALA C 1 245 ? 6.185 24.484 48.402 1.00 21.99 244 ALA C N 1
ATOM 6025 C CA . ALA C 1 245 ? 7.323 25.322 48.799 1.00 22.87 244 ALA C CA 1
ATOM 6026 C C . ALA C 1 245 ? 8.187 24.629 49.860 1.00 26.10 244 ALA C C 1
ATOM 6027 O O . ALA C 1 245 ? 9.412 24.750 49.827 1.00 25.97 244 ALA C O 1
ATOM 6029 N N . ALA C 1 246 ? 7.548 23.882 50.790 1.00 22.56 245 ALA C N 1
ATOM 6030 C CA . ALA C 1 246 ? 8.262 23.154 51.847 1.00 22.22 245 ALA C CA 1
ATOM 6031 C C . ALA C 1 246 ? 9.134 22.037 51.253 1.00 23.11 245 ALA C C 1
ATOM 6032 O O . ALA C 1 246 ? 10.240 21.805 51.732 1.00 22.70 245 ALA C O 1
ATOM 6034 N N . LEU C 1 247 ? 8.652 21.383 50.178 1.00 18.02 246 LEU C N 1
ATOM 6035 C CA . LEU C 1 247 ? 9.416 20.343 49.483 1.00 17.00 246 LEU C CA 1
ATOM 6036 C C . LEU C 1 247 ? 10.569 20.961 48.686 1.00 20.41 246 LEU C C 1
ATOM 6037 O O . LEU C 1 247 ? 11.674 20.413 48.682 1.00 19.06 246 LEU C O 1
ATOM 6042 N N . VAL C 1 248 ? 10.331 22.150 48.072 1.00 17.56 247 VAL C N 1
ATOM 6043 C CA . VAL C 1 248 ? 11.375 22.894 47.346 1.00 17.96 247 VAL C CA 1
ATOM 6044 C C . VAL C 1 248 ? 12.485 23.313 48.327 1.00 22.44 247 VAL C C 1
ATOM 6045 O O . VAL C 1 248 ? 13.673 23.208 47.999 1.00 21.99 247 VAL C O 1
ATOM 6049 N N . ARG C 1 249 ? 12.079 23.732 49.560 1.00 20.21 248 ARG C N 1
ATOM 6050 C CA A ARG C 1 249 ? 13.005 24.139 50.622 0.50 21.21 248 ARG C CA 1
ATOM 6051 C CA B ARG C 1 249 ? 13.004 24.136 50.624 0.50 21.19 248 ARG C CA 1
ATOM 6052 C C . ARG C 1 249 ? 13.985 23.001 50.957 1.00 24.33 248 ARG C C 1
ATOM 6053 O O . ARG C 1 249 ? 15.183 23.248 51.109 1.00 24.67 248 ARG C O 1
ATOM 6068 N N . GLN C 1 250 ? 13.475 21.749 51.046 1.00 20.07 249 GLN C N 1
ATOM 6069 C CA . GLN C 1 250 ? 14.309 20.570 51.328 1.00 19.66 249 GLN C CA 1
ATOM 6070 C C . GLN C 1 250 ? 15.403 20.417 50.263 1.00 23.62 249 GLN C C 1
ATOM 6071 O O . GLN C 1 250 ? 16.577 20.251 50.605 1.00 23.73 249 GLN C O 1
ATOM 6077 N N . VAL C 1 251 ? 15.018 20.520 48.967 1.00 19.02 250 VAL C N 1
ATOM 6078 C CA . VAL C 1 251 ? 15.956 20.412 47.842 1.00 18.67 250 VAL C CA 1
ATOM 6079 C C . VAL C 1 251 ? 16.943 21.587 47.848 1.00 23.97 250 VAL C C 1
ATOM 6080 O O . VAL C 1 251 ? 18.139 21.378 47.658 1.00 24.07 250 VAL C O 1
ATOM 6084 N N . ALA C 1 252 ? 16.445 22.814 48.127 1.00 21.89 251 ALA C N 1
ATOM 6085 C CA . ALA C 1 252 ? 17.290 24.014 48.210 1.00 23.32 251 ALA C CA 1
ATOM 6086 C C . ALA C 1 252 ? 18.349 23.862 49.306 1.00 28.15 251 ALA C C 1
ATOM 6087 O O . ALA C 1 252 ? 19.494 24.262 49.109 1.00 28.41 251 ALA C O 1
ATOM 6089 N N . GLU C 1 253 ? 17.976 23.231 50.441 1.00 25.15 252 GLU C N 1
ATOM 6090 C CA . GLU C 1 253 ? 18.907 22.970 51.540 1.00 26.17 252 GLU C CA 1
ATOM 6091 C C . GLU C 1 253 ? 19.945 21.926 51.126 1.00 28.06 252 GLU C C 1
ATOM 6092 O O . GLU C 1 253 ? 21.125 22.074 51.451 1.00 28.28 252 GLU C O 1
ATOM 6098 N N . LEU C 1 254 ? 19.514 20.902 50.345 1.00 23.20 253 LEU C N 1
ATOM 6099 C CA . LEU C 1 254 ? 20.416 19.879 49.808 1.00 22.67 253 LEU C CA 1
ATOM 6100 C C . LEU C 1 254 ? 21.433 20.507 48.848 1.00 26.71 253 LEU C C 1
ATOM 6101 O O . LEU C 1 254 ? 22.617 20.174 48.907 1.00 26.79 253 LEU C O 1
ATOM 6106 N N . CYS C 1 255 ? 20.967 21.430 47.965 1.00 23.21 254 CYS C N 1
ATOM 6107 C CA . CYS C 1 255 ? 21.835 22.139 47.011 1.00 23.43 254 CYS C CA 1
ATOM 6108 C C . CYS C 1 255 ? 23.027 22.799 47.729 1.00 28.70 254 CYS C C 1
ATOM 6109 O O . CYS C 1 255 ? 24.176 22.604 47.320 1.00 28.35 254 CYS C O 1
ATOM 6112 N N . GLU C 1 256 ? 22.740 23.576 48.813 1.00 26.56 255 GLU C N 1
ATOM 6113 C CA A GLU C 1 256 ? 23.764 24.271 49.609 0.50 28.10 255 GLU C CA 1
ATOM 6114 C CA B GLU C 1 256 ? 23.776 24.265 49.581 0.50 27.97 255 GLU C CA 1
ATOM 6115 C C . GLU C 1 256 ? 24.771 23.281 50.207 1.00 32.69 255 GLU C C 1
ATOM 6116 O O . GLU C 1 256 ? 25.979 23.533 50.183 1.00 33.71 255 GLU C O 1
ATOM 6127 N N . GLU C 1 257 ? 24.271 22.150 50.743 1.00 29.21 256 GLU C N 1
ATOM 6128 C CA . GLU C 1 257 ? 25.128 21.141 51.371 1.00 29.50 256 GLU C CA 1
ATOM 6129 C C . GLU C 1 257 ? 26.033 20.425 50.367 1.00 33.28 256 GLU C C 1
ATOM 6130 O O . GLU C 1 257 ? 27.134 20.012 50.727 1.00 33.51 256 GLU C O 1
ATOM 6136 N N . TYR C 1 258 ? 25.612 20.358 49.092 1.00 29.45 257 TYR C N 1
ATOM 6137 C CA . TYR C 1 258 ? 26.420 19.752 48.034 1.00 28.77 257 TYR C CA 1
ATOM 6138 C C . TYR C 1 258 ? 27.237 20.797 47.240 1.00 33.93 257 TYR C C 1
ATOM 6139 O O . TYR C 1 258 ? 27.803 20.479 46.192 1.00 33.51 257 TYR C O 1
ATOM 6148 N N . GLY C 1 259 ? 27.347 22.008 47.797 1.00 32.22 258 GLY C N 1
ATOM 6149 C CA . GLY C 1 259 ? 28.157 23.086 47.229 1.00 33.57 258 GLY C CA 1
ATOM 6150 C C . GLY C 1 259 ? 27.676 23.619 45.892 1.00 37.08 258 GLY C C 1
ATOM 6151 O O . GLY C 1 259 ? 28.454 24.231 45.153 1.00 37.89 258 GLY C O 1
ATOM 6152 N N . ARG C 1 260 ? 26.390 23.410 45.572 1.00 31.87 259 ARG C N 1
ATOM 6153 C CA . ARG C 1 260 ? 25.819 23.894 44.315 1.00 31.03 259 ARG C CA 1
ATOM 6154 C C . ARG C 1 260 ? 24.755 24.963 44.576 1.00 34.87 259 ARG C C 1
ATOM 6155 O O . ARG C 1 260 ? 23.806 24.722 45.324 1.00 33.91 259 ARG C O 1
ATOM 6163 N N . PRO C 1 261 ? 24.900 26.171 43.995 1.00 31.85 260 PRO C N 1
ATOM 6164 C CA . PRO C 1 261 ? 23.899 27.219 44.256 1.00 31.76 260 PRO C CA 1
ATOM 6165 C C . PRO C 1 261 ? 22.568 26.945 43.557 1.00 32.65 260 PRO C C 1
ATOM 6166 O O . PRO C 1 261 ? 22.547 26.337 42.486 1.00 30.92 260 PRO C O 1
ATOM 6170 N N . VAL C 1 262 ? 21.454 27.377 44.172 1.00 28.15 261 VAL C N 1
ATOM 6171 C CA . VAL C 1 262 ? 20.131 27.245 43.559 1.00 26.72 261 VAL C CA 1
ATOM 6172 C C . VAL C 1 262 ? 20.046 28.218 42.384 1.00 31.25 261 VAL C C 1
ATOM 6173 O O . VAL C 1 262 ? 20.254 29.417 42.566 1.00 32.18 261 VAL C O 1
ATOM 6177 N N . ALA C 1 263 ? 19.827 27.690 41.168 1.00 26.58 262 ALA C N 1
ATOM 6178 C CA . ALA C 1 263 ? 19.774 28.503 39.957 1.00 26.53 262 ALA C CA 1
ATOM 6179 C C . ALA C 1 263 ? 18.626 29.497 39.990 1.00 30.61 262 ALA C C 1
ATOM 6180 O O . ALA C 1 263 ? 17.530 29.162 40.448 1.00 28.62 262 ALA C O 1
ATOM 6182 N N . THR C 1 264 ? 18.879 30.738 39.518 1.00 28.29 263 THR C N 1
ATOM 6183 C CA . THR C 1 264 ? 17.841 31.764 39.398 1.00 28.32 263 THR C CA 1
ATOM 6184 C C . THR C 1 264 ? 17.017 31.486 38.136 1.00 30.82 263 THR C C 1
ATOM 6185 O O . THR C 1 264 ? 17.369 30.593 37.362 1.00 28.66 263 THR C O 1
ATOM 6189 N N . ALA C 1 265 ? 15.923 32.252 37.918 1.00 28.37 264 ALA C N 1
ATOM 6190 C CA . ALA C 1 265 ? 15.084 32.077 36.722 1.00 26.72 264 ALA C CA 1
ATOM 6191 C C . ALA C 1 265 ? 15.892 32.335 35.448 1.00 29.79 264 ALA C C 1
ATOM 6192 O O . ALA C 1 265 ? 15.806 31.555 34.503 1.00 28.56 264 ALA C O 1
ATOM 6194 N N . ALA C 1 266 ? 16.743 33.392 35.458 1.00 26.74 265 ALA C N 1
ATOM 6195 C CA . ALA C 1 266 ? 17.594 33.747 34.316 1.00 26.61 265 ALA C CA 1
ATOM 6196 C C . ALA C 1 266 ? 18.655 32.665 34.040 1.00 30.11 265 ALA C C 1
ATOM 6197 O O . ALA C 1 266 ? 18.871 32.301 32.883 1.00 29.23 265 ALA C O 1
ATOM 6199 N N . GLN C 1 267 ? 19.284 32.125 35.107 1.00 27.46 266 GLN C N 1
ATOM 6200 C CA . GLN C 1 267 ? 20.287 31.056 34.976 1.00 26.94 266 GLN C CA 1
ATOM 6201 C C . GLN C 1 267 ? 19.652 29.767 34.462 1.00 29.97 266 GLN C C 1
ATOM 6202 O O . GLN C 1 267 ? 20.225 29.105 33.595 1.00 29.72 266 GLN C O 1
ATOM 6208 N N . ALA C 1 268 ? 18.454 29.416 34.984 1.00 25.23 267 ALA C N 1
ATOM 6209 C CA . ALA C 1 268 ? 17.735 28.210 34.555 1.00 23.71 267 ALA C CA 1
ATOM 6210 C C . ALA C 1 268 ? 17.409 28.268 33.062 1.00 26.52 267 ALA C C 1
ATOM 6211 O O . ALA C 1 268 ? 17.614 27.285 32.356 1.00 24.32 267 ALA C O 1
ATOM 6213 N N . ARG C 1 269 ? 16.987 29.451 32.566 1.00 24.22 268 ARG C N 1
ATOM 6214 C CA . ARG C 1 269 ? 16.668 29.636 31.146 1.00 23.86 268 ARG C CA 1
ATOM 6215 C C . ARG C 1 269 ? 17.914 29.521 30.264 1.00 28.91 268 ARG C C 1
ATOM 6216 O O . ARG C 1 269 ? 17.851 28.918 29.194 1.00 27.55 268 ARG C O 1
ATOM 6224 N N . GLU C 1 270 ? 19.064 30.039 30.748 1.00 28.16 269 GLU C N 1
ATOM 6225 C CA . GLU C 1 270 ? 20.348 29.952 30.039 1.00 29.22 269 GLU C CA 1
ATOM 6226 C C . GLU C 1 270 ? 20.833 28.475 29.955 1.00 31.04 269 GLU C C 1
ATOM 6227 O O . GLU C 1 270 ? 21.286 28.035 28.896 1.00 30.85 269 GLU C O 1
ATOM 6233 N N . ILE C 1 271 ? 20.713 27.719 31.072 1.00 25.67 270 ILE C N 1
ATOM 6234 C CA . ILE C 1 271 ? 21.108 26.299 31.126 1.00 24.08 270 ILE C CA 1
ATOM 6235 C C . ILE C 1 271 ? 20.214 25.441 30.189 1.00 26.21 270 ILE C C 1
ATOM 6236 O O . ILE C 1 271 ? 20.712 24.521 29.524 1.00 24.99 270 ILE C O 1
ATOM 6254 N N . SER C 1 273 ? 18.792 26.581 27.539 1.00 25.80 272 SER C N 1
ATOM 6255 C CA . SER C 1 273 ? 18.934 27.168 26.190 1.00 26.50 272 SER C CA 1
ATOM 6256 C C . SER C 1 273 ? 17.583 27.763 25.726 1.00 32.01 272 SER C C 1
ATOM 6257 O O . SER C 1 273 ? 17.242 27.691 24.539 1.00 31.97 272 SER C O 1
ATOM 6260 N N . LEU C 1 274 ? 16.811 28.342 26.682 1.00 29.33 273 LEU C N 1
ATOM 6261 C CA . LEU C 1 274 ? 15.519 28.974 26.395 1.00 29.76 273 LEU C CA 1
ATOM 6262 C C . LEU C 1 274 ? 15.702 30.477 26.130 1.00 38.03 273 LEU C C 1
ATOM 6263 O O . LEU C 1 274 ? 15.730 30.901 24.974 1.00 39.11 273 LEU C O 1
ATOM 6268 N N . GLY C 1 275 ? 15.838 31.258 27.206 1.00 36.47 274 GLY C N 1
ATOM 6269 C CA . GLY C 1 275 ? 15.996 32.707 27.121 1.00 42.74 274 GLY C CA 1
ATOM 6270 C C . GLY C 1 275 ? 14.746 33.467 27.520 1.00 56.71 274 GLY C C 1
ATOM 6271 O O . GLY C 1 275 ? 13.643 32.876 27.471 1.00 57.68 274 GLY C O 1
ATOM 6273 N N . ASN D 1 3 ? 35.363 -23.314 26.946 1.00 41.63 2 ASN D N 1
ATOM 6274 C CA . ASN D 1 3 ? 34.628 -24.119 25.973 1.00 40.51 2 ASN D CA 1
ATOM 6275 C C . ASN D 1 3 ? 33.244 -24.527 26.523 1.00 41.64 2 ASN D C 1
ATOM 6276 O O . ASN D 1 3 ? 32.855 -25.699 26.442 1.00 41.94 2 ASN D O 1
ATOM 6278 N N . LYS D 1 4 ? 32.506 -23.550 27.077 1.00 35.38 3 LYS D N 1
ATOM 6279 C CA . LYS D 1 4 ? 31.176 -23.771 27.649 1.00 33.49 3 LYS D CA 1
ATOM 6280 C C . LYS D 1 4 ? 30.140 -24.007 26.521 1.00 34.12 3 LYS D C 1
ATOM 6281 O O . LYS D 1 4 ? 30.117 -23.248 25.548 1.00 32.73 3 LYS D O 1
ATOM 6287 N N . PRO D 1 5 ? 29.262 -25.051 26.634 1.00 28.43 4 PRO D N 1
ATOM 6288 C CA . PRO D 1 5 ? 28.289 -25.308 25.547 1.00 26.39 4 PRO D CA 1
ATOM 6289 C C . PRO D 1 5 ? 27.313 -24.154 25.305 1.00 26.57 4 PRO D C 1
ATOM 6290 O O . PRO D 1 5 ? 26.981 -23.412 26.231 1.00 24.95 4 PRO D O 1
ATOM 6294 N N . CYS D 1 6 ? 26.853 -24.007 24.051 1.00 21.83 5 CYS D N 1
ATOM 6295 C CA . CYS D 1 6 ? 25.921 -22.947 23.678 1.00 19.90 5 CYS D CA 1
ATOM 6296 C C . CYS D 1 6 ? 24.591 -23.522 23.194 1.00 22.33 5 CYS D C 1
ATOM 6297 O O . CYS D 1 6 ? 24.566 -24.346 22.276 1.00 21.33 5 CYS D O 1
ATOM 6300 N N . ILE D 1 7 ? 23.487 -23.076 23.803 1.00 18.51 6 ILE D N 1
ATOM 6301 C CA . ILE D 1 7 ? 22.145 -23.489 23.408 1.00 17.41 6 ILE D CA 1
ATOM 6302 C C . ILE D 1 7 ? 21.689 -22.662 22.215 1.00 20.82 6 ILE D C 1
ATOM 6303 O O . ILE D 1 7 ? 21.779 -21.430 22.248 1.00 19.35 6 ILE D O 1
ATOM 6308 N N . ILE D 1 8 ? 21.181 -23.325 21.171 1.00 17.71 7 ILE D N 1
ATOM 6309 C CA . ILE D 1 8 ? 20.628 -22.615 20.024 1.00 16.73 7 ILE D CA 1
ATOM 6310 C C . ILE D 1 8 ? 19.108 -22.671 20.063 1.00 20.20 7 ILE D C 1
ATOM 6311 O O . ILE D 1 8 ? 18.522 -23.755 19.952 1.00 20.13 7 ILE D O 1
ATOM 6316 N N . SER D 1 9 ? 18.468 -21.515 20.272 1.00 15.50 8 SER D N 1
ATOM 6317 C CA . SER D 1 9 ? 17.012 -21.416 20.240 1.00 14.58 8 SER D CA 1
ATOM 6318 C C . SER D 1 9 ? 16.574 -21.099 18.827 1.00 17.41 8 SER D C 1
ATOM 6319 O O . SER D 1 9 ? 17.245 -20.329 18.136 1.00 16.45 8 SER D O 1
ATOM 6322 N N . VAL D 1 10 ? 15.477 -21.714 18.370 1.00 13.62 9 VAL D N 1
ATOM 6323 C CA . VAL D 1 10 ? 14.960 -21.440 17.034 1.00 12.19 9 VAL D CA 1
ATOM 6324 C C . VAL D 1 10 ? 13.512 -20.931 17.077 1.00 16.27 9 VAL D C 1
ATOM 6325 O O . VAL D 1 10 ? 12.609 -21.649 17.523 1.00 16.02 9 VAL D O 1
ATOM 6329 N N . ALA D 1 11 ? 13.315 -19.650 16.713 1.00 13.25 10 ALA D N 1
ATOM 6330 C CA . ALA D 1 11 ? 11.993 -19.044 16.637 1.00 12.36 10 ALA D CA 1
ATOM 6331 C C . ALA D 1 11 ? 11.487 -19.233 15.216 1.00 15.96 10 ALA D C 1
ATOM 6332 O O . ALA D 1 11 ? 11.911 -18.521 14.300 1.00 16.32 10 ALA D O 1
ATOM 6334 N N . ILE D 1 12 ? 10.697 -20.290 15.007 1.00 12.64 11 ILE D N 1
ATOM 6335 C CA . ILE D 1 12 ? 10.333 -20.782 13.676 1.00 12.91 11 ILE D CA 1
ATOM 6336 C C . ILE D 1 12 ? 9.387 -19.905 12.845 1.00 16.71 11 ILE D C 1
ATOM 6337 O O . ILE D 1 12 ? 9.525 -19.877 11.621 1.00 17.18 11 ILE D O 1
ATOM 6342 N N . THR D 1 13 ? 8.370 -19.282 13.476 1.00 11.93 12 THR D N 1
ATOM 6343 C CA . THR D 1 13 ? 7.313 -18.611 12.716 1.00 12.00 12 THR D CA 1
ATOM 6344 C C . THR D 1 13 ? 7.080 -17.144 13.101 1.00 16.97 12 THR D C 1
ATOM 6345 O O . THR D 1 13 ? 7.030 -16.281 12.220 1.00 17.01 12 THR D O 1
ATOM 6349 N N . GLY D 1 14 ? 6.807 -16.899 14.380 1.00 13.70 13 GLY D N 1
ATOM 6350 C CA . GLY D 1 14 ? 6.454 -15.567 14.855 1.00 13.65 13 GLY D CA 1
ATOM 6351 C C . GLY D 1 14 ? 5.035 -15.190 14.500 1.00 19.12 13 GLY D C 1
ATOM 6352 O O . GLY D 1 14 ? 4.245 -16.049 14.102 1.00 18.74 13 GLY D O 1
ATOM 6353 N N . SER D 1 15 ? 4.706 -13.898 14.607 1.00 17.48 14 SER D N 1
ATOM 6354 C CA . SER D 1 15 ? 3.364 -13.420 14.301 1.00 18.94 14 SER D CA 1
ATOM 6355 C C . SER D 1 15 ? 3.321 -12.558 13.028 1.00 25.70 14 SER D C 1
ATOM 6356 O O . SER D 1 15 ? 2.251 -12.392 12.441 1.00 26.22 14 SER D O 1
ATOM 6359 N N . LEU D 1 16 ? 4.485 -12.021 12.594 1.00 23.36 15 LEU D N 1
ATOM 6360 C CA . LEU D 1 16 ? 4.553 -11.112 11.440 1.00 23.34 15 LEU D CA 1
ATOM 6361 C C . LEU D 1 16 ? 4.972 -11.782 10.103 1.00 25.25 15 LEU D C 1
ATOM 6362 O O . LEU D 1 16 ? 4.365 -11.485 9.073 1.00 24.66 15 LEU D O 1
ATOM 6367 N N . PRO D 1 17 ? 6.050 -12.627 10.069 1.00 20.97 16 PRO D N 1
ATOM 6368 C CA . PRO D 1 17 ? 6.513 -13.164 8.768 1.00 21.04 16 PRO D CA 1
ATOM 6369 C C . PRO D 1 17 ? 5.442 -13.921 7.984 1.00 23.07 16 PRO D C 1
ATOM 6370 O O . PRO D 1 17 ? 4.704 -14.730 8.553 1.00 22.31 16 PRO D O 1
ATOM 6374 N N . ARG D 1 18 ? 5.349 -13.639 6.670 1.00 18.35 17 ARG D N 1
ATOM 6375 C CA . ARG D 1 18 ? 4.395 -14.301 5.777 1.00 19.24 17 ARG D CA 1
ATOM 6376 C C . ARG D 1 18 ? 5.133 -15.022 4.636 1.00 23.07 17 ARG D C 1
ATOM 6377 O O . ARG D 1 18 ? 6.302 -14.729 4.383 1.00 21.76 17 ARG D O 1
ATOM 6385 N N . LYS D 1 19 ? 4.424 -15.928 3.911 1.00 20.56 18 LYS D N 1
ATOM 6386 C CA . LYS D 1 19 ? 4.977 -16.632 2.741 1.00 21.18 18 LYS D CA 1
ATOM 6387 C C . LYS D 1 19 ? 5.506 -15.641 1.696 1.00 26.60 18 LYS D C 1
ATOM 6388 O O . LYS D 1 19 ? 6.535 -15.903 1.072 1.00 26.14 18 LYS D O 1
ATOM 6394 N N . LYS D 1 20 ? 4.814 -14.483 1.530 1.00 24.68 19 LYS D N 1
ATOM 6395 C CA . LYS D 1 20 ? 5.224 -13.429 0.590 1.00 25.64 19 LYS D CA 1
ATOM 6396 C C . LYS D 1 20 ? 6.617 -12.859 0.966 1.00 29.10 19 LYS D C 1
ATOM 6397 O O . LYS D 1 20 ? 7.379 -12.472 0.080 1.00 30.21 19 LYS D O 1
ATOM 6400 N N . ASP D 1 21 ? 6.952 -12.845 2.279 1.00 23.56 20 ASP D N 1
ATOM 6401 C CA . ASP D 1 21 ? 8.273 -12.396 2.750 1.00 22.19 20 ASP D CA 1
ATOM 6402 C C . ASP D 1 21 ? 9.322 -13.474 2.466 1.00 25.26 20 ASP D C 1
ATOM 6403 O O . ASP D 1 21 ? 10.426 -13.164 2.011 1.00 25.26 20 ASP D O 1
ATOM 6408 N N . ASN D 1 22 ? 8.964 -14.748 2.730 1.00 20.75 21 ASN D N 1
ATOM 6409 C CA . ASN D 1 22 ? 9.828 -15.906 2.492 1.00 20.67 21 ASN D CA 1
ATOM 6410 C C . ASN D 1 22 ? 8.966 -17.189 2.513 1.00 24.55 21 ASN D C 1
ATOM 6411 O O . ASN D 1 22 ? 8.300 -17.465 3.517 1.00 22.28 21 ASN D O 1
ATOM 6416 N N . PRO D 1 23 ? 8.938 -17.978 1.399 1.00 22.36 22 PRO D N 1
ATOM 6417 C CA . PRO D 1 23 ? 8.089 -19.192 1.380 1.00 22.93 22 PRO D CA 1
ATOM 6418 C C . PRO D 1 23 ? 8.543 -20.282 2.365 1.00 26.21 22 PRO D C 1
ATOM 6419 O O . PRO D 1 23 ? 7.812 -21.250 2.593 1.00 26.12 22 PRO D O 1
ATOM 6423 N N . ALA D 1 24 ? 9.729 -20.107 2.974 1.00 22.15 23 ALA D N 1
ATOM 6424 C CA . ALA D 1 24 ? 10.263 -21.050 3.959 1.00 21.86 23 ALA D CA 1
ATOM 6425 C C . ALA D 1 24 ? 9.549 -20.932 5.314 1.00 23.66 23 ALA D C 1
ATOM 6426 O O . ALA D 1 24 ? 9.679 -21.834 6.154 1.00 22.30 23 ALA D O 1
ATOM 6428 N N . VAL D 1 25 ? 8.828 -19.798 5.549 1.00 19.11 24 VAL D N 1
ATOM 6429 C CA . VAL D 1 25 ? 8.101 -19.566 6.811 1.00 18.35 24 VAL D CA 1
ATOM 6430 C C . VAL D 1 25 ? 7.029 -20.660 7.031 1.00 22.71 24 VAL D C 1
ATOM 6431 O O . VAL D 1 25 ? 6.100 -20.783 6.229 1.00 21.66 24 VAL D O 1
ATOM 6435 N N . PRO D 1 26 ? 7.173 -21.504 8.087 1.00 20.69 25 PRO D N 1
ATOM 6436 C CA . PRO D 1 26 ? 6.176 -22.566 8.305 1.00 21.26 25 PRO D CA 1
ATOM 6437 C C . PRO D 1 26 ? 4.873 -22.027 8.889 1.00 24.37 25 PRO D C 1
ATOM 6438 O O . PRO D 1 26 ? 4.889 -21.333 9.905 1.00 23.85 25 PRO D O 1
ATOM 6442 N N . ILE D 1 27 ? 3.747 -22.307 8.213 1.00 20.41 26 ILE D N 1
ATOM 6443 C CA . ILE D 1 27 ? 2.426 -21.815 8.621 1.00 19.83 26 ILE D CA 1
ATOM 6444 C C . ILE D 1 27 ? 1.542 -22.962 9.137 1.00 24.08 26 ILE D C 1
ATOM 6445 O O . ILE D 1 27 ? 0.968 -22.852 10.221 1.00 23.19 26 ILE D O 1
ATOM 6450 N N . THR D 1 28 ? 1.429 -24.055 8.358 1.00 22.53 27 THR D N 1
ATOM 6451 C CA . THR D 1 28 ? 0.602 -25.211 8.738 1.00 22.57 27 THR D CA 1
ATOM 6452 C C . THR D 1 28 ? 1.267 -26.039 9.849 1.00 26.00 27 THR D C 1
ATOM 6453 O O . THR D 1 28 ? 2.460 -25.866 10.123 1.00 24.38 27 THR D O 1
ATOM 6457 N N . VAL D 1 29 ? 0.492 -26.947 10.485 1.00 23.07 28 VAL D N 1
ATOM 6458 C CA . VAL D 1 29 ? 1.003 -27.839 11.539 1.00 23.08 28 VAL D CA 1
ATOM 6459 C C . VAL D 1 29 ? 2.150 -28.716 10.992 1.00 26.58 28 VAL D C 1
ATOM 6460 O O . VAL D 1 29 ? 3.213 -28.798 11.618 1.00 25.28 28 VAL D O 1
ATOM 6464 N N . SER D 1 30 ? 1.939 -29.337 9.796 1.00 24.33 29 SER D N 1
ATOM 6465 C CA A SER D 1 30 ? 2.944 -30.192 9.158 0.50 24.65 29 SER D CA 1
ATOM 6466 C CA B SER D 1 30 ? 2.945 -30.192 9.160 0.50 24.75 29 SER D CA 1
ATOM 6467 C C . SER D 1 30 ? 4.220 -29.409 8.834 1.00 27.01 29 SER D C 1
ATOM 6468 O O . SER D 1 30 ? 5.323 -29.917 9.049 1.00 26.32 29 SER D O 1
ATOM 6473 N N . GLU D 1 31 ? 4.071 -28.153 8.335 1.00 22.26 30 GLU D N 1
ATOM 6474 C CA . GLU D 1 31 ? 5.216 -27.298 8.006 1.00 20.66 30 GLU D CA 1
ATOM 6475 C C . GLU D 1 31 ? 6.028 -26.960 9.251 1.00 22.07 30 GLU D C 1
ATOM 6476 O O . GLU D 1 31 ? 7.254 -27.017 9.210 1.00 20.74 30 GLU D O 1
ATOM 6482 N N . GLN D 1 32 ? 5.343 -26.614 10.367 1.00 17.99 31 GLN D N 1
ATOM 6483 C CA . GLN D 1 32 ? 6.011 -26.245 11.621 1.00 16.13 31 GLN D CA 1
ATOM 6484 C C . GLN D 1 32 ? 6.743 -27.422 12.257 1.00 20.19 31 GLN D C 1
ATOM 6485 O O . GLN D 1 32 ? 7.841 -27.244 12.779 1.00 19.29 31 GLN D O 1
ATOM 6491 N N . VAL D 1 33 ? 6.145 -28.632 12.203 1.00 17.81 32 VAL D N 1
ATOM 6492 C CA . VAL D 1 33 ? 6.770 -29.845 12.751 1.00 17.96 32 VAL D CA 1
ATOM 6493 C C . VAL D 1 33 ? 8.027 -30.228 11.933 1.00 22.46 32 VAL D C 1
ATOM 6494 O O . VAL D 1 33 ? 9.084 -30.495 12.516 1.00 21.95 32 VAL D O 1
ATOM 6498 N N . GLU D 1 34 ? 7.918 -30.193 10.585 1.00 19.80 33 GLU D N 1
ATOM 6499 C CA . GLU D 1 34 ? 9.031 -30.519 9.680 1.00 20.67 33 GLU D CA 1
ATOM 6500 C C . GLU D 1 34 ? 10.161 -29.490 9.763 1.00 22.54 33 GLU D C 1
ATOM 6501 O O . GLU D 1 34 ? 11.334 -29.869 9.755 1.00 22.55 33 GLU D O 1
ATOM 6507 N N . SER D 1 35 ? 9.809 -28.184 9.869 1.00 17.49 34 SER D N 1
ATOM 6508 C CA . SER D 1 35 ? 10.797 -27.107 9.989 1.00 15.61 34 SER D CA 1
ATOM 6509 C C . SER D 1 35 ? 11.543 -27.200 11.320 1.00 19.68 34 SER D C 1
ATOM 6510 O O . SER D 1 35 ? 12.751 -26.966 11.362 1.00 19.20 34 SER D O 1
ATOM 6513 N N . THR D 1 36 ? 10.823 -27.570 12.412 1.00 16.83 35 THR D N 1
ATOM 6514 C CA . THR D 1 36 ? 11.419 -27.727 13.743 1.00 16.75 35 THR D CA 1
ATOM 6515 C C . THR D 1 36 ? 12.372 -28.925 13.766 1.00 22.07 35 THR D C 1
ATOM 6516 O O . THR D 1 36 ? 13.479 -28.814 14.292 1.00 21.84 35 THR D O 1
ATOM 6520 N N . GLN D 1 37 ? 11.945 -30.069 13.178 1.00 20.16 36 GLN D N 1
ATOM 6521 C CA . GLN D 1 37 ? 12.767 -31.284 13.114 1.00 20.93 36 GLN D CA 1
ATOM 6522 C C . GLN D 1 37 ? 14.085 -31.020 12.378 1.00 23.93 36 GLN D C 1
ATOM 6523 O O . GLN D 1 37 ? 15.147 -31.420 12.861 1.00 23.38 36 GLN D O 1
ATOM 6529 N N . ALA D 1 38 ? 14.019 -30.316 11.224 1.00 20.29 37 ALA D N 1
ATOM 6530 C CA . ALA D 1 38 ? 15.209 -29.973 10.439 1.00 20.67 37 ALA D CA 1
ATOM 6531 C C . ALA D 1 38 ? 16.143 -29.045 11.237 1.00 22.85 37 ALA D C 1
ATOM 6532 O O . ALA D 1 38 ? 17.359 -29.249 11.235 1.00 21.56 37 ALA D O 1
ATOM 6534 N N . ALA D 1 39 ? 15.563 -28.065 11.972 1.00 18.86 38 ALA D N 1
ATOM 6535 C CA . ALA D 1 39 ? 16.334 -27.155 12.825 1.00 18.28 38 ALA D CA 1
ATOM 6536 C C . ALA D 1 39 ? 16.962 -27.918 13.997 1.00 22.05 38 ALA D C 1
ATOM 6537 O O . ALA D 1 39 ? 18.108 -27.656 14.354 1.00 21.91 38 ALA D O 1
ATOM 6539 N N . PHE D 1 40 ? 16.225 -28.900 14.559 1.00 20.53 39 PHE D N 1
ATOM 6540 C CA . PHE D 1 40 ? 16.719 -29.765 15.642 1.00 21.14 39 PHE D CA 1
ATOM 6541 C C . PHE D 1 40 ? 17.925 -30.602 15.171 1.00 25.61 39 PHE D C 1
ATOM 6542 O O . PHE D 1 40 ? 18.924 -30.707 15.892 1.00 24.81 39 PHE D O 1
ATOM 6550 N N . GLU D 1 41 ? 17.851 -31.146 13.943 1.00 23.03 40 GLU D N 1
ATOM 6551 C CA . GLU D 1 41 ? 18.946 -31.929 13.349 1.00 24.56 40 GLU D CA 1
ATOM 6552 C C . GLU D 1 41 ? 20.143 -31.027 12.998 1.00 28.12 40 GLU D C 1
ATOM 6553 O O . GLU D 1 41 ? 21.273 -31.513 12.895 1.00 28.61 40 GLU D O 1
ATOM 6559 N N . ALA D 1 42 ? 19.894 -29.704 12.853 1.00 22.99 41 ALA D N 1
ATOM 6560 C CA . ALA D 1 42 ? 20.933 -28.727 12.539 1.00 22.49 41 ALA D CA 1
ATOM 6561 C C . ALA D 1 42 ? 21.674 -28.233 13.807 1.00 25.69 41 ALA D C 1
ATOM 6562 O O . ALA D 1 42 ? 22.729 -27.607 13.696 1.00 24.62 41 ALA D O 1
ATOM 6564 N N . GLY D 1 43 ? 21.116 -28.521 14.990 1.00 22.18 42 GLY D N 1
ATOM 6565 C CA . GLY D 1 43 ? 21.756 -28.161 16.255 1.00 21.97 42 GLY D CA 1
ATOM 6566 C C . GLY D 1 43 ? 20.893 -27.390 17.242 1.00 24.37 42 GLY D C 1
ATOM 6567 O O . GLY D 1 43 ? 21.335 -27.115 18.361 1.00 23.81 42 GLY D O 1
ATOM 6568 N N . ALA D 1 44 ? 19.663 -27.019 16.845 1.00 19.97 43 ALA D N 1
ATOM 6569 C CA . ALA D 1 44 ? 18.765 -26.282 17.747 1.00 18.22 43 ALA D CA 1
ATOM 6570 C C . ALA D 1 44 ? 18.185 -27.218 18.812 1.00 21.86 43 ALA D C 1
ATOM 6571 O O . ALA D 1 44 ? 17.787 -28.337 18.493 1.00 21.85 43 ALA D O 1
ATOM 6573 N N . THR D 1 45 ? 18.191 -26.782 20.090 1.00 18.33 44 THR D N 1
ATOM 6574 C CA . THR D 1 45 ? 17.697 -27.613 21.200 1.00 19.13 44 THR D CA 1
ATOM 6575 C C . THR D 1 45 ? 16.514 -26.980 21.911 1.00 23.26 44 THR D C 1
ATOM 6576 O O . THR D 1 45 ? 15.938 -27.587 22.817 1.00 23.61 44 THR D O 1
ATOM 6580 N N . LEU D 1 46 ? 16.123 -25.780 21.480 1.00 19.67 45 LEU D N 1
ATOM 6581 C CA . LEU D 1 46 ? 14.975 -25.074 22.030 1.00 18.65 45 LEU D CA 1
ATOM 6582 C C . LEU D 1 46 ? 14.150 -24.508 20.887 1.00 21.72 45 LEU D C 1
ATOM 6583 O O . LEU D 1 46 ? 14.700 -23.874 19.983 1.00 21.15 45 LEU D O 1
ATOM 6588 N N . VAL D 1 47 ? 12.843 -24.747 20.907 1.00 17.70 46 VAL D N 1
ATOM 6589 C CA . VAL D 1 47 ? 11.967 -24.208 19.878 1.00 16.61 46 VAL D CA 1
ATOM 6590 C C . VAL D 1 47 ? 11.009 -23.164 20.454 1.00 20.23 46 VAL D C 1
ATOM 6591 O O . VAL D 1 47 ? 10.251 -23.463 21.374 1.00 20.45 46 VAL D O 1
ATOM 6595 N N . HIS D 1 48 ? 11.119 -21.912 19.974 1.00 16.07 47 HIS D N 1
ATOM 6596 C CA . HIS D 1 48 ? 10.208 -20.840 20.359 1.00 14.74 47 HIS D CA 1
ATOM 6597 C C . HIS D 1 48 ? 9.031 -20.869 19.391 1.00 17.49 47 HIS D C 1
ATOM 6598 O O . HIS D 1 48 ? 9.212 -20.647 18.190 1.00 17.53 47 HIS D O 1
ATOM 6605 N N . LEU D 1 49 ? 7.851 -21.239 19.889 1.00 13.23 48 LEU D N 1
ATOM 6606 C CA . LEU D 1 49 ? 6.706 -21.523 19.041 1.00 12.61 48 LEU D CA 1
ATOM 6607 C C . LEU D 1 49 ? 5.582 -20.489 19.074 1.00 16.60 48 LEU D C 1
ATOM 6608 O O . LEU D 1 49 ? 4.959 -20.267 20.116 1.00 15.76 48 LEU D O 1
ATOM 6613 N N . HIS D 1 50 ? 5.266 -19.934 17.890 1.00 14.13 49 HIS D N 1
ATOM 6614 C CA . HIS D 1 50 ? 4.060 -19.162 17.612 1.00 13.41 49 HIS D CA 1
ATOM 6615 C C . HIS D 1 50 ? 3.239 -20.015 16.657 1.00 18.18 49 HIS D C 1
ATOM 6616 O O . HIS D 1 50 ? 3.816 -20.673 15.791 1.00 18.40 49 HIS D O 1
ATOM 6623 N N . VAL D 1 51 ? 1.912 -19.982 16.767 1.00 15.76 50 VAL D N 1
ATOM 6624 C CA . VAL D 1 51 ? 1.063 -20.714 15.811 1.00 16.82 50 VAL D CA 1
ATOM 6625 C C . VAL D 1 51 ? 0.262 -19.740 14.937 1.00 21.15 50 VAL D C 1
ATOM 6626 O O . VAL D 1 51 ? 0.082 -18.580 15.311 1.00 20.43 50 VAL D O 1
ATOM 6630 N N . ARG D 1 52 ? -0.172 -20.193 13.758 1.00 18.62 51 ARG D N 1
ATOM 6631 C CA . ARG D 1 52 ? -0.912 -19.344 12.818 1.00 18.29 51 ARG D CA 1
ATOM 6632 C C . ARG D 1 52 ? -2.174 -20.015 12.359 1.00 22.68 51 ARG D C 1
ATOM 6633 O O . ARG D 1 52 ? -2.255 -21.244 12.359 1.00 22.05 51 ARG D O 1
ATOM 6641 N N . ASN D 1 53 ? -3.132 -19.216 11.857 1.00 20.53 52 ASN D N 1
ATOM 6642 C CA . ASN D 1 53 ? -4.308 -19.740 11.181 1.00 21.69 52 ASN D CA 1
ATOM 6643 C C . ASN D 1 53 ? -3.900 -20.106 9.750 1.00 26.51 52 ASN D C 1
ATOM 6644 O O . ASN D 1 53 ? -2.807 -19.726 9.312 1.00 25.76 52 ASN D O 1
ATOM 6649 N N . ASP D 1 54 ? -4.760 -20.843 9.023 1.00 24.10 53 ASP D N 1
ATOM 6650 C CA . ASP D 1 54 ? -4.465 -21.253 7.643 1.00 24.74 53 ASP D CA 1
ATOM 6651 C C . ASP D 1 54 ? -4.218 -20.054 6.703 1.00 29.32 53 ASP D C 1
ATOM 6652 O O . ASP D 1 54 ? -3.390 -20.153 5.795 1.00 29.05 53 ASP D O 1
ATOM 6657 N N . ASP D 1 55 ? -4.893 -18.907 6.959 1.00 26.28 54 ASP D N 1
ATOM 6658 C CA . ASP D 1 55 ? -4.720 -17.687 6.149 1.00 26.16 54 ASP D CA 1
ATOM 6659 C C . ASP D 1 55 ? -3.476 -16.870 6.591 1.00 28.10 54 ASP D C 1
ATOM 6660 O O . ASP D 1 55 ? -3.324 -15.708 6.194 1.00 27.07 54 ASP D O 1
ATOM 6665 N N . GLU D 1 56 ? -2.599 -17.487 7.433 1.00 23.88 55 GLU D N 1
ATOM 6666 C CA . GLU D 1 56 ? -1.331 -16.897 7.914 1.00 22.40 55 GLU D CA 1
ATOM 6667 C C . GLU D 1 56 ? -1.498 -15.846 9.037 1.00 25.48 55 GLU D C 1
ATOM 6668 O O . GLU D 1 56 ? -0.494 -15.322 9.532 1.00 24.06 55 GLU D O 1
ATOM 6674 N N . THR D 1 57 ? -2.749 -15.557 9.455 1.00 22.20 56 THR D N 1
ATOM 6675 C CA . THR D 1 57 ? -2.997 -14.595 10.541 1.00 21.37 56 THR D CA 1
ATOM 6676 C C . THR D 1 57 ? -2.563 -15.182 11.905 1.00 25.84 56 THR D C 1
ATOM 6677 O O . THR D 1 57 ? -2.706 -16.387 12.132 1.00 25.90 56 THR D O 1
ATOM 6681 N N . PRO D 1 58 ? -2.009 -14.348 12.822 1.00 22.30 57 PRO D N 1
ATOM 6682 C CA . PRO D 1 58 ? -1.568 -14.887 14.122 1.00 21.36 57 PRO D CA 1
ATOM 6683 C C . PRO D 1 58 ? -2.731 -15.357 15.003 1.00 25.00 57 PRO D C 1
ATOM 6684 O O . PRO D 1 58 ? -3.842 -14.833 14.897 1.00 24.12 57 PRO D O 1
ATOM 6688 N N . THR D 1 59 ? -2.475 -16.369 15.859 1.00 21.14 58 THR D N 1
ATOM 6689 C CA . THR D 1 59 ? -3.483 -16.912 16.780 1.00 21.02 58 THR D CA 1
ATOM 6690 C C . THR D 1 59 ? -2.831 -17.512 18.029 1.00 23.96 58 THR D C 1
ATOM 6691 O O . THR D 1 59 ? -1.664 -17.907 17.989 1.00 22.93 58 THR D O 1
ATOM 6695 N N . SER D 1 60 ? -3.591 -17.589 19.136 1.00 20.48 59 SER D N 1
ATOM 6696 C CA . SER D 1 60 ? -3.124 -18.224 20.373 1.00 20.21 59 SER D CA 1
ATOM 6697 C C . SER D 1 60 ? -3.843 -19.564 20.574 1.00 23.50 59 SER D C 1
ATOM 6698 O O . SER D 1 60 ? -3.695 -20.203 21.627 1.00 23.63 59 SER D O 1
ATOM 6701 N N . ASN D 1 61 ? -4.609 -19.995 19.540 1.00 19.82 60 ASN D N 1
ATOM 6702 C CA . ASN D 1 61 ? -5.414 -21.225 19.529 1.00 20.14 60 ASN D CA 1
ATOM 6703 C C . ASN D 1 61 ? -4.698 -22.421 20.212 1.00 22.00 60 ASN D C 1
ATOM 6704 O O . ASN D 1 61 ? -3.705 -22.930 19.689 1.00 20.46 60 ASN D O 1
ATOM 6709 N N . PRO D 1 62 ? -5.210 -22.887 21.388 1.00 19.02 61 PRO D N 1
ATOM 6710 C CA . PRO D 1 62 ? -4.548 -24.013 22.089 1.00 18.88 61 PRO D CA 1
ATOM 6711 C C . PRO D 1 62 ? -4.600 -25.331 21.318 1.00 23.55 61 PRO D C 1
ATOM 6712 O O . PRO D 1 62 ? -3.701 -26.158 21.468 1.00 22.67 61 PRO D O 1
ATOM 6716 N N . ASP D 1 63 ? -5.656 -25.533 20.495 1.00 21.73 62 ASP D N 1
ATOM 6717 C CA . ASP D 1 63 ? -5.804 -26.747 19.681 1.00 22.70 62 ASP D CA 1
ATOM 6718 C C . ASP D 1 63 ? -4.703 -26.824 18.627 1.00 26.23 62 ASP D C 1
ATOM 6719 O O . ASP D 1 63 ? -4.135 -27.895 18.407 1.00 26.37 62 ASP D O 1
ATOM 6724 N N . ARG D 1 64 ? -4.371 -25.673 18.006 1.00 22.27 63 ARG D N 1
ATOM 6725 C CA . ARG D 1 64 ? -3.291 -25.576 17.028 1.00 21.48 63 ARG D CA 1
ATOM 6726 C C . ARG D 1 64 ? -1.943 -25.834 17.724 1.00 24.89 63 ARG D C 1
ATOM 6727 O O . ARG D 1 64 ? -1.121 -26.592 17.210 1.00 24.38 63 ARG D O 1
ATOM 6735 N N . PHE D 1 65 ? -1.750 -25.246 18.933 1.00 20.89 64 PHE D N 1
ATOM 6736 C CA . PHE D 1 65 ? -0.543 -25.456 19.742 1.00 19.56 64 PHE D CA 1
ATOM 6737 C C . PHE D 1 65 ? -0.370 -26.940 20.112 1.00 22.78 64 PHE D C 1
ATOM 6738 O O . PHE D 1 65 ? 0.735 -27.468 20.018 1.00 21.86 64 PHE D O 1
ATOM 6746 N N . ALA D 1 66 ? -1.468 -27.604 20.525 1.00 19.97 65 ALA D N 1
ATOM 6747 C CA . ALA D 1 66 ? -1.450 -29.015 20.936 1.00 21.02 65 ALA D CA 1
ATOM 6748 C C . ALA D 1 66 ? -0.918 -29.941 19.844 1.00 25.78 65 ALA D C 1
ATOM 6749 O O . ALA D 1 66 ? -0.103 -30.822 20.130 1.00 26.34 65 ALA D O 1
ATOM 6751 N N . LEU D 1 67 ? -1.354 -29.737 18.599 1.00 22.28 66 LEU D N 1
ATOM 6752 C CA . LEU D 1 67 ? -0.934 -30.578 17.481 1.00 22.60 66 LEU D CA 1
ATOM 6753 C C . LEU D 1 67 ? 0.525 -30.388 17.148 1.00 25.88 66 LEU D C 1
ATOM 6754 O O . LEU D 1 67 ? 1.237 -31.369 16.915 1.00 25.58 66 LEU D O 1
ATOM 6759 N N . VAL D 1 68 ? 0.984 -29.129 17.117 1.00 20.84 67 VAL D N 1
ATOM 6760 C CA . VAL D 1 68 ? 2.376 -28.827 16.800 1.00 20.10 67 VAL D CA 1
ATOM 6761 C C . VAL D 1 68 ? 3.313 -29.365 17.901 1.00 24.55 67 VAL D C 1
ATOM 6762 O O . VAL D 1 68 ? 4.304 -30.023 17.587 1.00 25.20 67 VAL D O 1
ATOM 6766 N N . LEU D 1 69 ? 2.948 -29.153 19.192 1.00 19.80 68 LEU D N 1
ATOM 6767 C CA . LEU D 1 69 ? 3.749 -29.632 20.329 1.00 19.52 68 LEU D CA 1
ATOM 6768 C C . LEU D 1 69 ? 3.871 -31.160 20.327 1.00 24.27 68 LEU D C 1
ATOM 6769 O O . LEU D 1 69 ? 4.941 -31.688 20.651 1.00 23.80 68 LEU D O 1
ATOM 6774 N N . GLU D 1 70 ? 2.772 -31.871 19.943 1.00 21.63 69 GLU D N 1
ATOM 6775 C CA A GLU D 1 70 ? 2.761 -33.339 19.869 0.50 22.53 69 GLU D CA 1
ATOM 6776 C CA B GLU D 1 70 ? 2.767 -33.335 19.872 0.50 22.65 69 GLU D CA 1
ATOM 6777 C C . GLU D 1 70 ? 3.731 -33.826 18.781 1.00 27.43 69 GLU D C 1
ATOM 6778 O O . GLU D 1 70 ? 4.481 -34.780 19.001 1.00 28.29 69 GLU D O 1
ATOM 6789 N N . GLY D 1 71 ? 3.710 -33.155 17.628 1.00 24.63 70 GLY D N 1
ATOM 6790 C CA . GLY D 1 71 ? 4.585 -33.479 16.501 1.00 24.96 70 GLY D CA 1
ATOM 6791 C C . GLY D 1 71 ? 6.049 -33.228 16.807 1.00 29.14 70 GLY D C 1
ATOM 6792 O O . GLY D 1 71 ? 6.911 -34.013 16.409 1.00 29.58 70 GLY D O 1
ATOM 6793 N N . ILE D 1 72 ? 6.338 -32.135 17.552 1.00 25.21 71 ILE D N 1
ATOM 6794 C CA . ILE D 1 72 ? 7.704 -31.791 17.969 1.00 24.21 71 ILE D CA 1
ATOM 6795 C C . ILE D 1 72 ? 8.265 -32.841 18.955 1.00 28.61 71 ILE D C 1
ATOM 6796 O O . ILE D 1 72 ? 9.411 -33.265 18.804 1.00 28.46 71 ILE D O 1
ATOM 6801 N N . ARG D 1 73 ? 7.438 -33.276 19.946 1.00 25.39 72 ARG D N 1
ATOM 6802 C CA A ARG D 1 73 ? 7.827 -34.290 20.938 0.50 26.27 72 ARG D CA 1
ATOM 6803 C CA B ARG D 1 73 ? 7.862 -34.286 20.922 0.50 25.94 72 ARG D CA 1
ATOM 6804 C C . ARG D 1 73 ? 8.212 -35.615 20.246 1.00 31.58 72 ARG D C 1
ATOM 6805 O O . ARG D 1 73 ? 9.139 -36.299 20.685 1.00 31.95 72 ARG D O 1
ATOM 6820 N N . LYS D 1 74 ? 7.482 -35.977 19.167 1.00 28.92 73 LYS D N 1
ATOM 6821 C CA . LYS D 1 74 ? 7.711 -37.226 18.438 1.00 30.07 73 LYS D CA 1
ATOM 6822 C C . LYS D 1 74 ? 8.889 -37.138 17.455 1.00 34.10 73 LYS D C 1
ATOM 6823 O O . LYS D 1 74 ? 9.705 -38.061 17.395 1.00 34.24 73 LYS D O 1
ATOM 6825 N N . HIS D 1 75 ? 8.964 -36.043 16.666 1.00 30.03 74 HIS D N 1
ATOM 6826 C CA . HIS D 1 75 ? 9.980 -35.898 15.610 1.00 30.04 74 HIS D CA 1
ATOM 6827 C C . HIS D 1 75 ? 11.291 -35.247 16.083 1.00 33.14 74 HIS D C 1
ATOM 6828 O O . HIS D 1 75 ? 12.326 -35.414 15.435 1.00 32.98 74 HIS D O 1
ATOM 6835 N N . ALA D 1 76 ? 11.251 -34.519 17.210 1.00 28.30 75 ALA D N 1
ATOM 6836 C CA . ALA D 1 76 ? 12.451 -33.924 17.800 1.00 26.98 75 ALA D CA 1
ATOM 6837 C C . ALA D 1 76 ? 12.517 -34.286 19.302 1.00 30.91 75 ALA D C 1
ATOM 6838 O O . ALA D 1 76 ? 12.232 -33.439 20.157 1.00 29.54 75 ALA D O 1
ATOM 6840 N N . PRO D 1 77 ? 12.807 -35.579 19.643 1.00 27.97 76 PRO D N 1
ATOM 6841 C CA . PRO D 1 77 ? 12.775 -35.983 21.064 1.00 28.13 76 PRO D CA 1
ATOM 6842 C C . PRO D 1 77 ? 13.868 -35.334 21.900 1.00 30.87 76 PRO D C 1
ATOM 6843 O O . PRO D 1 77 ? 15.023 -35.260 21.471 1.00 30.67 76 PRO D O 1
ATOM 6847 N N . GLY D 1 78 ? 13.479 -34.826 23.070 1.00 26.31 77 GLY D N 1
ATOM 6848 C CA . GLY D 1 78 ? 14.392 -34.154 23.988 1.00 25.13 77 GLY D CA 1
ATOM 6849 C C . GLY D 1 78 ? 14.468 -32.653 23.789 1.00 25.88 77 GLY D C 1
ATOM 6850 O O . GLY D 1 78 ? 14.962 -31.936 24.665 1.00 25.61 77 GLY D O 1
ATOM 6859 N N . ILE D 1 80 ? 13.650 -28.820 23.821 1.00 17.59 79 ILE D N 1
ATOM 6860 C CA . ILE D 1 80 ? 12.904 -27.969 24.745 1.00 16.71 79 ILE D CA 1
ATOM 6861 C C . ILE D 1 80 ? 11.823 -27.213 23.990 1.00 19.91 79 ILE D C 1
ATOM 6862 O O . ILE D 1 80 ? 12.118 -26.553 22.988 1.00 18.62 79 ILE D O 1
ATOM 6867 N N . THR D 1 81 ? 10.569 -27.319 24.454 1.00 17.68 80 THR D N 1
ATOM 6868 C CA A THR D 1 81 ? 9.456 -26.617 23.816 0.42 16.94 80 THR D CA 1
ATOM 6869 C CA B THR D 1 81 ? 9.469 -26.614 23.821 0.08 16.95 80 THR D CA 1
ATOM 6870 C CA C THR D 1 81 ? 9.444 -26.621 23.821 0.50 16.96 80 THR D CA 1
ATOM 6871 C C . THR D 1 81 ? 9.134 -25.328 24.562 1.00 20.07 80 THR D C 1
ATOM 6872 O O . THR D 1 81 ? 9.035 -25.329 25.794 1.00 19.99 80 THR D O 1
ATOM 6882 N N . GLN D 1 82 ? 9.007 -24.235 23.834 1.00 16.34 81 GLN D N 1
ATOM 6883 C CA . GLN D 1 82 ? 8.712 -22.944 24.422 1.00 15.64 81 GLN D CA 1
ATOM 6884 C C . GLN D 1 82 ? 7.597 -22.262 23.651 1.00 17.95 81 GLN D C 1
ATOM 6885 O O . GLN D 1 82 ? 7.778 -21.915 22.487 1.00 17.66 81 GLN D O 1
ATOM 6891 N N . VAL D 1 83 ? 6.422 -22.123 24.277 1.00 14.25 82 VAL D N 1
ATOM 6892 C CA . VAL D 1 83 ? 5.288 -21.460 23.641 1.00 13.13 82 VAL D CA 1
ATOM 6893 C C . VAL D 1 83 ? 5.369 -19.946 23.827 1.00 16.65 82 VAL D C 1
ATOM 6894 O O . VAL D 1 83 ? 5.916 -19.473 24.825 1.00 15.08 82 VAL D O 1
ATOM 6898 N N . SER D 1 84 ? 4.861 -19.190 22.858 1.00 14.13 83 SER D N 1
ATOM 6899 C CA . SER D 1 84 ? 4.816 -17.741 22.962 1.00 12.90 83 SER D CA 1
ATOM 6900 C C . SER D 1 84 ? 3.517 -17.307 23.637 1.00 18.97 83 SER D C 1
ATOM 6901 O O . SER D 1 84 ? 2.451 -17.846 23.328 1.00 18.87 83 SER D O 1
ATOM 6904 N N . THR D 1 85 ? 3.601 -16.333 24.552 1.00 15.07 84 THR D N 1
ATOM 6905 C CA . THR D 1 85 ? 2.414 -15.766 25.194 1.00 15.33 84 THR D CA 1
ATOM 6906 C C . THR D 1 85 ? 2.170 -14.336 24.687 1.00 19.13 84 THR D C 1
ATOM 6907 O O . THR D 1 85 ? 1.476 -13.554 25.336 1.00 18.49 84 THR D O 1
ATOM 6911 N N . GLY D 1 86 ? 2.740 -14.021 23.520 1.00 16.71 85 GLY D N 1
ATOM 6912 C CA . GLY D 1 86 ? 2.572 -12.721 22.881 1.00 17.01 85 GLY D CA 1
ATOM 6913 C C . GLY D 1 86 ? 1.178 -12.528 22.330 1.00 22.85 85 GLY D C 1
ATOM 6914 O O . GLY D 1 86 ? 0.418 -13.487 22.208 1.00 22.84 85 GLY D O 1
ATOM 6915 N N . GLY D 1 87 ? 0.830 -11.289 22.026 1.00 21.31 86 GLY D N 1
ATOM 6916 C CA . GLY D 1 87 ? -0.491 -10.976 21.500 1.00 22.77 86 GLY D CA 1
ATOM 6917 C C . GLY D 1 87 ? -0.725 -9.506 21.248 1.00 28.87 86 GLY D C 1
ATOM 6918 O O . GLY D 1 87 ? 0.097 -8.663 21.615 1.00 28.33 86 GLY D O 1
ATOM 6919 N N . ARG D 1 88 ? -1.868 -9.191 20.631 1.00 27.97 87 ARG D N 1
ATOM 6920 C CA . ARG D 1 88 ? -2.275 -7.823 20.307 1.00 28.85 87 ARG D CA 1
ATOM 6921 C C . ARG D 1 88 ? -2.652 -7.030 21.576 1.00 33.74 87 ARG D C 1
ATOM 6922 O O . ARG D 1 88 ? -2.908 -7.628 22.628 1.00 32.52 87 ARG D O 1
ATOM 6930 N N . SER D 1 89 ? -2.712 -5.688 21.463 1.00 32.12 88 SER D N 1
ATOM 6931 C CA . SER D 1 89 ? -3.123 -4.821 22.567 1.00 33.03 88 SER D CA 1
ATOM 6932 C C . SER D 1 89 ? -4.610 -5.014 22.842 1.00 39.25 88 SER D C 1
ATOM 6933 O O . SER D 1 89 ? -5.413 -5.066 21.904 1.00 39.73 88 SER D O 1
ATOM 6936 N N . GLY D 1 90 ? -4.958 -5.178 24.113 1.00 36.55 89 GLY D N 1
ATOM 6937 C CA . GLY D 1 90 ? -6.339 -5.411 24.520 1.00 37.19 89 GLY D CA 1
ATOM 6938 C C . GLY D 1 90 ? -6.624 -6.861 24.851 1.00 41.14 89 GLY D C 1
ATOM 6939 O O . GLY D 1 90 ? -7.576 -7.156 25.580 1.00 42.34 89 GLY D O 1
ATOM 6940 N N . ALA D 1 91 ? -5.804 -7.789 24.304 1.00 36.19 90 ALA D N 1
ATOM 6941 C CA . ALA D 1 91 ? -5.936 -9.220 24.584 1.00 35.78 90 ALA D CA 1
ATOM 6942 C C . ALA D 1 91 ? -5.499 -9.518 26.023 1.00 38.56 90 ALA D C 1
ATOM 6943 O O . ALA D 1 91 ? -4.464 -9.024 26.474 1.00 38.06 90 ALA D O 1
ATOM 6945 N N . GLY D 1 92 ? -6.316 -10.277 26.740 1.00 34.43 91 GLY D N 1
ATOM 6946 C CA . GLY D 1 92 ? -6.055 -10.600 28.135 1.00 33.22 91 GLY D CA 1
ATOM 6947 C C . GLY D 1 92 ? -5.550 -12.008 28.351 1.00 34.18 91 GLY D C 1
ATOM 6948 O O . GLY D 1 92 ? -4.544 -12.411 27.758 1.00 32.75 91 GLY D O 1
ATOM 6949 N N . ASN D 1 93 ? -6.256 -12.772 29.209 1.00 29.81 92 ASN D N 1
ATOM 6950 C CA . ASN D 1 93 ? -5.885 -14.139 29.598 1.00 29.19 92 ASN D CA 1
ATOM 6951 C C . ASN D 1 93 ? -5.819 -15.124 28.410 1.00 31.49 92 ASN D C 1
ATOM 6952 O O . ASN D 1 93 ? -5.171 -16.168 28.520 1.00 29.71 92 ASN D O 1
ATOM 6957 N N . GLU D 1 94 ? -6.458 -14.774 27.265 1.00 27.93 93 GLU D N 1
ATOM 6958 C CA . GLU D 1 94 ? -6.431 -15.611 26.053 1.00 27.38 93 GLU D CA 1
ATOM 6959 C C . GLU D 1 94 ? -4.989 -15.826 25.532 1.00 28.02 93 GLU D C 1
ATOM 6960 O O . GLU D 1 94 ? -4.718 -16.828 24.870 1.00 27.43 93 GLU D O 1
ATOM 6963 N N . ARG D 1 95 ? -4.055 -14.916 25.907 1.00 22.11 94 ARG D N 1
ATOM 6964 C CA . ARG D 1 95 ? -2.635 -15.012 25.542 1.00 20.25 94 ARG D CA 1
ATOM 6965 C C . ARG D 1 95 ? -1.930 -16.193 26.258 1.00 22.62 94 ARG D C 1
ATOM 6966 O O . ARG D 1 95 ? -0.837 -16.589 25.859 1.00 20.84 94 ARG D O 1
ATOM 6974 N N . GLY D 1 96 ? -2.557 -16.716 27.315 1.00 19.75 95 GLY D N 1
ATOM 6975 C CA . GLY D 1 96 ? -2.021 -17.848 28.069 1.00 19.88 95 GLY D CA 1
ATOM 6976 C C . GLY D 1 96 ? -2.948 -19.047 28.114 1.00 24.17 95 GLY D C 1
ATOM 6977 O O . GLY D 1 96 ? -2.854 -19.874 29.027 1.00 24.79 95 GLY D O 1
ATOM 6978 N N . ALA D 1 97 ? -3.826 -19.178 27.103 1.00 19.63 96 ALA D N 1
ATOM 6979 C CA . ALA D 1 97 ? -4.801 -20.268 27.047 1.00 19.34 96 ALA D CA 1
ATOM 6980 C C . ALA D 1 97 ? -4.163 -21.627 26.676 1.00 20.75 96 ALA D C 1
ATOM 6981 O O . ALA D 1 97 ? -4.795 -22.676 26.868 1.00 20.59 96 ALA D O 1
ATOM 6991 N N . LEU D 1 99 ? -1.165 -22.694 27.960 1.00 17.11 98 LEU D N 1
ATOM 6992 C CA . LEU D 1 99 ? -0.257 -23.083 29.043 1.00 17.48 98 LEU D CA 1
ATOM 6993 C C . LEU D 1 99 ? -0.604 -24.419 29.706 1.00 21.92 98 LEU D C 1
ATOM 6994 O O . LEU D 1 99 ? 0.303 -25.134 30.127 1.00 22.03 98 LEU D O 1
ATOM 6999 N N . SER D 1 100 ? -1.907 -24.795 29.743 1.00 19.48 99 SER D N 1
ATOM 7000 C CA . SER D 1 100 ? -2.323 -26.076 30.352 1.00 20.08 99 SER D CA 1
ATOM 7001 C C . SER D 1 100 ? -1.805 -27.303 29.565 1.00 24.95 99 SER D C 1
ATOM 7002 O O . SER D 1 100 ? -1.830 -28.416 30.089 1.00 25.29 99 SER D O 1
ATOM 7005 N N . LEU D 1 101 ? -1.276 -27.083 28.325 1.00 21.48 100 LEU D N 1
ATOM 7006 C CA . LEU D 1 101 ? -0.677 -28.154 27.514 1.00 21.89 100 LEU D CA 1
ATOM 7007 C C . LEU D 1 101 ? 0.673 -28.577 28.106 1.00 25.18 100 LEU D C 1
ATOM 7008 O O . LEU D 1 101 ? 1.277 -29.547 27.643 1.00 25.78 100 LEU D O 1
ATOM 7013 N N . ARG D 1 102 ? 1.138 -27.841 29.141 1.00 19.85 101 ARG D N 1
ATOM 7014 C CA . ARG D 1 102 ? 2.379 -28.115 29.877 1.00 19.59 101 ARG D CA 1
ATOM 7015 C C . ARG D 1 102 ? 3.635 -28.205 28.981 1.00 23.02 101 ARG D C 1
ATOM 7016 O O . ARG D 1 102 ? 4.354 -29.212 29.020 1.00 23.69 101 ARG D O 1
ATOM 7024 N N . PRO D 1 103 ? 3.980 -27.118 28.240 1.00 17.91 102 PRO D N 1
ATOM 7025 C CA . PRO D 1 103 ? 5.256 -27.123 27.508 1.00 17.40 102 PRO D CA 1
ATOM 7026 C C . PRO D 1 103 ? 6.417 -26.982 28.493 1.00 20.34 102 PRO D C 1
ATOM 7027 O O . PRO D 1 103 ? 6.186 -26.666 29.669 1.00 18.67 102 PRO D O 1
ATOM 7031 N N . ASP D 1 104 ? 7.664 -27.216 28.032 1.00 16.37 103 ASP D N 1
ATOM 7032 C CA . ASP D 1 104 ? 8.825 -27.077 28.912 1.00 15.94 103 ASP D CA 1
ATOM 7033 C C . ASP D 1 104 ? 8.935 -25.650 29.390 1.00 18.10 103 ASP D C 1
ATOM 7034 O O . ASP D 1 104 ? 9.147 -25.405 30.578 1.00 18.28 103 ASP D O 1
ATOM 7047 N N . ALA D 1 106 ? 7.793 -21.152 28.449 1.00 14.62 105 ALA D N 1
ATOM 7048 C CA . ALA D 1 106 ? 6.879 -20.185 27.850 1.00 13.93 105 ALA D CA 1
ATOM 7049 C C . ALA D 1 106 ? 7.486 -18.799 27.946 1.00 16.84 105 ALA D C 1
ATOM 7050 O O . ALA D 1 106 ? 8.111 -18.470 28.968 1.00 16.97 105 ALA D O 1
ATOM 7052 N N . SER D 1 107 ? 7.327 -17.979 26.887 1.00 12.44 106 SER D N 1
ATOM 7053 C CA A SER D 1 107 ? 7.845 -16.610 26.896 0.50 11.57 106 SER D CA 1
ATOM 7054 C CA B SER D 1 107 ? 7.852 -16.615 26.895 0.50 11.13 106 SER D CA 1
ATOM 7055 C C . SER D 1 107 ? 7.048 -15.749 27.853 1.00 15.63 106 SER D C 1
ATOM 7056 O O . SER D 1 107 ? 5.843 -15.959 28.013 1.00 15.69 106 SER D O 1
ATOM 7061 N N . LEU D 1 108 ? 7.713 -14.811 28.522 1.00 11.67 107 LEU D N 1
ATOM 7062 C CA . LEU D 1 108 ? 7.055 -13.937 29.471 1.00 11.04 107 LEU D CA 1
ATOM 7063 C C . LEU D 1 108 ? 7.630 -12.523 29.406 1.00 13.65 107 LEU D C 1
ATOM 7064 O O . LEU D 1 108 ? 8.713 -12.269 29.940 1.00 12.69 107 LEU D O 1
ATOM 7069 N N . ALA D 1 109 ? 6.921 -11.606 28.724 1.00 10.35 108 ALA D N 1
ATOM 7070 C CA . ALA D 1 109 ? 7.310 -10.195 28.702 1.00 10.20 108 ALA D CA 1
ATOM 7071 C C . ALA D 1 109 ? 6.901 -9.572 30.041 1.00 15.55 108 ALA D C 1
ATOM 7072 O O . ALA D 1 109 ? 5.727 -9.631 30.409 1.00 15.86 108 ALA D O 1
ATOM 7074 N N . THR D 1 110 ? 7.889 -9.107 30.833 1.00 12.79 109 THR D N 1
ATOM 7075 C CA . THR D 1 110 ? 7.634 -8.597 32.188 1.00 13.10 109 THR D CA 1
ATOM 7076 C C . THR D 1 110 ? 7.376 -7.081 32.219 1.00 17.37 109 THR D C 1
ATOM 7077 O O . THR D 1 110 ? 7.295 -6.486 33.296 1.00 18.77 109 THR D O 1
ATOM 7081 N N . GLY D 1 111 ? 7.220 -6.484 31.049 1.00 12.61 110 GLY D N 1
ATOM 7082 C CA . GLY D 1 111 ? 6.928 -5.064 30.935 1.00 11.74 110 GLY D CA 1
ATOM 7083 C C . GLY D 1 111 ? 6.346 -4.691 29.594 1.00 15.08 110 GLY D C 1
ATOM 7084 O O . GLY D 1 111 ? 6.215 -5.541 28.709 1.00 14.27 110 GLY D O 1
ATOM 7085 N N . SER D 1 112 ? 6.012 -3.410 29.423 1.00 11.28 111 SER D N 1
ATOM 7086 C CA . SER D 1 112 ? 5.522 -2.907 28.144 1.00 11.02 111 SER D CA 1
ATOM 7087 C C . SER D 1 112 ? 6.614 -2.110 27.440 1.00 14.66 111 SER D C 1
ATOM 7088 O O . SER D 1 112 ? 7.508 -1.561 28.098 1.00 13.61 111 SER D O 1
ATOM 7091 N N . VAL D 1 113 ? 6.575 -2.088 26.103 1.00 11.57 112 VAL D N 1
ATOM 7092 C CA . VAL D 1 113 ? 7.572 -1.398 25.284 1.00 10.91 112 VAL D CA 1
ATOM 7093 C C . VAL D 1 113 ? 6.938 -0.993 23.953 1.00 14.71 112 VAL D C 1
ATOM 7094 O O . VAL D 1 113 ? 5.974 -1.624 23.514 1.00 13.65 112 VAL D O 1
ATOM 7098 N N . ASN D 1 114 ? 7.468 0.057 23.315 1.00 12.40 113 ASN D N 1
ATOM 7099 C CA . ASN D 1 114 ? 6.985 0.477 22.006 1.00 12.46 113 ASN D CA 1
ATOM 7100 C C . ASN D 1 114 ? 7.525 -0.426 20.913 1.00 16.75 113 ASN D C 1
ATOM 7101 O O . ASN D 1 114 ? 8.690 -0.820 20.951 1.00 16.55 113 ASN D O 1
ATOM 7106 N N . PHE D 1 115 ? 6.654 -0.815 19.981 1.00 13.43 114 PHE D N 1
ATOM 7107 C CA . PHE D 1 115 ? 7.012 -1.631 18.826 1.00 12.53 114 PHE D CA 1
ATOM 7108 C C . PHE D 1 115 ? 6.993 -0.739 17.553 1.00 16.68 114 PHE D C 1
ATOM 7109 O O . PHE D 1 115 ? 6.711 0.459 17.662 1.00 15.32 114 PHE D O 1
ATOM 7117 N N . PRO D 1 116 ? 7.351 -1.271 16.350 1.00 14.36 115 PRO D N 1
ATOM 7118 C CA . PRO D 1 116 ? 7.450 -0.392 15.167 1.00 15.05 115 PRO D CA 1
ATOM 7119 C C . PRO D 1 116 ? 6.185 0.419 14.837 1.00 20.78 115 PRO D C 1
ATOM 7120 O O . PRO D 1 116 ? 6.299 1.576 14.435 1.00 20.24 115 PRO D O 1
ATOM 7124 N N . THR D 1 117 ? 4.987 -0.175 15.009 1.00 18.93 116 THR D N 1
ATOM 7125 C CA . THR D 1 117 ? 3.730 0.504 14.630 1.00 19.94 116 THR D CA 1
ATOM 7126 C C . THR D 1 117 ? 2.734 0.645 15.796 1.00 24.11 116 THR D C 1
ATOM 7127 O O . THR D 1 117 ? 1.702 1.304 15.640 1.00 25.55 116 THR D O 1
ATOM 7131 N N . ARG D 1 118 ? 3.010 -0.006 16.938 1.00 18.46 117 ARG D N 1
ATOM 7132 C CA . ARG D 1 118 ? 2.081 0.011 18.074 1.00 17.67 117 ARG D CA 1
ATOM 7133 C C . ARG D 1 118 ? 2.824 -0.138 19.401 1.00 18.91 117 ARG D C 1
ATOM 7134 O O . ARG D 1 118 ? 4.047 -0.253 19.417 1.00 17.26 117 ARG D O 1
ATOM 7142 N N . VAL D 1 119 ? 2.076 -0.172 20.510 1.00 14.17 118 VAL D N 1
ATOM 7143 C CA . VAL D 1 119 ? 2.639 -0.449 21.823 1.00 12.94 118 VAL D CA 1
ATOM 7144 C C . VAL D 1 119 ? 2.513 -1.940 22.081 1.00 16.00 118 VAL D C 1
ATOM 7145 O O . VAL D 1 119 ? 1.421 -2.503 21.911 1.00 15.76 118 VAL D O 1
ATOM 7149 N N . TYR D 1 120 ? 3.610 -2.591 22.503 1.00 11.73 119 TYR D N 1
ATOM 7150 C CA . TYR D 1 120 ? 3.527 -3.981 22.921 1.00 11.58 119 TYR D CA 1
ATOM 7151 C C . TYR D 1 120 ? 3.055 -4.009 24.371 1.00 16.31 119 TYR D C 1
ATOM 7152 O O . TYR D 1 120 ? 3.865 -3.887 25.302 1.00 15.19 119 TYR D O 1
ATOM 7161 N N . ASP D 1 121 ? 1.731 -4.033 24.554 1.00 13.83 120 ASP D N 1
ATOM 7162 C CA . ASP D 1 121 ? 1.098 -3.946 25.862 1.00 14.63 120 ASP D CA 1
ATOM 7163 C C . ASP D 1 121 ? 1.197 -5.222 26.656 1.00 17.87 120 ASP D C 1
ATOM 7164 O O . ASP D 1 121 ? 0.803 -6.289 26.181 1.00 15.98 120 ASP D O 1
ATOM 7169 N N . ASN D 1 122 ? 1.705 -5.111 27.887 1.00 15.35 121 ASN D N 1
ATOM 7170 C CA . ASN D 1 122 ? 1.773 -6.217 28.828 1.00 15.10 121 ASN D CA 1
ATOM 7171 C C . ASN D 1 122 ? 1.364 -5.708 30.211 1.00 19.27 121 ASN D C 1
ATOM 7172 O O . ASN D 1 122 ? 2.228 -5.384 31.041 1.00 18.98 121 ASN D O 1
ATOM 7177 N N . PRO D 1 123 ? 0.032 -5.506 30.440 1.00 16.68 122 PRO D N 1
ATOM 7178 C CA . PRO D 1 123 ? -0.414 -4.951 31.730 1.00 16.85 122 PRO D CA 1
ATOM 7179 C C . PRO D 1 123 ? 0.127 -5.720 32.933 1.00 19.87 122 PRO D C 1
ATOM 7180 O O . PRO D 1 123 ? 0.315 -6.937 32.853 1.00 18.93 122 PRO D O 1
ATOM 7184 N N . PRO D 1 124 ? 0.420 -5.019 34.064 1.00 17.18 123 PRO D N 1
ATOM 7185 C CA . PRO D 1 124 ? 0.975 -5.724 35.238 1.00 17.37 123 PRO D CA 1
ATOM 7186 C C . PRO D 1 124 ? 0.123 -6.909 35.682 1.00 21.89 123 PRO D C 1
ATOM 7187 O O . PRO D 1 124 ? 0.676 -7.953 36.058 1.00 21.28 123 PRO D O 1
ATOM 7191 N N . GLU D 1 125 ? -1.238 -6.762 35.609 1.00 18.92 124 GLU D N 1
ATOM 7192 C CA A GLU D 1 125 ? -2.168 -7.836 35.979 0.50 19.45 124 GLU D CA 1
ATOM 7193 C CA B GLU D 1 125 ? -2.170 -7.827 35.978 0.50 19.14 124 GLU D CA 1
ATOM 7194 C C . GLU D 1 125 ? -2.005 -9.052 35.064 1.00 22.58 124 GLU D C 1
ATOM 7195 O O . GLU D 1 125 ? -2.111 -10.187 35.530 1.00 22.70 124 GLU D O 1
ATOM 7206 N N . LEU D 1 126 ? -1.718 -8.816 33.759 1.00 18.03 125 LEU D N 1
ATOM 7207 C CA . LEU D 1 126 ? -1.513 -9.893 32.795 1.00 16.98 125 LEU D CA 1
ATOM 7208 C C . LEU D 1 126 ? -0.173 -10.597 33.049 1.00 19.17 125 LEU D C 1
ATOM 7209 O O . LEU D 1 126 ? -0.112 -11.829 33.019 1.00 18.18 125 LEU D O 1
ATOM 7214 N N . VAL D 1 127 ? 0.902 -9.811 33.319 1.00 13.83 126 VAL D N 1
ATOM 7215 C CA . VAL D 1 127 ? 2.234 -10.360 33.636 1.00 13.07 126 VAL D CA 1
ATOM 7216 C C . VAL D 1 127 ? 2.137 -11.307 34.853 1.00 16.73 126 VAL D C 1
ATOM 7217 O O . VAL D 1 127 ? 2.633 -12.437 34.795 1.00 15.75 126 VAL D O 1
ATOM 7221 N N . ASP D 1 128 ? 1.442 -10.853 35.935 1.00 14.14 127 ASP D N 1
ATOM 7222 C CA . ASP D 1 128 ? 1.234 -11.644 37.155 1.00 14.83 127 ASP D CA 1
ATOM 7223 C C . ASP D 1 128 ? 0.447 -12.925 36.866 1.00 19.35 127 ASP D C 1
ATOM 7224 O O . ASP D 1 128 ? 0.826 -13.996 37.343 1.00 18.53 127 ASP D O 1
ATOM 7229 N N . TRP D 1 129 ? -0.652 -12.815 36.088 1.00 17.10 128 TRP D N 1
ATOM 7230 C CA . TRP D 1 129 ? -1.498 -13.963 35.761 1.00 17.88 128 TRP D CA 1
ATOM 7231 C C . TRP D 1 129 ? -0.743 -15.014 34.937 1.00 19.95 128 TRP D C 1
ATOM 7232 O O . TRP D 1 129 ? -0.801 -16.200 35.264 1.00 20.06 128 TRP D O 1
ATOM 7243 N N . LEU D 1 130 ? -0.023 -14.577 33.876 1.00 14.79 129 LEU D N 1
ATOM 7244 C CA . LEU D 1 130 ? 0.754 -15.483 33.025 1.00 13.94 129 LEU D CA 1
ATOM 7245 C C . LEU D 1 130 ? 1.820 -16.231 33.833 1.00 17.73 129 LEU D C 1
ATOM 7246 O O . LEU D 1 130 ? 1.975 -17.446 33.670 1.00 17.09 129 LEU D O 1
ATOM 7251 N N . ALA D 1 131 ? 2.537 -15.512 34.723 1.00 13.98 130 ALA D N 1
ATOM 7252 C CA . ALA D 1 131 ? 3.571 -16.114 35.578 1.00 13.94 130 ALA D CA 1
ATOM 7253 C C . ALA D 1 131 ? 2.969 -17.138 36.541 1.00 16.99 130 ALA D C 1
ATOM 7254 O O . ALA D 1 131 ? 3.545 -18.212 36.728 1.00 15.51 130 ALA D O 1
ATOM 7256 N N . ALA D 1 132 ? 1.788 -16.818 37.134 1.00 15.03 131 ALA D N 1
ATOM 7257 C CA . ALA D 1 132 ? 1.091 -17.729 38.058 1.00 15.77 131 ALA D CA 1
ATOM 7258 C C . ALA D 1 132 ? 0.630 -19.001 37.335 1.00 18.32 131 ALA D C 1
ATOM 7259 O O . ALA D 1 132 ? 0.756 -20.095 37.883 1.00 17.63 131 ALA D O 1
ATOM 7261 N N . GLU D 1 133 ? 0.154 -18.860 36.071 1.00 14.73 132 GLU D N 1
ATOM 7262 C CA . GLU D 1 133 ? -0.268 -20.005 35.257 1.00 15.12 132 GLU D CA 1
ATOM 7263 C C . GLU D 1 133 ? 0.916 -20.923 34.943 1.00 18.12 132 GLU D C 1
ATOM 7264 O O . GLU D 1 133 ? 0.786 -22.145 35.027 1.00 18.28 132 GLU D O 1
ATOM 7278 N N . LYS D 1 135 ? 3.724 -21.186 36.780 1.00 17.67 134 LYS D N 1
ATOM 7279 C CA . LYS D 1 135 ? 4.070 -21.820 38.053 1.00 18.91 134 LYS D CA 1
ATOM 7280 C C . LYS D 1 135 ? 3.131 -23.000 38.329 1.00 24.61 134 LYS D C 1
ATOM 7281 O O . LYS D 1 135 ? 3.595 -24.072 38.730 1.00 24.90 134 LYS D O 1
ATOM 7287 N N . THR D 1 136 ? 1.812 -22.824 38.032 1.00 21.52 135 THR D N 1
ATOM 7288 C CA . THR D 1 136 ? 0.787 -23.859 38.237 1.00 22.69 135 THR D CA 1
ATOM 7289 C C . THR D 1 136 ? 1.058 -25.112 37.381 1.00 26.61 135 THR D C 1
ATOM 7290 O O . THR D 1 136 ? 0.962 -26.230 37.888 1.00 27.38 135 THR D O 1
ATOM 7294 N N . TYR D 1 137 ? 1.425 -24.919 36.095 1.00 21.77 136 TYR D N 1
ATOM 7295 C CA . TYR D 1 137 ? 1.630 -26.033 35.167 1.00 21.45 136 TYR D CA 1
ATOM 7296 C C . TYR D 1 137 ? 3.100 -26.495 35.045 1.00 25.46 136 TYR D C 1
ATOM 7297 O O . TYR D 1 137 ? 3.431 -27.262 34.136 1.00 26.49 136 TYR D O 1
ATOM 7306 N N . GLY D 1 138 ? 3.939 -26.090 36.006 1.00 21.05 137 GLY D N 1
ATOM 7307 C CA . GLY D 1 138 ? 5.353 -26.479 36.051 1.00 20.65 137 GLY D CA 1
ATOM 7308 C C . GLY D 1 138 ? 6.158 -26.021 34.847 1.00 23.05 137 GLY D C 1
ATOM 7309 O O . GLY D 1 138 ? 7.115 -26.689 34.443 1.00 22.21 137 GLY D O 1
ATOM 7310 N N . ILE D 1 139 ? 5.771 -24.877 34.264 1.00 18.21 138 ILE D N 1
ATOM 7311 C CA . ILE D 1 139 ? 6.430 -24.313 33.087 1.00 16.86 138 ILE D CA 1
ATOM 7312 C C . ILE D 1 139 ? 7.532 -23.335 33.516 1.00 20.75 138 ILE D C 1
ATOM 7313 O O . ILE D 1 139 ? 7.274 -22.438 34.323 1.00 20.22 138 ILE D O 1
ATOM 7318 N N . LYS D 1 140 ? 8.750 -23.485 32.957 1.00 17.42 139 LYS D N 1
ATOM 7319 C CA . LYS D 1 140 ? 9.841 -22.551 33.231 1.00 17.26 139 LYS D CA 1
ATOM 7320 C C . LYS D 1 140 ? 9.704 -21.322 32.322 1.00 19.48 139 LYS D C 1
ATOM 7321 O O . LYS D 1 140 ? 9.728 -21.454 31.103 1.00 17.85 139 LYS D O 1
ATOM 7327 N N . PRO D 1 141 ? 9.554 -20.114 32.881 1.00 16.03 140 PRO D N 1
ATOM 7328 C CA . PRO D 1 141 ? 9.401 -18.942 32.013 1.00 15.48 140 PRO D CA 1
ATOM 7329 C C . PRO D 1 141 ? 10.712 -18.510 31.368 1.00 19.39 140 PRO D C 1
ATOM 7330 O O . PRO D 1 141 ? 11.783 -18.703 31.943 1.00 19.38 140 PRO D O 1
ATOM 7334 N N . GLU D 1 142 ? 10.633 -17.974 30.153 1.00 15.45 141 GLU D N 1
ATOM 7335 C CA . GLU D 1 142 ? 11.739 -17.272 29.545 1.00 14.61 141 GLU D CA 1
ATOM 7336 C C . GLU D 1 142 ? 11.368 -15.812 29.531 1.00 17.97 141 GLU D C 1
ATOM 7337 O O . GLU D 1 142 ? 10.439 -15.420 28.821 1.00 16.99 141 GLU D O 1
ATOM 7343 N N . VAL D 1 143 ? 11.996 -15.022 30.397 1.00 14.62 142 VAL D N 1
ATOM 7344 C CA . VAL D 1 143 ? 11.690 -13.603 30.479 1.00 13.62 142 VAL D CA 1
ATOM 7345 C C . VAL D 1 143 ? 12.152 -12.891 29.214 1.00 17.02 142 VAL D C 1
ATOM 7346 O O . VAL D 1 143 ? 13.313 -13.019 28.824 1.00 17.22 142 VAL D O 1
ATOM 7350 N N . GLU D 1 144 ? 11.227 -12.201 28.535 1.00 12.23 143 GLU D N 1
ATOM 7351 C CA . GLU D 1 144 ? 11.562 -11.427 27.350 1.00 11.30 143 GLU D CA 1
ATOM 7352 C C . GLU D 1 144 ? 11.850 -9.994 27.758 1.00 14.05 143 GLU D C 1
ATOM 7353 O O . GLU D 1 144 ? 10.934 -9.265 28.138 1.00 13.69 143 GLU D O 1
ATOM 7359 N N . ALA D 1 145 ? 13.135 -9.632 27.813 1.00 10.55 144 ALA D N 1
ATOM 7360 C CA . ALA D 1 145 ? 13.537 -8.297 28.233 1.00 10.33 144 ALA D CA 1
ATOM 7361 C C . ALA D 1 145 ? 13.739 -7.392 27.029 1.00 13.28 144 ALA D C 1
ATOM 7362 O O . ALA D 1 145 ? 14.787 -7.452 26.370 1.00 12.56 144 ALA D O 1
ATOM 7364 N N . PHE D 1 146 ? 12.711 -6.590 26.702 1.00 9.73 145 PHE D N 1
ATOM 7365 C CA . PHE D 1 146 ? 12.759 -5.645 25.576 1.00 8.77 145 PHE D CA 1
ATOM 7366 C C . PHE D 1 146 ? 13.314 -4.297 26.017 1.00 13.42 145 PHE D C 1
ATOM 7367 O O . PHE D 1 146 ? 13.550 -3.415 25.179 1.00 13.15 145 PHE D O 1
ATOM 7375 N N . ASP D 1 147 ? 13.483 -4.116 27.340 1.00 10.44 146 ASP D N 1
ATOM 7376 C CA . ASP D 1 147 ? 14.028 -2.894 27.916 1.00 9.71 146 ASP D CA 1
ATOM 7377 C C . ASP D 1 147 ? 14.644 -3.203 29.288 1.00 13.57 146 ASP D C 1
ATOM 7378 O O . ASP D 1 147 ? 14.362 -4.255 29.867 1.00 13.32 146 ASP D O 1
ATOM 7383 N N . LEU D 1 148 ? 15.476 -2.288 29.805 1.00 10.70 147 LEU D N 1
ATOM 7384 C CA . LEU D 1 148 ? 16.223 -2.486 31.056 1.00 10.37 147 LEU D CA 1
ATOM 7385 C C . LEU D 1 148 ? 15.340 -2.825 32.286 1.00 13.73 147 LEU D C 1
ATOM 7386 O O . LEU D 1 148 ? 15.674 -3.745 33.036 1.00 14.32 147 LEU D O 1
ATOM 7391 N N . SER D 1 149 ? 14.220 -2.086 32.486 1.00 9.40 148 SER D N 1
ATOM 7392 C CA . SER D 1 149 ? 13.348 -2.276 33.670 1.00 8.07 148 SER D CA 1
ATOM 7393 C C . SER D 1 149 ? 12.784 -3.704 33.772 1.00 10.74 148 SER D C 1
ATOM 7394 O O . SER D 1 149 ? 12.454 -4.162 34.872 1.00 10.76 148 SER D O 1
ATOM 7405 N N . ILE D 1 151 ? 14.361 -6.472 33.342 1.00 10.34 150 ILE D N 1
ATOM 7406 C CA . ILE D 1 151 ? 15.320 -7.303 34.083 1.00 11.64 150 ILE D CA 1
ATOM 7407 C C . ILE D 1 151 ? 15.055 -7.151 35.586 1.00 15.62 150 ILE D C 1
ATOM 7408 O O . ILE D 1 151 ? 14.986 -8.149 36.305 1.00 15.34 150 ILE D O 1
ATOM 7413 N N . PHE D 1 152 ? 14.846 -5.897 36.045 1.00 13.03 151 PHE D N 1
ATOM 7414 C CA . PHE D 1 152 ? 14.536 -5.606 37.445 1.00 13.03 151 PHE D CA 1
ATOM 7415 C C . PHE D 1 152 ? 13.217 -6.242 37.860 1.00 17.19 151 PHE D C 1
ATOM 7416 O O . PHE D 1 152 ? 13.124 -6.797 38.961 1.00 18.06 151 PHE D O 1
ATOM 7424 N N . GLN D 1 153 ? 12.202 -6.201 36.960 1.00 12.62 152 GLN D N 1
ATOM 7425 C CA A GLN D 1 153 ? 10.902 -6.803 37.224 0.50 12.52 152 GLN D CA 1
ATOM 7426 C CA B GLN D 1 153 ? 10.898 -6.812 37.219 0.50 12.33 152 GLN D CA 1
ATOM 7427 C C . GLN D 1 153 ? 11.026 -8.322 37.371 1.00 16.28 152 GLN D C 1
ATOM 7428 O O . GLN D 1 153 ? 10.445 -8.897 38.289 1.00 14.91 152 GLN D O 1
ATOM 7439 N N . ALA D 1 154 ? 11.813 -8.964 36.484 1.00 14.05 153 ALA D N 1
ATOM 7440 C CA . ALA D 1 154 ? 12.036 -10.415 36.525 1.00 14.62 153 ALA D CA 1
ATOM 7441 C C . ALA D 1 154 ? 12.688 -10.833 37.846 1.00 20.44 153 ALA D C 1
ATOM 7442 O O . ALA D 1 154 ? 12.263 -11.817 38.456 1.00 21.13 153 ALA D O 1
ATOM 7444 N N . ALA D 1 155 ? 13.714 -10.066 38.299 1.00 17.05 154 ALA D N 1
ATOM 7445 C CA . ALA D 1 155 ? 14.425 -10.336 39.553 1.00 17.70 154 ALA D CA 1
ATOM 7446 C C . ALA D 1 155 ? 13.510 -10.146 40.766 1.00 21.62 154 ALA D C 1
ATOM 7447 O O . ALA D 1 155 ? 13.569 -10.939 41.708 1.00 22.96 154 ALA D O 1
ATOM 7449 N N . ALA D 1 156 ? 12.641 -9.107 40.733 1.00 17.08 155 ALA D N 1
ATOM 7450 C CA . ALA D 1 156 ? 11.689 -8.839 41.821 1.00 16.70 155 ALA D CA 1
ATOM 7451 C C . ALA D 1 156 ? 10.626 -9.945 41.901 1.00 19.07 155 ALA D C 1
ATOM 7452 O O . ALA D 1 156 ? 10.204 -10.315 42.998 1.00 19.25 155 ALA D O 1
ATOM 7462 N N . GLN D 1 158 ? 11.147 -13.162 40.879 1.00 21.34 157 GLN D N 1
ATOM 7463 C CA . GLN D 1 158 ? 11.853 -14.349 41.368 1.00 22.60 157 GLN D CA 1
ATOM 7464 C C . GLN D 1 158 ? 12.020 -14.276 42.891 1.00 28.37 157 GLN D C 1
ATOM 7465 O O . GLN D 1 158 ? 11.820 -15.274 43.581 1.00 28.52 157 GLN D O 1
ATOM 7471 N N . ALA D 1 159 ? 12.343 -13.074 43.413 1.00 26.21 158 ALA D N 1
ATOM 7472 C CA . ALA D 1 159 ? 12.519 -12.841 44.853 1.00 27.80 158 ALA D CA 1
ATOM 7473 C C . ALA D 1 159 ? 11.208 -13.043 45.626 1.00 32.32 158 ALA D C 1
ATOM 7474 O O . ALA D 1 159 ? 11.232 -13.538 46.752 1.00 32.95 158 ALA D O 1
ATOM 7476 N N . ALA D 1 160 ? 10.064 -12.672 45.013 1.00 28.66 159 ALA D N 1
ATOM 7477 C CA . ALA D 1 160 ? 8.743 -12.812 45.640 1.00 29.21 159 ALA D CA 1
ATOM 7478 C C . ALA D 1 160 ? 8.185 -14.245 45.511 1.00 32.33 159 ALA D C 1
ATOM 7479 O O . ALA D 1 160 ? 7.179 -14.574 46.142 1.00 32.69 159 ALA D O 1
ATOM 7481 N N . GLY D 1 161 ? 8.838 -15.070 44.692 1.00 27.30 160 GLY D N 1
ATOM 7482 C CA . GLY D 1 161 ? 8.419 -16.452 44.466 1.00 26.90 160 GLY D CA 1
ATOM 7483 C C . GLY D 1 161 ? 7.482 -16.618 43.284 1.00 28.28 160 GLY D C 1
ATOM 7484 O O . GLY D 1 161 ? 6.987 -17.722 43.034 1.00 27.72 160 GLY D O 1
ATOM 7485 N N . ALA D 1 162 ? 7.226 -15.508 42.538 1.00 22.67 161 ALA D N 1
ATOM 7486 C CA . ALA D 1 162 ? 6.354 -15.520 41.353 1.00 20.99 161 ALA D CA 1
ATOM 7487 C C . ALA D 1 162 ? 6.988 -16.318 40.211 1.00 21.98 161 ALA D C 1
ATOM 7488 O O . ALA D 1 162 ? 6.271 -16.908 39.395 1.00 20.42 161 ALA D O 1
ATOM 7490 N N . ILE D 1 163 ? 8.341 -16.326 40.148 1.00 17.97 162 ILE D N 1
ATOM 7491 C CA . ILE D 1 163 ? 9.100 -17.143 39.200 1.00 17.39 162 ILE D CA 1
ATOM 7492 C C . ILE D 1 163 ? 9.958 -18.133 39.987 1.00 23.50 162 ILE D C 1
ATOM 7493 O O . ILE D 1 163 ? 10.692 -17.729 40.892 1.00 23.58 162 ILE D O 1
ATOM 7498 N N . VAL D 1 164 ? 9.826 -19.435 39.670 1.00 21.47 163 VAL D N 1
ATOM 7499 C CA . VAL D 1 164 ? 10.502 -20.521 40.384 1.00 22.88 163 VAL D CA 1
ATOM 7500 C C . VAL D 1 164 ? 11.813 -20.937 39.689 1.00 27.26 163 VAL D C 1
ATOM 7501 O O . VAL D 1 164 ? 11.860 -21.044 38.461 1.00 25.63 163 VAL D O 1
ATOM 7505 N N . GLY D 1 165 ? 12.842 -21.208 40.495 1.00 25.16 164 GLY D N 1
ATOM 7506 C CA . GLY D 1 165 ? 14.128 -21.697 40.014 1.00 25.18 164 GLY D CA 1
ATOM 7507 C C . GLY D 1 165 ? 14.997 -20.635 39.378 1.00 27.64 164 GLY D C 1
ATOM 7508 O O . GLY D 1 165 ? 14.648 -19.445 39.385 1.00 26.68 164 GLY D O 1
ATOM 7509 N N . PRO D 1 166 ? 16.165 -21.038 38.805 1.00 23.69 165 PRO D N 1
ATOM 7510 C CA . PRO D 1 166 ? 17.046 -20.042 38.172 1.00 22.48 165 PRO D CA 1
ATOM 7511 C C . PRO D 1 166 ? 16.375 -19.366 36.991 1.00 24.50 165 PRO D C 1
ATOM 7512 O O . PRO D 1 166 ? 15.698 -20.026 36.197 1.00 23.20 165 PRO D O 1
ATOM 7516 N N . LEU D 1 167 ? 16.533 -18.043 36.896 1.00 20.19 166 LEU D N 1
ATOM 7517 C CA A LEU D 1 167 ? 15.931 -17.247 35.832 0.33 18.83 166 LEU D CA 1
ATOM 7518 C CA B LEU D 1 167 ? 15.921 -17.254 35.845 0.67 19.08 166 LEU D CA 1
ATOM 7519 C C . LEU D 1 167 ? 16.598 -17.497 34.492 1.00 21.36 166 LEU D C 1
ATOM 7520 O O . LEU D 1 167 ? 17.818 -17.648 34.429 1.00 20.11 166 LEU D O 1
ATOM 7529 N N . HIS D 1 168 ? 15.812 -17.485 33.412 1.00 16.97 167 HIS D N 1
ATOM 7530 C CA . HIS D 1 168 ? 16.349 -17.467 32.061 1.00 16.29 167 HIS D CA 1
ATOM 7531 C C . HIS D 1 168 ? 15.768 -16.277 31.359 1.00 20.67 167 HIS D C 1
ATOM 7532 O O . HIS D 1 168 ? 14.544 -16.159 31.247 1.00 20.15 167 HIS D O 1
ATOM 7539 N N . ILE D 1 169 ? 16.617 -15.342 30.978 1.00 17.37 168 ILE D N 1
ATOM 7540 C CA . ILE D 1 169 ? 16.167 -14.090 30.393 1.00 15.81 168 ILE D CA 1
ATOM 7541 C C . ILE D 1 169 ? 16.703 -13.911 28.974 1.00 18.00 168 ILE D C 1
ATOM 7542 O O . ILE D 1 169 ? 17.839 -14.284 28.686 1.00 16.74 168 ILE D O 1
ATOM 7547 N N . GLN D 1 170 ? 15.869 -13.387 28.081 1.00 13.78 169 GLN D N 1
ATOM 7548 C CA . GLN D 1 170 ? 16.274 -13.131 26.720 1.00 12.89 169 GLN D CA 1
ATOM 7549 C C . GLN D 1 170 ? 16.357 -11.632 26.466 1.00 15.15 169 GLN D C 1
ATOM 7550 O O . GLN D 1 170 ? 15.360 -10.924 26.624 1.00 13.66 169 GLN D O 1
ATOM 7556 N N . PHE D 1 171 ? 17.558 -11.139 26.124 1.00 11.44 170 PHE D N 1
ATOM 7557 C CA . PHE D 1 171 ? 17.758 -9.727 25.824 1.00 10.48 170 PHE D CA 1
ATOM 7558 C C . PHE D 1 171 ? 17.471 -9.473 24.351 1.00 14.13 170 PHE D C 1
ATOM 7559 O O . PHE D 1 171 ? 18.198 -9.971 23.481 1.00 14.57 170 PHE D O 1
ATOM 7567 N N . VAL D 1 172 ? 16.359 -8.773 24.064 1.00 9.01 171 VAL D N 1
ATOM 7568 C CA . VAL D 1 172 ? 15.901 -8.546 22.693 1.00 8.17 171 VAL D CA 1
ATOM 7569 C C . VAL D 1 172 ? 16.360 -7.186 22.167 1.00 11.92 171 VAL D C 1
ATOM 7570 O O . VAL D 1 172 ? 16.082 -6.158 22.782 1.00 12.91 171 VAL D O 1
ATOM 7582 N N . GLY D 1 174 ? 17.095 -4.706 18.356 1.00 9.55 173 GLY D N 1
ATOM 7583 C CA . GLY D 1 174 ? 16.925 -4.502 16.917 1.00 10.20 173 GLY D CA 1
ATOM 7584 C C . GLY D 1 174 ? 15.528 -4.120 16.478 1.00 14.02 173 GLY D C 1
ATOM 7585 O O . GLY D 1 174 ? 15.307 -3.849 15.299 1.00 12.98 173 GLY D O 1
ATOM 7586 N N . ILE D 1 175 ? 14.566 -4.098 17.417 1.00 11.77 174 ILE D N 1
ATOM 7587 C CA . ILE D 1 175 ? 13.181 -3.732 17.093 1.00 11.33 174 ILE D CA 1
ATOM 7588 C C . ILE D 1 175 ? 13.017 -2.212 17.086 1.00 14.95 174 ILE D C 1
ATOM 7589 O O . ILE D 1 175 ? 13.396 -1.545 18.056 1.00 13.61 174 ILE D O 1
ATOM 7594 N N . LYS D 1 176 ? 12.455 -1.660 15.982 1.00 12.55 175 LYS D N 1
ATOM 7595 C CA . LYS D 1 176 ? 12.220 -0.218 15.841 1.00 12.02 175 LYS D CA 1
ATOM 7596 C C . LYS D 1 176 ? 11.327 0.286 16.978 1.00 15.94 175 LYS D C 1
ATOM 7597 O O . LYS D 1 176 ? 10.312 -0.344 17.289 1.00 15.38 175 LYS D O 1
ATOM 7603 N N . ASN D 1 177 ? 11.745 1.399 17.636 1.00 12.72 176 ASN D N 1
ATOM 7604 C CA . ASN D 1 177 ? 11.030 2.036 18.763 1.00 12.68 176 ASN D CA 1
ATOM 7605 C C . ASN D 1 177 ? 11.267 1.350 20.112 1.00 16.51 176 ASN D C 1
ATOM 7606 O O . ASN D 1 177 ? 10.908 1.906 21.151 1.00 16.75 176 ASN D O 1
ATOM 7611 N N . ALA D 1 178 ? 11.920 0.171 20.102 1.00 12.52 177 ALA D N 1
ATOM 7612 C CA . ALA D 1 178 ? 12.278 -0.538 21.334 1.00 11.44 177 ALA D CA 1
ATOM 7613 C C . ALA D 1 178 ? 13.779 -0.340 21.624 1.00 13.18 177 ALA D C 1
ATOM 7614 O O . ALA D 1 178 ? 14.276 0.778 21.500 1.00 13.05 177 ALA D O 1
ATOM 7624 N N . PRO D 1 180 ? 17.587 -0.614 20.553 1.00 11.66 179 PRO D N 1
ATOM 7625 C CA . PRO D 1 180 ? 18.425 -0.897 19.376 1.00 12.04 179 PRO D CA 1
ATOM 7626 C C . PRO D 1 180 ? 19.598 -1.821 19.720 1.00 16.52 179 PRO D C 1
ATOM 7627 O O . PRO D 1 180 ? 19.889 -2.046 20.900 1.00 15.54 179 PRO D O 1
ATOM 7631 N N . VAL D 1 181 ? 20.277 -2.359 18.687 1.00 13.26 180 VAL D N 1
ATOM 7632 C CA . VAL D 1 181 ? 21.436 -3.227 18.890 1.00 12.83 180 VAL D CA 1
ATOM 7633 C C . VAL D 1 181 ? 22.626 -2.380 19.375 1.00 17.52 180 VAL D C 1
ATOM 7634 O O . VAL D 1 181 ? 23.078 -1.485 18.656 1.00 18.51 180 VAL D O 1
ATOM 7638 N N . ASP D 1 182 ? 23.052 -2.592 20.637 1.00 12.26 181 ASP D N 1
ATOM 7639 C CA . ASP D 1 182 ? 24.119 -1.806 21.257 1.00 12.38 181 ASP D CA 1
ATOM 7640 C C . ASP D 1 182 ? 24.948 -2.690 22.183 1.00 16.43 181 ASP D C 1
ATOM 7641 O O . ASP D 1 182 ? 24.401 -3.310 23.095 1.00 15.72 181 ASP D O 1
ATOM 7646 N N . ARG D 1 183 ? 26.264 -2.771 21.927 1.00 14.59 182 ARG D N 1
ATOM 7647 C CA . ARG D 1 183 ? 27.188 -3.623 22.692 1.00 15.50 182 ARG D CA 1
ATOM 7648 C C . ARG D 1 183 ? 27.272 -3.212 24.173 1.00 20.12 182 ARG D C 1
ATOM 7649 O O . ARG D 1 183 ? 27.216 -4.073 25.048 1.00 19.64 182 ARG D O 1
ATOM 7657 N N . GLU D 1 184 ? 27.408 -1.902 24.449 1.00 17.81 183 GLU D N 1
ATOM 7658 C CA . GLU D 1 184 ? 27.534 -1.388 25.820 1.00 17.74 183 GLU D CA 1
ATOM 7659 C C . GLU D 1 184 ? 26.284 -1.664 26.664 1.00 19.48 183 GLU D C 1
ATOM 7660 O O . GLU D 1 184 ? 26.406 -2.018 27.839 1.00 18.92 183 GLU D O 1
ATOM 7666 N N . VAL D 1 185 ? 25.083 -1.549 26.056 1.00 14.34 184 VAL D N 1
ATOM 7667 C CA . VAL D 1 185 ? 23.827 -1.852 26.751 1.00 13.27 184 VAL D CA 1
ATOM 7668 C C . VAL D 1 185 ? 23.733 -3.361 27.066 1.00 17.02 184 VAL D C 1
ATOM 7669 O O . VAL D 1 185 ? 23.356 -3.733 28.181 1.00 17.14 184 VAL D O 1
ATOM 7673 N N . LEU D 1 186 ? 24.119 -4.221 26.100 1.00 13.32 185 LEU D N 1
ATOM 7674 C CA . LEU D 1 186 ? 24.112 -5.674 26.315 1.00 13.70 185 LEU D CA 1
ATOM 7675 C C . LEU D 1 186 ? 25.058 -6.052 27.446 1.00 18.75 185 LEU D C 1
ATOM 7676 O O . LEU D 1 186 ? 24.692 -6.847 28.304 1.00 18.94 185 LEU D O 1
ATOM 7681 N N . GLU D 1 187 ? 26.256 -5.434 27.482 1.00 16.04 186 GLU D N 1
ATOM 7682 C CA . GLU D 1 187 ? 27.223 -5.669 28.552 1.00 16.88 186 GLU D CA 1
ATOM 7683 C C . GLU D 1 187 ? 26.654 -5.227 29.903 1.00 19.52 186 GLU D C 1
ATOM 7684 O O . GLU D 1 187 ? 26.802 -5.943 30.890 1.00 19.39 186 GLU D O 1
ATOM 7690 N N . PHE D 1 188 ? 25.938 -4.080 29.927 1.00 14.28 187 PHE D N 1
ATOM 7691 C CA . PHE D 1 188 ? 25.291 -3.592 31.146 1.00 13.55 187 PHE D CA 1
ATOM 7692 C C . PHE D 1 188 ? 24.136 -4.514 31.557 1.00 17.93 187 PHE D C 1
ATOM 7693 O O . PHE D 1 188 ? 23.951 -4.762 32.748 1.00 17.91 187 PHE D O 1
ATOM 7701 N N . TYR D 1 189 ? 23.386 -5.056 30.559 1.00 14.06 188 TYR D N 1
ATOM 7702 C CA . TYR D 1 189 ? 22.314 -6.040 30.787 1.00 13.59 188 TYR D CA 1
ATOM 7703 C C . TYR D 1 189 ? 22.871 -7.251 31.561 1.00 17.58 188 TYR D C 1
ATOM 7704 O O . TYR D 1 189 ? 22.278 -7.679 32.548 1.00 17.15 188 TYR D O 1
ATOM 7713 N N . VAL D 1 190 ? 24.001 -7.816 31.076 1.00 15.42 189 VAL D N 1
ATOM 7714 C CA . VAL D 1 190 ? 24.649 -9.001 31.672 1.00 16.22 189 VAL D CA 1
ATOM 7715 C C . VAL D 1 190 ? 25.160 -8.695 33.084 1.00 20.75 189 VAL D C 1
ATOM 7716 O O . VAL D 1 190 ? 24.937 -9.487 34.004 1.00 20.52 189 VAL D O 1
ATOM 7720 N N . GLN D 1 191 ? 25.819 -7.530 33.259 1.00 18.13 190 GLN D N 1
ATOM 7721 C CA . GLN D 1 191 ? 26.328 -7.091 34.564 1.00 18.99 190 GLN D CA 1
ATOM 7722 C C . GLN D 1 191 ? 25.170 -6.892 35.564 1.00 20.79 190 GLN D C 1
ATOM 7723 O O . GLN D 1 191 ? 25.288 -7.272 36.730 1.00 19.92 190 GLN D O 1
ATOM 7729 N N . THR D 1 192 ? 24.047 -6.311 35.092 1.00 16.58 191 THR D N 1
ATOM 7730 C CA . THR D 1 192 ? 22.861 -6.083 35.929 1.00 16.32 191 THR D CA 1
ATOM 7731 C C . THR D 1 192 ? 22.215 -7.413 36.328 1.00 19.42 191 THR D C 1
ATOM 7732 O O . THR D 1 192 ? 21.878 -7.605 37.500 1.00 18.38 191 THR D O 1
ATOM 7736 N N . LEU D 1 193 ? 22.069 -8.342 35.362 1.00 16.44 192 LEU D N 1
ATOM 7737 C CA . LEU D 1 193 ? 21.508 -9.669 35.629 1.00 17.20 192 LEU D CA 1
ATOM 7738 C C . LEU D 1 193 ? 22.357 -10.429 36.653 1.00 22.00 192 LEU D C 1
ATOM 7739 O O . LEU D 1 193 ? 21.808 -11.059 37.556 1.00 22.65 192 LEU D O 1
ATOM 7744 N N . LYS D 1 194 ? 23.697 -10.346 36.524 1.00 18.39 193 LYS D N 1
ATOM 7745 C CA . LYS D 1 194 ? 24.625 -11.013 37.440 1.00 19.36 193 LYS D CA 1
ATOM 7746 C C . LYS D 1 194 ? 24.490 -10.441 38.869 1.00 21.60 193 LYS D C 1
ATOM 7747 O O . LYS D 1 194 ? 24.545 -11.189 39.840 1.00 20.60 193 LYS D O 1
ATOM 7753 N N . ARG D 1 195 ? 24.286 -9.120 38.979 1.00 18.38 194 ARG D N 1
ATOM 7754 C CA . ARG D 1 195 ? 24.121 -8.441 40.266 1.00 19.10 194 ARG D CA 1
ATOM 7755 C C . ARG D 1 195 ? 22.790 -8.834 40.950 1.00 23.90 194 ARG D C 1
ATOM 7756 O O . ARG D 1 195 ? 22.776 -9.114 42.152 1.00 25.12 194 ARG D O 1
ATOM 7764 N N . LEU D 1 196 ? 21.685 -8.876 40.175 1.00 19.65 195 LEU D N 1
ATOM 7765 C CA . LEU D 1 196 ? 20.348 -9.166 40.709 1.00 20.17 195 LEU D CA 1
ATOM 7766 C C . LEU D 1 196 ? 20.074 -10.666 40.874 1.00 25.26 195 LEU D C 1
ATOM 7767 O O . LEU D 1 196 ? 19.416 -11.064 41.837 1.00 26.04 195 LEU D O 1
ATOM 7772 N N . SER D 1 197 ? 20.504 -11.484 39.895 1.00 21.96 196 SER D N 1
ATOM 7773 C CA . SER D 1 197 ? 20.236 -12.929 39.882 1.00 22.38 196 SER D CA 1
ATOM 7774 C C . SER D 1 197 ? 21.519 -13.691 39.452 1.00 26.44 196 SER D C 1
ATOM 7775 O O . SER D 1 197 ? 21.718 -13.958 38.263 1.00 25.52 196 SER D O 1
ATOM 7778 N N . PRO D 1 198 ? 22.436 -13.986 40.413 1.00 24.22 197 PRO D N 1
ATOM 7779 C CA . PRO D 1 198 ? 23.758 -14.543 40.030 1.00 24.52 197 PRO D CA 1
ATOM 7780 C C . PRO D 1 198 ? 23.740 -15.895 39.309 1.00 26.86 197 PRO D C 1
ATOM 7781 O O . PRO D 1 198 ? 24.675 -16.191 38.562 1.00 26.18 197 PRO D O 1
ATOM 7785 N N . ASP D 1 199 ? 22.721 -16.734 39.565 1.00 22.67 198 ASP D N 1
ATOM 7786 C CA . ASP D 1 199 ? 22.648 -18.068 38.952 1.00 22.60 198 ASP D CA 1
ATOM 7787 C C . ASP D 1 199 ? 21.795 -18.087 37.668 1.00 23.88 198 ASP D C 1
ATOM 7788 O O . ASP D 1 199 ? 21.545 -19.159 37.112 1.00 23.45 198 ASP D O 1
ATOM 7793 N N . ALA D 1 200 ? 21.383 -16.903 37.182 1.00 19.13 199 ALA D N 1
ATOM 7794 C CA . ALA D 1 200 ? 20.553 -16.801 35.984 1.00 17.29 199 ALA D CA 1
ATOM 7795 C C . ALA D 1 200 ? 21.328 -17.113 34.710 1.00 20.51 199 ALA D C 1
ATOM 7796 O O . ALA D 1 200 ? 22.532 -16.865 34.635 1.00 20.09 199 ALA D O 1
ATOM 7798 N N . THR D 1 201 ? 20.626 -17.653 33.701 1.00 16.55 200 THR D N 1
ATOM 7799 C CA . THR D 1 201 ? 21.175 -17.888 32.369 1.00 16.11 200 THR D CA 1
ATOM 7800 C C . THR D 1 201 ? 20.518 -16.895 31.411 1.00 19.19 200 THR D C 1
ATOM 7801 O O . THR D 1 201 ? 19.448 -16.365 31.726 1.00 18.10 200 THR D O 1
ATOM 7805 N N . TRP D 1 202 ? 21.160 -16.603 30.268 1.00 16.09 201 TRP D N 1
ATOM 7806 C CA . TRP D 1 202 ? 20.593 -15.633 29.340 1.00 15.86 201 TRP D CA 1
ATOM 7807 C C . TRP D 1 202 ? 20.845 -15.948 27.872 1.00 19.07 201 TRP D C 1
ATOM 7808 O O . TRP D 1 202 ? 21.812 -16.643 27.531 1.00 18.05 201 TRP D O 1
ATOM 7819 N N . THR D 1 203 ? 19.968 -15.418 26.998 1.00 15.16 202 THR D N 1
ATOM 7820 C CA . THR D 1 203 ? 20.078 -15.529 25.549 1.00 14.98 202 THR D CA 1
ATOM 7821 C C . THR D 1 203 ? 19.998 -14.133 24.931 1.00 17.35 202 THR D C 1
ATOM 7822 O O . THR D 1 203 ? 19.157 -13.326 25.327 1.00 16.58 202 THR D O 1
ATOM 7826 N N . GLY D 1 204 ? 20.880 -13.856 23.987 1.00 14.11 203 GLY D N 1
ATOM 7827 C CA . GLY D 1 204 ? 20.838 -12.615 23.225 1.00 13.91 203 GLY D CA 1
ATOM 7828 C C . GLY D 1 204 ? 20.098 -12.820 21.924 1.00 18.55 203 GLY D C 1
ATOM 7829 O O . GLY D 1 204 ? 20.348 -13.804 21.220 1.00 20.25 203 GLY D O 1
ATOM 7830 N N . ALA D 1 205 ? 19.115 -11.957 21.632 1.00 13.44 204 ALA D N 1
ATOM 7831 C CA . ALA D 1 205 ? 18.321 -12.098 20.409 1.00 12.89 204 ALA D CA 1
ATOM 7832 C C . ALA D 1 205 ? 18.330 -10.839 19.575 1.00 14.37 204 ALA D C 1
ATOM 7833 O O . ALA D 1 205 ? 18.026 -9.762 20.075 1.00 13.04 204 ALA D O 1
ATOM 7835 N N . GLY D 1 206 ? 18.691 -10.987 18.304 1.00 11.07 205 GLY D N 1
ATOM 7836 C CA . GLY D 1 206 ? 18.708 -9.885 17.352 1.00 10.51 205 GLY D CA 1
ATOM 7837 C C . GLY D 1 206 ? 17.588 -9.996 16.353 1.00 14.62 205 GLY D C 1
ATOM 7838 O O . GLY D 1 206 ? 17.465 -11.013 15.666 1.00 15.35 205 GLY D O 1
ATOM 7839 N N . ILE D 1 207 ? 16.734 -8.986 16.301 1.00 10.91 206 ILE D N 1
ATOM 7840 C CA . ILE D 1 207 ? 15.589 -9.001 15.404 1.00 11.83 206 ILE D CA 1
ATOM 7841 C C . ILE D 1 207 ? 15.901 -8.187 14.175 1.00 18.45 206 ILE D C 1
ATOM 7842 O O . ILE D 1 207 ? 16.146 -6.985 14.277 1.00 19.59 206 ILE D O 1
ATOM 7847 N N . GLY D 1 208 ? 15.966 -8.855 13.030 1.00 16.05 207 GLY D N 1
ATOM 7848 C CA . GLY D 1 208 ? 16.264 -8.205 11.763 1.00 16.43 207 GLY D CA 1
ATOM 7849 C C . GLY D 1 208 ? 17.666 -8.478 11.249 1.00 20.08 207 GLY D C 1
ATOM 7850 O O . GLY D 1 208 ? 18.150 -9.617 11.317 1.00 19.88 207 GLY D O 1
ATOM 7851 N N . ARG D 1 209 ? 18.345 -7.404 10.758 1.00 15.74 208 ARG D N 1
ATOM 7852 C CA A ARG D 1 209 ? 19.688 -7.486 10.161 0.50 15.86 208 ARG D CA 1
ATOM 7853 C CA B ARG D 1 209 ? 19.681 -7.503 10.157 0.50 15.88 208 ARG D CA 1
ATOM 7854 C C . ARG D 1 209 ? 20.775 -7.840 11.185 1.00 18.95 208 ARG D C 1
ATOM 7855 O O . ARG D 1 209 ? 21.868 -8.253 10.797 1.00 18.24 208 ARG D O 1
ATOM 7867 N N . HIS D 1 210 ? 20.500 -7.640 12.489 1.00 14.30 209 HIS D N 1
ATOM 7868 C CA . HIS D 1 210 ? 21.509 -7.924 13.517 1.00 13.44 209 HIS D CA 1
ATOM 7869 C C . HIS D 1 210 ? 21.281 -9.252 14.252 1.00 15.53 209 HIS D C 1
ATOM 7870 O O . HIS D 1 210 ? 21.752 -9.424 15.382 1.00 14.68 209 HIS D O 1
ATOM 7877 N N . GLN D 1 211 ? 20.625 -10.216 13.582 1.00 11.51 210 GLN D N 1
ATOM 7878 C CA . GLN D 1 211 ? 20.396 -11.550 14.139 1.00 10.54 210 GLN D CA 1
ATOM 7879 C C . GLN D 1 211 ? 21.725 -12.255 14.446 1.00 14.50 210 GLN D C 1
ATOM 7880 O O . GLN D 1 211 ? 21.915 -12.742 15.560 1.00 13.51 210 GLN D O 1
ATOM 7886 N N . LEU D 1 212 ? 22.673 -12.236 13.482 1.00 11.61 211 LEU D N 1
ATOM 7887 C CA . LEU D 1 212 ? 23.987 -12.854 13.671 1.00 11.26 211 LEU D CA 1
ATOM 7888 C C . LEU D 1 212 ? 24.912 -12.009 14.551 1.00 12.33 211 LEU D C 1
ATOM 7889 O O . LEU D 1 212 ? 25.771 -12.562 15.239 1.00 11.92 211 LEU D O 1
ATOM 7894 N N . THR D 1 213 ? 24.725 -10.663 14.551 1.00 8.59 212 THR D N 1
ATOM 7895 C CA . THR D 1 213 ? 25.490 -9.763 15.437 1.00 7.94 212 THR D CA 1
ATOM 7896 C C . THR D 1 213 ? 25.232 -10.141 16.907 1.00 11.15 212 THR D C 1
ATOM 7897 O O . THR D 1 213 ? 26.178 -10.322 17.677 1.00 11.44 212 THR D O 1
ATOM 7909 N N . ALA D 1 215 ? 24.054 -12.990 18.034 1.00 11.54 214 ALA D N 1
ATOM 7910 C CA . ALA D 1 215 ? 24.552 -14.357 18.252 1.00 12.31 214 ALA D CA 1
ATOM 7911 C C . ALA D 1 215 ? 26.057 -14.347 18.559 1.00 16.99 214 ALA D C 1
ATOM 7912 O O . ALA D 1 215 ? 26.498 -15.023 19.484 1.00 16.97 214 ALA D O 1
ATOM 7914 N N . ARG D 1 216 ? 26.824 -13.517 17.821 1.00 14.03 215 ARG D N 1
ATOM 7915 C CA . ARG D 1 216 ? 28.265 -13.343 18.008 1.00 14.50 215 ARG D CA 1
ATOM 7916 C C . ARG D 1 216 ? 28.569 -12.785 19.411 1.00 18.22 215 ARG D C 1
ATOM 7917 O O . ARG D 1 216 ? 29.437 -13.316 20.116 1.00 17.80 215 ARG D O 1
ATOM 7925 N N . TRP D 1 217 ? 27.827 -11.738 19.823 1.00 14.68 216 TRP D N 1
ATOM 7926 C CA . TRP D 1 217 ? 28.005 -11.108 21.134 1.00 14.58 216 TRP D CA 1
ATOM 7927 C C . TRP D 1 217 ? 27.637 -12.049 22.278 1.00 16.97 216 TRP D C 1
ATOM 7928 O O . TRP D 1 217 ? 28.335 -12.078 23.295 1.00 16.68 216 TRP D O 1
ATOM 7939 N N . SER D 1 218 ? 26.558 -12.839 22.105 1.00 13.26 217 SER D N 1
ATOM 7940 C CA . SER D 1 218 ? 26.116 -13.815 23.114 1.00 13.48 217 SER D CA 1
ATOM 7941 C C . SER D 1 218 ? 27.195 -14.873 23.351 1.00 19.81 217 SER D C 1
ATOM 7942 O O . SER D 1 218 ? 27.492 -15.201 24.499 1.00 20.21 217 SER D O 1
ATOM 7945 N N . LEU D 1 219 ? 27.819 -15.366 22.258 1.00 17.71 218 LEU D N 1
ATOM 7946 C CA . LEU D 1 219 ? 28.897 -16.354 22.329 1.00 18.49 218 LEU D CA 1
ATOM 7947 C C . LEU D 1 219 ? 30.111 -15.802 23.078 1.00 23.05 218 LEU D C 1
ATOM 7948 O O . LEU D 1 219 ? 30.698 -16.505 23.904 1.00 23.15 218 LEU D O 1
ATOM 7953 N N . GLU D 1 220 ? 30.460 -14.529 22.816 1.00 19.53 219 GLU D N 1
ATOM 7954 C CA . GLU D 1 220 ? 31.596 -13.852 23.455 1.00 20.73 219 GLU D CA 1
ATOM 7955 C C . GLU D 1 220 ? 31.352 -13.591 24.946 1.00 24.72 219 GLU D C 1
ATOM 7956 O O . GLU D 1 220 ? 32.281 -13.702 25.747 1.00 26.06 219 GLU D O 1
ATOM 7962 N N . LEU D 1 221 ? 30.123 -13.178 25.307 1.00 20.06 220 LEU D N 1
ATOM 7963 C CA . LEU D 1 221 ? 29.794 -12.768 26.682 1.00 20.14 220 LEU D CA 1
ATOM 7964 C C . LEU D 1 221 ? 29.332 -13.920 27.600 1.00 23.81 220 LEU D C 1
ATOM 7965 O O . LEU D 1 221 ? 29.034 -13.688 28.778 1.00 23.02 220 LEU D O 1
ATOM 7970 N N . GLY D 1 222 ? 29.327 -15.142 27.072 1.00 21.25 221 GLY D N 1
ATOM 7971 C CA . GLY D 1 222 ? 28.974 -16.331 27.845 1.00 21.70 221 GLY D CA 1
ATOM 7972 C C . GLY D 1 222 ? 27.487 -16.608 27.913 1.00 24.90 221 GLY D C 1
ATOM 7973 O O . GLY D 1 222 ? 27.015 -17.272 28.843 1.00 24.80 221 GLY D O 1
ATOM 7974 N N . GLY D 1 223 ? 26.749 -16.108 26.925 1.00 20.87 222 GLY D N 1
ATOM 7975 C CA . GLY D 1 223 ? 25.311 -16.323 26.831 1.00 19.62 222 GLY D CA 1
ATOM 7976 C C . GLY D 1 223 ? 24.937 -17.362 25.799 1.00 22.54 222 GLY D C 1
ATOM 7977 O O . GLY D 1 223 ? 25.809 -18.041 25.251 1.00 23.33 222 GLY D O 1
ATOM 7978 N N . HIS D 1 224 ? 23.642 -17.479 25.508 1.00 17.30 223 HIS D N 1
ATOM 7979 C CA . HIS D 1 224 ? 23.150 -18.447 24.533 1.00 16.85 223 HIS D CA 1
ATOM 7980 C C . HIS D 1 224 ? 22.527 -17.746 23.323 1.00 19.00 223 HIS D C 1
ATOM 7981 O O . HIS D 1 224 ? 22.352 -16.528 23.349 1.00 16.81 223 HIS D O 1
ATOM 7988 N N . CYS D 1 225 ? 22.314 -18.485 22.224 1.00 15.55 224 CYS D N 1
ATOM 7989 C CA . CYS D 1 225 ? 21.898 -17.875 20.960 1.00 14.90 224 CYS D CA 1
ATOM 7990 C C . CYS D 1 225 ? 20.463 -18.149 20.573 1.00 17.97 224 CYS D C 1
ATOM 7991 O O . CYS D 1 225 ? 19.901 -19.191 20.928 1.00 18.30 224 CYS D O 1
ATOM 7994 N N . ARG D 1 226 ? 19.893 -17.245 19.763 1.00 13.75 225 ARG D N 1
ATOM 7995 C CA . ARG D 1 226 ? 18.576 -17.409 19.170 1.00 12.31 225 ARG D CA 1
ATOM 7996 C C . ARG D 1 226 ? 18.607 -17.001 17.690 1.00 15.52 225 ARG D C 1
ATOM 7997 O O . ARG D 1 226 ? 19.187 -15.970 17.339 1.00 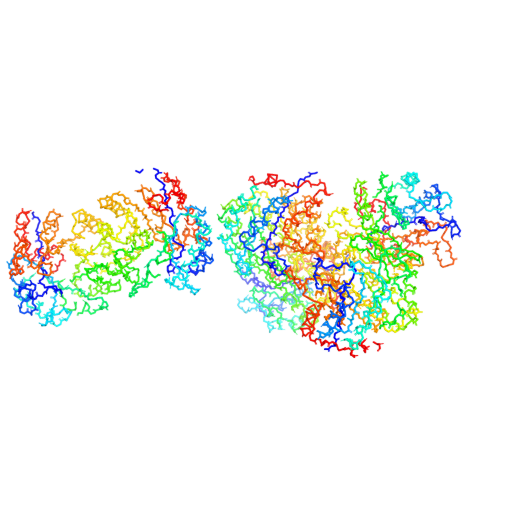15.16 225 ARG D O 1
ATOM 8005 N N . THR D 1 227 ? 17.985 -17.810 16.833 1.00 11.98 226 THR D N 1
ATOM 8006 C CA . THR D 1 227 ? 17.819 -17.494 15.416 1.00 11.72 226 THR D CA 1
ATOM 8007 C C . THR D 1 227 ? 16.429 -17.948 14.953 1.00 15.48 226 THR D C 1
ATOM 8008 O O . THR D 1 227 ? 15.636 -18.406 15.768 1.00 14.61 226 THR D O 1
ATOM 8012 N N . GLY D 1 228 ? 16.132 -17.768 13.671 1.00 13.44 227 GLY D N 1
ATOM 8013 C CA . GLY D 1 228 ? 14.860 -18.201 13.111 1.00 13.33 227 GLY D CA 1
ATOM 8014 C C . GLY D 1 228 ? 14.185 -17.193 12.215 1.00 16.37 227 GLY D C 1
ATOM 8015 O O . GLY D 1 228 ? 14.509 -15.995 12.246 1.00 15.17 227 GLY D O 1
ATOM 8016 N N . LEU D 1 229 ? 13.205 -17.673 11.423 1.00 13.37 228 LEU D N 1
ATOM 8017 C CA . LEU D 1 229 ? 12.462 -16.857 10.458 1.00 12.80 228 LEU D CA 1
ATOM 8018 C C . LEU D 1 229 ? 11.561 -15.845 11.143 1.00 16.48 228 LEU D C 1
ATOM 8019 O O . LEU D 1 229 ? 11.174 -14.846 10.529 1.00 15.11 228 LEU D O 1
ATOM 8024 N N . GLU D 1 230 ? 11.260 -16.072 12.431 1.00 12.83 229 GLU D N 1
ATOM 8025 C CA . GLU D 1 230 ? 10.482 -15.126 13.229 1.00 12.47 229 GLU D CA 1
ATOM 8026 C C . GLU D 1 230 ? 11.224 -13.789 13.347 1.00 15.75 229 GLU D C 1
ATOM 8027 O O . GLU D 1 230 ? 10.603 -12.731 13.285 1.00 15.48 229 GLU D O 1
ATOM 8033 N N . ASP D 1 231 ? 12.553 -13.845 13.459 1.00 12.58 230 ASP D N 1
ATOM 8034 C CA . ASP D 1 231 ? 13.372 -12.658 13.680 1.00 12.29 230 ASP D CA 1
ATOM 8035 C C . ASP D 1 231 ? 14.001 -12.126 12.405 1.00 17.26 230 ASP D C 1
ATOM 8036 O O . ASP D 1 231 ? 14.262 -10.924 12.312 1.00 17.12 230 ASP D O 1
ATOM 8041 N N . ASN D 1 232 ? 14.292 -13.020 11.432 1.00 14.16 231 ASN D N 1
ATOM 8042 C CA . ASN D 1 232 ? 14.966 -12.640 10.185 1.00 14.44 231 ASN D CA 1
ATOM 8043 C C . ASN D 1 232 ? 14.693 -13.661 9.080 1.00 17.98 231 ASN D C 1
ATOM 8044 O O . ASN D 1 232 ? 14.834 -14.860 9.302 1.00 16.41 231 ASN D O 1
ATOM 8049 N N . VAL D 1 233 ? 14.342 -13.182 7.877 1.00 15.96 232 VAL D N 1
ATOM 8050 C CA . VAL D 1 233 ? 14.037 -14.075 6.751 1.00 16.43 232 VAL D CA 1
ATOM 8051 C C . VAL D 1 233 ? 15.213 -14.235 5.773 1.00 20.32 232 VAL D C 1
ATOM 8052 O O . VAL D 1 233 ? 15.117 -15.023 4.831 1.00 20.14 232 VAL D O 1
ATOM 8056 N N . ARG D 1 234 ? 16.327 -13.504 6.004 1.00 16.15 233 ARG D N 1
ATOM 8057 C CA . ARG D 1 234 ? 17.478 -13.526 5.090 1.00 16.46 233 ARG D CA 1
ATOM 8058 C C . ARG D 1 234 ? 18.691 -14.267 5.659 1.00 19.74 233 ARG D C 1
ATOM 8059 O O . ARG D 1 234 ? 19.016 -14.104 6.838 1.00 17.60 233 ARG D O 1
ATOM 8067 N N . LEU D 1 235 ? 19.434 -14.997 4.784 1.00 17.50 234 LEU D N 1
ATOM 8068 C CA . LEU D 1 235 ? 20.732 -15.587 5.153 1.00 17.94 234 LEU D CA 1
ATOM 8069 C C . LEU D 1 235 ? 21.775 -14.482 5.131 1.00 21.38 234 LEU D C 1
ATOM 8070 O O . LEU D 1 235 ? 22.648 -14.422 6.002 1.00 21.55 234 LEU D O 1
ATOM 8075 N N . ASP D 1 236 ? 21.693 -13.615 4.110 1.00 17.33 235 ASP D N 1
ATOM 8076 C CA . ASP D 1 236 ? 22.577 -12.472 3.938 1.00 16.62 235 ASP D CA 1
ATOM 8077 C C . ASP D 1 236 ? 21.807 -11.331 3.251 1.00 20.11 235 ASP D C 1
ATOM 8078 O O . ASP D 1 236 ? 20.606 -11.473 2.993 1.00 19.71 235 ASP D O 1
ATOM 8083 N N . LYS D 1 237 ? 22.499 -10.219 2.922 1.00 16.64 236 LYS D N 1
ATOM 8084 C CA . LYS D 1 237 ? 21.869 -9.043 2.294 1.00 15.82 236 LYS D CA 1
ATOM 8085 C C . LYS D 1 237 ? 21.169 -9.365 0.950 1.00 19.57 236 LYS D C 1
ATOM 8086 O O . LYS D 1 237 ? 20.182 -8.712 0.605 1.00 19.58 236 LYS D O 1
ATOM 8092 N N . ASN D 1 238 ? 21.672 -10.371 0.207 1.00 15.65 237 ASN D N 1
ATOM 8093 C CA . ASN D 1 238 ? 21.132 -10.718 -1.117 1.00 16.50 237 ASN D CA 1
ATOM 8094 C C . ASN D 1 238 ? 20.251 -11.966 -1.124 1.00 20.97 237 ASN D C 1
ATOM 8095 O O . ASN D 1 238 ? 19.550 -12.205 -2.114 1.00 21.86 237 ASN D O 1
ATOM 8100 N N . THR D 1 239 ? 20.361 -12.823 -0.087 1.00 16.25 238 THR D N 1
ATOM 8101 C CA . THR D 1 239 ? 19.733 -14.144 -0.128 1.00 16.05 238 THR D CA 1
ATOM 8102 C C . THR D 1 239 ? 18.718 -14.374 0.977 1.00 19.28 238 THR D C 1
ATOM 8103 O O . THR D 1 239 ? 19.016 -14.144 2.147 1.00 17.80 238 THR D O 1
ATOM 8107 N N . LEU D 1 240 ? 17.546 -14.941 0.608 1.00 17.60 239 LEU D N 1
ATOM 8108 C CA . LEU D 1 240 ? 16.525 -15.371 1.564 1.00 17.51 239 LEU D CA 1
ATOM 8109 C C . LEU D 1 240 ? 16.927 -16.709 2.170 1.00 20.83 239 LEU D C 1
ATOM 8110 O O . LEU D 1 240 ? 17.535 -17.535 1.487 1.00 21.33 239 LEU D O 1
ATOM 8115 N N . ALA D 1 241 ? 16.570 -16.941 3.435 1.00 17.34 240 ALA D N 1
ATOM 8116 C CA . ALA D 1 241 ? 16.858 -18.212 4.090 1.00 17.61 240 ALA D CA 1
ATOM 8117 C C . ALA D 1 241 ? 15.945 -19.324 3.527 1.00 22.56 240 ALA D C 1
ATOM 8118 O O . ALA D 1 241 ? 14.728 -19.151 3.481 1.00 22.71 240 ALA D O 1
ATOM 8120 N N . PRO D 1 242 ? 16.519 -20.453 3.031 1.00 20.65 241 PRO D N 1
ATOM 8121 C CA . PRO D 1 242 ? 15.663 -21.514 2.460 1.00 21.09 241 PRO D CA 1
ATOM 8122 C C . PRO D 1 242 ? 14.888 -22.301 3.521 1.00 23.15 241 PRO D C 1
ATOM 8123 O O . PRO D 1 242 ? 13.954 -23.034 3.180 1.00 23.00 241 PRO D O 1
ATOM 8127 N N . SER D 1 243 ? 15.290 -22.169 4.812 1.00 17.68 242 SER D N 1
ATOM 8128 C CA . SER D 1 243 ? 14.649 -22.871 5.936 1.00 15.78 242 SER D CA 1
ATOM 8129 C C . SER D 1 243 ? 15.144 -22.324 7.263 1.00 17.93 242 SER D C 1
ATOM 8130 O O . SER D 1 243 ? 16.133 -21.593 7.296 1.00 17.24 242 SER D O 1
ATOM 8133 N N . ASN D 1 244 ? 14.495 -22.733 8.378 1.00 14.38 243 ASN D N 1
ATOM 8134 C CA . ASN D 1 244 ? 14.960 -22.390 9.721 1.00 12.93 243 ASN D CA 1
ATOM 8135 C C . ASN D 1 244 ? 16.263 -23.120 10.028 1.00 17.43 243 ASN D C 1
ATOM 8136 O O . ASN D 1 244 ? 17.127 -22.565 10.703 1.00 17.04 243 ASN D O 1
ATOM 8141 N N . ALA D 1 245 ? 16.422 -24.363 9.492 1.00 16.25 244 ALA D N 1
ATOM 8142 C CA . ALA D 1 245 ? 17.637 -25.170 9.675 1.00 17.30 244 ALA D CA 1
ATOM 8143 C C . ALA D 1 245 ? 18.874 -24.458 9.105 1.00 21.51 244 ALA D C 1
ATOM 8144 O O . ALA D 1 245 ? 19.959 -24.547 9.690 1.00 21.39 244 ALA D O 1
ATOM 8146 N N . ALA D 1 246 ? 18.707 -23.735 7.974 1.00 18.40 245 ALA D N 1
ATOM 8147 C CA . ALA D 1 246 ? 19.806 -22.983 7.347 1.00 18.29 245 ALA D CA 1
ATOM 8148 C C . ALA D 1 246 ? 20.286 -21.844 8.260 1.00 20.57 245 ALA D C 1
ATOM 8149 O O . ALA D 1 246 ? 21.486 -21.585 8.337 1.00 19.30 245 ALA D O 1
ATOM 8151 N N . LEU D 1 247 ? 19.348 -21.205 8.995 1.00 17.46 246 LEU D N 1
ATOM 8152 C CA . LEU D 1 247 ? 19.686 -20.141 9.949 1.00 16.94 246 LEU D CA 1
ATOM 8153 C C . LEU D 1 247 ? 20.356 -20.724 11.192 1.00 19.46 246 LEU D C 1
ATOM 8154 O O . LEU D 1 247 ? 21.304 -20.137 11.708 1.00 17.83 246 LEU D O 1
ATOM 8159 N N . VAL D 1 248 ? 19.907 -21.922 11.631 1.00 17.72 247 VAL D N 1
ATOM 8160 C CA . VAL D 1 248 ? 20.520 -22.632 12.767 1.00 17.01 247 VAL D CA 1
ATOM 8161 C C . VAL D 1 248 ? 21.964 -23.023 12.418 1.00 19.32 247 VAL D C 1
ATOM 8162 O O . VAL D 1 248 ? 22.858 -22.875 13.254 1.00 17.72 247 VAL D O 1
ATOM 8166 N N . ARG D 1 249 ? 22.198 -23.449 11.149 1.00 17.74 248 ARG D N 1
ATOM 8167 C CA . ARG D 1 249 ? 23.541 -23.805 10.653 1.00 18.96 248 ARG D CA 1
ATOM 8168 C C . ARG D 1 249 ? 24.510 -22.630 10.756 1.00 21.76 248 ARG D C 1
ATOM 8169 O O . ARG D 1 249 ? 25.652 -22.821 11.165 1.00 21.81 248 ARG D O 1
ATOM 8177 N N . GLN D 1 250 ? 24.037 -21.398 10.436 1.00 17.91 249 GLN D N 1
ATOM 8178 C CA . GLN D 1 250 ? 24.843 -20.175 10.570 1.00 17.42 249 GLN D CA 1
ATOM 8179 C C . GLN D 1 250 ? 25.324 -20.007 12.008 1.00 21.72 249 GLN D C 1
ATOM 8180 O O . GLN D 1 250 ? 26.504 -19.738 12.238 1.00 22.16 249 GLN D O 1
ATOM 8186 N N . VAL D 1 251 ? 24.400 -20.170 12.982 1.00 17.50 250 VAL D N 1
ATOM 8187 C CA . VAL D 1 251 ? 24.712 -20.046 14.403 1.00 17.36 250 VAL D CA 1
ATOM 8188 C C . VAL D 1 251 ? 25.596 -21.204 14.870 1.00 21.93 250 VAL D C 1
ATOM 8189 O O . VAL D 1 251 ? 26.576 -20.975 15.582 1.00 21.95 250 VAL D O 1
ATOM 8193 N N . ALA D 1 252 ? 25.275 -22.445 14.431 1.00 18.75 251 ALA D N 1
ATOM 8194 C CA . ALA D 1 252 ? 26.071 -23.633 14.762 1.00 20.04 251 ALA D CA 1
ATOM 8195 C C . ALA D 1 252 ? 27.509 -23.470 14.285 1.00 23.22 251 ALA D C 1
ATOM 8196 O O . ALA D 1 252 ? 28.440 -23.802 15.022 1.00 22.82 251 ALA D O 1
ATOM 8198 N N . GLU D 1 253 ? 27.696 -22.888 13.073 1.00 20.24 252 GLU D N 1
ATOM 8199 C CA . GLU D 1 253 ? 29.023 -22.607 12.526 1.00 21.18 252 GLU D CA 1
ATOM 8200 C C . GLU D 1 253 ? 29.734 -21.542 13.361 1.00 24.04 252 GLU D C 1
ATOM 8201 O O . GLU D 1 253 ? 30.927 -21.684 13.640 1.00 22.99 252 GLU D O 1
ATOM 8207 N N . LEU D 1 254 ? 28.975 -20.498 13.824 1.00 20.19 253 LEU D N 1
ATOM 8208 C CA . LEU D 1 254 ? 29.514 -19.451 14.706 1.00 19.80 253 LEU D CA 1
ATOM 8209 C C . LEU D 1 254 ? 29.996 -20.058 16.017 1.00 24.03 253 LEU D C 1
ATOM 8210 O O . LEU D 1 254 ? 31.107 -19.763 16.460 1.00 24.28 253 LEU D O 1
ATOM 8215 N N . CYS D 1 255 ? 29.154 -20.921 16.641 1.00 20.54 254 CYS D N 1
ATOM 8216 C CA . CYS D 1 255 ? 29.488 -21.615 17.895 1.00 20.71 254 CYS D CA 1
ATOM 8217 C C . CYS D 1 255 ? 30.877 -22.261 17.822 1.00 24.82 254 CYS D C 1
ATOM 8218 O O . CYS D 1 255 ? 31.732 -21.970 18.657 1.00 23.78 254 CYS D O 1
ATOM 8221 N N . GLU D 1 256 ? 31.116 -23.090 16.781 1.00 23.51 255 GLU D N 1
ATOM 8222 C CA . GLU D 1 256 ? 32.394 -23.780 16.577 1.00 24.88 255 GLU D CA 1
ATOM 8223 C C . GLU D 1 256 ? 33.576 -22.802 16.437 1.00 29.14 255 GLU D C 1
ATOM 8224 O O . GLU D 1 256 ? 34.654 -23.066 16.968 1.00 30.22 255 GLU D O 1
ATOM 8226 N N . GLU D 1 257 ? 33.367 -21.668 15.746 1.00 24.72 256 GLU D N 1
ATOM 8227 C CA . GLU D 1 257 ? 34.436 -20.686 15.531 1.00 24.81 256 GLU D CA 1
ATOM 8228 C C . GLU D 1 257 ? 34.762 -19.871 16.789 1.00 28.05 256 GLU D C 1
ATOM 8229 O O . GLU D 1 257 ? 35.860 -19.327 16.897 1.00 27.61 256 GLU D O 1
ATOM 8235 N N . TYR D 1 258 ? 33.833 -19.835 17.760 1.00 24.54 257 TYR D N 1
ATOM 8236 C CA . TYR D 1 258 ? 34.034 -19.119 19.023 1.00 24.46 257 TYR D CA 1
ATOM 8237 C C . TYR D 1 258 ? 34.382 -20.069 20.184 1.00 29.79 257 TYR D C 1
ATOM 8238 O O . TYR D 1 258 ? 34.298 -19.681 21.352 1.00 28.73 257 TYR D O 1
ATOM 8247 N N . GLY D 1 259 ? 34.812 -21.287 19.836 1.00 28.65 258 GLY D N 1
ATOM 8248 C CA . GLY D 1 259 ? 35.278 -22.291 20.795 1.00 30.02 258 GLY D CA 1
ATOM 8249 C C . GLY D 1 259 ? 34.210 -22.843 21.720 1.00 34.16 258 GLY D C 1
ATOM 8250 O O . GLY D 1 259 ? 34.531 -23.493 22.716 1.00 35.47 258 GLY D O 1
ATOM 8251 N N . ARG D 1 260 ? 32.936 -22.616 21.390 1.00 29.56 259 ARG D N 1
ATOM 8252 C CA . ARG D 1 260 ? 31.830 -23.088 22.212 1.00 28.76 259 ARG D CA 1
ATOM 8253 C C . ARG D 1 260 ? 31.039 -24.181 21.492 1.00 32.72 259 ARG D C 1
ATOM 8254 O O . ARG D 1 260 ? 30.500 -23.945 20.411 1.00 32.77 259 ARG D O 1
ATOM 8262 N N . PRO D 1 261 ? 31.035 -25.420 22.026 1.00 28.55 260 PRO D N 1
ATOM 8263 C CA . PRO D 1 261 ? 30.313 -26.499 21.338 1.00 27.61 260 PRO D CA 1
ATOM 8264 C C . PRO D 1 261 ? 28.803 -26.281 21.347 1.00 27.02 260 PRO D C 1
ATOM 8265 O O . PRO D 1 261 ? 28.270 -25.677 22.279 1.00 24.65 260 PRO D O 1
ATOM 8269 N N . VAL D 1 262 ? 28.114 -26.749 20.296 1.00 21.87 261 VAL D N 1
ATOM 8270 C CA . VAL D 1 262 ? 26.657 -26.670 20.233 1.00 19.49 261 VAL D CA 1
ATOM 8271 C C . VAL D 1 262 ? 26.072 -27.648 21.264 1.00 24.50 261 VAL D C 1
ATOM 8272 O O . VAL D 1 262 ? 26.384 -28.840 21.226 1.00 26.05 261 VAL D O 1
ATOM 8276 N N . ALA D 1 263 ? 25.308 -27.127 22.236 1.00 19.94 262 ALA D N 1
ATOM 8277 C CA . ALA D 1 263 ? 24.739 -27.939 23.306 1.00 19.75 262 ALA D CA 1
ATOM 8278 C C . ALA D 1 263 ? 23.768 -28.986 22.770 1.00 22.95 262 ALA D C 1
ATOM 8279 O O . ALA D 1 263 ? 22.998 -28.704 21.849 1.00 20.30 262 ALA D O 1
ATOM 8281 N N . THR D 1 264 ? 23.812 -30.205 23.341 1.00 22.51 263 THR D N 1
ATOM 8282 C CA . THR D 1 264 ? 22.865 -31.266 22.993 1.00 23.15 263 THR D CA 1
ATOM 8283 C C . THR D 1 264 ? 21.546 -31.003 23.731 1.00 28.44 263 THR D C 1
ATOM 8284 O O . THR D 1 264 ? 21.485 -30.097 24.566 1.00 26.35 263 THR D O 1
ATOM 8288 N N . ALA D 1 265 ? 20.495 -31.798 23.439 1.00 27.83 264 ALA D N 1
ATOM 8289 C CA . ALA D 1 265 ? 19.200 -31.648 24.111 1.00 27.48 264 ALA D CA 1
ATOM 8290 C C . ALA D 1 265 ? 19.340 -31.868 25.621 1.00 31.60 264 ALA D C 1
ATOM 8291 O O . ALA D 1 265 ? 18.804 -31.081 26.406 1.00 30.71 264 ALA D O 1
ATOM 8293 N N . ALA D 1 266 ? 20.126 -32.899 26.026 1.00 28.54 265 ALA D N 1
ATOM 8294 C CA . ALA D 1 266 ? 20.370 -33.218 27.438 1.00 29.10 265 ALA D CA 1
ATOM 8295 C C . ALA D 1 266 ? 21.154 -32.099 28.143 1.00 31.69 265 ALA D C 1
ATOM 8296 O O . ALA D 1 266 ? 20.812 -31.725 29.263 1.00 31.23 265 ALA D O 1
ATOM 8298 N N . GLN D 1 267 ? 22.187 -31.548 27.473 1.00 27.83 266 GLN D N 1
ATOM 8299 C CA . GLN D 1 267 ? 22.991 -30.447 28.025 1.00 27.17 266 GLN D CA 1
ATOM 8300 C C . GLN D 1 267 ? 22.156 -29.179 28.168 1.00 29.42 266 GLN D C 1
ATOM 8301 O O . GLN D 1 267 ? 22.255 -28.491 29.184 1.00 29.27 266 GLN D O 1
ATOM 8307 N N . ALA D 1 268 ? 21.316 -28.873 27.154 1.00 24.48 267 ALA D N 1
ATOM 8308 C CA . ALA D 1 268 ? 20.448 -27.691 27.190 1.00 22.99 267 ALA D CA 1
ATOM 8309 C C . ALA D 1 268 ? 19.475 -27.758 28.377 1.00 26.42 267 ALA D C 1
ATOM 8310 O O . ALA D 1 268 ? 19.307 -26.770 29.087 1.00 25.26 267 ALA D O 1
ATOM 8312 N N . ARG D 1 269 ? 18.905 -28.948 28.641 1.00 23.39 268 ARG D N 1
ATOM 8313 C CA . ARG D 1 269 ? 17.985 -29.143 29.772 1.00 22.71 268 ARG D CA 1
ATOM 8314 C C . ARG D 1 269 ? 18.697 -28.983 31.122 1.00 27.17 268 ARG D C 1
ATOM 8315 O O . ARG D 1 269 ? 18.141 -28.376 32.037 1.00 25.55 268 ARG D O 1
ATOM 8323 N N . GLU D 1 270 ? 19.961 -29.461 31.217 1.00 26.00 269 GLU D N 1
ATOM 8324 C CA . GLU D 1 270 ? 20.786 -29.325 32.430 1.00 26.94 269 GLU D CA 1
ATOM 8325 C C . GLU D 1 270 ? 21.138 -27.835 32.693 1.00 28.94 269 GLU D C 1
ATOM 8326 O O . GLU D 1 270 ? 21.045 -27.373 33.830 1.00 27.93 269 GLU D O 1
ATOM 8332 N N . ILE D 1 271 ? 21.523 -27.093 31.630 1.00 25.04 270 ILE D N 1
ATOM 8333 C CA . ILE D 1 271 ? 21.859 -25.658 31.730 1.00 23.84 270 ILE D CA 1
ATOM 8334 C C . ILE D 1 271 ? 20.618 -24.832 32.139 1.00 24.74 270 ILE D C 1
ATOM 8335 O O . ILE D 1 271 ? 20.734 -23.899 32.944 1.00 24.91 270 ILE D O 1
ATOM 8353 N N . SER D 1 273 ? 18.181 -25.998 33.880 1.00 21.74 272 SER D N 1
ATOM 8354 C CA . SER D 1 273 ? 17.702 -26.566 35.149 1.00 22.60 272 SER D CA 1
ATOM 8355 C C . SER D 1 273 ? 16.300 -27.210 34.968 1.00 26.05 272 SER D C 1
ATOM 8356 O O . SER D 1 273 ? 15.453 -27.132 35.866 1.00 25.64 272 SER D O 1
ATOM 8359 N N . LEU D 1 274 ? 16.071 -27.840 33.795 1.00 21.36 273 LEU D N 1
ATOM 8360 C CA . LEU D 1 274 ? 14.806 -28.512 33.482 1.00 42.13 273 LEU D CA 1
ATOM 8361 C C . LEU D 1 274 ? 14.877 -29.998 33.829 1.00 84.54 273 LEU D C 1
ATOM 8362 O O . LEU D 1 274 ? 15.939 -30.608 33.717 1.00 51.14 273 LEU D O 1
ATOM 8367 N N . GLY E 1 1 ? -13.427 57.247 10.846 1.00 50.85 0 GLY E N 1
ATOM 8368 C CA . GLY E 1 1 ? -12.836 56.048 11.424 1.00 49.96 0 GLY E CA 1
ATOM 8369 C C . GLY E 1 1 ? -11.327 56.028 11.322 1.00 53.96 0 GLY E C 1
ATOM 8370 O O . GLY E 1 1 ? -10.777 55.583 10.310 1.00 54.22 0 GLY E O 1
ATOM 8379 N N . ASN E 1 3 ? -8.362 54.365 13.096 1.00 40.36 2 ASN E N 1
ATOM 8380 C CA . ASN E 1 3 ? -7.787 53.348 13.994 1.00 37.71 2 ASN E CA 1
ATOM 8381 C C . ASN E 1 3 ? -8.638 53.149 15.262 1.00 36.81 2 ASN E C 1
ATOM 8382 O O . ASN E 1 3 ? -8.096 52.944 16.349 1.00 35.87 2 ASN E O 1
ATOM 8387 N N . LYS E 1 4 ? -9.976 53.186 15.105 1.00 30.12 3 LYS E N 1
ATOM 8388 C CA . LYS E 1 4 ? -10.931 53.016 16.206 1.00 28.12 3 LYS E CA 1
ATOM 8389 C C . LYS E 1 4 ? -10.745 51.655 16.887 1.00 28.14 3 LYS E C 1
ATOM 8390 O O . LYS E 1 4 ? -10.368 50.688 16.223 1.00 26.63 3 LYS E O 1
ATOM 8393 N N . PRO E 1 5 ? -10.969 51.550 18.226 1.00 23.70 4 PRO E N 1
ATOM 8394 C CA . PRO E 1 5 ? -10.800 50.245 18.885 1.00 22.14 4 PRO E CA 1
ATOM 8395 C C . PRO E 1 5 ? -11.815 49.236 18.395 1.00 24.58 4 PRO E C 1
ATOM 8396 O O . PRO E 1 5 ? -12.934 49.606 18.024 1.00 22.96 4 PRO E O 1
ATOM 8400 N N . CYS E 1 6 ? -11.424 47.964 18.360 1.00 20.39 5 CYS E N 1
ATOM 8401 C CA . CYS E 1 6 ? -12.305 46.917 17.912 1.00 18.84 5 CYS E CA 1
ATOM 8402 C C . CYS E 1 6 ? -12.734 46.026 19.058 1.00 20.15 5 CYS E C 1
ATOM 8403 O O . CYS E 1 6 ? -11.888 45.414 19.721 1.00 19.35 5 CYS E O 1
ATOM 8406 N N . ILE E 1 7 ? -14.057 45.957 19.303 1.00 14.42 6 ILE E N 1
ATOM 8407 C CA A ILE E 1 7 ? -14.629 45.079 20.323 0.33 14.19 6 ILE E CA 1
ATOM 8408 C CA B ILE E 1 7 ? -14.606 45.086 20.325 0.67 13.42 6 ILE E CA 1
ATOM 8409 C C . ILE E 1 7 ? -14.604 43.656 19.792 1.00 17.64 6 ILE E C 1
ATOM 8410 O O . ILE E 1 7 ? -15.076 43.413 18.671 1.00 17.62 6 ILE E O 1
ATOM 8419 N N . ILE E 1 8 ? -14.078 42.709 20.579 1.00 13.34 7 ILE E N 1
ATOM 8420 C CA . ILE E 1 8 ? -14.135 41.305 20.190 1.00 11.74 7 ILE E CA 1
ATOM 8421 C C . ILE E 1 8 ? -15.228 40.616 21.006 1.00 15.77 7 ILE E C 1
ATOM 8422 O O . ILE E 1 8 ? -15.107 40.501 22.231 1.00 14.91 7 ILE E O 1
ATOM 8427 N N . SER E 1 9 ? -16.325 40.224 20.341 1.00 12.98 8 SER E N 1
ATOM 8428 C CA . SER E 1 9 ? -17.397 39.479 20.987 1.00 12.83 8 SER E CA 1
ATOM 8429 C C . SER E 1 9 ? -17.095 38.003 20.886 1.00 15.60 8 SER E C 1
ATOM 8430 O O . SER E 1 9 ? -16.579 37.551 19.860 1.00 15.12 8 SER E O 1
ATOM 8433 N N . VAL E 1 10 ? -17.373 37.245 21.954 1.00 11.35 9 VAL E N 1
ATOM 8434 C CA . VAL E 1 10 ? -17.169 35.802 21.933 1.00 10.28 9 VAL E CA 1
ATOM 8435 C C . VAL E 1 10 ? -18.479 35.036 22.230 1.00 15.38 9 VAL E C 1
ATOM 8436 O O . VAL E 1 10 ? -19.054 35.179 23.316 1.00 15.46 9 VAL E O 1
ATOM 8440 N N . ALA E 1 11 ? -19.005 34.332 21.213 1.00 12.19 10 ALA E N 1
ATOM 8441 C CA . ALA E 1 11 ? -20.195 33.496 21.354 1.00 11.71 10 ALA E CA 1
ATOM 8442 C C . ALA E 1 11 ? -19.724 32.096 21.729 1.00 16.67 10 ALA E C 1
ATOM 8443 O O . ALA E 1 11 ? -19.249 31.350 20.875 1.00 17.07 10 ALA E O 1
ATOM 8445 N N . ILE E 1 12 ? -19.720 31.803 23.031 1.00 13.92 11 ILE E N 1
ATOM 8446 C CA . ILE E 1 12 ? -19.062 30.626 23.600 1.00 14.03 11 ILE E CA 1
ATOM 8447 C C . ILE E 1 12 ? -19.701 29.266 23.310 1.00 19.37 11 ILE E C 1
ATOM 8448 O O . ILE E 1 12 ? -18.972 28.285 23.178 1.00 19.46 11 ILE E O 1
ATOM 8453 N N . THR E 1 13 ? -21.048 29.175 23.312 1.00 16.37 12 THR E N 1
ATOM 8454 C CA . THR E 1 13 ? -21.709 27.866 23.255 1.00 16.88 12 THR E CA 1
ATOM 8455 C C . THR E 1 13 ? -22.732 27.718 22.133 1.00 21.55 12 THR E C 1
ATOM 8456 O O . THR E 1 13 ? -22.694 26.731 21.403 1.00 20.74 12 THR E O 1
ATOM 8460 N N . GLY E 1 14 ? -23.710 28.616 22.091 1.00 19.44 13 GLY E N 1
ATOM 8461 C CA . GLY E 1 14 ? -24.815 28.509 21.145 1.00 19.46 13 GLY E CA 1
ATOM 8462 C C . GLY E 1 14 ? -25.823 27.455 21.560 1.00 24.71 13 GLY E C 1
ATOM 8463 O O . GLY E 1 14 ? -25.787 26.967 22.696 1.00 24.25 13 GLY E O 1
ATOM 8464 N N . SER E 1 15 ? -26.717 27.073 20.640 1.00 22.12 14 SER E N 1
ATOM 8465 C CA . SER E 1 15 ? -27.738 26.063 20.939 1.00 22.63 14 SER E CA 1
ATOM 8466 C C . SER E 1 15 ? -27.491 24.743 20.192 1.00 26.34 14 SER E C 1
ATOM 8467 O O . SER E 1 15 ? -28.027 23.709 20.592 1.00 26.47 14 SER E O 1
ATOM 8470 N N . LEU E 1 16 ? -26.666 24.774 19.113 1.00 22.65 15 LEU E N 1
ATOM 8471 C CA . LEU E 1 16 ? -26.412 23.586 18.281 1.00 22.85 15 LEU E CA 1
ATOM 8472 C C . LEU E 1 16 ? -25.087 22.831 18.607 1.00 24.91 15 LEU E C 1
ATOM 8473 O O . LEU E 1 16 ? -25.101 21.597 18.644 1.00 24.07 15 LEU E O 1
ATOM 8478 N N . PRO E 1 17 ? -23.916 23.531 18.766 1.00 20.24 16 PRO E N 1
ATOM 8479 C CA . PRO E 1 17 ? -22.647 22.794 18.968 1.00 20.53 16 PRO E CA 1
ATOM 8480 C C . PRO E 1 17 ? -22.660 21.825 20.152 1.00 24.80 16 PRO E C 1
ATOM 8481 O O . PRO E 1 17 ? -23.139 22.163 21.232 1.00 24.65 16 PRO E O 1
ATOM 8485 N N . ARG E 1 18 ? -22.125 20.612 19.937 1.00 21.43 17 ARG E N 1
ATOM 8486 C CA . ARG E 1 18 ? -22.064 19.575 20.970 1.00 22.06 17 ARG E CA 1
ATOM 8487 C C . ARG E 1 18 ? -20.612 19.131 21.219 1.00 26.01 17 ARG E C 1
ATOM 8488 O O . ARG E 1 18 ? -19.716 19.474 20.434 1.00 24.81 17 ARG E O 1
ATOM 8496 N N . LYS E 1 19 ? -20.385 18.331 22.291 1.00 23.49 18 LYS E N 1
ATOM 8497 C CA . LYS E 1 19 ? -19.052 17.798 22.618 1.00 23.50 18 LYS E CA 1
ATOM 8498 C C . LYS E 1 19 ? -18.514 16.908 21.487 1.00 28.00 18 LYS E C 1
ATOM 8499 O O . LYS E 1 19 ? -17.302 16.854 21.272 1.00 28.32 18 LYS E O 1
ATOM 8505 N N . LYS E 1 20 ? -19.423 16.222 20.756 1.00 24.65 19 LYS E N 1
ATOM 8506 C CA . LYS E 1 20 ? -19.052 15.366 19.615 1.00 24.76 19 LYS E CA 1
ATOM 8507 C C . LYS E 1 20 ? -18.496 16.190 18.438 1.00 27.29 19 LYS E C 1
ATOM 8508 O O . LYS E 1 20 ? -17.659 15.695 17.685 1.00 27.31 19 LYS E O 1
ATOM 8511 N N . ASP E 1 21 ? -18.953 17.454 18.296 1.00 22.69 20 ASP E N 1
ATOM 8512 C CA . ASP E 1 21 ? -18.445 18.367 17.266 1.00 21.18 20 ASP E CA 1
ATOM 8513 C C . ASP E 1 21 ? -17.047 18.861 17.647 1.00 23.99 20 ASP E C 1
ATOM 8514 O O . ASP E 1 21 ? -16.157 18.917 16.798 1.00 23.58 20 ASP E O 1
ATOM 8519 N N . ASN E 1 22 ? -16.861 19.210 18.933 1.00 19.55 21 ASN E N 1
ATOM 8520 C CA . ASN E 1 22 ? -15.592 19.700 19.478 1.00 19.16 21 ASN E CA 1
ATOM 8521 C C . ASN E 1 22 ? -15.665 19.641 21.017 1.00 24.47 21 ASN E C 1
ATOM 8522 O O . ASN E 1 22 ? -16.556 20.256 21.613 1.00 24.41 21 ASN E O 1
ATOM 8527 N N . PRO E 1 23 ? -14.745 18.901 21.689 1.00 22.43 22 PRO E N 1
ATOM 8528 C CA . PRO E 1 23 ? -14.815 18.812 23.168 1.00 22.78 22 PRO E CA 1
ATOM 8529 C C . PRO E 1 23 ? -14.547 20.147 23.880 1.00 26.43 22 PRO E C 1
ATOM 8530 O O . PRO E 1 23 ? -14.800 20.266 25.083 1.00 26.83 22 PRO E O 1
ATOM 8534 N N . ALA E 1 24 ? -14.057 21.157 23.133 1.00 21.74 23 ALA E N 1
ATOM 8535 C CA . ALA E 1 24 ? -13.782 22.490 23.675 1.00 20.95 23 ALA E CA 1
ATOM 8536 C C . ALA E 1 24 ? -15.078 23.273 23.956 1.00 23.32 23 ALA E C 1
ATOM 8537 O O . ALA E 1 24 ? -15.042 24.270 24.674 1.00 22.43 23 ALA E O 1
ATOM 8539 N N . VAL E 1 25 ? -16.216 22.838 23.358 1.00 19.99 24 VAL E N 1
ATOM 8540 C CA . VAL E 1 25 ? -17.517 23.495 23.544 1.00 19.27 24 VAL E CA 1
ATOM 8541 C C . VAL E 1 25 ? -17.950 23.431 25.024 1.00 22.60 24 VAL E C 1
ATOM 8542 O O . VAL E 1 25 ? -18.136 22.340 25.571 1.00 22.06 24 VAL E O 1
ATOM 8546 N N . PRO E 1 26 ? -18.073 24.599 25.700 1.00 18.30 25 PRO E N 1
ATOM 8547 C CA . PRO E 1 26 ? -18.445 24.577 27.126 1.00 18.73 25 PRO E CA 1
ATOM 8548 C C . PRO E 1 26 ? -19.940 24.327 27.345 1.00 23.56 25 PRO E C 1
ATOM 8549 O O . PRO E 1 26 ? -20.775 25.017 26.757 1.00 21.96 25 PRO E O 1
ATOM 8553 N N . ILE E 1 27 ? -20.275 23.308 28.169 1.00 20.89 26 ILE E N 1
ATOM 8554 C CA . ILE E 1 27 ? -21.667 22.921 28.437 1.00 20.97 26 ILE E CA 1
ATOM 8555 C C . ILE E 1 27 ? -22.069 23.235 29.890 1.00 24.75 26 ILE E C 1
ATOM 8556 O O . ILE E 1 27 ? -23.109 23.855 30.119 1.00 24.43 26 ILE E O 1
ATOM 8561 N N . THR E 1 28 ? -21.256 22.789 30.865 1.00 21.18 27 THR E N 1
ATOM 8562 C CA . THR E 1 28 ? -21.538 23.011 32.286 1.00 21.26 27 THR E CA 1
ATOM 8563 C C . THR E 1 28 ? -21.271 24.466 32.681 1.00 24.60 27 THR E C 1
ATOM 8564 O O . THR E 1 28 ? -20.634 25.207 31.920 1.00 22.13 27 THR E O 1
ATOM 8568 N N . VAL E 1 29 ? -21.757 24.877 33.879 1.00 22.07 28 VAL E N 1
ATOM 8569 C CA . VAL E 1 29 ? -21.551 26.230 34.408 1.00 22.10 28 VAL E CA 1
ATOM 8570 C C . VAL E 1 29 ? -20.045 26.516 34.549 1.00 25.81 28 VAL E C 1
ATOM 8571 O O . VAL E 1 29 ? -19.576 27.557 34.079 1.00 24.30 28 VAL E O 1
ATOM 8575 N N . SER E 1 30 ? -19.282 25.558 35.165 1.00 22.83 29 SER E N 1
ATOM 8576 C CA A SER E 1 30 ? -17.835 25.699 35.358 0.50 22.63 29 SER E CA 1
ATOM 8577 C CA B SER E 1 30 ? -17.834 25.700 35.356 0.50 22.64 29 SER E CA 1
ATOM 8578 C C . SER E 1 30 ? -17.098 25.829 34.015 1.00 24.77 29 SER E C 1
ATOM 8579 O O . SER E 1 30 ? -16.188 26.648 33.893 1.00 23.21 29 SER E O 1
ATOM 8584 N N . GLU E 1 31 ? -17.499 25.019 33.005 1.00 20.54 30 GLU E N 1
ATOM 8585 C CA . GLU E 1 31 ? -16.881 25.058 31.673 1.00 19.03 30 GLU E CA 1
ATOM 8586 C C . GLU E 1 31 ? -17.110 26.410 30.996 1.00 21.73 30 GLU E C 1
ATOM 8587 O O . GLU E 1 31 ? -16.184 26.963 30.406 1.00 20.35 30 GLU E O 1
ATOM 8593 N N . GLN E 1 32 ? -18.348 26.943 31.080 1.00 18.31 31 GLN E N 1
ATOM 8594 C CA . GLN E 1 32 ? -18.699 28.227 30.458 1.00 16.94 31 GLN E CA 1
ATOM 8595 C C . GLN E 1 32 ? -17.988 29.403 31.112 1.00 20.27 31 GLN E C 1
ATOM 8596 O O . GLN E 1 32 ? -17.542 30.306 30.411 1.00 18.90 31 GLN E O 1
ATOM 8602 N N . VAL E 1 33 ? -17.853 29.379 32.456 1.00 17.48 32 VAL E N 1
ATOM 8603 C CA . VAL E 1 33 ? -17.158 30.436 33.203 1.00 17.24 32 VAL E CA 1
ATOM 8604 C C . VAL E 1 33 ? -15.651 30.444 32.870 1.00 21.59 32 VAL E C 1
ATOM 8605 O O . VAL E 1 33 ? -15.090 31.509 32.601 1.00 20.90 32 VAL E O 1
ATOM 8609 N N . GLU E 1 34 ? -15.018 29.255 32.824 1.00 18.65 33 GLU E N 1
ATOM 8610 C CA . GLU E 1 34 ? -13.584 29.151 32.506 1.00 18.31 33 GLU E CA 1
ATOM 8611 C C . GLU E 1 34 ? -13.297 29.476 31.045 1.00 20.36 33 GLU E C 1
ATOM 8612 O O . GLU E 1 34 ? -12.322 30.169 30.752 1.00 18.87 33 GLU E O 1
ATOM 8618 N N . SER E 1 35 ? -14.159 29.006 30.124 1.00 16.46 34 SER E N 1
ATOM 8619 C CA . SER E 1 35 ? -13.993 29.306 28.699 1.00 15.69 34 SER E CA 1
ATOM 8620 C C . SER E 1 35 ? -14.121 30.814 28.448 1.00 19.74 34 SER E C 1
ATOM 8621 O O . SER E 1 35 ? -13.390 31.365 27.622 1.00 19.61 34 SER E O 1
ATOM 8624 N N . THR E 1 36 ? -15.048 31.482 29.171 1.00 16.53 35 THR E N 1
ATOM 8625 C CA . THR E 1 36 ? -15.252 32.930 29.059 1.00 16.24 35 THR E CA 1
ATOM 8626 C C . THR E 1 36 ? -14.038 33.688 29.614 1.00 19.92 35 THR E C 1
ATOM 8627 O O . THR E 1 36 ? -13.565 34.627 28.978 1.00 18.96 35 THR E O 1
ATOM 8631 N N . GLN E 1 37 ? -13.532 33.267 30.805 1.00 17.39 36 GLN E N 1
ATOM 8632 C CA . GLN E 1 37 ? -12.372 33.903 31.446 1.00 17.74 36 GLN E CA 1
ATOM 8633 C C . GLN E 1 37 ? -11.133 33.826 30.541 1.00 22.76 36 GLN E C 1
ATOM 8634 O O . GLN E 1 37 ? -10.442 34.830 30.360 1.00 21.97 36 GLN E O 1
ATOM 8640 N N . ALA E 1 38 ? -10.866 32.634 29.957 1.00 19.88 37 ALA E N 1
ATOM 8641 C CA . ALA E 1 38 ? -9.738 32.448 29.040 1.00 19.75 37 ALA E CA 1
ATOM 8642 C C . ALA E 1 38 ? -9.888 33.347 27.797 1.00 21.21 37 ALA E C 1
ATOM 8643 O O . ALA E 1 38 ? -8.921 33.999 27.397 1.00 20.23 37 ALA E O 1
ATOM 8645 N N . ALA E 1 39 ? -11.123 33.426 27.223 1.00 16.89 38 ALA E N 1
ATOM 8646 C CA . ALA E 1 39 ? -11.408 34.293 26.061 1.00 16.16 38 ALA E CA 1
ATOM 8647 C C . ALA E 1 39 ? -11.239 35.773 26.436 1.00 18.35 38 ALA E C 1
ATOM 8648 O O . ALA E 1 39 ? -10.714 36.551 25.640 1.00 17.21 38 ALA E O 1
ATOM 8650 N N . PHE E 1 40 ? -11.648 36.146 27.677 1.00 13.89 39 PHE E N 1
ATOM 8651 C CA . PHE E 1 40 ? -11.499 37.511 28.206 1.00 13.61 39 PHE E CA 1
ATOM 8652 C C . PHE E 1 40 ? -10.013 37.888 28.313 1.00 18.49 39 PHE E C 1
ATOM 8653 O O . PHE E 1 40 ? -9.627 38.989 27.924 1.00 17.83 39 PHE E O 1
ATOM 8661 N N . GLU E 1 41 ? -9.174 36.944 28.781 1.00 16.74 40 GLU E N 1
ATOM 8662 C CA . GLU E 1 41 ? -7.728 37.166 28.899 1.00 17.23 40 GLU E CA 1
ATOM 8663 C C . GLU E 1 41 ? -7.059 37.207 27.512 1.00 22.17 40 GLU E C 1
ATOM 8664 O O . GLU E 1 41 ? -5.991 37.809 27.361 1.00 22.45 40 GLU E O 1
ATOM 8670 N N . ALA E 1 42 ? -7.732 36.627 26.486 1.00 18.34 41 ALA E N 1
ATOM 8671 C CA . ALA E 1 42 ? -7.235 36.608 25.100 1.00 18.01 41 ALA E CA 1
ATOM 8672 C C . ALA E 1 42 ? -7.590 37.910 24.330 1.00 20.96 41 ALA E C 1
ATOM 8673 O O . ALA E 1 42 ? -7.047 38.153 23.246 1.00 21.08 41 ALA E O 1
ATOM 8675 N N . GLY E 1 43 ? -8.499 38.718 24.891 1.00 16.65 42 GLY E N 1
ATOM 8676 C CA . GLY E 1 43 ? -8.865 40.008 24.297 1.00 15.75 42 GLY E CA 1
ATOM 8677 C C . GLY E 1 43 ? -10.351 40.243 24.083 1.00 18.00 42 GLY E C 1
ATOM 8678 O O . GLY E 1 43 ? -10.745 41.329 23.652 1.00 17.12 42 GLY E O 1
ATOM 8679 N N . ALA E 1 44 ? -11.195 39.234 24.370 1.00 13.86 43 ALA E N 1
ATOM 8680 C CA . ALA E 1 44 ? -12.650 39.396 24.220 1.00 13.19 43 ALA E CA 1
ATOM 8681 C C . ALA E 1 44 ? -13.226 40.259 25.361 1.00 16.28 43 ALA E C 1
ATOM 8682 O O . ALA E 1 44 ? -12.841 40.086 26.520 1.00 15.77 43 ALA E O 1
ATOM 8684 N N . THR E 1 45 ? -14.093 41.230 25.020 1.00 12.04 44 THR E N 1
ATOM 8685 C CA . THR E 1 45 ? -14.676 42.134 26.023 1.00 12.42 44 THR E CA 1
ATOM 8686 C C . THR E 1 45 ? -16.197 42.020 26.091 1.00 16.28 44 THR E C 1
ATOM 8687 O O . THR E 1 45 ? -16.827 42.656 26.936 1.00 15.62 44 THR E O 1
ATOM 8691 N N . LEU E 1 46 ? -16.778 41.177 25.237 1.00 13.54 45 LEU E N 1
ATOM 8692 C CA . LEU E 1 46 ? -18.210 40.927 25.223 1.00 12.93 45 LEU E CA 1
ATOM 8693 C C . LEU E 1 46 ? -18.452 39.435 25.114 1.00 15.95 45 LEU E C 1
ATOM 8694 O O . LEU E 1 46 ? -17.860 38.774 24.259 1.00 13.96 45 LEU E O 1
ATOM 8699 N N . VAL E 1 47 ? -19.305 38.898 25.974 1.00 13.31 46 VAL E N 1
ATOM 8700 C CA . VAL E 1 47 ? -19.636 37.487 25.920 1.00 12.82 46 VAL E CA 1
ATOM 8701 C C . VAL E 1 47 ? -21.102 37.277 25.510 1.00 16.90 46 VAL E C 1
ATOM 8702 O O . VAL E 1 47 ? -22.008 37.784 26.171 1.00 17.28 46 VAL E O 1
ATOM 8706 N N . HIS E 1 48 ? -21.318 36.607 24.372 1.00 13.14 47 HIS E N 1
ATOM 8707 C CA . HIS E 1 48 ? -22.654 36.245 23.913 1.00 12.87 47 HIS E CA 1
ATOM 8708 C C . HIS E 1 48 ? -22.986 34.885 24.508 1.00 17.86 47 HIS E C 1
ATOM 8709 O O . HIS E 1 48 ? -22.318 33.894 24.196 1.00 17.86 47 HIS E O 1
ATOM 8716 N N . LEU E 1 49 ? -23.943 34.853 25.446 1.00 15.24 48 LEU E N 1
ATOM 8717 C CA . LEU E 1 49 ? -24.202 33.670 26.249 1.00 15.64 48 LEU E CA 1
ATOM 8718 C C . LEU E 1 49 ? -25.492 32.916 25.926 1.00 19.48 48 LEU E C 1
ATOM 8719 O O . LEU E 1 49 ? -26.591 33.456 26.068 1.00 18.80 48 LEU E O 1
ATOM 8724 N N . HIS E 1 50 ? -25.341 31.627 25.588 1.00 16.44 49 HIS E N 1
ATOM 8725 C CA . HIS E 1 50 ? -26.412 30.635 25.528 1.00 17.14 49 HIS E CA 1
ATOM 8726 C C . HIS E 1 50 ? -26.132 29.654 26.659 1.00 21.93 49 HIS E C 1
ATOM 8727 O O . HIS E 1 50 ? -24.963 29.346 26.910 1.00 22.46 49 HIS E O 1
ATOM 8734 N N . VAL E 1 51 ? -27.177 29.127 27.320 1.00 18.47 50 VAL E N 1
ATOM 8735 C CA . VAL E 1 51 ? -26.969 28.105 28.363 1.00 18.56 50 VAL E CA 1
ATOM 8736 C C . VAL E 1 51 ? -27.511 26.754 27.927 1.00 23.32 50 VAL E C 1
ATOM 8737 O O . VAL E 1 51 ? -28.363 26.689 27.037 1.00 23.65 50 VAL E O 1
ATOM 8741 N N . ARG E 1 52 ? -27.002 25.669 28.533 1.00 20.03 51 ARG E N 1
ATOM 8742 C CA . ARG E 1 52 ? -27.408 24.310 28.178 1.00 20.04 51 ARG E CA 1
ATOM 8743 C C . ARG E 1 52 ? -27.771 23.514 29.405 1.00 26.06 51 ARG E C 1
ATOM 8744 O O . ARG E 1 52 ? -27.267 23.791 30.492 1.00 25.25 51 ARG E O 1
ATOM 8752 N N . ASN E 1 53 ? -28.553 22.444 29.217 1.00 24.59 52 ASN E N 1
ATOM 8753 C CA . ASN E 1 53 ? -28.805 21.469 30.267 1.00 26.17 52 ASN E CA 1
ATOM 8754 C C . ASN E 1 53 ? -27.584 20.533 30.347 1.00 31.14 52 ASN E C 1
ATOM 8755 O O . ASN E 1 53 ? -26.731 20.564 29.452 1.00 29.12 52 ASN E O 1
ATOM 8760 N N . ASP E 1 54 ? -27.490 19.720 31.410 1.00 30.59 53 ASP E N 1
ATOM 8761 C CA . ASP E 1 54 ? -26.362 18.793 31.597 1.00 31.61 53 ASP E CA 1
ATOM 8762 C C . ASP E 1 54 ? -26.220 17.794 30.431 1.00 35.17 53 ASP E C 1
ATOM 8763 O O . ASP E 1 54 ? -25.099 17.421 30.080 1.00 34.89 53 ASP E O 1
ATOM 8768 N N . ASP E 1 55 ? -27.356 17.402 29.802 1.00 31.32 54 ASP E N 1
ATOM 8769 C CA . ASP E 1 55 ? -27.351 16.474 28.662 1.00 30.69 54 ASP E CA 1
ATOM 8770 C C . ASP E 1 55 ? -27.044 17.199 27.320 1.00 31.15 54 ASP E C 1
ATOM 8771 O O . ASP E 1 55 ? -27.244 16.620 26.248 1.00 30.23 54 ASP E O 1
ATOM 8776 N N . GLU E 1 56 ? -26.575 18.481 27.399 1.00 25.76 55 GLU E N 1
ATOM 8777 C CA . GLU E 1 56 ? -26.185 19.316 26.240 1.00 23.90 55 GLU E CA 1
ATOM 8778 C C . GLU E 1 56 ? -27.372 19.928 25.454 1.00 27.65 55 GLU E C 1
ATOM 8779 O O . GLU E 1 56 ? -27.146 20.684 24.501 1.00 25.10 55 GLU E O 1
ATOM 8785 N N . THR E 1 57 ? -28.625 19.628 25.864 1.00 25.97 56 THR E N 1
ATOM 8786 C CA . THR E 1 57 ? -29.810 20.179 25.183 1.00 25.68 56 THR E CA 1
ATOM 8787 C C . THR E 1 57 ? -29.957 21.691 25.470 1.00 29.52 56 THR E C 1
ATOM 8788 O O . THR E 1 57 ? -29.653 22.138 26.580 1.00 28.62 56 THR E O 1
ATOM 8792 N N . PRO E 1 58 ? -30.411 22.501 24.478 1.00 26.43 57 PRO E N 1
ATOM 8793 C CA . PRO E 1 58 ? -30.548 23.950 24.729 1.00 25.88 57 PRO E CA 1
ATOM 8794 C C . PRO E 1 58 ? -31.651 24.279 25.739 1.00 30.28 57 PRO E C 1
ATOM 8795 O O . PRO E 1 58 ? -32.631 23.534 25.857 1.00 30.15 57 PRO E O 1
ATOM 8799 N N . THR E 1 59 ? -31.478 25.387 26.487 1.00 25.72 58 THR E N 1
ATOM 8800 C CA . THR E 1 59 ? -32.457 25.840 27.482 1.00 25.62 58 THR E CA 1
ATOM 8801 C C . THR E 1 59 ? -32.390 27.364 27.678 1.00 28.08 58 THR E C 1
ATOM 8802 O O . THR E 1 59 ? -31.350 27.970 27.435 1.00 26.86 58 THR E O 1
ATOM 8806 N N . SER E 1 60 ? -33.501 27.971 28.129 1.00 25.15 59 SER E N 1
ATOM 8807 C CA . SER E 1 60 ? -33.552 29.401 28.453 1.00 24.55 59 SER E CA 1
ATOM 8808 C C . SER E 1 60 ? -33.596 29.581 29.980 1.00 28.62 59 SER E C 1
ATOM 8809 O O . SER E 1 60 ? -33.754 30.705 30.473 1.00 28.34 59 SER E O 1
ATOM 8812 N N . ASN E 1 61 ? -33.421 28.455 30.726 1.00 25.57 60 ASN E N 1
ATOM 8813 C CA . ASN E 1 61 ? -33.463 28.390 32.199 1.00 26.37 60 ASN E CA 1
ATOM 8814 C C . ASN E 1 61 ? -32.763 29.596 32.871 1.00 30.31 60 ASN E C 1
ATOM 8815 O O . ASN E 1 61 ? -31.538 29.732 32.785 1.00 29.47 60 ASN E O 1
ATOM 8820 N N . PRO E 1 62 ? -33.542 30.482 33.558 1.00 27.46 61 PRO E N 1
ATOM 8821 C CA . PRO E 1 62 ? -32.925 31.666 34.198 1.00 26.71 61 PRO E CA 1
ATOM 8822 C C . PRO E 1 62 ? -31.976 31.312 35.347 1.00 28.71 61 PRO E C 1
ATOM 8823 O O . PRO E 1 62 ? -31.028 32.052 35.603 1.00 26.36 61 PRO E O 1
ATOM 8827 N N . ASP E 1 63 ? -32.231 30.180 36.045 1.00 26.78 62 ASP E N 1
ATOM 8828 C CA . ASP E 1 63 ? -31.368 29.720 37.143 1.00 27.39 62 ASP E CA 1
ATOM 8829 C C . ASP E 1 63 ? -29.982 29.338 36.623 1.00 28.97 62 ASP E C 1
ATOM 8830 O O . ASP E 1 63 ? -28.974 29.670 37.253 1.00 27.93 62 ASP E O 1
ATOM 8835 N N . ARG E 1 64 ? -29.932 28.672 35.452 1.00 24.69 63 ARG E N 1
ATOM 8836 C CA . ARG E 1 64 ? -28.676 28.311 34.797 1.00 23.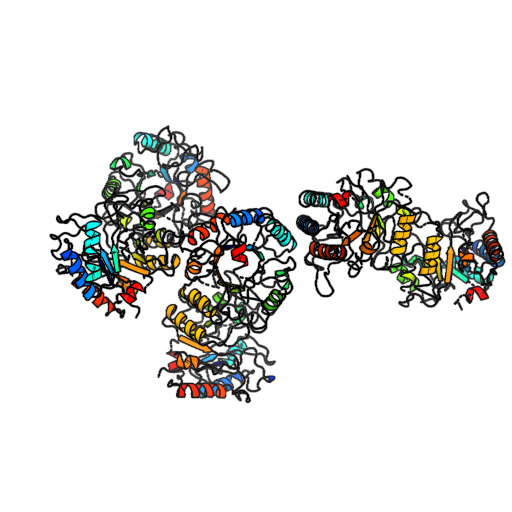42 63 ARG E CA 1
ATOM 8837 C C . ARG E 1 64 ? -27.945 29.586 34.339 1.00 24.92 63 ARG E C 1
ATOM 8838 O O . ARG E 1 64 ? -26.738 29.712 34.556 1.00 24.44 63 ARG E O 1
ATOM 8846 N N . PHE E 1 65 ? -28.696 30.552 33.751 1.00 20.09 64 PHE E N 1
ATOM 8847 C CA . PHE E 1 65 ? -28.142 31.846 33.331 1.00 18.97 64 PHE E CA 1
ATOM 8848 C C . PHE E 1 65 ? -27.550 32.607 34.519 1.00 22.79 64 PHE E C 1
ATOM 8849 O O . PHE E 1 65 ? -26.462 33.159 34.405 1.00 21.26 64 PHE E O 1
ATOM 8857 N N . ALA E 1 66 ? -28.274 32.626 35.671 1.00 20.81 65 ALA E N 1
ATOM 8858 C CA . ALA E 1 66 ? -27.840 33.330 36.885 1.00 21.68 65 ALA E CA 1
ATOM 8859 C C . ALA E 1 66 ? -26.483 32.833 37.385 1.00 26.83 65 ALA E C 1
ATOM 8860 O O . ALA E 1 66 ? -25.632 33.647 37.746 1.00 26.65 65 ALA E O 1
ATOM 8862 N N . LEU E 1 67 ? -26.281 31.486 37.409 1.00 23.97 66 LEU E N 1
ATOM 8863 C CA . LEU E 1 67 ? -25.032 30.871 37.879 1.00 24.22 66 LEU E CA 1
ATOM 8864 C C . LEU E 1 67 ? -23.847 31.238 36.982 1.00 27.00 66 LEU E C 1
ATOM 8865 O O . LEU E 1 67 ? -22.768 31.551 37.489 1.00 26.57 66 LEU E O 1
ATOM 8870 N N . VAL E 1 68 ? -24.044 31.190 35.650 1.00 23.07 67 VAL E N 1
ATOM 8871 C CA . VAL E 1 68 ? -22.981 31.507 34.686 1.00 21.95 67 VAL E CA 1
ATOM 8872 C C . VAL E 1 68 ? -22.640 33.006 34.716 1.00 25.74 67 VAL E C 1
ATOM 8873 O O . VAL E 1 68 ? -21.462 33.361 34.783 1.00 25.35 67 VAL E O 1
ATOM 8877 N N . LEU E 1 69 ? -23.678 33.885 34.729 1.00 22.22 68 LEU E N 1
ATOM 8878 C CA . LEU E 1 69 ? -23.476 35.343 34.779 1.00 22.20 68 LEU E CA 1
ATOM 8879 C C . LEU E 1 69 ? -22.728 35.771 36.042 1.00 25.09 68 LEU E C 1
ATOM 8880 O O . LEU E 1 69 ? -21.888 36.666 35.978 1.00 22.92 68 LEU E O 1
ATOM 8885 N N . GLU E 1 70 ? -23.020 35.113 37.191 1.00 23.51 69 GLU E N 1
ATOM 8886 C CA . GLU E 1 70 ? -22.348 35.398 38.467 1.00 23.94 69 GLU E CA 1
ATOM 8887 C C . GLU E 1 70 ? -20.850 35.037 38.388 1.00 26.14 69 GLU E C 1
ATOM 8888 O O . GLU E 1 70 ? -20.005 35.805 38.851 1.00 24.71 69 GLU E O 1
ATOM 8891 N N . GLY E 1 71 ? -20.546 33.885 37.779 1.00 22.29 70 GLY E N 1
ATOM 8892 C CA . GLY E 1 71 ? -19.173 33.432 37.587 1.00 21.66 70 GLY E CA 1
ATOM 8893 C C . GLY E 1 71 ? -18.387 34.327 36.651 1.00 23.06 70 GLY E C 1
ATOM 8894 O O . GLY E 1 71 ? -17.207 34.594 36.890 1.00 22.26 70 GLY E O 1
ATOM 8895 N N . ILE E 1 72 ? -19.050 34.823 35.582 1.00 18.79 71 ILE E N 1
ATOM 8896 C CA . ILE E 1 72 ? -18.432 35.737 34.603 1.00 18.45 71 ILE E CA 1
ATOM 8897 C C . ILE E 1 72 ? -18.093 37.089 35.254 1.00 24.06 71 ILE E C 1
ATOM 8898 O O . ILE E 1 72 ? -16.998 37.608 35.035 1.00 23.75 71 ILE E O 1
ATOM 8903 N N . ARG E 1 73 ? -19.032 37.643 36.089 1.00 22.04 72 ARG E N 1
ATOM 8904 C CA A ARG E 1 73 ? -18.802 38.922 36.762 0.50 22.49 72 ARG E CA 1
ATOM 8905 C CA B ARG E 1 73 ? -18.830 38.920 36.801 0.50 22.64 72 ARG E CA 1
ATOM 8906 C C . ARG E 1 73 ? -17.607 38.847 37.718 1.00 27.54 72 ARG E C 1
ATOM 8907 O O . ARG E 1 73 ? -16.872 39.826 37.854 1.00 27.52 72 ARG E O 1
ATOM 8922 N N . LYS E 1 74 ? -17.407 37.687 38.369 1.00 24.98 73 LYS E N 1
ATOM 8923 C CA . LYS E 1 74 ? -16.310 37.481 39.317 1.00 25.61 73 LYS E CA 1
ATOM 8924 C C . LYS E 1 74 ? -14.973 37.195 38.618 1.00 30.24 73 LYS E C 1
ATOM 8925 O O . LYS E 1 74 ? -13.951 37.762 39.005 1.00 30.83 73 LYS E O 1
ATOM 8929 N N . HIS E 1 75 ? -14.971 36.285 37.618 1.00 26.14 74 HIS E N 1
ATOM 8930 C CA . HIS E 1 75 ? -13.737 35.844 36.956 1.00 26.09 74 HIS E CA 1
ATOM 8931 C C . HIS E 1 75 ? -13.320 36.703 35.754 1.00 28.92 74 HIS E C 1
ATOM 8932 O O . HIS E 1 75 ? -12.147 36.698 35.382 1.00 28.80 74 HIS E O 1
ATOM 8939 N N . ALA E 1 76 ? -14.266 37.437 35.154 1.00 24.85 75 ALA E N 1
ATOM 8940 C CA . ALA E 1 76 ? -13.963 38.353 34.051 1.00 23.81 75 ALA E CA 1
ATOM 8941 C C . ALA E 1 76 ? -14.553 39.746 34.368 1.00 26.90 75 ALA E C 1
ATOM 8942 O O . ALA E 1 76 ? -15.581 40.128 33.800 1.00 24.95 75 ALA E O 1
ATOM 8944 N N . PRO E 1 77 ? -13.957 40.493 35.350 1.00 25.44 76 PRO E N 1
ATOM 8945 C CA . PRO E 1 77 ? -14.552 41.786 35.745 1.00 25.75 76 PRO E CA 1
ATOM 8946 C C . PRO E 1 77 ? -14.474 42.839 34.652 1.00 28.02 76 PRO E C 1
ATOM 8947 O O . PRO E 1 77 ? -13.438 42.989 34.001 1.00 28.48 76 PRO E O 1
ATOM 8951 N N . GLY E 1 78 ? -15.589 43.524 34.427 1.00 22.50 77 GLY E N 1
ATOM 8952 C CA . GLY E 1 78 ? -15.681 44.561 33.407 1.00 21.37 77 GLY E CA 1
ATOM 8953 C C . GLY E 1 78 ? -16.178 44.057 32.064 1.00 21.55 77 GLY E C 1
ATOM 8954 O O . GLY E 1 78 ? -16.586 44.854 31.219 1.00 21.98 77 GLY E O 1
ATOM 8963 N N . ILE E 1 80 ? -18.482 42.744 29.177 1.00 14.69 79 ILE E N 1
ATOM 8964 C CA . ILE E 1 80 ? -19.887 42.974 28.839 1.00 14.53 79 ILE E CA 1
ATOM 8965 C C . ILE E 1 80 ? -20.614 41.637 28.709 1.00 18.19 79 ILE E C 1
ATOM 8966 O O . ILE E 1 80 ? -20.163 40.758 27.969 1.00 16.68 79 ILE E O 1
ATOM 8971 N N . THR E 1 81 ? -21.713 41.466 29.459 1.00 16.01 80 THR E N 1
ATOM 8972 C CA . THR E 1 81 ? -22.507 40.241 29.405 1.00 16.36 80 THR E CA 1
ATOM 8973 C C . THR E 1 81 ? -23.672 40.416 28.459 1.00 20.37 80 THR E C 1
ATOM 8974 O O . THR E 1 81 ? -24.386 41.419 28.529 1.00 19.83 80 THR E O 1
ATOM 8978 N N . GLN E 1 82 ? -23.856 39.461 27.562 1.00 17.78 81 GLN E N 1
ATOM 8979 C CA . GLN E 1 82 ? -24.947 39.499 26.612 1.00 17.16 81 GLN E CA 1
ATOM 8980 C C . GLN E 1 82 ? -25.649 38.149 26.587 1.00 21.64 81 GLN E C 1
ATOM 8981 O O . GLN E 1 82 ? -25.034 37.140 26.235 1.00 22.44 81 GLN E O 1
ATOM 8987 N N . VAL E 1 83 ? -26.914 38.117 27.006 1.00 17.68 82 VAL E N 1
ATOM 8988 C CA . VAL E 1 83 ? -27.693 36.879 26.996 1.00 17.31 82 VAL E CA 1
ATOM 8989 C C . VAL E 1 83 ? -28.397 36.698 25.652 1.00 21.22 82 VAL E C 1
ATOM 8990 O O . VAL E 1 83 ? -28.749 37.684 24.998 1.00 19.19 82 VAL E O 1
ATOM 8994 N N . SER E 1 84 ? -28.595 35.451 25.235 1.00 18.72 83 SER E N 1
ATOM 8995 C CA . SER E 1 84 ? -29.325 35.168 24.012 1.00 18.45 83 SER E CA 1
ATOM 8996 C C . SER E 1 84 ? -30.815 35.032 24.306 1.00 23.89 83 SER E C 1
ATOM 8997 O O . SER E 1 84 ? -31.190 34.408 25.296 1.00 24.34 83 SER E O 1
ATOM 9000 N N . THR E 1 85 ? -31.667 35.610 23.445 1.00 21.30 84 THR E N 1
ATOM 9001 C CA . THR E 1 85 ? -33.121 35.472 23.576 1.00 21.84 84 THR E CA 1
ATOM 9002 C C . THR E 1 85 ? -33.673 34.587 22.451 1.00 26.82 84 THR E C 1
ATOM 9003 O O . THR E 1 85 ? -34.868 34.633 22.151 1.00 25.44 84 THR E O 1
ATOM 9007 N N . GLY E 1 86 ? -32.792 33.778 21.852 1.00 25.78 85 GLY E N 1
ATOM 9008 C CA . GLY E 1 86 ? -33.164 32.845 20.795 1.00 26.52 85 GLY E CA 1
ATOM 9009 C C . GLY E 1 86 ? -33.992 31.689 21.313 1.00 33.79 85 GLY E C 1
ATOM 9010 O O . GLY E 1 86 ? -34.048 31.452 22.525 1.00 33.86 85 GLY E O 1
ATOM 9011 N N . GLY E 1 87 ? -34.657 30.985 20.405 1.00 32.17 86 GLY E N 1
ATOM 9012 C CA . GLY E 1 87 ? -35.497 29.857 20.780 1.00 33.26 86 GLY E CA 1
ATOM 9013 C C . GLY E 1 87 ? -36.182 29.178 19.619 1.00 38.26 86 GLY E C 1
ATOM 9014 O O . GLY E 1 87 ? -36.136 29.667 18.484 1.00 37.81 86 GLY E O 1
ATOM 9015 N N . ARG E 1 88 ? -36.851 28.048 19.905 1.00 35.58 87 ARG E N 1
ATOM 9016 C CA . ARG E 1 88 ? -37.577 27.265 18.908 1.00 36.03 87 ARG E CA 1
ATOM 9017 C C . ARG E 1 88 ? -38.860 27.977 18.459 1.00 40.57 87 ARG E C 1
ATOM 9018 O O . ARG E 1 88 ? -39.324 28.902 19.134 1.00 39.52 87 ARG E O 1
ATOM 9020 N N . SER E 1 89 ? -39.433 27.544 17.318 1.00 38.53 88 SER E N 1
ATOM 9021 C CA . SER E 1 89 ? -40.688 28.099 16.805 1.00 39.13 88 SER E CA 1
ATOM 9022 C C . SER E 1 89 ? -41.843 27.712 17.725 1.00 43.77 88 SER E C 1
ATOM 9023 O O . SER E 1 89 ? -41.942 26.555 18.143 1.00 44.49 88 SER E O 1
ATOM 9026 N N . GLY E 1 90 ? -42.670 28.690 18.075 1.00 39.66 89 GLY E N 1
ATOM 9027 C CA . GLY E 1 90 ? -43.798 28.478 18.975 1.00 40.08 89 GLY E CA 1
ATOM 9028 C C . GLY E 1 90 ? -43.532 28.960 20.386 1.00 42.88 89 GLY E C 1
ATOM 9029 O O . GLY E 1 90 ? -44.473 29.205 21.148 1.00 43.33 89 GLY E O 1
ATOM 9030 N N . ALA E 1 91 ? -42.233 29.086 20.758 1.00 37.75 90 ALA E N 1
ATOM 9031 C CA . ALA E 1 91 ? -41.839 29.587 22.076 1.00 37.22 90 ALA E CA 1
ATOM 9032 C C . ALA E 1 91 ? -42.120 31.088 22.169 1.00 39.98 90 ALA E C 1
ATOM 9033 O O . ALA E 1 91 ? -41.819 31.836 21.234 1.00 38.94 90 ALA E O 1
ATOM 9035 N N . GLY E 1 92 ? -42.756 31.501 23.258 1.00 36.16 91 GLY E N 1
ATOM 9036 C CA . GLY E 1 92 ? -43.140 32.891 23.452 1.00 35.10 91 GLY E CA 1
ATOM 9037 C C . GLY E 1 92 ? -42.255 33.639 24.421 1.00 36.67 91 GLY E C 1
ATOM 9038 O O . GLY E 1 92 ? -41.033 33.685 24.250 1.00 34.37 91 GLY E O 1
ATOM 9039 N N . ASN E 1 93 ? -42.876 34.224 25.465 1.00 33.49 92 ASN E N 1
ATOM 9040 C CA . ASN E 1 93 ? -42.199 35.048 26.470 1.00 32.84 92 ASN E CA 1
ATOM 9041 C C . ASN E 1 93 ? -41.100 34.296 27.251 1.00 34.69 92 ASN E C 1
ATOM 9042 O O . ASN E 1 93 ? -40.220 34.937 27.830 1.00 34.10 92 ASN E O 1
ATOM 9047 N N . GLU E 1 94 ? -41.125 32.941 27.231 1.00 30.36 93 GLU E N 1
ATOM 9048 C CA . GLU E 1 94 ? -40.106 32.118 27.907 1.00 29.73 93 GLU E CA 1
ATOM 9049 C C . GLU E 1 94 ? -38.686 32.383 27.355 1.00 30.85 93 GLU E C 1
ATOM 9050 O O . GLU E 1 94 ? -37.696 32.172 28.065 1.00 30.33 93 GLU E O 1
ATOM 9056 N N . ARG E 1 95 ? -38.601 32.910 26.111 1.00 24.92 94 ARG E N 1
ATOM 9057 C CA . ARG E 1 95 ? -37.333 33.269 25.471 1.00 22.98 94 ARG E CA 1
ATOM 9058 C C . ARG E 1 95 ? -36.661 34.482 26.159 1.00 26.36 94 ARG E C 1
ATOM 9059 O O . ARG E 1 95 ? -35.473 34.720 25.952 1.00 25.91 94 ARG E O 1
ATOM 9067 N N . GLY E 1 96 ? -37.435 35.236 26.949 1.00 22.16 95 GLY E N 1
ATOM 9068 C CA . GLY E 1 96 ? -36.929 36.396 27.675 1.00 21.18 95 GLY E CA 1
ATOM 9069 C C . GLY E 1 96 ? -37.112 36.302 29.178 1.00 24.66 95 GLY E C 1
ATOM 9070 O O . GLY E 1 96 ? -37.153 37.328 29.864 1.00 23.16 95 GLY E O 1
ATOM 9071 N N . ALA E 1 97 ? -37.175 35.067 29.712 1.00 22.35 96 ALA E N 1
ATOM 9072 C CA . ALA E 1 97 ? -37.370 34.832 31.148 1.00 23.30 96 ALA E CA 1
ATOM 9073 C C . ALA E 1 97 ? -36.103 35.142 31.981 1.00 25.80 96 ALA E C 1
ATOM 9074 O O . ALA E 1 97 ? -36.197 35.284 33.204 1.00 27.72 96 ALA E O 1
ATOM 9084 N N . LEU E 1 99 ? -34.132 37.874 31.400 1.00 18.09 98 LEU E N 1
ATOM 9085 C CA . LEU E 1 99 ? -33.873 39.317 31.297 1.00 17.97 98 LEU E CA 1
ATOM 9086 C C . LEU E 1 99 ? -33.873 40.062 32.644 1.00 22.76 98 LEU E C 1
ATOM 9087 O O . LEU E 1 99 ? -33.128 41.025 32.800 1.00 22.12 98 LEU E O 1
ATOM 9092 N N . SER E 1 100 ? -34.653 39.580 33.634 1.00 20.44 99 SER E N 1
ATOM 9093 C CA . SER E 1 100 ? -34.702 40.214 34.961 1.00 21.09 99 SER E CA 1
ATOM 9094 C C . SER E 1 100 ? -33.365 40.073 35.734 1.00 25.38 99 SER E C 1
ATOM 9095 O O . SER E 1 100 ? -33.151 40.784 36.714 1.00 25.77 99 SER E O 1
ATOM 9098 N N . LEU E 1 101 ? -32.443 39.210 35.242 1.00 21.70 100 LEU E N 1
ATOM 9099 C CA . LEU E 1 101 ? -31.098 39.054 35.841 1.00 22.04 100 LEU E CA 1
ATOM 9100 C C . LEU E 1 101 ? -30.236 40.298 35.563 1.00 27.62 100 LEU E C 1
ATOM 9101 O O . LEU E 1 101 ? -29.128 40.426 36.103 1.00 28.26 100 LEU E O 1
ATOM 9106 N N . ARG E 1 102 ? -30.776 41.223 34.716 1.00 23.36 101 ARG E N 1
ATOM 9107 C CA A ARG E 1 102 ? -30.141 42.486 34.346 0.50 22.75 101 ARG E CA 1
ATOM 9108 C CA B ARG E 1 102 ? -30.137 42.486 34.349 0.50 22.96 101 ARG E CA 1
ATOM 9109 C C . ARG E 1 102 ? -28.714 42.324 33.786 1.00 26.36 101 ARG E C 1
ATOM 9110 O O . ARG E 1 102 ? -27.769 42.938 34.297 1.00 26.20 101 ARG E O 1
ATOM 9125 N N . PRO E 1 103 ? -28.535 41.564 32.658 1.00 22.52 102 PRO E N 1
ATOM 9126 C CA . PRO E 1 103 ? -27.208 41.529 32.029 1.00 21.71 102 PRO E CA 1
ATOM 9127 C C . PRO E 1 103 ? -26.962 42.880 31.335 1.00 24.36 102 PRO E C 1
ATOM 9128 O O . PRO E 1 103 ? -27.902 43.681 31.204 1.00 24.60 102 PRO E O 1
ATOM 9132 N N . ASP E 1 104 ? -25.726 43.144 30.899 1.00 19.36 103 ASP E N 1
ATOM 9133 C CA . ASP E 1 104 ? -25.421 44.398 30.196 1.00 18.07 103 ASP E CA 1
ATOM 9134 C C . ASP E 1 104 ? -26.209 44.491 28.909 1.00 19.04 103 ASP E C 1
ATOM 9135 O O . ASP E 1 104 ? -26.770 45.548 28.597 1.00 19.02 103 ASP E O 1
ATOM 9148 N N . ALA E 1 106 ? -28.543 42.034 25.606 1.00 14.71 105 ALA E N 1
ATOM 9149 C CA . ALA E 1 106 ? -29.317 40.855 25.222 1.00 15.43 105 ALA E CA 1
ATOM 9150 C C . ALA E 1 106 ? -29.577 40.891 23.729 1.00 19.19 105 ALA E C 1
ATOM 9151 O O . ALA E 1 106 ? -29.872 41.963 23.186 1.00 18.75 105 ALA E O 1
ATOM 9153 N N . SER E 1 107 ? -29.447 39.726 23.047 1.00 15.14 106 SER E N 1
ATOM 9154 C CA A SER E 1 107 ? -29.683 39.643 21.606 0.33 14.54 106 SER E CA 1
ATOM 9155 C CA B SER E 1 107 ? -29.676 39.645 21.606 0.67 14.62 106 SER E CA 1
ATOM 9156 C C . SER E 1 107 ? -31.143 39.875 21.286 1.00 17.90 106 SER E C 1
ATOM 9157 O O . SER E 1 107 ? -32.006 39.498 22.066 1.00 18.63 106 SER E O 1
ATOM 9162 N N . LEU E 1 108 ? -31.421 40.525 20.163 1.00 14.04 107 LEU E N 1
ATOM 9163 C CA . LEU E 1 108 ? -32.787 40.820 19.765 1.00 13.40 107 LEU E CA 1
ATOM 9164 C C . LEU E 1 108 ? -32.958 40.696 18.253 1.00 16.71 107 LEU E C 1
ATOM 9165 O O . LEU E 1 108 ? -32.562 41.593 17.509 1.00 15.62 107 LEU E O 1
ATOM 9170 N N . ALA E 1 109 ? -33.535 39.576 17.795 1.00 14.64 108 ALA E N 1
ATOM 9171 C CA . ALA E 1 109 ? -33.853 39.408 16.377 1.00 14.38 108 ALA E CA 1
ATOM 9172 C C . ALA E 1 109 ? -35.125 40.211 16.087 1.00 18.40 108 ALA E C 1
ATOM 9173 O O . ALA E 1 109 ? -36.148 39.999 16.745 1.00 18.94 108 ALA E O 1
ATOM 9175 N N . THR E 1 110 ? -35.023 41.228 15.212 1.00 14.54 109 THR E N 1
ATOM 9176 C CA . THR E 1 110 ? -36.141 42.155 14.947 1.00 13.62 109 THR E CA 1
ATOM 9177 C C . THR E 1 110 ? -37.023 41.708 13.777 1.00 17.33 109 THR E C 1
ATOM 9178 O O . THR E 1 110 ? -37.911 42.454 13.346 1.00 16.81 109 THR E O 1
ATOM 9182 N N . GLY E 1 111 ? -36.797 40.493 13.298 1.00 12.98 110 GLY E N 1
ATOM 9183 C CA . GLY E 1 111 ? -37.588 39.927 12.220 1.00 12.33 110 GLY E CA 1
ATOM 9184 C C . GLY E 1 111 ? -37.478 38.427 12.141 1.00 14.29 110 GLY E C 1
ATOM 9185 O O . GLY E 1 111 ? -36.722 37.813 12.901 1.00 13.97 110 GLY E O 1
ATOM 9186 N N . SER E 1 112 ? -38.213 37.822 11.209 1.00 10.76 111 SER E N 1
ATOM 9187 C CA . SER E 1 112 ? -38.136 36.382 10.980 1.00 10.46 111 SER E CA 1
ATOM 9188 C C . SER E 1 112 ? -37.336 36.088 9.723 1.00 14.90 111 SER E C 1
ATOM 9189 O O . SER E 1 112 ? -37.296 36.914 8.807 1.00 13.64 111 SER E O 1
ATOM 9192 N N . VAL E 1 113 ? -36.652 34.936 9.699 1.00 12.49 112 VAL E N 1
ATOM 9193 C CA . VAL E 1 113 ? -35.803 34.535 8.571 1.00 11.94 112 VAL E CA 1
ATOM 9194 C C . VAL E 1 113 ? -35.754 33.009 8.499 1.00 15.33 112 VAL E C 1
ATOM 9195 O O . VAL E 1 113 ? -35.951 32.340 9.517 1.00 14.02 112 VAL E O 1
ATOM 9199 N N . ASN E 1 114 ? -35.513 32.456 7.304 1.00 12.66 113 ASN E N 1
ATOM 9200 C CA . ASN E 1 114 ? -35.373 31.017 7.155 1.00 12.77 113 ASN E CA 1
ATOM 9201 C C . ASN E 1 114 ? -34.004 30.557 7.625 1.00 16.01 113 ASN E C 1
ATOM 9202 O O . ASN E 1 114 ? -33.004 31.224 7.371 1.00 15.32 113 ASN E O 1
ATOM 9207 N N . PHE E 1 115 ? -33.970 29.452 8.360 1.00 13.72 114 PHE E N 1
ATOM 9208 C CA . PHE E 1 115 ? -32.742 28.836 8.843 1.00 13.43 114 PHE E CA 1
ATOM 9209 C C . PHE E 1 115 ? -32.485 27.536 8.043 1.00 17.16 114 PHE E C 1
ATOM 9210 O O . PHE E 1 115 ? -33.284 27.208 7.160 1.00 16.47 114 PHE E O 1
ATOM 9218 N N . PRO E 1 116 ? -31.353 26.808 8.273 1.00 14.79 115 PRO E N 1
ATOM 9219 C CA . PRO E 1 116 ? -31.061 25.632 7.427 1.00 15.26 115 PRO E CA 1
ATOM 9220 C C . PRO E 1 116 ? -32.166 24.569 7.369 1.00 20.13 115 PRO E C 1
ATOM 9221 O O . PRO E 1 116 ? -32.387 23.990 6.309 1.00 18.76 115 PRO E O 1
ATOM 9225 N N . THR E 1 117 ? -32.854 24.306 8.500 1.00 18.60 116 THR E N 1
ATOM 9226 C CA . THR E 1 117 ? -33.855 23.223 8.568 1.00 19.98 116 THR E CA 1
ATOM 9227 C C . THR E 1 117 ? -35.258 23.708 8.980 1.00 23.52 116 THR E C 1
ATOM 9228 O O . THR E 1 117 ? -36.210 22.929 8.931 1.00 24.31 116 THR E O 1
ATOM 9232 N N . ARG E 1 118 ? -35.379 24.967 9.426 1.00 19.68 117 ARG E N 1
ATOM 9233 C CA . ARG E 1 118 ? -36.662 25.496 9.904 1.00 19.55 117 ARG E CA 1
ATOM 9234 C C . ARG E 1 118 ? -36.754 27.008 9.696 1.00 22.29 117 ARG E C 1
ATOM 9235 O O . ARG E 1 118 ? -35.825 27.618 9.171 1.00 20.89 117 ARG E O 1
ATOM 9243 N N . VAL E 1 119 ? -37.861 27.611 10.135 1.00 19.55 118 VAL E N 1
ATOM 9244 C CA . VAL E 1 119 ? -38.016 29.061 10.132 1.00 18.85 118 VAL E CA 1
ATOM 9245 C C . VAL E 1 119 ? -37.573 29.588 11.491 1.00 23.76 118 VAL E C 1
ATOM 9246 O O . VAL E 1 119 ? -38.030 29.083 12.519 1.00 23.56 118 VAL E O 1
ATOM 9250 N N . TYR E 1 120 ? -36.695 30.603 11.510 1.00 20.56 119 TYR E N 1
ATOM 9251 C CA . TYR E 1 120 ? -36.352 31.256 12.762 1.00 20.42 119 TYR E CA 1
ATOM 9252 C C . TYR E 1 120 ? -37.439 32.289 13.068 1.00 23.01 119 TYR E C 1
ATOM 9253 O O . TYR E 1 120 ? -37.384 33.426 12.578 1.00 20.97 119 TYR E O 1
ATOM 9262 N N . ASP E 1 121 ? -38.497 31.840 13.761 1.00 19.98 120 ASP E N 1
ATOM 9263 C CA . ASP E 1 121 ? -39.674 32.647 14.040 1.00 19.22 120 ASP E CA 1
ATOM 9264 C C . ASP E 1 121 ? -39.446 33.672 15.113 1.00 20.59 120 ASP E C 1
ATOM 9265 O O . ASP E 1 121 ? -39.017 33.334 16.219 1.00 20.38 120 ASP E O 1
ATOM 9270 N N . ASN E 1 122 ? -39.768 34.930 14.802 1.00 15.14 121 ASN E N 1
ATOM 9271 C CA . ASN E 1 122 ? -39.718 36.031 15.753 1.00 15.06 121 ASN E CA 1
ATOM 9272 C C . ASN E 1 122 ? -40.961 36.904 15.564 1.00 18.61 121 ASN E C 1
ATOM 9273 O O . ASN E 1 122 ? -40.901 37.938 14.890 1.00 17.09 121 ASN E O 1
ATOM 9278 N N . PRO E 1 123 ? -42.141 36.441 16.068 1.00 16.62 122 PRO E N 1
ATOM 9279 C CA . PRO E 1 123 ? -43.384 37.208 15.850 1.00 17.32 122 PRO E CA 1
ATOM 9280 C C . PRO E 1 123 ? -43.267 38.671 16.276 1.00 21.40 122 PRO E C 1
ATOM 9281 O O . PRO E 1 123 ? -42.553 38.977 17.235 1.00 20.57 122 PRO E O 1
ATOM 9285 N N . PRO E 1 124 ? -43.942 39.608 15.551 1.00 18.33 123 PRO E N 1
ATOM 9286 C CA . PRO E 1 124 ? -43.837 41.038 15.920 1.00 18.63 123 PRO E CA 1
ATOM 9287 C C . PRO E 1 124 ? -44.170 41.305 17.392 1.00 24.16 123 PRO E C 1
ATOM 9288 O O . PRO E 1 124 ? -43.505 42.128 18.031 1.00 24.22 123 PRO E O 1
ATOM 9292 N N . GLU E 1 125 ? -45.189 40.585 17.938 1.00 21.38 124 GLU E N 1
ATOM 9293 C CA A GLU E 1 125 ? -45.587 40.729 19.341 0.67 21.93 124 GLU E CA 1
ATOM 9294 C CA B GLU E 1 125 ? -45.596 40.722 19.341 0.33 21.93 124 GLU E CA 1
ATOM 9295 C C . GLU E 1 125 ? -44.459 40.302 20.289 1.00 25.23 124 GLU E C 1
ATOM 9296 O O . GLU E 1 125 ? -44.265 40.927 21.333 1.00 25.14 124 GLU E O 1
ATOM 9307 N N . LEU E 1 126 ? -43.677 39.258 19.899 1.00 20.96 125 LEU E N 1
ATOM 9308 C CA . LEU E 1 126 ? -42.546 38.783 20.698 1.00 20.07 125 LEU E CA 1
ATOM 9309 C C . LEU E 1 126 ? -41.383 39.783 20.645 1.00 22.60 125 LEU E C 1
ATOM 9310 O O . LEU E 1 126 ? -40.770 40.066 21.675 1.00 22.27 125 LEU E O 1
ATOM 9315 N N . VAL E 1 127 ? -41.090 40.330 19.441 1.00 18.41 126 VAL E N 1
ATOM 9316 C CA . VAL E 1 127 ? -40.039 41.343 19.259 1.00 17.35 126 VAL E CA 1
ATOM 9317 C C . VAL E 1 127 ? -40.325 42.564 20.159 1.00 19.64 126 VAL E C 1
ATOM 9318 O O . VAL E 1 127 ? -39.432 43.020 20.879 1.00 17.98 126 VAL E O 1
ATOM 9322 N N . ASP E 1 128 ? -41.589 43.058 20.143 1.00 17.03 127 ASP E N 1
ATOM 9323 C CA . ASP E 1 128 ? -42.027 44.192 20.973 1.00 17.79 127 ASP E CA 1
ATOM 9324 C C . ASP E 1 128 ? -41.890 43.884 22.466 1.00 22.10 127 ASP E C 1
ATOM 9325 O O . ASP E 1 128 ? -41.408 44.731 23.225 1.00 21.33 127 ASP E O 1
ATOM 9330 N N . TRP E 1 129 ? -42.332 42.679 22.894 1.00 20.43 128 TRP E N 1
ATOM 9331 C CA . TRP E 1 129 ? -42.274 42.284 24.304 1.00 21.45 128 TRP E CA 1
ATOM 9332 C C . TRP E 1 129 ? -40.832 42.180 24.805 1.00 22.38 128 TRP E C 1
ATOM 9333 O O . TRP E 1 129 ? -40.518 42.715 25.866 1.00 21.84 128 TRP E O 1
ATOM 9344 N N . LEU E 1 130 ? -39.946 41.510 24.027 1.00 17.15 129 LEU E N 1
ATOM 9345 C CA . LEU E 1 130 ? -38.529 41.361 24.399 1.00 16.13 129 LEU E CA 1
ATOM 9346 C C . LEU E 1 130 ? -37.847 42.728 24.535 1.00 19.15 129 LEU E C 1
ATOM 9347 O O . LEU E 1 130 ? -37.117 42.955 25.499 1.00 18.29 129 LEU E O 1
ATOM 9352 N N . ALA E 1 131 ? -38.114 43.647 23.585 1.00 15.27 130 ALA E N 1
ATOM 9353 C CA . ALA E 1 131 ? -37.539 44.993 23.610 1.00 15.03 130 ALA E CA 1
ATOM 9354 C C . ALA E 1 131 ? -38.030 45.793 24.819 1.00 20.30 130 ALA E C 1
ATOM 9355 O O . ALA E 1 131 ? -37.230 46.478 25.463 1.00 19.98 130 ALA E O 1
ATOM 9357 N N . ALA E 1 132 ? -39.344 45.680 25.151 1.00 17.78 131 ALA E N 1
ATOM 9358 C CA . ALA E 1 132 ? -39.930 46.363 26.314 1.00 18.39 131 ALA E CA 1
ATOM 9359 C C . ALA E 1 132 ? -39.331 45.839 27.619 1.00 23.28 131 ALA E C 1
ATOM 9360 O O . ALA E 1 132 ? -39.052 46.625 28.520 1.00 24.10 131 ALA E O 1
ATOM 9362 N N . GLU E 1 133 ? -39.084 44.511 27.702 1.00 19.25 132 GLU E N 1
ATOM 9363 C CA . GLU E 1 133 ? -38.453 43.901 28.878 1.00 18.41 132 GLU E CA 1
ATOM 9364 C C . GLU E 1 133 ? -37.018 44.411 29.059 1.00 20.47 132 GLU E C 1
ATOM 9365 O O . GLU E 1 133 ? -36.621 44.718 30.177 1.00 20.85 132 GLU E O 1
ATOM 9379 N N . LYS E 1 135 ? -35.849 47.326 27.941 1.00 16.40 134 LYS E N 1
ATOM 9380 C CA . LYS E 1 135 ? -35.980 48.735 28.321 1.00 16.53 134 LYS E CA 1
ATOM 9381 C C . LYS E 1 135 ? -36.316 48.844 29.821 1.00 21.87 134 LYS E C 1
ATOM 9382 O O . LYS E 1 135 ? -35.778 49.709 30.510 1.00 21.88 134 LYS E O 1
ATOM 9388 N N . THR E 1 136 ? -37.150 47.908 30.332 1.00 19.96 135 THR E N 1
ATOM 9389 C CA . THR E 1 136 ? -37.542 47.863 31.751 1.00 20.82 135 THR E CA 1
ATOM 9390 C C . THR E 1 136 ? -36.333 47.566 32.659 1.00 24.87 135 THR E C 1
ATOM 9391 O O . THR E 1 136 ? -36.161 48.230 33.681 1.00 25.53 135 THR E O 1
ATOM 9395 N N . TYR E 1 137 ? -35.481 46.603 32.264 1.00 21.05 136 TYR E N 1
ATOM 9396 C CA . TYR E 1 137 ? -34.342 46.179 33.092 1.00 21.21 136 TYR E CA 1
ATOM 9397 C C . TYR E 1 137 ? -33.014 46.880 32.741 1.00 24.31 136 TYR E C 1
ATOM 9398 O O . TYR E 1 137 ? -31.957 46.479 33.236 1.00 23.91 136 TYR E O 1
ATOM 9407 N N . GLY E 1 138 ? -33.097 47.959 31.949 1.00 21.15 137 GLY E N 1
ATOM 9408 C CA . GLY E 1 138 ? -31.932 48.759 31.560 1.00 20.68 137 GLY E CA 1
ATOM 9409 C C . GLY E 1 138 ? -30.922 48.001 30.718 1.00 23.49 137 GLY E C 1
ATOM 9410 O O . GLY E 1 138 ? -29.721 48.283 30.779 1.00 22.84 137 GLY E O 1
ATOM 9411 N N . ILE E 1 139 ? -31.400 47.015 29.939 1.00 18.90 138 ILE E N 1
ATOM 9412 C CA . ILE E 1 139 ? -30.547 46.176 29.090 1.00 17.62 138 ILE E CA 1
ATOM 9413 C C . ILE E 1 139 ? -30.406 46.802 27.701 1.00 21.92 138 ILE E C 1
ATOM 9414 O O . ILE E 1 139 ? -31.414 47.129 27.067 1.00 21.98 138 ILE E O 1
ATOM 9419 N N . LYS E 1 140 ? -29.161 46.946 27.215 1.00 17.54 139 LYS E N 1
ATOM 9420 C CA . LYS E 1 140 ? -28.916 47.450 25.867 1.00 16.38 139 LYS E CA 1
ATOM 9421 C C . LYS E 1 140 ? -29.070 46.304 24.868 1.00 18.57 139 LYS E C 1
ATOM 9422 O O . LYS E 1 140 ? -28.350 45.318 24.947 1.00 16.98 139 LYS E O 1
ATOM 9428 N N . PRO E 1 141 ? -30.006 46.400 23.920 1.00 15.20 140 PRO E N 1
ATOM 9429 C CA . PRO E 1 141 ? -30.182 45.299 22.975 1.00 14.65 140 PRO E CA 1
ATOM 9430 C C . PRO E 1 141 ? -29.090 45.246 21.921 1.00 17.16 140 PRO E C 1
ATOM 9431 O O . PRO E 1 141 ? -28.527 46.275 21.559 1.00 16.11 140 PRO E O 1
ATOM 9435 N N . GLU E 1 142 ? -28.756 44.036 21.463 1.00 14.32 141 GLU E N 1
ATOM 9436 C CA . GLU E 1 142 ? -27.940 43.860 20.283 1.00 13.26 141 GLU E CA 1
ATOM 9437 C C . GLU E 1 142 ? -28.841 43.321 19.209 1.00 17.72 141 GLU E C 1
ATOM 9438 O O . GLU E 1 142 ? -29.311 42.183 19.313 1.00 18.21 141 GLU E O 1
ATOM 9444 N N . VAL E 1 143 ? -29.188 44.157 18.240 1.00 14.27 142 VAL E N 1
ATOM 9445 C CA . VAL E 1 143 ? -30.074 43.740 17.164 1.00 13.59 142 VAL E CA 1
ATOM 9446 C C . VAL E 1 143 ? -29.394 42.706 16.283 1.00 18.12 142 VAL E C 1
ATOM 9447 O O . VAL E 1 143 ? -28.288 42.943 15.793 1.00 18.86 142 VAL E O 1
ATOM 9451 N N . GLU E 1 144 ? -30.020 41.533 16.131 1.00 14.01 143 GLU E N 1
ATOM 9452 C CA . GLU E 1 144 ? -29.495 40.495 15.260 1.00 13.92 143 GLU E CA 1
ATOM 9453 C C . GLU E 1 144 ? -30.132 40.633 13.893 1.00 17.66 143 GLU E C 1
ATOM 9454 O O . GLU E 1 144 ? -31.324 40.355 13.736 1.00 16.54 143 GLU E O 1
ATOM 9460 N N . ALA E 1 145 ? -29.376 41.184 12.925 1.00 15.40 144 ALA E N 1
ATOM 9461 C CA . ALA E 1 145 ? -29.885 41.409 11.585 1.00 15.43 144 ALA E CA 1
ATOM 9462 C C . ALA E 1 145 ? -29.506 40.259 10.663 1.00 17.94 144 ALA E C 1
ATOM 9463 O O . ALA E 1 145 ? -28.374 40.202 10.161 1.00 17.81 144 ALA E O 1
ATOM 9465 N N . PHE E 1 146 ? -30.437 39.309 10.479 1.00 12.96 145 PHE E N 1
ATOM 9466 C CA . PHE E 1 146 ? -30.227 38.151 9.611 1.00 11.82 145 PHE E CA 1
ATOM 9467 C C . PHE E 1 146 ? -30.670 38.465 8.181 1.00 15.07 145 PHE E C 1
ATOM 9468 O O . PHE E 1 146 ? -30.463 37.654 7.276 1.00 15.22 145 PHE E O 1
ATOM 9476 N N . ASP E 1 147 ? -31.311 39.631 7.987 1.00 10.85 146 ASP E N 1
ATOM 9477 C CA . ASP E 1 147 ? -31.783 40.087 6.683 1.00 10.32 146 ASP E CA 1
ATOM 9478 C C . ASP E 1 147 ? -31.910 41.614 6.688 1.00 13.89 146 ASP E C 1
ATOM 9479 O O . ASP E 1 147 ? -31.951 42.224 7.759 1.00 12.66 146 ASP E O 1
ATOM 9484 N N . LEU E 1 148 ? -31.975 42.227 5.495 1.00 11.82 147 LEU E N 1
ATOM 9485 C CA . LEU E 1 148 ? -31.997 43.690 5.334 1.00 11.88 147 LEU E CA 1
ATOM 9486 C C . LEU E 1 148 ? -33.123 44.412 6.115 1.00 17.86 147 LEU E C 1
ATOM 9487 O O . LEU E 1 148 ? -32.855 45.432 6.759 1.00 18.30 147 LEU E O 1
ATOM 9492 N N . SER E 1 149 ? -34.377 43.896 6.046 1.00 15.16 148 SER E N 1
ATOM 9493 C CA . SER E 1 149 ? -35.538 44.548 6.692 1.00 14.85 148 SER E CA 1
ATOM 9494 C C . SER E 1 149 ? -35.365 44.709 8.204 1.00 16.78 148 SER E C 1
ATOM 9495 O O . SER E 1 149 ? -35.974 45.602 8.799 1.00 17.09 148 SER E O 1
ATOM 9506 N N . ILE E 1 151 ? -32.753 45.730 9.772 1.00 11.72 150 ILE E N 1
ATOM 9507 C CA . ILE E 1 151 ? -32.062 46.999 10.033 1.00 12.15 150 ILE E CA 1
ATOM 9508 C C . ILE E 1 151 ? -33.099 48.129 10.079 1.00 16.24 150 ILE E C 1
ATOM 9509 O O . ILE E 1 151 ? -33.075 48.954 10.993 1.00 15.26 150 ILE E O 1
ATOM 9514 N N . PHE E 1 152 ? -34.046 48.125 9.117 1.00 13.41 151 PHE E N 1
ATOM 9515 C CA . PHE E 1 152 ? -35.122 49.113 9.068 1.00 13.64 151 PHE E CA 1
ATOM 9516 C C . PHE E 1 152 ? -36.028 49.005 10.290 1.00 17.45 151 PHE E C 1
ATOM 9517 O O . PHE E 1 152 ? -36.433 50.025 10.842 1.00 18.78 151 PHE E O 1
ATOM 9525 N N . GLN E 1 153 ? -36.312 47.768 10.738 1.00 13.66 152 GLN E N 1
ATOM 9526 C CA . GLN E 1 153 ? -37.132 47.542 11.927 1.00 13.46 152 GLN E CA 1
ATOM 9527 C C . GLN E 1 153 ? -36.435 48.089 13.173 1.00 17.57 152 GLN E C 1
ATOM 9528 O O . GLN E 1 153 ? -37.071 48.754 13.986 1.00 18.27 152 GLN E O 1
ATOM 9534 N N . ALA E 1 154 ? -35.118 47.830 13.306 1.00 14.31 153 ALA E N 1
ATOM 9535 C CA . ALA E 1 154 ? -34.328 48.321 14.440 1.00 14.63 153 ALA E CA 1
ATOM 9536 C C . ALA E 1 154 ? -34.347 49.863 14.508 1.00 19.47 153 ALA E C 1
ATOM 9537 O O . ALA E 1 154 ? -34.534 50.428 15.586 1.00 19.41 153 ALA E O 1
ATOM 9539 N N . ALA E 1 155 ? -34.177 50.532 13.344 1.00 17.16 154 ALA E N 1
ATOM 9540 C CA . ALA E 1 155 ? -34.190 51.996 13.255 1.00 18.14 154 ALA E CA 1
ATOM 9541 C C . ALA E 1 155 ? -35.579 52.569 13.590 1.00 23.05 154 ALA E C 1
ATOM 9542 O O . ALA E 1 155 ? -35.673 53.592 14.274 1.00 24.50 154 ALA E O 1
ATOM 9544 N N . ALA E 1 156 ? -36.655 51.892 13.135 1.00 18.33 155 ALA E N 1
ATOM 9545 C CA . ALA E 1 156 ? -38.031 52.320 13.417 1.00 18.31 155 ALA E CA 1
ATOM 9546 C C . ALA E 1 156 ? -38.363 52.159 14.913 1.00 21.78 155 ALA E C 1
ATOM 9547 O O . ALA E 1 156 ? -39.079 52.989 15.480 1.00 21.85 155 ALA E O 1
ATOM 9557 N N . GLN E 1 158 ? -36.023 52.285 17.400 1.00 22.18 157 GLN E N 1
ATOM 9558 C CA . GLN E 1 158 ? -35.235 53.316 18.083 1.00 24.21 157 GLN E CA 1
ATOM 9559 C C . GLN E 1 158 ? -35.940 54.677 17.984 1.00 32.48 157 GLN E C 1
ATOM 9560 O O . GLN E 1 158 ? -36.001 55.414 18.972 1.00 33.28 157 GLN E O 1
ATOM 9566 N N . ALA E 1 159 ? -36.510 54.985 16.799 1.00 30.94 158 ALA E N 1
ATOM 9567 C CA . ALA E 1 159 ? -37.232 56.237 16.555 1.00 31.85 158 ALA E CA 1
ATOM 9568 C C . ALA E 1 159 ? -38.497 56.344 17.419 1.00 36.66 158 ALA E C 1
ATOM 9569 O O . ALA E 1 159 ? -38.844 57.437 17.866 1.00 37.53 158 ALA E O 1
ATOM 9571 N N . ALA E 1 160 ? -39.181 55.204 17.657 1.00 32.75 159 ALA E N 1
ATOM 9572 C CA . ALA E 1 160 ? -40.408 55.165 18.460 1.00 33.17 159 ALA E CA 1
ATOM 9573 C C . ALA E 1 160 ? -40.112 55.143 19.975 1.00 36.68 159 ALA E C 1
ATOM 9574 O O . ALA E 1 160 ? -41.028 55.304 20.785 1.00 37.25 159 ALA E O 1
ATOM 9576 N N . GLY E 1 161 ? -38.844 54.945 20.332 1.00 32.03 160 GLY E N 1
ATOM 9577 C CA . GLY E 1 161 ? -38.417 54.883 21.728 1.00 31.92 160 GLY E CA 1
ATOM 9578 C C . GLY E 1 161 ? -38.427 53.477 22.306 1.00 33.41 160 GLY E C 1
ATOM 9579 O O . GLY E 1 161 ? -38.188 53.297 23.506 1.00 32.70 160 GLY E O 1
ATOM 9580 N N . ALA E 1 162 ? -38.720 52.457 21.449 1.00 27.54 161 ALA E N 1
ATOM 9581 C CA . ALA E 1 162 ? -38.739 51.050 21.862 1.00 26.50 161 ALA E CA 1
ATOM 9582 C C . ALA E 1 162 ? -37.328 50.560 22.197 1.00 28.21 161 ALA E C 1
ATOM 9583 O O . ALA E 1 162 ? -37.166 49.680 23.044 1.00 27.58 161 ALA E O 1
ATOM 9585 N N . ILE E 1 163 ? -36.306 51.126 21.521 1.00 23.23 162 ILE E N 1
ATOM 9586 C CA . ILE E 1 163 ? -34.896 50.858 21.815 1.00 21.99 162 ILE E CA 1
ATOM 9587 C C . ILE E 1 163 ? -34.241 52.163 22.268 1.00 26.99 162 ILE E C 1
ATOM 9588 O O . ILE E 1 163 ? -34.357 53.186 21.580 1.00 26.60 162 ILE E O 1
ATOM 9593 N N . VAL E 1 164 ? -33.599 52.139 23.452 1.00 24.23 163 VAL E N 1
ATOM 9594 C CA . VAL E 1 164 ? -33.001 53.323 24.080 1.00 24.96 163 VAL E CA 1
ATOM 9595 C C . VAL E 1 164 ? -31.500 53.442 23.760 1.00 27.57 163 VAL E C 1
ATOM 9596 O O . VAL E 1 164 ? -30.778 52.440 23.780 1.00 26.11 163 VAL E O 1
ATOM 9600 N N . GLY E 1 165 ? -31.048 54.677 23.512 1.00 23.72 164 GLY E N 1
ATOM 9601 C CA . GLY E 1 165 ? -29.645 54.976 23.258 1.00 22.94 164 GLY E CA 1
ATOM 9602 C C . GLY E 1 165 ? -29.170 54.594 21.867 1.00 25.44 164 GLY E C 1
ATOM 9603 O O . GLY E 1 165 ? -29.963 54.150 21.025 1.00 24.61 164 GLY E O 1
ATOM 9604 N N . PRO E 1 166 ? -27.852 54.752 21.592 1.00 21.39 165 PRO E N 1
ATOM 9605 C CA . PRO E 1 166 ? -27.332 54.380 20.265 1.00 20.37 165 PRO E CA 1
ATOM 9606 C C . PRO E 1 166 ? -27.510 52.888 19.976 1.00 22.59 165 PRO E C 1
ATOM 9607 O O . PRO E 1 166 ? -27.307 52.059 20.858 1.00 20.42 165 PRO E O 1
ATOM 9611 N N . LEU E 1 167 ? -27.934 52.557 18.754 1.00 20.17 166 LEU E N 1
ATOM 9612 C CA . LEU E 1 167 ? -28.166 51.172 18.346 1.00 20.03 166 LEU E CA 1
ATOM 9613 C C . LEU E 1 167 ? -26.878 50.403 18.203 1.00 22.12 166 LEU E C 1
ATOM 9614 O O . LEU E 1 167 ? -25.900 50.934 17.687 1.00 22.13 166 LEU E O 1
ATOM 9619 N N . HIS E 1 168 ? -26.893 49.119 18.582 1.00 17.45 167 HIS E N 1
ATOM 9620 C CA . HIS E 1 168 ? -25.829 48.203 18.223 1.00 16.10 167 HIS E CA 1
ATOM 9621 C C . HIS E 1 168 ? -26.419 47.056 17.449 1.00 18.98 167 HIS E C 1
ATOM 9622 O O . HIS E 1 168 ? -27.321 46.378 17.944 1.00 17.98 167 HIS E O 1
ATOM 9629 N N . ILE E 1 169 ? -25.993 46.892 16.202 1.00 15.41 168 ILE E N 1
ATOM 9630 C CA . ILE E 1 169 ? -26.572 45.884 15.322 1.00 15.08 168 ILE E CA 1
ATOM 9631 C C . ILE E 1 169 ? -25.524 44.878 14.826 1.00 17.52 168 ILE E C 1
ATOM 9632 O O . ILE E 1 169 ? -24.397 45.253 14.528 1.00 16.68 168 ILE E O 1
ATOM 9637 N N . GLN E 1 170 ? -25.886 43.594 14.798 1.00 13.17 169 GLN E N 1
ATOM 9638 C CA . GLN E 1 170 ? -24.988 42.561 14.333 1.00 12.55 169 GLN E CA 1
ATOM 9639 C C . GLN E 1 170 ? -25.447 42.021 12.994 1.00 16.90 169 GLN E C 1
ATOM 9640 O O . GLN E 1 170 ? -26.569 41.523 12.883 1.00 17.14 169 GLN E O 1
ATOM 9646 N N . PHE E 1 171 ? -24.598 42.164 11.954 1.00 13.52 170 PHE E N 1
ATOM 9647 C CA . PHE E 1 171 ? -24.911 41.658 10.620 1.00 13.17 170 PHE E CA 1
ATOM 9648 C C . PHE E 1 171 ? -24.456 40.212 10.502 1.00 16.58 170 PHE E C 1
ATOM 9649 O O . PHE E 1 171 ? -23.253 39.933 10.556 1.00 16.18 170 PHE E O 1
ATOM 9657 N N . VAL E 1 172 ? -25.420 39.281 10.420 1.00 13.32 171 VAL E N 1
ATOM 9658 C CA . VAL E 1 172 ? -25.130 37.847 10.412 1.00 12.67 171 VAL E CA 1
ATOM 9659 C C . VAL E 1 172 ? -25.106 37.280 8.970 1.00 14.60 171 VAL E C 1
ATOM 9660 O O . VAL E 1 172 ? -26.090 37.424 8.233 1.00 15.94 171 VAL E O 1
ATOM 9672 N N . GLY E 1 174 ? -23.687 33.784 6.291 1.00 11.49 173 GLY E N 1
ATOM 9673 C CA . GLY E 1 174 ? -23.194 32.419 6.139 1.00 11.96 173 GLY E CA 1
ATOM 9674 C C . GLY E 1 174 ? -24.167 31.328 6.538 1.00 17.62 173 GLY E C 1
ATOM 9675 O O . GLY E 1 174 ? -23.845 30.144 6.407 1.00 18.09 173 GLY E O 1
ATOM 9676 N N . ILE E 1 175 ? -25.367 31.704 7.033 1.00 14.61 174 ILE E N 1
ATOM 9677 C CA . ILE E 1 175 ? -26.379 30.710 7.420 1.00 14.61 174 ILE E CA 1
ATOM 9678 C C . ILE E 1 175 ? -27.184 30.259 6.202 1.00 16.05 174 ILE E C 1
ATOM 9679 O O . ILE E 1 175 ? -27.723 31.095 5.479 1.00 14.86 174 ILE E O 1
ATOM 9684 N N . LYS E 1 176 ? -27.272 28.927 5.980 1.00 12.13 175 LYS E N 1
ATOM 9685 C CA . LYS E 1 176 ? -28.032 28.360 4.864 1.00 11.39 175 LYS E CA 1
ATOM 9686 C C . LYS E 1 176 ? -29.500 28.803 4.934 1.00 14.74 175 LYS E C 1
ATOM 9687 O O . LYS E 1 176 ? -30.111 28.748 6.010 1.00 13.08 175 LYS E O 1
ATOM 9693 N N . ASN E 1 177 ? -30.046 29.291 3.789 1.00 12.34 176 ASN E N 1
ATOM 9694 C CA . ASN E 1 177 ? -31.438 29.772 3.654 1.00 12.62 176 ASN E CA 1
ATOM 9695 C C . ASN E 1 177 ? -31.659 31.191 4.171 1.00 17.46 176 ASN E C 1
ATOM 9696 O O . ASN E 1 177 ? -32.718 31.776 3.920 1.00 17.90 176 ASN E O 1
ATOM 9701 N N . ALA E 1 178 ? -30.658 31.759 4.871 1.00 13.08 177 ALA E N 1
ATOM 9702 C CA . ALA E 1 178 ? -30.716 33.135 5.343 1.00 12.59 177 ALA E CA 1
ATOM 9703 C C . ALA E 1 178 ? -29.857 34.025 4.420 1.00 14.52 177 ALA E C 1
ATOM 9704 O O . ALA E 1 178 ? -29.954 33.897 3.204 1.00 15.42 177 ALA E O 1
ATOM 9714 N N . PRO E 1 180 ? -26.415 34.878 2.645 1.00 11.23 179 PRO E N 1
ATOM 9715 C CA . PRO E 1 180 ? -25.080 34.323 2.386 1.00 11.22 179 PRO E CA 1
ATOM 9716 C C . PRO E 1 180 ? -23.985 35.356 2.584 1.00 14.89 179 PRO E C 1
ATOM 9717 O O . PRO E 1 180 ? -24.268 36.562 2.658 1.00 12.72 179 PRO E O 1
ATOM 9721 N N . VAL E 1 181 ? -22.730 34.894 2.685 1.00 13.47 180 VAL E N 1
ATOM 9722 C CA . VAL E 1 181 ? -21.593 35.796 2.774 1.00 13.26 180 VAL E CA 1
ATOM 9723 C C . VAL E 1 181 ? -21.498 36.610 1.462 1.00 16.43 180 VAL E C 1
ATOM 9724 O O . VAL E 1 181 ? -21.554 36.028 0.371 1.00 15.37 180 VAL E O 1
ATOM 9728 N N . ASP E 1 182 ? -21.539 37.952 1.573 1.00 12.87 181 ASP E N 1
ATOM 9729 C CA . ASP E 1 182 ? -21.474 38.834 0.406 1.00 12.62 181 ASP E CA 1
ATOM 9730 C C . ASP E 1 182 ? -20.944 40.212 0.795 1.00 15.35 181 ASP E C 1
ATOM 9731 O O . ASP E 1 182 ? -21.525 40.884 1.653 1.00 14.13 181 ASP E O 1
ATOM 9736 N N . ARG E 1 183 ? -19.815 40.616 0.191 1.00 13.59 182 ARG E N 1
ATOM 9737 C CA . ARG E 1 183 ? -19.160 41.900 0.474 1.00 13.73 182 ARG E CA 1
ATOM 9738 C C . ARG E 1 183 ? -20.057 43.105 0.131 1.00 18.00 182 ARG E C 1
ATOM 9739 O O . ARG E 1 183 ? -20.163 44.033 0.935 1.00 18.17 182 ARG E O 1
ATOM 9747 N N . GLU E 1 184 ? -20.688 43.093 -1.060 1.00 14.04 183 GLU E N 1
ATOM 9748 C CA . GLU E 1 184 ? -21.542 44.204 -1.507 1.00 14.38 183 GLU E CA 1
ATOM 9749 C C . GLU E 1 184 ? -22.750 44.414 -0.593 1.00 16.46 183 GLU E C 1
ATOM 9750 O O . GLU E 1 184 ? -23.106 45.563 -0.316 1.00 15.48 183 GLU E O 1
ATOM 9756 N N . VAL E 1 185 ? -23.372 43.308 -0.092 1.00 12.69 184 VAL E N 1
ATOM 9757 C CA A VAL E 1 185 ? -24.509 43.389 0.844 0.50 11.79 184 VAL E CA 1
ATOM 9758 C CA B VAL E 1 185 ? -24.501 43.469 0.818 0.50 12.31 184 VAL E CA 1
ATOM 9759 C C . VAL E 1 185 ? -24.057 43.998 2.177 1.00 15.04 184 VAL E C 1
ATOM 9760 O O . VAL E 1 185 ? -24.732 44.863 2.727 1.00 14.96 184 VAL E O 1
ATOM 9767 N N . LEU E 1 186 ? -22.877 43.555 2.683 1.00 10.96 185 LEU E N 1
ATOM 9768 C CA . LEU E 1 186 ? -22.344 44.081 3.942 1.00 10.23 185 LEU E CA 1
ATOM 9769 C C . LEU E 1 186 ? -22.078 45.573 3.822 1.00 12.35 185 LEU E C 1
ATOM 9770 O O . LEU E 1 186 ? -22.435 46.325 4.719 1.00 10.64 185 LEU E O 1
ATOM 9775 N N . GLU E 1 187 ? -21.493 46.008 2.685 1.00 10.45 186 GLU E N 1
ATOM 9776 C CA . GLU E 1 187 ? -21.254 47.431 2.422 1.00 11.04 186 GLU E CA 1
ATOM 9777 C C . GLU E 1 187 ? -22.568 48.208 2.387 1.00 14.15 186 GLU E C 1
ATOM 9778 O O . GLU E 1 187 ? -22.658 49.292 2.970 1.00 11.71 186 GLU E O 1
ATOM 9784 N N . PHE E 1 188 ? -23.615 47.621 1.765 1.00 11.61 187 PHE E N 1
ATOM 9785 C CA . PHE E 1 188 ? -24.934 48.250 1.712 1.00 11.36 187 PHE E CA 1
ATOM 9786 C C . PHE E 1 188 ? -25.572 48.286 3.112 1.00 14.35 187 PHE E C 1
ATOM 9787 O O . PHE E 1 188 ? -26.221 49.270 3.462 1.00 13.22 187 PHE E O 1
ATOM 9795 N N . TYR E 1 189 ? -25.352 47.215 3.926 1.00 10.63 188 TYR E N 1
ATOM 9796 C CA . TYR E 1 189 ? -25.816 47.145 5.327 1.00 9.58 188 TYR E CA 1
ATOM 9797 C C . TYR E 1 189 ? -25.269 48.350 6.114 1.00 14.60 188 TYR E C 1
ATOM 9798 O O . TYR E 1 189 ? -26.024 49.029 6.821 1.00 14.00 188 TYR E O 1
ATOM 9807 N N . VAL E 1 190 ? -23.940 48.584 6.017 1.00 12.17 189 VAL E N 1
ATOM 9808 C CA . VAL E 1 190 ? -23.254 49.670 6.735 1.00 12.85 189 VAL E CA 1
ATOM 9809 C C . VAL E 1 190 ? -23.741 51.048 6.253 1.00 18.58 189 VAL E C 1
ATOM 9810 O O . VAL E 1 190 ? -24.013 51.924 7.071 1.00 18.93 189 VAL E O 1
ATOM 9814 N N . GLN E 1 191 ? -23.858 51.225 4.930 1.00 16.12 190 GLN E N 1
ATOM 9815 C CA . GLN E 1 191 ? -24.341 52.463 4.317 1.00 16.90 190 GLN E CA 1
ATOM 9816 C C . GLN E 1 191 ? -25.796 52.750 4.743 1.00 20.23 190 GLN E C 1
ATOM 9817 O O . GLN E 1 191 ? -26.131 53.896 5.037 1.00 19.24 190 GLN E O 1
ATOM 9823 N N . THR E 1 192 ? -26.640 51.692 4.816 1.00 15.92 191 THR E N 1
ATOM 9824 C CA . THR E 1 192 ? -28.038 51.815 5.236 1.00 15.58 191 THR E CA 1
ATOM 9825 C C . THR E 1 192 ? -28.120 52.181 6.717 1.00 17.30 191 THR E C 1
ATOM 9826 O O . THR E 1 192 ? -28.867 53.083 7.082 1.00 17.23 191 THR E O 1
ATOM 9830 N N . LEU E 1 193 ? -27.316 51.507 7.566 1.00 12.21 192 LEU E N 1
ATOM 9831 C CA . LEU E 1 193 ? -27.284 51.796 9.000 1.00 11.91 192 LEU E CA 1
ATOM 9832 C C . LEU E 1 193 ? -26.838 53.244 9.257 1.00 14.38 192 LEU E C 1
ATOM 9833 O O . LEU E 1 193 ? -27.424 53.923 10.093 1.00 12.99 192 LEU E O 1
ATOM 9838 N N . LYS E 1 194 ? -25.819 53.718 8.504 1.00 11.21 193 LYS E N 1
ATOM 9839 C CA . LYS E 1 194 ? -25.302 55.084 8.632 1.00 12.00 193 LYS E CA 1
ATOM 9840 C C . LYS E 1 194 ? -26.375 56.111 8.247 1.00 16.97 193 LYS E C 1
ATOM 9841 O O . LYS E 1 194 ? -26.481 57.150 8.888 1.00 17.70 193 LYS E O 1
ATOM 9847 N N . ARG E 1 195 ? -27.190 55.795 7.214 1.00 13.86 194 ARG E N 1
ATOM 9848 C CA . ARG E 1 195 ? -28.270 56.667 6.741 1.00 14.52 194 ARG E CA 1
ATOM 9849 C C . ARG E 1 195 ? -29.415 56.751 7.770 1.00 18.25 194 ARG E C 1
ATOM 9850 O O . ARG E 1 195 ? -29.910 57.840 8.042 1.00 17.79 194 ARG E O 1
ATOM 9858 N N . LEU E 1 196 ? -29.825 55.598 8.335 1.00 15.10 195 LEU E N 1
ATOM 9859 C CA . LEU E 1 196 ? -30.956 55.519 9.278 1.00 15.31 195 LEU E CA 1
ATOM 9860 C C . LEU E 1 196 ? -30.573 55.906 10.708 1.00 19.19 195 LEU E C 1
ATOM 9861 O O . LEU E 1 196 ? -31.375 56.527 11.409 1.00 20.04 195 LEU E O 1
ATOM 9866 N N . SER E 1 197 ? -29.394 55.456 11.174 1.00 15.86 196 SER E N 1
ATOM 9867 C CA . SER E 1 197 ? -28.950 55.660 12.555 1.00 16.04 196 SER E CA 1
ATOM 9868 C C . SER E 1 197 ? -27.438 56.036 12.564 1.00 18.91 196 SER E C 1
ATOM 9869 O O . SER E 1 197 ? -26.585 55.164 12.680 1.00 17.14 196 SER E O 1
ATOM 9872 N N . PRO E 1 198 ? -27.101 57.342 12.384 1.00 16.75 197 PRO E N 1
ATOM 9873 C CA . PRO E 1 198 ? -25.677 57.722 12.208 1.00 16.64 197 PRO E CA 1
ATOM 9874 C C . PRO E 1 198 ? -24.740 57.414 13.384 1.00 21.08 197 PRO E C 1
ATOM 9875 O O . PRO E 1 198 ? -23.532 57.272 13.172 1.00 20.61 197 PRO E O 1
ATOM 9879 N N . ASP E 1 199 ? -25.267 57.379 14.618 1.00 17.29 198 ASP E N 1
ATOM 9880 C CA . ASP E 1 199 ? -24.433 57.126 15.803 1.00 17.23 198 ASP E CA 1
ATOM 9881 C C . ASP E 1 199 ? -24.420 55.634 16.205 1.00 20.54 198 ASP E C 1
ATOM 9882 O O . ASP E 1 199 ? -23.860 55.282 17.242 1.00 20.35 198 ASP E O 1
ATOM 9887 N N . ALA E 1 200 ? -25.001 54.764 15.368 1.00 16.75 199 ALA E N 1
ATOM 9888 C CA . ALA E 1 200 ? -25.050 53.333 15.653 1.00 16.75 199 ALA E CA 1
ATOM 9889 C C . ALA E 1 200 ? -23.692 52.659 15.498 1.00 21.03 199 ALA E C 1
ATOM 9890 O O . ALA E 1 200 ? -22.866 53.092 14.691 1.00 20.72 199 ALA E O 1
ATOM 9892 N N . THR E 1 201 ? -23.462 51.602 16.276 1.00 17.57 200 THR E N 1
ATOM 9893 C CA . THR E 1 201 ? -22.266 50.772 16.159 1.00 16.50 200 THR E CA 1
ATOM 9894 C C . THR E 1 201 ? -22.697 49.432 15.605 1.00 20.47 200 THR E C 1
ATOM 9895 O O . THR E 1 201 ? -23.878 49.082 15.707 1.00 19.99 200 THR E O 1
ATOM 9899 N N . TRP E 1 202 ? -21.781 48.692 14.984 1.00 16.52 201 TRP E N 1
ATOM 9900 C CA . TRP E 1 202 ? -22.142 47.410 14.415 1.00 15.54 201 TRP E CA 1
ATOM 9901 C C . TRP E 1 202 ? -21.048 46.359 14.529 1.00 16.66 201 TRP E C 1
ATOM 9902 O O . TRP E 1 202 ? -19.871 46.691 14.673 1.00 15.16 201 TRP E O 1
ATOM 9913 N N . THR E 1 203 ? -21.452 45.080 14.472 1.00 12.55 202 THR E N 1
ATOM 9914 C CA . THR E 1 203 ? -20.555 43.934 14.485 1.00 11.94 202 THR E CA 1
ATOM 9915 C C . THR E 1 203 ? -20.895 43.019 13.306 1.00 15.54 202 THR E C 1
ATOM 9916 O O . THR E 1 203 ? -22.070 42.764 13.040 1.00 14.08 202 THR E O 1
ATOM 9920 N N . GLY E 1 204 ? -19.873 42.560 12.599 1.00 13.88 203 GLY E N 1
ATOM 9921 C CA . GLY E 1 204 ? -20.040 41.588 11.527 1.00 13.57 203 GLY E CA 1
ATOM 9922 C C . GLY E 1 204 ? -19.806 40.188 12.040 1.00 17.67 203 GLY E C 1
ATOM 9923 O O . GLY E 1 204 ? -18.825 39.951 12.747 1.00 18.14 203 GLY E O 1
ATOM 9924 N N . ALA E 1 205 ? -20.744 39.264 11.769 1.00 13.19 204 ALA E N 1
ATOM 9925 C CA . ALA E 1 205 ? -20.617 37.881 12.243 1.00 12.62 204 ALA E CA 1
ATOM 9926 C C . ALA E 1 205 ? -20.717 36.866 11.095 1.00 14.57 204 ALA E C 1
ATOM 9927 O O . ALA E 1 205 ? -21.677 36.898 10.313 1.00 14.12 204 ALA E O 1
ATOM 9929 N N . GLY E 1 206 ? -19.725 35.974 11.010 1.00 9.42 205 GLY E N 1
ATOM 9930 C CA . GLY E 1 206 ? -19.686 34.920 9.993 1.00 8.69 205 GLY E CA 1
ATOM 9931 C C . GLY E 1 206 ? -19.795 33.530 10.580 1.00 13.38 205 GLY E C 1
ATOM 9932 O O . GLY E 1 206 ? -19.211 33.247 11.626 1.00 12.56 205 GLY E O 1
ATOM 9933 N N . ILE E 1 207 ? -20.542 32.654 9.913 1.00 11.51 206 ILE E N 1
ATOM 9934 C CA . ILE E 1 207 ? -20.735 31.275 10.371 1.00 12.10 206 ILE E CA 1
ATOM 9935 C C . ILE E 1 207 ? -19.741 30.332 9.690 1.00 17.91 206 ILE E C 1
ATOM 9936 O O . ILE E 1 207 ? -19.383 30.550 8.529 1.00 17.31 206 ILE E O 1
ATOM 9941 N N . GLY E 1 208 ? -19.225 29.358 10.457 1.00 16.21 207 GLY E N 1
ATOM 9942 C CA . GLY E 1 208 ? -18.280 28.355 9.962 1.00 16.15 207 GLY E CA 1
ATOM 9943 C C . GLY E 1 208 ? -17.025 28.940 9.346 1.00 20.32 207 GLY E C 1
ATOM 9944 O O . GLY E 1 208 ? -16.328 29.736 9.981 1.00 19.04 207 GLY E O 1
ATOM 9945 N N . ARG E 1 209 ? -16.761 28.592 8.068 1.00 18.05 208 ARG E N 1
ATOM 9946 C CA . ARG E 1 209 ? -15.593 29.082 7.320 1.00 18.35 208 ARG E CA 1
ATOM 9947 C C . ARG E 1 209 ? -15.581 30.612 7.171 1.00 21.36 208 ARG E C 1
ATOM 9948 O O . ARG E 1 209 ? -14.515 31.200 6.993 1.00 22.03 208 ARG E O 1
ATOM 9956 N N . HIS E 1 210 ? -16.762 31.244 7.197 1.00 16.52 209 HIS E N 1
ATOM 9957 C CA . HIS E 1 210 ? -16.889 32.688 6.984 1.00 16.32 209 HIS E CA 1
ATOM 9958 C C . HIS E 1 210 ? -16.664 33.519 8.262 1.00 18.48 209 HIS E C 1
ATOM 9959 O O . HIS E 1 210 ? -16.768 34.743 8.218 1.00 16.99 209 HIS E O 1
ATOM 9966 N N . GLN E 1 211 ? -16.295 32.858 9.381 1.00 15.56 210 GLN E N 1
ATOM 9967 C CA . GLN E 1 211 ? -16.021 33.541 10.655 1.00 15.37 210 GLN E CA 1
ATOM 9968 C C . GLN E 1 211 ? -14.890 34.576 10.514 1.00 19.41 210 GLN E C 1
ATOM 9969 O O . GLN E 1 211 ? -15.090 35.752 10.845 1.00 16.98 210 GLN E O 1
ATOM 9975 N N . LEU E 1 212 ? -13.709 34.147 9.990 1.00 18.16 211 LEU E N 1
ATOM 9976 C CA . LEU E 1 212 ? -12.572 35.060 9.811 1.00 18.79 211 LEU E CA 1
ATOM 9977 C C . LEU E 1 212 ? -12.792 36.047 8.664 1.00 22.30 211 LEU E C 1
ATOM 9978 O O . LEU E 1 212 ? -12.327 37.185 8.745 1.00 22.85 211 LEU E O 1
ATOM 9983 N N . THR E 1 213 ? -13.541 35.629 7.612 1.00 17.16 212 THR E N 1
ATOM 9984 C CA . THR E 1 213 ? -13.879 36.510 6.479 1.00 16.04 212 THR E CA 1
ATOM 9985 C C . THR E 1 213 ? -14.659 37.740 6.977 1.00 17.13 212 THR E C 1
ATOM 9986 O O . THR E 1 213 ? -14.297 38.873 6.654 1.00 16.89 212 THR E O 1
ATOM 9998 N N . ALA E 1 215 ? -14.794 38.843 10.058 1.00 11.57 214 ALA E N 1
ATOM 9999 C CA . ALA E 1 215 ? -13.939 39.605 10.988 1.00 12.14 214 ALA E CA 1
ATOM 10000 C C . ALA E 1 215 ? -13.043 40.572 10.213 1.00 16.47 214 ALA E C 1
ATOM 10001 O O . ALA E 1 215 ? -12.906 41.733 10.612 1.00 16.15 214 ALA E O 1
ATOM 10003 N N . ARG E 1 216 ? -12.455 40.099 9.067 1.00 13.20 215 ARG E N 1
ATOM 10004 C CA A ARG E 1 216 ? -11.602 40.934 8.210 0.50 13.04 215 ARG E CA 1
ATOM 10005 C CA B ARG E 1 216 ? -11.602 40.934 8.212 0.50 13.11 215 ARG E CA 1
ATOM 10006 C C . ARG E 1 216 ? -12.395 42.100 7.632 1.00 15.58 215 ARG E C 1
ATOM 10007 O O . ARG E 1 216 ? -11.923 43.233 7.654 1.00 14.15 215 ARG E O 1
ATOM 10022 N N . TRP E 1 217 ? -13.610 41.820 7.102 1.00 12.32 216 TRP E N 1
ATOM 10023 C CA . TRP E 1 217 ? -14.455 42.850 6.501 1.00 12.82 216 TRP E CA 1
ATOM 10024 C C . TRP E 1 217 ? -14.925 43.878 7.537 1.00 16.40 216 TRP E C 1
ATOM 10025 O O . TRP E 1 217 ? -14.953 45.073 7.240 1.00 15.31 216 TRP E O 1
ATOM 10036 N N . SER E 1 218 ? -15.260 43.412 8.772 1.00 13.00 217 SER E N 1
ATOM 10037 C CA . SER E 1 218 ? -15.683 44.295 9.872 1.00 12.40 217 SER E CA 1
ATOM 10038 C C . SER E 1 218 ? -14.576 45.269 10.247 1.00 17.06 217 SER E C 1
ATOM 10039 O O . SER E 1 218 ? -14.831 46.466 10.401 1.00 15.57 217 SER E O 1
ATOM 10042 N N . LEU E 1 219 ? -13.338 44.761 10.375 1.00 15.27 218 LEU E N 1
ATOM 10043 C CA . LEU E 1 219 ? -12.174 45.583 10.681 1.00 16.23 218 LEU E CA 1
ATOM 10044 C C . LEU E 1 219 ? -11.941 46.653 9.614 1.00 20.55 218 LEU E C 1
ATOM 10045 O O . LEU E 1 219 ? -11.687 47.807 9.956 1.00 21.03 218 LEU E O 1
ATOM 10050 N N . GLU E 1 220 ? -12.064 46.273 8.316 1.00 16.68 219 GLU E N 1
ATOM 10051 C CA . GLU E 1 220 ? -11.866 47.180 7.175 1.00 17.21 219 GLU E CA 1
ATOM 10052 C C . GLU E 1 220 ? -12.930 48.273 7.126 1.00 21.91 219 GLU E C 1
ATOM 10053 O O . GLU E 1 220 ? -12.615 49.423 6.816 1.00 22.17 219 GLU E O 1
ATOM 10059 N N . LEU E 1 221 ? -14.204 47.903 7.374 1.00 18.24 220 LEU E N 1
ATOM 10060 C CA . LEU E 1 221 ? -15.342 48.810 7.210 1.00 17.64 220 LEU E CA 1
ATOM 10061 C C . LEU E 1 221 ? -15.687 49.643 8.463 1.00 21.94 220 LEU E C 1
ATOM 10062 O O . LEU E 1 221 ? -16.598 50.467 8.415 1.00 21.59 220 LEU E O 1
ATOM 10067 N N . GLY E 1 222 ? -14.918 49.466 9.540 1.00 17.89 221 GLY E N 1
ATOM 10068 C CA . GLY E 1 222 ? -15.097 50.238 10.768 1.00 17.11 221 GLY E CA 1
ATOM 10069 C C . GLY E 1 222 ? -16.056 49.624 11.773 1.00 20.14 221 GLY E C 1
ATOM 10070 O O . GLY E 1 222 ? -16.519 50.305 12.690 1.00 19.99 221 GLY E O 1
ATOM 10071 N N . GLY E 1 223 ? -16.338 48.337 11.613 1.00 15.98 222 GLY E N 1
ATOM 10072 C CA . GLY E 1 223 ? -17.212 47.613 12.523 1.00 15.50 222 GLY E CA 1
ATOM 10073 C C . GLY E 1 223 ? -16.459 46.853 13.587 1.00 19.00 222 GLY E C 1
ATOM 10074 O O . GLY E 1 223 ? -15.236 46.979 13.702 1.00 19.34 222 GLY E O 1
ATOM 10075 N N . HIS E 1 224 ? -17.176 46.053 14.366 1.00 14.00 223 HIS E N 1
ATOM 10076 C CA . HIS E 1 224 ? -16.569 45.271 15.432 1.00 13.45 223 HIS E CA 1
ATOM 10077 C C . HIS E 1 224 ? -16.665 43.774 15.117 1.00 17.83 223 HIS E C 1
ATOM 10078 O O . HIS E 1 224 ? -17.332 43.398 14.151 1.00 17.08 223 HIS E O 1
ATOM 10085 N N . CYS E 1 225 ? -15.893 42.938 15.827 1.00 15.21 224 CYS E N 1
ATOM 10086 C CA . CYS E 1 225 ? -15.789 41.517 15.476 1.00 15.15 224 CYS E CA 1
ATOM 10087 C C . CYS E 1 225 ? -16.503 40.581 16.427 1.00 19.03 224 CYS E C 1
ATOM 10088 O O . CYS E 1 225 ? -16.641 40.875 17.617 1.00 18.55 224 CYS E O 1
ATOM 10091 N N . ARG E 1 226 ? -16.894 39.403 15.910 1.00 16.48 225 ARG E N 1
ATOM 10092 C CA . ARG E 1 226 ? -17.470 38.323 16.703 1.00 15.40 225 ARG E CA 1
ATOM 10093 C C . ARG E 1 226 ? -16.862 36.990 16.289 1.00 16.61 225 ARG E C 1
ATOM 10094 O O . ARG E 1 226 ? -16.703 36.720 15.095 1.00 15.82 225 ARG E O 1
ATOM 10102 N N . THR E 1 227 ? -16.512 36.165 17.273 1.00 12.26 226 THR E N 1
ATOM 10103 C CA . THR E 1 227 ? -16.014 34.818 17.046 1.00 11.75 226 THR E CA 1
ATOM 10104 C C . THR E 1 227 ? -16.552 33.892 18.140 1.00 15.11 226 THR E C 1
ATOM 10105 O O . THR E 1 227 ? -17.388 34.313 18.943 1.00 14.43 226 THR E O 1
ATOM 10109 N N . GLY E 1 228 ? -16.102 32.642 18.143 1.00 11.35 227 GLY E N 1
ATOM 10110 C CA . GLY E 1 228 ? -16.513 31.676 19.145 1.00 10.90 227 GLY E CA 1
ATOM 10111 C C . GLY E 1 228 ? -16.994 30.365 18.570 1.00 14.57 227 GLY E C 1
ATOM 10112 O O . GLY E 1 228 ? -17.290 30.276 17.373 1.00 13.51 227 GLY E O 1
ATOM 10113 N N . LEU E 1 229 ? -17.110 29.333 19.442 1.00 12.01 228 LEU E N 1
ATOM 10114 C CA . LEU E 1 229 ? -17.511 27.980 19.046 1.00 12.81 228 LEU E CA 1
ATOM 10115 C C . LEU E 1 229 ? -18.986 27.885 18.618 1.00 17.91 228 LEU E C 1
ATOM 10116 O O . LEU E 1 229 ? -19.355 26.959 17.900 1.00 17.73 228 LEU E O 1
ATOM 10121 N N . GLU E 1 230 ? -19.814 28.864 19.029 1.00 16.54 229 GLU E N 1
ATOM 10122 C CA . GLU E 1 230 ? -21.230 28.928 18.641 1.00 16.10 229 GLU E CA 1
ATOM 10123 C C . GLU E 1 230 ? -21.370 29.040 17.117 1.00 19.56 229 GLU E C 1
ATOM 10124 O O . GLU E 1 230 ? -22.274 28.441 16.533 1.00 19.63 229 GLU E O 1
ATOM 10130 N N . ASP E 1 231 ? -20.463 29.790 16.479 1.00 16.88 230 ASP E N 1
ATOM 10131 C CA . ASP E 1 231 ? -20.509 30.029 15.034 1.00 16.79 230 ASP E CA 1
ATOM 10132 C C . ASP E 1 231 ? -19.590 29.095 14.245 1.00 20.93 230 ASP E C 1
ATOM 10133 O O . ASP E 1 231 ? -19.849 28.846 13.069 1.00 21.40 230 ASP E O 1
ATOM 10138 N N . ASN E 1 232 ? -18.483 28.627 14.869 1.00 17.51 231 ASN E N 1
ATOM 10139 C CA . ASN E 1 232 ? -17.474 27.797 14.185 1.00 17.31 231 ASN E CA 1
ATOM 10140 C C . ASN E 1 232 ? -16.625 27.020 15.198 1.00 21.79 231 ASN E C 1
ATOM 10141 O O . ASN E 1 232 ? -16.127 27.605 16.160 1.00 21.21 231 ASN E O 1
ATOM 10146 N N . VAL E 1 233 ? -16.419 25.712 14.954 1.00 19.43 232 VAL E N 1
ATOM 10147 C CA . VAL E 1 233 ? -15.641 24.854 15.867 1.00 20.40 232 VAL E CA 1
ATOM 10148 C C . VAL E 1 233 ? -14.199 24.578 15.352 1.00 25.59 232 VAL E C 1
ATOM 10149 O O . VAL E 1 233 ? -13.418 23.925 16.045 1.00 24.99 232 VAL E O 1
ATOM 10153 N N . ARG E 1 234 ? -13.860 25.070 14.140 1.00 23.48 233 ARG E N 1
ATOM 10154 C CA . ARG E 1 234 ? -12.570 24.768 13.513 1.00 24.15 233 ARG E CA 1
ATOM 10155 C C . ARG E 1 234 ? -11.605 25.955 13.453 1.00 30.26 233 ARG E C 1
ATOM 10156 O O . ARG E 1 234 ? -11.990 27.044 13.017 1.00 29.19 233 ARG E O 1
ATOM 10164 N N . LEU E 1 235 ? -10.318 25.724 13.855 1.00 29.19 234 LEU E N 1
ATOM 10165 C CA A LEU E 1 235 ? -9.251 26.735 13.759 0.50 29.59 234 LEU E CA 1
ATOM 10166 C CA B LEU E 1 235 ? -9.284 26.748 13.772 0.50 29.51 234 LEU E CA 1
ATOM 10167 C C . LEU E 1 235 ? -8.907 26.956 12.298 1.00 35.00 234 LEU E C 1
ATOM 10168 O O . LEU E 1 235 ? -8.636 28.086 11.881 1.00 34.84 234 LEU E O 1
ATOM 10177 N N . ASP E 1 236 ? -8.904 25.859 11.516 1.00 33.56 235 ASP E N 1
ATOM 10178 C CA . ASP E 1 236 ? -8.606 25.847 10.090 1.00 34.62 235 ASP E CA 1
ATOM 10179 C C . ASP E 1 236 ? -9.245 24.598 9.450 1.00 40.24 235 ASP E C 1
ATOM 10180 O O . ASP E 1 236 ? -10.070 23.935 10.090 1.00 39.60 235 ASP E O 1
ATOM 10185 N N . LYS E 1 237 ? -8.857 24.270 8.206 1.00 38.14 236 LYS E N 1
ATOM 10186 C CA . LYS E 1 237 ? -9.419 23.126 7.480 1.00 38.50 236 LYS E CA 1
ATOM 10187 C C . LYS E 1 237 ? -9.011 21.759 8.078 1.00 42.54 236 LYS E C 1
ATOM 10188 O O . LYS E 1 237 ? -9.722 20.773 7.875 1.00 43.15 236 LYS E O 1
ATOM 10190 N N . ASN E 1 238 ? -7.871 21.699 8.806 1.00 38.04 237 ASN E N 1
ATOM 10191 C CA . ASN E 1 238 ? -7.357 20.427 9.333 1.00 37.79 237 ASN E CA 1
ATOM 10192 C C . ASN E 1 238 ? -7.269 20.361 10.878 1.00 39.04 237 ASN E C 1
ATOM 10193 O O . ASN E 1 238 ? -6.845 19.333 11.418 1.00 39.12 237 ASN E O 1
ATOM 10195 N N . THR E 1 239 ? -7.668 21.443 11.586 1.00 32.64 238 THR E N 1
ATOM 10196 C CA . THR E 1 239 ? -7.573 21.473 13.054 1.00 31.15 238 THR E CA 1
ATOM 10197 C C . THR E 1 239 ? -8.825 22.065 13.718 1.00 30.16 238 THR E C 1
ATOM 10198 O O . THR E 1 239 ? -9.252 23.168 13.366 1.00 28.66 238 THR E O 1
ATOM 10202 N N . LEU E 1 240 ? -9.382 21.345 14.717 1.00 24.03 239 LEU E N 1
ATOM 10203 C CA . LEU E 1 240 ? -10.488 21.841 15.544 1.00 22.13 239 LEU E CA 1
ATOM 10204 C C . LEU E 1 240 ? -9.939 22.886 16.508 1.00 22.70 239 LEU E C 1
ATOM 10205 O O . LEU E 1 240 ? -8.783 22.777 16.930 1.00 22.03 239 LEU E O 1
ATOM 10210 N N . ALA E 1 241 ? -10.758 23.884 16.878 1.00 17.01 240 ALA E N 1
ATOM 10211 C CA . ALA E 1 241 ? -10.334 24.907 17.831 1.00 15.79 240 ALA E CA 1
ATOM 10212 C C . ALA E 1 241 ? -10.211 24.305 19.249 1.00 18.04 240 ALA E C 1
ATOM 10213 O O . ALA E 1 241 ? -11.145 23.654 19.726 1.00 16.61 240 ALA E O 1
ATOM 10215 N N . PRO E 1 242 ? -9.032 24.446 19.913 1.00 15.12 241 PRO E N 1
ATOM 10216 C CA . PRO E 1 242 ? -8.874 23.847 21.253 1.00 15.66 241 PRO E CA 1
ATOM 10217 C C . PRO E 1 242 ? -9.655 24.590 22.338 1.00 18.80 241 PRO E C 1
ATOM 10218 O O . PRO E 1 242 ? -9.836 24.055 23.434 1.00 19.15 241 PRO E O 1
ATOM 10222 N N . SER E 1 243 ? -10.120 25.829 22.033 1.00 14.68 242 SER E N 1
ATOM 10223 C CA . SER E 1 243 ? -10.868 26.666 22.982 1.00 13.86 242 SER E CA 1
ATOM 10224 C C . SER E 1 243 ? -11.480 27.875 22.275 1.00 16.23 242 SER E C 1
ATOM 10225 O O . SER E 1 243 ? -11.114 28.177 21.132 1.00 14.47 242 SER E O 1
ATOM 10228 N N . ASN E 1 244 ? -12.357 28.610 22.982 1.00 13.43 243 ASN E N 1
ATOM 10229 C CA . ASN E 1 244 ? -12.905 29.874 22.492 1.00 12.76 243 ASN E CA 1
ATOM 10230 C C . ASN E 1 244 ? -11.805 30.940 22.464 1.00 17.75 243 ASN E C 1
ATOM 10231 O O . ASN E 1 244 ? -11.786 31.777 21.565 1.00 17.98 243 ASN E O 1
ATOM 10236 N N . ALA E 1 245 ? -10.842 30.855 23.412 1.00 14.52 244 ALA E N 1
ATOM 10237 C CA . ALA E 1 245 ? -9.716 31.785 23.492 1.00 15.05 244 ALA E CA 1
ATOM 10238 C C . ALA E 1 245 ? -8.848 31.722 22.235 1.00 20.22 244 ALA E C 1
ATOM 10239 O O . ALA E 1 245 ? -8.384 32.761 21.762 1.00 20.87 244 ALA E O 1
ATOM 10241 N N . ALA E 1 246 ? -8.656 30.496 21.670 1.00 16.14 245 ALA E N 1
ATOM 10242 C CA . ALA E 1 246 ? -7.867 30.299 20.449 1.00 15.50 245 ALA E CA 1
ATOM 10243 C C . ALA E 1 246 ? -8.502 31.024 19.260 1.00 18.93 245 ALA E C 1
ATOM 10244 O O . ALA E 1 246 ? -7.786 31.589 18.428 1.00 18.57 245 ALA E O 1
ATOM 10246 N N . LEU E 1 247 ? -9.852 31.044 19.201 1.00 14.22 246 LEU E N 1
ATOM 10247 C CA . LEU E 1 247 ? -10.576 31.748 18.150 1.00 13.48 246 LEU E CA 1
ATOM 10248 C C . LEU E 1 247 ? -10.495 33.267 18.358 1.00 16.53 246 LEU E C 1
ATOM 10249 O O . LEU E 1 247 ? -10.344 34.010 17.388 1.00 14.89 246 LEU E O 1
ATOM 10254 N N . VAL E 1 248 ? -10.519 33.720 19.639 1.00 13.04 247 VAL E N 1
ATOM 10255 C CA . VAL E 1 248 ? -10.363 35.144 19.985 1.00 12.97 247 VAL E CA 1
ATOM 10256 C C . VAL E 1 248 ? -8.957 35.629 19.572 1.00 17.17 247 VAL E C 1
ATOM 10257 O O . VAL E 1 248 ? -8.819 36.725 19.014 1.00 16.35 247 VAL E O 1
ATOM 10261 N N . ARG E 1 249 ? -7.929 34.768 19.768 1.00 14.69 248 ARG E N 1
ATOM 10262 C CA . ARG E 1 249 ? -6.543 35.081 19.374 1.00 15.25 248 ARG E CA 1
ATOM 10263 C C . ARG E 1 249 ? -6.421 35.331 17.868 1.00 18.11 248 ARG E C 1
ATOM 10264 O O . ARG E 1 249 ? -5.714 36.252 17.457 1.00 17.55 248 ARG E O 1
ATOM 10272 N N . GLN E 1 250 ? -7.143 34.534 17.045 1.00 14.67 249 GLN E N 1
ATOM 10273 C CA . GLN E 1 250 ? -7.161 34.717 15.585 1.00 14.05 249 GLN E CA 1
ATOM 10274 C C . GLN E 1 250 ? -7.654 36.128 15.231 1.00 17.08 249 GLN E C 1
ATOM 10275 O O . GLN E 1 250 ? -7.037 36.808 14.410 1.00 15.85 249 GLN E O 1
ATOM 10281 N N . VAL E 1 251 ? -8.760 36.568 15.871 1.00 13.79 250 VAL E N 1
ATOM 10282 C CA . VAL E 1 251 ? -9.346 37.892 15.643 1.00 13.95 250 VAL E CA 1
ATOM 10283 C C . VAL E 1 251 ? -8.419 39.000 16.167 1.00 19.23 250 VAL E C 1
ATOM 10284 O O . VAL E 1 251 ? -8.217 40.005 15.479 1.00 17.80 250 VAL E O 1
ATOM 10288 N N . ALA E 1 252 ? -7.796 38.778 17.352 1.00 17.21 251 ALA E N 1
ATOM 10289 C CA . ALA E 1 252 ? -6.840 39.730 17.936 1.00 17.90 251 ALA E CA 1
ATOM 10290 C C . ALA E 1 252 ? -5.634 39.946 16.987 1.00 22.17 251 ALA E C 1
ATOM 10291 O O . ALA E 1 252 ? -5.161 41.076 16.840 1.00 22.01 251 ALA E O 1
ATOM 10293 N N . GLU E 1 253 ? -5.189 38.863 16.294 1.00 18.27 252 GLU E N 1
ATOM 10294 C CA . GLU E 1 253 ? -4.106 38.939 15.299 1.00 18.57 252 GLU E CA 1
ATOM 10295 C C . GLU E 1 253 ? -4.535 39.766 14.073 1.00 20.99 252 GLU E C 1
ATOM 10296 O O . GLU E 1 253 ? -3.737 40.548 13.554 1.00 22.35 252 GLU E O 1
ATOM 10302 N N . LEU E 1 254 ? -5.806 39.618 13.635 1.00 14.67 253 LEU E N 1
ATOM 10303 C CA . LEU E 1 254 ? -6.353 40.395 12.511 1.00 14.57 253 LEU E CA 1
ATOM 10304 C C . LEU E 1 254 ? -6.444 41.870 12.866 1.00 19.12 253 LEU E C 1
ATOM 10305 O O . LEU E 1 254 ? -6.197 42.721 12.012 1.00 19.34 253 LEU E O 1
ATOM 10310 N N . CYS E 1 255 ? -6.833 42.180 14.129 1.00 15.61 254 CYS E N 1
ATOM 10311 C CA . CYS E 1 255 ? -6.935 43.561 14.607 1.00 16.26 254 CYS E CA 1
ATOM 10312 C C . CYS E 1 255 ? -5.635 44.308 14.370 1.00 21.54 254 CYS E C 1
ATOM 10313 O O . CYS E 1 255 ? -5.655 45.403 13.816 1.00 21.83 254 CYS E O 1
ATOM 10316 N N . GLU E 1 256 ? -4.493 43.678 14.711 1.00 19.51 255 GLU E N 1
ATOM 10317 C CA . GLU E 1 256 ? -3.169 44.270 14.492 1.00 20.79 255 GLU E CA 1
ATOM 10318 C C . GLU E 1 256 ? -2.899 44.450 12.990 1.00 25.84 255 GLU E C 1
ATOM 10319 O O . GLU E 1 256 ? -2.406 45.503 12.573 1.00 25.98 255 GLU E O 1
ATOM 10325 N N . GLU E 1 257 ? -3.249 43.420 12.181 1.00 22.33 256 GLU E N 1
ATOM 10326 C CA A GLU E 1 257 ? -3.053 43.444 10.731 0.50 22.42 256 GLU E CA 1
ATOM 10327 C CA B GLU E 1 257 ? -3.065 43.440 10.723 0.50 22.53 256 GLU E CA 1
ATOM 10328 C C . GLU E 1 257 ? -3.846 44.593 10.074 1.00 26.32 256 GLU E C 1
ATOM 10329 O O . GLU E 1 257 ? -3.372 45.191 9.104 1.00 26.66 256 GLU E O 1
ATOM 10340 N N . TYR E 1 258 ? -5.053 44.892 10.595 1.00 22.53 257 TYR E N 1
ATOM 10341 C CA . TYR E 1 258 ? -5.903 45.942 10.026 1.00 22.83 257 TYR E CA 1
ATOM 10342 C C . TYR E 1 258 ? -5.779 47.298 10.724 1.00 27.89 257 TYR E C 1
ATOM 10343 O O . TYR E 1 258 ? -6.609 48.184 10.503 1.00 27.79 257 TYR E O 1
ATOM 10352 N N . GLY E 1 259 ? -4.708 47.470 11.499 1.00 24.80 258 GLY E N 1
ATOM 10353 C CA . GLY E 1 259 ? -4.410 48.727 12.179 1.00 24.86 258 GLY E CA 1
ATOM 10354 C C . GLY E 1 259 ? -5.498 49.196 13.125 1.00 27.45 258 GLY E C 1
ATOM 10355 O O . GLY E 1 259 ? -5.866 50.375 13.114 1.00 27.83 258 GLY E O 1
ATOM 10356 N N . ARG E 1 260 ? -6.013 48.283 13.965 1.00 21.84 259 ARG E N 1
ATOM 10357 C CA . ARG E 1 260 ? -7.032 48.627 14.962 1.00 20.57 259 ARG E CA 1
ATOM 10358 C C . ARG E 1 260 ? -6.746 47.954 16.303 1.00 23.81 259 ARG E C 1
ATOM 10359 O O . ARG E 1 260 ? -6.452 46.757 16.341 1.00 22.54 259 ARG E O 1
ATOM 10367 N N . PRO E 1 261 ? -6.718 48.727 17.417 1.00 20.88 260 PRO E N 1
ATOM 10368 C CA . PRO E 1 261 ? -6.376 48.116 18.706 1.00 21.04 260 PRO E CA 1
ATOM 10369 C C . PRO E 1 261 ? -7.523 47.321 19.293 1.00 24.95 260 PRO E C 1
ATOM 10370 O O . PRO E 1 261 ? -8.685 47.736 19.189 1.00 24.47 260 PRO E O 1
ATOM 10374 N N . VAL E 1 262 ? -7.211 46.164 19.897 1.00 20.98 261 VAL E N 1
ATOM 10375 C CA . VAL E 1 262 ? -8.212 45.364 20.589 1.00 19.75 261 VAL E CA 1
ATOM 10376 C C . VAL E 1 262 ? -8.741 46.194 21.760 1.00 22.29 261 VAL E C 1
ATOM 10377 O O . VAL E 1 262 ? -7.959 46.635 22.599 1.00 21.58 261 VAL E O 1
ATOM 10381 N N . ALA E 1 263 ? -10.036 46.509 21.747 1.00 17.94 262 ALA E N 1
ATOM 10382 C CA . ALA E 1 263 ? -10.634 47.347 22.784 1.00 18.16 262 ALA E CA 1
ATOM 10383 C C . ALA E 1 263 ? -10.562 46.691 24.169 1.00 21.86 262 ALA E C 1
ATOM 10384 O O . ALA E 1 263 ? -10.738 45.477 24.290 1.00 21.00 262 ALA E O 1
ATOM 10386 N N . THR E 1 264 ? -10.285 47.494 25.209 1.00 19.07 263 THR E N 1
ATOM 10387 C CA . THR E 1 264 ? -10.296 47.015 26.597 1.00 18.85 263 THR E CA 1
ATOM 10388 C C . THR E 1 264 ? -11.749 46.956 27.079 1.00 21.26 263 THR E C 1
ATOM 10389 O O . THR E 1 264 ? -12.645 47.409 26.365 1.00 19.57 263 THR E O 1
ATOM 10393 N N . ALA E 1 265 ? -11.990 46.404 28.284 1.00 19.06 264 ALA E N 1
ATOM 10394 C CA . ALA E 1 265 ? -13.346 46.322 28.840 1.00 18.78 264 ALA E CA 1
ATOM 10395 C C . ALA E 1 265 ? -13.956 47.718 29.005 1.00 21.41 264 ALA E C 1
ATOM 10396 O O . ALA E 1 265 ? -15.110 47.930 28.624 1.00 19.42 264 ALA E O 1
ATOM 10398 N N . ALA E 1 266 ? -13.148 48.692 29.507 1.00 18.77 265 ALA E N 1
ATOM 10399 C CA . ALA E 1 266 ? -13.591 50.081 29.702 1.00 19.42 265 ALA E CA 1
ATOM 10400 C C . ALA E 1 266 ? -13.903 50.765 28.362 1.00 23.93 265 ALA E C 1
ATOM 10401 O O . ALA E 1 266 ? -14.918 51.461 28.249 1.00 23.82 265 ALA E O 1
ATOM 10403 N N . GLN E 1 267 ? -13.044 50.550 27.341 1.00 19.96 266 GLN E N 1
ATOM 10404 C CA . GLN E 1 267 ? -13.253 51.127 26.010 1.00 19.56 266 GLN E CA 1
ATOM 10405 C C . GLN E 1 267 ? -14.493 50.538 25.348 1.00 22.50 266 GLN E C 1
ATOM 10406 O O . GLN E 1 267 ? -15.270 51.273 24.744 1.00 21.59 266 GLN E O 1
ATOM 10412 N N . ALA E 1 268 ? -14.686 49.204 25.471 1.00 18.55 267 ALA E N 1
ATOM 10413 C CA . ALA E 1 268 ? -15.849 48.524 24.896 1.00 17.70 267 ALA E CA 1
ATOM 10414 C C . ALA E 1 268 ? -17.150 49.084 25.466 1.00 21.10 267 ALA E C 1
ATOM 10415 O O . ALA E 1 268 ? -18.081 49.360 24.711 1.00 19.81 267 ALA E O 1
ATOM 10417 N N . ARG E 1 269 ? -17.185 49.325 26.790 1.00 18.57 268 ARG E N 1
ATOM 10418 C CA . ARG E 1 269 ? -18.362 49.893 27.461 1.00 18.62 268 ARG E CA 1
ATOM 10419 C C . ARG E 1 269 ? -18.643 51.321 27.005 1.00 23.49 268 ARG E C 1
ATOM 10420 O O . ARG E 1 269 ? -19.801 51.671 26.787 1.00 23.89 268 ARG E O 1
ATOM 10428 N N . GLU E 1 270 ? -17.582 52.129 26.799 1.00 20.92 269 GLU E N 1
ATOM 10429 C CA . GLU E 1 270 ? -17.730 53.506 26.308 1.00 22.00 269 GLU E CA 1
ATOM 10430 C C . GLU E 1 270 ? -18.290 53.510 24.870 1.00 25.08 269 GLU E C 1
ATOM 10431 O O . GLU E 1 270 ? -19.243 54.235 24.586 1.00 25.21 269 GLU E O 1
ATOM 10434 N N . ILE E 1 271 ? -17.724 52.653 23.982 1.00 20.82 270 ILE E N 1
ATOM 10435 C CA . ILE E 1 271 ? -18.159 52.537 22.576 1.00 20.12 270 ILE E CA 1
ATOM 10436 C C . ILE E 1 271 ? -19.638 52.092 22.490 1.00 22.38 270 ILE E C 1
ATOM 10437 O O . ILE E 1 271 ? -20.388 52.586 21.642 1.00 22.47 270 ILE E O 1
ATOM 10450 N N . SER E 1 273 ? -21.768 52.796 24.794 1.00 22.92 272 SER E N 1
ATOM 10451 C CA . SER E 1 273 ? -22.506 53.783 25.604 1.00 24.24 272 SER E CA 1
ATOM 10452 C C . SER E 1 273 ? -23.158 53.112 26.842 1.00 30.42 272 SER E C 1
ATOM 10453 O O . SER E 1 273 ? -24.290 53.438 27.208 1.00 31.10 272 SER E O 1
ATOM 10456 N N . LEU E 1 274 ? -22.429 52.163 27.469 1.00 27.68 273 LEU E N 1
ATOM 10457 C CA . LEU E 1 274 ? -22.890 51.440 28.657 1.00 28.62 273 LEU E CA 1
ATOM 10458 C C . LEU E 1 274 ? -22.333 52.079 29.923 1.00 35.13 273 LEU E C 1
ATOM 10459 O O . LEU E 1 274 ? -21.250 52.676 29.891 1.00 35.29 273 LEU E O 1
ATOM 10464 N N . GLY E 1 275 ? -23.013 51.849 31.045 1.00 32.68 274 GLY E N 1
ATOM 10465 C CA . GLY E 1 275 ? -22.572 52.330 32.350 1.00 36.40 274 GLY E CA 1
ATOM 10466 C C . GLY E 1 275 ? -21.359 51.589 32.884 1.00 48.07 274 GLY E C 1
ATOM 10467 O O . GLY E 1 275 ? -21.032 50.502 32.350 1.00 47.45 274 GLY E O 1
ATOM 10469 N N . ASN F 1 3 ? -39.564 53.432 -23.968 1.00 30.45 2 ASN F N 1
ATOM 10470 C CA . ASN F 1 3 ? -39.649 52.749 -25.256 1.00 31.39 2 ASN F CA 1
ATOM 10471 C C . ASN F 1 3 ? -39.962 51.260 -25.082 1.00 33.41 2 ASN F C 1
ATOM 10472 O O . ASN F 1 3 ? -40.730 50.699 -25.870 1.00 34.25 2 ASN F O 1
ATOM 10474 N N . LYS F 1 4 ? -39.357 50.617 -24.050 1.00 27.53 3 LYS F N 1
ATOM 10475 C CA A LYS F 1 4 ? -39.569 49.194 -23.785 0.50 26.36 3 LYS F CA 1
ATOM 10476 C CA B LYS F 1 4 ? -39.557 49.192 -23.764 0.50 26.33 3 LYS F CA 1
ATOM 10477 C C . LYS F 1 4 ? -40.969 48.951 -23.175 1.00 29.01 3 LYS F C 1
ATOM 10478 O O . LYS F 1 4 ? -41.385 49.673 -22.269 1.00 27.31 3 LYS F O 1
ATOM 10489 N N . PRO F 1 5 ? -41.737 47.940 -23.690 1.00 26.31 4 PRO F N 1
ATOM 10490 C CA . PRO F 1 5 ? -43.100 47.717 -23.159 1.00 26.02 4 PRO F CA 1
ATOM 10491 C C . PRO F 1 5 ? -43.145 47.394 -21.661 1.00 28.39 4 PRO F C 1
ATOM 10492 O O . PRO F 1 5 ? -42.202 46.804 -21.120 1.00 27.78 4 PRO F O 1
ATOM 10496 N N . CYS F 1 6 ? -44.252 47.777 -20.990 1.00 23.47 5 CYS F N 1
ATOM 10497 C CA . CYS F 1 6 ? -44.431 47.522 -19.556 1.00 21.97 5 CYS F CA 1
ATOM 10498 C C . CYS F 1 6 ? -45.608 46.585 -19.300 1.00 24.09 5 CYS F C 1
ATOM 10499 O O . CYS F 1 6 ? -46.725 46.850 -19.759 1.00 25.03 5 CYS F O 1
ATOM 10502 N N . ILE F 1 7 ? -45.366 45.503 -18.557 1.00 18.55 6 ILE F N 1
ATOM 10503 C CA . ILE F 1 7 ? -46.410 44.544 -18.189 1.00 18.01 6 ILE F CA 1
ATOM 10504 C C . ILE F 1 7 ? -47.160 45.044 -16.962 1.00 21.88 6 ILE F C 1
ATOM 10505 O O . ILE F 1 7 ? -46.534 45.398 -15.956 1.00 21.41 6 ILE F O 1
ATOM 10510 N N . ILE F 1 8 ? -48.495 45.052 -17.024 1.00 17.98 7 ILE F N 1
ATOM 10511 C CA . ILE F 1 8 ? -49.303 45.423 -15.871 1.00 17.04 7 ILE F CA 1
ATOM 10512 C C . ILE F 1 8 ? -49.917 44.180 -15.234 1.00 19.84 7 ILE F C 1
ATOM 10513 O O . ILE F 1 8 ? -50.746 43.506 -15.857 1.00 20.49 7 ILE F O 1
ATOM 10518 N N . SER F 1 9 ? -49.485 43.853 -14.012 1.00 14.83 8 SER F N 1
ATOM 10519 C CA . SER F 1 9 ? -50.058 42.745 -13.252 1.00 14.49 8 SER F CA 1
ATOM 10520 C C . SER F 1 9 ? -51.204 43.261 -12.409 1.00 19.41 8 SER F C 1
ATOM 10521 O O . SER F 1 9 ? -51.126 44.370 -11.886 1.00 20.01 8 SER F O 1
ATOM 10524 N N . VAL F 1 10 ? -52.278 42.479 -12.293 1.00 17.07 9 VAL F N 1
ATOM 10525 C CA . VAL F 1 10 ? -53.416 42.870 -11.479 1.00 17.46 9 VAL F CA 1
ATOM 10526 C C . VAL F 1 10 ? -53.722 41.837 -10.390 1.00 21.21 9 VAL F C 1
ATOM 10527 O O . VAL F 1 10 ? -54.038 40.684 -10.696 1.00 19.91 9 VAL F O 1
ATOM 10531 N N . ALA F 1 11 ? -53.544 42.231 -9.119 1.00 18.35 10 ALA F N 1
ATOM 10532 C CA . ALA F 1 11 ? -53.869 41.376 -7.981 1.00 18.37 10 ALA F CA 1
ATOM 10533 C C . ALA F 1 11 ? -55.289 41.720 -7.538 1.00 24.31 10 ALA F C 1
ATOM 10534 O O . ALA F 1 11 ? -55.509 42.739 -6.880 1.00 24.05 10 ALA F O 1
ATOM 10536 N N . ILE F 1 12 ? -56.265 40.941 -8.025 1.00 21.23 11 ILE F N 1
ATOM 10537 C CA . ILE F 1 12 ? -57.686 41.263 -7.930 1.00 21.57 11 ILE F CA 1
ATOM 10538 C C . ILE F 1 12 ? -58.326 41.180 -6.537 1.00 26.08 11 ILE F C 1
ATOM 10539 O O . ILE F 1 12 ? -59.219 41.976 -6.245 1.00 27.27 11 ILE F O 1
ATOM 10544 N N . THR F 1 13 ? -57.958 40.171 -5.722 1.00 21.71 12 THR F N 1
ATOM 10545 C CA . THR F 1 13 ? -58.677 39.912 -4.471 1.00 22.57 12 THR F CA 1
ATOM 10546 C C . THR F 1 13 ? -57.798 39.876 -3.219 1.00 27.28 12 THR F C 1
ATOM 10547 O O . THR F 1 13 ? -58.120 40.531 -2.228 1.00 27.93 12 THR F O 1
ATOM 10551 N N . GLY F 1 14 ? -56.785 39.018 -3.225 1.00 24.12 13 GLY F N 1
ATOM 10552 C CA . GLY F 1 14 ? -55.951 38.799 -2.049 1.00 23.40 13 GLY F CA 1
ATOM 10553 C C . GLY F 1 14 ? -56.643 37.946 -1.004 1.00 27.44 13 GLY F C 1
ATOM 10554 O O . GLY F 1 14 ? -57.677 37.330 -1.287 1.00 27.56 13 GLY F O 1
ATOM 10555 N N . SER F 1 15 ? -56.100 37.921 0.218 1.00 23.45 14 SER F N 1
ATOM 10556 C CA . SER F 1 15 ? -56.681 37.129 1.303 1.00 24.26 14 SER F CA 1
ATOM 10557 C C . SER F 1 15 ? -57.317 38.000 2.400 1.00 29.80 14 SER F C 1
ATOM 10558 O O . SER F 1 15 ? -58.144 37.506 3.166 1.00 30.14 14 SER F O 1
ATOM 10561 N N . LEU F 1 16 ? -56.942 39.298 2.465 1.00 27.66 15 LEU F N 1
ATOM 10562 C CA . LEU F 1 16 ? -57.423 40.207 3.519 1.00 29.24 15 LEU F CA 1
ATOM 10563 C C . LEU F 1 16 ? -58.608 41.120 3.097 1.00 34.97 15 LEU F C 1
ATOM 10564 O O . LEU F 1 16 ? -59.546 41.277 3.884 1.00 35.65 15 LEU F O 1
ATOM 10569 N N . PRO F 1 17 ? -58.566 41.796 1.899 1.00 32.25 16 PRO F N 1
ATOM 10570 C CA . PRO F 1 17 ? -59.650 42.743 1.557 1.00 33.40 16 PRO F CA 1
ATOM 10571 C C . PRO F 1 17 ? -61.052 42.140 1.593 1.00 37.63 16 PRO F C 1
ATOM 10572 O O . PRO F 1 17 ? -61.272 41.034 1.094 1.00 36.57 16 PRO F O 1
ATOM 10576 N N . ARG F 1 18 ? -62.001 42.870 2.203 1.00 35.04 17 ARG F N 1
ATOM 10577 C CA . ARG F 1 18 ? -63.393 42.430 2.323 1.00 35.75 17 ARG F CA 1
ATOM 10578 C C . ARG F 1 18 ? -64.334 43.431 1.633 1.00 40.75 17 ARG F C 1
ATOM 10579 O O . ARG F 1 18 ? -63.900 44.521 1.254 1.00 40.19 17 ARG F O 1
ATOM 10587 N N . LYS F 1 19 ? -65.631 43.066 1.488 1.00 38.59 18 LYS F N 1
ATOM 10588 C CA . LYS F 1 19 ? -66.645 43.956 0.901 1.00 39.48 18 LYS F CA 1
ATOM 10589 C C . LYS F 1 19 ? -66.819 45.224 1.751 1.00 44.06 18 LYS F C 1
ATOM 10590 O O . LYS F 1 19 ? -67.112 46.291 1.209 1.00 43.90 18 LYS F O 1
ATOM 10596 N N . LYS F 1 20 ? -66.609 45.109 3.086 1.00 40.74 19 LYS F N 1
ATOM 10597 C CA . LYS F 1 20 ? -66.705 46.252 4.008 1.00 41.50 19 LYS F CA 1
ATOM 10598 C C . LYS F 1 20 ? -65.584 47.279 3.764 1.00 44.12 19 LYS F C 1
ATOM 10599 O O . LYS F 1 20 ? -65.787 48.472 3.995 1.00 44.65 19 LYS F O 1
ATOM 10603 N N . ASP F 1 21 ? -64.412 46.815 3.272 1.00 38.76 20 ASP F N 1
ATOM 10604 C CA . ASP F 1 21 ? -63.293 47.701 2.938 1.00 37.64 20 ASP F CA 1
ATOM 10605 C C . ASP F 1 21 ? -63.580 48.432 1.627 1.00 41.81 20 ASP F C 1
ATOM 10606 O O . ASP F 1 21 ? -63.338 49.639 1.522 1.00 42.02 20 ASP F O 1
ATOM 10611 N N . ASN F 1 22 ? -64.125 47.699 0.631 1.00 37.49 21 ASN F N 1
ATOM 10612 C CA . ASN F 1 22 ? -64.494 48.240 -0.680 1.00 37.03 21 ASN F CA 1
ATOM 10613 C C . ASN F 1 22 ? -65.421 47.233 -1.387 1.00 40.72 21 ASN F C 1
ATOM 10614 O O . ASN F 1 22 ? -65.030 46.082 -1.593 1.00 39.55 21 ASN F O 1
ATOM 10619 N N . PRO F 1 23 ? -66.668 47.636 -1.760 1.00 38.26 22 PRO F N 1
ATOM 10620 C CA . PRO F 1 23 ? -67.582 46.673 -2.422 1.00 38.07 22 PRO F CA 1
ATOM 10621 C C . PRO F 1 23 ? -67.100 46.211 -3.807 1.00 39.52 22 PRO F C 1
ATOM 10622 O O . PRO F 1 23 ? -67.645 45.253 -4.357 1.00 38.97 22 PRO F O 1
ATOM 10626 N N . ALA F 1 24 ? -66.066 46.884 -4.361 1.00 34.79 23 ALA F N 1
ATOM 10627 C CA . ALA F 1 24 ? -65.486 46.537 -5.662 1.00 33.22 23 ALA F CA 1
ATOM 10628 C C . ALA F 1 24 ? -64.655 45.247 -5.588 1.00 33.80 23 ALA F C 1
ATOM 10629 O O . ALA F 1 24 ? -64.349 44.661 -6.627 1.00 32.62 23 ALA F O 1
ATOM 10631 N N . VAL F 1 25 ? -64.263 44.824 -4.356 1.00 28.77 24 VAL F N 1
ATOM 10632 C CA . VAL F 1 25 ? -63.465 43.606 -4.146 1.00 27.29 24 VAL F CA 1
ATOM 10633 C C . VAL F 1 25 ? -64.234 42.356 -4.623 1.00 30.60 24 VAL F C 1
ATOM 10634 O O . VAL F 1 25 ? -65.302 42.047 -4.095 1.00 31.17 24 VAL F O 1
ATOM 10638 N N . PRO F 1 26 ? -63.719 41.648 -5.660 1.00 25.82 25 PRO F N 1
ATOM 10639 C CA . PRO F 1 26 ? -64.443 40.473 -6.167 1.00 25.72 25 PRO F CA 1
ATOM 10640 C C . PRO F 1 26 ? -64.270 39.241 -5.273 1.00 28.60 25 PRO F C 1
ATOM 10641 O O . PRO F 1 26 ? -63.144 38.864 -4.949 1.00 27.00 25 PRO F O 1
ATOM 10645 N N . ILE F 1 27 ? -65.397 38.639 -4.839 1.00 26.05 26 ILE F N 1
ATOM 10646 C CA . ILE F 1 27 ? -65.391 37.476 -3.936 1.00 25.45 26 ILE F CA 1
ATOM 10647 C C . ILE F 1 27 ? -65.872 36.206 -4.659 1.00 28.40 26 ILE F C 1
ATOM 10648 O O . ILE F 1 27 ? -65.208 35.172 -4.589 1.00 26.09 26 ILE F O 1
ATOM 10653 N N . THR F 1 28 ? -67.038 36.283 -5.336 1.00 26.51 27 THR F N 1
ATOM 10654 C CA . THR F 1 28 ? -67.601 35.134 -6.050 1.00 26.65 27 THR F CA 1
ATOM 10655 C C . THR F 1 28 ? -66.827 34.848 -7.345 1.00 29.61 27 THR F C 1
ATOM 10656 O O . THR F 1 28 ? -66.042 35.690 -7.798 1.00 28.11 27 THR F O 1
ATOM 10660 N N . VAL F 1 29 ? -67.062 33.660 -7.948 1.00 26.41 28 VAL F N 1
ATOM 10661 C CA . VAL F 1 29 ? -66.429 33.264 -9.214 1.00 25.80 28 VAL F CA 1
ATOM 10662 C C . VAL F 1 29 ? -66.789 34.271 -10.327 1.00 30.50 28 VAL F C 1
ATOM 10663 O O . VAL F 1 29 ? -65.894 34.753 -11.031 1.00 28.35 28 VAL F O 1
ATOM 10667 N N . SER F 1 30 ? -68.106 34.613 -10.453 1.00 29.39 29 SER F N 1
ATOM 10668 C CA A SER F 1 30 ? -68.588 35.560 -11.462 0.50 30.26 29 SER F CA 1
ATOM 10669 C CA B SER F 1 30 ? -68.585 35.560 -11.462 0.50 30.27 29 SER F CA 1
ATOM 10670 C C . SER F 1 30 ? -67.957 36.944 -11.276 1.00 33.97 29 SER F C 1
ATOM 10671 O O . SER F 1 30 ? -67.562 37.575 -12.259 1.00 33.57 29 SER F O 1
ATOM 10676 N N . GLU F 1 31 ? -67.838 37.409 -10.006 1.00 30.19 30 GLU F N 1
ATOM 10677 C CA . GLU F 1 31 ? -67.237 38.715 -9.697 1.00 29.90 30 GLU F CA 1
ATOM 10678 C C . GLU F 1 31 ? -65.766 38.754 -10.100 1.00 32.14 30 GLU F C 1
ATOM 10679 O O . GLU F 1 31 ? -65.321 39.738 -10.688 1.00 32.16 30 GLU F O 1
ATOM 10685 N N . GLN F 1 32 ? -65.009 37.675 -9.790 1.00 26.57 31 GLN F N 1
ATOM 10686 C CA . GLN F 1 32 ? -63.576 37.598 -10.103 1.00 24.60 31 GLN F CA 1
ATOM 10687 C C . GLN F 1 32 ? -63.311 37.536 -11.602 1.00 29.06 31 GLN F C 1
ATOM 10688 O O . GLN F 1 32 ? -62.373 38.172 -12.079 1.00 28.68 31 GLN F O 1
ATOM 10694 N N . VAL F 1 33 ? -64.147 36.792 -12.352 1.00 25.54 32 VAL F N 1
ATOM 10695 C CA . VAL F 1 33 ? -64.015 36.682 -13.809 1.00 25.53 32 VAL F CA 1
ATOM 10696 C C . VAL F 1 33 ? -64.324 38.038 -14.493 1.00 28.90 32 VAL F C 1
ATOM 10697 O O . VAL F 1 33 ? -63.565 38.474 -15.362 1.00 27.38 32 VAL F O 1
ATOM 10701 N N . GLU F 1 34 ? -65.415 38.715 -14.059 1.00 26.83 33 GLU F N 1
ATOM 10702 C CA . GLU F 1 34 ? -65.821 40.017 -14.609 1.00 27.98 33 GLU F CA 1
ATOM 10703 C C . GLU F 1 34 ? -64.819 41.124 -14.261 1.00 30.65 33 GLU F C 1
ATOM 10704 O O . GLU F 1 34 ? -64.520 41.965 -15.110 1.00 30.43 33 GLU F O 1
ATOM 10710 N N . SER F 1 35 ? -64.287 41.114 -13.016 1.00 26.19 34 SER F N 1
ATOM 10711 C CA . SER F 1 35 ? -63.291 42.098 -12.573 1.00 25.24 34 SER F CA 1
ATOM 10712 C C . SER F 1 35 ? -61.975 41.925 -13.340 1.00 28.08 34 SER F C 1
ATOM 10713 O O . SER F 1 35 ? -61.335 42.918 -13.694 1.00 28.23 34 SER F O 1
ATOM 10716 N N . THR F 1 36 ? -61.583 40.659 -13.615 1.00 23.07 35 THR F N 1
ATOM 10717 C CA . THR F 1 36 ? -60.364 40.344 -14.370 1.00 21.68 35 THR F CA 1
ATOM 10718 C C . THR F 1 36 ? -60.507 40.786 -15.831 1.00 26.30 35 THR F C 1
ATOM 10719 O O . THR F 1 36 ? -59.586 41.393 -16.380 1.00 25.82 35 THR F O 1
ATOM 10723 N N . GLN F 1 37 ? -61.670 40.488 -16.457 1.00 23.36 36 GLN F N 1
ATOM 10724 C CA . GLN F 1 37 ? -61.942 40.871 -17.847 1.00 24.41 36 GLN F CA 1
ATOM 10725 C C . GLN F 1 37 ? -61.859 42.395 -18.028 1.00 28.32 36 GLN F C 1
ATOM 10726 O O . GLN F 1 37 ? -61.231 42.864 -18.979 1.00 27.82 36 GLN F O 1
ATOM 10732 N N . ALA F 1 38 ? -62.464 43.165 -17.092 1.00 25.28 37 ALA F N 1
ATOM 10733 C CA . ALA F 1 38 ? -62.435 44.631 -17.135 1.00 26.07 37 ALA F CA 1
ATOM 10734 C C . ALA F 1 38 ? -60.997 45.151 -16.981 1.00 30.27 37 ALA F C 1
ATOM 10735 O O . ALA F 1 38 ? -60.594 46.063 -17.703 1.00 29.96 37 ALA F O 1
ATOM 10737 N N . ALA F 1 39 ? -60.211 44.533 -16.073 1.00 26.17 38 ALA F N 1
ATOM 10738 C CA . ALA F 1 39 ? -58.805 44.895 -15.875 1.00 25.20 38 ALA F CA 1
ATOM 10739 C C . ALA F 1 39 ? -57.978 44.547 -17.123 1.00 29.64 38 ALA F C 1
ATOM 10740 O O . ALA F 1 39 ? -57.109 45.323 -17.519 1.00 28.50 38 ALA F O 1
ATOM 10742 N N . PHE F 1 40 ? -58.293 43.398 -17.771 1.00 26.99 39 PHE F N 1
ATOM 10743 C CA . PHE F 1 40 ? -57.634 42.961 -19.009 1.00 26.80 39 PHE F CA 1
ATOM 10744 C C . PHE F 1 40 ? -57.896 43.961 -20.150 1.00 32.07 39 PHE F C 1
ATOM 10745 O O . PHE F 1 40 ? -56.968 44.318 -20.884 1.00 31.24 39 PHE F O 1
ATOM 10753 N N . GLU F 1 41 ? -59.145 44.462 -20.254 1.00 29.67 40 GLU F N 1
ATOM 10754 C CA . GLU F 1 41 ? -59.518 45.456 -21.270 1.00 30.49 40 GLU F CA 1
ATOM 10755 C C . GLU F 1 41 ? -58.888 46.824 -20.965 1.00 33.58 40 GLU F C 1
ATOM 10756 O O . GLU F 1 41 ? -58.716 47.640 -21.872 1.00 33.58 40 GLU F O 1
ATOM 10762 N N . ALA F 1 42 ? -58.509 47.053 -19.688 1.00 29.48 41 ALA F N 1
ATOM 10763 C CA . ALA F 1 42 ? -57.874 48.293 -19.247 1.00 29.23 41 ALA F CA 1
ATOM 10764 C C . ALA F 1 42 ? -56.346 48.290 -19.492 1.00 31.15 41 ALA F C 1
ATOM 10765 O O . ALA F 1 42 ? -55.713 49.340 -19.409 1.00 31.17 41 ALA F O 1
ATOM 10767 N N . GLY F 1 43 ? -55.778 47.114 -19.789 1.00 25.66 42 GLY F N 1
ATOM 10768 C CA . GLY F 1 43 ? -54.357 46.997 -20.111 1.00 24.31 42 GLY F CA 1
ATOM 10769 C C . GLY F 1 43 ? -53.578 45.965 -19.315 1.00 26.46 42 GLY F C 1
ATOM 10770 O O . GLY F 1 43 ? -52.391 45.754 -19.581 1.00 25.49 42 GLY F O 1
ATOM 10771 N N . ALA F 1 44 ? -54.222 45.309 -18.333 1.00 22.28 43 ALA F N 1
ATOM 10772 C CA . ALA F 1 44 ? -53.542 44.283 -17.537 1.00 20.46 43 ALA F CA 1
ATOM 10773 C C . ALA F 1 44 ? -53.373 42.989 -18.346 1.00 21.50 43 ALA F C 1
ATOM 10774 O O . ALA F 1 44 ? -54.303 42.569 -19.030 1.00 20.79 43 ALA F O 1
ATOM 10776 N N . THR F 1 45 ? -52.163 42.393 -18.314 1.00 16.54 44 THR F N 1
ATOM 10777 C CA . THR F 1 45 ? -51.876 41.167 -19.083 1.00 16.21 44 THR F CA 1
ATOM 10778 C C . THR F 1 45 ? -51.512 39.989 -18.186 1.00 19.47 44 THR F C 1
ATOM 10779 O O . THR F 1 45 ? -51.324 38.872 -18.675 1.00 18.27 44 THR F O 1
ATOM 10783 N N . LEU F 1 46 ? -51.462 40.227 -16.874 1.00 16.12 45 LEU F N 1
ATOM 10784 C CA . LEU F 1 46 ? -51.183 39.196 -15.892 1.00 14.93 45 LEU F CA 1
ATOM 10785 C C . LEU F 1 46 ? -52.163 39.333 -14.741 1.00 18.24 45 LEU F C 1
ATOM 10786 O O . LEU F 1 46 ? -52.348 40.434 -14.213 1.00 18.21 45 LEU F O 1
ATOM 10791 N N . VAL F 1 47 ? -52.799 38.231 -14.353 1.00 15.33 46 VAL F N 1
ATOM 10792 C CA . VAL F 1 47 ? -53.719 38.249 -13.224 1.00 15.28 46 VAL F CA 1
ATOM 10793 C C . VAL F 1 47 ? -53.176 37.441 -12.050 1.00 19.16 46 VAL F C 1
ATOM 10794 O O . VAL F 1 47 ? -52.888 36.252 -12.196 1.00 18.45 46 VAL F O 1
ATOM 10798 N N . HIS F 1 48 ? -52.945 38.112 -10.914 1.00 16.71 47 HIS F N 1
ATOM 10799 C CA . HIS F 1 48 ? -52.512 37.448 -9.690 1.00 16.37 47 HIS F CA 1
ATOM 10800 C C . HIS F 1 48 ? -53.761 37.034 -8.927 1.00 20.54 47 HIS F C 1
ATOM 10801 O O . HIS F 1 48 ? -54.538 37.894 -8.505 1.00 19.68 47 HIS F O 1
ATOM 10808 N N . LEU F 1 49 ? -54.013 35.715 -8.842 1.00 17.31 48 LEU F N 1
ATOM 10809 C CA . LEU F 1 49 ? -55.276 35.197 -8.345 1.00 17.63 48 LEU F CA 1
ATOM 10810 C C . LEU F 1 49 ? -55.236 34.546 -6.961 1.00 19.45 48 LEU F C 1
ATOM 10811 O O . LEU F 1 49 ? -54.568 33.530 -6.762 1.00 16.97 48 LEU F O 1
ATOM 10816 N N . HIS F 1 50 ? -56.049 35.086 -6.042 1.00 16.90 49 HIS F N 1
ATOM 10817 C CA . HIS F 1 50 ? -56.407 34.471 -4.763 1.00 17.30 49 HIS F CA 1
ATOM 10818 C C . HIS F 1 50 ? -57.892 34.133 -4.869 1.00 22.53 49 HIS F C 1
ATOM 10819 O O . HIS F 1 50 ? -58.647 34.912 -5.461 1.00 23.11 49 HIS F O 1
ATOM 10826 N N . VAL F 1 51 ? -58.332 33.015 -4.276 1.00 20.02 50 VAL F N 1
ATOM 10827 C CA . VAL F 1 51 ? -59.765 32.680 -4.267 1.00 20.44 50 VAL F CA 1
ATOM 10828 C C . VAL F 1 51 ? -60.337 32.765 -2.859 1.00 24.31 50 VAL F C 1
ATOM 10829 O O . VAL F 1 51 ? -59.585 32.696 -1.881 1.00 23.08 50 VAL F O 1
ATOM 10833 N N . ARG F 1 52 ? -61.663 32.936 -2.750 1.00 21.56 51 ARG F N 1
ATOM 10834 C CA . ARG F 1 52 ? -62.326 33.076 -1.454 1.00 22.83 51 ARG F CA 1
ATOM 10835 C C . ARG F 1 52 ? -63.511 32.158 -1.350 1.00 29.03 51 ARG F C 1
ATOM 10836 O O . ARG F 1 52 ? -64.111 31.805 -2.366 1.00 28.49 51 ARG F O 1
ATOM 10844 N N . ASN F 1 53 ? -63.932 31.860 -0.112 1.00 27.66 52 ASN F N 1
ATOM 10845 C CA . ASN F 1 53 ? -65.182 31.164 0.139 1.00 29.17 52 ASN F CA 1
ATOM 10846 C C . ASN F 1 53 ? -66.325 32.188 0.018 1.00 35.13 52 ASN F C 1
ATOM 10847 O O . ASN F 1 53 ? -66.063 33.396 -0.032 1.00 33.84 52 ASN F O 1
ATOM 10852 N N . ASP F 1 54 ? -67.580 31.714 -0.031 1.00 34.18 53 ASP F N 1
ATOM 10853 C CA . ASP F 1 54 ? -68.749 32.597 -0.155 1.00 36.06 53 ASP F CA 1
ATOM 10854 C C . ASP F 1 54 ? -68.854 33.606 1.007 1.00 40.89 53 ASP F C 1
ATOM 10855 O O . ASP F 1 54 ? -69.294 34.740 0.795 1.00 41.37 53 ASP F O 1
ATOM 10860 N N . ASP F 1 55 ? -68.393 33.212 2.220 1.00 36.78 54 ASP F N 1
ATOM 10861 C CA . ASP F 1 55 ? -68.412 34.095 3.397 1.00 37.11 54 ASP F CA 1
ATOM 10862 C C . ASP F 1 55 ? -67.191 35.053 3.426 1.00 38.89 54 ASP F C 1
ATOM 10863 O O . ASP F 1 55 ? -66.923 35.678 4.457 1.00 39.70 54 ASP F O 1
ATOM 10868 N N . GLU F 1 56 ? -66.449 35.148 2.284 1.00 32.78 55 GLU F N 1
ATOM 10869 C CA . GLU F 1 56 ? -65.282 36.042 2.099 1.00 30.94 55 GLU F CA 1
ATOM 10870 C C . GLU F 1 56 ? -63.978 35.547 2.770 1.00 34.16 55 GLU F C 1
ATOM 10871 O O . GLU F 1 56 ? -62.939 36.196 2.626 1.00 32.70 55 GLU F O 1
ATOM 10877 N N . THR F 1 57 ? -64.022 34.392 3.470 1.00 31.75 56 THR F N 1
ATOM 10878 C CA . THR F 1 57 ? -62.823 33.835 4.121 1.00 30.61 56 THR F CA 1
ATOM 10879 C C . THR F 1 57 ? -61.832 33.292 3.074 1.00 33.04 56 THR F C 1
ATOM 10880 O O . THR F 1 57 ? -62.256 32.752 2.047 1.00 32.19 56 THR F O 1
ATOM 10884 N N . PRO F 1 58 ? -60.497 33.434 3.305 1.00 29.23 57 PRO F N 1
ATOM 10885 C CA . PRO F 1 58 ? -59.531 32.934 2.309 1.00 27.60 57 PRO F CA 1
ATOM 10886 C C . PRO F 1 58 ? -59.522 31.407 2.203 1.00 30.14 57 PRO F C 1
ATOM 10887 O O . PRO F 1 58 ? -59.816 30.712 3.183 1.00 29.33 57 PRO F O 1
ATOM 10891 N N . THR F 1 59 ? -59.210 30.884 1.000 1.00 25.45 58 THR F N 1
ATOM 10892 C CA . THR F 1 59 ? -59.142 29.440 0.755 1.00 24.87 58 THR F CA 1
ATOM 10893 C C . THR F 1 59 ? -58.168 29.114 -0.371 1.00 28.20 58 THR F C 1
ATOM 10894 O O . THR F 1 59 ? -57.891 29.968 -1.223 1.00 27.32 58 THR F O 1
ATOM 10898 N N . SER F 1 60 ? -57.646 27.876 -0.371 1.00 24.30 59 SER F N 1
ATOM 10899 C CA A SER F 1 60 ? -56.753 27.391 -1.420 0.50 23.11 59 SER F CA 1
ATOM 10900 C CA B SER F 1 60 ? -56.758 27.401 -1.428 0.50 23.36 59 SER F CA 1
ATOM 10901 C C . SER F 1 60 ? -57.502 26.382 -2.297 1.00 27.37 59 SER F C 1
ATOM 10902 O O . SER F 1 60 ? -56.911 25.780 -3.189 1.00 25.94 59 SER F O 1
ATOM 10907 N N . ASN F 1 61 ? -58.832 26.221 -2.044 1.00 25.21 60 ASN F N 1
ATOM 10908 C CA . ASN F 1 61 ? -59.730 25.287 -2.745 1.00 25.51 60 ASN F CA 1
ATOM 10909 C C . ASN F 1 61 ? -59.439 25.193 -4.259 1.00 27.79 60 ASN F C 1
ATOM 10910 O O . ASN F 1 61 ? -59.675 26.153 -5.003 1.00 27.48 60 ASN F O 1
ATOM 10915 N N . PRO F 1 62 ? -58.942 24.018 -4.732 1.00 23.37 61 PRO F N 1
ATOM 10916 C CA . PRO F 1 62 ? -58.616 23.882 -6.165 1.00 22.68 61 PRO F CA 1
ATOM 10917 C C . PRO F 1 62 ? -59.845 23.937 -7.077 1.00 26.29 61 PRO F C 1
ATOM 10918 O O . PRO F 1 62 ? -59.736 24.383 -8.218 1.00 26.16 61 PRO F O 1
ATOM 10922 N N . ASP F 1 63 ? -61.015 23.486 -6.576 1.00 21.88 62 ASP F N 1
ATOM 10923 C CA . ASP F 1 63 ? -62.271 23.529 -7.341 1.00 21.99 62 ASP F CA 1
ATOM 10924 C C . ASP F 1 63 ? -62.697 24.976 -7.610 1.00 25.89 62 ASP F C 1
ATOM 10925 O O . ASP F 1 63 ? -63.147 25.291 -8.716 1.00 25.99 62 ASP F O 1
ATOM 10930 N N . ARG F 1 64 ? -62.526 25.862 -6.606 1.00 21.26 63 ARG F N 1
ATOM 10931 C CA . ARG F 1 64 ? -62.817 27.293 -6.748 1.00 20.82 63 ARG F CA 1
ATOM 10932 C C . ARG F 1 64 ? -61.832 27.921 -7.750 1.00 23.56 63 ARG F C 1
ATOM 10933 O O . ARG F 1 64 ? -62.248 28.680 -8.624 1.00 24.13 63 ARG F O 1
ATOM 10941 N N . PHE F 1 65 ? -60.528 27.555 -7.648 1.00 18.72 64 PHE F N 1
ATOM 10942 C CA . PHE F 1 65 ? -59.495 28.026 -8.577 1.00 17.72 64 PHE F CA 1
ATOM 10943 C C . PHE F 1 65 ? -59.803 27.599 -10.014 1.00 21.77 64 PHE F C 1
ATOM 10944 O O . PHE F 1 65 ? -59.670 28.405 -10.931 1.00 21.33 64 PHE F O 1
ATOM 10952 N N . ALA F 1 66 ? -60.231 26.325 -10.206 1.00 19.07 65 ALA F N 1
ATOM 10953 C CA . ALA F 1 66 ? -60.549 25.774 -11.529 1.00 19.44 65 ALA F CA 1
ATOM 10954 C C . ALA F 1 66 ? -61.652 26.577 -12.238 1.00 23.61 65 ALA F C 1
ATOM 10955 O O . ALA F 1 66 ? -61.523 26.872 -13.426 1.00 22.92 65 ALA F O 1
ATOM 10957 N N . LEU F 1 67 ? -62.727 26.943 -11.499 1.00 21.09 66 LEU F N 1
ATOM 10958 C CA . LEU F 1 67 ? -63.860 27.699 -12.053 1.00 22.85 66 LEU F CA 1
ATOM 10959 C C . LEU F 1 67 ? -63.447 29.101 -12.498 1.00 26.65 66 LEU F C 1
ATOM 10960 O O . LEU F 1 67 ? -63.854 29.551 -13.571 1.00 26.44 66 LEU F O 1
ATOM 10965 N N . VAL F 1 68 ? -62.634 29.791 -11.678 1.00 23.16 67 VAL F N 1
ATOM 10966 C CA . VAL F 1 68 ? -62.180 31.152 -11.986 1.00 23.04 67 VAL F CA 1
ATOM 10967 C C . VAL F 1 68 ? -61.186 31.146 -13.160 1.00 28.09 67 VAL F C 1
ATOM 10968 O O . VAL F 1 68 ? -61.336 31.944 -14.086 1.00 29.03 67 VAL F O 1
ATOM 10972 N N . LEU F 1 69 ? -60.208 30.199 -13.150 1.00 24.01 68 LEU F N 1
ATOM 10973 C CA . LEU F 1 69 ? -59.211 30.078 -14.227 1.00 23.03 68 LEU F CA 1
ATOM 10974 C C . LEU F 1 69 ? -59.870 29.792 -15.581 1.00 27.19 68 LEU F C 1
ATOM 10975 O O . LEU F 1 69 ? -59.434 30.332 -16.600 1.00 26.38 68 LEU F O 1
ATOM 10980 N N . GLU F 1 70 ? -60.930 28.943 -15.589 1.00 24.57 69 GLU F N 1
ATOM 10981 C CA . GLU F 1 70 ? -61.696 28.621 -16.804 1.00 25.15 69 GLU F CA 1
ATOM 10982 C C . GLU F 1 70 ? -62.373 29.876 -17.372 1.00 28.15 69 GLU F C 1
ATOM 10983 O O . GLU F 1 70 ? -62.333 30.107 -18.582 1.00 28.23 69 GLU F O 1
ATOM 10989 N N . GLY F 1 71 ? -62.983 30.670 -16.487 1.00 24.45 70 GLY F N 1
ATOM 10990 C CA . GLY F 1 71 ? -63.659 31.910 -16.861 1.00 25.10 70 GLY F CA 1
ATOM 10991 C C . GLY F 1 71 ? -62.710 32.975 -17.377 1.00 27.51 70 GLY F C 1
ATOM 10992 O O . GLY F 1 71 ? -63.058 33.727 -18.292 1.00 27.30 70 GLY F O 1
ATOM 10993 N N . ILE F 1 72 ? -61.487 33.040 -16.796 1.00 22.77 71 ILE F N 1
ATOM 10994 C CA . ILE F 1 72 ? -60.449 33.986 -17.226 1.00 22.16 71 ILE F CA 1
ATOM 10995 C C . ILE F 1 72 ? -59.928 33.626 -18.627 1.00 26.76 71 ILE F C 1
ATOM 10996 O O . ILE F 1 72 ? -59.778 34.509 -19.465 1.00 26.32 71 ILE F O 1
ATOM 11001 N N . ARG F 1 73 ? -59.695 32.320 -18.892 1.00 24.30 72 ARG F N 1
ATOM 11002 C CA . ARG F 1 73 ? -59.216 31.864 -20.203 1.00 24.80 72 ARG F CA 1
ATOM 11003 C C . ARG F 1 73 ? -60.231 32.164 -21.319 1.00 31.00 72 ARG F C 1
ATOM 11004 O O . ARG F 1 73 ? -59.832 32.480 -22.441 1.00 31.89 72 ARG F O 1
ATOM 11012 N N . LYS F 1 74 ? -61.537 32.111 -20.997 1.00 28.21 73 LYS F N 1
ATOM 11013 C CA . LYS F 1 74 ? -62.602 32.378 -21.970 1.00 29.47 73 LYS F CA 1
ATOM 11014 C C . LYS F 1 74 ? -62.839 33.889 -22.177 1.00 33.54 73 LYS F C 1
ATOM 11015 O O . LYS F 1 74 ? -62.974 34.336 -23.319 1.00 33.70 73 LYS F O 1
ATOM 11021 N N . HIS F 1 75 ? -62.927 34.664 -21.073 1.00 29.70 74 HIS F N 1
ATOM 11022 C CA . HIS F 1 75 ? -63.263 36.094 -21.138 1.00 30.25 74 HIS F CA 1
ATOM 11023 C C . HIS F 1 75 ? -62.049 37.022 -21.308 1.00 33.78 74 HIS F C 1
ATOM 11024 O O . HIS F 1 75 ? -62.205 38.156 -21.763 1.00 33.73 74 HIS F O 1
ATOM 11031 N N . ALA F 1 76 ? -60.846 36.541 -20.961 1.00 29.53 75 ALA F N 1
ATOM 11032 C CA . ALA F 1 76 ? -59.611 37.306 -21.155 1.00 29.02 75 ALA F CA 1
ATOM 11033 C C . ALA F 1 76 ? -58.570 36.426 -21.883 1.00 32.27 75 ALA F C 1
ATOM 11034 O O . ALA F 1 76 ? -57.624 35.938 -21.256 1.00 31.00 75 ALA F O 1
ATOM 11036 N N . PRO F 1 77 ? -58.777 36.135 -23.202 1.00 29.50 76 PRO F N 1
ATOM 11037 C CA . PRO F 1 77 ? -57.856 35.214 -23.897 1.00 28.53 76 PRO F CA 1
ATOM 11038 C C . PRO F 1 77 ? -56.446 35.774 -24.054 1.00 29.24 76 PRO F C 1
ATOM 11039 O O . PRO F 1 77 ? -56.273 36.944 -24.398 1.00 28.32 76 PRO F O 1
ATOM 11043 N N . GLY F 1 78 ? -55.451 34.938 -23.757 1.00 23.84 77 GLY F N 1
ATOM 11044 C CA . GLY F 1 78 ? -54.045 35.318 -23.841 1.00 22.18 77 GLY F CA 1
ATOM 11045 C C . GLY F 1 78 ? -53.477 35.866 -22.546 1.00 21.72 77 GLY F C 1
ATOM 11046 O O . GLY F 1 78 ? -52.256 35.960 -22.397 1.00 20.93 77 GLY F O 1
ATOM 11055 N N . ILE F 1 80 ? -52.034 36.175 -18.918 1.00 14.61 79 ILE F N 1
ATOM 11056 C CA . ILE F 1 80 ? -51.222 35.286 -18.091 1.00 13.44 79 ILE F CA 1
ATOM 11057 C C . ILE F 1 80 ? -51.920 35.039 -16.755 1.00 17.20 79 ILE F C 1
ATOM 11058 O O . ILE F 1 80 ? -52.279 35.995 -16.062 1.00 17.12 79 ILE F O 1
ATOM 11063 N N . THR F 1 81 ? -52.128 33.756 -16.399 1.00 14.64 80 THR F N 1
ATOM 11064 C CA . THR F 1 81 ? -52.757 33.390 -15.130 1.00 14.40 80 THR F CA 1
ATOM 11065 C C . THR F 1 81 ? -51.696 33.077 -14.093 1.00 16.92 80 THR F C 1
ATOM 11066 O O . THR F 1 81 ? -50.767 32.311 -14.370 1.00 15.45 80 THR F O 1
ATOM 11070 N N . GLN F 1 82 ? -51.805 33.695 -12.906 1.00 12.86 81 GLN F N 1
ATOM 11071 C CA . GLN F 1 82 ? -50.850 33.478 -11.828 1.00 11.94 81 GLN F CA 1
ATOM 11072 C C . GLN F 1 82 ? -51.574 33.177 -10.523 1.00 16.17 81 GLN F C 1
ATOM 11073 O O . GLN F 1 82 ? -52.174 34.072 -9.931 1.00 16.13 81 GLN F O 1
ATOM 11079 N N . VAL F 1 83 ? -51.525 31.917 -10.073 1.00 12.63 82 VAL F N 1
ATOM 11080 C CA . VAL F 1 83 ? -52.186 31.541 -8.821 1.00 12.72 82 VAL F CA 1
ATOM 11081 C C . VAL F 1 83 ? -51.311 31.888 -7.621 1.00 16.68 82 VAL F C 1
ATOM 11082 O O . VAL F 1 83 ? -50.082 31.859 -7.719 1.00 14.84 82 VAL F O 1
ATOM 11086 N N . SER F 1 84 ? -51.936 32.222 -6.495 1.00 14.81 83 SER F N 1
ATOM 11087 C CA . SER F 1 84 ? -51.199 32.503 -5.277 1.00 14.52 83 SER F CA 1
ATOM 11088 C C . SER F 1 84 ? -50.988 31.227 -4.483 1.00 19.29 83 SER F C 1
ATOM 11089 O O . SER F 1 84 ? -51.912 30.420 -4.359 1.00 18.66 83 SER F O 1
ATOM 11092 N N . THR F 1 85 ? -49.775 31.046 -3.924 1.00 17.17 84 THR F N 1
ATOM 11093 C CA . THR F 1 85 ? -49.480 29.906 -3.061 1.00 17.74 84 THR F CA 1
ATOM 11094 C C . THR F 1 85 ? -49.313 30.369 -1.604 1.00 23.17 84 THR F C 1
ATOM 11095 O O . THR F 1 85 ? -48.710 29.666 -0.793 1.00 22.15 84 THR F O 1
ATOM 11099 N N . GLY F 1 86 ? -49.859 31.548 -1.294 1.00 21.18 85 GLY F N 1
ATOM 11100 C CA . GLY F 1 86 ? -49.832 32.101 0.055 1.00 22.02 85 GLY F CA 1
ATOM 11101 C C . GLY F 1 86 ? -50.741 31.351 1.004 1.00 27.91 85 GLY F C 1
ATOM 11102 O O . GLY F 1 86 ? -51.598 30.580 0.568 1.00 28.27 85 GLY F O 1
ATOM 11103 N N . GLY F 1 87 ? -50.535 31.545 2.298 1.00 26.28 86 GLY F N 1
ATOM 11104 C CA . GLY F 1 87 ? -51.342 30.871 3.307 1.00 27.87 86 GLY F CA 1
ATOM 11105 C C . GLY F 1 87 ? -50.968 31.200 4.732 1.00 33.97 86 GLY F C 1
ATOM 11106 O O . GLY F 1 87 ? -49.963 31.872 4.984 1.00 32.25 86 GLY F O 1
ATOM 11107 N N . ARG F 1 88 ? -51.769 30.696 5.680 1.00 34.23 87 ARG F N 1
ATOM 11108 C CA . ARG F 1 88 ? -51.571 30.910 7.115 1.00 35.74 87 ARG F CA 1
ATOM 11109 C C . ARG F 1 88 ? -50.364 30.117 7.636 1.00 41.23 87 ARG F C 1
ATOM 11110 O O . ARG F 1 88 ? -49.902 29.184 6.971 1.00 39.97 87 ARG F O 1
ATOM 11118 N N . SER F 1 89 ? -49.864 30.478 8.836 1.00 40.09 88 SER F N 1
ATOM 11119 C CA . SER F 1 89 ? -48.759 29.761 9.475 1.00 40.43 88 SER F CA 1
ATOM 11120 C C . SER F 1 89 ? -49.230 28.374 9.916 1.00 45.68 88 SER F C 1
ATOM 11121 O O . SER F 1 89 ? -50.319 28.240 10.482 1.00 46.35 88 SER F O 1
ATOM 11124 N N . GLY F 1 90 ? -48.439 27.354 9.601 1.00 41.99 89 GLY F N 1
ATOM 11125 C CA . GLY F 1 90 ? -48.779 25.972 9.922 1.00 42.15 89 GLY F CA 1
ATOM 11126 C C . GLY F 1 90 ? -49.312 25.200 8.731 1.00 45.00 89 GLY F C 1
ATOM 11127 O O . GLY F 1 90 ? -49.270 23.965 8.722 1.00 44.63 89 GLY F O 1
ATOM 11128 N N . ALA F 1 91 ? -49.826 25.925 7.708 1.00 40.69 90 ALA F N 1
ATOM 11129 C CA . ALA F 1 91 ? -50.321 25.304 6.477 1.00 39.84 90 ALA F CA 1
ATOM 11130 C C . ALA F 1 91 ? -49.150 24.784 5.649 1.00 42.60 90 ALA F C 1
ATOM 11131 O O . ALA F 1 91 ? -48.148 25.483 5.480 1.00 42.67 90 ALA F O 1
ATOM 11133 N N . GLY F 1 92 ? -49.255 23.544 5.201 1.00 37.98 91 GLY F N 1
ATOM 11134 C CA . GLY F 1 92 ? -48.193 22.899 4.445 1.00 36.49 91 GLY F CA 1
ATOM 11135 C C . GLY F 1 92 ? -48.469 22.821 2.964 1.00 37.42 91 GLY F C 1
ATOM 11136 O O . GLY F 1 92 ? -48.718 23.845 2.318 1.00 36.05 91 GLY F O 1
ATOM 11137 N N . ASN F 1 93 ? -48.452 21.594 2.419 1.00 32.60 92 ASN F N 1
ATOM 11138 C CA . ASN F 1 93 ? -48.631 21.328 0.987 1.00 31.14 92 ASN F CA 1
ATOM 11139 C C . ASN F 1 93 ? -49.990 21.811 0.434 1.00 31.99 92 ASN F C 1
ATOM 11140 O O . ASN F 1 93 ? -50.122 22.000 -0.777 1.00 30.67 92 ASN F O 1
ATOM 11145 N N . GLU F 1 94 ? -50.984 22.051 1.335 1.00 27.79 93 GLU F N 1
ATOM 11146 C CA . GLU F 1 94 ? -52.323 22.565 0.979 1.00 27.39 93 GLU F CA 1
ATOM 11147 C C . GLU F 1 94 ? -52.219 23.904 0.214 1.00 27.36 93 GLU F C 1
ATOM 11148 O O . GLU F 1 94 ? -53.086 24.224 -0.609 1.00 25.73 93 GLU F O 1
ATOM 11154 N N . ARG F 1 95 ? -51.131 24.651 0.454 1.00 21.96 94 ARG F N 1
ATOM 11155 C CA . ARG F 1 95 ? -50.877 25.938 -0.199 1.00 20.71 94 ARG F CA 1
ATOM 11156 C C . ARG F 1 95 ? -50.575 25.789 -1.709 1.00 23.63 94 ARG F C 1
ATOM 11157 O O . ARG F 1 95 ? -50.648 26.766 -2.447 1.00 22.61 94 ARG F O 1
ATOM 11165 N N . GLY F 1 96 ? -50.248 24.571 -2.140 1.00 20.23 95 GLY F N 1
ATOM 11166 C CA . GLY F 1 96 ? -49.967 24.287 -3.544 1.00 19.96 95 GLY F CA 1
ATOM 11167 C C . GLY F 1 96 ? -50.870 23.222 -4.138 1.00 23.91 95 GLY F C 1
ATOM 11168 O O . GLY F 1 96 ? -50.494 22.560 -5.105 1.00 23.64 95 GLY F O 1
ATOM 11169 N N . ALA F 1 97 ? -52.084 23.066 -3.574 1.00 20.91 96 ALA F N 1
ATOM 11170 C CA . ALA F 1 97 ? -53.044 22.042 -4.012 1.00 20.63 96 ALA F CA 1
ATOM 11171 C C . ALA F 1 97 ? -53.701 22.386 -5.356 1.00 20.71 96 ALA F C 1
ATOM 11172 O O . ALA F 1 97 ? -54.272 21.503 -5.993 1.00 21.35 96 ALA F O 1
ATOM 11182 N N . LEU F 1 99 ? -51.946 23.794 -7.967 1.00 12.13 98 LEU F N 1
ATOM 11183 C CA . LEU F 1 99 ? -50.893 23.812 -8.992 1.00 11.26 98 LEU F CA 1
ATOM 11184 C C . LEU F 1 99 ? -51.104 22.794 -10.133 1.00 15.39 98 LEU F C 1
ATOM 11185 O O . LEU F 1 99 ? -50.673 23.049 -11.261 1.00 15.69 98 LEU F O 1
ATOM 11190 N N . SER F 1 100 ? -51.810 21.678 -9.859 1.00 12.61 99 SER F N 1
ATOM 11191 C CA . SER F 1 100 ? -52.086 20.655 -10.883 1.00 12.41 99 SER F CA 1
ATOM 11192 C C . SER F 1 100 ? -53.089 21.144 -11.957 1.00 17.40 99 SER F C 1
ATOM 11193 O O . SER F 1 100 ? -53.205 20.520 -13.010 1.00 18.07 99 SER F O 1
ATOM 11196 N N . LEU F 1 101 ? -53.734 22.315 -11.723 1.00 14.80 100 LEU F N 1
ATOM 11197 C CA . LEU F 1 101 ? -54.633 22.937 -12.708 1.00 15.41 100 LEU F CA 1
ATOM 11198 C C . LEU F 1 101 ? -53.827 23.559 -13.854 1.00 19.34 100 LEU F C 1
ATOM 11199 O O . LEU F 1 101 ? -54.404 24.019 -14.845 1.00 19.42 100 LEU F O 1
ATOM 11204 N N . ARG F 1 102 ? -52.488 23.583 -13.703 1.00 14.69 101 ARG F N 1
ATOM 11205 C CA . ARG F 1 102 ? -51.548 24.083 -14.709 1.00 14.13 101 ARG F CA 1
ATOM 11206 C C . ARG F 1 102 ? -51.810 25.546 -15.153 1.00 18.28 101 ARG F C 1
ATOM 11207 O O . ARG F 1 102 ? -51.938 25.814 -16.345 1.00 18.84 101 ARG F O 1
ATOM 11215 N N . PRO F 1 103 ? -51.778 26.521 -14.218 1.00 14.34 102 PRO F N 1
ATOM 11216 C CA . PRO F 1 103 ? -51.832 27.931 -14.645 1.00 14.08 102 PRO F CA 1
ATOM 11217 C C . PRO F 1 103 ? -50.509 28.324 -15.315 1.00 16.87 102 PRO F C 1
ATOM 11218 O O . PRO F 1 103 ? -49.547 27.555 -15.253 1.00 15.60 102 PRO F O 1
ATOM 11222 N N . ASP F 1 104 ? -50.446 29.510 -15.951 1.00 13.34 103 ASP F N 1
ATOM 11223 C CA . ASP F 1 104 ? -49.198 29.963 -16.580 1.00 11.90 103 ASP F CA 1
ATOM 11224 C C . ASP F 1 104 ? -48.117 30.144 -15.529 1.00 12.29 103 ASP F C 1
ATOM 11225 O O . ASP F 1 104 ? -46.956 29.788 -15.757 1.00 11.67 103 ASP F O 1
ATOM 11238 N N . ALA F 1 106 ? -47.279 30.892 -10.902 1.00 8.10 105 ALA F N 1
ATOM 11239 C CA . ALA F 1 106 ? -47.659 30.782 -9.502 1.00 8.32 105 ALA F CA 1
ATOM 11240 C C . ALA F 1 106 ? -46.685 31.584 -8.659 1.00 13.09 105 ALA F C 1
ATOM 11241 O O . ALA F 1 106 ? -45.487 31.582 -8.941 1.00 12.71 105 ALA F O 1
ATOM 11243 N N . SER F 1 107 ? -47.190 32.274 -7.626 1.00 10.99 106 SER F N 1
ATOM 11244 C CA A SER F 1 107 ? -46.338 33.041 -6.720 0.33 10.69 106 SER F CA 1
ATOM 11245 C CA B SER F 1 107 ? -46.338 33.047 -6.725 0.67 10.41 106 SER F CA 1
ATOM 11246 C C . SER F 1 107 ? -45.505 32.110 -5.865 1.00 14.23 106 SER F C 1
ATOM 11247 O O . SER F 1 107 ? -45.961 31.022 -5.522 1.00 14.51 106 SER F O 1
ATOM 11252 N N . LEU F 1 108 ? -44.271 32.510 -5.549 1.00 12.05 107 LEU F N 1
ATOM 11253 C CA . LEU F 1 108 ? -43.379 31.691 -4.751 1.00 11.55 107 LEU F CA 1
ATOM 11254 C C . LEU F 1 108 ? -42.550 32.548 -3.798 1.00 16.54 107 LEU F C 1
ATOM 11255 O O . LEU F 1 108 ? -41.579 33.178 -4.220 1.00 15.36 107 LEU F O 1
ATOM 11260 N N . ALA F 1 109 ? -42.946 32.589 -2.508 1.00 14.15 108 ALA F N 1
ATOM 11261 C CA . ALA F 1 109 ? -42.160 33.275 -1.486 1.00 13.71 108 ALA F CA 1
ATOM 11262 C C . ALA F 1 109 ? -40.983 32.372 -1.114 1.00 17.64 108 ALA F C 1
ATOM 11263 O O . ALA F 1 109 ? -41.195 31.223 -0.720 1.00 18.52 108 ALA F O 1
ATOM 11265 N N . THR F 1 110 ? -39.747 32.837 -1.370 1.00 13.13 109 THR F N 1
ATOM 11266 C CA . THR F 1 110 ? -38.539 32.018 -1.177 1.00 12.59 109 THR F CA 1
ATOM 11267 C C . THR F 1 110 ? -37.919 32.180 0.211 1.00 17.15 109 THR F C 1
ATOM 11268 O O . THR F 1 110 ? -36.824 31.672 0.466 1.00 17.41 109 THR F O 1
ATOM 11272 N N . GLY F 1 111 ? -38.636 32.846 1.104 1.00 13.83 110 GLY F N 1
ATOM 11273 C CA . GLY F 1 111 ? -38.188 33.037 2.473 1.00 13.24 110 GLY F CA 1
ATOM 11274 C C . GLY F 1 111 ? -39.309 33.422 3.406 1.00 15.84 110 GLY F C 1
ATOM 11275 O O . GLY F 1 111 ? -40.452 33.603 2.973 1.00 14.75 110 GLY F O 1
ATOM 11276 N N . SER F 1 112 ? -38.993 33.560 4.690 1.00 12.45 111 SER F N 1
ATOM 11277 C CA . SER F 1 112 ? -39.965 33.996 5.685 1.00 12.37 111 SER F CA 1
ATOM 11278 C C . SER F 1 112 ? -39.712 35.441 6.059 1.00 16.18 111 SER F C 1
ATOM 11279 O O . SER F 1 112 ? -38.575 35.909 5.984 1.00 14.46 111 SER F O 1
ATOM 11282 N N . VAL F 1 113 ? -40.778 36.164 6.429 1.00 14.10 112 VAL F N 1
ATOM 11283 C CA . VAL F 1 113 ? -40.703 37.583 6.777 1.00 13.81 112 VAL F CA 1
ATOM 11284 C C . VAL F 1 113 ? -41.822 37.921 7.768 1.00 18.61 112 VAL F C 1
ATOM 11285 O O . VAL F 1 113 ? -42.849 37.238 7.791 1.00 19.58 112 VAL F O 1
ATOM 11289 N N . ASN F 1 114 ? -41.624 38.952 8.589 1.00 15.94 113 ASN F N 1
ATOM 11290 C CA . ASN F 1 114 ? -42.657 39.399 9.508 1.00 16.65 113 ASN F CA 1
ATOM 11291 C C . ASN F 1 114 ? -43.716 40.212 8.776 1.00 21.59 113 ASN F C 1
ATOM 11292 O O . ASN F 1 114 ? -43.389 41.022 7.908 1.00 21.26 113 ASN F O 1
ATOM 11297 N N . PHE F 1 115 ? -44.983 39.947 9.081 1.00 19.09 114 PHE F N 1
ATOM 11298 C CA . PHE F 1 115 ? -46.119 40.670 8.518 1.00 18.90 114 PHE F CA 1
ATOM 11299 C C . PHE F 1 115 ? -46.723 41.587 9.610 1.00 25.18 114 PHE F C 1
ATOM 11300 O O . PHE F 1 115 ? -46.207 41.602 10.732 1.00 25.18 114 PHE F O 1
ATOM 11308 N N . PRO F 1 116 ? -47.764 42.418 9.301 1.00 22.89 115 PRO F N 1
ATOM 11309 C CA . PRO F 1 116 ? -48.259 43.370 10.313 1.00 23.89 115 PRO F CA 1
ATOM 11310 C C . PRO F 1 116 ? -48.680 42.750 11.652 1.00 28.62 115 PRO F C 1
ATOM 11311 O O . PRO F 1 116 ? -48.441 43.356 12.699 1.00 28.53 115 PRO F O 1
ATOM 11315 N N . THR F 1 117 ? -49.316 41.556 11.628 1.00 25.78 116 THR F N 1
ATOM 11316 C CA . THR F 1 117 ? -49.843 40.938 12.862 1.00 27.31 116 THR F CA 1
ATOM 11317 C C . THR F 1 117 ? -49.254 39.545 13.154 1.00 31.23 116 THR F C 1
ATOM 11318 O O . THR F 1 117 ? -49.476 39.005 14.241 1.00 32.93 116 THR F O 1
ATOM 11322 N N . ARG F 1 118 ? -48.536 38.957 12.191 1.00 25.28 117 ARG F N 1
ATOM 11323 C CA . ARG F 1 118 ? -48.000 37.599 12.348 1.00 24.34 117 ARG F CA 1
ATOM 11324 C C . ARG F 1 118 ? -46.710 37.409 11.545 1.00 25.29 117 ARG F C 1
ATOM 11325 O O . ARG F 1 118 ? -46.247 38.338 10.890 1.00 24.09 117 ARG F O 1
ATOM 11333 N N . VAL F 1 119 ? -46.157 36.187 11.569 1.00 20.65 118 VAL F N 1
ATOM 11334 C CA . VAL F 1 119 ? -45.017 35.830 10.738 1.00 19.25 118 VAL F CA 1
ATOM 11335 C C . VAL F 1 119 ? -45.543 35.216 9.452 1.00 22.50 118 VAL F C 1
ATOM 11336 O O . VAL F 1 119 ? -46.371 34.301 9.508 1.00 22.73 118 VAL F O 1
ATOM 11340 N N . TYR F 1 120 ? -45.068 35.693 8.292 1.00 18.03 119 TYR F N 1
ATOM 11341 C CA . TYR F 1 120 ? -45.404 35.044 7.036 1.00 17.18 119 TYR F CA 1
ATOM 11342 C C . TYR F 1 120 ? -44.462 33.860 6.849 1.00 20.38 119 TYR F C 1
ATOM 11343 O O . TYR F 1 120 ? -43.342 34.019 6.346 1.00 18.67 119 TYR F O 1
ATOM 11352 N N . ASP F 1 121 ? -44.867 32.699 7.382 1.00 18.18 120 ASP F N 1
ATOM 11353 C CA . ASP F 1 121 ? -44.048 31.496 7.403 1.00 18.48 120 ASP F CA 1
ATOM 11354 C C . ASP F 1 121 ? -43.960 30.818 6.063 1.00 22.07 120 ASP F C 1
ATOM 11355 O O . ASP F 1 121 ? -44.986 30.493 5.456 1.00 21.48 120 ASP F O 1
ATOM 11360 N N . ASN F 1 122 ? -42.732 30.567 5.611 1.00 18.06 121 ASN F N 1
ATOM 11361 C CA . ASN F 1 122 ? -42.462 29.823 4.391 1.00 16.94 121 ASN F CA 1
ATOM 11362 C C . ASN F 1 122 ? -41.296 28.869 4.652 1.00 19.86 121 ASN F C 1
ATOM 11363 O O . ASN F 1 122 ? -40.151 29.179 4.313 1.00 19.03 121 ASN F O 1
ATOM 11368 N N . PRO F 1 123 ? -41.552 27.741 5.375 1.00 16.96 122 PRO F N 1
ATOM 11369 C CA . PRO F 1 123 ? -40.449 26.825 5.715 1.00 16.73 122 PRO F CA 1
ATOM 11370 C C . PRO F 1 123 ? -39.630 26.400 4.497 1.00 18.94 122 PRO F C 1
ATOM 11371 O O . PRO F 1 123 ? -40.180 26.269 3.400 1.00 16.72 122 PRO F O 1
ATOM 11375 N N . PRO F 1 124 ? -38.293 26.203 4.657 1.00 16.35 123 PRO F N 1
ATOM 11376 C CA . PRO F 1 124 ? -37.469 25.793 3.499 1.00 16.31 123 PRO F CA 1
ATOM 11377 C C . PRO F 1 124 ? -38.008 24.549 2.782 1.00 18.56 123 PRO F C 1
ATOM 11378 O O . PRO F 1 124 ? -37.972 24.495 1.553 1.00 17.66 123 PRO F O 1
ATOM 11382 N N . GLU F 1 125 ? -38.554 23.568 3.551 1.00 15.82 124 GLU F N 1
ATOM 11383 C CA . GLU F 1 125 ? -39.147 22.337 2.990 1.00 15.80 124 GLU F CA 1
ATOM 11384 C C . GLU F 1 125 ? -40.355 22.675 2.098 1.00 19.13 124 GLU F C 1
ATOM 11385 O O . GLU F 1 125 ? -40.543 22.048 1.055 1.00 18.42 124 GLU F O 1
ATOM 11391 N N . LEU F 1 126 ? -41.162 23.678 2.507 1.00 15.23 125 LEU F N 1
ATOM 11392 C CA . LEU F 1 126 ? -42.333 24.111 1.742 1.00 14.86 125 LEU F CA 1
ATOM 11393 C C . LEU F 1 126 ? -41.911 24.852 0.467 1.00 17.37 125 LEU F C 1
ATOM 11394 O O . LEU F 1 126 ? -42.485 24.613 -0.594 1.00 16.30 125 LEU F O 1
ATOM 11399 N N . VAL F 1 127 ? -40.902 25.746 0.571 1.00 13.49 126 VAL F N 1
ATOM 11400 C CA . VAL F 1 127 ? -40.363 26.481 -0.589 1.00 12.54 126 VAL F CA 1
ATOM 11401 C C . VAL F 1 127 ? -39.870 25.483 -1.663 1.00 16.09 126 VAL F C 1
ATOM 11402 O O . VAL F 1 127 ? -40.228 25.617 -2.839 1.00 15.34 126 VAL F O 1
ATOM 11406 N N . ASP F 1 128 ? -39.088 24.455 -1.237 1.00 12.83 127 ASP F N 1
ATOM 11407 C CA . ASP F 1 128 ? -38.576 23.408 -2.131 1.00 12.98 127 ASP F CA 1
ATOM 11408 C C . ASP F 1 128 ? -39.712 22.626 -2.788 1.00 16.34 127 ASP F C 1
ATOM 11409 O O . ASP F 1 128 ? -39.672 22.387 -3.997 1.00 15.51 127 ASP F O 1
ATOM 11414 N N . TRP F 1 129 ? -40.723 22.215 -1.987 1.00 13.24 128 TRP F N 1
ATOM 11415 C CA . TRP F 1 129 ? -41.857 21.431 -2.484 1.00 13.55 128 TRP F CA 1
ATOM 11416 C C . TRP F 1 129 ? -42.681 22.220 -3.504 1.00 15.22 128 TRP F C 1
ATOM 11417 O O . TRP F 1 129 ? -42.991 21.693 -4.568 1.00 14.87 128 TRP F O 1
ATOM 11428 N N . LEU F 1 130 ? -43.022 23.493 -3.184 1.00 10.94 129 LEU F N 1
ATOM 11429 C CA . LEU F 1 130 ? -43.800 24.350 -4.091 1.00 9.73 129 LEU F CA 1
ATOM 11430 C C . LEU F 1 130 ? -43.083 24.550 -5.423 1.00 13.63 129 LEU F C 1
ATOM 11431 O O . LEU F 1 130 ? -43.713 24.451 -6.476 1.00 12.99 129 LEU F O 1
ATOM 11436 N N . ALA F 1 131 ? -41.759 24.798 -5.380 1.00 11.07 130 ALA F N 1
ATOM 11437 C CA . ALA F 1 131 ? -40.948 24.994 -6.590 1.00 11.40 130 ALA F CA 1
ATOM 11438 C C . ALA F 1 131 ? -40.900 23.717 -7.441 1.00 13.44 130 ALA F C 1
ATOM 11439 O O . ALA F 1 131 ? -41.012 23.792 -8.664 1.00 13.71 130 ALA F O 1
ATOM 11441 N N . ALA F 1 132 ? -40.763 22.541 -6.788 1.00 9.37 131 ALA F N 1
ATOM 11442 C CA . ALA F 1 132 ? -40.738 21.257 -7.487 1.00 9.90 131 ALA F CA 1
ATOM 11443 C C . ALA F 1 132 ? -42.099 20.963 -8.151 1.00 13.40 131 ALA F C 1
ATOM 11444 O O . ALA F 1 132 ? -42.136 20.471 -9.278 1.00 14.15 131 ALA F O 1
ATOM 11446 N N . GLU F 1 133 ? -43.211 21.336 -7.477 1.00 9.84 132 GLU F N 1
ATOM 11447 C CA . GLU F 1 133 ? -44.562 21.151 -8.028 1.00 9.72 132 GLU F CA 1
ATOM 11448 C C . GLU F 1 133 ? -44.782 22.011 -9.263 1.00 12.27 132 GLU F C 1
ATOM 11449 O O . GLU F 1 133 ? -45.346 21.531 -10.248 1.00 13.37 132 GLU F O 1
ATOM 11463 N N . LYS F 1 135 ? -42.491 23.114 -11.285 1.00 12.47 134 LYS F N 1
ATOM 11464 C CA . LYS F 1 135 ? -41.605 22.525 -12.289 1.00 13.51 134 LYS F CA 1
ATOM 11465 C C . LYS F 1 135 ? -42.274 21.309 -12.925 1.00 18.29 134 LYS F C 1
ATOM 11466 O O . LYS F 1 135 ? -42.249 21.157 -14.149 1.00 19.33 134 LYS F O 1
ATOM 11472 N N . THR F 1 136 ? -42.922 20.470 -12.094 1.00 13.64 135 THR F N 1
ATOM 11473 C CA . THR F 1 136 ? -43.642 19.282 -12.549 1.00 13.85 135 THR F CA 1
ATOM 11474 C C . THR F 1 136 ? -44.805 19.667 -13.497 1.00 16.41 135 THR F C 1
ATOM 11475 O O . THR F 1 136 ? -44.997 19.021 -14.530 1.00 16.09 135 THR F O 1
ATOM 11479 N N . TYR F 1 137 ? -45.557 20.733 -13.155 1.00 12.25 136 TYR F N 1
ATOM 11480 C CA . TYR F 1 137 ? -46.727 21.133 -13.944 1.00 12.41 136 TYR F CA 1
ATOM 11481 C C . TYR F 1 137 ? -46.456 22.233 -14.987 1.00 15.81 136 TYR F C 1
ATOM 11482 O O . TYR F 1 137 ? -47.400 22.805 -15.537 1.00 14.85 136 TYR F O 1
ATOM 11491 N N . GLY F 1 138 ? -45.180 22.461 -15.297 1.00 13.38 137 GLY F N 1
ATOM 11492 C CA . GLY F 1 138 ? -44.765 23.438 -16.305 1.00 13.18 137 GLY F CA 1
ATOM 11493 C C . GLY F 1 138 ? -45.130 24.875 -15.968 1.00 15.67 137 GLY F C 1
ATOM 11494 O O . GLY F 1 138 ? -45.350 25.688 -16.869 1.00 15.40 137 GLY F O 1
ATOM 11495 N N . ILE F 1 139 ? -45.202 25.196 -14.667 1.00 10.52 138 ILE F N 1
ATOM 11496 C CA . ILE F 1 139 ? -45.569 26.532 -14.186 1.00 10.34 138 ILE F CA 1
ATOM 11497 C C . ILE F 1 139 ? -44.327 27.391 -13.990 1.00 14.32 138 ILE F C 1
ATOM 11498 O O . ILE F 1 139 ? -43.389 26.965 -13.309 1.00 13.37 138 ILE F O 1
ATOM 11503 N N . LYS F 1 140 ? -44.337 28.624 -14.529 1.00 11.39 139 LYS F N 1
ATOM 11504 C CA . LYS F 1 140 ? -43.245 29.565 -14.299 1.00 11.08 139 LYS F CA 1
ATOM 11505 C C . LYS F 1 140 ? -43.464 30.272 -12.949 1.00 14.85 139 LYS F C 1
ATOM 11506 O O . LYS F 1 140 ? -44.496 30.900 -12.744 1.00 13.65 139 LYS F O 1
ATOM 11512 N N . PRO F 1 141 ? -42.513 30.186 -12.009 1.00 11.60 140 PRO F N 1
ATOM 11513 C CA . PRO F 1 141 ? -42.723 30.846 -10.725 1.00 11.20 140 PRO F CA 1
ATOM 11514 C C . PRO F 1 141 ? -42.516 32.361 -10.794 1.00 15.91 140 PRO F C 1
ATOM 11515 O O . PRO F 1 141 ? -41.708 32.844 -11.588 1.00 16.23 140 PRO F O 1
ATOM 11519 N N . GLU F 1 142 ? -43.259 33.106 -9.982 1.00 11.78 141 GLU F N 1
ATOM 11520 C CA . GLU F 1 142 ? -42.966 34.505 -9.739 1.00 11.18 141 GLU F CA 1
ATOM 11521 C C . GLU F 1 142 ? -42.459 34.603 -8.331 1.00 14.72 141 GLU F C 1
ATOM 11522 O O . GLU F 1 142 ? -43.216 34.359 -7.389 1.00 15.01 141 GLU F O 1
ATOM 11528 N N . VAL F 1 143 ? -41.152 34.818 -8.171 1.00 11.72 142 VAL F N 1
ATOM 11529 C CA . VAL F 1 143 ? -40.556 34.899 -6.846 1.00 11.00 142 VAL F CA 1
ATOM 11530 C C . VAL F 1 143 ? -41.042 36.145 -6.120 1.00 15.36 142 VAL F C 1
ATOM 11531 O O . VAL F 1 143 ? -40.939 37.251 -6.651 1.00 15.44 142 VAL F O 1
ATOM 11535 N N . GLU F 1 144 ? -41.629 35.962 -4.936 1.00 13.12 143 GLU F N 1
ATOM 11536 C CA . GLU F 1 144 ? -42.077 37.081 -4.122 1.00 13.28 143 GLU F CA 1
ATOM 11537 C C . GLU F 1 144 ? -40.974 37.443 -3.142 1.00 17.67 143 GLU F C 1
ATOM 11538 O O . GLU F 1 144 ? -40.704 36.684 -2.210 1.00 18.02 143 GLU F O 1
ATOM 11544 N N . ALA F 1 145 ? -40.250 38.526 -3.423 1.00 13.12 144 ALA F N 1
ATOM 11545 C CA . ALA F 1 145 ? -39.141 38.949 -2.582 1.00 12.68 144 ALA F CA 1
ATOM 11546 C C . ALA F 1 145 ? -39.593 40.006 -1.585 1.00 16.11 144 ALA F C 1
ATOM 11547 O O . ALA F 1 145 ? -39.709 41.185 -1.935 1.00 15.13 144 ALA F O 1
ATOM 11549 N N . PHE F 1 146 ? -39.906 39.572 -0.346 1.00 11.98 145 PHE F N 1
ATOM 11550 C CA . PHE F 1 146 ? -40.346 40.471 0.725 1.00 12.04 145 PHE F CA 1
ATOM 11551 C C . PHE F 1 146 ? -39.145 41.015 1.510 1.00 14.45 145 PHE F C 1
ATOM 11552 O O . PHE F 1 146 ? -39.309 41.879 2.370 1.00 12.63 145 PHE F O 1
ATOM 11560 N N . ASP F 1 147 ? -37.951 40.465 1.245 1.00 12.00 146 ASP F N 1
ATOM 11561 C CA . ASP F 1 147 ? -36.710 40.880 1.896 1.00 11.35 146 ASP F CA 1
ATOM 11562 C C . ASP F 1 147 ? -35.516 40.531 0.995 1.00 14.17 146 ASP F C 1
ATOM 11563 O O . ASP F 1 147 ? -35.659 39.729 0.069 1.00 12.47 146 ASP F O 1
ATOM 11568 N N . LEU F 1 148 ? -34.339 41.130 1.269 1.00 10.71 147 LEU F N 1
ATOM 11569 C CA . LEU F 1 148 ? -33.136 40.971 0.435 1.00 9.77 147 LEU F CA 1
ATOM 11570 C C . LEU F 1 148 ? -32.687 39.509 0.228 1.00 12.56 147 LEU F C 1
ATOM 11571 O O . LEU F 1 148 ? -32.374 39.130 -0.902 1.00 9.89 147 LEU F O 1
ATOM 11576 N N . SER F 1 149 ? -32.652 38.693 1.313 1.00 8.90 148 SER F N 1
ATOM 11577 C CA . SER F 1 149 ? -32.168 37.299 1.239 1.00 8.42 148 SER F CA 1
ATOM 11578 C C . SER F 1 149 ? -32.973 36.441 0.253 1.00 12.49 148 SER F C 1
ATOM 11579 O O . SER F 1 149 ? -32.449 35.462 -0.276 1.00 12.72 148 SER F O 1
ATOM 11590 N N . ILE F 1 151 ? -33.931 37.262 -2.720 1.00 9.65 150 ILE F N 1
ATOM 11591 C CA . ILE F 1 151 ? -33.339 37.404 -4.056 1.00 9.32 150 ILE F CA 1
ATOM 11592 C C . ILE F 1 151 ? -32.185 36.406 -4.193 1.00 12.84 150 ILE F C 1
ATOM 11593 O O . ILE F 1 151 ? -32.088 35.707 -5.204 1.00 12.08 150 ILE F O 1
ATOM 11598 N N . PHE F 1 152 ? -31.338 36.307 -3.149 1.00 10.04 151 PHE F N 1
ATOM 11599 C CA . PHE F 1 152 ? -30.227 35.353 -3.124 1.00 9.57 151 PHE F CA 1
ATOM 11600 C C . PHE F 1 152 ? -30.726 33.920 -3.170 1.00 12.21 151 PHE F C 1
ATOM 11601 O O . PHE F 1 152 ? -30.152 33.097 -3.881 1.00 11.29 151 PHE F O 1
ATOM 11609 N N . GLN F 1 153 ? -31.829 33.628 -2.453 1.00 9.23 152 GLN F N 1
ATOM 11610 C CA . GLN F 1 153 ? -32.417 32.288 -2.445 1.00 9.23 152 GLN F CA 1
ATOM 11611 C C . GLN F 1 153 ? -32.943 31.927 -3.831 1.00 14.58 152 GLN F C 1
ATOM 11612 O O . GLN F 1 153 ? -32.710 30.821 -4.300 1.00 13.90 152 GLN F O 1
ATOM 11618 N N . ALA F 1 154 ? -33.629 32.877 -4.495 1.00 12.65 153 ALA F N 1
ATOM 11619 C CA . ALA F 1 154 ? -34.171 32.668 -5.844 1.00 12.94 153 ALA F CA 1
ATOM 11620 C C . ALA F 1 154 ? -33.053 32.356 -6.842 1.00 15.98 153 ALA F C 1
ATOM 11621 O O . ALA F 1 154 ? -33.185 31.429 -7.642 1.00 14.54 153 ALA F O 1
ATOM 11623 N N . ALA F 1 155 ? -31.941 33.121 -6.777 1.00 12.70 154 ALA F N 1
ATOM 11624 C CA . ALA F 1 155 ? -30.778 32.931 -7.655 1.00 12.65 154 ALA F CA 1
ATOM 11625 C C . ALA F 1 155 ? -30.089 31.586 -7.395 1.00 15.81 154 ALA F C 1
ATOM 11626 O O . ALA F 1 155 ? -29.678 30.919 -8.343 1.00 15.21 154 ALA F O 1
ATOM 11628 N N . ALA F 1 156 ? -29.975 31.183 -6.109 1.00 12.03 155 ALA F N 1
ATOM 11629 C CA . ALA F 1 156 ? -29.370 29.893 -5.734 1.00 11.53 155 ALA F CA 1
ATOM 11630 C C . ALA F 1 156 ? -30.238 28.716 -6.217 1.00 13.86 155 ALA F C 1
ATOM 11631 O O . ALA F 1 156 ? -29.706 27.684 -6.636 1.00 13.24 155 ALA F O 1
ATOM 11641 N N . GLN F 1 158 ? -32.347 28.873 -8.900 1.00 10.31 157 GLN F N 1
ATOM 11642 C CA . GLN F 1 158 ? -32.226 28.866 -10.363 1.00 11.18 157 GLN F CA 1
ATOM 11643 C C . GLN F 1 158 ? -30.922 28.184 -10.782 1.00 17.02 157 GLN F C 1
ATOM 11644 O O . GLN F 1 158 ? -30.919 27.395 -11.728 1.00 17.19 157 GLN F O 1
ATOM 11650 N N . ALA F 1 159 ? -29.815 28.471 -10.052 1.00 14.86 158 ALA F N 1
ATOM 11651 C CA . ALA F 1 159 ? -28.501 27.887 -10.328 1.00 16.20 158 ALA F CA 1
ATOM 11652 C C . ALA F 1 159 ? -28.509 26.365 -10.144 1.00 20.11 158 ALA F C 1
ATOM 11653 O O . ALA F 1 159 ? -27.851 25.650 -10.904 1.00 20.37 158 ALA F O 1
ATOM 11655 N N . ALA F 1 160 ? -29.261 25.871 -9.134 1.00 16.24 159 ALA F N 1
ATOM 11656 C CA . ALA F 1 160 ? -29.348 24.439 -8.834 1.00 17.30 159 ALA F CA 1
ATOM 11657 C C . ALA F 1 160 ? -30.345 23.708 -9.762 1.00 22.61 159 ALA F C 1
ATOM 11658 O O . ALA F 1 160 ? -30.371 22.474 -9.795 1.00 23.44 159 ALA F O 1
ATOM 11660 N N . GLY F 1 161 ? -31.139 24.471 -10.504 1.00 18.77 160 GLY F N 1
ATOM 11661 C CA . GLY F 1 161 ? -32.137 23.907 -11.409 1.00 18.56 160 GLY F CA 1
ATOM 11662 C C . GLY F 1 161 ? -33.506 23.738 -10.774 1.00 20.45 160 GLY F C 1
ATOM 11663 O O . GLY F 1 161 ? -34.414 23.177 -11.395 1.00 19.36 160 GLY F O 1
ATOM 11664 N N . ALA F 1 162 ? -33.670 24.231 -9.525 1.00 16.19 161 ALA F N 1
ATOM 11665 C CA . ALA F 1 162 ? -34.958 24.183 -8.812 1.00 15.31 161 ALA F CA 1
ATOM 11666 C C . ALA F 1 162 ? -35.989 25.117 -9.478 1.00 19.06 161 ALA F C 1
ATOM 11667 O O . ALA F 1 162 ? -37.191 24.839 -9.442 1.00 19.75 161 ALA F O 1
ATOM 11669 N N . ILE F 1 163 ? -35.509 26.228 -10.078 1.00 13.80 162 ILE F N 1
ATOM 11670 C CA . ILE F 1 163 ? -36.333 27.132 -10.880 1.00 13.15 162 ILE F CA 1
ATOM 11671 C C . ILE F 1 163 ? -35.800 27.116 -12.322 1.00 18.16 162 ILE F C 1
ATOM 11672 O O . ILE F 1 163 ? -34.605 27.309 -12.531 1.00 17.88 162 ILE F O 1
ATOM 11677 N N . VAL F 1 164 ? -36.677 26.851 -13.300 1.00 15.99 163 VAL F N 1
ATOM 11678 C CA . VAL F 1 164 ? -36.295 26.713 -14.712 1.00 17.40 163 VAL F CA 1
ATOM 11679 C C . VAL F 1 164 ? -36.510 28.020 -15.492 1.00 21.48 163 VAL F C 1
ATOM 11680 O O . VAL F 1 164 ? -37.508 28.709 -15.283 1.00 20.93 163 VAL F O 1
ATOM 11684 N N . GLY F 1 165 ? -35.576 28.324 -16.399 1.00 18.76 164 GLY F N 1
ATOM 11685 C CA . GLY F 1 165 ? -35.656 29.486 -17.276 1.00 18.93 164 GLY F CA 1
ATOM 11686 C C . GLY F 1 165 ? -35.320 30.800 -16.600 1.00 21.50 164 GLY F C 1
ATOM 11687 O O . GLY F 1 165 ? -34.926 30.823 -15.427 1.00 20.20 164 GLY F O 1
ATOM 11688 N N . PRO F 1 166 ? -35.480 31.941 -17.323 1.00 17.87 165 PRO F N 1
ATOM 11689 C CA . PRO F 1 166 ? -35.188 33.247 -16.703 1.00 16.97 165 PRO F CA 1
ATOM 11690 C C . PRO F 1 166 ? -36.096 33.533 -15.508 1.00 18.73 165 PRO F C 1
ATOM 11691 O O . PRO F 1 166 ? -37.297 33.245 -15.554 1.00 17.53 165 PRO F O 1
ATOM 11695 N N . LEU F 1 167 ? -35.518 34.068 -14.428 1.00 15.20 166 LEU F N 1
ATOM 11696 C CA . LEU F 1 167 ? -36.270 34.387 -13.214 1.00 14.95 166 LEU F CA 1
ATOM 11697 C C . LEU F 1 167 ? -37.176 35.578 -13.417 1.00 19.17 166 LEU F C 1
ATOM 11698 O O . LEU F 1 167 ? -36.790 36.545 -14.075 1.00 19.89 166 LEU F O 1
ATOM 11703 N N . HIS F 1 168 ? -38.362 35.541 -12.808 1.00 15.05 167 HIS F N 1
ATOM 11704 C CA . HIS F 1 168 ? -39.189 36.723 -12.659 1.00 14.61 167 HIS F CA 1
ATOM 11705 C C . HIS F 1 168 ? -39.431 36.951 -11.203 1.00 18.10 167 HIS F C 1
ATOM 11706 O O . HIS F 1 168 ? -39.962 36.072 -10.517 1.00 17.55 167 HIS F O 1
ATOM 11713 N N . ILE F 1 169 ? -38.973 38.084 -10.697 1.00 14.87 168 ILE F N 1
ATOM 11714 C CA . ILE F 1 169 ? -39.038 38.375 -9.282 1.00 14.22 168 ILE F CA 1
ATOM 11715 C C . ILE F 1 169 ? -39.855 39.629 -9.005 1.00 16.22 168 ILE F C 1
ATOM 11716 O O . ILE F 1 169 ? -39.781 40.601 -9.755 1.00 15.00 168 ILE F O 1
ATOM 11721 N N . GLN F 1 170 ? -40.652 39.597 -7.948 1.00 12.94 169 GLN F N 1
ATOM 11722 C CA . GLN F 1 170 ? -41.442 40.737 -7.555 1.00 12.91 169 GLN F CA 1
ATOM 11723 C C . GLN F 1 170 ? -40.920 41.317 -6.247 1.00 16.60 169 GLN F C 1
ATOM 11724 O O . GLN F 1 170 ? -40.876 40.614 -5.235 1.00 15.69 169 GLN F O 1
ATOM 11730 N N . PHE F 1 171 ? -40.477 42.589 -6.278 1.00 13.76 170 PHE F N 1
ATOM 11731 C CA . PHE F 1 171 ? -39.982 43.270 -5.086 1.00 13.36 170 PHE F CA 1
ATOM 11732 C C . PHE F 1 171 ? -41.147 43.921 -4.350 1.00 18.18 170 PHE F C 1
ATOM 11733 O O . PHE F 1 171 ? -41.760 44.863 -4.867 1.00 18.75 170 PHE F O 1
ATOM 11741 N N . VAL F 1 172 ? -41.501 43.376 -3.172 1.00 14.35 171 VAL F N 1
ATOM 11742 C CA . VAL F 1 172 ? -42.671 43.830 -2.406 1.00 14.51 171 VAL F CA 1
ATOM 11743 C C . VAL F 1 172 ? -42.280 44.820 -1.305 1.00 16.70 171 VAL F C 1
ATOM 11744 O O . VAL F 1 172 ? -41.432 44.510 -0.461 1.00 15.77 171 VAL F O 1
ATOM 11756 N N . GLY F 1 174 ? -43.773 48.199 1.465 1.00 16.08 173 GLY F N 1
ATOM 11757 C CA . GLY F 1 174 ? -44.875 48.912 2.102 1.00 17.21 173 GLY F CA 1
ATOM 11758 C C . GLY F 1 174 ? -45.637 48.119 3.146 1.00 21.85 173 GLY F C 1
ATOM 11759 O O . GLY F 1 174 ? -46.586 48.637 3.742 1.00 21.72 173 GLY F O 1
ATOM 11760 N N . ILE F 1 175 ? -45.240 46.859 3.379 1.00 18.54 174 ILE F N 1
ATOM 11761 C CA . ILE F 1 175 ? -45.900 46.020 4.390 1.00 18.27 174 ILE F CA 1
ATOM 11762 C C . ILE F 1 175 ? -45.286 46.274 5.765 1.00 20.61 174 ILE F C 1
ATOM 11763 O O . ILE F 1 175 ? -44.059 46.218 5.915 1.00 18.81 174 ILE F O 1
ATOM 11768 N N . LYS F 1 176 ? -46.139 46.591 6.769 1.00 17.77 175 LYS F N 1
ATOM 11769 C CA . LYS F 1 176 ? -45.689 46.834 8.143 1.00 17.64 175 LYS F CA 1
ATOM 11770 C C . LYS F 1 176 ? -44.925 45.610 8.679 1.00 19.40 175 LYS F C 1
ATOM 11771 O O . LYS F 1 176 ? -45.384 44.478 8.514 1.00 17.45 175 LYS F O 1
ATOM 11777 N N . ASN F 1 177 ? -43.726 45.848 9.275 1.00 16.28 176 ASN F N 1
ATOM 11778 C CA . ASN F 1 177 ? -42.842 44.804 9.848 1.00 15.71 176 ASN F CA 1
ATOM 11779 C C . ASN F 1 177 ? -41.992 44.070 8.805 1.00 19.64 176 ASN F C 1
ATOM 11780 O O . ASN F 1 177 ? -41.060 43.342 9.174 1.00 18.78 176 ASN F O 1
ATOM 11785 N N . ALA F 1 178 ? -42.275 44.290 7.510 1.00 16.11 177 ALA F N 1
ATOM 11786 C CA . ALA F 1 178 ? -41.484 43.710 6.428 1.00 15.06 177 ALA F CA 1
ATOM 11787 C C . ALA F 1 178 ? -40.538 44.789 5.849 1.00 17.32 177 ALA F C 1
ATOM 11788 O O . ALA F 1 178 ? -39.932 45.539 6.616 1.00 17.60 177 ALA F O 1
ATOM 11798 N N . PRO F 1 180 ? -39.962 48.329 4.191 1.00 14.54 179 PRO F N 1
ATOM 11799 C CA . PRO F 1 180 ? -40.672 49.581 3.878 1.00 14.92 179 PRO F CA 1
ATOM 11800 C C . PRO F 1 180 ? -40.335 50.078 2.472 1.00 19.53 179 PRO F C 1
ATOM 11801 O O . PRO F 1 180 ? -39.362 49.621 1.870 1.00 17.68 179 PRO F O 1
ATOM 11805 N N . VAL F 1 181 ? -41.145 50.990 1.938 1.00 18.22 180 VAL F N 1
ATOM 11806 C CA . VAL F 1 181 ? -40.873 51.576 0.632 1.00 18.28 180 VAL F CA 1
ATOM 11807 C C . VAL F 1 181 ? -39.614 52.446 0.721 1.00 22.65 180 VAL F C 1
ATOM 11808 O O . VAL F 1 181 ? -39.534 53.332 1.573 1.00 23.03 180 VAL F O 1
ATOM 11812 N N . ASP F 1 182 ? -38.585 52.095 -0.058 1.00 18.43 181 ASP F N 1
ATOM 11813 C CA . ASP F 1 182 ? -37.304 52.803 -0.023 1.00 18.33 181 ASP F CA 1
ATOM 11814 C C . ASP F 1 182 ? -36.645 52.755 -1.399 1.00 21.01 181 ASP F C 1
ATOM 11815 O O . ASP F 1 182 ? -36.429 51.669 -1.935 1.00 19.78 181 ASP F O 1
ATOM 11820 N N . ARG F 1 183 ? -36.356 53.932 -1.985 1.00 18.12 182 ARG F N 1
ATOM 11821 C CA . ARG F 1 183 ? -35.765 54.034 -3.326 1.00 17.49 182 ARG F CA 1
ATOM 11822 C C . ARG F 1 183 ? -34.378 53.371 -3.413 1.00 18.95 182 ARG F C 1
ATOM 11823 O O . ARG F 1 183 ? -34.114 52.639 -4.361 1.00 17.50 182 ARG F O 1
ATOM 11831 N N . GLU F 1 184 ? -33.493 53.650 -2.434 1.00 15.28 183 GLU F N 1
ATOM 11832 C CA . GLU F 1 184 ? -32.124 53.113 -2.426 1.00 14.43 183 GLU F CA 1
ATOM 11833 C C . GLU F 1 184 ? -32.106 51.583 -2.324 1.00 16.29 183 GLU F C 1
ATOM 11834 O O . GLU F 1 184 ? -31.289 50.937 -2.986 1.00 14.92 183 GLU F O 1
ATOM 11840 N N . VAL F 1 185 ? -33.023 51.001 -1.524 1.00 12.00 184 VAL F N 1
ATOM 11841 C CA . VAL F 1 185 ? -33.131 49.536 -1.405 1.00 11.84 184 VAL F CA 1
ATOM 11842 C C . VAL F 1 185 ? -33.617 48.922 -2.723 1.00 15.61 184 VAL F C 1
ATOM 11843 O O . VAL F 1 185 ? -33.067 47.913 -3.165 1.00 15.17 184 VAL F O 1
ATOM 11847 N N . LEU F 1 186 ? -34.619 49.558 -3.378 1.00 13.06 185 LEU F N 1
ATOM 11848 C CA . LEU F 1 186 ? -35.124 49.072 -4.669 1.00 12.79 185 LEU F CA 1
ATOM 11849 C C . LEU F 1 186 ? -34.021 49.095 -5.717 1.00 16.04 185 LEU F C 1
ATOM 11850 O O . LEU F 1 186 ? -33.862 48.127 -6.452 1.00 15.48 185 LEU F O 1
ATOM 11855 N N . GLU F 1 187 ? -33.216 50.178 -5.741 1.00 13.02 186 GLU F N 1
ATOM 11856 C CA . GLU F 1 187 ? -32.075 50.288 -6.654 1.00 12.49 186 GLU F CA 1
ATOM 11857 C C . GLU F 1 187 ? -31.046 49.196 -6.368 1.00 16.20 186 GLU F C 1
ATOM 11858 O O . GLU F 1 187 ? -30.536 48.575 -7.303 1.00 15.51 186 GLU F O 1
ATOM 11864 N N . PHE F 1 188 ? -30.795 48.906 -5.072 1.00 12.82 187 PHE F N 1
ATOM 11865 C CA . PHE F 1 188 ? -29.877 47.836 -4.679 1.00 11.80 187 PHE F CA 1
ATOM 11866 C C . PHE F 1 188 ? -30.449 46.461 -5.052 1.00 14.82 187 PHE F C 1
ATOM 11867 O O . PHE F 1 188 ? -29.703 45.593 -5.488 1.00 13.05 187 PHE F O 1
ATOM 11875 N N . TYR F 1 189 ? -31.798 46.286 -4.916 1.00 11.44 188 TYR F N 1
ATOM 11876 C CA . TYR F 1 189 ? -32.505 45.058 -5.321 1.00 10.37 188 TYR F CA 1
ATOM 11877 C C . TYR F 1 189 ? -32.220 44.765 -6.809 1.00 14.01 188 TYR F C 1
ATOM 11878 O O . TYR F 1 189 ? -31.878 43.635 -7.165 1.00 13.81 188 TYR F O 1
ATOM 11887 N N . VAL F 1 190 ? -32.399 45.788 -7.674 1.00 11.57 189 VAL F N 1
ATOM 11888 C CA . VAL F 1 190 ? -32.206 45.670 -9.130 1.00 11.96 189 VAL F CA 1
ATOM 11889 C C . VAL F 1 190 ? -30.743 45.371 -9.470 1.00 16.10 189 VAL F C 1
ATOM 11890 O O . VAL F 1 190 ? -30.472 44.488 -10.287 1.00 15.53 189 VAL F O 1
ATOM 11894 N N . GLN F 1 191 ? -29.796 46.095 -8.821 1.00 13.02 190 GLN F N 1
ATOM 11895 C CA . GLN F 1 191 ? -28.353 45.884 -9.016 1.00 12.76 190 GLN F CA 1
ATOM 11896 C C . GLN F 1 191 ? -27.950 44.467 -8.586 1.00 15.71 190 GLN F C 1
ATOM 11897 O O . GLN F 1 191 ? -27.149 43.826 -9.260 1.00 15.55 190 GLN F O 1
ATOM 11903 N N . THR F 1 192 ? -28.517 43.980 -7.457 1.00 11.84 191 THR F N 1
ATOM 11904 C CA . THR F 1 192 ? -28.238 42.633 -6.942 1.00 10.74 191 THR F CA 1
ATOM 11905 C C . THR F 1 192 ? -28.795 41.566 -7.885 1.00 13.46 191 THR F C 1
ATOM 11906 O O . THR F 1 192 ? -28.097 40.600 -8.199 1.00 12.77 191 THR F O 1
ATOM 11910 N N . LEU F 1 193 ? -30.040 41.753 -8.359 1.00 10.25 192 LEU F N 1
ATOM 11911 C CA . LEU F 1 193 ? -30.666 40.819 -9.299 1.00 10.30 192 LEU F CA 1
ATOM 11912 C C . LEU F 1 193 ? -29.849 40.732 -10.593 1.00 15.59 192 LEU F C 1
ATOM 11913 O O . LEU F 1 193 ? -29.646 39.634 -11.114 1.00 15.86 192 LEU F O 1
ATOM 11918 N N . LYS F 1 194 ? -29.368 41.899 -11.098 1.00 12.35 193 LYS F N 1
ATOM 11919 C CA A LYS F 1 194 ? -28.554 41.967 -12.320 0.50 12.58 193 LYS F CA 1
ATOM 11920 C CA B LYS F 1 194 ? -28.554 41.962 -12.321 0.50 12.55 193 LYS F CA 1
ATOM 11921 C C . LYS F 1 194 ? -27.230 41.209 -12.135 1.00 15.49 193 LYS F C 1
ATOM 11922 O O . LYS F 1 194 ? -26.769 40.537 -13.056 1.00 14.41 193 LYS F O 1
ATOM 11933 N N . ARG F 1 195 ? -26.630 41.314 -10.942 1.00 11.83 194 ARG F N 1
ATOM 11934 C CA . ARG F 1 195 ? -25.364 40.644 -10.622 1.00 11.99 194 ARG F CA 1
ATOM 11935 C C . ARG F 1 195 ? -25.538 39.111 -10.545 1.00 14.83 194 ARG F C 1
ATOM 11936 O O . ARG F 1 195 ? -24.718 38.369 -11.096 1.00 13.52 194 ARG F O 1
ATOM 11944 N N . LEU F 1 196 ? -26.618 38.647 -9.884 1.00 11.11 195 LEU F N 1
ATOM 11945 C CA . LEU F 1 196 ? -26.872 37.216 -9.669 1.00 11.15 195 LEU F CA 1
ATOM 11946 C C . LEU F 1 196 ? -27.542 36.534 -10.865 1.00 16.80 195 LEU F C 1
ATOM 11947 O O . LEU F 1 196 ? -27.240 35.377 -11.153 1.00 16.56 195 LEU F O 1
ATOM 11952 N N . SER F 1 197 ? -28.514 37.216 -11.502 1.00 15.51 196 SER F N 1
ATOM 11953 C CA . SER F 1 197 ? -29.304 36.646 -12.610 1.00 15.44 196 SER F CA 1
ATOM 11954 C C . SER F 1 197 ? -29.479 37.711 -13.721 1.00 19.71 196 SER F C 1
ATOM 11955 O O . SER F 1 197 ? -30.471 38.449 -13.727 1.00 19.34 196 SER F O 1
ATOM 11958 N N . PRO F 1 198 ? -28.484 37.841 -14.642 1.00 17.06 197 PRO F N 1
ATOM 11959 C CA . PRO F 1 198 ? -28.512 38.969 -15.604 1.00 16.80 197 PRO F CA 1
ATOM 11960 C C . PRO F 1 198 ? -29.709 39.018 -16.560 1.00 18.63 197 PRO F C 1
ATOM 11961 O O . PRO F 1 198 ? -30.063 40.104 -17.027 1.00 17.84 197 PRO F O 1
ATOM 11965 N N . ASP F 1 199 ? -30.301 37.854 -16.891 1.00 13.33 198 ASP F N 1
ATOM 11966 C CA . ASP F 1 199 ? -31.429 37.798 -17.832 1.00 12.83 198 ASP F CA 1
ATOM 11967 C C . ASP F 1 199 ? -32.800 37.818 -17.122 1.00 16.33 198 ASP F C 1
ATOM 11968 O O . ASP F 1 199 ? -33.835 37.639 -17.774 1.00 16.01 198 ASP F O 1
ATOM 11973 N N . ALA F 1 200 ? -32.809 38.060 -15.804 1.00 12.79 199 ALA F N 1
ATOM 11974 C CA . ALA F 1 200 ? -34.050 38.081 -15.027 1.00 12.53 199 ALA F CA 1
ATOM 11975 C C . ALA F 1 200 ? -34.904 39.301 -15.325 1.00 17.22 199 ALA F C 1
ATOM 11976 O O . ALA F 1 200 ? -34.376 40.368 -15.683 1.00 17.07 199 ALA F O 1
ATOM 11978 N N . THR F 1 201 ? -36.233 39.147 -15.195 1.00 12.56 200 THR F N 1
ATOM 11979 C CA . THR F 1 201 ? -37.177 40.262 -15.307 1.00 12.00 200 THR F CA 1
ATOM 11980 C C . THR F 1 201 ? -37.743 40.533 -13.922 1.00 15.92 200 THR F C 1
ATOM 11981 O O . THR F 1 201 ? -37.682 39.648 -13.057 1.00 14.60 200 THR F O 1
ATOM 11985 N N . TRP F 1 202 ? -38.246 41.755 -13.673 1.00 12.85 201 TRP F N 1
ATOM 11986 C CA . TRP F 1 202 ? -38.761 42.067 -12.344 1.00 13.14 201 TRP F CA 1
ATOM 11987 C C . TRP F 1 202 ? -39.957 43.001 -12.339 1.00 17.58 201 TRP F C 1
ATOM 11988 O O . TRP F 1 202 ? -40.152 43.784 -13.279 1.00 17.18 201 TRP F O 1
ATOM 11999 N N . THR F 1 203 ? -40.754 42.930 -11.255 1.00 14.28 202 THR F N 1
ATOM 12000 C CA . THR F 1 203 ? -41.905 43.785 -11.026 1.00 14.87 202 THR F CA 1
ATOM 12001 C C . THR F 1 203 ? -41.790 44.421 -9.635 1.00 20.35 202 THR F C 1
ATOM 12002 O O . THR F 1 203 ? -41.442 43.742 -8.670 1.00 19.83 202 THR F O 1
ATOM 12006 N N . GLY F 1 204 ? -42.047 45.718 -9.555 1.00 17.87 203 GLY F N 1
ATOM 12007 C CA . GLY F 1 204 ? -42.104 46.421 -8.284 1.00 18.55 203 GLY F CA 1
ATOM 12008 C C . GLY F 1 204 ? -43.528 46.496 -7.781 1.00 24.73 203 GLY F C 1
ATOM 12009 O O . GLY F 1 204 ? -44.435 46.834 -8.548 1.00 26.31 203 GLY F O 1
ATOM 12010 N N . ALA F 1 205 ? -43.760 46.097 -6.519 1.00 20.08 204 ALA F N 1
ATOM 12011 C CA . ALA F 1 205 ? -45.113 46.107 -5.952 1.00 19.88 204 ALA F CA 1
ATOM 12012 C C . ALA F 1 205 ? -45.176 46.894 -4.653 1.00 22.28 204 ALA F C 1
ATOM 12013 O O . ALA F 1 205 ? -44.367 46.669 -3.746 1.00 19.93 204 ALA F O 1
ATOM 12015 N N . GLY F 1 206 ? -46.140 47.801 -4.569 1.00 19.75 205 GLY F N 1
ATOM 12016 C CA . GLY F 1 206 ? -46.356 48.614 -3.383 1.00 20.07 205 GLY F CA 1
ATOM 12017 C C . GLY F 1 206 ? -47.696 48.359 -2.735 1.00 25.82 205 GLY F C 1
ATOM 12018 O O . GLY F 1 206 ? -48.701 48.170 -3.428 1.00 25.40 205 GLY F O 1
ATOM 12019 N N . ILE F 1 207 ? -47.721 48.340 -1.397 1.00 24.51 206 ILE F N 1
ATOM 12020 C CA . ILE F 1 207 ? -48.954 48.132 -0.635 1.00 25.97 206 ILE F CA 1
ATOM 12021 C C . ILE F 1 207 ? -49.464 49.461 -0.050 1.00 32.61 206 ILE F C 1
ATOM 12022 O O . ILE F 1 207 ? -48.669 50.271 0.438 1.00 33.52 206 ILE F O 1
ATOM 12027 N N . GLY F 1 208 ? -50.775 49.691 -0.167 1.00 29.61 207 GLY F N 1
ATOM 12028 C CA . GLY F 1 208 ? -51.421 50.886 0.363 1.00 30.38 207 GLY F CA 1
ATOM 12029 C C . GLY F 1 208 ? -51.189 52.128 -0.471 1.00 34.13 207 GLY F C 1
ATOM 12030 O O . GLY F 1 208 ? -51.328 52.096 -1.697 1.00 33.12 207 GLY F O 1
ATOM 12031 N N . ARG F 1 209 ? -50.825 53.244 0.197 1.00 31.31 208 ARG F N 1
ATOM 12032 C CA . ARG F 1 209 ? -50.599 54.544 -0.454 1.00 31.54 208 ARG F CA 1
ATOM 12033 C C . ARG F 1 209 ? -49.323 54.567 -1.320 1.00 33.60 208 ARG F C 1
ATOM 12034 O O . ARG F 1 209 ? -49.114 55.515 -2.084 1.00 33.33 208 ARG F O 1
ATOM 12042 N N . HIS F 1 210 ? -48.479 53.529 -1.205 1.00 28.71 209 HIS F N 1
ATOM 12043 C CA . HIS F 1 210 ? -47.237 53.458 -1.967 1.00 27.94 209 HIS F CA 1
ATOM 12044 C C . HIS F 1 210 ? -47.385 52.608 -3.241 1.00 29.36 209 HIS F C 1
ATOM 12045 O O . HIS F 1 210 ? -46.396 52.378 -3.944 1.00 28.30 209 HIS F O 1
ATOM 12052 N N . GLN F 1 211 ? -48.631 52.184 -3.564 1.00 24.84 210 GLN F N 1
ATOM 12053 C CA . GLN F 1 211 ? -48.923 51.387 -4.765 1.00 23.48 210 GLN F CA 1
ATOM 12054 C C . GLN F 1 211 ? -48.457 52.109 -6.053 1.00 25.15 210 GLN F C 1
ATOM 12055 O O . GLN F 1 211 ? -47.731 51.520 -6.853 1.00 23.55 210 GLN F O 1
ATOM 12061 N N . LEU F 1 212 ? -48.859 53.385 -6.233 1.00 21.80 211 LEU F N 1
ATOM 12062 C CA . LEU F 1 212 ? -48.463 54.171 -7.412 1.00 21.55 211 LEU F CA 1
ATOM 12063 C C . LEU F 1 212 ? -46.991 54.583 -7.366 1.00 23.53 211 LEU F C 1
ATOM 12064 O O . LEU F 1 212 ? -46.355 54.681 -8.413 1.00 23.06 211 LEU F O 1
ATOM 12069 N N . THR F 1 213 ? -46.439 54.792 -6.147 1.00 19.13 212 THR F N 1
ATOM 12070 C CA . THR F 1 213 ? -45.019 55.127 -5.967 1.00 18.25 212 THR F CA 1
ATOM 12071 C C . THR F 1 213 ? -44.130 54.009 -6.552 1.00 17.66 212 THR F C 1
ATOM 12072 O O . THR F 1 213 ? -43.214 54.293 -7.329 1.00 16.50 212 THR F O 1
ATOM 12084 N N . ALA F 1 215 ? -45.046 51.749 -8.747 1.00 16.37 214 ALA F N 1
ATOM 12085 C CA . ALA F 1 215 ? -45.301 51.671 -10.190 1.00 17.20 214 ALA F CA 1
ATOM 12086 C C . ALA F 1 215 ? -44.424 52.697 -10.936 1.00 21.35 214 ALA F C 1
ATOM 12087 O O . ALA F 1 215 ? -43.821 52.354 -11.957 1.00 19.99 214 ALA F O 1
ATOM 12089 N N . ARG F 1 216 ? -44.315 53.954 -10.384 1.00 18.91 215 ARG F N 1
ATOM 12090 C CA A ARG F 1 216 ? -43.474 55.005 -10.974 0.50 19.11 215 ARG F CA 1
ATOM 12091 C CA B ARG F 1 216 ? -43.475 55.004 -10.975 0.50 19.17 215 ARG F CA 1
ATOM 12092 C C . ARG F 1 216 ? -42.005 54.587 -10.978 1.00 22.17 215 ARG F C 1
ATOM 12093 O O . ARG F 1 216 ? -41.327 54.741 -11.994 1.00 20.71 215 ARG F O 1
ATOM 12108 N N . TRP F 1 217 ? -41.510 54.054 -9.838 1.00 19.45 216 TRP F N 1
ATOM 12109 C CA . TRP F 1 217 ? -40.112 53.627 -9.711 1.00 19.14 216 TRP F CA 1
ATOM 12110 C C . TRP F 1 217 ? -39.789 52.452 -10.634 1.00 22.14 216 TRP F C 1
ATOM 12111 O O . TRP F 1 217 ? -38.712 52.425 -11.232 1.00 22.16 216 TRP F O 1
ATOM 12122 N N . SER F 1 218 ? -40.735 51.494 -10.775 1.00 17.55 217 SER F N 1
ATOM 12123 C CA . SER F 1 218 ? -40.570 50.339 -11.667 1.00 16.93 217 SER F CA 1
ATOM 12124 C C . SER F 1 218 ? -40.424 50.795 -13.120 1.00 20.81 217 SER F C 1
ATOM 12125 O O . SER F 1 218 ? -39.549 50.310 -13.832 1.00 18.84 217 SER F O 1
ATOM 12128 N N . LEU F 1 219 ? -41.264 51.752 -13.548 1.00 19.54 218 LEU F N 1
ATOM 12129 C CA . LEU F 1 219 ? -41.210 52.291 -14.906 1.00 20.59 218 LEU F CA 1
ATOM 12130 C C . LEU F 1 219 ? -39.881 52.999 -15.181 1.00 24.91 218 LEU F C 1
ATOM 12131 O O . LEU F 1 219 ? -39.299 52.811 -16.250 1.00 24.99 218 LEU F O 1
ATOM 12136 N N . GLU F 1 220 ? -39.365 53.755 -14.183 1.00 22.15 219 GLU F N 1
ATOM 12137 C CA . GLU F 1 220 ? -38.090 54.482 -14.287 1.00 22.05 219 GLU F CA 1
ATOM 12138 C C . GLU F 1 220 ? -36.892 53.537 -14.354 1.00 25.77 219 GLU F C 1
ATOM 12139 O O . GLU F 1 220 ? -35.941 53.808 -15.087 1.00 25.80 219 GLU F O 1
ATOM 12145 N N . LEU F 1 221 ? -36.906 52.467 -13.534 1.00 22.26 220 LEU F N 1
ATOM 12146 C CA . LEU F 1 221 ? -35.767 51.553 -13.396 1.00 21.86 220 LEU F CA 1
ATOM 12147 C C . LEU F 1 221 ? -35.769 50.376 -14.402 1.00 25.44 220 LEU F C 1
ATOM 12148 O O . LEU F 1 221 ? -34.864 49.537 -14.368 1.00 25.17 220 LEU F O 1
ATOM 12153 N N . GLY F 1 222 ? -36.750 50.356 -15.305 1.00 21.46 221 GLY F N 1
ATOM 12154 C CA . GLY F 1 222 ? -36.835 49.339 -16.350 1.00 21.23 221 GLY F CA 1
ATOM 12155 C C . GLY F 1 222 ? -37.520 48.056 -15.922 1.00 23.19 221 GLY F C 1
ATOM 12156 O O . GLY F 1 222 ? -37.290 46.993 -16.512 1.00 22.68 221 GLY F O 1
ATOM 12157 N N . GLY F 1 223 ? -38.372 48.156 -14.911 1.00 17.91 222 GLY F N 1
ATOM 12158 C CA . GLY F 1 223 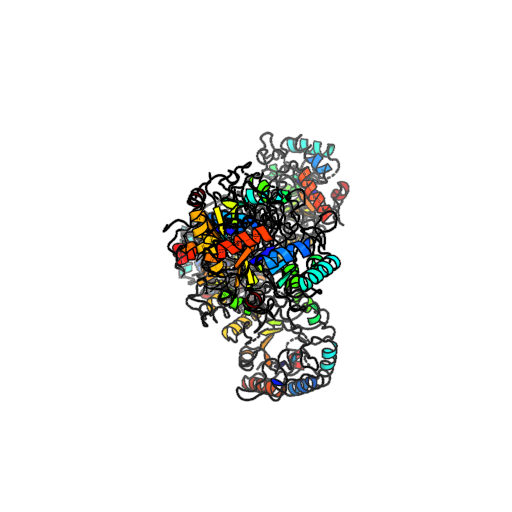? -39.136 47.023 -14.414 1.00 16.61 222 GLY F CA 1
ATOM 12159 C C . GLY F 1 223 ? -40.579 47.039 -14.866 1.00 19.34 222 GLY F C 1
ATOM 12160 O O . GLY F 1 223 ? -40.966 47.856 -15.710 1.00 19.11 222 GLY F O 1
ATOM 12161 N N . HIS F 1 224 ? -41.388 46.137 -14.306 1.00 14.46 223 HIS F N 1
ATOM 12162 C CA . HIS F 1 224 ? -42.800 46.035 -14.651 1.00 14.50 223 HIS F CA 1
ATOM 12163 C C . HIS F 1 224 ? -43.687 46.381 -13.454 1.00 17.45 223 HIS F C 1
ATOM 12164 O O . HIS F 1 224 ? -43.178 46.547 -12.344 1.00 15.34 223 HIS F O 1
ATOM 12171 N N . CYS F 1 225 ? -44.985 46.612 -13.695 1.00 14.99 224 CYS F N 1
ATOM 12172 C CA . CYS F 1 225 ? -45.874 47.134 -12.658 1.00 14.74 224 CYS F CA 1
ATOM 12173 C C . CYS F 1 225 ? -46.889 46.143 -12.139 1.00 18.74 224 CYS F C 1
ATOM 12174 O O . CYS F 1 225 ? -47.317 45.248 -12.865 1.00 18.71 224 CYS F O 1
ATOM 12177 N N . ARG F 1 226 ? -47.339 46.359 -10.890 1.00 15.76 225 ARG F N 1
ATOM 12178 C CA . ARG F 1 226 ? -48.417 45.598 -10.277 1.00 15.12 225 ARG F CA 1
ATOM 12179 C C . ARG F 1 226 ? -49.382 46.537 -9.547 1.00 19.70 225 ARG F C 1
ATOM 12180 O O . ARG F 1 226 ? -48.948 47.456 -8.846 1.00 20.36 225 ARG F O 1
ATOM 12188 N N . THR F 1 227 ? -50.682 46.313 -9.724 1.00 16.84 226 THR F N 1
ATOM 12189 C CA . THR F 1 227 ? -51.726 47.050 -9.014 1.00 17.29 226 THR F CA 1
ATOM 12190 C C . THR F 1 227 ? -52.876 46.089 -8.659 1.00 21.78 226 THR F C 1
ATOM 12191 O O . THR F 1 227 ? -52.759 44.886 -8.892 1.00 20.52 226 THR F O 1
ATOM 12195 N N . GLY F 1 228 ? -53.943 46.615 -8.059 1.00 19.83 227 GLY F N 1
ATOM 12196 C CA . GLY F 1 228 ? -55.108 45.807 -7.714 1.00 19.92 227 GLY F CA 1
ATOM 12197 C C . GLY F 1 228 ? -55.598 45.972 -6.291 1.00 23.42 227 GLY F C 1
ATOM 12198 O O . GLY F 1 228 ? -54.833 46.361 -5.401 1.00 21.96 227 GLY F O 1
ATOM 12199 N N . LEU F 1 229 ? -56.877 45.616 -6.058 1.00 21.53 228 LEU F N 1
ATOM 12200 C CA . LEU F 1 229 ? -57.546 45.742 -4.750 1.00 22.15 228 LEU F CA 1
ATOM 12201 C C . LEU F 1 229 ? -56.886 44.913 -3.639 1.00 25.61 228 LEU F C 1
ATOM 12202 O O . LEU F 1 229 ? -57.070 45.221 -2.462 1.00 25.66 228 LEU F O 1
ATOM 12207 N N . GLU F 1 230 ? -56.109 43.869 -4.013 1.00 22.24 229 GLU F N 1
ATOM 12208 C CA . GLU F 1 230 ? -55.369 43.031 -3.058 1.00 21.20 229 GLU F CA 1
ATOM 12209 C C . GLU F 1 230 ? -54.348 43.863 -2.260 1.00 25.54 229 GLU F C 1
ATOM 12210 O O . GLU F 1 230 ? -54.172 43.637 -1.058 1.00 25.81 229 GLU F O 1
ATOM 12216 N N . ASP F 1 231 ? -53.684 44.824 -2.929 1.00 21.06 230 ASP F N 1
ATOM 12217 C CA . ASP F 1 231 ? -52.650 45.652 -2.311 1.00 20.39 230 ASP F CA 1
ATOM 12218 C C . ASP F 1 231 ? -53.186 46.991 -1.828 1.00 24.87 230 ASP F C 1
ATOM 12219 O O . ASP F 1 231 ? -52.626 47.569 -0.897 1.00 24.37 230 ASP F O 1
ATOM 12224 N N . ASN F 1 232 ? -54.226 47.526 -2.506 1.00 22.56 231 ASN F N 1
ATOM 12225 C CA . ASN F 1 232 ? -54.767 48.853 -2.198 1.00 23.66 231 ASN F CA 1
ATOM 12226 C C . ASN F 1 232 ? -56.210 48.995 -2.706 1.00 28.37 231 ASN F C 1
ATOM 12227 O O . ASN F 1 232 ? -56.476 48.759 -3.884 1.00 27.60 231 ASN F O 1
ATOM 12232 N N . VAL F 1 233 ? -57.130 49.406 -1.819 1.00 26.84 232 VAL F N 1
ATOM 12233 C CA . VAL F 1 233 ? -58.550 49.573 -2.168 1.00 28.53 232 VAL F CA 1
ATOM 12234 C C . VAL F 1 233 ? -58.896 51.030 -2.542 1.00 35.30 232 VAL F C 1
ATOM 12235 O O . VAL F 1 233 ? -60.037 51.316 -2.917 1.00 36.20 232 VAL F O 1
ATOM 12239 N N . ARG F 1 234 ? -57.915 51.941 -2.447 1.00 32.78 233 ARG F N 1
ATOM 12240 C CA . ARG F 1 234 ? -58.156 53.365 -2.691 1.00 34.11 233 ARG F CA 1
ATOM 12241 C C . ARG F 1 234 ? -57.578 53.860 -4.009 1.00 38.22 233 ARG F C 1
ATOM 12242 O O . ARG F 1 234 ? -56.445 53.523 -4.360 1.00 36.78 233 ARG F O 1
ATOM 12250 N N . LEU F 1 235 ? -58.344 54.715 -4.715 1.00 36.47 234 LEU F N 1
ATOM 12251 C CA . LEU F 1 235 ? -57.888 55.381 -5.937 1.00 36.27 234 LEU F CA 1
ATOM 12252 C C . LEU F 1 235 ? -56.942 56.522 -5.537 1.00 39.10 234 LEU F C 1
ATOM 12253 O O . LEU F 1 235 ? -55.920 56.745 -6.186 1.00 37.34 234 LEU F O 1
ATOM 12258 N N . ASP F 1 236 ? -57.273 57.205 -4.428 1.00 36.90 235 ASP F N 1
ATOM 12259 C CA . ASP F 1 236 ? -56.455 58.251 -3.815 1.00 37.21 235 ASP F CA 1
ATOM 12260 C C . ASP F 1 236 ? -56.724 58.272 -2.296 1.00 42.07 235 ASP F C 1
ATOM 12261 O O . ASP F 1 236 ? -57.496 57.447 -1.805 1.00 41.81 235 ASP F O 1
ATOM 12266 N N . LYS F 1 237 ? -56.114 59.220 -1.564 1.00 39.10 236 LYS F N 1
ATOM 12267 C CA . LYS F 1 237 ? -56.262 59.304 -0.104 1.00 39.56 236 LYS F CA 1
ATOM 12268 C C . LYS F 1 237 ? -57.740 59.471 0.352 1.00 44.51 236 LYS F C 1
ATOM 12269 O O . LYS F 1 237 ? -58.104 58.988 1.424 1.00 44.41 236 LYS F O 1
ATOM 12275 N N . ASN F 1 238 ? -58.589 60.104 -0.489 1.00 41.68 237 ASN F N 1
ATOM 12276 C CA . ASN F 1 238 ? -59.988 60.388 -0.129 1.00 42.99 237 ASN F CA 1
ATOM 12277 C C . ASN F 1 238 ? -61.016 59.472 -0.825 1.00 46.00 237 ASN F C 1
ATOM 12278 O O . ASN F 1 238 ? -62.180 59.456 -0.418 1.00 46.60 237 ASN F O 1
ATOM 12283 N N . THR F 1 239 ? -60.614 58.770 -1.907 1.00 40.46 238 THR F N 1
ATOM 12284 C CA . THR F 1 239 ? -61.569 58.015 -2.731 1.00 40.15 238 THR F CA 1
ATOM 12285 C C . THR F 1 239 ? -61.252 56.519 -2.830 1.00 41.66 238 THR F C 1
ATOM 12286 O O . THR F 1 239 ? -60.102 56.143 -3.058 1.00 39.63 238 THR F O 1
ATOM 12290 N N . LEU F 1 240 ? -62.299 55.672 -2.749 1.00 37.94 239 LEU F N 1
ATOM 12291 C CA . LEU F 1 240 ? -62.172 54.224 -2.933 1.00 36.25 239 LEU F CA 1
ATOM 12292 C C . LEU F 1 240 ? -62.151 53.892 -4.418 1.00 38.98 239 LEU F C 1
ATOM 12293 O O . LEU F 1 240 ? -62.821 54.562 -5.208 1.00 39.31 239 LEU F O 1
ATOM 12298 N N . ALA F 1 241 ? -61.411 52.842 -4.803 1.00 33.71 240 ALA F N 1
ATOM 12299 C CA . ALA F 1 241 ? -61.357 52.408 -6.197 1.00 32.57 240 ALA F CA 1
ATOM 12300 C C . ALA F 1 241 ? -62.683 51.730 -6.596 1.00 37.37 240 ALA F C 1
ATOM 12301 O O . ALA F 1 241 ? -63.146 50.825 -5.899 1.00 37.19 240 ALA F O 1
ATOM 12303 N N . PRO F 1 242 ? -63.344 52.191 -7.690 1.00 34.83 241 PRO F N 1
ATOM 12304 C CA . PRO F 1 242 ? -64.634 51.581 -8.074 1.00 35.14 241 PRO F CA 1
ATOM 12305 C C . PRO F 1 242 ? -64.485 50.179 -8.680 1.00 36.59 241 PRO F C 1
ATOM 12306 O O . PRO F 1 242 ? -65.473 49.445 -8.781 1.00 36.60 241 PRO F O 1
ATOM 12310 N N . SER F 1 243 ? -63.249 49.811 -9.095 1.00 30.17 242 SER F N 1
ATOM 12311 C CA . SER F 1 243 ? -62.953 48.506 -9.698 1.00 28.32 242 SER F CA 1
ATOM 12312 C C . SER F 1 243 ? -61.447 48.286 -9.792 1.00 28.90 242 SER F C 1
ATOM 12313 O O . SER F 1 243 ? -60.675 49.231 -9.616 1.00 27.60 242 SER F O 1
ATOM 12316 N N . ASN F 1 244 ? -61.027 47.048 -10.138 1.00 23.64 243 ASN F N 1
ATOM 12317 C CA . ASN F 1 244 ? -59.619 46.742 -10.391 1.00 21.36 243 ASN F CA 1
ATOM 12318 C C . ASN F 1 244 ? -59.167 47.417 -11.688 1.00 24.58 243 ASN F C 1
ATOM 12319 O O . ASN F 1 244 ? -58.022 47.855 -11.783 1.00 23.76 243 ASN F O 1
ATOM 12324 N N . ALA F 1 245 ? -60.093 47.541 -12.676 1.00 21.86 244 ALA F N 1
ATOM 12325 C CA . ALA F 1 245 ? -59.819 48.192 -13.964 1.00 22.21 244 ALA F CA 1
ATOM 12326 C C . ALA F 1 245 ? -59.430 49.663 -13.778 1.00 26.36 244 ALA F C 1
ATOM 12327 O O . ALA F 1 245 ? -58.574 50.166 -14.509 1.00 25.51 244 ALA F O 1
ATOM 12329 N N . ALA F 1 246 ? -60.056 50.354 -12.787 1.00 24.15 245 ALA F N 1
ATOM 12330 C CA . ALA F 1 246 ? -59.751 51.762 -12.483 1.00 24.61 245 ALA F CA 1
ATOM 12331 C C . ALA F 1 246 ? -58.312 51.912 -11.981 1.00 26.65 245 ALA F C 1
ATOM 12332 O O . ALA F 1 246 ? -57.642 52.886 -12.323 1.00 26.83 245 ALA F O 1
ATOM 12334 N N . LEU F 1 247 ? -57.828 50.929 -11.194 1.00 21.98 246 LEU F N 1
ATOM 12335 C CA . LEU F 1 247 ? -56.451 50.933 -10.693 1.00 20.64 246 LEU F CA 1
ATOM 12336 C C . LEU F 1 247 ? -55.463 50.616 -11.822 1.00 23.68 246 LEU F C 1
ATOM 12337 O O . LEU F 1 247 ? -54.392 51.223 -11.888 1.00 22.79 246 LEU F O 1
ATOM 12342 N N . VAL F 1 248 ? -55.853 49.707 -12.751 1.00 20.55 247 VAL F N 1
ATOM 12343 C CA . VAL F 1 248 ? -55.033 49.367 -13.926 1.00 19.66 247 VAL F CA 1
ATOM 12344 C C . VAL F 1 248 ? -54.879 50.599 -14.836 1.00 22.38 247 VAL F C 1
ATOM 12345 O O . VAL F 1 248 ? -53.783 50.868 -15.329 1.00 20.26 247 VAL F O 1
ATOM 12349 N N . ARG F 1 249 ? -55.970 51.361 -15.023 1.00 20.44 248 ARG F N 1
ATOM 12350 C CA . ARG F 1 249 ? -55.959 52.583 -15.825 1.00 21.40 248 ARG F CA 1
ATOM 12351 C C . ARG F 1 249 ? -54.963 53.619 -15.260 1.00 24.45 248 ARG F C 1
ATOM 12352 O O . ARG F 1 249 ? -54.291 54.306 -16.034 1.00 23.52 248 ARG F O 1
ATOM 12360 N N . GLN F 1 250 ? -54.856 53.709 -13.909 1.00 21.40 249 GLN F N 1
ATOM 12361 C CA . GLN F 1 250 ? -53.897 54.604 -13.243 1.00 21.83 249 GLN F CA 1
ATOM 12362 C C . GLN F 1 250 ? -52.470 54.266 -13.671 1.00 24.00 249 GLN F C 1
ATOM 12363 O O . GLN F 1 250 ? -51.695 55.164 -13.996 1.00 23.47 249 GLN F O 1
ATOM 12369 N N . VAL F 1 251 ? -52.128 52.961 -13.669 1.00 19.04 250 VAL F N 1
ATOM 12370 C CA . VAL F 1 251 ? -50.805 52.467 -14.062 1.00 17.43 250 VAL F CA 1
ATOM 12371 C C . VAL F 1 251 ? -50.589 52.644 -15.576 1.00 21.30 250 VAL F C 1
ATOM 12372 O O . VAL F 1 251 ? -49.499 53.036 -15.998 1.00 20.38 250 VAL F O 1
ATOM 12376 N N . ALA F 1 252 ? -51.647 52.386 -16.387 1.00 18.63 251 ALA F N 1
ATOM 12377 C CA . ALA F 1 252 ? -51.595 52.545 -17.845 1.00 19.82 251 ALA F CA 1
ATOM 12378 C C . ALA F 1 252 ? -51.275 53.984 -18.231 1.00 25.23 251 ALA F C 1
ATOM 12379 O O . ALA F 1 252 ? -50.516 54.210 -19.173 1.00 24.77 251 ALA F O 1
ATOM 12381 N N . GLU F 1 253 ? -51.829 54.960 -17.489 1.00 23.65 252 GLU F N 1
ATOM 12382 C CA . GLU F 1 253 ? -51.560 56.372 -17.756 1.00 25.00 252 GLU F CA 1
ATOM 12383 C C . GLU F 1 253 ? -50.152 56.772 -17.315 1.00 28.51 252 GLU F C 1
ATOM 12384 O O . GLU F 1 253 ? -49.530 57.612 -17.962 1.00 29.11 252 GLU F O 1
ATOM 12390 N N . LEU F 1 254 ? -49.610 56.105 -16.267 1.00 24.64 253 LEU F N 1
ATOM 12391 C CA . LEU F 1 254 ? -48.213 56.314 -15.854 1.00 23.68 253 LEU F CA 1
ATOM 12392 C C . LEU F 1 254 ? -47.270 55.798 -16.949 1.00 26.57 253 LEU F C 1
ATOM 12393 O O . LEU F 1 254 ? -46.258 56.431 -17.231 1.00 26.48 253 LEU F O 1
ATOM 12398 N N . CYS F 1 255 ? -47.629 54.655 -17.588 1.00 22.39 254 CYS F N 1
ATOM 12399 C CA . CYS F 1 255 ? -46.859 54.083 -18.699 1.00 21.82 254 CYS F CA 1
ATOM 12400 C C . CYS F 1 255 ? -46.667 55.112 -19.815 1.00 27.89 254 CYS F C 1
ATOM 12401 O O . CYS F 1 255 ? -45.542 55.308 -20.282 1.00 27.15 254 CYS F O 1
ATOM 12404 N N . GLU F 1 256 ? -47.761 55.814 -20.197 1.00 26.73 255 GLU F N 1
ATOM 12405 C CA . GLU F 1 256 ? -47.731 56.881 -21.215 1.00 28.53 255 GLU F CA 1
ATOM 12406 C C . GLU F 1 256 ? -46.806 58.019 -20.776 1.00 32.96 255 GLU F C 1
ATOM 12407 O O . GLU F 1 256 ? -46.017 58.514 -21.585 1.00 33.49 255 GLU F O 1
ATOM 12413 N N . GLU F 1 257 ? -46.911 58.431 -19.479 1.00 29.82 256 GLU F N 1
ATOM 12414 C CA A GLU F 1 257 ? -46.103 59.519 -18.913 0.50 30.27 256 GLU F CA 1
ATOM 12415 C CA B GLU F 1 257 ? -46.112 59.518 -18.902 0.50 30.41 256 GLU F CA 1
ATOM 12416 C C . GLU F 1 257 ? -44.607 59.215 -18.988 1.00 35.27 256 GLU F C 1
ATOM 12417 O O . GLU F 1 257 ? -43.807 60.120 -19.250 1.00 35.88 256 GLU F O 1
ATOM 12428 N N . TYR F 1 258 ? -44.222 57.946 -18.763 1.00 33.01 257 TYR F N 1
ATOM 12429 C CA . TYR F 1 258 ? -42.813 57.547 -18.801 1.00 32.68 257 TYR F CA 1
ATOM 12430 C C . TYR F 1 258 ? -42.359 57.063 -20.197 1.00 36.19 257 TYR F C 1
ATOM 12431 O O . TYR F 1 258 ? -41.212 56.644 -20.364 1.00 36.18 257 TYR F O 1
ATOM 12440 N N . GLY F 1 259 ? -43.242 57.198 -21.187 1.00 32.30 258 GLY F N 1
ATOM 12441 C CA . GLY F 1 259 ? -42.953 56.840 -22.573 1.00 32.24 258 GLY F CA 1
ATOM 12442 C C . GLY F 1 259 ? -42.814 55.350 -22.824 1.00 34.17 258 GLY F C 1
ATOM 12443 O O . GLY F 1 259 ? -42.201 54.944 -23.815 1.00 34.44 258 GLY F O 1
ATOM 12444 N N . ARG F 1 260 ? -43.386 54.518 -21.931 1.00 28.22 259 ARG F N 1
ATOM 12445 C CA . ARG F 1 260 ? -43.332 53.067 -22.084 1.00 26.58 259 ARG F CA 1
ATOM 12446 C C . ARG F 1 260 ? -44.700 52.517 -22.461 1.00 31.03 259 ARG F C 1
ATOM 12447 O O . ARG F 1 260 ? -45.675 52.755 -21.752 1.00 30.48 259 ARG F O 1
ATOM 12455 N N . PRO F 1 261 ? -44.824 51.826 -23.615 1.00 28.01 260 PRO F N 1
ATOM 12456 C CA . PRO F 1 261 ? -46.150 51.343 -24.022 1.00 28.10 260 PRO F CA 1
ATOM 12457 C C . PRO F 1 261 ? -46.648 50.210 -23.143 1.00 29.37 260 PRO F C 1
ATOM 12458 O O . PRO F 1 261 ? -45.845 49.444 -22.610 1.00 27.92 260 PRO F O 1
ATOM 12462 N N . VAL F 1 262 ? -47.975 50.120 -22.956 1.00 25.30 261 VAL F N 1
ATOM 12463 C CA . VAL F 1 262 ? -48.573 49.031 -22.186 1.00 23.86 261 VAL F CA 1
ATOM 12464 C C . VAL F 1 262 ? -48.451 47.741 -22.998 1.00 26.20 261 VAL F C 1
ATOM 12465 O O . VAL F 1 262 ? -48.909 47.692 -24.138 1.00 25.18 261 VAL F O 1
ATOM 12469 N N . ALA F 1 263 ? -47.749 46.735 -22.450 1.00 22.33 262 ALA F N 1
ATOM 12470 C CA . ALA F 1 263 ? -47.509 45.475 -23.149 1.00 21.77 262 ALA F CA 1
ATOM 12471 C C . ALA F 1 263 ? -48.807 44.732 -23.453 1.00 26.18 262 ALA F C 1
ATOM 12472 O O . ALA F 1 263 ? -49.716 44.711 -22.622 1.00 25.45 262 ALA F O 1
ATOM 12474 N N . THR F 1 264 ? -48.904 44.136 -24.656 1.00 23.92 263 THR F N 1
ATOM 12475 C CA . THR F 1 264 ? -50.048 43.303 -25.029 1.00 24.19 263 THR F CA 1
ATOM 12476 C C . THR F 1 264 ? -49.873 41.918 -24.391 1.00 27.43 263 THR F C 1
ATOM 12477 O O . THR F 1 264 ? -48.820 41.643 -23.801 1.00 25.53 263 THR F O 1
ATOM 12481 N N . ALA F 1 265 ? -50.892 41.042 -24.508 1.00 24.54 264 ALA F N 1
ATOM 12482 C CA . ALA F 1 265 ? -50.815 39.684 -23.957 1.00 23.38 264 ALA F CA 1
ATOM 12483 C C . ALA F 1 265 ? -49.664 38.901 -24.598 1.00 26.09 264 ALA F C 1
ATOM 12484 O O . ALA F 1 265 ? -48.897 38.248 -23.889 1.00 24.43 264 ALA F O 1
ATOM 12486 N N . ALA F 1 266 ? -49.499 39.033 -25.943 1.00 23.14 265 ALA F N 1
ATOM 12487 C CA . ALA F 1 266 ? -48.428 38.358 -26.686 1.00 23.03 265 ALA F CA 1
ATOM 12488 C C . ALA F 1 266 ? -47.040 38.877 -26.273 1.00 25.29 265 ALA F C 1
ATOM 12489 O O . ALA F 1 266 ? -46.115 38.080 -26.088 1.00 23.76 265 ALA F O 1
ATOM 12491 N N . GLN F 1 267 ? -46.902 40.215 -26.108 1.00 21.43 266 GLN F N 1
ATOM 12492 C CA . GLN F 1 267 ? -45.639 40.831 -25.689 1.00 20.64 266 GLN F CA 1
ATOM 12493 C C . GLN F 1 267 ? -45.275 40.424 -24.265 1.00 23.33 266 GLN F C 1
ATOM 12494 O O . GLN F 1 267 ? -44.117 40.115 -23.995 1.00 23.59 266 GLN F O 1
ATOM 12500 N N . ALA F 1 268 ? -46.272 40.404 -23.353 1.00 18.98 267 ALA F N 1
ATOM 12501 C CA . ALA F 1 268 ? -46.054 40.007 -21.958 1.00 17.09 267 ALA F CA 1
ATOM 12502 C C . ALA F 1 268 ? -45.539 38.569 -21.870 1.00 19.97 267 ALA F C 1
ATOM 12503 O O . ALA F 1 268 ? -44.593 38.304 -21.135 1.00 18.59 267 ALA F O 1
ATOM 12505 N N . ARG F 1 269 ? -46.104 37.661 -22.682 1.00 16.37 268 ARG F N 1
ATOM 12506 C CA . ARG F 1 269 ? -45.675 36.254 -22.707 1.00 15.62 268 ARG F CA 1
ATOM 12507 C C . ARG F 1 269 ? -44.244 36.108 -23.242 1.00 20.16 268 ARG F C 1
ATOM 12508 O O . ARG F 1 269 ? -43.467 35.323 -22.700 1.00 18.23 268 ARG F O 1
ATOM 12516 N N . GLU F 1 270 ? -43.876 36.924 -24.264 1.00 19.29 269 GLU F N 1
ATOM 12517 C CA . GLU F 1 270 ? -42.526 36.933 -24.840 1.00 20.15 269 GLU F CA 1
ATOM 12518 C C . GLU F 1 270 ? -41.491 37.458 -23.811 1.00 23.03 269 GLU F C 1
ATOM 12519 O O . GLU F 1 270 ? -40.412 36.878 -23.675 1.00 22.44 269 GLU F O 1
ATOM 12525 N N . ILE F 1 271 ? -41.830 38.557 -23.094 1.00 18.76 270 ILE F N 1
ATOM 12526 C CA . ILE F 1 271 ? -40.947 39.155 -22.076 1.00 17.46 270 ILE F CA 1
ATOM 12527 C C . ILE F 1 271 ? -40.716 38.183 -20.917 1.00 18.90 270 ILE F C 1
ATOM 12528 O O . ILE F 1 271 ? -39.596 38.088 -20.395 1.00 16.99 270 ILE F O 1
ATOM 12546 N N . SER F 1 273 ? -40.872 34.986 -21.165 1.00 17.22 272 SER F N 1
ATOM 12547 C CA . SER F 1 273 ? -40.350 33.727 -21.746 1.00 18.26 272 SER F CA 1
ATOM 12548 C C . SER F 1 273 ? -41.353 32.563 -21.573 1.00 25.12 272 SER F C 1
ATOM 12549 O O . SER F 1 273 ? -40.952 31.421 -21.327 1.00 23.74 272 SER F O 1
ATOM 12552 N N . LEU F 1 274 ? -42.662 32.864 -21.722 1.00 24.77 273 LEU F N 1
ATOM 12553 C CA . LEU F 1 274 ? -43.737 31.868 -21.621 1.00 25.22 273 LEU F CA 1
ATOM 12554 C C . LEU F 1 274 ? -44.135 31.361 -23.004 1.00 33.06 273 LEU F C 1
ATOM 12555 O O . LEU F 1 274 ? -43.992 32.085 -23.991 1.00 34.01 273 LEU F O 1
ATOM 12560 N N . GLY F 1 275 ? -44.737 30.171 -23.046 1.00 31.33 274 GLY F N 1
ATOM 12561 C CA . GLY F 1 275 ? -45.246 29.591 -24.285 1.00 35.98 274 GLY F CA 1
ATOM 12562 C C . GLY F 1 275 ? -46.477 30.306 -24.819 1.00 51.05 274 GLY F C 1
ATOM 12563 O O . GLY F 1 275 ? -47.115 31.064 -24.050 1.00 47.62 274 GLY F O 1
#

CATH classification: 3.20.20.70

Secondary structure (DSSP, 8-state):
---B-EEEE---SS--TTT-TTS--SHHHHHHHHHHHHHHT--EEEE-EE-TTS-EE--HHHHHHHHHHHHHHS---EEE-----TT--GGGG--TT----EEE-S-EE-SSSEE---HHHHHHHHH--TT-PPPEEEESS---HHHH--TTSSS-SS-EEEE---TT----HHHHHHHHHHHHHH-TT-EEEE---GGGS---HHHHHHT-EEEESTTT--BSSSS-B-S-HHHHHHHHHHHHHHTTPPBPPHHHHHH----/---B-EEEE---SS--TTT-TTS--SHHHHHHHHHHHHHHT--EEEE-EE-TTS-EE--HHHHHHHHHHHHHHS---EEE-----TT--GGGG--TT----EEE-S-EE-SSSEE---HHHHHHHHH--TT-PPPEEEESS---HHHH--TTSSS-SS-EEEE---TT----HHHHHHHHHHHHHH-TT-EEEE---GGGGT--HHHHHHT-EEEESTTT--BSSSS-B-S-HHHHHHHHHHHHHHTT-PBPPHHHHHH---/---B-EEEE---SS--TTT-TTS--SHHHHHHHHHHHHHHT--EEEE-EE-TTS-EE--HHHHHHHHHHHHHHS---EEE-----TT--GGGG--TT----EEE-S-EE-SSSEE---HHHHHHHHH--TT-PPPEEEESS---HHHH--TTSSS-SS-EEEE---TT----HHHHHHHHHHHHHH-TT-EEEE---STTS---HHHHHHT-EEEESTTT-SBSSSS-B-S-HHHHHHHHHHHHHHTT-PBPPHHHHHH----/---B-EEEE---SS--TTT-TTS--SHHHHHHHHHHHHHHT--EEEE-EE-TTS-EE--HHHHHHHHHHHHHHS---EEE-----TT--GGGG--TT----EEE-S-EE-SSSEE---HHHHHHHHH--TT-PPPEEEESS---HHHH--TTSSS-SS-EEEE---TT----HHHHHHHHHHHHHH-TT-EEEE---STTS---HHHHHHT-EEEE-TTT--BSSSS-B-S-HHHHHHHHHHHHHHTT-PBPPHHHHHH---/----B-EEEE---SS--TTT-TTS--SHHHHHHHHHHHHHHT--EEEE-EE-TTS-EE--HHHHHHHHHHHHHHS---EEE-----TT--GGGG--TT----EEE-S-EE-SSSEE---HHHHHHHHH--TT-PPPEEEESS---HHHH--TTSSS-SS-EEEE---TT----HHHHHHHHHHHHHH-TT-EEEE---GGGS---HHHHHHT-EEEESTTT--BSSSS-B-S-HHHHHHHHHHHHHHTT-PBPPHHHHHH----/---B-EEEE---SS--TTT-TTS--SHHHHHHHHHHHHHHT--EEEE-EE-TTS-EE--HHHHHHHHHHHHHHS---EEE-----TT--GGGG--TT----EEE-S-EE-SSSEE---HHHHHHHHH--TT-PPPEEEESS---HHHH--TTSSS-SS-EEEE---TT----HHHHHHHHHHHHHH-TT-EEEE---GGGS---HHHHHHT-EEEESTTT--BSSSS-B-S-HHHHHHHHHHHHHHTT-PBPPHHHHHH----

InterPro domains:
  IPR008567 Beta-keto acid cleavage enzyme [PF05853] (4-273)
  IPR008567 Beta-keto acid cleavage enzyme [PTHR37418] (1-273)
  IPR013785 Aldolase-type TIM barrel [G3DSA:3.20.20.70] (1-274)

Sequence (1577 aa):
NKPCIISVAITGSLLPRKKDNPAVPITVSEQVESTQAAFEAGATLVHLHVRNDDETPTSNPDRFALVLEEGIRKHAPGITQVSTGGRSGAGNEEERGALSLRPDASSLATGSVNFPTRVYDNPPEELVDWLAAEKTYGIKPEVEAFDLSIFQAAAQAAGAIVVGPLHIQFVGIKNAPVDREVLEFYVQTLKRLSPDATWTGAGIGRHQLTARWSLELGGHCRTGLEDNVRLDKNTLAPSNAALVRQVAELCEEEYGRPVATAAQAREISLGNKPCIISVAITGSLPRKKDNPAVPITVSSEQVEESTQAAFEAGATLVHLHVRNDDETPTSNPDRFALVLEGIRKHAPGITTQVSTGGRSGAGNERGALSSLRPDASLATGSVNFPTRVYDNPPELVDWLAAEKTYGIKPEVEAFDLSIFQAAAQAAGAIVGPLHIQFVGIKNAPVDREEVVLEFYVQQTLKRLSPDATWTGAGIGRHQLTARRWSSLELGGHCRTGLEDNVRLDKNTLAPSNAALVRQVAELCEEYGRPVATAAQAREISLNKPCIISVAITGSLLPRKKDNPAVPITVSSEQVESTQAAFEAGATLVHLHVRNDDETPTSNPDRFALVLEGIRRKHAPGITQVSTGGRSGAGNERGALSLRPDASSLATGSVNFPTRVYDNPPELVDWLAAEKTYGIKPEVEAFDLSIFQQAAAQAAGAIVGPLLHIQFVGIKKNAPVDREVLEFYVQTLKKRLSPDATWTGAGIIGRRHQLTARWSLELGGHCRTGLEDNVRLDKNTLAPSNAALVRRQVAELCEEEYGRPVATAAQAREISLGNKPCIISVAITGSLPRKKDNPAVPITVSSEQVESTQAAFEAGATLVHLHVRNDDETPTSNPDRFALVLEEGIRRKHAPGITTTQVSTGGRSGAGNERGALSLRPDASSLATGSVNFPTRVYDNPPEELVDWLAAEKTYGIKPEVEAFDLSIFQQAAAQAAGAIVGPLLHIQFVGIKNAPVDREVLEFYVQTLKRLSPDATWTGAGIGRRHQLTARWSLELGGHCRTGLEDNVRLDKNTLAPSNAALVRQVAELCEEYGRPVATAAQAREISLGNKPCIIISVAITGSLPRKKDNPAVPITVSSEQVESTQAAFEAGATLVHLHVRNDDETPTSNPDRFALVLEGIRRKHAPGITQVSTGGRSGAGNERGALSLRRPDASSLATGSVNFPTRVYDNPPEELVDWLAAEKTYGIKPEVEAFDLSIFQAAAQAAGAIVGPLHIQFVGIKNAPVDREVVLEFYVQTLKRLSPDATWTGAGIGRHQLTARRWSLELGGHCRTGLEDNVRLLDKNTLAPSNAALVRQVAELCEEEYGRPVATAAQAREISLGNKKPCIISVAITGSLPRKKDNPAVPITVSSEQVESTQAAFEAGATLVHLHVRNDDETPTSSNPDRFALVLEGIRKHAPGITQVSTGGRSGAGNERGALSLRPDASSLATGSVNFPTRVYDNPPELVDWLAAEKTYGIKPEVEAFDLSIFQAAAQAAGAIVGPLHIQFVGIKNAPVDREVLEFYVQTLKKRLSPDATWTGAGIGRHQLTARRWSLELGGHCRTGLEDNVRLDKNTLAPSNAALVRQVAELCEEEYGRPVATAAQAREISLG

Radius of gyration: 47.25 Å; Cα contacts (8 Å, |Δi|>4): 3601; chains: 6; bounding box: 123×98×123 Å

B-factor: mean 26.69, std 11.25, range [5.71, 93.38]